Protein AF-0000000071330919 (afdb_homodimer)

Secondary structure (DSSP, 8-state):
-HHHHHHHHHHT-SB---TTEEEEEEEEEEEEEE---TTS-EEEEEEEEEEEEEESSSSEEEEEEEEEEEEEEEE-TTTS--EE-HHHHHHHHHHHTS-EEEEEETTEEEEEEE-TT--HHHHHHHHHHHGGG-----SS-SEEEEEEEETTEEEEEEEEEEEETTTTEEEEEEEEEGGG-SS---EEES-TTS-B-HHHHHH--SEEEEEEEEEEEEE-SSSEEEEEEEEEEEEEE-SS-TTS--EEEEEEEEEEEEEEEE--S-----S-EE--SSS----TT----TT-----SSHHHHHHHHHHHHHHHTSSS--GGGTTHHHHHHHHHHH--HHHHHHHHHHHTTSHHHHHHHHHHHTT--SHHHHHHHHHHHHHT-S-HHHHHHHHHHHHHHS---HHHHHHHHGGGT-GGGGSSHHHHHHHHHHHHHHHHHHHHHSSSPPGGGTHHHHHHHHHHHHHT-HHHHHHHHHHHHHH--GGGHHHHHTTSBTTBGGGGGS-HHHHHHHHHTTTTHHHHSHHHHHHHHHHHHH-TTS-HHHHHHHHHHHHHT---HHHHHHHHHHHHT---HHHHHHHHHHHHHHHT---GGGHHHHHHHHHHHHHHHHHHTT--TTS-EEEEEEEEETTTTEEEEEEEEEE--SSSS-SEEEEEEEEEETTEEEEEEEEEEE-HHHHHHHHTTGGGGGS-TT-HHHHHHHHH-GGGS-TTS-SEEEEEEETTEEEEEEEE-HHHHHHHHHHH-TT--TTSHHHHHHHHHHH-EEEEEEEEEEEEEEEEEEE-TTSPEEEEEEEEEEEEEEEEEEEEEEESPPSS-GGGGGGSEEEEEEEEEEEEEEEEEEEEEEE-SSEEEEEEEEEEEEEEEEEEEEEEEETTTTEEEEEEPPP-S-EEEEEEEEEEEEEEEETT-GGG-EEEESS---GGGG--B-STTSS-----SS-EEEEEEEGGGTEEEEEEEEE--TT-GGGTTGGGGSS-EEEEEEEEEPTTPPPPSEEEEEEEESS---HHHHHHS--SS---EEEEEEEEEE-TTSPPEEEEEEEEEEE-SSEEEEEEEEEE-STT--EEEEEEEEEETTTTEEEEEEEEEETT-SEEEEEEEEEE--TTS--EEEEEEEESS--GGGGGGGHHHHHHHHTT-EEEE--PPTTEEEEEEEE-SSSEEEEEEEETTEEEEEEEEEPSS--TT----------/-HHHHHHHHHHT-SB---TTEEEEEEEEEEEEEE---TTS-EEEEEEEEEEEEEESSSSEEEEEEEEEEEEEEEE-TTTS--EE-HHHHHHHHHHHTS-EEEEEETTEEEEEEE-TT--HHHHHHHHHHHGGG-----SS-SEEEEEEEETTEEEEEEEEEEEETTTTEEEEEEEEEGGG-SEE--EEES-TTS-B-HHHHHH--SEEEEEEEEEEEEE-SSSEEEEEEEEEEEEEE-SS-TTS--EEEEEEEEEEEEEEEE--S-----S-EE--SSS----TT----TT-----SSHHHHHHHHHHHHHHHTSSS--GGGTTHHHHHHHHHHH--HHHHHHHHHHHTTSHHHHHHHHHHHTT--SHHHHHHHHHHHHHT-S-HHHHHHHHHHHHHHS---HHHHHHHHGGGT-GGGGSSHHHHHHHHHHHHHHHHHHHHHSSSPPGGGTHHHHHHHHHHHHHT-HHHHHHHHHHHHHH--GGGHHHHHTTSBTTBGGGGGS-HHHHHHHHHTTTTHHHHSHHHHHHHHHHHHH-TTS-HHHHHHHHHHHHHT---HHHHHHHHHHHHT---HHHHHHHHHHHHHHHT---GGGHHHHHHHHHHHHHHHHHHTT--TTS-EEEEEEEEETTTTEEEEEEEEEE--SSSS-SEEEEEEEEEETTEEEEEEEEEEE-HHHHHHHHTTGGGGGS-TT-HHHHHHHHH-GGGS-TTS-SEEEEEEETTEEEEEEEE-HHHHHHHHHHH-TT--TTSHHHHHHHHHHH-EEEEEEEEEEEEEEEEEEE-TTSPEEEEEEEEEEEEEEEEEEEEEEESPPSS-GGGGGGSEEEEEEEEEEEEEEEEEEEEEEE-SSEEEEEEEEEEEEEEEEEEEEEEEETTTTEEEEEEPPP-S-EEEEEEEEEEEEEEEETT-GGG-EEEESS---GGGG----STTSS-----SS-EEEEEEEGGGTEEEEEEEEE---S-GGGTTGGGGSS-EEEEEEEEEPTTPPPPSEEEEEEEESS---HHHHHHS--SS---EEEEEEEEEE-TTSPPEEEEEEEEEEE-SSEEEEEEEEEE-STT--EEEEEEEEEETTTTEEEEEEEEEETT-SEEEEEEEEEE--TTS--EEEEEEEESS--GGGGGGGHHHHHHHHTT-EEEE--PPTTEEEEEEEE-SSSEEEEEEE-SSEEEEEEEEEPSS--TT----------

Structure (mmCIF, N/CA/C/O backbone):
data_AF-0000000071330919-model_v1
#
loop_
_entity.id
_entity.type
_entity.pdbx_description
1 polymer Vitellogenin-like
#
loop_
_atom_site.group_PDB
_atom_site.id
_atom_site.type_symbol
_atom_site.label_atom_id
_atom_site.label_alt_id
_atom_site.label_comp_id
_atom_site.label_asym_id
_atom_site.label_entity_id
_atom_site.label_seq_id
_atom_site.pdbx_PDB_ins_code
_atom_site.Cartn_x
_atom_site.Cartn_y
_atom_site.Cartn_z
_atom_site.occupancy
_atom_site.B_iso_or_equiv
_atom_site.auth_seq_id
_atom_site.auth_comp_id
_atom_site.auth_asym_id
_atom_site.auth_atom_id
_atom_site.pdbx_PDB_model_num
ATOM 1 N N . MET A 1 1 ? -42.281 -6.316 41.781 1 39.66 1 MET A N 1
ATOM 2 C CA . MET A 1 1 ? -42.375 -7.773 41.75 1 39.66 1 MET A CA 1
ATOM 3 C C . MET A 1 1 ? -42.531 -8.273 40.312 1 39.66 1 MET A C 1
ATOM 5 O O . MET A 1 1 ? -41.906 -9.266 39.938 1 39.66 1 MET A O 1
ATOM 9 N N . TRP A 1 2 ? -43.375 -7.555 39.5 1 40.75 2 TRP A N 1
ATOM 10 C CA . TRP A 1 2 ? -43.531 -7.945 38.094 1 40.75 2 TRP A CA 1
ATOM 11 C C . TRP A 1 2 ? -42.25 -7.742 37.312 1 40.75 2 TRP A C 1
ATOM 13 O O . TRP A 1 2 ? -41.875 -8.594 36.531 1 40.75 2 TRP A O 1
ATOM 23 N N . ARG A 1 3 ? -41.656 -6.574 37.469 1 41.84 3 ARG A N 1
ATOM 24 C CA . ARG A 1 3 ? -40.344 -6.371 36.844 1 41.84 3 ARG A CA 1
ATOM 25 C C . ARG A 1 3 ? -39.344 -7.395 37.312 1 41.84 3 ARG A C 1
ATOM 27 O O . ARG A 1 3 ? -38.531 -7.895 36.531 1 41.84 3 ARG A O 1
ATOM 34 N N . LEU A 1 4 ? -39.438 -7.668 38.625 1 44.59 4 LEU A N 1
ATOM 35 C CA . LEU A 1 4 ? -38.562 -8.734 39.156 1 44.59 4 LEU A CA 1
ATOM 36 C C . LEU A 1 4 ? -38.938 -10.07 38.531 1 44.59 4 LEU A C 1
ATOM 38 O O . LEU A 1 4 ? -38.031 -10.852 38.156 1 44.59 4 LEU A O 1
ATOM 42 N N . HIS A 1 5 ? -40.312 -10.383 38.5 1 45.28 5 HIS A N 1
ATOM 43 C CA . HIS A 1 5 ? -40.719 -11.625 37.844 1 45.28 5 HIS A CA 1
ATOM 44 C C . HIS A 1 5 ? -40.312 -11.664 36.406 1 45.28 5 HIS A C 1
ATOM 46 O O . HIS A 1 5 ? -39.875 -12.703 35.906 1 45.28 5 HIS A O 1
ATOM 52 N N . LEU A 1 6 ? -40.469 -10.539 35.781 1 43.28 6 LEU A N 1
ATOM 53 C CA . LEU A 1 6 ? -40 -10.469 34.406 1 43.28 6 LEU A CA 1
ATOM 54 C C . LEU A 1 6 ? -38.5 -10.648 34.312 1 43.28 6 LEU A C 1
ATOM 56 O O . LEU A 1 6 ? -37.969 -11.312 33.406 1 43.28 6 LEU A O 1
ATOM 60 N N . CYS A 1 7 ? -37.781 -10.117 35.312 1 44.94 7 CYS A N 1
ATOM 61 C CA . CYS A 1 7 ? -36.344 -10.328 35.375 1 44.94 7 CYS A CA 1
ATOM 62 C C . CYS A 1 7 ? -36 -11.789 35.625 1 44.94 7 CYS A C 1
ATOM 64 O O . CYS A 1 7 ? -35.031 -12.32 35.062 1 44.94 7 CYS A O 1
ATOM 66 N N . LEU A 1 8 ? -36.719 -12.445 36.562 1 47.25 8 LEU A N 1
ATOM 67 C CA . LEU A 1 8 ? -36.5 -13.852 36.875 1 47.25 8 LEU A CA 1
ATOM 68 C C . LEU A 1 8 ? -36.781 -14.719 35.656 1 47.25 8 LEU A C 1
ATOM 70 O O . LEU A 1 8 ? -36.062 -15.711 35.406 1 47.25 8 LEU A O 1
ATOM 74 N N . LEU A 1 9 ? -37.875 -14.539 35.031 1 45.59 9 LEU A N 1
ATOM 75 C CA . LEU A 1 9 ? -38.156 -15.305 33.812 1 45.59 9 LEU A CA 1
ATOM 76 C C . LEU A 1 9 ? -37.094 -15.07 32.75 1 45.59 9 LEU A C 1
ATOM 78 O O . LEU A 1 9 ? -36.75 -15.992 32 1 45.59 9 LEU A O 1
ATOM 82 N N . VAL A 1 10 ? -36.594 -13.953 32.688 1 47.66 10 VAL A N 1
ATOM 83 C CA . VAL A 1 10 ? -35.562 -13.617 31.719 1 47.66 10 VAL A CA 1
ATOM 84 C C . VAL A 1 10 ? -34.25 -14.273 32.094 1 47.66 10 VAL A C 1
ATOM 86 O O . VAL A 1 10 ? -33.438 -14.609 31.234 1 47.66 10 VAL A O 1
ATOM 89 N N . ALA A 1 11 ? -33.938 -14.547 33.344 1 47.81 11 ALA A N 1
ATOM 90 C CA . ALA A 1 11 ? -32.719 -15.25 33.75 1 47.81 11 ALA A CA 1
ATOM 91 C C . ALA A 1 11 ? -32.688 -16.656 33.156 1 47.81 11 ALA A C 1
ATOM 93 O O . ALA A 1 11 ? -31.625 -17.25 33.031 1 47.81 11 ALA A O 1
ATOM 94 N N . LEU A 1 12 ? -33.75 -17.312 32.969 1 52.81 12 LEU A N 1
ATOM 95 C CA . LEU A 1 12 ? -33.812 -18.703 32.5 1 52.81 12 LEU A CA 1
ATOM 96 C C . LEU A 1 12 ? -33.75 -18.75 30.969 1 52.81 12 LEU A C 1
ATOM 98 O O . LEU A 1 12 ? -34.281 -19.688 30.359 1 52.81 12 LEU A O 1
ATOM 102 N N . ALA A 1 13 ? -33.125 -17.906 30.391 1 61.34 13 ALA A N 1
ATOM 103 C CA . ALA A 1 13 ? -33.188 -17.859 28.938 1 61.34 13 ALA A CA 1
ATOM 104 C C . ALA A 1 13 ? -32.125 -18.734 28.297 1 61.34 13 ALA A C 1
ATOM 106 O O . ALA A 1 13 ? -32 -18.812 27.078 1 61.34 13 ALA A O 1
ATOM 107 N N . GLU A 1 14 ? -31.344 -19.422 29.094 1 75.38 14 GLU A N 1
ATOM 108 C CA . GLU A 1 14 ? -30.438 -20.375 28.438 1 75.38 14 GLU A CA 1
ATOM 109 C C . GLU A 1 14 ? -31.203 -21.531 27.797 1 75.38 14 GLU A C 1
ATOM 111 O O . GLU A 1 14 ? -32.125 -22.062 28.406 1 75.38 14 GLU A O 1
ATOM 116 N N . PRO A 1 15 ? -30.875 -21.781 26.594 1 82.25 15 PRO A N 1
ATOM 117 C CA . PRO A 1 15 ? -31.609 -22.875 25.969 1 82.25 15 PRO A CA 1
ATOM 118 C C . PRO A 1 15 ? -31.609 -24.156 26.797 1 82.25 15 PRO A C 1
ATOM 120 O O . PRO A 1 15 ? -30.562 -24.531 27.344 1 82.25 15 PRO A O 1
ATOM 123 N N . PHE A 1 16 ? -32.75 -24.703 27 1 85.12 16 PHE A N 1
ATOM 124 C CA . PHE A 1 16 ? -32.938 -25.875 27.828 1 85.12 16 PHE A CA 1
ATOM 125 C C . PHE A 1 16 ? -33.906 -26.859 27.172 1 85.12 16 PHE A C 1
ATOM 127 O O . PHE A 1 16 ? -34.875 -26.469 26.531 1 85.12 16 PHE A O 1
ATOM 134 N N . LEU A 1 17 ? -33.5 -28.172 27.172 1 90.12 17 LEU A N 1
ATOM 135 C CA . LEU A 1 17 ? -34.344 -29.266 26.719 1 90.12 17 LEU A CA 1
ATOM 136 C C . LEU A 1 17 ? -34.75 -30.156 27.891 1 90.12 17 LEU A C 1
ATOM 138 O O . LEU A 1 17 ? -33.906 -30.578 28.672 1 90.12 17 LEU A O 1
ATOM 142 N N . ASN A 1 18 ? -36.031 -30.375 27.984 1 89 18 ASN A N 1
ATOM 143 C CA . ASN A 1 18 ? -36.562 -31.266 29.031 1 89 18 ASN A CA 1
ATOM 144 C C . ASN A 1 18 ? -36.5 -32.719 28.609 1 89 18 ASN A C 1
ATOM 146 O O . ASN A 1 18 ? -36.969 -33.094 27.516 1 89 18 ASN A O 1
ATOM 150 N N . SER A 1 19 ? -35.906 -33.625 29.375 1 88.88 19 SER A N 1
ATOM 151 C CA . SER A 1 19 ? -35.688 -35 29.047 1 88.88 19 SER A CA 1
ATOM 152 C C . SER A 1 19 ? -37 -35.781 28.984 1 88.88 19 SER A C 1
ATOM 154 O O . SER A 1 19 ? -37.031 -36.875 28.422 1 88.88 19 SER A O 1
ATOM 156 N N . LYS A 1 20 ? -38.094 -35.25 29.406 1 88.81 20 LYS A N 1
ATOM 157 C CA . LYS A 1 20 ? -39.375 -35.938 29.422 1 88.81 20 LYS A CA 1
ATOM 158 C C . LYS A 1 20 ? -40.25 -35.5 28.266 1 88.81 20 LYS A C 1
ATOM 160 O O . LYS A 1 20 ? -41.375 -35.938 28.125 1 88.81 20 LYS A O 1
ATOM 165 N N . LYS A 1 21 ? -39.719 -34.656 27.531 1 91.5 21 LYS A N 1
ATOM 166 C CA . LYS A 1 21 ? -40.5 -34.125 26.422 1 91.5 21 LYS A CA 1
ATOM 167 C C . LYS A 1 21 ? -39.875 -34.469 25.078 1 91.5 21 LYS A C 1
ATOM 169 O O . LYS A 1 21 ? -38.688 -34.75 25 1 91.5 21 LYS A O 1
ATOM 174 N N . THR A 1 22 ? -40.656 -34.5 24 1 94.12 22 THR A N 1
ATOM 175 C CA . THR A 1 22 ? -40.25 -34.656 22.609 1 94.12 22 THR A CA 1
ATOM 176 C C . THR A 1 22 ? -40.531 -33.406 21.812 1 94.12 22 THR A C 1
ATOM 178 O O . THR A 1 22 ? -41.688 -32.906 21.812 1 94.12 22 THR A O 1
ATOM 181 N N . TYR A 1 23 ? -39.562 -32.844 21.266 1 95.25 23 TYR A N 1
ATOM 182 C CA . TYR A 1 23 ? -39.688 -31.625 20.469 1 95.25 23 TYR A CA 1
ATOM 183 C C . TYR A 1 23 ? -39.625 -31.938 18.984 1 95.25 23 TYR A C 1
ATOM 185 O O . TYR A 1 23 ? -38.688 -32.594 18.516 1 95.25 23 TYR A O 1
ATOM 193 N N . GLU A 1 24 ? -40.594 -31.547 18.156 1 96.56 24 GLU A N 1
ATOM 194 C CA . GLU A 1 24 ? -40.625 -31.75 16.719 1 96.56 24 GLU A CA 1
ATOM 195 C C . GLU A 1 24 ? -40.406 -30.438 15.969 1 96.56 24 GLU A C 1
ATOM 197 O O . GLU A 1 24 ? -41.094 -29.469 16.203 1 96.56 24 GLU A O 1
ATOM 202 N N . TYR A 1 25 ? -39.406 -30.406 15.141 1 97.62 25 TYR A N 1
ATOM 203 C CA . TYR A 1 25 ? -39.062 -29.219 14.391 1 97.62 25 TYR A CA 1
ATOM 204 C C . TYR A 1 25 ? -39.156 -29.469 12.891 1 97.62 25 TYR A C 1
ATOM 206 O O . TYR A 1 25 ? -39 -30.594 12.43 1 97.62 25 TYR A O 1
ATOM 214 N N . LYS A 1 26 ? -39.469 -28.391 12.117 1 97.56 26 LYS A N 1
ATOM 215 C CA . LYS A 1 26 ? -39.312 -28.359 10.672 1 97.56 26 LYS A CA 1
ATOM 216 C C . LYS A 1 26 ? -38 -27.688 10.273 1 97.56 26 LYS A C 1
ATOM 218 O O . LYS A 1 26 ? -37.594 -26.703 10.875 1 97.56 26 LYS A O 1
ATOM 223 N N . TYR A 1 27 ? -37.281 -28.297 9.352 1 97.75 27 TYR A N 1
ATOM 224 C CA . TYR A 1 27 ? -35.969 -27.797 8.938 1 97.75 27 TYR A CA 1
ATOM 225 C C . TYR A 1 27 ? -35.938 -27.562 7.434 1 97.75 27 TYR A C 1
ATOM 227 O O . TYR A 1 27 ? -36.469 -28.359 6.66 1 97.75 27 TYR A O 1
ATOM 235 N N . GLU A 1 28 ? -35.344 -26.438 6.969 1 97.25 28 GLU A N 1
ATOM 236 C CA . GLU A 1 28 ? -35.062 -26.141 5.57 1 97.25 28 GLU A CA 1
ATOM 237 C C . GLU A 1 28 ? -33.656 -25.562 5.402 1 97.25 28 GLU A C 1
ATOM 239 O O . GLU A 1 28 ? -33.281 -24.609 6.086 1 97.25 28 GLU A O 1
ATOM 244 N N . GLY A 1 29 ? -32.875 -26.203 4.664 1 97.5 29 GLY A N 1
ATOM 245 C CA . GLY A 1 29 ? -31.531 -25.734 4.309 1 97.5 29 GLY A CA 1
ATOM 246 C C . GLY A 1 29 ? -31.375 -25.469 2.824 1 97.5 29 GLY A C 1
ATOM 247 O O . GLY A 1 29 ? -31.828 -26.25 1.996 1 97.5 29 GLY A O 1
ATOM 248 N N . LEU A 1 30 ? -30.781 -24.297 2.494 1 97.19 30 LEU A N 1
ATOM 249 C CA . LEU A 1 30 ? -30.578 -23.906 1.104 1 97.19 30 LEU A CA 1
ATOM 250 C C . LEU A 1 30 ? -29.156 -23.406 0.882 1 97.19 30 LEU A C 1
ATOM 252 O O . LEU A 1 30 ? -28.625 -22.656 1.707 1 97.19 30 LEU A O 1
ATOM 256 N N . VAL A 1 31 ? -28.531 -23.891 -0.14 1 97.44 31 VAL A N 1
ATOM 257 C CA . VAL A 1 31 ? -27.234 -23.359 -0.549 1 97.44 31 VAL A CA 1
ATOM 258 C C . VAL A 1 31 ? -27.297 -22.922 -2.008 1 97.44 31 VAL A C 1
ATOM 260 O O . VAL A 1 31 ? -27.812 -23.641 -2.865 1 97.44 31 VAL A O 1
ATOM 263 N N . ARG A 1 32 ? -26.875 -21.734 -2.258 1 96.12 32 ARG A N 1
ATOM 264 C CA . ARG A 1 32 ? -26.844 -21.141 -3.592 1 96.12 32 ARG A CA 1
ATOM 265 C C . ARG A 1 32 ? -25.438 -20.641 -3.922 1 96.12 32 ARG A C 1
ATOM 267 O O . ARG A 1 32 ? -24.781 -20.016 -3.086 1 96.12 32 ARG A O 1
ATOM 274 N N . VAL A 1 33 ? -24.984 -20.984 -5.098 1 96.81 33 VAL A N 1
ATOM 275 C CA . VAL A 1 33 ? -23.672 -20.516 -5.535 1 96.81 33 VAL A CA 1
ATOM 276 C C . VAL A 1 33 ? -23.797 -19.797 -6.879 1 96.81 33 VAL A C 1
ATOM 278 O O . VAL A 1 33 ? -24.375 -20.328 -7.82 1 96.81 33 VAL A O 1
ATOM 281 N N . GLY A 1 34 ? -23.344 -18.609 -6.961 1 93.88 34 GLY A N 1
ATOM 282 C CA . GLY A 1 34 ? -23.391 -17.781 -8.156 1 93.88 34 GLY A CA 1
ATOM 283 C C . GLY A 1 34 ? -22.875 -16.375 -7.934 1 93.88 34 GLY A C 1
ATOM 284 O O . GLY A 1 34 ? -21.844 -16.172 -7.285 1 93.88 34 GLY A O 1
ATOM 285 N N . ARG A 1 35 ? -23.562 -15.445 -8.5 1 89.38 35 ARG A N 1
ATOM 286 C CA . ARG A 1 35 ? -23.156 -14.047 -8.383 1 89.38 35 ARG A CA 1
ATOM 287 C C . ARG A 1 35 ? -24.281 -13.195 -7.832 1 89.38 35 ARG A C 1
ATOM 289 O O . ARG A 1 35 ? -24.109 -12 -7.602 1 89.38 35 ARG A O 1
ATOM 296 N N . GLU A 1 36 ? -25.328 -13.75 -7.578 1 83.69 36 GLU A N 1
ATOM 297 C CA . GLU A 1 36 ? -26.531 -13.07 -7.066 1 83.69 36 GLU A CA 1
ATOM 298 C C . GLU A 1 36 ? -26.984 -11.969 -8.008 1 83.69 36 GLU A C 1
ATOM 300 O O . GLU A 1 36 ? -27.297 -10.859 -7.57 1 83.69 36 GLU A O 1
ATOM 305 N N . LEU A 1 37 ? -26.797 -12.211 -9.289 1 81.62 37 LEU A N 1
ATOM 306 C CA . LEU A 1 37 ? -27.297 -11.312 -10.328 1 81.62 37 LEU A CA 1
ATOM 307 C C . LEU A 1 37 ? -28.422 -11.969 -11.117 1 81.62 37 LEU A C 1
ATOM 309 O O . LEU A 1 37 ? -28.391 -13.172 -11.391 1 81.62 37 LEU A O 1
ATOM 313 N N . PRO A 1 38 ? -29.406 -11.242 -11.438 1 77.12 38 PRO A N 1
ATOM 314 C CA . PRO A 1 38 ? -30.625 -11.828 -12.008 1 77.12 38 PRO A CA 1
ATOM 315 C C . PRO A 1 38 ? -30.406 -12.383 -13.414 1 77.12 38 PRO A C 1
ATOM 317 O O . PRO A 1 38 ? -31.141 -13.266 -13.859 1 77.12 38 PRO A O 1
ATOM 320 N N . ASP A 1 39 ? -29.422 -11.969 -14.125 1 78.94 39 ASP A N 1
ATOM 321 C CA . ASP A 1 39 ? -29.25 -12.398 -15.508 1 78.94 39 ASP A CA 1
ATOM 322 C C . ASP A 1 39 ? -28.141 -13.453 -15.625 1 78.94 39 ASP A C 1
ATOM 324 O O . ASP A 1 39 ? -27.75 -13.828 -16.734 1 78.94 39 ASP A O 1
ATOM 328 N N . LEU A 1 40 ? -27.703 -14 -14.547 1 88 40 LEU A N 1
ATOM 329 C CA . LEU A 1 40 ? -26.656 -15.023 -14.57 1 88 40 LEU A CA 1
ATOM 330 C C . LEU A 1 40 ? -27.141 -16.312 -13.898 1 88 40 LEU A C 1
ATOM 332 O O . LEU A 1 40 ? -27.859 -16.266 -12.898 1 88 40 LEU A O 1
ATOM 336 N N . VAL A 1 41 ? -26.75 -17.359 -14.484 1 91.75 41 VAL A N 1
ATOM 337 C CA . VAL A 1 41 ? -27.172 -18.672 -14.016 1 91.75 41 VAL A CA 1
ATOM 338 C C . VAL A 1 41 ? -26.5 -19 -12.695 1 91.75 41 VAL A C 1
ATOM 340 O O . VAL A 1 41 ? -25.328 -18.672 -12.5 1 91.75 41 VAL A O 1
ATOM 343 N N . GLU A 1 42 ? -27.266 -19.641 -11.812 1 94.31 42 GLU A N 1
ATOM 344 C CA . GLU A 1 42 ? -26.734 -20.094 -10.531 1 94.31 42 GLU A CA 1
ATOM 345 C C . GLU A 1 42 ? -27.156 -21.531 -10.25 1 94.31 42 GLU A C 1
ATOM 347 O O . GLU A 1 42 ? -28.016 -22.094 -10.945 1 94.31 42 GLU A O 1
ATOM 352 N N . SER A 1 43 ? -26.469 -22.156 -9.375 1 95.88 43 SER A N 1
ATOM 353 C CA . SER A 1 43 ? -26.828 -23.484 -8.898 1 95.88 43 SER A CA 1
ATOM 354 C C . SER A 1 43 ? -27.219 -23.453 -7.426 1 95.88 43 SER A C 1
ATOM 356 O O . SER A 1 43 ? -26.672 -22.672 -6.645 1 95.88 43 SER A O 1
ATOM 358 N N . ALA A 1 44 ? -28.188 -24.281 -7.109 1 96.5 44 ALA A N 1
ATOM 359 C CA . ALA A 1 44 ? -28.656 -24.297 -5.727 1 96.5 44 ALA A CA 1
ATOM 360 C C . ALA A 1 44 ? -29.125 -25.688 -5.324 1 96.5 44 ALA A C 1
ATOM 362 O O . ALA A 1 44 ? -29.469 -26.516 -6.184 1 96.5 44 ALA A O 1
ATOM 363 N N . LEU A 1 45 ? -29 -25.969 -4.129 1 96.56 45 LEU A N 1
ATOM 364 C CA . LEU A 1 45 ? -29.5 -27.188 -3.508 1 96.56 45 LEU A CA 1
ATOM 365 C C . LEU A 1 45 ? -30.312 -26.875 -2.256 1 96.56 45 LEU A C 1
ATOM 367 O O . LEU A 1 45 ? -29.906 -26.031 -1.451 1 96.56 45 LEU A O 1
ATOM 371 N N . LYS A 1 46 ? -31.469 -27.469 -2.205 1 96.31 46 LYS A N 1
ATOM 372 C CA . LYS A 1 46 ? -32.375 -27.266 -1.075 1 96.31 46 LYS A CA 1
ATOM 373 C C . LYS A 1 46 ? -32.75 -28.594 -0.411 1 96.31 46 LYS A C 1
ATOM 375 O O . LYS A 1 46 ? -33 -29.578 -1.095 1 96.31 46 LYS A O 1
ATOM 380 N N . MET A 1 47 ? -32.594 -28.672 0.848 1 96.94 47 MET A N 1
ATOM 381 C CA . MET A 1 47 ? -32.969 -29.859 1.624 1 96.94 47 MET A CA 1
ATOM 382 C C . MET A 1 47 ? -34 -29.516 2.688 1 96.94 47 MET A C 1
ATOM 384 O O . MET A 1 47 ? -33.812 -28.547 3.43 1 96.94 47 MET A O 1
ATOM 388 N N . ARG A 1 48 ? -35.125 -30.219 2.717 1 97.12 48 ARG A N 1
ATOM 389 C CA . ARG A 1 48 ? -36.156 -30.062 3.732 1 97.12 48 ARG A CA 1
ATOM 390 C C . ARG A 1 48 ? -36.375 -31.375 4.492 1 97.12 48 ARG A C 1
ATOM 392 O O . ARG A 1 48 ? -36.281 -32.469 3.906 1 97.12 48 ARG A O 1
ATOM 399 N N . CYS A 1 49 ? -36.531 -31.234 5.809 1 97 49 CYS A N 1
ATOM 400 C CA . CYS A 1 49 ? -36.844 -32.406 6.617 1 97 49 CYS A CA 1
ATOM 401 C C . CYS A 1 49 ? -37.531 -32 7.922 1 97 49 CYS A C 1
ATOM 403 O O . CYS A 1 49 ? -37.688 -30.812 8.203 1 97 49 CYS A O 1
ATOM 405 N N . THR A 1 50 ? -38.062 -32.969 8.547 1 96.94 50 THR A N 1
ATOM 406 C CA . THR A 1 50 ? -38.562 -32.812 9.914 1 96.94 50 THR A CA 1
ATOM 407 C C . THR A 1 50 ? -37.75 -33.688 10.883 1 96.94 50 THR A C 1
ATOM 409 O O . THR A 1 50 ? -37.312 -34.781 10.539 1 96.94 50 THR A O 1
ATOM 412 N N . PHE A 1 51 ? -37.469 -33.156 12.055 1 95.94 51 PHE A N 1
ATOM 413 C CA . PHE A 1 51 ? -36.719 -33.969 13.008 1 95.94 51 PHE A CA 1
ATOM 414 C C . PHE A 1 51 ? -37.312 -33.844 14.398 1 95.94 51 PHE A C 1
ATOM 416 O O . PHE A 1 51 ? -38 -32.875 14.727 1 95.94 51 PHE A O 1
ATOM 423 N N . LYS A 1 52 ? -37.094 -34.906 15.156 1 94.25 52 LYS A N 1
ATOM 424 C CA . LYS A 1 52 ? -37.562 -34.969 16.547 1 94.25 52 LYS A CA 1
ATOM 425 C C . LYS A 1 52 ? -36.375 -35.125 17.5 1 94.25 52 LYS A C 1
ATOM 427 O O . LYS A 1 52 ? -35.406 -35.812 17.203 1 94.25 52 LYS A O 1
ATOM 432 N N . ILE A 1 53 ? -36.438 -34.375 18.531 1 95 53 ILE A N 1
ATOM 433 C CA . ILE A 1 53 ? -35.5 -34.5 19.625 1 95 53 ILE A CA 1
ATOM 434 C C . ILE A 1 53 ? -36.156 -35.188 20.828 1 95 53 ILE A C 1
ATOM 436 O O . ILE A 1 53 ? -37.094 -34.625 21.438 1 95 53 ILE A O 1
ATOM 440 N N . ILE A 1 54 ? -35.719 -36.375 21.172 1 93.44 54 ILE A N 1
ATOM 441 C CA . ILE A 1 54 ? -36.312 -37.188 22.219 1 93.44 54 ILE A CA 1
ATOM 442 C C . ILE A 1 54 ? -35.375 -37.312 23.406 1 93.44 54 ILE A C 1
ATOM 444 O O . ILE A 1 54 ? -34.188 -37.625 23.219 1 93.44 54 ILE A O 1
ATOM 448 N N . GLY A 1 55 ? -35.844 -37.125 24.594 1 90.5 55 GLY A N 1
ATOM 449 C CA . GLY A 1 55 ? -35 -37.219 25.797 1 90.5 55 GLY A CA 1
ATOM 450 C C . GLY A 1 55 ? -34.781 -38.656 26.219 1 90.5 55 GLY A C 1
ATOM 451 O O . GLY A 1 55 ? -35.688 -39.469 26.234 1 90.5 55 GLY A O 1
ATOM 452 N N . GLU A 1 56 ? -33.531 -39 26.406 1 86.62 56 GLU A N 1
ATOM 453 C CA . GLU A 1 56 ? -33.125 -40.312 26.938 1 86.62 56 GLU A CA 1
ATOM 454 C C . GLU A 1 56 ? -32.656 -40.188 28.375 1 86.62 56 GLU A C 1
ATOM 456 O O . GLU A 1 56 ? -32.969 -41.031 29.219 1 86.62 56 GLU A O 1
ATOM 461 N N . SER A 1 57 ? -31.75 -39.25 28.656 1 86.81 57 SER A N 1
ATOM 462 C CA . SER A 1 57 ? -31.234 -38.875 29.969 1 86.81 57 SER A CA 1
ATOM 463 C C . SER A 1 57 ? -31.203 -37.344 30.141 1 86.81 57 SER A C 1
ATOM 465 O O . SER A 1 57 ? -31.469 -36.625 29.188 1 86.81 57 SER A O 1
ATOM 467 N N . PRO A 1 58 ? -30.938 -37 31.328 1 86.62 58 PRO A N 1
ATOM 468 C CA . PRO A 1 58 ? -30.953 -35.562 31.531 1 86.62 58 PRO A CA 1
ATOM 469 C C . PRO A 1 58 ? -29.953 -34.812 30.625 1 86.62 58 PRO A C 1
ATOM 471 O O . PRO A 1 58 ? -30.156 -33.656 30.312 1 86.62 58 PRO A O 1
ATOM 474 N N . GLN A 1 59 ? -28.969 -35.469 30.203 1 91.81 59 GLN A N 1
ATOM 475 C CA . GLN A 1 59 ? -27.984 -34.781 29.359 1 91.81 59 GLN A CA 1
ATOM 476 C C . GLN A 1 59 ? -27.859 -35.469 28 1 91.81 59 GLN A C 1
ATOM 478 O O . GLN A 1 59 ? -27.062 -35.031 27.156 1 91.81 59 GLN A O 1
ATOM 483 N N . THR A 1 60 ? -28.547 -36.531 27.734 1 92.62 60 THR A N 1
ATOM 484 C CA . THR A 1 60 ? -28.438 -37.281 26.484 1 92.62 60 THR A CA 1
ATOM 485 C C . THR A 1 60 ? -29.781 -37.281 25.75 1 92.62 60 THR A C 1
ATOM 487 O O . THR A 1 60 ? -30.812 -37.594 26.328 1 92.62 60 THR A O 1
ATOM 490 N N . PHE A 1 61 ? -29.766 -36.969 24.516 1 94.31 61 PHE A N 1
ATOM 491 C CA . PHE A 1 61 ? -30.953 -36.875 23.688 1 94.31 61 PHE A CA 1
ATOM 492 C C . PHE A 1 61 ? -30.781 -37.625 22.391 1 94.31 61 PHE A C 1
ATOM 494 O O . PHE A 1 61 ? -29.656 -37.844 21.938 1 94.31 61 PHE A O 1
ATOM 501 N N . VAL A 1 62 ? -31.875 -38.031 21.766 1 94.38 62 VAL A N 1
ATOM 502 C CA . VAL A 1 62 ? -31.859 -38.75 20.5 1 94.38 62 VAL A CA 1
ATOM 503 C C . VAL A 1 62 ? -32.5 -37.906 19.406 1 94.38 62 VAL A C 1
ATOM 505 O O . VAL A 1 62 ? -33.562 -37.312 19.609 1 94.38 62 VAL A O 1
ATOM 508 N N . LEU A 1 63 ? -31.781 -37.719 18.297 1 95.19 63 LEU A N 1
ATOM 509 C CA . LEU A 1 63 ? -32.281 -37 17.141 1 95.19 63 LEU A CA 1
ATOM 510 C C . LEU A 1 63 ? -32.781 -37.969 16.078 1 95.19 63 LEU A C 1
ATOM 512 O O . LEU A 1 63 ? -32.031 -38.844 15.609 1 95.19 63 LEU A O 1
ATOM 516 N N . GLN A 1 64 ? -34 -37.812 15.703 1 93 64 GLN A N 1
ATOM 517 C CA . GLN A 1 64 ? -34.625 -38.625 14.648 1 93 64 GLN A CA 1
ATOM 518 C C . GLN A 1 64 ? -35.062 -37.75 13.484 1 93 64 GLN A C 1
ATOM 520 O O . GLN A 1 64 ? -35.906 -36.875 13.656 1 93 64 GLN A O 1
ATOM 525 N N . ILE A 1 65 ? -34.5 -37.938 12.359 1 95.88 65 ILE A N 1
ATOM 526 C CA . ILE A 1 65 ? -34.812 -37.156 11.172 1 95.88 65 ILE A CA 1
ATOM 527 C C . ILE A 1 65 ? -35.75 -37.969 10.258 1 95.88 65 ILE A C 1
ATOM 529 O O . ILE A 1 65 ? -35.562 -39.156 10.031 1 95.88 65 ILE A O 1
ATOM 533 N N . SER A 1 66 ? -36.812 -37.281 9.812 1 94.38 66 SER A N 1
ATOM 534 C CA . SER A 1 66 ? -37.781 -37.906 8.945 1 94.38 66 SER A CA 1
ATOM 535 C C . SER A 1 66 ? -38.25 -36.969 7.832 1 94.38 66 SER A C 1
ATOM 537 O O . SER A 1 66 ? -37.969 -35.781 7.883 1 94.38 66 SER A O 1
ATOM 539 N N . ASN A 1 67 ? -38.844 -37.469 6.703 1 94.56 67 ASN A N 1
ATOM 540 C CA . ASN A 1 67 ? -39.406 -36.719 5.586 1 94.56 67 ASN A CA 1
ATOM 541 C C . ASN A 1 67 ? -38.344 -35.875 4.875 1 94.56 67 ASN A C 1
ATOM 543 O O . ASN A 1 67 ? -38.531 -34.656 4.699 1 94.56 67 ASN A O 1
ATOM 547 N N . VAL A 1 68 ? -37.312 -36.562 4.535 1 96.81 68 VAL A N 1
ATOM 548 C CA . VAL A 1 68 ? -36.219 -35.844 3.863 1 96.81 68 VAL A CA 1
ATOM 549 C C . VAL A 1 68 ? -36.594 -35.625 2.396 1 96.81 68 VAL A C 1
ATOM 551 O O . VAL A 1 68 ? -37.094 -36.531 1.726 1 96.81 68 VAL A O 1
ATOM 554 N N . ASP A 1 69 ? -36.438 -34.406 1.919 1 96 69 ASP A N 1
ATOM 555 C CA . ASP A 1 69 ? -36.625 -34.031 0.529 1 96 69 ASP A CA 1
ATOM 556 C C . ASP A 1 69 ? -35.5 -33.125 0.036 1 96 69 ASP A C 1
ATOM 558 O O . ASP A 1 69 ? -35.156 -32.125 0.689 1 96 69 ASP A O 1
ATOM 562 N N . VAL A 1 70 ? -34.938 -33.562 -1.058 1 96.44 70 VAL A N 1
ATOM 563 C CA . VAL A 1 70 ? -33.844 -32.781 -1.631 1 96.44 70 VAL A CA 1
ATOM 564 C C . VAL A 1 70 ? -34.25 -32.312 -3.029 1 96.44 70 VAL A C 1
ATOM 566 O O . VAL A 1 70 ? -34.688 -33.094 -3.859 1 96.44 70 VAL A O 1
ATOM 569 N N . GLU A 1 71 ? -34.094 -31.031 -3.289 1 95.62 71 GLU A N 1
ATOM 570 C CA . GLU A 1 71 ? -34.344 -30.406 -4.582 1 95.62 71 GLU A CA 1
ATOM 571 C C . GLU A 1 71 ? -33.094 -29.672 -5.094 1 95.62 71 GLU A C 1
ATOM 573 O O . GLU A 1 71 ? -32.25 -29.234 -4.305 1 95.62 71 GLU A O 1
ATOM 578 N N . ASP A 1 72 ? -32.938 -29.688 -6.324 1 94.38 72 ASP A N 1
ATOM 579 C CA . ASP A 1 72 ? -31.812 -29 -6.902 1 94.38 72 ASP A CA 1
ATOM 580 C C . ASP A 1 72 ? -32.25 -27.984 -7.957 1 94.38 72 ASP A C 1
ATOM 582 O O . ASP A 1 72 ? -33.375 -28.062 -8.469 1 94.38 72 ASP A O 1
ATOM 586 N N . PHE A 1 73 ? -31.453 -27.031 -8.227 1 94.25 73 PHE A N 1
ATOM 587 C CA . PHE A 1 73 ? -31.75 -25.953 -9.156 1 94.25 73 PHE A CA 1
ATOM 588 C C . PHE A 1 73 ? -30.516 -25.547 -9.938 1 94.25 73 PHE A C 1
ATOM 590 O O . PHE A 1 73 ? -29.422 -25.469 -9.375 1 94.25 73 PHE A O 1
ATOM 597 N N . ASN A 1 74 ? -30.578 -25.422 -11.195 1 94.25 74 ASN A N 1
ATOM 598 C CA . ASN A 1 74 ? -29.562 -24.891 -12.094 1 94.25 74 ASN A CA 1
ATOM 599 C C . ASN A 1 74 ? -30.188 -24.016 -13.18 1 94.25 74 ASN A C 1
ATOM 601 O O . ASN A 1 74 ? -30.719 -24.516 -14.164 1 94.25 74 ASN A O 1
ATOM 605 N N . GLY A 1 75 ? -30.188 -22.781 -12.977 1 92.06 75 GLY A N 1
ATOM 606 C CA . GLY A 1 75 ? -30.812 -21.844 -13.906 1 92.06 75 GLY A CA 1
ATOM 607 C C . GLY A 1 75 ? -30.781 -20.406 -13.438 1 92.06 75 GLY A C 1
ATOM 608 O O . GLY A 1 75 ? -29.984 -20.062 -12.57 1 92.06 75 GLY A O 1
ATOM 609 N N . LEU A 1 76 ? -31.594 -19.578 -14.102 1 90.5 76 LEU A N 1
ATOM 610 C CA . LEU A 1 76 ? -31.656 -18.172 -13.758 1 90.5 76 LEU A CA 1
ATOM 611 C C . LEU A 1 76 ? -32.5 -17.953 -12.508 1 90.5 76 LEU A C 1
ATOM 613 O O . LEU A 1 76 ? -33.625 -18.469 -12.398 1 90.5 76 LEU A O 1
ATOM 617 N N . PRO A 1 77 ? -31.891 -17.25 -11.648 1 88.44 77 PRO A N 1
ATOM 618 C CA . PRO A 1 77 ? -32.656 -17.016 -10.422 1 88.44 77 PRO A CA 1
ATOM 619 C C . PRO A 1 77 ? -34 -16.344 -10.703 1 88.44 77 PRO A C 1
ATOM 621 O O . PRO A 1 77 ? -34.094 -15.406 -11.508 1 88.44 77 PRO A O 1
ATOM 624 N N . GLY A 1 78 ? -35.188 -16.781 -10.117 1 82.62 78 GLY A N 1
ATOM 625 C CA . GLY A 1 78 ? -36.5 -16.234 -10.281 1 82.62 78 GLY A CA 1
ATOM 626 C C . GLY A 1 78 ? -37.281 -16.859 -11.438 1 82.62 78 GLY A C 1
ATOM 627 O O . GLY A 1 78 ? -38.5 -16.828 -11.453 1 82.62 78 GLY A O 1
ATOM 628 N N . LYS A 1 79 ? -36.625 -17.266 -12.414 1 82.31 79 LYS A N 1
ATOM 629 C CA . LYS A 1 79 ? -37.312 -17.844 -13.578 1 82.31 79 LYS A CA 1
ATOM 630 C C . LYS A 1 79 ? -37.375 -19.375 -13.477 1 82.31 79 LYS A C 1
ATOM 632 O O . LYS A 1 79 ? -38.344 -19.984 -13.898 1 82.31 79 LYS A O 1
ATOM 637 N N . GLY A 1 80 ? -36.344 -19.953 -12.953 1 79.69 80 GLY A N 1
ATOM 638 C CA . GLY A 1 80 ? -36.344 -21.406 -12.859 1 79.69 80 GLY A CA 1
ATOM 639 C C . GLY A 1 80 ? -36.938 -21.938 -11.578 1 79.69 80 GLY A C 1
ATOM 640 O O . GLY A 1 80 ? -37.219 -21.172 -10.648 1 79.69 80 GLY A O 1
ATOM 641 N N . VAL A 1 81 ? -37.375 -23.234 -11.672 1 86.44 81 VAL A N 1
ATOM 642 C CA . VAL A 1 81 ? -38 -23.859 -10.508 1 86.44 81 VAL A CA 1
ATOM 643 C C . VAL A 1 81 ? -37.094 -25 -10 1 86.44 81 VAL A C 1
ATOM 645 O O . VAL A 1 81 ? -36.312 -25.562 -10.758 1 86.44 81 VAL A O 1
ATOM 648 N N . PHE A 1 82 ? -37.156 -25.219 -8.742 1 93.56 82 PHE A N 1
ATOM 649 C CA . PHE A 1 82 ? -36.438 -26.328 -8.133 1 93.56 82 PHE A CA 1
ATOM 650 C C . PHE A 1 82 ? -37 -27.672 -8.617 1 93.56 82 PHE A C 1
ATOM 652 O O . PHE A 1 82 ? -38.219 -27.797 -8.781 1 93.56 82 PHE A O 1
ATOM 659 N N . SER A 1 83 ? -36.094 -28.531 -8.953 1 91.75 83 SER A N 1
ATOM 660 C CA . SER A 1 83 ? -36.469 -29.875 -9.375 1 91.75 83 SER A CA 1
ATOM 661 C C . SER A 1 83 ? -36.125 -30.906 -8.32 1 91.75 83 SER A C 1
ATOM 663 O O . SER A 1 83 ? -35.062 -30.844 -7.707 1 91.75 83 SER A O 1
ATOM 665 N N . PRO A 1 84 ? -37.031 -31.812 -8.109 1 93 84 PRO A N 1
ATOM 666 C CA . PRO A 1 84 ? -36.75 -32.812 -7.09 1 93 84 PRO A CA 1
ATOM 667 C C . PRO A 1 84 ? -35.656 -33.812 -7.516 1 93 84 PRO A C 1
ATOM 669 O O . PRO A 1 84 ? -35.625 -34.219 -8.672 1 93 84 PRO A O 1
ATOM 672 N N . SER A 1 85 ? -34.75 -34.125 -6.703 1 93.12 85 SER A N 1
ATOM 673 C CA . SER A 1 85 ? -33.75 -35.188 -6.871 1 93.12 85 SER A CA 1
ATOM 674 C C . SER A 1 85 ? -34.125 -36.438 -6.121 1 93.12 85 SER A C 1
ATOM 676 O O . SER A 1 85 ? -33.562 -36.719 -5.051 1 93.12 85 SER A O 1
ATOM 678 N N . GLN A 1 86 ? -34.812 -37.312 -6.699 1 92.5 86 GLN A N 1
ATOM 679 C CA . GLN A 1 86 ? -35.469 -38.406 -6.031 1 92.5 86 GLN A CA 1
ATOM 680 C C . GLN A 1 86 ? -34.469 -39.469 -5.578 1 92.5 86 GLN A C 1
ATOM 682 O O . GLN A 1 86 ? -34.531 -39.969 -4.449 1 92.5 86 GLN A O 1
ATOM 687 N N . LYS A 1 87 ? -33.531 -39.812 -6.395 1 93.25 87 LYS A N 1
ATOM 688 C CA . LYS A 1 87 ? -32.562 -40.844 -6.043 1 93.25 87 LYS A CA 1
ATOM 689 C C . LYS A 1 87 ? -31.656 -40.375 -4.91 1 93.25 87 LYS A C 1
ATOM 691 O O . LYS A 1 87 ? -31.281 -41.188 -4.051 1 93.25 87 LYS A O 1
ATOM 696 N N . LEU A 1 88 ? -31.281 -39.156 -5.012 1 94 88 LEU A N 1
ATOM 697 C CA . LEU A 1 88 ? -30.453 -38.625 -3.939 1 94 88 LEU A CA 1
ATOM 698 C C . LEU A 1 88 ? -31.234 -38.562 -2.629 1 94 88 LEU A C 1
ATOM 700 O O . LEU A 1 88 ? -30.672 -38.844 -1.562 1 94 88 LEU A O 1
ATOM 704 N N . THR A 1 89 ? -32.5 -38.188 -2.691 1 95.69 89 THR A N 1
ATOM 705 C CA . THR A 1 89 ? -33.375 -38.156 -1.518 1 95.69 89 THR A CA 1
ATOM 706 C C . THR A 1 89 ? -33.469 -39.531 -0.871 1 95.69 89 THR A C 1
ATOM 708 O O . THR A 1 89 ? -33.375 -39.656 0.354 1 95.69 89 THR A O 1
ATOM 711 N N . LYS A 1 90 ? -33.594 -40.531 -1.688 1 94.56 90 LYS A N 1
ATOM 712 C CA . LYS A 1 90 ? -33.719 -41.875 -1.183 1 94.56 90 LYS A CA 1
ATOM 713 C C . LYS A 1 90 ? -32.438 -42.312 -0.477 1 94.56 90 LYS A C 1
ATOM 715 O O . LYS A 1 90 ? -32.469 -42.938 0.593 1 94.56 90 LYS A O 1
ATOM 720 N N . ARG A 1 91 ? -31.359 -42.031 -1.05 1 93.19 91 ARG A N 1
ATOM 721 C CA . ARG A 1 91 ? -30.062 -42.406 -0.471 1 93.19 91 ARG A CA 1
ATOM 722 C C . ARG A 1 91 ? -29.844 -41.688 0.86 1 93.19 91 ARG A C 1
ATOM 724 O O . ARG A 1 91 ? -29.438 -42.312 1.843 1 93.19 91 ARG A O 1
ATOM 731 N N . LEU A 1 92 ? -30.094 -40.438 0.923 1 94.56 92 LEU A N 1
ATOM 732 C CA . LEU A 1 92 ? -29.906 -39.656 2.143 1 94.56 92 LEU A CA 1
ATOM 733 C C . LEU A 1 92 ? -30.906 -40.094 3.217 1 94.56 92 LEU A C 1
ATOM 735 O O . LEU A 1 92 ? -30.562 -40.156 4.398 1 94.56 92 LEU A O 1
ATOM 739 N N . SER A 1 93 ? -32.125 -40.375 2.781 1 94.5 93 SER A N 1
ATOM 740 C CA . SER A 1 93 ? -33.156 -40.781 3.727 1 94.5 93 SER A CA 1
ATOM 741 C C . SER A 1 93 ? -32.781 -42.094 4.41 1 94.5 93 SER A C 1
ATOM 743 O O . SER A 1 93 ? -33.062 -42.281 5.586 1 94.5 93 SER A O 1
ATOM 745 N N . ALA A 1 94 ? -32.125 -42.906 3.707 1 93.12 94 ALA A N 1
ATOM 746 C CA . ALA A 1 94 ? -31.703 -44.188 4.266 1 93.12 94 ALA A CA 1
ATOM 747 C C . ALA A 1 94 ? -30.656 -44 5.359 1 93.12 94 ALA A C 1
ATOM 749 O O . ALA A 1 94 ? -30.641 -44.719 6.363 1 93.12 94 ALA A O 1
ATOM 750 N N . GLU A 1 95 ? -29.812 -43.094 5.246 1 92.62 95 GLU A N 1
ATOM 751 C CA . GLU A 1 95 ? -28.781 -42.812 6.242 1 92.62 95 GLU A CA 1
ATOM 752 C C . GLU A 1 95 ? -29.344 -42.031 7.414 1 92.62 95 GLU A C 1
ATOM 754 O O . GLU A 1 95 ? -28.984 -42.25 8.57 1 92.62 95 GLU A O 1
ATOM 759 N N . PHE A 1 96 ? -30.297 -41.125 7.133 1 94.12 96 PHE A N 1
ATOM 760 C CA . PHE A 1 96 ? -30.875 -40.281 8.156 1 94.12 96 PHE A CA 1
ATOM 761 C C . PHE A 1 96 ? -31.828 -41.062 9.047 1 94.12 96 PHE A C 1
ATOM 763 O O . PHE A 1 96 ? -32.125 -40.656 10.172 1 94.12 96 PHE A O 1
ATOM 770 N N . SER A 1 97 ? -32.25 -42.156 8.578 1 89.5 97 SER A N 1
ATOM 771 C CA . SER A 1 97 ? -33.219 -42.938 9.336 1 89.5 97 SER A CA 1
ATOM 772 C C . SER A 1 97 ? -32.562 -43.594 10.555 1 89.5 97 SER A C 1
ATOM 774 O O . SER A 1 97 ? -33.281 -44 11.492 1 89.5 97 SER A O 1
ATOM 776 N N . GLN A 1 98 ? -31.281 -43.625 10.562 1 89.69 98 GLN A N 1
ATOM 777 C CA . GLN A 1 98 ? -30.578 -44.125 11.742 1 89.69 98 GLN A CA 1
ATOM 778 C C . GLN A 1 98 ? -30.578 -43.125 12.875 1 89.69 98 GLN A C 1
ATOM 780 O O . GLN A 1 98 ? -30.391 -41.938 12.648 1 89.69 98 GLN A O 1
ATOM 785 N N . PRO A 1 99 ? -30.891 -43.562 14.07 1 87.62 99 PRO A N 1
ATOM 786 C CA . PRO A 1 99 ? -30.938 -42.625 15.18 1 87.62 99 PRO A CA 1
ATOM 787 C C . PRO A 1 99 ? -29.562 -42.031 15.516 1 87.62 99 PRO A C 1
ATOM 789 O O . PRO A 1 99 ? -28.547 -42.75 15.453 1 87.62 99 PRO A O 1
ATOM 792 N N . ILE A 1 100 ? -29.531 -40.781 15.883 1 94.88 100 ILE A N 1
ATOM 793 C CA . ILE A 1 100 ? -28.328 -40.062 16.281 1 94.88 100 ILE A CA 1
ATOM 794 C C . ILE A 1 100 ? -28.469 -39.594 17.734 1 94.88 100 ILE A C 1
ATOM 796 O O . ILE A 1 100 ? -29.484 -39.031 18.125 1 94.88 100 ILE A O 1
ATOM 800 N N . VAL A 1 101 ? -27.438 -39.875 18.531 1 95.06 101 VAL A N 1
ATOM 801 C CA . VAL A 1 101 ? -27.453 -39.5 19.938 1 95.06 101 VAL A CA 1
ATOM 802 C C . VAL A 1 101 ? -26.469 -38.375 20.188 1 95.06 101 VAL A C 1
ATOM 804 O O . VAL A 1 101 ? -25.375 -38.344 19.594 1 95.06 101 VAL A O 1
ATOM 807 N N . PHE A 1 102 ? -26.859 -37.344 20.984 1 95.44 102 PHE A N 1
ATOM 808 C CA . PHE A 1 102 ? -25.938 -36.25 21.297 1 95.44 102 PHE A CA 1
ATOM 809 C C . PHE A 1 102 ? -26.078 -35.812 22.75 1 95.44 102 PHE A C 1
ATOM 811 O O . PHE A 1 102 ? -27.125 -36.062 23.359 1 95.44 102 PHE A O 1
ATOM 818 N N . GLU A 1 103 ? -25.078 -35.344 23.266 1 94.94 103 GLU A N 1
ATOM 819 C CA . GLU A 1 103 ? -25.062 -34.812 24.625 1 94.94 103 GLU A CA 1
ATOM 820 C C . GLU A 1 103 ? -25.203 -33.281 24.609 1 94.94 103 GLU A C 1
ATOM 822 O O . GLU A 1 103 ? -24.516 -32.594 23.875 1 94.94 103 GLU A O 1
ATOM 827 N N . PHE A 1 104 ? -26.188 -32.812 25.344 1 93.06 104 PHE A N 1
ATOM 828 C CA . PHE A 1 104 ? -26.516 -31.391 25.359 1 93.06 104 PHE A CA 1
ATOM 829 C C . PHE A 1 104 ? -26.719 -30.906 26.797 1 93.06 104 PHE A C 1
ATOM 831 O O . PHE A 1 104 ? -27.469 -31.5 27.562 1 93.06 104 PHE A O 1
ATOM 838 N N . SER A 1 105 ? -25.828 -29.875 27.141 1 87.62 105 SER A N 1
ATOM 839 C CA . SER A 1 105 ? -25.984 -29.234 28.438 1 87.62 105 SER A CA 1
ATOM 840 C C . SER A 1 105 ? -25.75 -27.734 28.375 1 87.62 105 SER A C 1
ATOM 842 O O . SER A 1 105 ? -24.719 -27.297 27.828 1 87.62 105 SER A O 1
ATOM 844 N N . LYS A 1 106 ? -26.609 -26.906 28.906 1 81.62 106 LYS A N 1
ATOM 845 C CA . LYS A 1 106 ? -26.469 -25.469 29.047 1 81.62 106 LYS A CA 1
ATOM 846 C C . LYS A 1 106 ? -26.125 -24.812 27.703 1 81.62 106 LYS A C 1
ATOM 848 O O . LYS A 1 106 ? -25.172 -24.047 27.609 1 81.62 106 LYS A O 1
ATOM 853 N N . GLY A 1 107 ? -26.766 -25.297 26.625 1 84.88 107 GLY A N 1
ATOM 854 C CA . GLY A 1 107 ? -26.594 -24.688 25.328 1 84.88 107 GLY A CA 1
ATOM 855 C C . GLY A 1 107 ? -25.344 -25.156 24.609 1 84.88 107 GLY A C 1
ATOM 856 O O . GLY A 1 107 ? -24.875 -24.516 23.656 1 84.88 107 GLY A O 1
ATOM 857 N N . GLN A 1 108 ? -24.703 -26.188 25.062 1 89.69 108 GLN A N 1
ATOM 858 C CA . GLN A 1 108 ? -23.484 -26.703 24.438 1 89.69 108 GLN A CA 1
ATOM 859 C C . GLN A 1 108 ? -23.625 -28.172 24.078 1 89.69 108 GLN A C 1
ATOM 861 O O . GLN A 1 108 ? -24.219 -28.953 24.844 1 89.69 108 GLN A O 1
ATOM 866 N N . ILE A 1 109 ? -23.156 -28.453 22.906 1 93.31 109 ILE A N 1
ATOM 867 C CA . ILE A 1 109 ? -23.125 -29.844 22.453 1 93.31 109 ILE A CA 1
ATOM 868 C C . ILE A 1 109 ? -21.703 -30.391 22.625 1 93.31 109 ILE A C 1
ATOM 870 O O . ILE A 1 109 ? -20.766 -29.891 22 1 93.31 109 ILE A O 1
ATOM 874 N N . THR A 1 110 ? -21.484 -31.422 23.391 1 91.31 110 THR A N 1
ATOM 875 C CA . THR A 1 110 ? -20.156 -31.922 23.734 1 91.31 110 THR A CA 1
ATOM 876 C C . THR A 1 110 ? -19.781 -33.125 22.875 1 91.31 110 THR A C 1
ATOM 878 O O . THR A 1 110 ? -18.594 -33.344 22.594 1 91.31 110 THR A O 1
ATOM 881 N N . ASP A 1 111 ? -20.812 -33.938 22.531 1 95.06 111 ASP A N 1
ATOM 882 C CA . ASP A 1 111 ? -20.5 -35.156 21.797 1 95.06 111 ASP A CA 1
ATOM 883 C C . ASP A 1 111 ? -21.688 -35.625 20.953 1 95.06 111 ASP A C 1
ATOM 885 O O . ASP A 1 111 ? -22.844 -35.5 21.375 1 95.06 111 ASP A O 1
ATOM 889 N N . ILE A 1 112 ? -21.391 -36.094 19.797 1 96.69 112 ILE A N 1
ATOM 890 C CA . ILE A 1 112 ? -22.359 -36.688 18.891 1 96.69 112 ILE A CA 1
ATOM 891 C C . ILE A 1 112 ? -22 -38.156 18.609 1 96.69 112 ILE A C 1
ATOM 893 O O . ILE A 1 112 ? -20.859 -38.438 18.281 1 96.69 112 ILE A O 1
ATOM 897 N N . ARG A 1 113 ? -22.969 -39.062 18.703 1 95.69 113 ARG A N 1
ATOM 898 C CA . ARG A 1 113 ? -22.75 -40.469 18.516 1 95.69 113 ARG A CA 1
ATOM 899 C C . ARG A 1 113 ? -23.703 -41.062 17.469 1 95.69 113 ARG A C 1
ATOM 901 O O . ARG A 1 113 ? -24.859 -40.656 17.406 1 95.69 113 ARG A O 1
ATOM 908 N N . THR A 1 114 ? -23.203 -41.875 16.594 1 94.94 114 THR A N 1
ATOM 909 C CA . THR A 1 114 ? -24.016 -42.5 15.555 1 94.94 114 THR A CA 1
ATOM 910 C C . THR A 1 114 ? -23.719 -44 15.477 1 94.94 114 THR A C 1
ATOM 912 O O . THR A 1 114 ? -22.75 -44.469 16.062 1 94.94 114 THR A O 1
ATOM 915 N N . ALA A 1 115 ? -24.703 -44.75 14.766 1 90.75 115 ALA A N 1
ATOM 916 C CA . ALA A 1 115 ? -24.453 -46.156 14.438 1 90.75 115 ALA A CA 1
ATOM 917 C C . ALA A 1 115 ? -23.281 -46.281 13.469 1 90.75 115 ALA A C 1
ATOM 919 O O . ALA A 1 115 ? -22.969 -45.344 12.734 1 90.75 115 ALA A O 1
ATOM 920 N N . PRO A 1 116 ? -22.703 -47.469 13.516 1 88.38 116 PRO A N 1
ATOM 921 C CA . PRO A 1 116 ? -21.609 -47.656 12.555 1 88.38 116 PRO A CA 1
ATOM 922 C C . PRO A 1 116 ? -22.094 -47.656 11.109 1 88.38 116 PRO A C 1
ATOM 924 O O . PRO A 1 116 ? -23.188 -48.156 10.812 1 88.38 116 PRO A O 1
ATOM 927 N N . GLY A 1 117 ? -21.625 -46.969 10.211 1 84.5 117 GLY A N 1
ATOM 928 C CA . GLY A 1 117 ? -21.969 -46.969 8.805 1 84.5 117 GLY A CA 1
ATOM 929 C C . GLY A 1 117 ? -22.484 -45.625 8.312 1 84.5 117 GLY A C 1
ATOM 930 O O . GLY A 1 117 ? -22.594 -45.406 7.102 1 84.5 117 GLY A O 1
ATOM 931 N N . VAL A 1 118 ? -22.938 -44.844 9.273 1 91.81 118 VAL A N 1
ATOM 932 C CA . VAL A 1 118 ? -23.359 -43.531 8.859 1 91.81 118 VAL A CA 1
ATOM 933 C C . VAL A 1 118 ? -22.172 -42.75 8.336 1 91.81 118 VAL A C 1
ATOM 935 O O . VAL A 1 118 ? -21.109 -42.688 8.984 1 91.81 118 VAL A O 1
ATOM 938 N N . SER A 1 119 ? -22.344 -42.219 7.172 1 90.5 119 SER A N 1
ATOM 939 C CA . SER A 1 119 ? -21.234 -41.531 6.516 1 90.5 119 SER A CA 1
ATOM 940 C C . SER A 1 119 ? -20.891 -40.219 7.238 1 90.5 119 SER A C 1
ATOM 942 O O . SER A 1 119 ? -21.719 -39.656 7.957 1 90.5 119 SER A O 1
ATOM 944 N N . ASN A 1 120 ? -19.688 -39.75 7.07 1 91.69 120 ASN A N 1
ATOM 945 C CA . ASN A 1 120 ? -19.234 -38.5 7.648 1 91.69 120 ASN A CA 1
ATOM 946 C C . ASN A 1 120 ? -20.016 -37.312 7.086 1 91.69 120 ASN A C 1
ATOM 948 O O . ASN A 1 120 ? -20.25 -36.312 7.785 1 91.69 120 ASN A O 1
ATOM 952 N N . THR A 1 121 ? -20.391 -37.344 5.828 1 92.88 121 THR A N 1
ATOM 953 C CA . THR A 1 121 ? -21.156 -36.281 5.199 1 92.88 121 THR A CA 1
ATOM 954 C C . THR A 1 121 ? -22.484 -36.062 5.926 1 92.88 121 THR A C 1
ATOM 956 O O . THR A 1 121 ? -22.859 -34.906 6.219 1 92.88 121 THR A O 1
ATOM 959 N N . VAL A 1 122 ? -23.109 -37.125 6.242 1 94.44 122 VAL A N 1
ATOM 960 C CA . VAL A 1 122 ? -24.406 -37.062 6.922 1 94.44 122 VAL A CA 1
ATOM 961 C C . VAL A 1 122 ? -24.203 -36.531 8.344 1 94.44 122 VAL A C 1
ATOM 963 O O . VAL A 1 122 ? -24.984 -35.719 8.828 1 94.44 122 VAL A O 1
ATOM 966 N N . VAL A 1 123 ? -23.172 -37 9.039 1 95.75 123 VAL A N 1
ATOM 967 C CA . VAL A 1 123 ? -22.891 -36.531 10.391 1 95.75 123 VAL A CA 1
ATOM 968 C C . VAL A 1 123 ? -22.625 -35.031 10.367 1 95.75 123 VAL A C 1
ATOM 970 O O . VAL A 1 123 ? -23.047 -34.281 11.266 1 95.75 123 VAL A O 1
ATOM 973 N N . ASN A 1 124 ? -21.891 -34.562 9.422 1 96.44 124 ASN A N 1
ATOM 974 C CA . ASN A 1 124 ? -21.609 -33.125 9.297 1 96.44 124 ASN A CA 1
ATOM 975 C C . ASN A 1 124 ? -22.875 -32.312 9.055 1 96.44 124 ASN A C 1
ATOM 977 O O . ASN A 1 124 ? -23.016 -31.188 9.547 1 96.44 124 ASN A O 1
ATOM 981 N N . ILE A 1 125 ? -23.781 -32.812 8.227 1 96.69 125 ILE A N 1
ATOM 982 C CA . ILE A 1 125 ? -25.062 -32.125 8.031 1 96.69 125 ILE A CA 1
ATOM 983 C C . ILE A 1 125 ? -25.812 -32.062 9.352 1 96.69 125 ILE A C 1
ATOM 985 O O . ILE A 1 125 ? -26.438 -31.047 9.664 1 96.69 125 ILE A O 1
ATOM 989 N N . VAL A 1 126 ? -25.734 -33.156 10.109 1 96.44 126 VAL A N 1
ATOM 990 C CA . VAL A 1 126 ? -26.375 -33.188 11.43 1 96.44 126 VAL A CA 1
ATOM 991 C C . VAL A 1 126 ? -25.734 -32.156 12.336 1 96.44 126 VAL A C 1
ATOM 993 O O . VAL A 1 126 ? -26.422 -31.5 13.125 1 96.44 126 VAL A O 1
ATOM 996 N N . ARG A 1 127 ? -24.422 -32.031 12.297 1 96.94 127 ARG A N 1
ATOM 997 C CA . ARG A 1 127 ? -23.75 -30.984 13.047 1 96.94 127 ARG A CA 1
ATOM 998 C C . ARG A 1 127 ? -24.344 -29.609 12.711 1 96.94 127 ARG A C 1
ATOM 1000 O O . ARG A 1 127 ? -24.484 -28.766 13.586 1 96.94 127 ARG A O 1
ATOM 1007 N N . GLY A 1 128 ? -24.609 -29.406 11.406 1 96 128 GLY A N 1
ATOM 1008 C CA . GLY A 1 128 ? -25.25 -28.172 10.992 1 96 128 GLY A CA 1
ATOM 1009 C C . GLY A 1 128 ? -26.625 -27.969 11.625 1 96 128 GLY A C 1
ATOM 1010 O O . GLY A 1 128 ? -26.953 -26.875 12.07 1 96 128 GLY A O 1
ATOM 1011 N N . ILE A 1 129 ? -27.375 -28.984 11.711 1 95.69 129 ILE A N 1
ATOM 1012 C CA . ILE A 1 129 ? -28.719 -28.922 12.281 1 95.69 129 ILE A CA 1
ATOM 1013 C C . ILE A 1 129 ? -28.625 -28.672 13.789 1 95.69 129 ILE A C 1
ATOM 1015 O O . ILE A 1 129 ? -29.297 -27.781 14.312 1 95.69 129 ILE A O 1
ATOM 1019 N N . LEU A 1 130 ? -27.766 -29.438 14.406 1 95.38 130 LEU A N 1
ATOM 1020 C CA . LEU A 1 130 ? -27.609 -29.328 15.859 1 95.38 130 LEU A CA 1
ATOM 1021 C C . LEU A 1 130 ? -26.969 -28 16.234 1 95.38 130 LEU A C 1
ATOM 1023 O O . LEU A 1 130 ? -27.078 -27.562 17.391 1 95.38 130 LEU A O 1
ATOM 1027 N N . GLY A 1 131 ? -26.328 -27.391 15.289 1 94 131 GLY A N 1
ATOM 1028 C CA . GLY A 1 131 ? -25.688 -26.109 15.539 1 94 131 GLY A CA 1
ATOM 1029 C C . GLY A 1 131 ? -26.641 -25.047 16.031 1 94 131 GLY A C 1
ATOM 1030 O O . GLY A 1 131 ? -26.234 -24.094 16.703 1 94 131 GLY A O 1
ATOM 1031 N N . PHE A 1 132 ? -27.922 -25.188 15.82 1 94.31 132 PHE A N 1
ATOM 1032 C CA . PHE A 1 132 ? -28.922 -24.219 16.266 1 94.31 132 PHE A CA 1
ATOM 1033 C C . PHE A 1 132 ? -29.078 -24.281 17.781 1 94.31 132 PHE A C 1
ATOM 1035 O O . PHE A 1 132 ? -29.562 -23.328 18.406 1 94.31 132 PHE A O 1
ATOM 1042 N N . LEU A 1 133 ? -28.641 -25.375 18.328 1 92.25 133 LEU A N 1
ATOM 1043 C CA . LEU A 1 133 ? -28.812 -25.531 19.766 1 92.25 133 LEU A CA 1
ATOM 1044 C C . LEU A 1 133 ? -27.594 -24.969 20.516 1 92.25 133 LEU A C 1
ATOM 1046 O O . LEU A 1 133 ? -27.641 -24.812 21.734 1 92.25 133 LEU A O 1
ATOM 1050 N N . GLN A 1 134 ? -26.594 -24.672 19.766 1 90.81 134 GLN A N 1
ATOM 1051 C CA . GLN A 1 134 ? -25.375 -24.141 20.359 1 90.81 134 GLN A CA 1
ATOM 1052 C C . GLN A 1 134 ? -25.453 -22.625 20.516 1 90.81 134 GLN A C 1
ATOM 1054 O O . GLN A 1 134 ? -24.906 -21.875 19.703 1 90.81 134 GLN A O 1
ATOM 1059 N N . VAL A 1 135 ? -26.031 -22.078 21.5 1 89.38 135 VAL A N 1
ATOM 1060 C CA . VAL A 1 135 ? -26.219 -20.656 21.719 1 89.38 135 VAL A CA 1
ATOM 1061 C C . VAL A 1 135 ? -26.141 -20.328 23.203 1 89.38 135 VAL A C 1
ATOM 1063 O O . VAL A 1 135 ? -26.641 -21.094 24.031 1 89.38 135 VAL A O 1
ATOM 1066 N N . THR A 1 136 ? -25.406 -19.281 23.531 1 87.88 136 THR A N 1
ATOM 1067 C CA . THR A 1 136 ? -25.312 -18.766 24.891 1 87.88 136 THR A CA 1
ATOM 1068 C C . THR A 1 136 ? -26.094 -17.453 25.031 1 87.88 136 THR A C 1
ATOM 1070 O O . THR A 1 136 ? -25.688 -16.438 24.469 1 87.88 136 THR A O 1
ATOM 1073 N N . VAL A 1 137 ? -27.156 -17.469 25.734 1 87.5 137 VAL A N 1
ATOM 1074 C CA . VAL A 1 137 ? -27.984 -16.281 25.844 1 87.5 137 VAL A CA 1
ATOM 1075 C C . VAL A 1 137 ? -27.844 -15.672 27.234 1 87.5 137 VAL A C 1
ATOM 1077 O O . VAL A 1 137 ? -28.062 -16.344 28.25 1 87.5 137 VAL A O 1
ATOM 1080 N N . LYS A 1 138 ? -27.391 -14.43 27.219 1 81.25 138 LYS A N 1
ATOM 1081 C CA . LYS A 1 138 ? -27.375 -13.625 28.438 1 81.25 138 LYS A CA 1
ATOM 1082 C C . LYS A 1 138 ? -28.516 -12.617 28.438 1 81.25 138 LYS A C 1
ATOM 1084 O O . LYS A 1 138 ? -28.719 -11.891 27.469 1 81.25 138 LYS A O 1
ATOM 1089 N N . THR A 1 139 ? -29.25 -12.539 29.406 1 77.12 139 THR A N 1
ATOM 1090 C CA . THR A 1 139 ? -30.438 -11.695 29.422 1 77.12 139 THR A CA 1
ATOM 1091 C C . THR A 1 139 ? -30.125 -10.328 30.016 1 77.12 139 THR A C 1
ATOM 1093 O O . THR A 1 139 ? -30.891 -9.375 29.859 1 77.12 139 THR A O 1
ATOM 1096 N N . THR A 1 140 ? -28.938 -10.18 30.562 1 74.19 140 THR A N 1
ATOM 1097 C CA . THR A 1 140 ? -28.641 -8.945 31.266 1 74.19 140 THR A CA 1
ATOM 1098 C C . THR A 1 140 ? -28.016 -7.918 30.328 1 74.19 140 THR A C 1
ATOM 1100 O O . THR A 1 140 ? -28 -6.723 30.625 1 74.19 140 THR A O 1
ATOM 1103 N N . GLN A 1 141 ? -27.594 -8.375 29.297 1 77.62 141 GLN A N 1
ATOM 1104 C CA . GLN A 1 141 ? -26.891 -7.477 28.375 1 77.62 141 GLN A CA 1
ATOM 1105 C C . GLN A 1 141 ? -27.531 -7.5 27 1 77.62 141 GLN A C 1
ATOM 1107 O O . GLN A 1 141 ? -27.953 -8.555 26.516 1 77.62 141 GLN A O 1
ATOM 1112 N N . SER A 1 142 ? -27.688 -6.301 26.375 1 80.06 142 SER A N 1
ATOM 1113 C CA . SER A 1 142 ? -28.234 -6.234 25.031 1 80.06 142 SER A CA 1
ATOM 1114 C C . SER A 1 142 ? -27.172 -6.578 23.984 1 80.06 142 SER A C 1
ATOM 1116 O O . SER A 1 142 ? -27.484 -6.977 22.875 1 80.06 142 SER A O 1
ATOM 1118 N N . PHE A 1 143 ? -25.984 -6.324 24.328 1 83.81 143 PHE A N 1
ATOM 1119 C CA . PHE A 1 143 ? -24.875 -6.676 23.438 1 83.81 143 PHE A CA 1
ATOM 1120 C C . PHE A 1 143 ? -23.719 -7.277 24.219 1 83.81 143 PHE A C 1
ATOM 1122 O O . PHE A 1 143 ? -23.375 -6.789 25.297 1 83.81 143 PHE A O 1
ATOM 1129 N N . TYR A 1 144 ? -23.109 -8.367 23.828 1 86.06 144 TYR A N 1
ATOM 1130 C CA . TYR A 1 144 ? -21.938 -8.961 24.438 1 86.06 144 TYR A CA 1
ATOM 1131 C C . TYR A 1 144 ? -21.188 -9.844 23.438 1 86.06 144 TYR A C 1
ATOM 1133 O O . TYR A 1 144 ? -21.75 -10.211 22.391 1 86.06 144 TYR A O 1
ATOM 1141 N N . GLU A 1 145 ? -19.891 -10.07 23.656 1 86.06 145 GLU A N 1
ATOM 1142 C CA . GLU A 1 145 ? -19.062 -10.922 22.812 1 86.06 145 GLU A CA 1
ATOM 1143 C C . GLU A 1 145 ? -18.516 -12.109 23.594 1 86.06 145 GLU A C 1
ATOM 1145 O O . GLU A 1 145 ? -18.188 -11.984 24.781 1 86.06 145 GLU A O 1
ATOM 1150 N N . LEU A 1 146 ? -18.469 -13.297 22.906 1 89.81 146 LEU A N 1
ATOM 1151 C CA . LEU A 1 146 ? -17.969 -14.523 23.516 1 89.81 146 LEU A CA 1
ATOM 1152 C C . LEU A 1 146 ? -17.156 -15.344 22.5 1 89.81 146 LEU A C 1
ATOM 1154 O O . LEU A 1 146 ? -17.375 -15.242 21.297 1 89.81 146 LEU A O 1
ATOM 1158 N N . VAL A 1 147 ? -16.172 -16.141 23.031 1 91.75 147 VAL A N 1
ATOM 1159 C CA . VAL A 1 147 ? -15.469 -17.141 22.234 1 91.75 147 VAL A CA 1
ATOM 1160 C C . VAL A 1 147 ? -16.078 -18.516 22.5 1 91.75 147 VAL A C 1
ATOM 1162 O O . VAL A 1 147 ? -16.078 -19 23.625 1 91.75 147 VAL A O 1
ATOM 1165 N N . GLU A 1 148 ? -16.688 -19.094 21.531 1 90.56 148 GLU A N 1
ATOM 1166 C CA . GLU A 1 148 ? -17.391 -20.359 21.75 1 90.56 148 GLU A CA 1
ATOM 1167 C C . GLU A 1 148 ? -17.156 -21.328 20.578 1 90.56 148 GLU A C 1
ATOM 1169 O O . GLU A 1 148 ? -16.688 -20.922 19.531 1 90.56 148 GLU A O 1
ATOM 1174 N N . LEU A 1 149 ? -17.547 -22.562 20.844 1 93 149 LEU A N 1
ATOM 1175 C CA . LEU A 1 149 ? -17.375 -23.656 19.891 1 93 149 LEU A CA 1
ATOM 1176 C C . LEU A 1 149 ? -18.547 -23.688 18.906 1 93 149 LEU A C 1
ATOM 1178 O O . LEU A 1 149 ? -19.688 -23.469 19.297 1 93 149 LEU A O 1
ATOM 1182 N N . GLY A 1 150 ? -18.281 -23.922 17.562 1 93.62 150 GLY A N 1
ATOM 1183 C CA . GLY A 1 150 ? -19.266 -24.094 16.516 1 93.62 150 GLY A CA 1
ATOM 1184 C C . GLY A 1 150 ? -18.781 -24.953 15.375 1 93.62 150 GLY A C 1
ATOM 1185 O O . GLY A 1 150 ? -17.719 -25.562 15.461 1 93.62 150 GLY A O 1
ATOM 1186 N N . ILE A 1 151 ? -19.562 -25 14.375 1 95.56 151 ILE A N 1
ATOM 1187 C CA . ILE A 1 151 ? -19.266 -25.875 13.242 1 95.56 151 ILE A CA 1
ATOM 1188 C C . ILE A 1 151 ? -18 -25.375 12.539 1 95.56 151 ILE A C 1
ATOM 1190 O O . ILE A 1 151 ? -17.25 -26.172 11.977 1 95.56 151 ILE A O 1
ATOM 1194 N N . HIS A 1 152 ? -17.734 -24.047 12.609 1 95.38 152 HIS A N 1
ATOM 1195 C CA . HIS A 1 152 ? -16.562 -23.453 11.953 1 95.38 152 HIS A CA 1
ATOM 1196 C C . HIS A 1 152 ? -15.328 -23.562 12.836 1 95.38 152 HIS A C 1
ATOM 1198 O O . HIS A 1 152 ? -14.211 -23.266 12.383 1 95.38 152 HIS A O 1
ATOM 1204 N N . GLY A 1 153 ? -15.422 -23.938 14.094 1 95.25 153 GLY A N 1
ATOM 1205 C CA . GLY A 1 153 ? -14.352 -23.984 15.07 1 95.25 153 GLY A CA 1
ATOM 1206 C C . GLY A 1 153 ? -14.641 -23.172 16.312 1 95.25 153 GLY A C 1
ATOM 1207 O O . GLY A 1 153 ? -15.805 -22.984 16.688 1 95.25 153 GLY A O 1
ATOM 1208 N N . VAL A 1 154 ? -13.625 -22.812 17.047 1 95.5 154 VAL A N 1
ATOM 1209 C CA . VAL A 1 154 ? -13.773 -21.938 18.203 1 95.5 154 VAL A CA 1
ATOM 1210 C C . VAL A 1 154 ? -13.547 -20.484 17.797 1 95.5 154 VAL A C 1
ATOM 1212 O O . VAL A 1 154 ? -12.406 -20.047 17.656 1 95.5 154 VAL A O 1
ATOM 1215 N N . CYS A 1 155 ? -14.672 -19.812 17.609 1 93.44 155 CYS A N 1
ATOM 1216 C CA . CYS A 1 155 ? -14.617 -18.484 17.016 1 93.44 155 CYS A CA 1
ATOM 1217 C C . CYS A 1 155 ? -15.258 -17.453 17.938 1 93.44 155 CYS A C 1
ATOM 1219 O O . CYS A 1 155 ? -15.977 -17.797 18.875 1 93.44 155 CYS A O 1
ATOM 1221 N N . GLN A 1 156 ? -14.969 -16.172 17.703 1 90.69 156 GLN A N 1
ATOM 1222 C CA . GLN A 1 156 ? -15.594 -15.062 18.438 1 90.69 156 GLN A CA 1
ATOM 1223 C C . GLN A 1 156 ? -17 -14.797 17.922 1 90.69 156 GLN A C 1
ATOM 1225 O O . GLN A 1 156 ? -17.234 -14.789 16.703 1 90.69 156 GLN A O 1
ATOM 1230 N N . SER A 1 157 ? -17.938 -14.672 18.828 1 91.5 157 SER A N 1
ATOM 1231 C CA . SER A 1 157 ? -19.328 -14.406 18.484 1 91.5 157 SER A CA 1
ATOM 1232 C C . SER A 1 157 ? -19.828 -13.133 19.156 1 91.5 157 SER A C 1
ATOM 1234 O O . SER A 1 157 ? -19.469 -12.844 20.297 1 91.5 157 SER A O 1
ATOM 1236 N N . SER A 1 158 ? -20.547 -12.344 18.406 1 88.69 158 SER A N 1
ATOM 1237 C CA . SER A 1 158 ? -21.203 -11.148 18.938 1 88.69 158 SER A CA 1
ATOM 1238 C C . SER A 1 158 ? -22.703 -11.328 19.031 1 88.69 158 SER A C 1
ATOM 1240 O O . SER A 1 158 ? -23.344 -11.766 18.078 1 88.69 158 SER A O 1
ATOM 1242 N N . TYR A 1 159 ? -23.297 -11.055 20.219 1 90 159 TYR A N 1
ATOM 1243 C CA . TYR A 1 159 ? -24.719 -11.273 20.438 1 90 159 TYR A CA 1
ATOM 1244 C C . TYR A 1 159 ? -25.438 -9.945 20.609 1 90 159 TYR A C 1
ATOM 1246 O O . TYR A 1 159 ? -24.922 -9.016 21.234 1 90 159 TYR A O 1
ATOM 1254 N N . THR A 1 160 ? -26.531 -9.875 19.984 1 86.5 160 THR A N 1
ATOM 1255 C CA . THR A 1 160 ? -27.484 -8.805 20.234 1 86.5 160 THR A CA 1
ATOM 1256 C C . THR A 1 160 ? -28.828 -9.375 20.672 1 86.5 160 THR A C 1
ATOM 1258 O O . THR A 1 160 ? -29.328 -10.328 20.078 1 86.5 160 THR A O 1
ATOM 1261 N N . VAL A 1 161 ? -29.359 -8.883 21.766 1 87.69 161 VAL A N 1
ATOM 1262 C CA . VAL A 1 161 ? -30.609 -9.414 22.328 1 87.69 161 VAL A CA 1
ATOM 1263 C C . VAL A 1 161 ? -31.672 -8.32 22.328 1 87.69 161 VAL A C 1
ATOM 1265 O O . VAL A 1 161 ? -31.406 -7.195 22.766 1 87.69 161 VAL A O 1
ATOM 1268 N N . GLU A 1 162 ? -32.781 -8.602 21.734 1 83.62 162 GLU A N 1
ATOM 1269 C CA . GLU A 1 162 ? -33.938 -7.715 21.75 1 83.62 162 GLU A CA 1
ATOM 1270 C C . GLU A 1 162 ? -35.125 -8.383 22.422 1 83.62 162 GLU A C 1
ATOM 1272 O O . GLU A 1 162 ? -35.438 -9.547 22.125 1 83.62 162 GLU A O 1
ATOM 1277 N N . GLU A 1 163 ? -35.688 -7.676 23.328 1 82.31 163 GLU A N 1
ATOM 1278 C CA . GLU A 1 163 ? -36.844 -8.242 24.047 1 82.31 163 GLU A CA 1
ATOM 1279 C C . GLU A 1 163 ? -38.156 -7.742 23.453 1 82.31 163 GLU A C 1
ATOM 1281 O O . GLU A 1 163 ? -38.344 -6.543 23.25 1 82.31 163 GLU A O 1
ATOM 1286 N N . ASP A 1 164 ? -38.875 -8.648 22.969 1 79.56 164 ASP A N 1
ATOM 1287 C CA . ASP A 1 164 ? -40.25 -8.352 22.625 1 79.56 164 ASP A CA 1
ATOM 1288 C C . ASP A 1 164 ? -41.188 -8.625 23.797 1 79.56 164 ASP A C 1
ATOM 1290 O O . ASP A 1 164 ? -41.656 -9.758 23.969 1 79.56 164 ASP A O 1
ATOM 1294 N N . SER A 1 165 ? -41.5 -7.656 24.547 1 74.5 165 SER A N 1
ATOM 1295 C CA . SER A 1 165 ? -42.281 -7.793 25.766 1 74.5 165 SER A CA 1
ATOM 1296 C C . SER A 1 165 ? -43.688 -8.258 25.484 1 74.5 165 SER A C 1
ATOM 1298 O O . SER A 1 165 ? -44.312 -8.945 26.312 1 74.5 165 SER A O 1
ATOM 1300 N N . ASN A 1 166 ? -44.188 -7.906 24.297 1 75.62 166 ASN A N 1
ATOM 1301 C CA . ASN A 1 166 ? -45.562 -8.289 23.969 1 75.62 166 ASN A CA 1
ATOM 1302 C C . ASN A 1 166 ? -45.688 -9.789 23.734 1 75.62 166 ASN A C 1
ATOM 1304 O O . ASN A 1 166 ? -46.625 -10.422 24.219 1 75.62 166 ASN A O 1
ATOM 1308 N N . ALA A 1 167 ? -44.75 -10.328 23.094 1 77.81 167 ALA A N 1
ATOM 1309 C CA . ALA A 1 167 ? -44.812 -11.742 22.75 1 77.81 167 ALA A CA 1
ATOM 1310 C C . ALA A 1 167 ? -44.062 -12.594 23.766 1 77.81 167 ALA A C 1
ATOM 1312 O O . ALA A 1 167 ? -44.094 -13.828 23.703 1 77.81 167 ALA A O 1
ATOM 1313 N N . LYS A 1 168 ? -43.531 -12.07 24.797 1 79.94 168 LYS A N 1
ATOM 1314 C CA . LYS A 1 168 ? -42.719 -12.766 25.766 1 79.94 168 LYS A CA 1
ATOM 1315 C C . LYS A 1 168 ? -41.625 -13.602 25.078 1 79.94 168 LYS A C 1
ATOM 1317 O O . LYS A 1 168 ? -41.438 -14.781 25.406 1 79.94 168 LYS A O 1
ATOM 1322 N N . GLU A 1 169 ? -41.188 -13.086 24 1 88.12 169 GLU A N 1
ATOM 1323 C CA . GLU A 1 169 ? -40.125 -13.727 23.219 1 88.12 169 GLU A CA 1
ATOM 1324 C C . GLU A 1 169 ? -38.875 -12.867 23.172 1 88.12 169 GLU A C 1
ATOM 1326 O O . GLU A 1 169 ? -38.938 -11.641 23.297 1 88.12 169 GLU A O 1
ATOM 1331 N N . LEU A 1 170 ? -37.781 -13.57 23.234 1 88.81 170 LEU A N 1
ATOM 1332 C CA . LEU A 1 170 ? -36.469 -12.922 23.062 1 88.81 170 LEU A CA 1
ATOM 1333 C C . LEU A 1 170 ? -35.938 -13.188 21.672 1 88.81 170 LEU A C 1
ATOM 1335 O O . LEU A 1 170 ? -35.938 -14.328 21.203 1 88.81 170 LEU A O 1
ATOM 1339 N N . ILE A 1 171 ? -35.625 -12.148 20.938 1 89.75 171 ILE A N 1
ATOM 1340 C CA . ILE A 1 171 ? -34.969 -12.289 19.656 1 89.75 171 ILE A CA 1
ATOM 1341 C C . ILE A 1 171 ? -33.438 -12.109 19.844 1 89.75 171 ILE A C 1
ATOM 1343 O O . ILE A 1 171 ? -33 -11.055 20.297 1 89.75 171 ILE A O 1
ATOM 1347 N N . VAL A 1 172 ? -32.719 -13.141 19.594 1 91.5 172 VAL A N 1
ATOM 1348 C CA . VAL A 1 172 ? -31.25 -13.133 19.781 1 91.5 172 VAL A CA 1
ATOM 1349 C C . VAL A 1 172 ? -30.562 -13.234 18.422 1 91.5 172 VAL A C 1
ATOM 1351 O O . VAL A 1 172 ? -30.891 -14.109 17.609 1 91.5 172 VAL A O 1
ATOM 1354 N N . SER A 1 173 ? -29.719 -12.305 18.109 1 90.31 173 SER A N 1
ATOM 1355 C CA . SER A 1 173 ? -28.906 -12.352 16.891 1 90.31 173 SER A CA 1
ATOM 1356 C C . SER A 1 173 ? -27.438 -12.625 17.203 1 90.31 173 SER A C 1
ATOM 1358 O O . SER A 1 173 ? -26.859 -11.984 18.094 1 90.31 173 SER A O 1
ATOM 1360 N N . GLN A 1 174 ? -26.875 -13.57 16.609 1 92.38 174 GLN A N 1
ATOM 1361 C CA . GLN A 1 174 ? -25.484 -13.969 16.797 1 92.38 174 GLN A CA 1
ATOM 1362 C C . GLN A 1 174 ? -24.688 -13.805 15.516 1 92.38 174 GLN A C 1
ATOM 1364 O O . GLN A 1 174 ? -25.062 -14.336 14.469 1 92.38 174 GLN A O 1
ATOM 1369 N N . MET A 1 175 ? -23.609 -13.008 15.531 1 90.88 175 MET A N 1
ATOM 1370 C CA . MET A 1 175 ? -22.672 -12.891 14.422 1 90.88 175 MET A CA 1
ATOM 1371 C C . MET A 1 175 ? -21.359 -13.609 14.734 1 90.88 175 MET A C 1
ATOM 1373 O O . MET A 1 175 ? -20.719 -13.32 15.75 1 90.88 175 MET A O 1
ATOM 1377 N N . VAL A 1 176 ? -20.938 -14.484 13.93 1 92.06 176 VAL A N 1
ATOM 1378 C CA . VAL A 1 176 ? -19.734 -15.273 14.172 1 92.06 176 VAL A CA 1
ATOM 1379 C C . VAL A 1 176 ? -18.609 -14.789 13.258 1 92.06 176 VAL A C 1
ATOM 1381 O O . VAL A 1 176 ? -18.781 -14.695 12.039 1 92.06 176 VAL A O 1
ATOM 1384 N N . ASP A 1 177 ? -17.484 -14.516 13.82 1 88.12 177 ASP A N 1
ATOM 1385 C CA . ASP A 1 177 ? -16.297 -14.141 13.055 1 88.12 177 ASP A CA 1
ATOM 1386 C C . ASP A 1 177 ? -15.461 -15.375 12.719 1 88.12 177 ASP A C 1
ATOM 1388 O O . ASP A 1 177 ? -14.656 -15.828 13.539 1 88.12 177 ASP A O 1
ATOM 1392 N N . ILE A 1 178 ? -15.523 -15.805 11.609 1 89.38 178 ILE A N 1
ATOM 1393 C CA . ILE A 1 178 ? -14.859 -17.047 11.25 1 89.38 178 ILE A CA 1
ATOM 1394 C C . ILE A 1 178 ? -13.469 -16.75 10.688 1 89.38 178 ILE A C 1
ATOM 1396 O O . ILE A 1 178 ? -12.711 -17.672 10.359 1 89.38 178 ILE A O 1
ATOM 1400 N N . THR A 1 179 ? -13.094 -15.469 10.508 1 77.25 179 THR A N 1
ATOM 1401 C CA . THR A 1 179 ? -11.789 -15.109 9.977 1 77.25 179 THR A CA 1
ATOM 1402 C C . THR A 1 179 ? -10.703 -15.266 11.039 1 77.25 179 THR A C 1
ATOM 1404 O O . THR A 1 179 ? -9.539 -15.492 10.711 1 77.25 179 THR A O 1
ATOM 1407 N N . ASN A 1 180 ? -11.078 -15.133 12.312 1 78.31 180 ASN A N 1
ATOM 1408 C CA . ASN A 1 180 ? -10.078 -15.203 13.375 1 78.31 180 ASN A CA 1
ATOM 1409 C C . ASN A 1 180 ? -10.453 -16.25 14.422 1 78.31 180 ASN A C 1
ATOM 1411 O O . ASN A 1 180 ? -10.422 -15.961 15.625 1 78.31 180 ASN A O 1
ATOM 1415 N N . CYS A 1 181 ? -10.578 -17.484 13.938 1 89.25 181 CYS A N 1
ATOM 1416 C CA . CYS A 1 181 ? -10.898 -18.562 14.875 1 89.25 181 CYS A CA 1
ATOM 1417 C C . CYS A 1 181 ? -9.633 -19.125 15.508 1 89.25 181 CYS A C 1
ATOM 1419 O O . CYS A 1 181 ? -8.578 -19.188 14.867 1 89.25 181 CYS A O 1
ATOM 1421 N N . GLN A 1 182 ? -9.578 -19.5 16.734 1 89.38 182 GLN A N 1
ATOM 1422 C CA . GLN A 1 182 ? -8.461 -20.125 17.422 1 89.38 182 GLN A CA 1
ATOM 1423 C C . GLN A 1 182 ? -8.219 -21.547 16.906 1 89.38 182 GLN A C 1
ATOM 1425 O O . GLN A 1 182 ? -7.078 -21.938 16.672 1 89.38 182 GLN A O 1
ATOM 1430 N N . GLN A 1 183 ? -9.336 -22.312 16.641 1 91.38 183 GLN A N 1
ATOM 1431 C CA . GLN A 1 183 ? -9.289 -23.656 16.062 1 91.38 183 GLN A CA 1
ATOM 1432 C C . GLN A 1 183 ? -10.211 -23.766 14.852 1 91.38 183 GLN A C 1
ATOM 1434 O O . GLN A 1 183 ? -11.273 -24.375 14.93 1 91.38 183 GLN A O 1
ATOM 1439 N N . PRO A 1 184 ? -9.594 -23.25 13.789 1 91.88 184 PRO A N 1
ATOM 1440 C CA . PRO A 1 184 ? -10.461 -23.25 12.609 1 91.88 184 PRO A CA 1
ATOM 1441 C C . PRO A 1 184 ? -10.688 -24.641 12.047 1 91.88 184 PRO A C 1
ATOM 1443 O O . PRO A 1 184 ? -9.789 -25.484 12.086 1 91.88 184 PRO A O 1
ATOM 1446 N N . ALA A 1 185 ? -11.812 -24.875 11.492 1 94.38 185 ALA A N 1
ATOM 1447 C CA . ALA A 1 185 ? -12.141 -26.125 10.812 1 94.38 185 ALA A CA 1
ATOM 1448 C C . ALA A 1 185 ? -11.719 -26.094 9.344 1 94.38 185 ALA A C 1
ATOM 1450 O O . ALA A 1 185 ? -11.695 -27.125 8.672 1 94.38 185 ALA A O 1
ATOM 1451 N N . ALA A 1 186 ? -11.352 -24.938 8.891 1 92.38 186 ALA A N 1
ATOM 1452 C CA . ALA A 1 186 ? -10.938 -24.781 7.5 1 92.38 186 ALA A CA 1
ATOM 1453 C C . ALA A 1 186 ? -9.648 -25.547 7.223 1 92.38 186 ALA A C 1
ATOM 1455 O O . ALA A 1 186 ? -8.82 -25.734 8.125 1 92.38 186 ALA A O 1
ATOM 1456 N N . LEU A 1 187 ? -9.5 -26.094 5.984 1 90.25 187 LEU A N 1
ATOM 1457 C CA . LEU A 1 187 ? -8.344 -26.906 5.605 1 90.25 187 LEU A CA 1
ATOM 1458 C C . LEU A 1 187 ? -7.727 -26.391 4.305 1 90.25 187 LEU A C 1
ATOM 1460 O O . LEU A 1 187 ? -8.445 -26.062 3.355 1 90.25 187 LEU A O 1
ATOM 1464 N N . TYR A 1 188 ? -6.406 -26.234 4.309 1 86.56 188 TYR A N 1
ATOM 1465 C CA . TYR A 1 188 ? -5.637 -25.891 3.113 1 86.56 188 TYR A CA 1
ATOM 1466 C C . TYR A 1 188 ? -4.781 -27.078 2.668 1 86.56 188 TYR A C 1
ATOM 1468 O O . TYR A 1 188 ? -4.121 -27.719 3.49 1 86.56 188 TYR A O 1
ATOM 1476 N N . ARG A 1 189 ? -4.805 -27.406 1.343 1 87.44 189 ARG A N 1
ATOM 1477 C CA . ARG A 1 189 ? -3.969 -28.453 0.782 1 87.44 189 ARG A CA 1
ATOM 1478 C C . ARG A 1 189 ? -3.365 -28.031 -0.552 1 87.44 189 ARG A C 1
ATOM 1480 O O . ARG A 1 189 ? -4.02 -27.359 -1.346 1 87.44 189 ARG A O 1
ATOM 1487 N N . GLY A 1 190 ? -2.129 -28.359 -0.728 1 87.44 190 GLY A N 1
ATOM 1488 C CA . GLY A 1 190 ? -1.472 -28.125 -2.002 1 87.44 190 GLY A CA 1
ATOM 1489 C C . GLY A 1 190 ? -0.763 -26.781 -2.066 1 87.44 190 GLY A C 1
ATOM 1490 O O . GLY A 1 190 ? -0.379 -26.328 -3.146 1 87.44 190 GLY A O 1
ATOM 1491 N N . MET A 1 191 ? -0.594 -26.125 -0.963 1 88.25 191 MET A N 1
ATOM 1492 C CA . MET A 1 191 ? 0.003 -24.797 -0.997 1 88.25 191 MET A CA 1
ATOM 1493 C C . MET A 1 191 ? 1.252 -24.734 -0.123 1 88.25 191 MET A C 1
ATOM 1495 O O . MET A 1 191 ? 1.68 -23.656 0.284 1 88.25 191 MET A O 1
ATOM 1499 N N . ALA A 1 192 ? 1.855 -25.781 0.13 1 88.12 192 ALA A N 1
ATOM 1500 C CA . ALA A 1 192 ? 3.004 -25.844 1.03 1 88.12 192 ALA A CA 1
ATOM 1501 C C . ALA A 1 192 ? 4.191 -25.078 0.449 1 88.12 192 ALA A C 1
ATOM 1503 O O . ALA A 1 192 ? 4.992 -24.5 1.191 1 88.12 192 ALA A O 1
ATOM 1504 N N . LEU A 1 193 ? 4.266 -25.078 -0.836 1 91 193 LEU A N 1
ATOM 1505 C CA . LEU A 1 193 ? 5.426 -24.469 -1.478 1 91 193 LEU A CA 1
ATOM 1506 C C . LEU A 1 193 ? 5.172 -22.984 -1.767 1 91 193 LEU A C 1
ATOM 1508 O O . LEU A 1 193 ? 6.035 -22.312 -2.324 1 91 193 LEU A O 1
ATOM 1512 N N . ALA A 1 194 ? 4.047 -22.484 -1.414 1 90.94 194 ALA A N 1
ATOM 1513 C CA . ALA A 1 194 ? 3.723 -21.062 -1.545 1 90.94 194 ALA A CA 1
ATOM 1514 C C . ALA A 1 194 ? 3.594 -20.406 -0.176 1 90.94 194 ALA A C 1
ATOM 1516 O O . ALA A 1 194 ? 2.488 -20.25 0.349 1 90.94 194 ALA A O 1
ATOM 1517 N N . PRO A 1 195 ? 4.688 -19.906 0.283 1 88.31 195 PRO A N 1
ATOM 1518 C CA . PRO A 1 195 ? 4.633 -19.281 1.611 1 88.31 195 PRO A CA 1
ATOM 1519 C C . PRO A 1 195 ? 3.732 -18.062 1.654 1 88.31 195 PRO A C 1
ATOM 1521 O O . PRO A 1 195 ? 3.598 -17.344 0.651 1 88.31 195 PRO A O 1
ATOM 1524 N N . GLU A 1 196 ? 3.195 -17.766 2.822 1 88.12 196 GLU A N 1
ATOM 1525 C CA . GLU A 1 196 ? 2.291 -16.625 3.014 1 88.12 196 GLU A CA 1
ATOM 1526 C C . GLU A 1 196 ? 3.059 -15.312 3.062 1 88.12 196 GLU A C 1
ATOM 1528 O O . GLU A 1 196 ? 4.145 -15.242 3.639 1 88.12 196 GLU A O 1
ATOM 1533 N N . ASP A 1 197 ? 2.484 -14.297 2.381 1 88.19 197 ASP A N 1
ATOM 1534 C CA . ASP A 1 197 ? 2.99 -12.93 2.426 1 88.19 197 ASP A CA 1
ATOM 1535 C C . ASP A 1 197 ? 2.064 -12.023 3.242 1 88.19 197 ASP A C 1
ATOM 1537 O O . ASP A 1 197 ? 1.063 -11.523 2.725 1 88.19 197 ASP A O 1
ATOM 1541 N N . LYS A 1 198 ? 2.5 -11.633 4.402 1 82 198 LYS A N 1
ATOM 1542 C CA . LYS A 1 198 ? 1.663 -10.875 5.332 1 82 198 LYS A CA 1
ATOM 1543 C C . LYS A 1 198 ? 1.419 -9.461 4.82 1 82 198 LYS A C 1
ATOM 1545 O O . LYS A 1 198 ? 0.336 -8.898 5.016 1 82 198 LYS A O 1
ATOM 1550 N N . LEU A 1 199 ? 2.318 -8.914 4.168 1 82.06 199 LEU A N 1
ATOM 1551 C CA . LEU A 1 199 ? 2.195 -7.535 3.705 1 82.06 199 LEU A CA 1
ATOM 1552 C C . LEU A 1 199 ? 1.229 -7.441 2.527 1 82.06 199 LEU A C 1
ATOM 1554 O O . LEU A 1 199 ? 0.468 -6.477 2.42 1 82.06 199 LEU A O 1
ATOM 1558 N N . SER A 1 200 ? 1.258 -8.43 1.7 1 82.75 200 SER A N 1
ATOM 1559 C CA . SER A 1 200 ? 0.305 -8.461 0.596 1 82.75 200 SER A CA 1
ATOM 1560 C C . SER A 1 200 ? -1.116 -8.695 1.099 1 82.75 200 SER A C 1
ATOM 1562 O O . SER A 1 200 ? -2.074 -8.164 0.533 1 82.75 200 SER A O 1
ATOM 1564 N N . LYS A 1 201 ? -1.244 -9.422 2.162 1 81.75 201 LYS A N 1
ATOM 1565 C CA . LYS A 1 201 ? -2.561 -9.703 2.729 1 81.75 201 LYS A CA 1
ATOM 1566 C C . LYS A 1 201 ? -3.168 -8.445 3.35 1 81.75 201 LYS A C 1
ATOM 1568 O O . LYS A 1 201 ? -4.391 -8.297 3.383 1 81.75 201 LYS A O 1
ATOM 1573 N N . GLN A 1 202 ? -2.334 -7.633 3.742 1 77.62 202 GLN A N 1
ATOM 1574 C CA . GLN A 1 202 ? -2.816 -6.391 4.34 1 77.62 202 GLN A CA 1
ATOM 1575 C C . GLN A 1 202 ? -3.371 -5.449 3.273 1 77.62 202 GLN A C 1
ATOM 1577 O O . GLN A 1 202 ? -4.195 -4.582 3.574 1 77.62 202 GLN A O 1
ATOM 1582 N N . ARG A 1 203 ? -2.992 -5.707 2.072 1 80.75 203 ARG A N 1
ATOM 1583 C CA . ARG A 1 203 ? -3.453 -4.855 0.981 1 80.75 203 ARG A CA 1
ATOM 1584 C C . ARG A 1 203 ? -4.836 -5.277 0.501 1 80.75 203 ARG A C 1
ATOM 1586 O O . ARG A 1 203 ? -5.559 -4.484 -0.11 1 80.75 203 ARG A O 1
ATOM 1593 N N . GLY A 1 204 ? -5.172 -6.547 0.791 1 83.19 204 GLY A N 1
ATOM 1594 C CA . GLY A 1 204 ? -6.488 -7.031 0.405 1 83.19 204 GLY A CA 1
ATOM 1595 C C . GLY A 1 204 ? -6.691 -8.508 0.703 1 83.19 204 GLY A C 1
ATOM 1596 O O . GLY A 1 204 ? -5.742 -9.211 1.053 1 83.19 204 GLY A O 1
ATOM 1597 N N . GLU A 1 205 ? -8.016 -8.883 0.562 1 86.69 205 GLU A N 1
ATOM 1598 C CA . GLU A 1 205 ? -8.383 -10.281 0.773 1 86.69 205 GLU A CA 1
ATOM 1599 C C . GLU A 1 205 ? -9.07 -10.859 -0.456 1 86.69 205 GLU A C 1
ATOM 1601 O O . GLU A 1 205 ? -9.664 -10.125 -1.249 1 86.69 205 GLU A O 1
ATOM 1606 N N . SER A 1 206 ? -8.914 -12.195 -0.535 1 89.5 206 SER A N 1
ATOM 1607 C CA . SER A 1 206 ? -9.562 -12.859 -1.66 1 89.5 206 SER A CA 1
ATOM 1608 C C . SER A 1 206 ? -10.812 -13.609 -1.212 1 89.5 206 SER A C 1
ATOM 1610 O O . SER A 1 206 ? -11.656 -13.969 -2.035 1 89.5 206 SER A O 1
ATOM 1612 N N . VAL A 1 207 ? -10.922 -13.938 0.052 1 90.88 207 VAL A N 1
ATOM 1613 C CA . VAL A 1 207 ? -12.055 -14.672 0.586 1 90.88 207 VAL A CA 1
ATOM 1614 C C . VAL A 1 207 ? -12.531 -14.031 1.888 1 90.88 207 VAL A C 1
ATOM 1616 O O . VAL A 1 207 ? -11.719 -13.734 2.768 1 90.88 207 VAL A O 1
ATOM 1619 N N . VAL A 1 208 ? -13.805 -13.773 1.977 1 90.19 208 VAL A N 1
ATOM 1620 C CA . VAL A 1 208 ? -14.406 -13.234 3.188 1 90.19 208 VAL A CA 1
ATOM 1621 C C . VAL A 1 208 ? -15.75 -13.922 3.443 1 90.19 208 VAL A C 1
ATOM 1623 O O . VAL A 1 208 ? -16.516 -14.172 2.51 1 90.19 208 VAL A O 1
ATOM 1626 N N . SER A 1 209 ? -15.977 -14.305 4.652 1 91.06 209 SER A N 1
ATOM 1627 C CA . SER A 1 209 ? -17.234 -14.953 5.012 1 91.06 209 SER A CA 1
ATOM 1628 C C . SER A 1 209 ? -17.875 -14.281 6.219 1 91.06 209 SER A C 1
ATOM 1630 O O . SER A 1 209 ? -17.188 -13.766 7.094 1 91.06 209 SER A O 1
ATOM 1632 N N . THR A 1 210 ? -19.219 -14.211 6.18 1 89 210 THR A N 1
ATOM 1633 C CA . THR A 1 210 ? -20 -13.711 7.297 1 89 210 THR A CA 1
ATOM 1634 C C . THR A 1 210 ? -21.062 -14.719 7.711 1 89 210 THR A C 1
ATOM 1636 O O . THR A 1 210 ? -21.688 -15.359 6.859 1 89 210 THR A O 1
ATOM 1639 N N . VAL A 1 211 ? -21.266 -14.922 8.969 1 93.25 211 VAL A N 1
ATOM 1640 C CA . VAL A 1 211 ? -22.25 -15.875 9.477 1 93.25 211 VAL A CA 1
ATOM 1641 C C . VAL A 1 211 ? -23.141 -15.188 10.516 1 93.25 211 VAL A C 1
ATOM 1643 O O . VAL A 1 211 ? -22.641 -14.617 11.484 1 93.25 211 VAL A O 1
ATOM 1646 N N . LYS A 1 212 ? -24.438 -15.328 10.25 1 92.44 212 LYS A N 1
ATOM 1647 C CA . LYS A 1 212 ? -25.422 -14.734 11.141 1 92.44 212 LYS A CA 1
ATOM 1648 C C . LYS A 1 212 ? -26.453 -15.766 11.586 1 92.44 212 LYS A C 1
ATOM 1650 O O . LYS A 1 212 ? -26.906 -16.578 10.781 1 92.44 212 LYS A O 1
ATOM 1655 N N . HIS A 1 213 ? -26.719 -15.766 12.844 1 94.25 213 HIS A N 1
ATOM 1656 C CA . HIS A 1 213 ? -27.812 -16.562 13.398 1 94.25 213 HIS A CA 1
ATOM 1657 C C . HIS A 1 213 ? -28.828 -15.68 14.109 1 94.25 213 HIS A C 1
ATOM 1659 O O . HIS A 1 213 ? -28.453 -14.695 14.766 1 94.25 213 HIS A O 1
ATOM 1665 N N . THR A 1 214 ? -30.047 -15.977 13.875 1 93.31 214 THR A N 1
ATOM 1666 C CA . THR A 1 214 ? -31.125 -15.305 14.594 1 93.31 214 THR A CA 1
ATOM 1667 C C . THR A 1 214 ? -32.031 -16.312 15.297 1 93.31 214 THR A C 1
ATOM 1669 O O . THR A 1 214 ? -32.469 -17.297 14.688 1 93.31 214 THR A O 1
ATOM 1672 N N . TYR A 1 215 ? -32.312 -16.109 16.547 1 93.88 215 TYR A N 1
ATOM 1673 C CA . TYR A 1 215 ? -33.125 -17.031 17.359 1 93.88 215 TYR A CA 1
ATOM 1674 C C . TYR A 1 215 ? -34.344 -16.328 17.953 1 93.88 215 TYR A C 1
ATOM 1676 O O . TYR A 1 215 ? -34.25 -15.148 18.328 1 93.88 215 TYR A O 1
ATOM 1684 N N . THR A 1 216 ? -35.406 -16.984 17.891 1 93.31 216 THR A N 1
ATOM 1685 C CA . THR A 1 216 ? -36.562 -16.625 18.719 1 93.31 216 THR A CA 1
ATOM 1686 C C . THR A 1 216 ? -36.719 -17.578 19.891 1 93.31 216 THR A C 1
ATOM 1688 O O . THR A 1 216 ? -37 -18.766 19.688 1 93.31 216 THR A O 1
ATOM 1691 N N . VAL A 1 217 ? -36.5 -17.094 21.047 1 91.88 217 VAL A N 1
ATOM 1692 C CA . VAL A 1 217 ? -36.5 -17.938 22.25 1 91.88 217 VAL A CA 1
ATOM 1693 C C . VAL A 1 217 ? -37.688 -17.578 23.125 1 91.88 217 VAL A C 1
ATOM 1695 O O . VAL A 1 217 ? -37.875 -16.422 23.516 1 91.88 217 VAL A O 1
ATOM 1698 N N . LYS A 1 218 ? -38.438 -18.531 23.375 1 89.31 218 LYS A N 1
ATOM 1699 C CA . LYS A 1 218 ? -39.562 -18.375 24.281 1 89.31 218 LYS A CA 1
ATOM 1700 C C . LYS A 1 218 ? -39.219 -18.797 25.703 1 89.31 218 LYS A C 1
ATOM 1702 O O . LYS A 1 218 ? -38.531 -19.812 25.891 1 89.31 218 LYS A O 1
ATOM 1707 N N . SER A 1 219 ? -39.562 -18.016 26.719 1 84 219 SER A N 1
ATOM 1708 C CA . SER A 1 219 ? -39.281 -18.328 28.109 1 84 219 SER A CA 1
ATOM 1709 C C . SER A 1 219 ? -40.281 -19.328 28.672 1 84 219 SER A C 1
ATOM 1711 O O . SER A 1 219 ? -41.5 -19.109 28.578 1 84 219 SER A O 1
ATOM 1713 N N . THR A 1 220 ? -39.844 -20.469 29.062 1 83.31 220 THR A N 1
ATOM 1714 C CA . THR A 1 220 ? -40.688 -21.469 29.719 1 83.31 220 THR A CA 1
ATOM 1715 C C . THR A 1 220 ? -40.219 -21.672 31.172 1 83.31 220 THR A C 1
ATOM 1717 O O . THR A 1 220 ? -39.219 -21.094 31.609 1 83.31 220 THR A O 1
ATOM 1720 N N . ALA A 1 221 ? -40.938 -22.484 31.969 1 77.94 221 ALA A N 1
ATOM 1721 C CA . ALA A 1 221 ? -40.656 -22.734 33.375 1 77.94 221 ALA A CA 1
ATOM 1722 C C . ALA A 1 221 ? -39.312 -23.438 33.531 1 77.94 221 ALA A C 1
ATOM 1724 O O . ALA A 1 221 ? -38.594 -23.234 34.531 1 77.94 221 ALA A O 1
ATOM 1725 N N . ASP A 1 222 ? -38.969 -24.234 32.562 1 76.75 222 ASP A N 1
ATOM 1726 C CA . ASP A 1 222 ? -37.719 -25.031 32.656 1 76.75 222 ASP A CA 1
ATOM 1727 C C . ASP A 1 222 ? -36.531 -24.266 32.062 1 76.75 222 ASP A C 1
ATOM 1729 O O . ASP A 1 222 ? -35.406 -24.562 32.375 1 76.75 222 ASP A O 1
ATOM 1733 N N . GLY A 1 223 ? -36.812 -23.344 31.234 1 82.19 223 GLY A N 1
ATOM 1734 C CA . GLY A 1 223 ? -35.75 -22.609 30.562 1 82.19 223 GLY A CA 1
ATOM 1735 C C . GLY A 1 223 ? -36.188 -22.016 29.234 1 82.19 223 GLY A C 1
ATOM 1736 O O . GLY A 1 223 ? -37.406 -21.891 28.969 1 82.19 223 GLY A O 1
ATOM 1737 N N . GLY A 1 224 ? -35.188 -21.625 28.5 1 88.12 224 GLY A N 1
ATOM 1738 C CA . GLY A 1 224 ? -35.5 -21.031 27.203 1 88.12 224 GLY A CA 1
ATOM 1739 C C . GLY A 1 224 ? -35.719 -22.062 26.109 1 88.12 224 GLY A C 1
ATOM 1740 O O . GLY A 1 224 ? -34.969 -23.031 26 1 88.12 224 GLY A O 1
ATOM 1741 N N . LEU A 1 225 ? -36.812 -21.969 25.344 1 91 225 LEU A N 1
ATOM 1742 C CA . LEU A 1 225 ? -37.156 -22.859 24.234 1 91 225 LEU A CA 1
ATOM 1743 C C . LEU A 1 225 ? -37.031 -22.141 22.906 1 91 225 LEU A C 1
ATOM 1745 O O . LEU A 1 225 ? -37.656 -21.094 22.703 1 91 225 LEU A O 1
ATOM 1749 N N . ILE A 1 226 ? -36.188 -22.656 22.016 1 93.19 226 ILE A N 1
ATOM 1750 C CA . ILE A 1 226 ? -36 -22.078 20.688 1 93.19 226 ILE A CA 1
ATOM 1751 C C . ILE A 1 226 ? -37.219 -22.438 19.812 1 93.19 226 ILE A C 1
ATOM 1753 O O . ILE A 1 226 ? -37.406 -23.609 19.484 1 93.19 226 ILE A O 1
ATOM 1757 N N . THR A 1 227 ? -37.969 -21.484 19.422 1 94.25 227 THR A N 1
ATOM 1758 C CA . THR A 1 227 ? -39.156 -21.75 18.609 1 94.25 227 THR A CA 1
ATOM 1759 C C . THR A 1 227 ? -38.812 -21.578 17.125 1 94.25 227 THR A C 1
ATOM 1761 O O . THR A 1 227 ? -39.375 -22.281 16.281 1 94.25 227 THR A O 1
ATOM 1764 N N . LYS A 1 228 ? -38.031 -20.625 16.828 1 95.12 228 LYS A N 1
ATOM 1765 C CA . LYS A 1 228 ? -37.562 -20.375 15.477 1 95.12 228 LYS A CA 1
ATOM 1766 C C . LYS A 1 228 ? -36.094 -19.984 15.461 1 95.12 228 LYS A C 1
ATOM 1768 O O . LYS A 1 228 ? -35.625 -19.344 16.406 1 95.12 228 LYS A O 1
ATOM 1773 N N . ALA A 1 229 ? -35.438 -20.438 14.555 1 96.19 229 ALA A N 1
ATOM 1774 C CA . ALA A 1 229 ? -34.062 -20.031 14.352 1 96.19 229 ALA A CA 1
ATOM 1775 C C . ALA A 1 229 ? -33.719 -19.922 12.867 1 96.19 229 ALA A C 1
ATOM 1777 O O . ALA A 1 229 ? -34.25 -20.688 12.055 1 96.19 229 ALA A O 1
ATOM 1778 N N . PHE A 1 230 ? -32.969 -18.938 12.516 1 95.94 230 PHE A N 1
ATOM 1779 C CA . PHE A 1 230 ? -32.562 -18.672 11.141 1 95.94 230 PHE A CA 1
ATOM 1780 C C . PHE A 1 230 ? -31.078 -18.375 11.062 1 95.94 230 PHE A C 1
ATOM 1782 O O . PHE A 1 230 ? -30.531 -17.688 11.93 1 95.94 230 PHE A O 1
ATOM 1789 N N . ALA A 1 231 ? -30.422 -19.062 10.172 1 96.25 231 ALA A N 1
ATOM 1790 C CA . ALA A 1 231 ? -29 -18.781 9.961 1 96.25 231 ALA A CA 1
ATOM 1791 C C . ALA A 1 231 ? -28.719 -18.422 8.5 1 96.25 231 ALA A C 1
ATOM 1793 O O . ALA A 1 231 ? -29.344 -18.984 7.59 1 96.25 231 ALA A O 1
ATOM 1794 N N . GLN A 1 232 ? -27.859 -17.484 8.305 1 94.56 232 GLN A N 1
ATOM 1795 C CA . GLN A 1 232 ? -27.453 -17.016 6.977 1 94.56 232 GLN A CA 1
ATOM 1796 C C . GLN A 1 232 ? -25.938 -16.875 6.883 1 94.56 232 GLN A C 1
ATOM 1798 O O . GLN A 1 232 ? -25.328 -16.203 7.707 1 94.56 232 GLN A O 1
ATOM 1803 N N . GLU A 1 233 ? -25.359 -17.547 5.992 1 95.5 233 GLU A N 1
ATOM 1804 C CA . GLU A 1 233 ? -23.922 -17.453 5.738 1 95.5 233 GLU A CA 1
ATOM 1805 C C . GLU A 1 233 ? -23.641 -16.984 4.316 1 95.5 233 GLU A C 1
ATOM 1807 O O . GLU A 1 233 ? -24.297 -17.438 3.367 1 95.5 233 GLU A O 1
ATOM 1812 N N . ARG A 1 234 ? -22.766 -15.977 4.191 1 93.5 234 ARG A N 1
ATOM 1813 C CA . ARG A 1 234 ? -22.328 -15.461 2.896 1 93.5 234 ARG A CA 1
ATOM 1814 C C . ARG A 1 234 ? -20.828 -15.609 2.73 1 93.5 234 ARG A C 1
ATOM 1816 O O . ARG A 1 234 ? -20.062 -15.328 3.66 1 93.5 234 ARG A O 1
ATOM 1823 N N . GLN A 1 235 ? -20.453 -16.109 1.658 1 93.88 235 GLN A N 1
ATOM 1824 C CA . GLN A 1 235 ? -19.031 -16.188 1.319 1 93.88 235 GLN A CA 1
ATOM 1825 C C . GLN A 1 235 ? -18.75 -15.516 -0.021 1 93.88 235 GLN A C 1
ATOM 1827 O O . GLN A 1 235 ? -19.453 -15.758 -1.002 1 93.88 235 GLN A O 1
ATOM 1832 N N . TYR A 1 236 ? -17.797 -14.633 -0.034 1 92.75 236 TYR A N 1
ATOM 1833 C CA . TYR A 1 236 ? -17.359 -13.953 -1.245 1 92.75 236 TYR A CA 1
ATOM 1834 C C . TYR A 1 236 ? -15.961 -14.422 -1.65 1 92.75 236 TYR A C 1
ATOM 1836 O O . TYR A 1 236 ? -15.039 -14.438 -0.832 1 92.75 236 TYR A O 1
ATOM 1844 N N . PHE A 1 237 ? -15.867 -14.852 -2.9 1 93.38 237 PHE A N 1
ATOM 1845 C CA . PHE A 1 237 ? -14.562 -15.289 -3.4 1 93.38 237 PHE A CA 1
ATOM 1846 C C . PHE A 1 237 ? -14.242 -14.609 -4.727 1 93.38 237 PHE A C 1
ATOM 1848 O O . PHE A 1 237 ? -15.117 -14.461 -5.582 1 93.38 237 PHE A O 1
ATOM 1855 N N . THR A 1 238 ? -12.992 -14.188 -4.781 1 91.5 238 THR A N 1
ATOM 1856 C CA . THR A 1 238 ? -12.414 -13.742 -6.043 1 91.5 238 THR A CA 1
ATOM 1857 C C . THR A 1 238 ? -10.914 -14.039 -6.09 1 91.5 238 THR A C 1
ATOM 1859 O O . THR A 1 238 ? -10.242 -14.008 -5.059 1 91.5 238 THR A O 1
ATOM 1862 N N . PRO A 1 239 ? -10.438 -14.508 -7.176 1 88.69 239 PRO A N 1
ATOM 1863 C CA . PRO A 1 239 ? -8.984 -14.672 -7.262 1 88.69 239 PRO A CA 1
ATOM 1864 C C . PRO A 1 239 ? -8.227 -13.352 -7.188 1 88.69 239 PRO A C 1
ATOM 1866 O O . PRO A 1 239 ? -6.996 -13.336 -7.219 1 88.69 239 PRO A O 1
ATOM 1869 N N . PHE A 1 240 ? -8.961 -12.234 -7.016 1 90.38 240 PHE A N 1
ATOM 1870 C CA . PHE A 1 240 ? -8.414 -10.891 -6.926 1 90.38 240 PHE A CA 1
ATOM 1871 C C . PHE A 1 240 ? -8.758 -10.25 -5.586 1 90.38 240 PHE A C 1
ATOM 1873 O O . PHE A 1 240 ? -8.82 -10.938 -4.562 1 90.38 240 PHE A O 1
ATOM 1880 N N . ASN A 1 241 ? -8.867 -8.984 -5.555 1 87.81 241 ASN A N 1
ATOM 1881 C CA . ASN A 1 241 ? -9.312 -8.273 -4.359 1 87.81 241 ASN A CA 1
ATOM 1882 C C . ASN A 1 241 ? -10.82 -8.359 -4.176 1 87.81 241 ASN A C 1
ATOM 1884 O O . ASN A 1 241 ? -11.578 -8.008 -5.082 1 87.81 241 ASN A O 1
ATOM 1888 N N . VAL A 1 242 ? -11.25 -8.75 -3.109 1 89.88 242 VAL A N 1
ATOM 1889 C CA . VAL A 1 242 ? -12.656 -9.016 -2.834 1 89.88 242 VAL A CA 1
ATOM 1890 C C . VAL A 1 242 ? -13.461 -7.727 -2.951 1 89.88 242 VAL A C 1
ATOM 1892 O O . VAL A 1 242 ? -14.688 -7.762 -3.092 1 89.88 242 VAL A O 1
ATOM 1895 N N . LYS A 1 243 ? -12.797 -6.621 -2.977 1 86 243 LYS A N 1
ATOM 1896 C CA . LYS A 1 243 ? -13.492 -5.348 -3.154 1 86 243 LYS A CA 1
ATOM 1897 C C . LYS A 1 243 ? -14.172 -5.277 -4.52 1 86 243 LYS A C 1
ATOM 1899 O O . LYS A 1 243 ? -15.18 -4.594 -4.68 1 86 243 LYS A O 1
ATOM 1904 N N . GLY A 1 244 ? -13.641 -5.992 -5.508 1 85.88 244 GLY A N 1
ATOM 1905 C CA . GLY A 1 244 ? -14.25 -6.055 -6.824 1 85.88 244 GLY A CA 1
ATOM 1906 C C . GLY A 1 244 ? -15.32 -7.125 -6.938 1 85.88 244 GLY A C 1
ATOM 1907 O O . GLY A 1 244 ? -15.984 -7.449 -5.949 1 85.88 244 GLY A O 1
ATOM 1908 N N . GLY A 1 245 ? -15.562 -7.539 -8.117 1 86.94 245 GLY A N 1
ATOM 1909 C CA . GLY A 1 245 ? -16.531 -8.602 -8.32 1 86.94 245 GLY A CA 1
ATOM 1910 C C . GLY A 1 245 ? -16.109 -9.922 -7.699 1 86.94 245 GLY A C 1
ATOM 1911 O O . GLY A 1 245 ? -14.914 -10.211 -7.594 1 86.94 245 GLY A O 1
ATOM 1912 N N . SER A 1 246 ? -17.125 -10.695 -7.164 1 90.25 246 SER A N 1
ATOM 1913 C CA . SER A 1 246 ? -16.812 -11.953 -6.484 1 90.25 246 SER A CA 1
ATOM 1914 C C . SER A 1 246 ? -17.875 -13.008 -6.766 1 90.25 246 SER A C 1
ATOM 1916 O O . SER A 1 246 ? -19.016 -12.672 -7.121 1 90.25 246 SER A O 1
ATOM 1918 N N . SER A 1 247 ? -17.406 -14.227 -6.781 1 93 247 SER A N 1
ATOM 1919 C CA . SER A 1 247 ? -18.344 -15.344 -6.672 1 93 247 SER A CA 1
ATOM 1920 C C . SER A 1 247 ? -18.922 -15.438 -5.262 1 93 247 SER A C 1
ATOM 1922 O O . SER A 1 247 ? -18.203 -15.25 -4.277 1 93 247 SER A O 1
ATOM 1924 N N . ARG A 1 248 ? -20.219 -15.734 -5.289 1 93.88 248 ARG A N 1
ATOM 1925 C CA . ARG A 1 248 ? -20.891 -15.656 -3.996 1 93.88 248 ARG A CA 1
ATOM 1926 C C . ARG A 1 248 ? -21.562 -16.984 -3.648 1 93.88 248 ARG A C 1
ATOM 1928 O O . ARG A 1 248 ? -22.125 -17.641 -4.523 1 93.88 248 ARG A O 1
ATOM 1935 N N . LEU A 1 249 ? -21.453 -17.391 -2.441 1 96.5 249 LEU A N 1
ATOM 1936 C CA . LEU A 1 249 ? -22.172 -18.516 -1.874 1 96.5 249 LEU A CA 1
ATOM 1937 C C . LEU A 1 249 ? -23.094 -18.062 -0.749 1 96.5 249 LEU A C 1
ATOM 1939 O O . LEU A 1 249 ? -22.672 -17.328 0.142 1 96.5 249 LEU A O 1
ATOM 1943 N N . LEU A 1 250 ? -24.328 -18.391 -0.843 1 95.88 250 LEU A N 1
ATOM 1944 C CA . LEU A 1 250 ? -25.328 -18.094 0.176 1 95.88 250 LEU A CA 1
ATOM 1945 C C . LEU A 1 250 ? -25.891 -19.375 0.788 1 95.88 250 LEU A C 1
ATOM 1947 O O . LEU A 1 250 ? -26.406 -20.234 0.071 1 95.88 250 LEU A O 1
ATOM 1951 N N . ALA A 1 251 ? -25.672 -19.562 2.01 1 97.44 251 ALA A N 1
ATOM 1952 C CA . ALA A 1 251 ? -26.25 -20.688 2.746 1 97.44 251 ALA A CA 1
ATOM 1953 C C . ALA A 1 251 ? -27.297 -20.219 3.748 1 97.44 251 ALA A C 1
ATOM 1955 O O . ALA A 1 251 ? -27.031 -19.344 4.578 1 97.44 251 ALA A O 1
ATOM 1956 N N . LEU A 1 252 ? -28.484 -20.766 3.615 1 97.12 252 LEU A N 1
ATOM 1957 C CA . LEU A 1 252 ? -29.594 -20.438 4.508 1 97.12 252 LEU A CA 1
ATOM 1958 C C . LEU A 1 252 ? -30.109 -21.688 5.211 1 97.12 252 LEU A C 1
ATOM 1960 O O . LEU A 1 252 ? -30.172 -22.766 4.609 1 97.12 252 LEU A O 1
ATOM 1964 N N . ARG A 1 253 ? -30.406 -21.562 6.422 1 96.69 253 ARG A N 1
ATOM 1965 C CA . ARG A 1 253 ? -31.094 -22.641 7.121 1 96.69 253 ARG A CA 1
ATOM 1966 C C . ARG A 1 253 ? -32.062 -22.078 8.156 1 96.69 253 ARG A C 1
ATOM 1968 O O . ARG A 1 253 ? -31.828 -21.031 8.734 1 96.69 253 ARG A O 1
ATOM 1975 N N . ASP A 1 254 ? -33.125 -22.719 8.336 1 96.69 254 ASP A N 1
ATOM 1976 C CA . ASP A 1 254 ? -34.125 -22.281 9.32 1 96.69 254 ASP A CA 1
ATOM 1977 C C . ASP A 1 254 ? -34.812 -23.469 9.961 1 96.69 254 ASP A C 1
ATOM 1979 O O . ASP A 1 254 ? -34.906 -24.531 9.359 1 96.69 254 ASP A O 1
ATOM 1983 N N . ILE A 1 255 ? -35.25 -23.328 11.172 1 96.88 255 ILE A N 1
ATOM 1984 C CA . ILE A 1 255 ? -36 -24.328 11.898 1 96.88 255 ILE A CA 1
ATOM 1985 C C . ILE A 1 255 ? -37.219 -23.672 12.547 1 96.88 255 ILE A C 1
ATOM 1987 O O . ILE A 1 255 ? -37.188 -22.484 12.875 1 96.88 255 ILE A O 1
ATOM 1991 N N . GLU A 1 256 ? -38.281 -24.328 12.609 1 97.31 256 GLU A N 1
ATOM 1992 C CA . GLU A 1 256 ? -39.5 -23.891 13.266 1 97.31 256 GLU A CA 1
ATOM 1993 C C . GLU A 1 256 ? -40.094 -25.016 14.125 1 97.31 256 GLU A C 1
ATOM 1995 O O . GLU A 1 256 ? -40.25 -26.141 13.664 1 97.31 256 GLU A O 1
ATOM 2000 N N . LEU A 1 257 ? -40.406 -24.719 15.352 1 96.5 257 LEU A N 1
ATOM 2001 C CA . LEU A 1 257 ? -41 -25.688 16.266 1 96.5 257 LEU A CA 1
ATOM 2002 C C . LEU A 1 257 ? -42.438 -25.984 15.891 1 96.5 257 LEU A C 1
ATOM 2004 O O . LEU A 1 257 ? -43.25 -25.062 15.781 1 96.5 257 LEU A O 1
ATOM 2008 N N . LEU A 1 258 ? -42.719 -27.234 15.688 1 96 258 LEU A N 1
ATOM 2009 C CA . LEU A 1 258 ? -44.062 -27.641 15.273 1 96 258 LEU A CA 1
ATOM 2010 C C . LEU A 1 258 ? -44.906 -28.062 16.484 1 96 258 LEU A C 1
ATOM 2012 O O . LEU A 1 258 ? -46.062 -27.609 16.625 1 96 258 LEU A O 1
ATOM 2016 N N . LYS A 1 259 ? -44.25 -28.984 17.297 1 92.5 259 LYS A N 1
ATOM 2017 C CA . LYS A 1 259 ? -45.031 -29.562 18.391 1 92.5 259 LYS A CA 1
ATOM 2018 C C . LYS A 1 259 ? -44.094 -30 19.531 1 92.5 259 LYS A C 1
ATOM 2020 O O . LYS A 1 259 ? -42.938 -30.344 19.297 1 92.5 259 LYS A O 1
ATOM 2025 N N . VAL A 1 260 ? -44.625 -29.891 20.781 1 93.25 260 VAL A N 1
ATOM 2026 C CA . VAL A 1 260 ? -43.969 -30.453 21.969 1 93.25 260 VAL A CA 1
ATOM 2027 C C . VAL A 1 260 ? -44.875 -31.516 22.594 1 93.25 260 VAL A C 1
ATOM 2029 O O . VAL A 1 260 ? -46.031 -31.234 22.906 1 93.25 260 VAL A O 1
ATOM 2032 N N . SER A 1 261 ? -44.406 -32.719 22.656 1 92.5 261 SER A N 1
ATOM 2033 C CA . SER A 1 261 ? -45.188 -33.812 23.219 1 92.5 261 SER A CA 1
ATOM 2034 C C . SER A 1 261 ? -44.438 -34.531 24.328 1 92.5 261 SER A C 1
ATOM 2036 O O . SER A 1 261 ? -43.219 -34.344 24.469 1 92.5 261 SER A O 1
ATOM 2038 N N . ASP A 1 262 ? -45.125 -35.25 25.219 1 89.44 262 ASP A N 1
ATOM 2039 C CA . ASP A 1 262 ? -44.469 -36.031 26.266 1 89.44 262 ASP A CA 1
ATOM 2040 C C . ASP A 1 262 ? -43.812 -37.312 25.672 1 89.44 262 ASP A C 1
ATOM 2042 O O . ASP A 1 262 ? -44.375 -37.906 24.766 1 89.44 262 ASP A O 1
ATOM 2046 N N . THR A 1 263 ? -42.688 -37.531 26.219 1 87.12 263 THR A N 1
ATOM 2047 C CA . THR A 1 263 ? -41.969 -38.688 25.719 1 87.12 263 THR A CA 1
ATOM 2048 C C . THR A 1 263 ? -42.625 -40 26.219 1 87.12 263 THR A C 1
ATOM 2050 O O . THR A 1 263 ? -42.75 -40.188 27.422 1 87.12 263 THR A O 1
ATOM 2053 N N . THR A 1 264 ? -43.25 -40.875 25.438 1 77.12 264 THR A N 1
ATOM 2054 C CA . THR A 1 264 ? -43.906 -42.094 25.875 1 77.12 264 THR A CA 1
ATOM 2055 C C . THR A 1 264 ? -43 -43.281 25.688 1 77.12 264 THR A C 1
ATOM 2057 O O . THR A 1 264 ? -43 -44.219 26.5 1 77.12 264 THR A O 1
ATOM 2060 N N . ASP A 1 265 ? -42.219 -43.375 24.578 1 72.31 265 ASP A N 1
ATOM 2061 C CA . ASP A 1 265 ? -41.5 -44.594 24.234 1 72.31 265 ASP A CA 1
ATOM 2062 C C . ASP A 1 265 ? -40 -44.406 24.297 1 72.31 265 ASP A C 1
ATOM 2064 O O . ASP A 1 265 ? -39.5 -43.375 23.859 1 72.31 265 ASP A O 1
ATOM 2068 N N . LYS A 1 266 ? -39.375 -45.219 25.172 1 74.19 266 LYS A N 1
ATOM 2069 C CA . LYS A 1 266 ? -37.906 -45.219 25.172 1 74.19 266 LYS A CA 1
ATOM 2070 C C . LYS A 1 266 ? -37.344 -45.781 23.859 1 74.19 266 LYS A C 1
ATOM 2072 O O . LYS A 1 266 ? -37.812 -46.812 23.375 1 74.19 266 LYS A O 1
ATOM 2077 N N . ILE A 1 267 ? -36.625 -44.969 23.062 1 77.25 267 ILE A N 1
ATOM 2078 C CA . ILE A 1 267 ? -36.031 -45.375 21.781 1 77.25 267 ILE A CA 1
ATOM 2079 C C . ILE A 1 267 ? -34.781 -46.219 22.047 1 77.25 267 ILE A C 1
ATOM 2081 O O . ILE A 1 267 ? -33.906 -45.844 22.828 1 77.25 267 ILE A O 1
ATOM 2085 N N . VAL A 1 268 ? -34.75 -47.5 21.625 1 77.75 268 VAL A N 1
ATOM 2086 C CA . VAL A 1 268 ? -33.594 -48.406 21.75 1 77.75 268 VAL A CA 1
ATOM 2087 C C . VAL A 1 268 ? -32.5 -47.969 20.75 1 77.75 268 VAL A C 1
ATOM 2089 O O . VAL A 1 268 ? -32.75 -47.938 19.547 1 77.75 268 VAL A O 1
ATOM 2092 N N . THR A 1 269 ? -31.438 -47.406 21.344 1 80.19 269 THR A N 1
ATOM 2093 C CA . THR A 1 269 ? -30.312 -47.031 20.5 1 80.19 269 THR A CA 1
ATOM 2094 C C . THR A 1 269 ? -29.297 -48.156 20.422 1 80.19 269 THR A C 1
ATOM 2096 O O . THR A 1 269 ? -29.094 -48.875 21.391 1 80.19 269 THR A O 1
ATOM 2099 N N . GLY A 1 270 ? -29.031 -48.875 19.375 1 78.12 270 GLY A N 1
ATOM 2100 C CA . GLY A 1 270 ? -28.016 -49.906 19.188 1 78.12 270 GLY A CA 1
ATOM 2101 C C . GLY A 1 270 ? -26.625 -49.438 19.547 1 78.12 270 GLY A C 1
ATOM 2102 O O . GLY A 1 270 ? -26.438 -48.625 20.438 1 78.12 270 GLY A O 1
ATOM 2103 N N . GLN A 1 271 ? -25.609 -50.125 19.031 1 85.5 271 GLN A N 1
ATOM 2104 C CA . GLN A 1 271 ? -24.203 -49.781 19.234 1 85.5 271 GLN A CA 1
ATOM 2105 C C . GLN A 1 271 ? -23.875 -48.406 18.641 1 85.5 271 GLN A C 1
ATOM 2107 O O . GLN A 1 271 ? -24.156 -48.188 17.453 1 85.5 271 GLN A O 1
ATOM 2112 N N . MET A 1 272 ? -23.406 -47.531 19.547 1 90.31 272 MET A N 1
ATOM 2113 C CA . MET A 1 272 ? -23.141 -46.156 19.094 1 90.31 272 MET A CA 1
ATOM 2114 C C . MET A 1 272 ? -21.656 -45.844 19.188 1 90.31 272 MET A C 1
ATOM 2116 O O . MET A 1 272 ? -20.969 -46.312 20.094 1 90.31 272 MET A O 1
ATOM 2120 N N . GLN A 1 273 ? -21.078 -45.156 18.188 1 93.06 273 GLN A N 1
ATOM 2121 C CA . GLN A 1 273 ? -19.703 -44.688 18.156 1 93.06 273 GLN A CA 1
ATOM 2122 C C . GLN A 1 273 ? -19.641 -43.156 18.219 1 93.06 273 GLN A C 1
ATOM 2124 O O . GLN A 1 273 ? -20.438 -42.469 17.594 1 93.06 273 GLN A O 1
ATOM 2129 N N . SER A 1 274 ? -18.688 -42.656 18.984 1 94.44 274 SER A N 1
ATOM 2130 C CA . SER A 1 274 ? -18.516 -41.219 19.109 1 94.44 274 SER A CA 1
ATOM 2131 C C . SER A 1 274 ? -17.922 -40.625 17.828 1 94.44 274 SER A C 1
ATOM 2133 O O . SER A 1 274 ? -16.969 -41.156 17.266 1 94.44 274 SER A O 1
ATOM 2135 N N . ARG A 1 275 ? -18.5 -39.562 17.375 1 94.81 275 ARG A N 1
ATOM 2136 C CA . ARG A 1 275 ? -18.047 -38.875 16.172 1 94.81 275 ARG A CA 1
ATOM 2137 C C . ARG A 1 275 ? -17.469 -37.5 16.516 1 94.81 275 ARG A C 1
ATOM 2139 O O . ARG A 1 275 ? -17.156 -36.719 15.609 1 94.81 275 ARG A O 1
ATOM 2146 N N . GLY A 1 276 ? -17.328 -37.219 17.828 1 93.94 276 GLY A N 1
ATOM 2147 C CA . GLY A 1 276 ? -16.719 -35.969 18.266 1 93.94 276 GLY A CA 1
ATOM 2148 C C . GLY A 1 276 ? -17.75 -34.875 18.547 1 93.94 276 GLY A C 1
ATOM 2149 O O . GLY A 1 276 ? -18.938 -35.156 18.672 1 93.94 276 GLY A O 1
ATOM 2150 N N . ASN A 1 277 ? -17.297 -33.656 18.547 1 94.62 277 ASN A N 1
ATOM 2151 C CA . ASN A 1 277 ? -18.125 -32.5 18.922 1 94.62 277 ASN A CA 1
ATOM 2152 C C . ASN A 1 277 ? -18.75 -31.859 17.688 1 94.62 277 ASN A C 1
ATOM 2154 O O . ASN A 1 277 ? -18.922 -32.5 16.656 1 94.62 277 ASN A O 1
ATOM 2158 N N . LEU A 1 278 ? -19.078 -30.531 17.781 1 95.31 278 LEU A N 1
ATOM 2159 C CA . LEU A 1 278 ? -19.844 -29.844 16.734 1 95.31 278 LEU A CA 1
ATOM 2160 C C . LEU A 1 278 ? -18.906 -29.344 15.633 1 95.31 278 LEU A C 1
ATOM 2162 O O . LEU A 1 278 ? -19.375 -28.938 14.562 1 95.31 278 LEU A O 1
ATOM 2166 N N . ILE A 1 279 ? -17.625 -29.422 15.867 1 95.5 279 ILE A N 1
ATOM 2167 C CA . ILE A 1 279 ? -16.688 -28.922 14.859 1 95.5 279 ILE A CA 1
ATOM 2168 C C . ILE A 1 279 ? -16.734 -29.828 13.625 1 95.5 279 ILE A C 1
ATOM 2170 O O . ILE A 1 279 ? -16.766 -31.047 13.742 1 95.5 279 ILE A O 1
ATOM 2174 N N . TYR A 1 280 ? -16.812 -29.188 12.523 1 96 280 TYR A N 1
ATOM 2175 C CA . TYR A 1 280 ? -16.828 -29.906 11.25 1 96 280 TYR A CA 1
ATOM 2176 C C . TYR A 1 280 ? -15.602 -30.797 11.125 1 96 280 TYR A C 1
ATOM 2178 O O . TYR A 1 280 ? -14.492 -30.422 11.5 1 96 280 TYR A O 1
ATOM 2186 N N . LYS A 1 281 ? -15.781 -31.969 10.562 1 92.88 281 LYS A N 1
ATOM 2187 C CA . LYS A 1 281 ? -14.688 -32.906 10.352 1 92.88 281 LYS A CA 1
ATOM 2188 C C . LYS A 1 281 ? -14.5 -33.219 8.867 1 92.88 281 LYS A C 1
ATOM 2190 O O . LYS A 1 281 ? -15.398 -33.75 8.219 1 92.88 281 LYS A O 1
ATOM 2195 N N . THR A 1 282 ? -13.383 -32.812 8.422 1 88.31 282 THR A N 1
ATOM 2196 C CA . THR A 1 282 ? -13.047 -33.094 7.027 1 88.31 282 THR A CA 1
ATOM 2197 C C . THR A 1 282 ? -12.414 -34.469 6.887 1 88.31 282 THR A C 1
ATOM 2199 O O . THR A 1 282 ? -11.641 -34.875 7.75 1 88.31 282 THR A O 1
ATOM 2202 N N . GLU A 1 283 ? -12.805 -35.062 5.828 1 79.62 283 GLU A N 1
ATOM 2203 C CA . GLU A 1 283 ? -12.188 -36.375 5.578 1 79.62 283 GLU A CA 1
ATOM 2204 C C . GLU A 1 283 ? -10.719 -36.219 5.195 1 79.62 283 GLU A C 1
ATOM 2206 O O . GLU A 1 283 ? -10.359 -35.281 4.469 1 79.62 283 GLU A O 1
ATOM 2211 N N . LYS A 1 284 ? -9.945 -37 5.742 1 66.19 284 LYS A N 1
ATOM 2212 C CA . LYS A 1 284 ? -8.508 -36.906 5.535 1 66.19 284 LYS A CA 1
ATOM 2213 C C . LYS A 1 284 ? -8.141 -37.125 4.066 1 66.19 284 LYS A C 1
ATOM 2215 O O . LYS A 1 284 ? -7.23 -36.469 3.547 1 66.19 284 LYS A O 1
ATOM 2220 N N . ASP A 1 285 ? -8.898 -38.031 3.398 1 65.12 285 ASP A N 1
ATOM 2221 C CA . ASP A 1 285 ? -8.469 -38.406 2.059 1 65.12 285 ASP A CA 1
ATOM 2222 C C . ASP A 1 285 ? -9.102 -37.531 0.996 1 65.12 285 ASP A C 1
ATOM 2224 O O . ASP A 1 285 ? -8.75 -37.594 -0.182 1 65.12 285 ASP A O 1
ATOM 2228 N N . LEU A 1 286 ? -9.602 -36.438 1.249 1 62.59 286 LEU A N 1
ATOM 2229 C CA . LEU A 1 286 ? -10.227 -35.469 0.345 1 62.59 286 LEU A CA 1
ATOM 2230 C C . LEU A 1 286 ? -10.453 -36.094 -1.03 1 62.59 286 LEU A C 1
ATOM 2232 O O . LEU A 1 286 ? -10.031 -35.531 -2.045 1 62.59 286 LEU A O 1
ATOM 2236 N N . ARG A 1 287 ? -11.156 -37.188 -1.194 1 67.56 287 ARG A N 1
ATOM 2237 C CA . ARG A 1 287 ? -11.18 -38.094 -2.328 1 67.56 287 ARG A CA 1
ATOM 2238 C C . ARG A 1 287 ? -11.867 -37.469 -3.533 1 67.56 287 ARG A C 1
ATOM 2240 O O . ARG A 1 287 ? -11.328 -37.469 -4.641 1 67.56 287 ARG A O 1
ATOM 2247 N N . PRO A 1 288 ? -12.867 -36.719 -3.303 1 79.44 288 PRO A N 1
ATOM 2248 C CA . PRO A 1 288 ? -13.516 -36.312 -4.551 1 79.44 288 PRO A CA 1
ATOM 2249 C C . PRO A 1 288 ? -12.906 -35.031 -5.141 1 79.44 288 PRO A C 1
ATOM 2251 O O . PRO A 1 288 ? -12.766 -34.031 -4.438 1 79.44 288 PRO A O 1
ATOM 2254 N N . ILE A 1 289 ? -12.523 -35.156 -6.438 1 89.5 289 ILE A N 1
ATOM 2255 C CA . ILE A 1 289 ? -12.148 -33.969 -7.203 1 89.5 289 ILE A CA 1
ATOM 2256 C C . ILE A 1 289 ? -13.406 -33.156 -7.574 1 89.5 289 ILE A C 1
ATOM 2258 O O . ILE A 1 289 ? -14.352 -33.719 -8.133 1 89.5 289 ILE A O 1
ATOM 2262 N N . PRO A 1 290 ? -13.484 -31.953 -7.266 1 91.06 290 PRO A N 1
ATOM 2263 C CA . PRO A 1 290 ? -14.719 -31.188 -7.426 1 91.06 290 PRO A CA 1
ATOM 2264 C C . PRO A 1 290 ? -15.164 -31.078 -8.883 1 91.06 290 PRO A C 1
ATOM 2266 O O . PRO A 1 290 ? -16.344 -30.844 -9.164 1 91.06 290 PRO A O 1
ATOM 2269 N N . VAL A 1 291 ? -14.375 -31.344 -9.891 1 91 291 VAL A N 1
ATOM 2270 C CA . VAL A 1 291 ? -14.758 -31.156 -11.289 1 91 291 VAL A CA 1
ATOM 2271 C C . VAL A 1 291 ? -15.156 -32.5 -11.891 1 91 291 VAL A C 1
ATOM 2273 O O . VAL A 1 291 ? -15.625 -32.562 -13.031 1 91 291 VAL A O 1
ATOM 2276 N N . VAL A 1 292 ? -15.008 -33.531 -11.125 1 91.38 292 VAL A N 1
ATOM 2277 C CA . VAL A 1 292 ? -15.281 -34.875 -11.633 1 91.38 292 VAL A CA 1
ATOM 2278 C C . VAL A 1 292 ? -16.25 -35.594 -10.703 1 91.38 292 VAL A C 1
ATOM 2280 O O . VAL A 1 292 ? -16.078 -35.562 -9.477 1 91.38 292 VAL A O 1
ATOM 2283 N N . MET A 1 293 ? -17.281 -36.125 -11.219 1 91.62 293 MET A N 1
ATOM 2284 C CA . MET A 1 293 ? -18.156 -37 -10.484 1 91.62 293 MET A CA 1
ATOM 2285 C C . MET A 1 293 ? -18.484 -38.25 -11.305 1 91.62 293 MET A C 1
ATOM 2287 O O . MET A 1 293 ? -19.297 -38.188 -12.234 1 91.62 293 MET A O 1
ATOM 2291 N N . ILE A 1 294 ? -17.812 -39.312 -10.984 1 89.38 294 ILE A N 1
ATOM 2292 C CA . ILE A 1 294 ? -18 -40.562 -11.711 1 89.38 294 ILE A CA 1
ATOM 2293 C C . ILE A 1 294 ? -18.172 -41.719 -10.719 1 89.38 294 ILE A C 1
ATOM 2295 O O . ILE A 1 294 ? -17.812 -41.594 -9.547 1 89.38 294 ILE A O 1
ATOM 2299 N N . ASN A 1 295 ? -18.719 -42.688 -11.25 1 88 295 ASN A N 1
ATOM 2300 C CA . ASN A 1 295 ? -18.859 -43.875 -10.43 1 88 295 ASN A CA 1
ATOM 2301 C C . ASN A 1 295 ? -17.516 -44.531 -10.133 1 88 295 ASN A C 1
ATOM 2303 O O . ASN A 1 295 ? -16.797 -44.938 -11.047 1 88 295 ASN A O 1
ATOM 2307 N N . LEU A 1 296 ? -17.188 -44.719 -8.938 1 89.25 296 LEU A N 1
ATOM 2308 C CA . LEU A 1 296 ? -15.859 -45.156 -8.539 1 89.25 296 LEU A CA 1
ATOM 2309 C C . LEU A 1 296 ? -15.859 -46.656 -8.203 1 89.25 296 LEU A C 1
ATOM 2311 O O . LEU A 1 296 ? -14.828 -47.188 -7.797 1 89.25 296 LEU A O 1
ATOM 2315 N N . ASN A 1 297 ? -16.984 -47.281 -8.469 1 87.88 297 ASN A N 1
ATOM 2316 C CA . ASN A 1 297 ? -17.031 -48.719 -8.195 1 87.88 297 ASN A CA 1
ATOM 2317 C C . ASN A 1 297 ? -16.25 -49.5 -9.227 1 87.88 297 ASN A C 1
ATOM 2319 O O . ASN A 1 297 ? -16.266 -49.188 -10.422 1 87.88 297 ASN A O 1
ATOM 2323 N N . GLU A 1 298 ? -15.547 -50.469 -8.875 1 91.94 298 GLU A N 1
ATOM 2324 C CA . GLU A 1 298 ? -14.727 -51.312 -9.727 1 91.94 298 GLU A CA 1
ATOM 2325 C C . GLU A 1 298 ? -13.836 -50.5 -10.648 1 91.94 298 GLU A C 1
ATOM 2327 O O . GLU A 1 298 ? -13.969 -50.562 -11.875 1 91.94 298 GLU A O 1
ATOM 2332 N N . PRO A 1 299 ? -12.969 -49.844 -10.102 1 94.75 299 PRO A N 1
ATOM 2333 C CA . PRO A 1 299 ? -12.164 -48.875 -10.859 1 94.75 299 PRO A CA 1
ATOM 2334 C C . PRO A 1 299 ? -11.211 -49.562 -11.852 1 94.75 299 PRO A C 1
ATOM 2336 O O . PRO A 1 299 ? -10.844 -48.938 -12.859 1 94.75 299 PRO A O 1
ATOM 2339 N N . MET A 1 300 ? -10.789 -50.812 -11.734 1 95.12 300 MET A N 1
ATOM 2340 C CA . MET A 1 300 ? -9.711 -51.438 -12.492 1 95.12 300 MET A CA 1
ATOM 2341 C C . MET A 1 300 ? -10.07 -51.531 -13.969 1 95.12 300 MET A C 1
ATOM 2343 O O . MET A 1 300 ? -9.328 -51.031 -14.82 1 95.12 300 MET A O 1
ATOM 2347 N N . PRO A 1 301 ? -11.195 -52.094 -14.328 1 95.31 301 PRO A N 1
ATOM 2348 C CA . PRO A 1 301 ? -11.523 -52.156 -15.758 1 95.31 301 PRO A CA 1
ATOM 2349 C C . PRO A 1 301 ? -11.719 -50.781 -16.375 1 95.31 301 PRO A C 1
ATOM 2351 O O . PRO A 1 301 ? -11.375 -50.562 -17.531 1 95.31 301 PRO A O 1
ATOM 2354 N N . LYS A 1 302 ? -12.297 -49.938 -15.641 1 95.88 302 LYS A N 1
ATOM 2355 C CA . LYS A 1 302 ? -12.523 -48.562 -16.125 1 95.88 302 LYS A CA 1
ATOM 2356 C C . LYS A 1 302 ? -11.203 -47.875 -16.406 1 95.88 302 LYS A C 1
ATOM 2358 O O . LYS A 1 302 ? -11.086 -47.125 -17.391 1 95.88 302 LYS A O 1
ATOM 2363 N N . ILE A 1 303 ? -10.25 -48.031 -15.516 1 97.69 303 ILE A N 1
ATOM 2364 C CA . ILE A 1 303 ? -8.93 -47.438 -15.68 1 97.69 303 ILE A CA 1
ATOM 2365 C C . ILE A 1 303 ? -8.289 -47.938 -16.953 1 97.69 303 ILE A C 1
ATOM 2367 O O . ILE A 1 303 ? -7.754 -47.156 -17.75 1 97.69 303 ILE A O 1
ATOM 2371 N N . LEU A 1 304 ? -8.312 -49.281 -17.156 1 96.88 304 LEU A N 1
ATOM 2372 C CA . LEU A 1 304 ? -7.707 -49.906 -18.328 1 96.88 304 LEU A CA 1
ATOM 2373 C C . LEU A 1 304 ? -8.352 -49.375 -19.609 1 96.88 304 LEU A C 1
ATOM 2375 O O . LEU A 1 304 ? -7.656 -49.062 -20.578 1 96.88 304 LEU A O 1
ATOM 2379 N N . ASP A 1 305 ? -9.656 -49.312 -19.594 1 95.75 305 ASP A N 1
ATOM 2380 C CA . ASP A 1 305 ? -10.375 -48.812 -20.766 1 95.75 305 ASP A CA 1
ATOM 2381 C C . ASP A 1 305 ? -10.008 -47.375 -21.062 1 95.75 305 ASP A C 1
ATOM 2383 O O . ASP A 1 305 ? -9.836 -47 -22.234 1 95.75 305 ASP A O 1
ATOM 2387 N N . LEU A 1 306 ? -9.977 -46.594 -20.078 1 96.31 306 LEU A N 1
ATOM 2388 C CA . LEU A 1 306 ? -9.68 -45.188 -20.266 1 96.31 306 LEU A CA 1
ATOM 2389 C C . LEU A 1 306 ? -8.25 -44.969 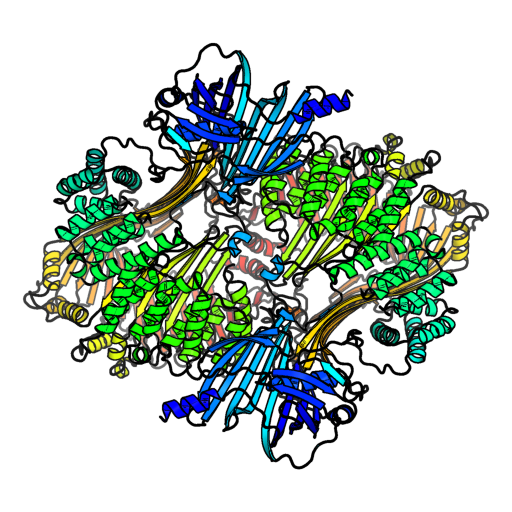-20.75 1 96.31 306 LEU A C 1
ATOM 2391 O O . LEU A 1 306 ? -7.98 -44.094 -21.562 1 96.31 306 LEU A O 1
ATOM 2395 N N . ILE A 1 307 ? -7.27 -45.688 -20.188 1 97.12 307 ILE A N 1
ATOM 2396 C CA . ILE A 1 307 ? -5.883 -45.594 -20.625 1 97.12 307 ILE A CA 1
ATOM 2397 C C . ILE A 1 307 ? -5.793 -45.938 -22.109 1 97.12 307 ILE A C 1
ATOM 2399 O O . ILE A 1 307 ? -5.137 -45.25 -22.875 1 97.12 307 ILE A O 1
ATOM 2403 N N . LYS A 1 308 ? -6.457 -47.031 -22.531 1 95.56 308 LYS A N 1
ATOM 2404 C CA . LYS A 1 308 ? -6.441 -47.438 -23.922 1 95.56 308 LYS A CA 1
ATOM 2405 C C . LYS A 1 308 ? -7.086 -46.406 -24.812 1 95.56 308 LYS A C 1
ATOM 2407 O O . LYS A 1 308 ? -6.566 -46.062 -25.891 1 95.56 308 LYS A O 1
ATOM 2412 N N . HIS A 1 309 ? -8.141 -45.875 -24.312 1 95.06 309 HIS A N 1
ATOM 2413 C CA . HIS A 1 309 ? -8.852 -44.844 -25.078 1 95.06 309 HIS A CA 1
ATOM 2414 C C . HIS A 1 309 ? -7.996 -43.594 -25.234 1 95.06 309 HIS A C 1
ATOM 2416 O O . HIS A 1 309 ? -7.871 -43.062 -26.344 1 95.06 309 HIS A O 1
ATOM 2422 N N . LEU A 1 310 ? -7.5 -43.062 -24.156 1 95.75 310 LEU A N 1
ATOM 2423 C CA . LEU A 1 310 ? -6.707 -41.844 -24.172 1 95.75 310 LEU A CA 1
ATOM 2424 C C . LEU A 1 310 ? -5.441 -42.031 -25 1 95.75 310 LEU A C 1
ATOM 2426 O O . LEU A 1 310 ? -5.023 -41.125 -25.719 1 95.75 310 LEU A O 1
ATOM 2430 N N . ALA A 1 311 ? -4.805 -43.188 -24.875 1 94.81 311 ALA A N 1
ATOM 2431 C CA . ALA A 1 311 ? -3.607 -43.469 -25.656 1 94.81 311 ALA A CA 1
ATOM 2432 C C . ALA A 1 311 ? -3.922 -43.438 -27.156 1 94.81 311 ALA A C 1
ATOM 2434 O O . ALA A 1 311 ? -3.166 -42.906 -27.953 1 94.81 311 ALA A O 1
ATOM 2435 N N . GLN A 1 312 ? -5.023 -44.031 -27.5 1 92.81 312 GLN A N 1
ATOM 2436 C CA . GLN A 1 312 ? -5.406 -44.094 -28.906 1 92.81 312 GLN A CA 1
ATOM 2437 C C . GLN A 1 312 ? -5.797 -42.719 -29.438 1 92.81 312 GLN A C 1
ATOM 2439 O O . GLN A 1 312 ? -5.473 -42.375 -30.578 1 92.81 312 GLN A O 1
ATOM 2444 N N . ALA A 1 313 ? -6.449 -42.031 -28.656 1 92.94 313 ALA A N 1
ATOM 2445 C CA . ALA A 1 313 ? -6.93 -40.719 -29.094 1 92.94 313 ALA A CA 1
ATOM 2446 C C . ALA A 1 313 ? -5.766 -39.75 -29.297 1 92.94 313 ALA A C 1
ATOM 2448 O O . ALA A 1 313 ? -5.859 -38.844 -30.109 1 92.94 313 ALA A O 1
ATOM 2449 N N . ASN A 1 314 ? -4.66 -39.906 -28.656 1 91.38 314 ASN A N 1
ATOM 2450 C CA . ASN A 1 314 ? -3.57 -38.938 -28.688 1 91.38 314 ASN A CA 1
ATOM 2451 C C . ASN A 1 314 ? -2.312 -39.531 -29.312 1 91.38 314 ASN A C 1
ATOM 2453 O O . ASN A 1 314 ? -1.201 -39.062 -29.031 1 91.38 314 ASN A O 1
ATOM 2457 N N . ILE A 1 315 ? -2.348 -40.5 -30.078 1 84.12 315 ILE A N 1
ATOM 2458 C CA . ILE A 1 315 ? -1.184 -41.188 -30.625 1 84.12 315 ILE A CA 1
ATOM 2459 C C . ILE A 1 315 ? -0.515 -40.312 -31.688 1 84.12 315 ILE A C 1
ATOM 2461 O O . ILE A 1 315 ? 0.71 -40.156 -31.688 1 84.12 315 ILE A O 1
ATOM 2465 N N . TYR A 1 316 ? -1.263 -39.688 -32.562 1 81.69 316 TYR A N 1
ATOM 2466 C CA . TYR A 1 316 ? -0.631 -38.938 -33.656 1 81.69 316 TYR A CA 1
ATOM 2467 C C . TYR A 1 316 ? -0.783 -37.438 -33.406 1 81.69 316 TYR A C 1
ATOM 2469 O O . TYR A 1 316 ? 0.043 -36.656 -33.875 1 81.69 316 TYR A O 1
ATOM 2477 N N . HIS A 1 317 ? -1.797 -37.031 -32.875 1 86.38 317 HIS A N 1
ATOM 2478 C CA . HIS A 1 317 ? -2.059 -35.656 -32.531 1 86.38 317 HIS A CA 1
ATOM 2479 C C . HIS A 1 317 ? -2.695 -35.562 -31.141 1 86.38 317 HIS A C 1
ATOM 2481 O O . HIS A 1 317 ? -3.125 -36.562 -30.578 1 86.38 317 HIS A O 1
ATOM 2487 N N . VAL A 1 318 ? -2.553 -34.375 -30.562 1 90.25 318 VAL A N 1
ATOM 2488 C CA . VAL A 1 318 ? -3.211 -34.188 -29.281 1 90.25 318 VAL A CA 1
ATOM 2489 C C . VAL A 1 318 ? -4.695 -33.906 -29.484 1 90.25 318 VAL A C 1
ATOM 2491 O O . VAL A 1 318 ? -5.062 -33 -30.234 1 90.25 318 VAL A O 1
ATOM 2494 N N . ASP A 1 319 ? -5.465 -34.75 -28.922 1 90.56 319 ASP A N 1
ATOM 2495 C CA . ASP A 1 319 ? -6.91 -34.531 -28.953 1 90.56 319 ASP A CA 1
ATOM 2496 C C . ASP A 1 319 ? -7.367 -33.656 -27.781 1 90.56 319 ASP A C 1
ATOM 2498 O O . ASP A 1 319 ? -7.473 -34.156 -26.656 1 90.56 319 ASP A O 1
ATOM 2502 N N . SER A 1 320 ? -7.734 -32.5 -28.156 1 89.31 320 SER A N 1
ATOM 2503 C CA . SER A 1 320 ? -8.109 -31.547 -27.109 1 89.31 320 SER A CA 1
ATOM 2504 C C . SER A 1 320 ? -9.43 -31.938 -26.453 1 89.31 320 SER A C 1
ATOM 2506 O O . SER A 1 320 ? -9.68 -31.594 -25.297 1 89.31 320 SER A O 1
ATOM 2508 N N . ALA A 1 321 ? -10.242 -32.625 -27.062 1 88.31 321 ALA A N 1
ATOM 2509 C CA . ALA A 1 321 ? -11.547 -33 -26.516 1 88.31 321 ALA A CA 1
ATOM 2510 C C . ALA A 1 321 ? -11.406 -34.062 -25.422 1 88.31 321 ALA A C 1
ATOM 2512 O O . ALA A 1 321 ? -12.188 -34.062 -24.469 1 88.31 321 ALA A O 1
ATOM 2513 N N . SER A 1 322 ? -10.422 -34.844 -25.516 1 92.06 322 SER A N 1
ATOM 2514 C CA . SER A 1 322 ? -10.258 -35.938 -24.547 1 92.06 322 SER A CA 1
ATOM 2515 C C . SER A 1 322 ? -9.328 -35.531 -23.422 1 92.06 322 SER A C 1
ATOM 2517 O O . SER A 1 322 ? -9.109 -36.281 -22.484 1 92.06 322 SER A O 1
ATOM 2519 N N . SER A 1 323 ? -8.797 -34.406 -23.484 1 92.5 323 SER A N 1
ATOM 2520 C CA . SER A 1 323 ? -7.805 -34 -22.5 1 92.5 323 SER A CA 1
ATOM 2521 C C . SER A 1 323 ? -8.414 -33.875 -21.109 1 92.5 323 SER A C 1
ATOM 2523 O O . SER A 1 323 ? -7.742 -34.156 -20.109 1 92.5 323 SER A O 1
ATOM 2525 N N . THR A 1 324 ? -9.672 -33.625 -21 1 92 324 THR A N 1
ATOM 2526 C CA . THR A 1 324 ? -10.32 -33.469 -19.703 1 92 324 THR A CA 1
ATOM 2527 C C . THR A 1 324 ? -10.5 -34.812 -19.016 1 92 324 THR A C 1
ATOM 2529 O O . THR A 1 324 ? -10.672 -34.875 -17.797 1 92 324 THR A O 1
ATOM 2532 N N . ASP A 1 325 ? -10.414 -35.875 -19.766 1 93.62 325 ASP A N 1
ATOM 2533 C CA . ASP A 1 325 ? -10.617 -37.219 -19.234 1 93.62 325 ASP A CA 1
ATOM 2534 C C . ASP A 1 325 ? -9.43 -37.656 -18.375 1 93.62 325 ASP A C 1
ATOM 2536 O O . ASP A 1 325 ? -9.508 -38.625 -17.656 1 93.62 325 ASP A O 1
ATOM 2540 N N . ILE A 1 326 ? -8.422 -36.906 -18.422 1 94.81 326 ILE A N 1
ATOM 2541 C CA . ILE A 1 326 ? -7.27 -37.188 -17.578 1 94.81 326 ILE A CA 1
ATOM 2542 C C . ILE A 1 326 ? -7.672 -37.125 -16.109 1 94.81 326 ILE A C 1
ATOM 2544 O O . ILE A 1 326 ? -7.223 -37.906 -15.289 1 94.81 326 ILE A O 1
ATOM 2548 N N . LEU A 1 327 ? -8.516 -36.188 -15.797 1 94.81 327 LEU A N 1
ATOM 2549 C CA . LEU A 1 327 ? -8.945 -36.031 -14.406 1 94.81 327 LEU A CA 1
ATOM 2550 C C . LEU A 1 327 ? -9.836 -37.188 -13.984 1 94.81 327 LEU A C 1
ATOM 2552 O O . LEU A 1 327 ? -9.812 -37.594 -12.82 1 94.81 327 LEU A O 1
ATOM 2556 N N . ASN A 1 328 ? -10.594 -37.688 -14.945 1 93.94 328 ASN A N 1
ATOM 2557 C CA . ASN A 1 328 ? -11.367 -38.906 -14.664 1 93.94 328 ASN A CA 1
ATOM 2558 C C . ASN A 1 328 ? -10.469 -40.094 -14.328 1 93.94 328 ASN A C 1
ATOM 2560 O O . ASN A 1 328 ? -10.75 -40.844 -13.391 1 93.94 328 ASN A O 1
ATOM 2564 N N . LEU A 1 329 ? -9.469 -40.156 -15.125 1 96.06 329 LEU A N 1
ATOM 2565 C CA . LEU A 1 329 ? -8.516 -41.219 -14.898 1 96.06 329 LEU A CA 1
ATOM 2566 C C . LEU A 1 329 ? -7.828 -41.062 -13.547 1 96.06 329 LEU A C 1
ATOM 2568 O O . LEU A 1 329 ? -7.668 -42.031 -12.805 1 96.06 329 LEU A O 1
ATOM 2572 N N . ILE A 1 330 ? -7.43 -39.938 -13.172 1 95.38 330 ILE A N 1
ATOM 2573 C CA . ILE A 1 330 ? -6.766 -39.656 -11.906 1 95.38 330 ILE A CA 1
ATOM 2574 C C . ILE A 1 330 ? -7.707 -40 -10.75 1 95.38 330 ILE A C 1
ATOM 2576 O O . ILE A 1 330 ? -7.293 -40.594 -9.758 1 95.38 330 ILE A O 1
ATOM 2580 N N . GLN A 1 331 ? -8.93 -39.594 -10.867 1 94 331 GLN A N 1
ATOM 2581 C CA . GLN A 1 331 ? -9.906 -39.875 -9.82 1 94 331 GLN A CA 1
ATOM 2582 C C . GLN A 1 331 ? -10.062 -41.375 -9.609 1 94 331 GLN A C 1
ATOM 2584 O O . GLN A 1 331 ? -10.148 -41.844 -8.469 1 94 331 GLN A O 1
ATOM 2589 N N . LEU A 1 332 ? -10.078 -42.125 -10.656 1 95.44 332 LEU A N 1
ATOM 2590 C CA . LEU A 1 332 ? -10.195 -43.562 -10.57 1 95.44 332 LEU A CA 1
ATOM 2591 C C . LEU A 1 332 ? -8.938 -44.188 -9.961 1 95.44 332 LEU A C 1
ATOM 2593 O O . LEU A 1 332 ? -9.023 -45.125 -9.164 1 95.44 332 LEU A O 1
ATOM 2597 N N . LEU A 1 333 ? -7.836 -43.688 -10.297 1 95.56 333 LEU A N 1
ATOM 2598 C CA . LEU A 1 333 ? -6.574 -44.188 -9.758 1 95.56 333 LEU A CA 1
ATOM 2599 C C . LEU A 1 333 ? -6.484 -43.906 -8.258 1 95.56 333 LEU A C 1
ATOM 2601 O O . LEU A 1 333 ? -5.949 -44.719 -7.508 1 95.56 333 LEU A O 1
ATOM 2605 N N . ARG A 1 334 ? -6.961 -42.812 -7.805 1 92.75 334 ARG A N 1
ATOM 2606 C CA . ARG A 1 334 ? -6.891 -42.406 -6.402 1 92.75 334 ARG A CA 1
ATOM 2607 C C . ARG A 1 334 ? -7.707 -43.344 -5.523 1 92.75 334 ARG A C 1
ATOM 2609 O O . ARG A 1 334 ? -7.449 -43.469 -4.324 1 92.75 334 ARG A O 1
ATOM 2616 N N . VAL A 1 335 ? -8.68 -44.062 -6.121 1 92.19 335 VAL A N 1
ATOM 2617 C CA . VAL A 1 335 ? -9.508 -44.969 -5.328 1 92.19 335 VAL A CA 1
ATOM 2618 C C . VAL A 1 335 ? -9.047 -46.406 -5.527 1 92.19 335 VAL A C 1
ATOM 2620 O O . VAL A 1 335 ? -9.484 -47.312 -4.812 1 92.19 335 VAL A O 1
ATOM 2623 N N . ALA A 1 336 ? -8.141 -46.656 -6.418 1 95.19 336 ALA A N 1
ATOM 2624 C CA . ALA A 1 336 ? -7.633 -48 -6.691 1 95.19 336 ALA A CA 1
ATOM 2625 C C . ALA A 1 336 ? -6.781 -48.5 -5.531 1 95.19 336 ALA A C 1
ATOM 2627 O O . ALA A 1 336 ? -6.062 -47.75 -4.891 1 95.19 336 ALA A O 1
ATOM 2628 N N . THR A 1 337 ? -6.875 -49.812 -5.242 1 95 337 THR A N 1
ATOM 2629 C CA . THR A 1 337 ? -6.07 -50.438 -4.195 1 95 337 THR A CA 1
ATOM 2630 C C . THR A 1 337 ? -4.695 -50.812 -4.734 1 95 337 THR A C 1
ATOM 2632 O O . THR A 1 337 ? -4.461 -50.781 -5.941 1 95 337 THR A O 1
ATOM 2635 N N . LEU A 1 338 ? -3.781 -51.188 -3.852 1 96.25 338 LEU A N 1
ATOM 2636 C CA . LEU A 1 338 ? -2.438 -51.594 -4.254 1 96.25 338 LEU A CA 1
ATOM 2637 C C . LEU A 1 338 ? -2.488 -52.844 -5.148 1 96.25 338 LEU A C 1
ATOM 2639 O O . LEU A 1 338 ? -1.723 -52.938 -6.109 1 96.25 338 LEU A O 1
ATOM 2643 N N . GLU A 1 339 ? -3.391 -53.75 -4.875 1 95.75 339 GLU A N 1
ATOM 2644 C CA . GLU A 1 339 ? -3.561 -54.938 -5.688 1 95.75 339 GLU A CA 1
ATOM 2645 C C . GLU A 1 339 ? -4.047 -54.594 -7.09 1 95.75 339 GLU A C 1
ATOM 2647 O O . GLU A 1 339 ? -3.604 -55.188 -8.07 1 95.75 339 GLU A O 1
ATOM 2652 N N . ASN A 1 340 ? -4.945 -53.625 -7.141 1 96.56 340 ASN A N 1
ATOM 2653 C CA . ASN A 1 340 ? -5.422 -53.156 -8.438 1 96.56 340 ASN A CA 1
ATOM 2654 C C . ASN A 1 340 ? -4.281 -52.562 -9.281 1 96.56 340 ASN A C 1
ATOM 2656 O O . ASN A 1 340 ? -4.191 -52.844 -10.477 1 96.56 340 ASN A O 1
ATOM 2660 N N . LEU A 1 341 ? -3.42 -51.844 -8.648 1 97.38 341 LEU A N 1
ATOM 2661 C CA . LEU A 1 341 ? -2.324 -51.188 -9.352 1 97.38 341 LEU A CA 1
ATOM 2662 C C . LEU A 1 341 ? -1.354 -52.219 -9.922 1 97.38 341 LEU A C 1
ATOM 2664 O O . LEU A 1 341 ? -0.885 -52.062 -11.055 1 97.38 341 LEU A O 1
ATOM 2668 N N . GLU A 1 342 ? -1.066 -53.281 -9.164 1 96.06 342 GLU A N 1
ATOM 2669 C CA . GLU A 1 342 ? -0.17 -54.344 -9.625 1 96.06 342 GLU A CA 1
ATOM 2670 C C . GLU A 1 342 ? -0.78 -55.125 -10.789 1 96.06 342 GLU A C 1
ATOM 2672 O O . GLU A 1 342 ? -0.077 -55.5 -11.734 1 96.06 342 GLU A O 1
ATOM 2677 N N . GLN A 1 343 ? -2.066 -55.312 -10.68 1 95.88 343 GLN A N 1
ATOM 2678 C CA . GLN A 1 343 ? -2.756 -56 -11.758 1 95.88 343 GLN A CA 1
ATOM 2679 C C . GLN A 1 343 ? -2.797 -55.156 -13.023 1 95.88 343 GLN A C 1
ATOM 2681 O O . GLN A 1 343 ? -2.648 -55.688 -14.133 1 95.88 343 GLN A O 1
ATOM 2686 N N . LEU A 1 344 ? -3.074 -53.938 -12.844 1 97.19 344 LEU A N 1
ATOM 2687 C CA . LEU A 1 344 ? -3.084 -53.031 -13.977 1 97.19 344 LEU A CA 1
ATOM 2688 C C . LEU A 1 344 ? -1.719 -53 -14.648 1 97.19 344 LEU A C 1
ATOM 2690 O O . LEU A 1 344 ? -1.631 -52.969 -15.883 1 97.19 344 LEU A O 1
ATOM 2694 N N . TRP A 1 345 ? -0.616 -52.938 -13.844 1 96.5 345 TRP A N 1
ATOM 2695 C CA . TRP A 1 345 ? 0.737 -52.906 -14.391 1 96.5 345 TRP A CA 1
ATOM 2696 C C . TRP A 1 345 ? 1.016 -54.156 -15.227 1 96.5 345 TRP A C 1
ATOM 2698 O O . TRP A 1 345 ? 1.608 -54.062 -16.312 1 96.5 345 TRP A O 1
ATOM 2708 N N . LYS A 1 346 ? 0.526 -55.281 -14.82 1 94.75 346 LYS A N 1
ATOM 2709 C CA . LYS A 1 346 ? 0.73 -56.531 -15.555 1 94.75 346 LYS A CA 1
ATOM 2710 C C . LYS A 1 346 ? 0.044 -56.5 -16.922 1 94.75 346 LYS A C 1
ATOM 2712 O O . LYS A 1 346 ? 0.563 -57.031 -17.891 1 94.75 346 LYS A O 1
ATOM 2717 N N . GLN A 1 347 ? -0.982 -55.781 -17 1 95.25 347 GLN A N 1
ATOM 2718 C CA . GLN A 1 347 ? -1.761 -55.719 -18.234 1 95.25 347 GLN A CA 1
ATOM 2719 C C . GLN A 1 347 ? -1.19 -54.688 -19.203 1 95.25 347 GLN A C 1
ATOM 2721 O O . GLN A 1 347 ? -1.309 -54.844 -20.422 1 95.25 347 GLN A O 1
ATOM 2726 N N . VAL A 1 348 ? -0.707 -53.625 -18.656 1 95.81 348 VAL A N 1
ATOM 2727 C CA . VAL A 1 348 ? -0.354 -52.5 -19.516 1 95.81 348 VAL A CA 1
ATOM 2728 C C . VAL A 1 348 ? 1.15 -52.5 -19.781 1 95.81 348 VAL A C 1
ATOM 2730 O O . VAL A 1 348 ? 1.622 -51.875 -20.734 1 95.81 348 VAL A O 1
ATOM 2733 N N . SER A 1 349 ? 1.974 -53.219 -19.047 1 93.81 349 SER A N 1
ATOM 2734 C CA . SER A 1 349 ? 3.432 -53.188 -19.109 1 93.81 349 SER A CA 1
ATOM 2735 C C . SER A 1 349 ? 3.951 -53.625 -20.469 1 93.81 349 SER A C 1
ATOM 2737 O O . SER A 1 349 ? 5.039 -53.219 -20.891 1 93.81 349 SER A O 1
ATOM 2739 N N . GLY A 1 350 ? 3.213 -54.375 -21.219 1 90.56 350 GLY A N 1
ATOM 2740 C CA . GLY A 1 350 ? 3.676 -54.938 -22.484 1 90.56 350 GLY A CA 1
ATOM 2741 C C . GLY A 1 350 ? 3.535 -53.969 -23.641 1 90.56 350 GLY A C 1
ATOM 2742 O O . GLY A 1 350 ? 4.207 -54.094 -24.672 1 90.56 350 GLY A O 1
ATOM 2743 N N . ASN A 1 351 ? 2.693 -53 -23.516 1 92.44 351 ASN A N 1
ATOM 2744 C CA . ASN A 1 351 ? 2.477 -52 -24.547 1 92.44 351 ASN A CA 1
ATOM 2745 C C . ASN A 1 351 ? 3.129 -50.688 -24.188 1 92.44 351 ASN A C 1
ATOM 2747 O O . ASN A 1 351 ? 2.777 -50.062 -23.172 1 92.44 351 ASN A O 1
ATOM 2751 N N . ASP A 1 352 ? 3.932 -50.125 -25.062 1 90.12 352 ASP A N 1
ATOM 2752 C CA . ASP A 1 352 ? 4.734 -48.938 -24.766 1 90.12 352 ASP A CA 1
ATOM 2753 C C . ASP A 1 352 ? 3.846 -47.719 -24.5 1 90.12 352 ASP A C 1
ATOM 2755 O O . ASP A 1 352 ? 4.125 -46.906 -23.609 1 90.12 352 ASP A O 1
ATOM 2759 N N . GLU A 1 353 ? 2.824 -47.562 -25.312 1 92.06 353 GLU A N 1
ATOM 2760 C CA . GLU A 1 353 ? 1.942 -46.438 -25.125 1 92.06 353 GLU A CA 1
ATOM 2761 C C . GLU A 1 353 ? 1.148 -46.531 -23.828 1 92.06 353 GLU A C 1
ATOM 2763 O O . GLU A 1 353 ? 1.039 -45.562 -23.078 1 92.06 353 GLU A O 1
ATOM 2768 N N . HIS A 1 354 ? 0.603 -47.719 -23.625 1 94.88 354 HIS A N 1
ATOM 2769 C CA . HIS A 1 354 ? -0.221 -47.906 -22.438 1 94.88 354 HIS A CA 1
ATOM 2770 C C . HIS A 1 354 ? 0.612 -47.844 -21.156 1 94.88 354 HIS A C 1
ATOM 2772 O O . HIS A 1 354 ? 0.16 -47.281 -20.156 1 94.88 354 HIS A O 1
ATOM 2778 N N . ARG A 1 355 ? 1.727 -48.344 -21.219 1 94.25 355 ARG A N 1
ATOM 2779 C CA . ARG A 1 355 ? 2.586 -48.344 -20.031 1 94.25 355 ARG A CA 1
ATOM 2780 C C . ARG A 1 355 ? 3.004 -46.938 -19.672 1 94.25 355 ARG A C 1
ATOM 2782 O O . ARG A 1 355 ? 3.023 -46.562 -18.5 1 94.25 355 ARG A O 1
ATOM 2789 N N . ARG A 1 356 ? 3.33 -46.094 -20.656 1 93.88 356 ARG A N 1
ATOM 2790 C CA . ARG A 1 356 ? 3.699 -44.719 -20.422 1 93.88 356 ARG A CA 1
ATOM 2791 C C . ARG A 1 356 ? 2.547 -43.938 -19.781 1 93.88 356 ARG A C 1
ATOM 2793 O O . ARG A 1 356 ? 2.744 -43.219 -18.797 1 93.88 356 ARG A O 1
ATOM 2800 N N . TRP A 1 357 ? 1.352 -44.062 -20.297 1 95.19 357 TRP A N 1
ATOM 2801 C CA . TRP A 1 357 ? 0.177 -43.375 -19.766 1 95.19 357 TRP A CA 1
ATOM 2802 C C . TRP A 1 357 ? -0.085 -43.781 -18.312 1 95.19 357 TRP A C 1
ATOM 2804 O O . TRP A 1 357 ? -0.44 -42.969 -17.469 1 95.19 357 TRP A O 1
ATOM 2814 N N . PHE A 1 358 ? 0.134 -45.094 -18.062 1 96.56 358 PHE A N 1
ATOM 2815 C CA . PHE A 1 358 ? -0.086 -45.594 -16.719 1 96.56 358 PHE A CA 1
ATOM 2816 C C . PHE A 1 358 ? 0.949 -45.031 -15.742 1 96.56 358 PHE A C 1
ATOM 2818 O O . PHE A 1 358 ? 0.598 -44.531 -14.68 1 96.56 358 PHE A O 1
ATOM 2825 N N . LEU A 1 359 ? 2.203 -45.031 -16.094 1 96.19 359 LEU A N 1
ATOM 2826 C CA . LEU A 1 359 ? 3.277 -44.594 -15.203 1 96.19 359 LEU A CA 1
ATOM 2827 C C . LEU A 1 359 ? 3.201 -43.094 -14.953 1 96.19 359 LEU A C 1
ATOM 2829 O O . LEU A 1 359 ? 3.543 -42.625 -13.875 1 96.19 359 LEU A O 1
ATOM 2833 N N . ASP A 1 360 ? 2.762 -42.375 -15.938 1 95.38 360 ASP A N 1
ATOM 2834 C CA . ASP A 1 360 ? 2.711 -40.906 -15.82 1 95.38 360 ASP A CA 1
ATOM 2835 C C . ASP A 1 360 ? 1.562 -40.469 -14.922 1 95.38 360 ASP A C 1
ATOM 2837 O O . ASP A 1 360 ? 1.631 -39.406 -14.289 1 95.38 360 ASP A O 1
ATOM 2841 N N . LEU A 1 361 ? 0.515 -41.25 -14.789 1 96.56 361 LEU A N 1
ATOM 2842 C CA . LEU A 1 361 ? -0.661 -40.781 -14.07 1 96.56 361 LEU A CA 1
ATOM 2843 C C . LEU A 1 361 ? -0.841 -41.531 -12.758 1 96.56 361 LEU A C 1
ATOM 2845 O O . LEU A 1 361 ? -1.549 -41.094 -11.859 1 96.56 361 LEU A O 1
ATOM 2849 N N . VAL A 1 362 ? -0.237 -42.719 -12.602 1 96.44 362 VAL A N 1
ATOM 2850 C CA . VAL A 1 362 ? -0.366 -43.5 -11.375 1 96.44 362 VAL A CA 1
ATOM 2851 C C . VAL A 1 362 ? 0.256 -42.75 -10.211 1 96.44 362 VAL A C 1
ATOM 2853 O O . VAL A 1 362 ? -0.105 -42.969 -9.055 1 96.44 362 VAL A O 1
ATOM 2856 N N . VAL A 1 363 ? 1.137 -41.812 -10.477 1 95.56 363 VAL A N 1
ATOM 2857 C CA . VAL A 1 363 ? 1.832 -41.031 -9.469 1 95.56 363 VAL A CA 1
ATOM 2858 C C . VAL A 1 363 ? 0.832 -40.156 -8.719 1 95.56 363 VAL A C 1
ATOM 2860 O O . VAL A 1 363 ? 1.124 -39.656 -7.629 1 95.56 363 VAL A O 1
ATOM 2863 N N . GLU A 1 364 ? -0.375 -40 -9.203 1 94.62 364 GLU A N 1
ATOM 2864 C CA . GLU A 1 364 ? -1.384 -39.125 -8.586 1 94.62 364 GLU A CA 1
ATOM 2865 C C . GLU A 1 364 ? -2.141 -39.875 -7.492 1 94.62 364 GLU A C 1
ATOM 2867 O O . GLU A 1 364 ? -3.053 -39.344 -6.875 1 94.62 364 GLU A O 1
ATOM 2872 N N . VAL A 1 365 ? -1.687 -41.156 -7.344 1 93.69 365 VAL A N 1
ATOM 2873 C CA . VAL A 1 365 ? -2.062 -41.844 -6.105 1 93.69 365 VAL A CA 1
ATOM 2874 C C . VAL A 1 365 ? -1.191 -41.344 -4.957 1 93.69 365 VAL A C 1
ATOM 2876 O O . VAL A 1 365 ? -0.006 -41.656 -4.875 1 93.69 365 VAL A O 1
ATOM 2879 N N . THR A 1 366 ? -1.521 -40.312 -4.262 1 89.5 366 THR A N 1
ATOM 2880 C CA . THR A 1 366 ? -0.673 -39.469 -3.441 1 89.5 366 THR A CA 1
ATOM 2881 C C . THR A 1 366 ? -0.593 -39.969 -2.012 1 89.5 366 THR A C 1
ATOM 2883 O O . THR A 1 366 ? -0.638 -39.219 -1.056 1 89.5 366 THR A O 1
ATOM 2886 N N . ASP A 1 367 ? -0.495 -41.312 -1.843 1 91.06 367 ASP A N 1
ATOM 2887 C CA . ASP A 1 367 ? -0.36 -41.875 -0.496 1 91.06 367 ASP A CA 1
ATOM 2888 C C . ASP A 1 367 ? 0.613 -43.062 -0.475 1 91.06 367 ASP A C 1
ATOM 2890 O O . ASP A 1 367 ? 1.453 -43.188 -1.367 1 91.06 367 ASP A O 1
ATOM 2894 N N . GLU A 1 368 ? 0.534 -43.906 0.524 1 92.81 368 GLU A N 1
ATOM 2895 C CA . GLU A 1 368 ? 1.506 -44.969 0.735 1 92.81 368 GLU A CA 1
ATOM 2896 C C . GLU A 1 368 ? 1.447 -46 -0.39 1 92.81 368 GLU A C 1
ATOM 2898 O O . GLU A 1 368 ? 2.449 -46.656 -0.696 1 92.81 368 GLU A O 1
ATOM 2903 N N . ARG A 1 369 ? 0.357 -46.062 -1.103 1 92.88 369 ARG A N 1
ATOM 2904 C CA . ARG A 1 369 ? 0.169 -47.062 -2.152 1 92.88 369 ARG A CA 1
ATOM 2905 C C . ARG A 1 369 ? 1.133 -46.844 -3.311 1 92.88 369 ARG A C 1
ATOM 2907 O O . ARG A 1 369 ? 1.71 -47.781 -3.846 1 92.88 369 ARG A O 1
ATOM 2914 N N . ILE A 1 370 ? 1.286 -45.594 -3.678 1 95.88 370 ILE A N 1
ATOM 2915 C CA . ILE A 1 370 ? 2.174 -45.281 -4.797 1 95.88 370 ILE A CA 1
ATOM 2916 C C . ILE A 1 370 ? 3.619 -45.594 -4.402 1 95.88 370 ILE A C 1
ATOM 2918 O O . ILE A 1 370 ? 4.422 -46.031 -5.23 1 95.88 370 ILE A O 1
ATOM 2922 N N . LEU A 1 371 ? 4 -45.344 -3.164 1 96.25 371 LEU A N 1
ATOM 2923 C CA . LEU A 1 371 ? 5.355 -45.625 -2.697 1 96.25 371 LEU A CA 1
ATOM 2924 C C . LEU A 1 371 ? 5.648 -47.125 -2.703 1 96.25 371 LEU A C 1
ATOM 2926 O O . LEU A 1 371 ? 6.727 -47.531 -3.127 1 96.25 371 LEU A O 1
ATOM 2930 N N . LYS A 1 372 ? 4.656 -47.875 -2.318 1 96.12 372 LYS A N 1
ATOM 2931 C CA . LYS A 1 372 ? 4.816 -49.312 -2.328 1 96.12 372 LYS A CA 1
ATOM 2932 C C . LYS A 1 372 ? 4.883 -49.844 -3.754 1 96.12 372 LYS A C 1
ATOM 2934 O O . LYS A 1 372 ? 5.668 -50.75 -4.047 1 96.12 372 LYS A O 1
ATOM 2939 N N . PHE A 1 373 ? 4.027 -49.406 -4.602 1 97 373 PHE A N 1
ATOM 2940 C CA . PHE A 1 373 ? 4.031 -49.812 -6.004 1 97 373 PHE A CA 1
ATOM 2941 C C . PHE A 1 373 ? 5.387 -49.531 -6.641 1 97 373 PHE A C 1
ATOM 2943 O O . PHE A 1 373 ? 5.969 -50.406 -7.289 1 97 373 PHE A O 1
ATOM 2950 N N . LEU A 1 374 ? 5.902 -48.25 -6.48 1 96.88 374 LEU A N 1
ATOM 2951 C CA . LEU A 1 374 ? 7.184 -47.875 -7.059 1 96.88 374 LEU A CA 1
ATOM 2952 C C . LEU A 1 374 ? 8.328 -48.656 -6.414 1 96.88 374 LEU A C 1
ATOM 2954 O O . LEU A 1 374 ? 9.312 -48.969 -7.074 1 96.88 374 LEU A O 1
ATOM 2958 N N . GLU A 1 375 ? 8.227 -48.906 -5.051 1 95.88 375 GLU A N 1
ATOM 2959 C CA . GLU A 1 375 ? 9.242 -49.688 -4.367 1 95.88 375 GLU A CA 1
ATOM 2960 C C . GLU A 1 375 ? 9.391 -51.062 -5.004 1 95.88 375 GLU A C 1
ATOM 2962 O O . GLU A 1 375 ? 10.508 -51.531 -5.234 1 95.88 375 GLU A O 1
ATOM 2967 N N . THR A 1 376 ? 8.281 -51.656 -5.355 1 95.81 376 THR A N 1
ATOM 2968 C CA . THR A 1 376 ? 8.281 -52.969 -5.996 1 95.81 376 THR A CA 1
ATOM 2969 C C . THR A 1 376 ? 8.93 -52.875 -7.379 1 95.81 376 THR A C 1
ATOM 2971 O O . THR A 1 376 ? 9.695 -53.781 -7.762 1 95.81 376 THR A O 1
ATOM 2974 N N . ARG A 1 377 ? 8.609 -51.875 -8.133 1 95.94 377 ARG A N 1
ATOM 2975 C CA . ARG A 1 377 ? 9.18 -51.688 -9.469 1 95.94 377 ARG A CA 1
ATOM 2976 C C . ARG A 1 377 ? 10.68 -51.438 -9.391 1 95.94 377 ARG A C 1
ATOM 2978 O O . ARG A 1 377 ? 11.438 -51.969 -10.219 1 95.94 377 ARG A O 1
ATOM 2985 N N . PHE A 1 378 ? 11.141 -50.688 -8.438 1 95.94 378 PHE A N 1
ATOM 2986 C CA . PHE A 1 378 ? 12.555 -50.375 -8.266 1 95.94 378 PHE A CA 1
ATOM 2987 C C . PHE A 1 378 ? 13.344 -51.625 -7.867 1 95.94 378 PHE A C 1
ATOM 2989 O O . PHE A 1 378 ? 14.477 -51.812 -8.312 1 95.94 378 PHE A O 1
ATOM 2996 N N . LYS A 1 379 ? 12.734 -52.438 -7 1 94.94 379 LYS A N 1
ATOM 2997 C CA . LYS A 1 379 ? 13.398 -53.688 -6.562 1 94.94 379 LYS A CA 1
ATOM 2998 C C . LYS A 1 379 ? 13.438 -54.719 -7.688 1 94.94 379 LYS A C 1
ATOM 3000 O O . LYS A 1 379 ? 14.438 -55.406 -7.859 1 94.94 379 LYS A O 1
ATOM 3005 N N . ALA A 1 380 ? 12.367 -54.688 -8.492 1 93.75 380 ALA A N 1
ATOM 3006 C CA . ALA A 1 380 ? 12.289 -55.656 -9.602 1 93.75 380 ALA A CA 1
ATOM 3007 C C . ALA A 1 380 ? 13.125 -55.156 -10.789 1 93.75 380 ALA A C 1
ATOM 3009 O O . ALA A 1 380 ? 13.578 -55.969 -11.602 1 93.75 380 ALA A O 1
ATOM 3010 N N . GLY A 1 381 ? 13.258 -53.844 -10.906 1 91.25 381 GLY A N 1
ATOM 3011 C CA . GLY A 1 381 ? 13.992 -53.281 -12.016 1 91.25 381 GLY A CA 1
ATOM 3012 C C . GLY A 1 381 ? 13.281 -53.438 -13.352 1 91.25 381 GLY A C 1
ATOM 3013 O O . GLY A 1 381 ? 13.93 -53.625 -14.383 1 91.25 381 GLY A O 1
ATOM 3014 N N . ASP A 1 382 ? 12.016 -53.531 -13.367 1 91.25 382 ASP A N 1
ATOM 3015 C CA . ASP A 1 382 ? 11.273 -53.75 -14.602 1 91.25 382 ASP A CA 1
ATOM 3016 C C . ASP A 1 382 ? 10.883 -52.438 -15.266 1 91.25 382 ASP A C 1
ATOM 3018 O O . ASP A 1 382 ? 10.055 -52.438 -16.172 1 91.25 382 ASP A O 1
ATOM 3022 N N . ILE A 1 383 ? 11.312 -51.312 -14.82 1 94.38 383 ILE A N 1
ATOM 3023 C CA . ILE A 1 383 ? 11.148 -50 -15.453 1 94.38 383 ILE A CA 1
ATOM 3024 C C . ILE A 1 383 ? 12.516 -49.406 -15.758 1 94.38 383 ILE A C 1
ATOM 3026 O O . ILE A 1 383 ? 13.5 -49.719 -15.094 1 94.38 383 ILE A O 1
ATOM 3030 N N . THR A 1 384 ? 12.547 -48.625 -16.812 1 93 384 THR A N 1
ATOM 3031 C CA . THR A 1 384 ? 13.805 -48 -17.188 1 93 384 THR A CA 1
ATOM 3032 C C . THR A 1 384 ? 14.156 -46.875 -16.203 1 93 384 THR A C 1
ATOM 3034 O O . THR A 1 384 ? 13.281 -46.375 -15.484 1 93 384 THR A O 1
ATOM 3037 N N . ALA A 1 385 ? 15.359 -46.5 -16.125 1 92.75 385 ALA A N 1
ATOM 3038 C CA . ALA A 1 385 ? 15.812 -45.438 -15.234 1 92.75 385 ALA A CA 1
ATOM 3039 C C . ALA A 1 385 ? 15.109 -44.125 -15.555 1 92.75 385 ALA A C 1
ATOM 3041 O O . ALA A 1 385 ? 14.789 -43.344 -14.656 1 92.75 385 ALA A O 1
ATOM 3042 N N . ASN A 1 386 ? 14.953 -43.844 -16.797 1 91.25 386 ASN A N 1
ATOM 3043 C CA . ASN A 1 386 ? 14.266 -42.625 -17.203 1 91.25 386 ASN A CA 1
ATOM 3044 C C . ASN A 1 386 ? 12.812 -42.625 -16.766 1 91.25 386 ASN A C 1
ATOM 3046 O O . ASN A 1 386 ? 12.305 -41.625 -16.281 1 91.25 386 ASN A O 1
ATOM 3050 N N . GLU A 1 387 ? 12.133 -43.719 -16.938 1 94.44 387 GLU A N 1
ATOM 3051 C CA . GLU A 1 387 ? 10.742 -43.844 -16.484 1 94.44 387 GLU A CA 1
ATOM 3052 C C . GLU A 1 387 ? 10.641 -43.719 -14.969 1 94.44 387 GLU A C 1
ATOM 3054 O O . GLU A 1 387 ? 9.75 -43.031 -14.453 1 94.44 387 GLU A O 1
ATOM 3059 N N . ALA A 1 388 ? 11.602 -44.375 -14.344 1 95.31 388 ALA A N 1
ATOM 3060 C CA . ALA A 1 388 ? 11.609 -44.344 -12.883 1 95.31 388 ALA A CA 1
ATOM 3061 C C . ALA A 1 388 ? 11.828 -42.938 -12.359 1 95.31 388 ALA A C 1
ATOM 3063 O O . ALA A 1 388 ? 11.148 -42.5 -11.422 1 95.31 388 ALA A O 1
ATOM 3064 N N . GLY A 1 389 ? 12.758 -42.219 -12.969 1 93.38 389 GLY A N 1
ATOM 3065 C CA . GLY A 1 389 ? 13.031 -40.875 -12.547 1 93.38 389 GLY A CA 1
ATOM 3066 C C . GLY A 1 389 ? 11.852 -39.938 -12.758 1 93.38 389 GLY A C 1
ATOM 3067 O O . GLY A 1 389 ? 11.531 -39.125 -11.883 1 93.38 389 GLY A O 1
ATOM 3068 N N . GLN A 1 390 ? 11.195 -40 -13.82 1 92.56 390 GLN A N 1
ATOM 3069 C CA . GLN A 1 390 ? 10.047 -39.156 -14.133 1 92.56 390 GLN A CA 1
ATOM 3070 C C . GLN A 1 390 ? 8.883 -39.438 -13.188 1 92.56 390 GLN A C 1
ATOM 3072 O O . GLN A 1 390 ? 8.211 -38.5 -12.727 1 92.56 390 GLN A O 1
ATOM 3077 N N . ALA A 1 391 ? 8.672 -40.656 -12.898 1 94.88 391 ALA A N 1
ATOM 3078 C CA . ALA A 1 391 ? 7.566 -41.031 -12.023 1 94.88 391 ALA A CA 1
ATOM 3079 C C . ALA A 1 391 ? 7.848 -40.625 -10.578 1 94.88 391 ALA A C 1
ATOM 3081 O O . ALA A 1 391 ? 6.965 -40.125 -9.891 1 94.88 391 ALA A O 1
ATOM 3082 N N . LEU A 1 392 ? 9.031 -40.844 -10.195 1 95.44 392 LEU A N 1
ATOM 3083 C CA . LEU A 1 392 ? 9.375 -40.625 -8.797 1 95.44 392 LEU A CA 1
ATOM 3084 C C . LEU A 1 392 ? 9.336 -39.125 -8.461 1 95.44 392 LEU A C 1
ATOM 3086 O O . LEU A 1 392 ? 8.867 -38.75 -7.383 1 95.44 392 LEU A O 1
ATOM 3090 N N . VAL A 1 393 ? 9.844 -38.281 -9.336 1 92.88 393 VAL A N 1
ATOM 3091 C CA . VAL A 1 393 ? 9.891 -36.844 -9.062 1 92.88 393 VAL A CA 1
ATOM 3092 C C . VAL A 1 393 ? 8.469 -36.344 -8.844 1 92.88 393 VAL A C 1
ATOM 3094 O O . VAL A 1 393 ? 8.227 -35.562 -7.906 1 92.88 393 VAL A O 1
ATOM 3097 N N . VAL A 1 394 ? 7.539 -36.75 -9.57 1 93 394 VAL A N 1
ATOM 3098 C CA . VAL A 1 394 ? 6.16 -36.281 -9.438 1 93 394 VAL A CA 1
ATOM 3099 C C . VAL A 1 394 ? 5.512 -36.938 -8.219 1 93 394 VAL A C 1
ATOM 3101 O O . VAL A 1 394 ? 4.793 -36.281 -7.461 1 93 394 VAL A O 1
ATOM 3104 N N . ALA A 1 395 ? 5.793 -38.188 -8.008 1 94.69 395 ALA A N 1
ATOM 3105 C CA . ALA A 1 395 ? 5.195 -38.938 -6.895 1 94.69 395 ALA A CA 1
ATOM 3106 C C . ALA A 1 395 ? 5.574 -38.281 -5.562 1 94.69 395 ALA A C 1
ATOM 3108 O O . ALA A 1 395 ? 4.711 -38.062 -4.711 1 94.69 395 ALA A O 1
ATOM 3109 N N . PHE A 1 396 ? 6.801 -38 -5.371 1 93.94 396 PHE A N 1
ATOM 3110 C CA . PHE A 1 396 ? 7.27 -37.438 -4.109 1 93.94 396 PHE A CA 1
ATOM 3111 C C . PHE A 1 396 ? 6.73 -36 -3.908 1 93.94 396 PHE A C 1
ATOM 3113 O O . PHE A 1 396 ? 6.449 -35.594 -2.781 1 93.94 396 PHE A O 1
ATOM 3120 N N . ASN A 1 397 ? 6.574 -35.312 -4.984 1 89.31 397 ASN A N 1
ATOM 3121 C CA . ASN A 1 397 ? 6.16 -33.906 -4.863 1 89.31 397 ASN A CA 1
ATOM 3122 C C . ASN A 1 397 ? 4.648 -33.781 -4.707 1 89.31 397 ASN A C 1
ATOM 3124 O O . ASN A 1 397 ? 4.148 -32.75 -4.258 1 89.31 397 ASN A O 1
ATOM 3128 N N . HIS A 1 398 ? 3.928 -34.781 -5.016 1 89.94 398 HIS A N 1
ATOM 3129 C CA . HIS A 1 398 ? 2.475 -34.719 -4.906 1 89.94 398 HIS A CA 1
ATOM 3130 C C . HIS A 1 398 ? 1.981 -35.562 -3.725 1 89.94 398 HIS A C 1
ATOM 3132 O O . HIS A 1 398 ? 0.791 -35.531 -3.404 1 89.94 398 HIS A O 1
ATOM 3138 N N . LEU A 1 399 ? 2.896 -36.188 -3.062 1 89.12 399 LEU A N 1
ATOM 3139 C CA . LEU A 1 399 ? 2.559 -37.031 -1.924 1 89.12 399 LEU A CA 1
ATOM 3140 C C . LEU A 1 399 ? 1.974 -36.188 -0.784 1 89.12 399 LEU A C 1
ATOM 3142 O O . LEU A 1 399 ? 2.381 -35.062 -0.571 1 89.12 399 LEU A O 1
ATOM 3146 N N . SER A 1 400 ? 1.045 -36.844 -0.071 1 85.56 400 SER A N 1
ATOM 3147 C CA . SER A 1 400 ? 0.59 -36.219 1.171 1 85.56 400 SER A CA 1
ATOM 3148 C C . SER A 1 400 ? 1.68 -36.25 2.236 1 85.56 400 SER A C 1
ATOM 3150 O O . SER A 1 400 ? 2.299 -37.281 2.465 1 85.56 400 SER A O 1
ATOM 3152 N N . ALA A 1 401 ? 2.006 -35.156 2.789 1 84.75 401 ALA A N 1
ATOM 3153 C CA . ALA A 1 401 ? 3.117 -35.031 3.727 1 84.75 401 ALA A CA 1
ATOM 3154 C C . ALA A 1 401 ? 2.734 -35.562 5.105 1 84.75 401 ALA A C 1
ATOM 3156 O O . ALA A 1 401 ? 2.559 -34.812 6.051 1 84.75 401 ALA A O 1
ATOM 3157 N N . GLU A 1 402 ? 2.637 -36.938 5.191 1 87.94 402 GLU A N 1
ATOM 3158 C CA . GLU A 1 402 ? 2.348 -37.625 6.441 1 87.94 402 GLU A CA 1
ATOM 3159 C C . GLU A 1 402 ? 3.568 -38.375 6.945 1 87.94 402 GLU A C 1
ATOM 3161 O O . GLU A 1 402 ? 4.492 -38.656 6.176 1 87.94 402 GLU A O 1
ATOM 3166 N N . PRO A 1 403 ? 3.633 -38.656 8.195 1 90 403 PRO A N 1
ATOM 3167 C CA . PRO A 1 403 ? 4.801 -39.344 8.742 1 90 403 PRO A CA 1
ATOM 3168 C C . PRO A 1 403 ? 5.035 -40.719 8.078 1 90 403 PRO A C 1
ATOM 3170 O O . PRO A 1 403 ? 6.184 -41.062 7.812 1 90 403 PRO A O 1
ATOM 3173 N N . VAL A 1 404 ? 3.988 -41.406 7.699 1 91.06 404 VAL A N 1
ATOM 3174 C CA . VAL A 1 404 ? 4.109 -42.75 7.086 1 91.06 404 VAL A CA 1
ATOM 3175 C C . VAL A 1 404 ? 4.727 -42.594 5.695 1 91.06 404 VAL A C 1
ATOM 3177 O O . VAL A 1 404 ? 5.578 -43.406 5.309 1 91.06 404 VAL A O 1
ATOM 3180 N N . SER A 1 405 ? 4.293 -41.656 4.992 1 91.94 405 SER A N 1
ATOM 3181 C CA . SER A 1 405 ? 4.812 -41.438 3.648 1 91.94 405 SER A CA 1
ATOM 3182 C C . SER A 1 405 ? 6.297 -41.094 3.678 1 91.94 405 SER A C 1
ATOM 3184 O O . SER A 1 405 ? 7.059 -41.531 2.818 1 91.94 405 SER A O 1
ATOM 3186 N N . VAL A 1 406 ? 6.715 -40.344 4.691 1 94.31 406 VAL A N 1
ATOM 3187 C CA . VAL A 1 406 ? 8.117 -39.938 4.797 1 94.31 406 VAL A CA 1
ATOM 3188 C C . VAL A 1 406 ? 8.9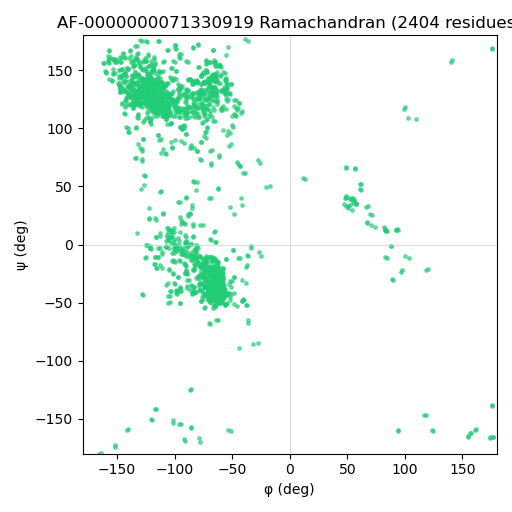77 -41.156 5.129 1 94.31 406 VAL A C 1
ATOM 3190 O O . VAL A 1 406 ? 10.055 -41.344 4.562 1 94.31 406 VAL A O 1
ATOM 3193 N N . ALA A 1 407 ? 8.508 -42.031 5.977 1 94.19 407 ALA A N 1
ATOM 3194 C CA . ALA A 1 407 ? 9.242 -43.25 6.363 1 94.19 407 ALA A CA 1
ATOM 3195 C C . ALA A 1 407 ? 9.422 -44.188 5.18 1 94.19 407 ALA A C 1
ATOM 3197 O O . ALA A 1 407 ? 10.5 -44.75 4.977 1 94.19 407 ALA A O 1
ATOM 3198 N N . LEU A 1 408 ? 8.375 -44.344 4.406 1 95.38 408 LEU A N 1
ATOM 3199 C CA . LEU A 1 408 ? 8.438 -45.219 3.242 1 95.38 408 LEU A CA 1
ATOM 3200 C C . LEU A 1 408 ? 9.336 -44.625 2.16 1 95.38 408 LEU A C 1
ATOM 3202 O O . LEU A 1 408 ? 10.031 -45.344 1.455 1 95.38 408 LEU A O 1
ATOM 3206 N N . ALA A 1 409 ? 9.242 -43.344 2.002 1 96.31 409 ALA A N 1
ATOM 3207 C CA . ALA A 1 409 ? 10.07 -42.656 1.006 1 96.31 409 ALA A CA 1
ATOM 3208 C C . ALA A 1 409 ? 11.555 -42.812 1.332 1 96.31 409 ALA A C 1
ATOM 3210 O O . ALA A 1 409 ? 12.391 -42.875 0.429 1 96.31 409 ALA A O 1
ATOM 3211 N N . GLN A 1 410 ? 11.914 -42.906 2.604 1 95.31 410 GLN A N 1
ATOM 3212 C CA . GLN A 1 410 ? 13.297 -43.031 3.055 1 95.31 410 GLN A CA 1
ATOM 3213 C C . GLN A 1 410 ? 13.914 -44.344 2.539 1 95.31 410 GLN A C 1
ATOM 3215 O O . GLN A 1 410 ? 15.117 -44.406 2.297 1 95.31 410 GLN A O 1
ATOM 3220 N N . GLU A 1 411 ? 13.133 -45.312 2.219 1 95.06 411 GLU A N 1
ATOM 3221 C CA . GLU A 1 411 ? 13.602 -46.594 1.742 1 95.06 411 GLU A CA 1
ATOM 3222 C C . GLU A 1 411 ? 14.211 -46.5 0.345 1 95.06 411 GLU A C 1
ATOM 3224 O O . GLU A 1 411 ? 15.086 -47.25 -0.02 1 95.06 411 GLU A O 1
ATOM 3229 N N . PHE A 1 412 ? 13.734 -45.625 -0.407 1 96.81 412 PHE A N 1
ATOM 3230 C CA . PHE A 1 412 ? 14.203 -45.469 -1.775 1 96.81 412 PHE A CA 1
ATOM 3231 C C . PHE A 1 412 ? 15.664 -45.031 -1.795 1 96.81 412 PHE A C 1
ATOM 3233 O O . PHE A 1 412 ? 16.359 -45.188 -2.805 1 96.81 412 PHE A O 1
ATOM 3240 N N . LEU A 1 413 ? 16.172 -44.438 -0.674 1 96.44 413 LEU A N 1
ATOM 3241 C CA . LEU A 1 413 ? 17.562 -44 -0.575 1 96.44 413 LEU A CA 1
ATOM 3242 C C . LEU A 1 413 ? 18.516 -45.156 -0.453 1 96.44 413 LEU A C 1
ATOM 3244 O O . LEU A 1 413 ? 19.703 -45.031 -0.703 1 96.44 413 LEU A O 1
ATOM 3248 N N . THR A 1 414 ? 17.953 -46.344 -0.195 1 94.12 414 THR A N 1
ATOM 3249 C CA . THR A 1 414 ? 18.812 -47.5 0.059 1 94.12 414 THR A CA 1
ATOM 3250 C C . THR A 1 414 ? 18.656 -48.531 -1.046 1 94.12 414 THR A C 1
ATOM 3252 O O . THR A 1 414 ? 19.469 -49.469 -1.146 1 94.12 414 THR A O 1
ATOM 3255 N N . ILE A 1 415 ? 17.672 -48.406 -1.932 1 95.69 415 ILE A N 1
ATOM 3256 C CA . ILE A 1 415 ? 17.453 -49.375 -3.004 1 95.69 415 ILE A CA 1
ATOM 3257 C C . ILE A 1 415 ? 18.578 -49.25 -4.035 1 95.69 415 ILE A C 1
ATOM 3259 O O . ILE A 1 415 ? 18.859 -48.156 -4.535 1 95.69 415 ILE A O 1
ATOM 3263 N N . PRO A 1 416 ? 19.234 -50.25 -4.469 1 94.5 416 PRO A N 1
ATOM 3264 C CA . PRO A 1 416 ? 20.359 -50.219 -5.402 1 94.5 416 PRO A CA 1
ATOM 3265 C C . PRO A 1 416 ? 19.984 -49.656 -6.766 1 94.5 416 PRO A C 1
ATOM 3267 O O . PRO A 1 416 ? 20.766 -48.969 -7.395 1 94.5 416 PRO A O 1
ATOM 3270 N N . PHE A 1 417 ? 18.797 -49.938 -7.152 1 95.56 417 PHE A N 1
ATOM 3271 C CA . PHE A 1 417 ? 18.344 -49.438 -8.438 1 95.56 417 PHE A CA 1
ATOM 3272 C C . PHE A 1 417 ? 18.375 -47.906 -8.461 1 95.56 417 PHE A C 1
ATOM 3274 O O . PHE A 1 417 ? 18.641 -47.312 -9.5 1 95.56 417 PHE A O 1
ATOM 3281 N N . SER A 1 418 ? 18.156 -47.281 -7.395 1 95.38 418 SER A N 1
ATOM 3282 C CA . SER A 1 418 ? 18.188 -45.844 -7.285 1 95.38 418 SER A CA 1
ATOM 3283 C C . SER A 1 418 ? 19.562 -45.281 -7.609 1 95.38 418 SER A C 1
ATOM 3285 O O . SER A 1 418 ? 19.688 -44.156 -8.125 1 95.38 418 SER A O 1
ATOM 3287 N N . LYS A 1 419 ? 20.562 -46.062 -7.379 1 93.25 419 LYS A N 1
ATOM 3288 C CA . LYS A 1 419 ? 21.938 -45.594 -7.539 1 93.25 419 LYS A CA 1
ATOM 3289 C C . LYS A 1 419 ? 22.516 -46.062 -8.859 1 93.25 419 LYS A C 1
ATOM 3291 O O . LYS A 1 419 ? 23.688 -45.781 -9.172 1 93.25 419 LYS A O 1
ATOM 3296 N N . SER A 1 420 ? 21.734 -46.719 -9.633 1 91.75 420 SER A N 1
ATOM 3297 C CA . SER A 1 420 ? 22.219 -47.312 -10.875 1 91.75 420 SER A CA 1
ATOM 3298 C C . SER A 1 420 ? 22.578 -46.25 -11.898 1 91.75 420 SER A C 1
ATOM 3300 O O . SER A 1 420 ? 23.531 -46.406 -12.664 1 91.75 420 SER A O 1
ATOM 3302 N N . HIS A 1 421 ? 21.828 -45.219 -11.945 1 90.38 421 HIS A N 1
ATOM 3303 C CA . HIS A 1 421 ? 22.078 -44.094 -12.836 1 90.38 421 HIS A CA 1
ATOM 3304 C C . HIS A 1 421 ? 22.25 -42.781 -12.055 1 90.38 421 HIS A C 1
ATOM 3306 O O . HIS A 1 421 ? 21.469 -42.5 -11.141 1 90.38 421 HIS A O 1
ATOM 3312 N N . PRO A 1 422 ? 23.172 -42.062 -12.453 1 89 422 PRO A N 1
ATOM 3313 C CA . PRO A 1 422 ? 23.453 -40.844 -11.672 1 89 422 PRO A CA 1
ATOM 3314 C C . PRO A 1 422 ? 22.266 -39.875 -11.648 1 89 422 PRO A C 1
ATOM 3316 O O . PRO A 1 422 ? 21.984 -39.281 -10.609 1 89 422 PRO A O 1
ATOM 3319 N N . LEU A 1 423 ? 21.641 -39.656 -12.766 1 91.31 423 LEU A N 1
ATOM 3320 C CA . LEU A 1 423 ? 20.516 -38.75 -12.812 1 91.31 423 LEU A CA 1
ATOM 3321 C C . LEU A 1 423 ? 19.375 -39.219 -11.938 1 91.31 423 LEU A C 1
ATOM 3323 O O . LEU A 1 423 ? 18.672 -38.406 -11.32 1 91.31 423 LEU A O 1
ATOM 3327 N N . MET A 1 424 ? 19.156 -40.5 -11.883 1 93.62 424 MET A N 1
ATOM 3328 C CA . MET A 1 424 ? 18.094 -41.062 -11.047 1 93.62 424 MET A CA 1
ATOM 3329 C C . MET A 1 424 ? 18.422 -40.906 -9.57 1 93.62 424 MET A C 1
ATOM 3331 O O . MET A 1 424 ? 17.562 -40.562 -8.773 1 93.62 424 MET A O 1
ATOM 3335 N N . TRP A 1 425 ? 19.641 -41.156 -9.289 1 95.06 425 TRP A N 1
ATOM 3336 C CA . TRP A 1 425 ? 20.062 -41 -7.898 1 95.06 425 TRP A CA 1
ATOM 3337 C C . TRP A 1 425 ? 19.875 -39.562 -7.422 1 95.06 425 TRP A C 1
ATOM 3339 O O . TRP A 1 425 ? 19.328 -39.312 -6.34 1 95.06 425 TRP A O 1
ATOM 3349 N N . ASN A 1 426 ? 20.297 -38.625 -8.242 1 96 426 ASN A N 1
ATOM 3350 C CA . ASN A 1 426 ? 20.109 -37.188 -7.914 1 96 426 ASN A CA 1
ATOM 3351 C C . ASN A 1 426 ? 18.625 -36.875 -7.688 1 96 426 ASN A C 1
ATOM 3353 O O . ASN A 1 426 ? 18.281 -36.156 -6.758 1 96 426 ASN A O 1
ATOM 3357 N N . THR A 1 427 ? 17.797 -37.438 -8.492 1 95.75 427 THR A N 1
ATOM 3358 C CA . THR A 1 427 ? 16.359 -37.188 -8.43 1 95.75 427 THR A CA 1
ATOM 3359 C C . THR A 1 427 ? 15.766 -37.75 -7.137 1 95.75 427 THR A C 1
ATOM 3361 O O . THR A 1 427 ? 14.969 -37.062 -6.477 1 95.75 427 THR A O 1
ATOM 3364 N N . VAL A 1 428 ? 16.203 -38.938 -6.77 1 96.62 428 VAL A N 1
ATOM 3365 C CA . VAL A 1 428 ? 15.68 -39.594 -5.578 1 96.62 428 VAL A CA 1
ATOM 3366 C C . VAL A 1 428 ? 16.047 -38.781 -4.336 1 96.62 428 VAL A C 1
ATOM 3368 O O . VAL A 1 428 ? 15.188 -38.5 -3.496 1 96.62 428 VAL A O 1
ATOM 3371 N N . VAL A 1 429 ? 17.25 -38.375 -4.25 1 97.31 429 VAL A N 1
ATOM 3372 C CA . VAL A 1 429 ? 17.75 -37.656 -3.074 1 97.31 429 VAL A CA 1
ATOM 3373 C C . VAL A 1 429 ? 17.109 -36.281 -2.994 1 97.31 429 VAL A C 1
ATOM 3375 O O . VAL A 1 429 ? 16.641 -35.875 -1.929 1 97.31 429 VAL A O 1
ATOM 3378 N N . LEU A 1 430 ? 17.062 -35.531 -4.07 1 97.56 430 LEU A N 1
ATOM 3379 C CA . LEU A 1 430 ? 16.469 -34.188 -4.102 1 97.56 430 LEU A CA 1
ATOM 3380 C C . LEU A 1 430 ? 14.984 -34.25 -3.795 1 97.56 430 LEU A C 1
ATOM 3382 O O . LEU A 1 430 ? 14.461 -33.406 -3.059 1 97.56 430 LEU A O 1
ATOM 3386 N N . ALA A 1 431 ? 14.266 -35.25 -4.355 1 96.81 431 ALA A N 1
ATOM 3387 C CA . ALA A 1 431 ? 12.828 -35.375 -4.137 1 96.81 431 ALA A CA 1
ATOM 3388 C C . ALA A 1 431 ? 12.531 -35.688 -2.67 1 96.81 431 ALA A C 1
ATOM 3390 O O . ALA A 1 431 ? 11.508 -35.219 -2.135 1 96.81 431 ALA A O 1
ATOM 3391 N N . TYR A 1 432 ? 13.414 -36.5 -2.098 1 96.94 432 TYR A N 1
ATOM 3392 C CA . TYR A 1 432 ? 13.242 -36.781 -0.676 1 96.94 432 TYR A CA 1
ATOM 3393 C C . TYR A 1 432 ? 13.367 -35.5 0.146 1 96.94 432 TYR A C 1
ATOM 3395 O O . TYR A 1 432 ? 12.586 -35.281 1.073 1 96.94 432 TYR A O 1
ATOM 3403 N N . GLY A 1 433 ? 14.328 -34.688 -0.141 1 96.94 433 GLY A N 1
ATOM 3404 C CA . GLY A 1 433 ? 14.453 -33.406 0.522 1 96.94 433 GLY A CA 1
ATOM 3405 C C . GLY A 1 433 ? 13.211 -32.531 0.395 1 96.94 433 GLY A C 1
ATOM 3406 O O . GLY A 1 433 ? 12.781 -31.906 1.363 1 96.94 433 GLY A O 1
ATOM 3407 N N . SER A 1 434 ? 12.633 -32.5 -0.783 1 95.75 434 SER A N 1
ATOM 3408 C CA . SER A 1 434 ? 11.422 -31.719 -1.028 1 95.75 434 SER A CA 1
ATOM 3409 C C . SER A 1 434 ? 10.258 -32.25 -0.19 1 95.75 434 SER A C 1
ATOM 3411 O O . SER A 1 434 ? 9.438 -31.453 0.289 1 95.75 434 SER A O 1
ATOM 3413 N N . LEU A 1 435 ? 10.148 -33.562 -0.098 1 95.94 435 LEU A N 1
ATOM 3414 C CA . LEU A 1 435 ? 9.102 -34.156 0.709 1 95.94 435 LEU A CA 1
ATOM 3415 C C . LEU A 1 435 ? 9.242 -33.781 2.176 1 95.94 435 LEU A C 1
ATOM 3417 O O . LEU A 1 435 ? 8.25 -33.469 2.84 1 95.94 435 LEU A O 1
ATOM 3421 N N . VAL A 1 436 ? 10.461 -33.781 2.621 1 96 436 VAL A N 1
ATOM 3422 C CA . VAL A 1 436 ? 10.727 -33.375 4.004 1 96 436 VAL A CA 1
ATOM 3423 C C . VAL A 1 436 ? 10.297 -31.938 4.227 1 96 436 VAL A C 1
ATOM 3425 O O . VAL A 1 436 ? 9.734 -31.594 5.27 1 96 436 VAL A O 1
ATOM 3428 N N . TYR A 1 437 ? 10.586 -31.094 3.301 1 95.44 437 TYR A N 1
ATOM 3429 C CA . TYR A 1 437 ? 10.188 -29.688 3.396 1 95.44 437 TYR A CA 1
ATOM 3430 C C . TYR A 1 437 ? 8.68 -29.562 3.58 1 95.44 437 TYR A C 1
ATOM 3432 O O . TYR A 1 437 ? 8.211 -28.859 4.48 1 95.44 437 TYR A O 1
ATOM 3440 N N . ARG A 1 438 ? 7.902 -30.172 2.779 1 93.5 438 ARG A N 1
ATOM 3441 C CA . ARG A 1 438 ? 6.445 -30.078 2.83 1 93.5 438 ARG A CA 1
ATOM 3442 C C . ARG A 1 438 ? 5.91 -30.641 4.145 1 93.5 438 ARG A C 1
ATOM 3444 O O . ARG A 1 438 ? 4.949 -30.109 4.703 1 93.5 438 ARG A O 1
ATOM 3451 N N . TYR A 1 439 ? 6.59 -31.734 4.512 1 93.5 439 TYR A N 1
ATOM 3452 C CA . TYR A 1 439 ? 6.203 -32.312 5.797 1 93.5 439 TYR A CA 1
ATOM 3453 C C . TYR A 1 439 ? 6.406 -31.297 6.922 1 93.5 439 TYR A C 1
ATOM 3455 O O . TYR A 1 439 ? 5.547 -31.141 7.793 1 93.5 439 TYR A O 1
ATOM 3463 N N . CYS A 1 440 ? 7.457 -30.594 6.93 1 93.5 440 CYS A N 1
ATOM 3464 C CA . CYS A 1 440 ? 7.824 -29.672 8 1 93.5 440 CYS A CA 1
ATOM 3465 C C . CYS A 1 440 ? 6.996 -28.406 7.938 1 93.5 440 CYS A C 1
ATOM 3467 O O . CYS A 1 440 ? 6.875 -27.688 8.938 1 93.5 440 CYS A O 1
ATOM 3469 N N . VAL A 1 441 ? 6.395 -28.062 6.852 1 90.31 441 VAL A N 1
ATOM 3470 C CA . VAL A 1 441 ? 5.512 -26.906 6.727 1 90.31 441 VAL A CA 1
ATOM 3471 C C . VAL A 1 441 ? 4.219 -27.156 7.504 1 90.31 441 VAL A C 1
ATOM 3473 O O . VAL A 1 441 ? 3.68 -26.25 8.133 1 90.31 441 VAL A O 1
ATOM 3476 N N . TYR A 1 442 ? 3.791 -28.406 7.551 1 87.19 442 TYR A N 1
ATOM 3477 C CA . TYR A 1 442 ? 2.514 -28.719 8.188 1 87.19 442 TYR A CA 1
ATOM 3478 C C . TYR A 1 442 ? 2.715 -29.172 9.625 1 87.19 442 TYR A C 1
ATOM 3480 O O . TYR A 1 442 ? 1.758 -29.234 10.406 1 87.19 442 TYR A O 1
ATOM 3488 N N . THR A 1 443 ? 4.039 -29.453 9.875 1 88.06 443 THR A N 1
ATOM 3489 C CA . THR A 1 443 ? 4.328 -29.922 11.227 1 88.06 443 THR A CA 1
ATOM 3490 C C . THR A 1 443 ? 5.324 -29 11.922 1 88.06 443 THR A C 1
ATOM 3492 O O . THR A 1 443 ? 6.492 -28.922 11.523 1 88.06 443 THR A O 1
ATOM 3495 N N . ASP A 1 444 ? 4.988 -28.219 12.883 1 82.06 444 ASP A N 1
ATOM 3496 C CA . ASP A 1 444 ? 5.879 -27.328 13.625 1 82.06 444 ASP A CA 1
ATOM 3497 C C . ASP A 1 444 ? 5.805 -27.594 15.125 1 82.06 444 ASP A C 1
ATOM 3499 O O . ASP A 1 444 ? 4.75 -27.438 15.742 1 82.06 444 ASP A O 1
ATOM 3503 N N . PRO A 1 445 ? 6.867 -28.203 15.859 1 89.38 445 PRO A N 1
ATOM 3504 C CA . PRO A 1 445 ? 8.242 -28.344 15.375 1 89.38 445 PRO A CA 1
ATOM 3505 C C . PRO A 1 445 ? 8.461 -29.625 14.586 1 89.38 445 PRO A C 1
ATOM 3507 O O . PRO A 1 445 ? 7.883 -30.672 14.914 1 89.38 445 PRO A O 1
ATOM 3510 N N . CYS A 1 446 ? 9.25 -29.578 13.523 1 93 446 CYS A N 1
ATOM 3511 C CA . CYS A 1 446 ? 9.539 -30.719 12.656 1 93 446 CYS A CA 1
ATOM 3512 C C . CYS A 1 446 ? 10.617 -31.609 13.273 1 93 446 CYS A C 1
ATOM 3514 O O . CYS A 1 446 ? 11.695 -31.125 13.625 1 93 446 CYS A O 1
ATOM 3516 N N . PRO A 1 447 ? 10.359 -32.844 13.438 1 94 447 PRO A N 1
ATOM 3517 C CA . PRO A 1 447 ? 11.328 -33.75 14.062 1 94 447 PRO A CA 1
ATOM 3518 C C . PRO A 1 447 ? 12.617 -33.906 13.258 1 94 447 PRO A C 1
ATOM 3520 O O . PRO A 1 447 ? 12.578 -33.906 12.023 1 94 447 PRO A O 1
ATOM 3523 N N . ILE A 1 448 ? 13.711 -34.062 13.906 1 94.75 448 ILE A N 1
ATOM 3524 C CA . ILE A 1 448 ? 15.031 -34.156 13.289 1 94.75 448 ILE A CA 1
ATOM 3525 C C . ILE A 1 448 ? 15.203 -35.5 12.609 1 94.75 448 ILE A C 1
ATOM 3527 O O . ILE A 1 448 ? 16 -35.656 11.68 1 94.75 448 ILE A O 1
ATOM 3531 N N . THR A 1 449 ? 14.414 -36.5 12.93 1 93.94 449 THR A N 1
ATOM 3532 C CA . THR A 1 449 ? 14.531 -37.875 12.414 1 93.94 449 THR A CA 1
ATOM 3533 C C . THR A 1 449 ? 14.25 -37.906 10.914 1 93.94 449 THR A C 1
ATOM 3535 O O . THR A 1 449 ? 14.773 -38.75 10.203 1 93.94 449 THR A O 1
ATOM 3538 N N . VAL A 1 450 ? 13.492 -37 10.469 1 95.38 450 VAL A N 1
ATOM 3539 C CA . VAL A 1 450 ? 13.078 -37.031 9.07 1 95.38 450 VAL A CA 1
ATOM 3540 C C . VAL A 1 450 ? 14.203 -36.5 8.18 1 95.38 450 VAL A C 1
ATOM 3542 O O . VAL A 1 450 ? 14.281 -36.844 7 1 95.38 450 VAL A O 1
ATOM 3545 N N . VAL A 1 451 ? 15.047 -35.625 8.719 1 96.69 451 VAL A N 1
ATOM 3546 C CA . VAL A 1 451 ? 16.109 -35.031 7.91 1 96.69 451 VAL A CA 1
ATOM 3547 C C . VAL A 1 451 ? 17.422 -35.781 8.18 1 96.69 451 VAL A C 1
ATOM 3549 O O . VAL A 1 451 ? 18.391 -35.594 7.438 1 96.69 451 VAL A O 1
ATOM 3552 N N . GLN A 1 452 ? 17.531 -36.75 9.031 1 96.38 452 GLN A N 1
ATOM 3553 C CA . GLN A 1 452 ? 18.734 -37.438 9.484 1 96.38 452 GLN A CA 1
ATOM 3554 C C . GLN A 1 452 ? 19.438 -38.156 8.328 1 96.38 452 GLN A C 1
ATOM 3556 O O . GLN A 1 452 ? 20.656 -38.125 8.211 1 96.38 452 GLN A O 1
ATOM 3561 N N . PRO A 1 453 ? 18.656 -38.844 7.465 1 96.69 453 PRO A N 1
ATOM 3562 C CA . PRO A 1 453 ? 19.328 -39.5 6.348 1 96.69 453 PRO A CA 1
ATOM 3563 C C . PRO A 1 453 ? 20.141 -38.562 5.484 1 96.69 453 PRO A C 1
ATOM 3565 O O . PRO A 1 453 ? 21.219 -38.906 5 1 96.69 453 PRO A O 1
ATOM 3568 N N . LEU A 1 454 ? 19.656 -37.406 5.273 1 97.94 454 LEU A N 1
ATOM 3569 C CA . LEU A 1 454 ? 20.359 -36.406 4.461 1 97.94 454 LEU A CA 1
ATOM 3570 C C . LEU A 1 454 ? 21.578 -35.875 5.211 1 97.94 454 LEU A C 1
ATOM 3572 O O . LEU A 1 454 ? 22.609 -35.594 4.602 1 97.94 454 LEU A O 1
ATOM 3576 N N . LEU A 1 455 ? 21.438 -35.719 6.57 1 97.75 455 LEU A N 1
ATOM 3577 C CA . LEU A 1 455 ? 22.578 -35.281 7.387 1 97.75 455 LEU A CA 1
ATOM 3578 C C . LEU A 1 455 ? 23.703 -36.312 7.352 1 97.75 455 LEU A C 1
ATOM 3580 O O . LEU A 1 455 ? 24.875 -35.969 7.227 1 97.75 455 LEU A O 1
ATOM 3584 N N . ASP A 1 456 ? 23.297 -37.531 7.348 1 96.44 456 ASP A N 1
ATOM 3585 C CA . ASP A 1 456 ? 24.266 -38.625 7.285 1 96.44 456 ASP A CA 1
ATOM 3586 C C . ASP A 1 456 ? 24.969 -38.656 5.926 1 96.44 456 ASP A C 1
ATOM 3588 O O . ASP A 1 456 ? 26.156 -38.938 5.848 1 96.44 456 ASP A O 1
ATOM 3592 N N . MET A 1 457 ? 24.203 -38.406 4.914 1 97.19 457 MET A N 1
ATOM 3593 C CA . MET A 1 457 ? 24.781 -38.375 3.57 1 97.19 457 MET A CA 1
ATOM 3594 C C . MET A 1 457 ? 25.797 -37.25 3.438 1 97.19 457 MET A C 1
ATOM 3596 O O . MET A 1 457 ? 26.844 -37.438 2.811 1 97.19 457 MET A O 1
ATOM 3600 N N . ALA A 1 458 ? 25.516 -36.125 3.984 1 97.25 458 ALA A N 1
ATOM 3601 C CA . ALA A 1 458 ? 26.438 -35 3.943 1 97.25 458 ALA A CA 1
ATOM 3602 C C . ALA A 1 458 ? 27.719 -35.312 4.719 1 97.25 458 ALA A C 1
ATOM 3604 O O . ALA A 1 458 ? 28.828 -35.031 4.238 1 97.25 458 ALA A O 1
ATOM 3605 N N . THR A 1 459 ? 27.547 -35.875 5.906 1 95.31 459 THR A N 1
ATOM 3606 C CA . THR A 1 459 ? 28.703 -36.219 6.734 1 95.31 459 THR A CA 1
ATOM 3607 C C . THR A 1 459 ? 29.531 -37.312 6.078 1 95.31 459 THR A C 1
ATOM 3609 O O . THR A 1 459 ? 30.766 -37.281 6.129 1 95.31 459 THR A O 1
ATOM 3612 N N . SER A 1 460 ? 28.875 -38.25 5.461 1 95 460 SER A N 1
ATOM 3613 C CA . SER A 1 460 ? 29.578 -39.312 4.738 1 95 460 SER A CA 1
ATOM 3614 C C . SER A 1 460 ? 30.328 -38.75 3.537 1 95 460 SER A C 1
ATOM 3616 O O . SER A 1 460 ? 31.453 -39.188 3.248 1 95 460 SER A O 1
ATOM 3618 N N . GLY A 1 461 ? 29.672 -37.875 2.822 1 94.81 461 GLY A N 1
ATOM 3619 C CA . GLY A 1 461 ? 30.344 -37.25 1.708 1 94.81 461 GLY A CA 1
ATOM 3620 C C . GLY A 1 461 ? 31.594 -36.5 2.123 1 94.81 461 GLY A C 1
ATOM 3621 O O . GLY A 1 461 ? 32.594 -36.5 1.413 1 94.81 461 GLY A O 1
ATOM 3622 N N . LEU A 1 462 ? 31.516 -35.844 3.238 1 93.94 462 LEU A N 1
ATOM 3623 C CA . LEU A 1 462 ? 32.656 -35.094 3.771 1 93.94 462 LEU A CA 1
ATOM 3624 C C . LEU A 1 462 ? 33.781 -36.031 4.191 1 93.94 462 LEU A C 1
ATOM 3626 O O . LEU A 1 462 ? 34.938 -35.781 3.92 1 93.94 462 LEU A O 1
ATOM 3630 N N . SER A 1 463 ? 33.406 -37.156 4.809 1 92.19 463 SER A N 1
ATOM 3631 C CA . SER A 1 463 ? 34.375 -38.125 5.266 1 92.19 463 SER A CA 1
ATOM 3632 C C . SER A 1 463 ? 35.062 -38.812 4.09 1 92.19 463 SER A C 1
ATOM 3634 O O . SER A 1 463 ? 36.281 -39.031 4.125 1 92.19 463 SER A O 1
ATOM 3636 N N . LYS A 1 464 ? 34.312 -39.094 3.008 1 92.56 464 LYS A N 1
ATOM 3637 C CA . LYS A 1 464 ? 34.844 -39.75 1.822 1 92.56 464 LYS A CA 1
ATOM 3638 C C . LYS A 1 464 ? 35.5 -38.75 0.883 1 92.56 464 LYS A C 1
ATOM 3640 O O . LYS A 1 464 ? 36.219 -39.125 -0.052 1 92.56 464 LYS A O 1
ATOM 3645 N N . ASN A 1 465 ? 35.344 -37.531 1.116 1 90.69 465 ASN A N 1
ATOM 3646 C CA . ASN A 1 465 ? 35.875 -36.406 0.307 1 90.69 465 ASN A CA 1
ATOM 3647 C C . ASN A 1 465 ? 35.406 -36.531 -1.145 1 90.69 465 ASN A C 1
ATOM 3649 O O . ASN A 1 465 ? 36.219 -36.375 -2.066 1 90.69 465 ASN A O 1
ATOM 3653 N N . SER A 1 466 ? 34.125 -36.969 -1.314 1 92 466 SER A N 1
ATOM 3654 C CA . SER A 1 466 ? 33.5 -37 -2.639 1 92 466 SER A CA 1
ATOM 3655 C C . SER A 1 466 ? 32.781 -35.688 -2.951 1 92 466 SER A C 1
ATOM 3657 O O . SER A 1 466 ? 31.781 -35.375 -2.318 1 92 466 SER A O 1
ATOM 3659 N N . GLU A 1 467 ? 33.25 -35 -3.908 1 90.94 467 GLU A N 1
ATOM 3660 C CA . GLU A 1 467 ? 32.656 -33.719 -4.258 1 90.94 467 GLU A CA 1
ATOM 3661 C C . GLU A 1 467 ? 31.219 -33.875 -4.723 1 90.94 467 GLU A C 1
ATOM 3663 O O . GLU A 1 467 ? 30.359 -33.062 -4.359 1 90.94 467 GLU A O 1
ATOM 3668 N N . GLU A 1 468 ? 30.906 -34.844 -5.523 1 90.38 468 GLU A N 1
ATOM 3669 C CA . GLU A 1 468 ? 29.562 -35.031 -6.074 1 90.38 468 GLU A CA 1
ATOM 3670 C C . GLU A 1 468 ? 28.562 -35.375 -4.973 1 90.38 468 GLU A C 1
ATOM 3672 O O . GLU A 1 468 ? 27.438 -34.875 -4.969 1 90.38 468 GLU A O 1
ATOM 3677 N N . ASP A 1 469 ? 29 -36.25 -4.023 1 93.75 469 ASP A N 1
ATOM 3678 C CA . ASP A 1 469 ? 28.125 -36.656 -2.926 1 93.75 469 ASP A CA 1
ATOM 3679 C C . ASP A 1 469 ? 27.859 -35.469 -1.993 1 93.75 469 ASP A C 1
ATOM 3681 O O . ASP A 1 469 ? 26.75 -35.312 -1.486 1 93.75 469 ASP A O 1
ATOM 3685 N N . MET A 1 470 ? 28.875 -34.719 -1.784 1 96.25 470 MET A N 1
ATOM 3686 C CA . MET A 1 470 ? 28.703 -33.531 -0.925 1 96.25 470 MET A CA 1
ATOM 3687 C C . MET A 1 470 ? 27.719 -32.562 -1.539 1 96.25 470 MET A C 1
ATOM 3689 O O . MET A 1 470 ? 26.797 -32.094 -0.867 1 96.25 470 MET A O 1
ATOM 3693 N N . VAL A 1 471 ? 27.922 -32.219 -2.836 1 95.25 471 VAL A N 1
ATOM 3694 C CA . VAL A 1 471 ? 27.078 -31.25 -3.52 1 95.25 471 VAL A CA 1
ATOM 3695 C C . VAL A 1 471 ? 25.625 -31.75 -3.543 1 95.25 471 VAL A C 1
ATOM 3697 O O . VAL A 1 471 ? 24.703 -30.969 -3.279 1 95.25 471 VAL A O 1
ATOM 3700 N N . LEU A 1 472 ? 25.375 -33 -3.836 1 96.75 472 LEU A N 1
ATOM 3701 C CA . LEU A 1 472 ? 24.047 -33.562 -3.891 1 96.75 472 LEU A CA 1
ATOM 3702 C C . LEU A 1 472 ? 23.359 -33.5 -2.523 1 96.75 472 LEU A C 1
ATOM 3704 O O . LEU A 1 472 ? 22.203 -33.094 -2.416 1 96.75 472 LEU A O 1
ATOM 3708 N N . ALA A 1 473 ? 24.125 -33.906 -1.499 1 97.69 473 ALA A N 1
ATOM 3709 C CA . ALA A 1 473 ? 23.578 -33.875 -0.145 1 97.69 473 ALA A CA 1
ATOM 3710 C C . ALA A 1 473 ? 23.234 -32.438 0.266 1 97.69 473 ALA A C 1
ATOM 3712 O O . ALA A 1 473 ? 22.188 -32.219 0.888 1 97.69 473 ALA A O 1
ATOM 3713 N N . LEU A 1 474 ? 24.078 -31.516 -0.028 1 97.94 474 LEU A N 1
ATOM 3714 C CA . LEU A 1 474 ? 23.844 -30.125 0.331 1 97.94 474 LEU A CA 1
ATOM 3715 C C . LEU A 1 474 ? 22.625 -29.562 -0.399 1 97.94 474 LEU A C 1
ATOM 3717 O O . LEU A 1 474 ? 21.828 -28.844 0.19 1 97.94 474 LEU A O 1
ATOM 3721 N N . LYS A 1 475 ? 22.5 -29.859 -1.646 1 97.19 475 LYS A N 1
ATOM 3722 C CA . LYS A 1 475 ? 21.344 -29.391 -2.41 1 97.19 475 LYS A CA 1
ATOM 3723 C C . LYS A 1 475 ? 20.062 -30 -1.87 1 97.19 475 LYS A C 1
ATOM 3725 O O . LYS A 1 475 ? 19.016 -29.344 -1.861 1 97.19 475 LYS A O 1
ATOM 3730 N N . ALA A 1 476 ? 20.094 -31.25 -1.465 1 98.19 476 ALA A N 1
ATOM 3731 C CA . ALA A 1 476 ? 18.938 -31.891 -0.865 1 98.19 476 ALA A CA 1
ATOM 3732 C C . ALA A 1 476 ? 18.594 -31.25 0.481 1 98.19 476 ALA A C 1
ATOM 3734 O O . ALA A 1 476 ? 17.422 -31.109 0.823 1 98.19 476 ALA A O 1
ATOM 3735 N N . LEU A 1 477 ? 19.625 -30.969 1.192 1 98.06 477 LEU A N 1
ATOM 3736 C CA . LEU A 1 477 ? 19.406 -30.266 2.453 1 98.06 477 LEU A CA 1
ATOM 3737 C C . LEU A 1 477 ? 18.812 -28.875 2.211 1 98.06 477 LEU A C 1
ATOM 3739 O O . LEU A 1 477 ? 18.031 -28.391 3.02 1 98.06 477 LEU A O 1
ATOM 3743 N N . GLY A 1 478 ? 19.234 -28.266 1.162 1 97.12 478 GLY A N 1
ATOM 3744 C CA . GLY A 1 478 ? 18.641 -27 0.773 1 97.12 478 GLY A CA 1
ATOM 3745 C C . GLY A 1 478 ? 17.156 -27.125 0.481 1 97.12 478 GLY A C 1
ATOM 3746 O O . GLY A 1 478 ? 16.375 -26.219 0.794 1 97.12 478 GLY A O 1
ATOM 3747 N N . ASN A 1 479 ? 16.766 -28.219 -0.102 1 97.31 479 ASN A N 1
ATOM 3748 C CA . ASN A 1 479 ? 15.344 -28.484 -0.331 1 97.31 479 ASN A CA 1
ATOM 3749 C C . ASN A 1 479 ? 14.594 -28.688 0.982 1 97.31 479 ASN A C 1
ATOM 3751 O O . ASN A 1 479 ? 13.492 -28.156 1.155 1 97.31 479 ASN A O 1
ATOM 3755 N N . ALA A 1 480 ? 15.234 -29.406 1.852 1 97.19 480 ALA A N 1
ATOM 3756 C CA . ALA A 1 480 ? 14.578 -29.75 3.111 1 97.19 480 ALA A CA 1
ATOM 3757 C C . ALA A 1 480 ? 14.43 -28.516 4 1 97.19 480 ALA A C 1
ATOM 3759 O O . ALA A 1 480 ? 13.43 -28.375 4.707 1 97.19 480 ALA A O 1
ATOM 3760 N N . ALA A 1 481 ? 15.422 -27.641 3.98 1 96.44 481 ALA A N 1
ATOM 3761 C CA . ALA A 1 481 ? 15.453 -26.391 4.742 1 96.44 481 ALA A CA 1
ATOM 3762 C C . ALA A 1 481 ? 15.086 -26.625 6.203 1 96.44 481 ALA A C 1
ATOM 3764 O O . ALA A 1 481 ? 14.258 -25.906 6.77 1 96.44 481 ALA A O 1
ATOM 3765 N N . HIS A 1 482 ? 15.594 -27.719 6.809 1 96.25 482 HIS A N 1
ATOM 3766 C CA . HIS A 1 482 ? 15.367 -28.031 8.219 1 96.25 482 HIS A CA 1
ATOM 3767 C C . HIS A 1 482 ? 16.297 -27.219 9.109 1 96.25 482 HIS A C 1
ATOM 3769 O O . HIS A 1 482 ? 17.516 -27.188 8.883 1 96.25 482 HIS A O 1
ATOM 3775 N N . PRO A 1 483 ? 15.82 -26.578 10.125 1 93.88 483 PRO A N 1
ATOM 3776 C CA . PRO A 1 483 ? 16.656 -25.719 10.977 1 93.88 483 PRO A CA 1
ATOM 3777 C C . PRO A 1 483 ? 17.781 -26.5 11.672 1 93.88 483 PRO A C 1
ATOM 3779 O O . PRO A 1 483 ? 18.844 -25.938 11.93 1 93.88 483 PRO A O 1
ATOM 3782 N N . SER A 1 484 ? 17.609 -27.766 11.844 1 94.12 484 SER A N 1
ATOM 3783 C CA . SER A 1 484 ? 18.625 -28.562 12.508 1 94.12 484 SER A CA 1
ATOM 3784 C C . SER A 1 484 ? 19.797 -28.875 11.57 1 94.12 484 SER A C 1
ATOM 3786 O O . SER A 1 484 ? 20.828 -29.391 12 1 94.12 484 SER A O 1
ATOM 3788 N N . SER A 1 485 ? 19.609 -28.578 10.328 1 96 485 SER A N 1
ATOM 3789 C CA . SER A 1 485 ? 20.656 -28.844 9.352 1 96 485 SER A CA 1
ATOM 3790 C C . SER A 1 485 ? 21.734 -27.766 9.406 1 96 485 SER A C 1
ATOM 3792 O O . SER A 1 485 ? 22.812 -27.938 8.828 1 96 485 SER A O 1
ATOM 3794 N N . ILE A 1 486 ? 21.562 -26.672 10.109 1 95.81 486 ILE A N 1
ATOM 3795 C CA . ILE A 1 486 ? 22.469 -25.547 10.133 1 95.81 486 ILE A CA 1
ATOM 3796 C C . ILE A 1 486 ? 23.828 -25.969 10.688 1 95.81 486 ILE A C 1
ATOM 3798 O O . ILE A 1 486 ? 24.875 -25.641 10.117 1 95.81 486 ILE A O 1
ATOM 3802 N N . LYS A 1 487 ? 23.844 -26.781 11.719 1 93.38 487 LYS A N 1
ATOM 3803 C CA . LYS A 1 487 ? 25.094 -27.234 12.336 1 93.38 487 LYS A CA 1
ATOM 3804 C C . LYS A 1 487 ? 25.938 -28.031 11.352 1 93.38 487 LYS A C 1
ATOM 3806 O O . LYS A 1 487 ? 27.156 -27.875 11.297 1 93.38 487 LYS A O 1
ATOM 3811 N N . THR A 1 488 ? 25.266 -28.875 10.609 1 95.62 488 THR A N 1
ATOM 3812 C CA . THR A 1 488 ? 25.953 -29.688 9.609 1 95.62 488 THR A CA 1
ATOM 3813 C C . THR A 1 488 ? 26.422 -28.828 8.445 1 95.62 488 THR A C 1
ATOM 3815 O O . THR A 1 488 ? 27.531 -29.016 7.926 1 95.62 488 THR A O 1
ATOM 3818 N N . LEU A 1 489 ? 25.641 -27.906 8.016 1 96.62 489 LEU A N 1
ATOM 3819 C CA . LEU A 1 489 ? 25.984 -27.031 6.891 1 96.62 489 LEU A CA 1
ATOM 3820 C C . LEU A 1 489 ? 27.219 -26.188 7.207 1 96.62 489 LEU A C 1
ATOM 3822 O O . LEU A 1 489 ? 28.016 -25.891 6.316 1 96.62 489 LEU A O 1
ATOM 3826 N N . LEU A 1 490 ? 27.406 -25.812 8.5 1 95 490 LEU A N 1
ATOM 3827 C CA . LEU A 1 490 ? 28.516 -24.969 8.922 1 95 490 LEU A CA 1
ATOM 3828 C C . LEU A 1 490 ? 29.844 -25.688 8.711 1 95 490 LEU A C 1
ATOM 3830 O O . LEU A 1 490 ? 30.891 -25.047 8.516 1 95 490 LEU A O 1
ATOM 3834 N N . LYS A 1 491 ? 29.859 -27 8.609 1 94.25 491 LYS A N 1
ATOM 3835 C CA . LYS A 1 491 ? 31.078 -27.781 8.406 1 94.25 491 LYS A CA 1
ATOM 3836 C C . LYS A 1 491 ? 31.625 -27.609 6.996 1 94.25 491 LYS A C 1
ATOM 3838 O O . LYS A 1 491 ? 32.781 -27.922 6.73 1 94.25 491 LYS A O 1
ATOM 3843 N N . PHE A 1 492 ? 30.766 -27.172 6.113 1 96.38 492 PHE A N 1
ATOM 3844 C CA . PHE A 1 492 ? 31.172 -27.031 4.715 1 96.38 492 PHE A CA 1
ATOM 3845 C C . PHE A 1 492 ? 31.531 -25.594 4.387 1 96.38 492 PHE A C 1
ATOM 3847 O O . PHE A 1 492 ? 31.891 -25.281 3.254 1 96.38 492 PHE A O 1
ATOM 3854 N N . LEU A 1 493 ? 31.438 -24.688 5.324 1 95 493 LEU A N 1
ATOM 3855 C CA . LEU A 1 493 ? 31.688 -23.266 5.09 1 95 493 LEU A CA 1
ATOM 3856 C C . LEU A 1 493 ? 33.031 -22.844 5.676 1 95 493 LEU A C 1
ATOM 3858 O O . LEU A 1 493 ? 33.375 -23.266 6.773 1 95 493 LEU A O 1
ATOM 3862 N N . PRO A 1 494 ? 33.719 -22.031 4.945 1 90.5 494 PRO A N 1
ATOM 3863 C CA . PRO A 1 494 ? 35 -21.562 5.457 1 90.5 494 PRO A CA 1
ATOM 3864 C C . PRO A 1 494 ? 34.844 -20.672 6.684 1 90.5 494 PRO A C 1
ATOM 3866 O O . PRO A 1 494 ? 33.906 -19.875 6.762 1 90.5 494 PRO A O 1
ATOM 3869 N N . GLY A 1 495 ? 35.781 -20.719 7.617 1 79.69 495 GLY A N 1
ATOM 3870 C CA . GLY A 1 495 ? 35.75 -19.859 8.789 1 79.69 495 GLY A CA 1
ATOM 3871 C C . GLY A 1 495 ? 35.156 -20.516 10.008 1 79.69 495 GLY A C 1
ATOM 3872 O O . GLY A 1 495 ? 35.375 -20.078 11.141 1 79.69 495 GLY A O 1
ATOM 3873 N N . TYR A 1 496 ? 34.312 -21.547 9.82 1 84 496 TYR A N 1
ATOM 3874 C CA . TYR A 1 496 ? 33.625 -22.172 10.938 1 84 496 TYR A CA 1
ATOM 3875 C C . TYR A 1 496 ? 34.344 -23.438 11.383 1 84 496 TYR A C 1
ATOM 3877 O O . TYR A 1 496 ? 34.406 -23.75 12.578 1 84 496 TYR A O 1
ATOM 3885 N N . THR A 1 497 ? 34.781 -24.125 10.344 1 81.88 497 THR A N 1
ATOM 3886 C CA . THR A 1 497 ? 35.594 -25.312 10.633 1 81.88 497 THR A CA 1
ATOM 3887 C C . THR A 1 497 ? 36.875 -25.281 9.836 1 81.88 497 THR A C 1
ATOM 3889 O O . THR A 1 497 ? 36.938 -24.75 8.719 1 81.88 497 THR A O 1
ATOM 3892 N N . ALA A 1 498 ? 38.031 -25.719 10.352 1 78.69 498 ALA A N 1
ATOM 3893 C CA . ALA A 1 498 ? 39.344 -25.703 9.727 1 78.69 498 ALA A CA 1
ATOM 3894 C C . ALA A 1 498 ? 39.344 -26.516 8.43 1 78.69 498 ALA A C 1
ATOM 3896 O O . ALA A 1 498 ? 40 -26.125 7.461 1 78.69 498 ALA A O 1
ATOM 3897 N N . GLY A 1 499 ? 38.625 -27.516 8.359 1 81.12 499 GLY A N 1
ATOM 3898 C CA . GLY A 1 499 ? 38.594 -28.359 7.176 1 81.12 499 GLY A CA 1
ATOM 3899 C C . GLY A 1 499 ? 37.812 -27.766 6.023 1 81.12 499 GLY A C 1
ATOM 3900 O O . GLY A 1 499 ? 38.031 -28.125 4.863 1 81.12 499 GLY A O 1
ATOM 3901 N N . ALA A 1 500 ? 37.031 -26.844 6.195 1 87.62 500 ALA A N 1
ATOM 3902 C CA . ALA A 1 500 ? 36.125 -26.297 5.18 1 87.62 500 ALA A CA 1
ATOM 3903 C C . ALA A 1 500 ? 36.875 -25.406 4.199 1 87.62 500 ALA A C 1
ATOM 3905 O O . ALA A 1 500 ? 36.469 -25.219 3.057 1 87.62 500 ALA A O 1
ATOM 3906 N N . GLU A 1 501 ? 38 -24.875 4.555 1 86.88 501 GLU A N 1
ATOM 3907 C CA . GLU A 1 501 ? 38.781 -23.984 3.693 1 86.88 501 GLU A CA 1
ATOM 3908 C C . GLU A 1 501 ? 39.438 -24.75 2.539 1 86.88 501 GLU A C 1
ATOM 3910 O O . GLU A 1 501 ? 39.656 -24.188 1.471 1 86.88 501 GLU A O 1
ATOM 3915 N N . LYS A 1 502 ? 39.562 -25.984 2.795 1 87.88 502 LYS A N 1
ATOM 3916 C CA . LYS A 1 502 ? 40.25 -26.812 1.79 1 87.88 502 LYS A CA 1
ATOM 3917 C C . LYS A 1 502 ? 39.25 -27.391 0.805 1 87.88 502 LYS A C 1
ATOM 3919 O O . LYS A 1 502 ? 39.625 -27.969 -0.221 1 87.88 502 LYS A O 1
ATOM 3924 N N . LEU A 1 503 ? 38.031 -27.234 1.005 1 93.25 503 LEU A N 1
ATOM 3925 C CA . LEU A 1 503 ? 37 -27.781 0.126 1 93.25 503 LEU A CA 1
ATOM 3926 C C . LEU A 1 503 ? 36.906 -27 -1.176 1 93.25 503 LEU A C 1
ATOM 3928 O O . LEU A 1 503 ? 37.188 -25.797 -1.198 1 93.25 503 LEU A O 1
ATOM 3932 N N . PRO A 1 504 ? 36.594 -27.672 -2.221 1 90.75 504 PRO A N 1
ATOM 3933 C CA . PRO A 1 504 ? 36.469 -26.969 -3.494 1 90.75 504 PRO A CA 1
ATOM 3934 C C . PRO A 1 504 ? 35.375 -25.891 -3.457 1 90.75 504 PRO A C 1
ATOM 3936 O O . PRO A 1 504 ? 34.406 -26 -2.705 1 90.75 504 PRO A O 1
ATOM 3939 N N . ILE A 1 505 ? 35.469 -24.875 -4.273 1 90.44 505 ILE A N 1
ATOM 3940 C CA . ILE A 1 505 ? 34.531 -23.734 -4.32 1 90.44 505 ILE A CA 1
ATOM 3941 C C . ILE A 1 505 ? 33.125 -24.203 -4.695 1 90.44 505 ILE A C 1
ATOM 3943 O O . ILE A 1 505 ? 32.156 -23.672 -4.207 1 90.44 505 ILE A O 1
ATOM 3947 N N . ARG A 1 506 ? 33.094 -25.234 -5.496 1 90.19 506 ARG A N 1
ATOM 3948 C CA . ARG A 1 506 ? 31.812 -25.781 -5.922 1 90.19 506 ARG A CA 1
ATOM 3949 C C . ARG A 1 506 ? 31 -26.281 -4.723 1 90.19 506 ARG A C 1
ATOM 3951 O O . ARG A 1 506 ? 29.797 -26.094 -4.66 1 90.19 506 ARG A O 1
ATOM 3958 N N . VAL A 1 507 ? 31.672 -26.969 -3.799 1 94.75 507 VAL A N 1
ATOM 3959 C CA . VAL A 1 507 ? 31.031 -27.5 -2.605 1 94.75 507 VAL A CA 1
ATOM 3960 C C . VAL A 1 507 ? 30.625 -26.359 -1.683 1 94.75 507 VAL A C 1
ATOM 3962 O O . VAL A 1 507 ? 29.516 -26.344 -1.146 1 94.75 507 VAL A O 1
ATOM 3965 N N . GLN A 1 508 ? 31.5 -25.406 -1.558 1 95.06 508 GLN A N 1
ATOM 3966 C CA . GLN A 1 508 ? 31.188 -24.25 -0.717 1 95.06 508 GLN A CA 1
ATOM 3967 C C . GLN A 1 508 ? 30.016 -23.453 -1.284 1 95.06 508 GLN A C 1
ATOM 3969 O O . GLN A 1 508 ? 29.172 -22.953 -0.533 1 95.06 508 GLN A O 1
ATOM 3974 N N . SER A 1 509 ? 30 -23.297 -2.576 1 94.12 509 SER A N 1
ATOM 3975 C CA . SER A 1 509 ? 28.906 -22.609 -3.248 1 94.12 509 SER A CA 1
ATOM 3976 C C . SER A 1 509 ? 27.562 -23.297 -2.977 1 94.12 509 SER A C 1
ATOM 3978 O O . SER A 1 509 ? 26.562 -22.641 -2.697 1 94.12 509 SER A O 1
ATOM 3980 N N . ALA A 1 510 ? 27.578 -24.609 -3.051 1 95.69 510 ALA A N 1
ATOM 3981 C CA . ALA A 1 510 ? 26.359 -25.375 -2.775 1 95.69 510 ALA A CA 1
ATOM 3982 C C . ALA A 1 510 ? 25.938 -25.234 -1.317 1 95.69 510 ALA A C 1
ATOM 3984 O O . ALA A 1 510 ? 24.75 -25.203 -1.01 1 95.69 510 ALA A O 1
ATOM 3985 N N . ALA A 1 511 ? 26.891 -25.172 -0.481 1 97.31 511 ALA A N 1
ATOM 3986 C CA . ALA A 1 511 ? 26.609 -25.031 0.943 1 97.31 511 ALA A CA 1
ATOM 3987 C C . ALA A 1 511 ? 25.922 -23.688 1.227 1 97.31 511 ALA A C 1
ATOM 3989 O O . ALA A 1 511 ? 24.953 -23.625 1.986 1 97.31 511 ALA A O 1
ATOM 3990 N N . VAL A 1 512 ? 26.406 -22.625 0.649 1 96.69 512 VAL A N 1
ATOM 3991 C CA . VAL A 1 512 ? 25.797 -21.312 0.853 1 96.69 512 VAL A CA 1
ATOM 3992 C C . VAL A 1 512 ? 24.391 -21.297 0.287 1 96.69 512 VAL A C 1
ATOM 3994 O O . VAL A 1 512 ? 23.453 -20.781 0.918 1 96.69 512 VAL A O 1
ATOM 3997 N N . GLN A 1 513 ? 24.156 -21.906 -0.809 1 95.81 513 GLN A N 1
ATOM 3998 C CA . GLN A 1 513 ? 22.859 -21.922 -1.466 1 95.81 513 GLN A CA 1
ATOM 3999 C C . GLN A 1 513 ? 21.875 -22.797 -0.706 1 95.81 513 GLN A C 1
ATOM 4001 O O . GLN A 1 513 ? 20.656 -22.703 -0.909 1 95.81 513 GLN A O 1
ATOM 4006 N N . SER A 1 514 ? 22.391 -23.672 0.119 1 97.06 514 SER A N 1
ATOM 4007 C CA . SER A 1 514 ? 21.516 -24.547 0.897 1 97.06 514 SER A CA 1
ATOM 4008 C C . SER A 1 514 ? 20.703 -23.75 1.92 1 97.06 514 SER A C 1
ATOM 4010 O O . SER A 1 514 ? 19.703 -24.234 2.439 1 97.06 514 SER A O 1
ATOM 4012 N N . PHE A 1 515 ? 21.094 -22.484 2.1 1 97.31 515 PHE A N 1
ATOM 4013 C CA . PHE A 1 515 ? 20.391 -21.641 3.062 1 97.31 515 PHE A CA 1
ATOM 4014 C C . PHE A 1 515 ? 19.234 -20.906 2.395 1 97.31 515 PHE A C 1
ATOM 4016 O O . PHE A 1 515 ? 18.531 -20.141 3.049 1 97.31 515 PHE A O 1
ATOM 4023 N N . ARG A 1 516 ? 18.969 -21.047 1.17 1 94.31 516 ARG A N 1
ATOM 4024 C CA . ARG A 1 516 ? 18.031 -20.234 0.399 1 94.31 516 ARG A CA 1
ATOM 4025 C C . ARG A 1 516 ? 16.625 -20.281 1.012 1 94.31 516 ARG A C 1
ATOM 4027 O O . ARG A 1 516 ? 15.969 -19.25 1.145 1 94.31 516 ARG A O 1
ATOM 4034 N N . LEU A 1 517 ? 16.188 -21.516 1.403 1 94.5 517 LEU A N 1
ATOM 4035 C CA . LEU A 1 517 ? 14.859 -21.625 1.975 1 94.5 517 LEU A CA 1
ATOM 4036 C C . LEU A 1 517 ? 14.891 -21.422 3.484 1 94.5 517 LEU A C 1
ATOM 4038 O O . LEU A 1 517 ? 13.906 -20.969 4.074 1 94.5 517 LEU A O 1
ATOM 4042 N N . LEU A 1 518 ? 16.016 -21.688 4.086 1 95.06 518 LEU A N 1
ATOM 4043 C CA . LEU A 1 518 ? 16.203 -21.422 5.512 1 95.06 518 LEU A CA 1
ATOM 4044 C C . LEU A 1 518 ? 16.188 -19.938 5.805 1 95.06 518 LEU A C 1
ATOM 4046 O O . LEU A 1 518 ? 15.898 -19.516 6.926 1 95.06 518 LEU A O 1
ATOM 4050 N N . ALA A 1 519 ? 16.547 -19.172 4.793 1 94.38 519 ALA A N 1
ATOM 4051 C CA . ALA A 1 519 ? 16.578 -17.719 4.93 1 94.38 519 ALA A CA 1
ATOM 4052 C C . ALA A 1 519 ? 15.195 -17.172 5.301 1 94.38 519 ALA A C 1
ATOM 4054 O O . ALA A 1 519 ? 15.086 -16.188 6.031 1 94.38 519 ALA A O 1
ATOM 4055 N N . SER A 1 520 ? 14.148 -17.766 4.859 1 89.81 520 SER A N 1
ATOM 4056 C CA . SER A 1 520 ? 12.797 -17.312 5.168 1 89.81 520 SER A CA 1
ATOM 4057 C C . SER A 1 520 ? 12.281 -17.953 6.453 1 89.81 520 SER A C 1
ATOM 4059 O O . SER A 1 520 ? 11.469 -17.359 7.168 1 89.81 520 SER A O 1
ATOM 4061 N N . ARG A 1 521 ? 12.734 -19.172 6.75 1 90.06 521 ARG A N 1
ATOM 4062 C CA . ARG A 1 521 ? 12.242 -19.906 7.902 1 90.06 521 ARG A CA 1
ATOM 4063 C C . ARG A 1 521 ? 12.938 -19.469 9.18 1 90.06 521 ARG A C 1
ATOM 4065 O O . ARG A 1 521 ? 12.312 -19.375 10.242 1 90.06 521 ARG A O 1
ATOM 4072 N N . ASP A 1 522 ? 14.25 -19.266 9.039 1 93.25 522 ASP A N 1
ATOM 4073 C CA . ASP A 1 522 ? 15.07 -18.812 10.156 1 93.25 522 ASP A CA 1
ATOM 4074 C C . ASP A 1 522 ? 16 -17.688 9.727 1 93.25 522 ASP A C 1
ATOM 4076 O O . ASP A 1 522 ? 17.219 -17.859 9.695 1 93.25 522 ASP A O 1
ATOM 4080 N N . PRO A 1 523 ? 15.469 -16.516 9.547 1 93.94 523 PRO A N 1
ATOM 4081 C CA . PRO A 1 523 ? 16.25 -15.43 8.961 1 93.94 523 PRO A CA 1
ATOM 4082 C C . PRO A 1 523 ? 17.391 -14.961 9.875 1 93.94 523 PRO A C 1
ATOM 4084 O O . PRO A 1 523 ? 18.484 -14.641 9.391 1 93.94 523 PRO A O 1
ATOM 4087 N N . HIS A 1 524 ? 17.359 -14.984 11.164 1 90.5 524 HIS A N 1
ATOM 4088 C CA . HIS A 1 524 ? 18.344 -14.414 12.07 1 90.5 524 HIS A CA 1
ATOM 4089 C C . HIS A 1 524 ? 19.625 -15.242 12.086 1 90.5 524 HIS A C 1
ATOM 4091 O O . HIS A 1 524 ? 20.719 -14.695 11.961 1 90.5 524 HIS A O 1
ATOM 4097 N N . SER A 1 525 ? 19.438 -16.609 12.133 1 92.56 525 SER A N 1
ATOM 4098 C CA . SER A 1 525 ? 20.609 -17.484 12.117 1 92.56 525 SER A CA 1
ATOM 4099 C C . SER A 1 525 ? 21.344 -17.406 10.781 1 92.56 525 SER A C 1
ATOM 4101 O O . SER A 1 525 ? 22.578 -17.391 10.742 1 92.56 525 SER A O 1
ATOM 4103 N N . VAL A 1 526 ? 20.562 -17.328 9.797 1 95.81 526 VAL A N 1
ATOM 4104 C CA . VAL A 1 526 ? 21.156 -17.312 8.469 1 95.81 526 VAL A CA 1
ATOM 4105 C C . VAL A 1 526 ? 21.859 -15.977 8.242 1 95.81 526 VAL A C 1
ATOM 4107 O O . VAL A 1 526 ? 22.938 -15.93 7.625 1 95.81 526 VAL A O 1
ATOM 4110 N N . GLN A 1 527 ? 21.297 -14.852 8.75 1 93.56 527 GLN A N 1
ATOM 4111 C CA . GLN A 1 527 ? 21.922 -13.539 8.617 1 93.56 527 GLN A CA 1
ATOM 4112 C C . GLN A 1 527 ? 23.312 -13.516 9.234 1 93.56 527 GLN A C 1
ATOM 4114 O O . GLN A 1 527 ? 24.266 -13.039 8.617 1 93.56 527 GLN A O 1
ATOM 4119 N N . ASP A 1 528 ? 23.453 -14.125 10.352 1 89.94 528 ASP A N 1
ATOM 4120 C CA . ASP A 1 528 ? 24.719 -14.141 11.055 1 89.94 528 ASP A CA 1
ATOM 4121 C C . ASP A 1 528 ? 25.781 -14.914 10.258 1 89.94 528 ASP A C 1
ATOM 4123 O O . ASP A 1 528 ? 26.922 -14.461 10.133 1 89.94 528 ASP A O 1
ATOM 4127 N N . ILE A 1 529 ? 25.375 -16.016 9.742 1 93.81 529 ILE A N 1
ATOM 4128 C CA . ILE A 1 529 ? 26.297 -16.906 9.039 1 93.81 529 ILE A CA 1
ATOM 4129 C C . ILE A 1 529 ? 26.75 -16.266 7.734 1 93.81 529 ILE A C 1
ATOM 4131 O O . ILE A 1 529 ? 27.953 -16.172 7.465 1 93.81 529 ILE A O 1
ATOM 4135 N N . VAL A 1 530 ? 25.828 -15.789 6.98 1 95.19 530 VAL A N 1
ATOM 4136 C CA . VAL A 1 530 ? 26.156 -15.328 5.633 1 95.19 530 VAL A CA 1
ATOM 4137 C C . VAL A 1 530 ? 26.812 -13.953 5.703 1 95.19 530 VAL A C 1
ATOM 4139 O O . VAL A 1 530 ? 27.641 -13.617 4.852 1 95.19 530 VAL A O 1
ATOM 4142 N N . LEU A 1 531 ? 26.438 -13.125 6.633 1 92.69 531 LEU A N 1
ATOM 4143 C CA . LEU A 1 531 ? 27.125 -11.844 6.789 1 92.69 531 LEU A CA 1
ATOM 4144 C C . LEU A 1 531 ? 28.594 -12.062 7.148 1 92.69 531 LEU A C 1
ATOM 4146 O O . LEU A 1 531 ? 29.469 -11.328 6.68 1 92.69 531 LEU A O 1
ATOM 4150 N N . ASN A 1 532 ? 28.828 -13.055 7.984 1 90.62 532 ASN A N 1
ATOM 4151 C CA . ASN A 1 532 ? 30.203 -13.406 8.328 1 90.62 532 ASN A CA 1
ATOM 4152 C C . ASN A 1 532 ? 31 -13.812 7.09 1 90.62 532 ASN A C 1
ATOM 4154 O O . ASN A 1 532 ? 32.188 -13.484 6.973 1 90.62 532 ASN A O 1
ATOM 4158 N N . LEU A 1 533 ? 30.422 -14.539 6.219 1 93.62 533 LEU A N 1
ATOM 4159 C CA . LEU A 1 533 ? 31.078 -14.945 4.98 1 93.62 533 LEU A CA 1
ATOM 4160 C C . LEU A 1 533 ? 31.328 -13.75 4.074 1 93.62 533 LEU A C 1
ATOM 4162 O O . LEU A 1 533 ? 32.375 -13.641 3.461 1 93.62 533 LEU A O 1
ATOM 4166 N N . PHE A 1 534 ? 30.484 -12.828 4.012 1 94.25 534 PHE A N 1
ATOM 4167 C CA . PHE A 1 534 ? 30.562 -11.688 3.109 1 94.25 534 PHE A CA 1
ATOM 4168 C C . PHE A 1 534 ? 31.672 -10.742 3.527 1 94.25 534 PHE A C 1
ATOM 4170 O O . PHE A 1 534 ? 32.344 -10.156 2.678 1 94.25 534 PHE A O 1
ATOM 4177 N N . VAL A 1 535 ? 31.781 -10.555 4.797 1 90.19 535 VAL A N 1
ATOM 4178 C CA . VAL A 1 535 ? 32.688 -9.547 5.309 1 90.19 535 VAL A CA 1
ATOM 4179 C C . VAL A 1 535 ? 34.125 -10.055 5.199 1 90.19 535 VAL A C 1
ATOM 4181 O O . VAL A 1 535 ? 35.094 -9.266 5.164 1 90.19 535 VAL A O 1
ATOM 4184 N N . GLN A 1 536 ? 34.281 -11.398 5.039 1 88.12 536 GLN A N 1
ATOM 4185 C CA . GLN A 1 536 ? 35.625 -11.969 4.93 1 88.12 536 GLN A CA 1
ATOM 4186 C C . GLN A 1 536 ? 36.188 -11.781 3.523 1 88.12 536 GLN A C 1
ATOM 4188 O O . GLN A 1 536 ? 35.938 -12.594 2.633 1 88.12 536 GLN A O 1
ATOM 4193 N N . ARG A 1 537 ? 37.156 -10.961 3.34 1 88.12 537 ARG A N 1
ATOM 4194 C CA . ARG A 1 537 ? 37.656 -10.547 2.035 1 88.12 537 ARG A CA 1
ATOM 4195 C C . ARG A 1 537 ? 38.594 -11.586 1.46 1 88.12 537 ARG A C 1
ATOM 4197 O O . ARG A 1 537 ? 38.875 -11.586 0.26 1 88.12 537 ARG A O 1
ATOM 4204 N N . THR A 1 538 ? 39 -12.461 2.338 1 86.38 538 THR A N 1
ATOM 4205 C CA . THR A 1 538 ? 39.938 -13.469 1.889 1 86.38 538 THR A CA 1
ATOM 4206 C C . THR A 1 538 ? 39.219 -14.609 1.173 1 86.38 538 THR A C 1
ATOM 4208 O O . THR A 1 538 ? 39.844 -15.406 0.473 1 86.38 538 THR A O 1
ATOM 4211 N N . LEU A 1 539 ? 37.969 -14.633 1.271 1 91.69 539 LEU A N 1
ATOM 4212 C CA . LEU A 1 539 ? 37.188 -15.703 0.641 1 91.69 539 LEU A CA 1
ATOM 4213 C C . LEU A 1 539 ? 37 -15.43 -0.849 1 91.69 539 LEU A C 1
ATOM 4215 O O . LEU A 1 539 ? 37.062 -14.281 -1.288 1 91.69 539 LEU A O 1
ATOM 4219 N N . PRO A 1 540 ? 36.844 -16.516 -1.57 1 91.38 540 PRO A N 1
ATOM 4220 C CA . PRO A 1 540 ? 36.625 -16.312 -3.004 1 91.38 540 PRO A CA 1
ATOM 4221 C C . PRO A 1 540 ? 35.406 -15.438 -3.297 1 91.38 540 PRO A C 1
ATOM 4223 O O . PRO A 1 540 ? 34.406 -15.477 -2.559 1 91.38 540 PRO A O 1
ATOM 4226 N N . ALA A 1 541 ? 35.438 -14.68 -4.375 1 93.31 541 ALA A N 1
ATOM 4227 C CA . ALA A 1 541 ? 34.406 -13.734 -4.75 1 93.31 541 ALA A CA 1
ATOM 4228 C C . ALA A 1 541 ? 33.062 -14.43 -4.902 1 93.31 541 ALA A C 1
ATOM 4230 O O . ALA A 1 541 ? 32 -13.883 -4.531 1 93.31 541 ALA A O 1
ATOM 4231 N N . GLU A 1 542 ? 33.031 -15.633 -5.457 1 93.56 542 GLU A N 1
ATOM 4232 C CA . GLU A 1 542 ? 31.797 -16.359 -5.688 1 93.56 542 GLU A CA 1
ATOM 4233 C C . GLU A 1 542 ? 31.062 -16.625 -4.375 1 93.56 542 GLU A C 1
ATOM 4235 O O . GLU A 1 542 ? 29.828 -16.469 -4.305 1 93.56 542 GLU A O 1
ATOM 4240 N N . ILE A 1 543 ? 31.781 -17.016 -3.396 1 95.31 543 ILE A N 1
ATOM 4241 C CA . ILE A 1 543 ? 31.188 -17.328 -2.102 1 95.31 543 ILE A CA 1
ATOM 4242 C C . ILE A 1 543 ? 30.609 -16.062 -1.474 1 95.31 543 ILE A C 1
ATOM 4244 O O . ILE A 1 543 ? 29.5 -16.094 -0.926 1 95.31 543 ILE A O 1
ATOM 4248 N N . ARG A 1 544 ? 31.266 -15 -1.569 1 95.81 544 ARG A N 1
ATOM 4249 C CA . ARG A 1 544 ? 30.812 -13.734 -0.994 1 95.81 544 ARG A CA 1
ATOM 4250 C C . ARG A 1 544 ? 29.594 -13.203 -1.737 1 95.81 544 ARG A C 1
ATOM 4252 O O . ARG A 1 544 ? 28.656 -12.68 -1.121 1 95.81 544 ARG A O 1
ATOM 4259 N N . MET A 1 545 ? 29.625 -13.297 -3.051 1 96.81 545 MET A N 1
ATOM 4260 C CA . MET A 1 545 ? 28.469 -12.852 -3.84 1 96.81 545 MET A CA 1
ATOM 4261 C C . MET A 1 545 ? 27.234 -13.68 -3.506 1 96.81 545 MET A C 1
ATOM 4263 O O . MET A 1 545 ? 26.141 -13.125 -3.324 1 96.81 545 MET A O 1
ATOM 4267 N N . LEU A 1 546 ? 27.422 -15 -3.369 1 96.88 546 LEU A N 1
ATOM 4268 C CA . LEU A 1 546 ? 26.297 -15.867 -3.023 1 96.88 546 LEU A CA 1
ATOM 4269 C C . LEU A 1 546 ? 25.812 -15.586 -1.607 1 96.88 546 LEU A C 1
ATOM 4271 O O . LEU A 1 546 ? 24.609 -15.641 -1.34 1 96.88 546 LEU A O 1
ATOM 4275 N N . ALA A 1 547 ? 26.719 -15.352 -0.755 1 96.81 547 ALA A N 1
ATOM 4276 C CA . ALA A 1 547 ? 26.344 -14.992 0.612 1 96.81 547 ALA A CA 1
ATOM 4277 C C . ALA A 1 547 ? 25.5 -13.727 0.64 1 96.81 547 ALA A C 1
ATOM 4279 O O . ALA A 1 547 ? 24.531 -13.633 1.394 1 96.81 547 ALA A O 1
ATOM 4280 N N . CYS A 1 548 ? 25.844 -12.766 -0.14 1 96.94 548 CYS A N 1
ATOM 4281 C CA . CYS A 1 548 ? 25.078 -11.523 -0.227 1 96.94 548 CYS A CA 1
ATOM 4282 C C . CYS A 1 548 ? 23.688 -11.789 -0.768 1 96.94 548 CYS A C 1
ATOM 4284 O O . CYS A 1 548 ? 22.703 -11.219 -0.282 1 96.94 548 CYS A O 1
ATOM 4286 N N . MET A 1 549 ? 23.641 -12.617 -1.73 1 96.38 549 MET A N 1
ATOM 4287 C CA . MET A 1 549 ? 22.359 -12.984 -2.314 1 96.38 549 MET A CA 1
ATOM 4288 C C . MET A 1 549 ? 21.438 -13.602 -1.265 1 96.38 549 MET A C 1
ATOM 4290 O O . MET A 1 549 ? 20.281 -13.203 -1.136 1 96.38 549 MET A O 1
ATOM 4294 N N . VAL A 1 550 ? 21.922 -14.57 -0.496 1 96.88 550 VAL A N 1
ATOM 4295 C CA . VAL A 1 550 ? 21.125 -15.258 0.52 1 96.88 550 VAL A CA 1
ATOM 4296 C C . VAL A 1 550 ? 20.797 -14.305 1.66 1 96.88 550 VAL A C 1
ATOM 4298 O O . VAL A 1 550 ? 19.719 -14.383 2.254 1 96.88 550 VAL A O 1
ATOM 4301 N N . LEU A 1 551 ? 21.656 -13.406 1.952 1 96.56 551 LEU A N 1
ATOM 4302 C CA . LEU A 1 551 ? 21.438 -12.422 3.002 1 96.56 551 LEU A CA 1
ATOM 4303 C C . LEU A 1 551 ? 20.219 -11.555 2.678 1 96.56 551 LEU A C 1
ATOM 4305 O O . LEU A 1 551 ? 19.375 -11.312 3.543 1 96.56 551 LEU A O 1
ATOM 4309 N N . LEU A 1 552 ? 20.141 -11.078 1.479 1 95.81 552 LEU A N 1
ATOM 4310 C CA . LEU A 1 552 ? 19.047 -10.195 1.093 1 95.81 552 LEU A CA 1
ATOM 4311 C C . LEU A 1 552 ? 17.719 -10.953 1.078 1 95.81 552 LEU A C 1
ATOM 4313 O O . LEU A 1 552 ? 16.656 -10.344 1.231 1 95.81 552 LEU A O 1
ATOM 4317 N N . GLU A 1 553 ? 17.781 -12.281 0.94 1 93.5 553 GLU A N 1
ATOM 4318 C CA . GLU A 1 553 ? 16.562 -13.094 1.01 1 93.5 553 GLU A CA 1
ATOM 4319 C C . GLU A 1 553 ? 16.016 -13.141 2.432 1 93.5 553 GLU A C 1
ATOM 4321 O O . GLU A 1 553 ? 14.828 -13.422 2.633 1 93.5 553 GLU A O 1
ATOM 4326 N N . THR A 1 554 ? 16.828 -12.852 3.402 1 95.19 554 THR A N 1
ATOM 4327 C CA . THR A 1 554 ? 16.391 -12.836 4.793 1 95.19 554 THR A CA 1
ATOM 4328 C C . THR A 1 554 ? 15.688 -11.523 5.125 1 95.19 554 THR A C 1
ATOM 4330 O O . THR A 1 554 ? 15.148 -11.359 6.223 1 95.19 554 THR A O 1
ATOM 4333 N N . LYS A 1 555 ? 15.719 -10.539 4.168 1 92.69 555 LYS A N 1
ATOM 4334 C CA . LYS A 1 555 ? 15.133 -9.219 4.359 1 92.69 555 LYS A CA 1
ATOM 4335 C C . LYS A 1 555 ? 15.719 -8.523 5.59 1 92.69 555 LYS A C 1
ATOM 4337 O O . LYS A 1 555 ? 14.992 -8.195 6.527 1 92.69 555 LYS A O 1
ATOM 4342 N N . PRO A 1 556 ? 16.969 -8.234 5.516 1 93.31 556 PRO A N 1
ATOM 4343 C CA . PRO A 1 556 ? 17.688 -7.645 6.652 1 93.31 556 PRO A CA 1
ATOM 4344 C C . PRO A 1 556 ? 17.203 -6.234 6.984 1 93.31 556 PRO A C 1
ATOM 4346 O O . PRO A 1 556 ? 16.547 -5.59 6.16 1 93.31 556 PRO A O 1
ATOM 4349 N N . SER A 1 557 ? 17.609 -5.754 8.141 1 88.75 557 SER A N 1
ATOM 4350 C CA . SER A 1 557 ? 17.25 -4.418 8.617 1 88.75 557 SER A CA 1
ATOM 4351 C C . SER A 1 557 ? 18.125 -3.352 7.957 1 88.75 557 SER A C 1
ATOM 4353 O O . SER A 1 557 ? 19.094 -3.672 7.273 1 88.75 557 SER A O 1
ATOM 4355 N N . ILE A 1 558 ? 17.828 -2.1 8.156 1 86.81 558 ILE A N 1
ATOM 4356 C CA . ILE A 1 558 ? 18.562 -0.977 7.602 1 86.81 558 ILE A CA 1
ATOM 4357 C C . ILE A 1 558 ? 20 -0.988 8.141 1 86.81 558 ILE A C 1
ATOM 4359 O O . ILE A 1 558 ? 20.938 -0.649 7.422 1 86.81 558 ILE A O 1
ATOM 4363 N N . ALA A 1 559 ? 20.156 -1.42 9.344 1 84.81 559 ALA A N 1
ATOM 4364 C CA . ALA A 1 559 ? 21.484 -1.466 9.961 1 84.81 559 ALA A CA 1
ATOM 4365 C C . ALA A 1 559 ? 22.375 -2.482 9.258 1 84.81 559 ALA A C 1
ATOM 4367 O O . ALA A 1 559 ? 23.547 -2.209 9 1 84.81 559 ALA A O 1
ATOM 4368 N N . LEU A 1 560 ? 21.828 -3.611 8.977 1 90.62 560 LEU A N 1
ATOM 4369 C CA . LEU A 1 560 ? 22.609 -4.652 8.32 1 90.62 560 LEU A CA 1
ATOM 4370 C C . LEU A 1 560 ? 22.938 -4.266 6.887 1 90.62 560 LEU A C 1
ATOM 4372 O O . LEU A 1 560 ? 24.031 -4.566 6.387 1 90.62 560 LEU A O 1
ATOM 4376 N N . ILE A 1 561 ? 21.984 -3.643 6.25 1 93.25 561 ILE A N 1
ATOM 4377 C CA . ILE A 1 561 ? 22.25 -3.17 4.895 1 93.25 561 ILE A CA 1
ATOM 4378 C C . ILE A 1 561 ? 23.344 -2.107 4.918 1 93.25 561 ILE A C 1
ATOM 4380 O O . ILE A 1 561 ? 24.156 -2.023 3.998 1 93.25 561 ILE A O 1
ATOM 4384 N N . SER A 1 562 ? 23.406 -1.328 5.941 1 89.12 562 SER A N 1
ATOM 4385 C CA . SER A 1 562 ? 24.469 -0.324 6.086 1 89.12 562 SER A CA 1
ATOM 4386 C C . SER A 1 562 ? 25.828 -0.974 6.25 1 89.12 562 SER A C 1
ATOM 4388 O O . SER A 1 562 ? 26.844 -0.429 5.801 1 89.12 562 SER A O 1
ATOM 4390 N N . VAL A 1 563 ? 25.844 -2.119 6.91 1 89.12 563 VAL A N 1
ATOM 4391 C CA . VAL A 1 563 ? 27.094 -2.863 7.027 1 89.12 563 VAL A CA 1
ATOM 4392 C C . VAL A 1 563 ? 27.578 -3.26 5.637 1 89.12 563 VAL A C 1
ATOM 4394 O O . VAL A 1 563 ? 28.766 -3.086 5.32 1 89.12 563 VAL A O 1
ATOM 4397 N N . ILE A 1 564 ? 26.688 -3.771 4.895 1 93.69 564 ILE A N 1
ATOM 4398 C CA . ILE A 1 564 ? 27.031 -4.18 3.535 1 93.69 564 ILE A CA 1
ATOM 4399 C C . ILE A 1 564 ? 27.547 -2.979 2.75 1 93.69 564 ILE A C 1
ATOM 4401 O O . ILE A 1 564 ? 28.547 -3.082 2.021 1 93.69 564 ILE A O 1
ATOM 4405 N N . SER A 1 565 ? 26.891 -1.896 2.891 1 92.19 565 SER A N 1
ATOM 4406 C CA . SER A 1 565 ? 27.281 -0.683 2.184 1 92.19 565 SER A CA 1
ATOM 4407 C C . SER A 1 565 ? 28.703 -0.251 2.57 1 92.19 565 SER A C 1
ATOM 4409 O O . SER A 1 565 ? 29.5 0.135 1.71 1 92.19 565 SER A O 1
ATOM 4411 N N . GLU A 1 566 ? 29 -0.339 3.771 1 86.25 566 GLU A N 1
ATOM 4412 C CA . GLU A 1 566 ? 30.312 0.081 4.25 1 86.25 566 GLU A CA 1
ATOM 4413 C C . GLU A 1 566 ? 31.406 -0.867 3.764 1 86.25 566 GLU A C 1
ATOM 4415 O O . GLU A 1 566 ? 32.531 -0.43 3.434 1 86.25 566 GLU A O 1
ATOM 4420 N N . VAL A 1 567 ? 31.078 -2.102 3.795 1 90.5 567 VAL A N 1
ATOM 4421 C CA . VAL A 1 567 ? 32.031 -3.092 3.299 1 90.5 567 VAL A CA 1
ATOM 4422 C C . VAL A 1 567 ? 32.281 -2.861 1.813 1 90.5 567 VAL A C 1
ATOM 4424 O O . VAL A 1 567 ? 33.438 -2.973 1.353 1 90.5 567 VAL A O 1
ATOM 4427 N N . LEU A 1 568 ? 31.328 -2.473 1.11 1 94.19 568 LEU A N 1
ATOM 4428 C CA . LEU A 1 568 ? 31.438 -2.287 -0.332 1 94.19 568 LEU A CA 1
ATOM 4429 C C . LEU A 1 568 ? 32.219 -1.024 -0.657 1 94.19 568 LEU A C 1
ATOM 4431 O O . LEU A 1 568 ? 32.906 -0.955 -1.691 1 94.19 568 LEU A O 1
ATOM 4435 N N . LEU A 1 569 ? 32.188 -0.048 0.194 1 90.56 569 LEU A N 1
ATOM 4436 C CA . LEU A 1 569 ? 32.938 1.183 -0.027 1 90.56 569 LEU A CA 1
ATOM 4437 C C . LEU A 1 569 ? 34.438 0.919 0.021 1 90.56 569 LEU A C 1
ATOM 4439 O O . LEU A 1 569 ? 35.219 1.598 -0.656 1 90.56 569 LEU A O 1
ATOM 4443 N N . GLU A 1 570 ? 34.75 -0.115 0.779 1 87.19 570 GLU A N 1
ATOM 4444 C CA . GLU A 1 570 ? 36.188 -0.433 0.927 1 87.19 570 GLU A CA 1
ATOM 4445 C C . GLU A 1 570 ? 36.562 -1.682 0.132 1 87.19 570 GLU A C 1
ATOM 4447 O O . GLU A 1 570 ? 37.688 -2.166 0.22 1 87.19 570 GLU A O 1
ATOM 4452 N N . GLU A 1 571 ? 35.656 -2.182 -0.656 1 92.5 571 GLU A N 1
ATOM 4453 C CA . GLU A 1 571 ? 35.875 -3.426 -1.391 1 92.5 571 GLU A CA 1
ATOM 4454 C C . GLU A 1 571 ? 36.812 -3.219 -2.566 1 92.5 571 GLU A C 1
ATOM 4456 O O . GLU A 1 571 ? 36.688 -2.256 -3.322 1 92.5 571 GLU A O 1
ATOM 4461 N N . THR A 1 572 ? 37.781 -4.066 -2.623 1 90.5 572 THR A N 1
ATOM 4462 C CA . THR A 1 572 ? 38.781 -3.967 -3.697 1 90.5 572 THR A CA 1
ATOM 4463 C C . THR A 1 572 ? 38.438 -4.93 -4.832 1 90.5 572 THR A C 1
ATOM 4465 O O . THR A 1 572 ? 38.844 -4.719 -5.977 1 90.5 572 THR A O 1
ATOM 4468 N N . ASP A 1 573 ? 37.75 -6.031 -4.457 1 92.94 573 ASP A N 1
ATOM 4469 C CA . ASP A 1 573 ? 37.312 -6.961 -5.488 1 92.94 573 ASP A CA 1
ATOM 4470 C C . ASP A 1 573 ? 36.125 -6.387 -6.273 1 92.94 573 ASP A C 1
ATOM 4472 O O . ASP A 1 573 ? 35 -6.332 -5.762 1 92.94 573 ASP A O 1
ATOM 4476 N N . LEU A 1 574 ? 36.312 -6.098 -7.477 1 91.88 574 LEU A N 1
ATOM 4477 C CA . LEU A 1 574 ? 35.312 -5.406 -8.273 1 91.88 574 LEU A CA 1
ATOM 4478 C C . LEU A 1 574 ? 34.188 -6.348 -8.656 1 91.88 574 LEU A C 1
ATOM 4480 O O . LEU A 1 574 ? 33.062 -5.902 -8.984 1 91.88 574 LEU A O 1
ATOM 4484 N N . GLN A 1 575 ? 34.469 -7.676 -8.695 1 92.12 575 GLN A N 1
ATOM 4485 C CA . GLN A 1 575 ? 33.375 -8.625 -8.961 1 92.12 575 GLN A CA 1
ATOM 4486 C C . GLN A 1 575 ? 32.344 -8.609 -7.848 1 92.12 575 GLN A C 1
ATOM 4488 O O . GLN A 1 575 ? 31.141 -8.547 -8.109 1 92.12 575 GLN A O 1
ATOM 4493 N N . VAL A 1 576 ? 32.812 -8.625 -6.676 1 95.5 576 VAL A N 1
ATOM 4494 C CA . VAL A 1 576 ? 31.953 -8.625 -5.508 1 95.5 576 VAL A CA 1
ATOM 4495 C C . VAL A 1 576 ? 31.219 -7.285 -5.406 1 95.5 576 VAL A C 1
ATOM 4497 O O . VAL A 1 576 ? 30.016 -7.246 -5.133 1 95.5 576 VAL A O 1
ATOM 4500 N N . ALA A 1 577 ? 31.938 -6.23 -5.648 1 95.06 577 ALA A N 1
ATOM 4501 C CA . ALA A 1 577 ? 31.375 -4.887 -5.531 1 95.06 577 ALA A CA 1
ATOM 4502 C C . ALA A 1 577 ? 30.281 -4.664 -6.566 1 95.06 577 ALA A C 1
ATOM 4504 O O . ALA A 1 577 ? 29.188 -4.184 -6.234 1 95.06 577 ALA A O 1
ATOM 4505 N N . SER A 1 578 ? 30.578 -5.023 -7.762 1 94 578 SER A N 1
ATOM 4506 C CA . SER A 1 578 ? 29.625 -4.82 -8.836 1 94 578 SER A CA 1
ATOM 4507 C C . SER A 1 578 ? 28.359 -5.664 -8.625 1 94 578 SER A C 1
ATOM 4509 O O . SER A 1 578 ? 27.25 -5.191 -8.844 1 94 578 SER A O 1
ATOM 4511 N N . PHE A 1 579 ? 28.562 -6.926 -8.25 1 95.25 579 PHE A N 1
ATOM 4512 C CA . PHE A 1 579 ? 27.453 -7.84 -8.047 1 95.25 579 PHE A CA 1
ATOM 4513 C C . PHE A 1 579 ? 26.547 -7.348 -6.922 1 95.25 579 PHE A C 1
ATOM 4515 O O . PHE A 1 579 ? 25.328 -7.262 -7.09 1 95.25 579 PHE A O 1
ATOM 4522 N N . SER A 1 580 ? 27.125 -7.012 -5.812 1 96.88 580 SER A N 1
ATOM 4523 C CA . SER A 1 580 ? 26.375 -6.582 -4.645 1 96.88 580 SER A CA 1
ATOM 4524 C C . SER A 1 580 ? 25.672 -5.246 -4.895 1 96.88 580 SER A C 1
ATOM 4526 O O . SER A 1 580 ? 24.531 -5.043 -4.473 1 96.88 580 SER A O 1
ATOM 4528 N N . TYR A 1 581 ? 26.406 -4.367 -5.562 1 95 581 TYR A N 1
ATOM 4529 C CA . TYR A 1 581 ? 25.828 -3.076 -5.902 1 95 581 TYR A CA 1
ATOM 4530 C C . TYR A 1 581 ? 24.594 -3.25 -6.781 1 95 581 TYR A C 1
ATOM 4532 O O . TYR A 1 581 ? 23.562 -2.633 -6.539 1 95 581 TYR A O 1
ATOM 4540 N N . SER A 1 582 ? 24.719 -4.047 -7.805 1 94.25 582 SER A N 1
ATOM 4541 C CA . SER A 1 582 ? 23.594 -4.273 -8.719 1 94.25 582 SER A CA 1
ATOM 4542 C C . SER A 1 582 ? 22.438 -4.953 -8.008 1 94.25 582 SER A C 1
ATOM 4544 O O . SER A 1 582 ? 21.266 -4.691 -8.32 1 94.25 582 SER A O 1
ATOM 4546 N N . LEU A 1 583 ? 22.734 -5.816 -7.117 1 96 583 LEU A N 1
ATOM 4547 C CA . LEU A 1 583 ? 21.703 -6.48 -6.324 1 96 583 LEU A CA 1
ATOM 4548 C C . LEU A 1 583 ? 20.922 -5.469 -5.492 1 96 583 LEU A C 1
ATOM 4550 O O . LEU A 1 583 ? 19.688 -5.484 -5.48 1 96 583 LEU A O 1
ATOM 4554 N N . LEU A 1 584 ? 21.609 -4.625 -4.812 1 96.31 584 LEU A N 1
ATOM 4555 C CA . LEU A 1 584 ? 21 -3.594 -3.986 1 96.31 584 LEU A CA 1
ATOM 4556 C C . LEU A 1 584 ? 20.203 -2.613 -4.844 1 96.31 584 LEU A C 1
ATOM 4558 O O . LEU A 1 584 ? 19.109 -2.197 -4.461 1 96.31 584 LEU A O 1
ATOM 4562 N N . LYS A 1 585 ? 20.719 -2.275 -5.961 1 92.38 585 LYS A N 1
ATOM 4563 C CA . LYS A 1 585 ? 20.047 -1.347 -6.867 1 92.38 585 LYS A CA 1
ATOM 4564 C C . LYS A 1 585 ? 18.75 -1.938 -7.387 1 92.38 585 LYS A C 1
ATOM 4566 O O . LYS A 1 585 ? 17.734 -1.241 -7.465 1 92.38 585 LYS A O 1
ATOM 4571 N N . GLY A 1 586 ? 18.797 -3.188 -7.754 1 92.31 586 GLY A N 1
ATOM 4572 C CA . GLY A 1 586 ? 17.578 -3.852 -8.203 1 92.31 586 GLY A CA 1
ATOM 4573 C C . GLY A 1 586 ? 16.484 -3.854 -7.164 1 92.31 586 GLY A C 1
ATOM 4574 O O . GLY A 1 586 ? 15.336 -3.52 -7.469 1 92.31 586 GLY A O 1
ATOM 4575 N N . ILE A 1 587 ? 16.766 -4.133 -5.93 1 95.25 587 ILE A N 1
ATOM 4576 C CA . ILE A 1 587 ? 15.797 -4.234 -4.848 1 95.25 587 ILE A CA 1
ATOM 4577 C C . ILE A 1 587 ? 15.32 -2.838 -4.449 1 95.25 587 ILE A C 1
ATOM 4579 O O . ILE A 1 587 ? 14.172 -2.664 -4.027 1 95.25 587 ILE A O 1
ATOM 4583 N N . SER A 1 588 ? 16.156 -1.81 -4.598 1 92.31 588 SER A N 1
ATOM 4584 C CA . SER A 1 588 ? 15.789 -0.442 -4.242 1 92.31 588 SER A CA 1
ATOM 4585 C C . SER A 1 588 ? 14.625 0.056 -5.094 1 92.31 588 SER A C 1
ATOM 4587 O O . SER A 1 588 ? 13.867 0.929 -4.664 1 92.31 588 SER A O 1
ATOM 4589 N N . LYS A 1 589 ? 14.422 -0.545 -6.262 1 87.5 589 LYS A N 1
ATOM 4590 C CA . LYS A 1 589 ? 13.375 -0.134 -7.188 1 87.5 589 LYS A CA 1
ATOM 4591 C C . LYS A 1 589 ? 12.195 -1.107 -7.148 1 87.5 589 LYS A C 1
ATOM 4593 O O . LYS A 1 589 ? 11.25 -0.979 -7.93 1 87.5 589 LYS A O 1
ATOM 4598 N N . SER A 1 590 ? 12.25 -1.984 -6.277 1 90.31 590 SER A N 1
ATOM 4599 C CA . SER A 1 590 ? 11.219 -3.014 -6.23 1 90.31 590 SER A CA 1
ATOM 4600 C C . SER A 1 590 ? 9.867 -2.426 -5.84 1 90.31 590 SER A C 1
ATOM 4602 O O . SER A 1 590 ? 9.797 -1.517 -5.008 1 90.31 590 SER A O 1
ATOM 4604 N N . ARG A 1 591 ? 8.727 -2.979 -6.426 1 87.81 591 ARG A N 1
ATOM 4605 C CA . ARG A 1 591 ? 7.371 -2.514 -6.156 1 87.81 591 ARG A CA 1
ATOM 4606 C C . ARG A 1 591 ? 6.543 -3.602 -5.48 1 87.81 591 ARG A C 1
ATOM 4608 O O . ARG A 1 591 ? 5.352 -3.416 -5.23 1 87.81 591 ARG A O 1
ATOM 4615 N N . THR A 1 592 ? 7.137 -4.641 -5.141 1 91.31 592 THR A N 1
ATOM 4616 C CA . THR A 1 592 ? 6.41 -5.719 -4.48 1 91.31 592 THR A CA 1
ATOM 4617 C C . THR A 1 592 ? 6.234 -5.426 -2.994 1 91.31 592 THR A C 1
ATOM 4619 O O . THR A 1 592 ? 7.141 -4.895 -2.352 1 91.31 592 THR A O 1
ATOM 4622 N N . PRO A 1 593 ? 5.121 -5.695 -2.385 1 87.88 593 PRO A N 1
ATOM 4623 C CA . PRO A 1 593 ? 4.859 -5.387 -0.977 1 87.88 593 PRO A CA 1
ATOM 4624 C C . PRO A 1 593 ? 5.82 -6.102 -0.029 1 87.88 593 PRO A C 1
ATOM 4626 O O . PRO A 1 593 ? 6.184 -5.551 1.015 1 87.88 593 PRO A O 1
ATOM 4629 N N . ASP A 1 594 ? 6.301 -7.293 -0.392 1 89.31 594 ASP A N 1
ATOM 4630 C CA . ASP A 1 594 ? 7.16 -8.062 0.499 1 89.31 594 ASP A CA 1
ATOM 4631 C C . ASP A 1 594 ? 8.531 -7.406 0.642 1 89.31 594 ASP A C 1
ATOM 4633 O O . ASP A 1 594 ? 9.234 -7.629 1.632 1 89.31 594 ASP A O 1
ATOM 4637 N N . ASN A 1 595 ? 8.93 -6.574 -0.313 1 91.06 595 ASN A N 1
ATOM 4638 C CA . ASN A 1 595 ? 10.242 -5.93 -0.297 1 91.06 595 ASN A CA 1
ATOM 4639 C C . ASN A 1 595 ? 10.133 -4.449 0.058 1 91.06 595 ASN A C 1
ATOM 4641 O O . ASN A 1 595 ? 11.086 -3.691 -0.12 1 91.06 595 ASN A O 1
ATOM 4645 N N . GLN A 1 596 ? 9.102 -3.994 0.538 1 86.31 596 GLN A N 1
ATOM 4646 C CA . GLN A 1 596 ? 8.891 -2.566 0.757 1 86.31 596 GLN A CA 1
ATOM 4647 C C . GLN A 1 596 ? 9.93 -2.002 1.727 1 86.31 596 GLN A C 1
ATOM 4649 O O . GLN A 1 596 ? 10.578 -0.996 1.434 1 86.31 596 GLN A O 1
ATOM 4654 N N . HIS A 1 597 ? 10.172 -2.568 2.873 1 87 597 HIS A N 1
ATOM 4655 C CA . HIS A 1 597 ? 11.141 -2.1 3.854 1 87 597 HIS A CA 1
ATOM 4656 C C . HIS A 1 597 ? 12.57 -2.26 3.34 1 87 597 HIS A C 1
ATOM 4658 O O . HIS A 1 597 ? 13.406 -1.373 3.529 1 87 597 HIS A O 1
ATOM 4664 N N . LEU A 1 598 ? 12.773 -3.436 2.775 1 93 598 LEU A N 1
ATOM 4665 C CA . LEU A 1 598 ? 14.094 -3.697 2.217 1 93 598 LEU A CA 1
ATOM 4666 C C . LEU A 1 598 ? 14.406 -2.727 1.084 1 93 598 LEU A C 1
ATOM 4668 O O . LEU A 1 598 ? 15.555 -2.299 0.926 1 93 598 LEU A O 1
ATOM 4672 N N . SER A 1 599 ? 13.422 -2.381 0.259 1 92.44 599 SER A N 1
ATOM 4673 C CA . SER A 1 599 ? 13.609 -1.428 -0.831 1 92.44 599 SER A CA 1
ATOM 4674 C C . SER A 1 599 ? 14.039 -0.063 -0.306 1 92.44 599 SER A C 1
ATOM 4676 O O . SER A 1 599 ? 14.914 0.583 -0.89 1 92.44 599 SER A O 1
ATOM 4678 N N . THR A 1 600 ? 13.508 0.387 0.775 1 88.75 600 THR A N 1
ATOM 4679 C CA . THR A 1 600 ? 13.883 1.657 1.39 1 88.75 600 THR A CA 1
ATOM 4680 C C . THR A 1 600 ? 15.312 1.61 1.906 1 88.75 600 THR A C 1
ATOM 4682 O O . THR A 1 600 ? 16.094 2.541 1.68 1 88.75 600 THR A O 1
ATOM 4685 N N . ALA A 1 601 ? 15.672 0.522 2.576 1 92.31 601 ALA A N 1
ATOM 4686 C CA . ALA A 1 601 ? 17.031 0.356 3.088 1 92.31 601 ALA A CA 1
ATOM 4687 C C . ALA A 1 601 ? 18.047 0.338 1.951 1 92.31 601 ALA A C 1
ATOM 4689 O O . ALA A 1 601 ? 19.094 0.989 2.033 1 92.31 601 ALA A O 1
ATOM 4690 N N . CYS A 1 602 ? 17.688 -0.4 0.938 1 95.38 602 CYS A N 1
ATOM 4691 C CA . CYS A 1 602 ? 18.594 -0.504 -0.202 1 95.38 602 CYS A CA 1
ATOM 4692 C C . CYS A 1 602 ? 18.703 0.827 -0.936 1 95.38 602 CYS A C 1
ATOM 4694 O O . CYS A 1 602 ? 19.75 1.155 -1.48 1 95.38 602 CYS A O 1
ATOM 4696 N N . ASN A 1 603 ? 17.641 1.602 -0.999 1 91.69 603 ASN A N 1
ATOM 4697 C CA . ASN A 1 603 ? 17.703 2.916 -1.629 1 91.69 603 ASN A CA 1
ATOM 4698 C C . ASN A 1 603 ? 18.703 3.832 -0.94 1 91.69 603 ASN A C 1
ATOM 4700 O O . ASN A 1 603 ? 19.438 4.57 -1.604 1 91.69 603 ASN A O 1
ATOM 4704 N N . ILE A 1 604 ? 18.75 3.777 0.32 1 89.81 604 ILE A N 1
ATOM 4705 C CA . ILE A 1 604 ? 19.719 4.566 1.079 1 89.81 604 ILE A CA 1
ATOM 4706 C C . ILE A 1 604 ? 21.125 4.078 0.78 1 89.81 604 ILE A C 1
ATOM 4708 O O . ILE A 1 604 ? 22.047 4.883 0.61 1 89.81 604 ILE A O 1
ATOM 4712 N N . ALA A 1 605 ? 21.25 2.768 0.745 1 94.25 605 ALA A N 1
ATOM 4713 C CA . ALA A 1 605 ? 22.547 2.193 0.427 1 94.25 605 ALA A CA 1
ATOM 4714 C C . ALA A 1 605 ? 23.031 2.646 -0.949 1 94.25 605 ALA A C 1
ATOM 4716 O O . ALA A 1 605 ? 24.203 2.969 -1.128 1 94.25 605 ALA A O 1
ATOM 4717 N N . ILE A 1 606 ? 22.156 2.705 -1.871 1 92.12 606 ILE A N 1
ATOM 4718 C CA . ILE A 1 606 ? 22.516 3.07 -3.234 1 92.12 606 ILE A CA 1
ATOM 4719 C C . ILE A 1 606 ? 22.922 4.543 -3.285 1 92.12 606 ILE A C 1
ATOM 4721 O O . ILE A 1 606 ? 23.812 4.926 -4.043 1 92.12 606 ILE A O 1
ATOM 4725 N N . LYS A 1 607 ? 22.312 5.359 -2.518 1 87.25 607 LYS A N 1
ATOM 4726 C CA . LYS A 1 607 ? 22.688 6.77 -2.445 1 87.25 607 LYS A CA 1
ATOM 4727 C C . LYS A 1 607 ? 24.125 6.934 -1.979 1 87.25 607 LYS A C 1
ATOM 4729 O O . LYS A 1 607 ? 24.828 7.832 -2.436 1 87.25 607 LYS A O 1
ATOM 4734 N N . ILE A 1 608 ? 24.516 6.031 -1.158 1 89.5 608 ILE A N 1
ATOM 4735 C CA . ILE A 1 608 ? 25.859 6.086 -0.587 1 89.5 608 ILE A CA 1
ATOM 4736 C C . ILE A 1 608 ? 26.859 5.473 -1.563 1 89.5 608 ILE A C 1
ATOM 4738 O O . ILE A 1 608 ? 27.969 5.984 -1.726 1 89.5 608 ILE A O 1
ATOM 4742 N N . LEU A 1 609 ? 26.469 4.434 -2.256 1 94 609 LEU A N 1
ATOM 4743 C CA . LEU A 1 609 ? 27.391 3.613 -3.029 1 94 609 LEU A CA 1
ATOM 4744 C C . LEU A 1 609 ? 27.5 4.125 -4.461 1 94 609 LEU A C 1
ATOM 4746 O O . LEU A 1 609 ? 28.516 3.889 -5.129 1 94 609 LEU A O 1
ATOM 4750 N N . THR A 1 610 ? 26.562 4.797 -4.992 1 88.44 610 THR A N 1
ATOM 4751 C CA . THR A 1 610 ? 26.469 5.125 -6.41 1 88.44 610 THR A CA 1
ATOM 4752 C C . THR A 1 610 ? 27.641 5.992 -6.848 1 88.44 610 THR A C 1
ATOM 4754 O O . THR A 1 610 ? 28.219 5.777 -7.918 1 88.44 610 THR A O 1
ATOM 4757 N N . PRO A 1 611 ? 28.078 6.984 -6.07 1 84.12 611 PRO A N 1
ATOM 4758 C CA . PRO A 1 611 ? 29.219 7.797 -6.516 1 84.12 611 PRO A CA 1
ATOM 4759 C C . PRO A 1 611 ? 30.484 6.977 -6.727 1 84.12 611 PRO A C 1
ATOM 4761 O O . PRO A 1 611 ? 31.281 7.281 -7.617 1 84.12 611 PRO A O 1
ATOM 4764 N N . LYS A 1 612 ? 30.641 5.844 -6.059 1 88 612 LYS A N 1
ATOM 4765 C CA . LYS A 1 612 ? 31.859 5.035 -6.145 1 88 612 LYS A CA 1
ATOM 4766 C C . LYS A 1 612 ? 31.672 3.875 -7.117 1 88 612 LYS A C 1
ATOM 4768 O O . LYS A 1 612 ? 32.594 3.549 -7.883 1 88 612 LYS A O 1
ATOM 4773 N N . LEU A 1 613 ? 30.531 3.264 -7.047 1 91.31 613 LEU A N 1
ATOM 4774 C CA . LEU A 1 613 ? 30.375 1.992 -7.742 1 91.31 613 LEU A CA 1
ATOM 4775 C C . LEU A 1 613 ? 29.422 2.135 -8.93 1 91.31 613 LEU A C 1
ATOM 4777 O O . LEU A 1 613 ? 29.297 1.215 -9.734 1 91.31 613 LEU A O 1
ATOM 4781 N N . GLY A 1 614 ? 28.766 3.201 -9.125 1 83.5 614 GLY A N 1
ATOM 4782 C CA . GLY A 1 614 ? 27.75 3.381 -10.148 1 83.5 614 GLY A CA 1
ATOM 4783 C C . GLY A 1 614 ? 28.297 3.293 -11.562 1 83.5 614 GLY A C 1
ATOM 4784 O O . GLY A 1 614 ? 27.547 3.031 -12.508 1 83.5 614 GLY A O 1
ATOM 4785 N N . HIS A 1 615 ? 29.594 3.322 -11.711 1 78 615 HIS A N 1
ATOM 4786 C CA . HIS A 1 615 ? 30.188 3.359 -13.047 1 78 615 HIS A CA 1
ATOM 4787 C C . HIS A 1 615 ? 30.516 1.955 -13.539 1 78 615 HIS A C 1
ATOM 4789 O O . HIS A 1 615 ? 30.859 1.771 -14.711 1 78 615 HIS A O 1
ATOM 4795 N N . LEU A 1 616 ? 30.375 0.95 -12.719 1 81.31 616 LEU A N 1
ATOM 4796 C CA . LEU A 1 616 ? 30.781 -0.407 -13.062 1 81.31 616 LEU A CA 1
ATOM 4797 C C . LEU A 1 616 ? 29.875 -0.984 -14.141 1 81.31 616 LEU A C 1
ATOM 4799 O O . LEU A 1 616 ? 28.641 -0.885 -14.047 1 81.31 616 LEU A O 1
ATOM 4803 N N . SER A 1 617 ? 30.422 -1.488 -15.234 1 75.06 617 SER A N 1
ATOM 4804 C CA . SER A 1 617 ? 29.734 -1.954 -16.438 1 75.06 617 SER A CA 1
ATOM 4805 C C . SER A 1 617 ? 29.406 -3.441 -16.344 1 75.06 617 SER A C 1
ATOM 4807 O O . SER A 1 617 ? 29.625 -4.066 -15.297 1 75.06 617 SER A O 1
ATOM 4809 N N . TYR A 1 618 ? 28.984 -4.137 -17.391 1 74.62 618 TYR A N 1
ATOM 4810 C CA . TYR A 1 618 ? 28.578 -5.531 -17.484 1 74.62 618 TYR A CA 1
ATOM 4811 C C . TYR A 1 618 ? 29.797 -6.441 -17.672 1 74.62 618 TYR A C 1
ATOM 4813 O O . TYR A 1 618 ? 29.656 -7.664 -17.766 1 74.62 618 TYR A O 1
ATOM 4821 N N . ARG A 1 619 ? 30.984 -5.828 -17.562 1 76.19 619 ARG A N 1
ATOM 4822 C CA . ARG A 1 619 ? 32.219 -6.633 -17.562 1 76.19 619 ARG A CA 1
ATOM 4823 C C . ARG A 1 619 ? 32.375 -7.383 -16.25 1 76.19 619 ARG A C 1
ATOM 4825 O O . ARG A 1 619 ? 33.031 -8.43 -16.203 1 76.19 619 ARG A O 1
ATOM 4832 N N . TYR A 1 620 ? 31.719 -6.879 -15.281 1 88.88 620 TYR A N 1
ATOM 4833 C CA . TYR A 1 620 ? 31.797 -7.477 -13.953 1 88.88 620 TYR A CA 1
ATOM 4834 C C . TYR A 1 620 ? 30.5 -8.227 -13.617 1 88.88 620 TYR A C 1
ATOM 4836 O O . TYR A 1 620 ? 29.531 -8.172 -14.375 1 88.88 620 TYR A O 1
ATOM 4844 N N . SER A 1 621 ? 30.578 -9.055 -12.516 1 92.69 621 SER A N 1
ATOM 4845 C CA . SER A 1 621 ? 29.391 -9.781 -12.07 1 92.69 621 SER A CA 1
ATOM 4846 C C . SER A 1 621 ? 28.234 -8.828 -11.82 1 92.69 621 SER A C 1
ATOM 4848 O O . SER A 1 621 ? 28.422 -7.711 -11.328 1 92.69 621 SER A O 1
ATOM 4850 N N . LYS A 1 622 ? 27.016 -9.25 -12.242 1 91.88 622 LYS A N 1
ATOM 4851 C CA . LYS A 1 622 ? 25.875 -8.344 -12.141 1 91.88 622 LYS A CA 1
ATOM 4852 C C . LYS A 1 622 ? 24.578 -9.102 -11.859 1 91.88 622 LYS A C 1
ATOM 4854 O O . LYS A 1 622 ? 24.484 -10.297 -12.156 1 91.88 622 LYS A O 1
ATOM 4859 N N . ASN A 1 623 ? 23.641 -8.383 -11.297 1 93.75 623 ASN A N 1
ATOM 4860 C CA . ASN A 1 623 ? 22.281 -8.844 -11.117 1 93.75 623 ASN A CA 1
ATOM 4861 C C . ASN A 1 623 ? 21.281 -7.91 -11.789 1 93.75 623 ASN A C 1
ATOM 4863 O O . ASN A 1 623 ? 21.453 -6.688 -11.766 1 93.75 623 ASN A O 1
ATOM 4867 N N . VAL A 1 624 ? 20.297 -8.383 -12.484 1 90.94 624 VAL A N 1
ATOM 4868 C CA . VAL A 1 624 ? 19.188 -7.625 -13.055 1 90.94 624 VAL A CA 1
ATOM 4869 C C . VAL A 1 624 ? 17.875 -8.055 -12.391 1 90.94 624 VAL A C 1
ATOM 4871 O O . VAL A 1 624 ? 17.5 -9.227 -12.453 1 90.94 624 VAL A O 1
ATOM 4874 N N . HIS A 1 625 ? 17.281 -7.078 -11.742 1 92.5 625 HIS A N 1
ATOM 4875 C CA . HIS A 1 625 ? 16.016 -7.336 -11.062 1 92.5 625 HIS A CA 1
ATOM 4876 C C . HIS A 1 625 ? 14.859 -6.645 -11.766 1 92.5 625 HIS A C 1
ATOM 4878 O O . HIS A 1 625 ? 14.906 -5.441 -12.016 1 92.5 625 HIS A O 1
ATOM 4884 N N . LEU A 1 626 ? 13.766 -7.355 -12.078 1 90.19 626 LEU A N 1
ATOM 4885 C CA . LEU A 1 626 ? 12.547 -6.836 -12.695 1 90.19 626 LEU A CA 1
ATOM 4886 C C . LEU A 1 626 ? 11.312 -7.246 -11.898 1 90.19 626 LEU A C 1
ATOM 4888 O O . LEU A 1 626 ? 11.133 -8.422 -11.594 1 90.19 626 LEU A O 1
ATOM 4892 N N . ASP A 1 627 ? 10.508 -6.273 -11.438 1 90.69 627 ASP A N 1
ATOM 4893 C CA . ASP A 1 627 ? 9.289 -6.695 -10.742 1 90.69 627 ASP A CA 1
ATOM 4894 C C . ASP A 1 627 ? 8.156 -5.707 -10.984 1 90.69 627 ASP A C 1
ATOM 4896 O O . ASP A 1 627 ? 8.367 -4.621 -11.523 1 90.69 627 ASP A O 1
ATOM 4900 N N . TRP A 1 628 ? 6.961 -6.016 -10.789 1 87.38 628 TRP A N 1
ATOM 4901 C CA . TRP A 1 628 ? 5.75 -5.207 -10.836 1 87.38 628 TRP A CA 1
ATOM 4902 C C . TRP A 1 628 ? 4.668 -5.793 -9.938 1 87.38 628 TRP A C 1
ATOM 4904 O O . TRP A 1 628 ? 4.672 -6.992 -9.648 1 87.38 628 TRP A O 1
ATOM 4914 N N . PHE A 1 629 ? 3.77 -4.977 -9.391 1 90.5 629 PHE A N 1
ATOM 4915 C CA . PHE A 1 629 ? 2.66 -5.41 -8.547 1 90.5 629 PHE A CA 1
ATOM 4916 C C . PHE A 1 629 ? 1.466 -4.477 -8.703 1 90.5 629 PHE A C 1
ATOM 4918 O O . PHE A 1 629 ? 1.632 -3.258 -8.797 1 90.5 629 PHE A O 1
ATOM 4925 N N . HIS A 1 630 ? 0.204 -5.047 -8.758 1 87.31 630 HIS A N 1
ATOM 4926 C CA . HIS A 1 630 ? -1.023 -4.27 -8.883 1 87.31 630 HIS A CA 1
ATOM 4927 C C . HIS A 1 630 ? -1.992 -4.582 -7.746 1 87.31 630 HIS A C 1
ATOM 4929 O O . HIS A 1 630 ? -2.393 -5.73 -7.562 1 87.31 630 HIS A O 1
ATOM 4935 N N . ASP A 1 631 ? -2.574 -3.604 -7.059 1 79.69 631 ASP A N 1
ATOM 4936 C CA . ASP A 1 631 ? -3.365 -3.773 -5.844 1 79.69 631 ASP A CA 1
ATOM 4937 C C . ASP A 1 631 ? -4.754 -4.32 -6.168 1 79.69 631 ASP A C 1
ATOM 4939 O O . ASP A 1 631 ? -5.32 -5.086 -5.383 1 79.69 631 ASP A O 1
ATOM 4943 N N . ASP A 1 632 ? -5.359 -3.992 -7.293 1 81.06 632 ASP A N 1
ATOM 4944 C CA . ASP A 1 632 ? -6.695 -4.477 -7.621 1 81.06 632 ASP A CA 1
ATOM 4945 C C . ASP A 1 632 ? -6.672 -5.961 -7.973 1 81.06 632 ASP A C 1
ATOM 4947 O O . ASP A 1 632 ? -7.617 -6.691 -7.672 1 81.06 632 ASP A O 1
ATOM 4951 N N . PHE A 1 633 ? -5.637 -6.34 -8.523 1 86.06 633 PHE A N 1
ATOM 4952 C CA . PHE A 1 633 ? -5.48 -7.742 -8.898 1 86.06 633 PHE A CA 1
ATOM 4953 C C . PHE A 1 633 ? -4.844 -8.539 -7.762 1 86.06 633 PHE A C 1
ATOM 4955 O O . PHE A 1 633 ? -4.949 -9.766 -7.723 1 86.06 633 PHE A O 1
ATOM 4962 N N . LEU A 1 634 ? -4.219 -7.816 -6.84 1 88.12 634 LEU A N 1
ATOM 4963 C CA . LEU A 1 634 ? -3.393 -8.453 -5.816 1 88.12 634 LEU A CA 1
ATOM 4964 C C . LEU A 1 634 ? -2.432 -9.453 -6.441 1 88.12 634 LEU A C 1
ATOM 4966 O O . LEU A 1 634 ? -2.332 -10.594 -5.984 1 88.12 634 LEU A O 1
ATOM 4970 N N . PHE A 1 635 ? -1.844 -9.109 -7.621 1 89.88 635 PHE A N 1
ATOM 4971 C CA . PHE A 1 635 ? -0.959 -9.961 -8.406 1 89.88 635 PHE A CA 1
ATOM 4972 C C . PHE A 1 635 ? 0.307 -9.211 -8.805 1 89.88 635 PHE A C 1
ATOM 4974 O O . PHE A 1 635 ? 0.264 -8.008 -9.062 1 89.88 635 PHE A O 1
ATOM 4981 N N . GLY A 1 636 ? 1.429 -9.922 -8.781 1 91.69 636 GLY A N 1
ATOM 4982 C CA . GLY A 1 636 ? 2.707 -9.383 -9.219 1 91.69 636 GLY A CA 1
ATOM 4983 C C . GLY A 1 636 ? 3.701 -10.461 -9.617 1 91.69 636 GLY A C 1
ATOM 4984 O O . GLY A 1 636 ? 3.447 -11.648 -9.422 1 91.69 636 GLY A O 1
ATOM 4985 N N . THR A 1 637 ? 4.73 -10.117 -10.352 1 93.38 637 THR A N 1
ATOM 4986 C CA . THR A 1 637 ? 5.816 -11.008 -10.758 1 93.38 637 THR A CA 1
ATOM 4987 C C . THR A 1 637 ? 7.172 -10.352 -10.5 1 93.38 637 THR A C 1
ATOM 4989 O O . THR A 1 637 ? 7.277 -9.125 -10.453 1 93.38 637 THR A O 1
ATOM 4992 N N . SER A 1 638 ? 8.094 -11.078 -10.18 1 93.75 638 SER A N 1
ATOM 4993 C CA . SER A 1 638 ? 9.477 -10.641 -10.039 1 93.75 638 SER A CA 1
ATOM 4994 C C . SER A 1 638 ? 10.438 -11.625 -10.688 1 93.75 638 SER A C 1
ATOM 4996 O O . SER A 1 638 ? 10.188 -12.828 -10.695 1 93.75 638 SER A O 1
ATOM 4998 N N . ALA A 1 639 ? 11.445 -11.188 -11.359 1 94.44 639 ALA A N 1
ATOM 4999 C CA . ALA A 1 639 ? 12.469 -11.992 -12.031 1 94.44 639 ALA A CA 1
ATOM 5000 C C . ALA A 1 639 ? 13.867 -11.461 -11.734 1 94.44 639 ALA A C 1
ATOM 5002 O O . ALA A 1 639 ? 14.07 -10.242 -11.672 1 94.44 639 ALA A O 1
ATOM 5003 N N . ASP A 1 640 ? 14.82 -12.367 -11.508 1 94.94 640 ASP A N 1
ATOM 5004 C CA . ASP A 1 640 ? 16.219 -12.031 -11.266 1 94.94 640 ASP A CA 1
ATOM 5005 C C . ASP A 1 640 ? 17.141 -12.797 -12.219 1 94.94 640 ASP A C 1
ATOM 5007 O O . ASP A 1 640 ? 16.922 -13.977 -12.477 1 94.94 640 ASP A O 1
ATOM 5011 N N . ILE A 1 641 ? 18.078 -12.156 -12.805 1 94.12 641 ILE A N 1
ATOM 5012 C CA . ILE A 1 641 ? 19.156 -12.75 -13.578 1 94.12 641 ILE A CA 1
ATOM 5013 C C . ILE A 1 641 ? 20.484 -12.5 -12.883 1 94.12 641 ILE A C 1
ATOM 5015 O O . ILE A 1 641 ? 20.906 -11.352 -12.711 1 94.12 641 ILE A O 1
ATOM 5019 N N . TYR A 1 642 ? 21.109 -13.547 -12.383 1 95 642 TYR A N 1
ATOM 5020 C CA . TYR A 1 642 ? 22.406 -13.453 -11.719 1 95 642 TYR A CA 1
ATOM 5021 C C . TYR A 1 642 ? 23.531 -13.906 -12.641 1 95 642 TYR A C 1
ATOM 5023 O O . TYR A 1 642 ? 23.5 -15.031 -13.164 1 95 642 TYR A O 1
ATOM 5031 N N . MET A 1 643 ? 24.453 -13.109 -12.844 1 93.38 643 MET A N 1
ATOM 5032 C CA . MET A 1 643 ? 25.625 -13.422 -13.641 1 93.38 643 MET A CA 1
ATOM 5033 C C . MET A 1 643 ? 26.906 -13.266 -12.812 1 93.38 643 MET A C 1
ATOM 5035 O O . MET A 1 643 ? 27.266 -12.156 -12.43 1 93.38 643 MET A O 1
ATOM 5039 N N . LEU A 1 644 ? 27.516 -14.328 -12.445 1 92.75 644 LEU A N 1
ATOM 5040 C CA . LEU A 1 644 ? 28.781 -14.312 -11.719 1 92.75 644 LEU A CA 1
ATOM 5041 C C . LEU A 1 644 ? 29.953 -14.555 -12.664 1 92.75 644 LEU A C 1
ATOM 5043 O O . LEU A 1 644 ? 29.969 -15.547 -13.398 1 92.75 644 LEU A O 1
ATOM 5047 N N . GLN A 1 645 ? 30.766 -13.531 -12.719 1 84.62 645 GLN A N 1
ATOM 5048 C CA . GLN A 1 645 ? 31.906 -13.602 -13.641 1 84.62 645 GLN A CA 1
ATOM 5049 C C . GLN A 1 645 ? 33.219 -13.523 -12.891 1 84.62 645 GLN A C 1
ATOM 5051 O O . GLN A 1 645 ? 33.25 -13.219 -11.695 1 84.62 645 GLN A O 1
ATOM 5056 N N . ASN A 1 646 ? 34.125 -14.023 -13.406 1 73.31 646 ASN A N 1
ATOM 5057 C CA . ASN A 1 646 ? 35.531 -13.797 -12.984 1 73.31 646 ASN A CA 1
ATOM 5058 C C . ASN A 1 646 ? 36.344 -13.125 -14.086 1 73.31 646 ASN A C 1
ATOM 5060 O O . ASN A 1 646 ? 35.812 -12.305 -14.844 1 73.31 646 ASN A O 1
ATOM 5064 N N . GLU A 1 647 ? 37.469 -13.383 -14.344 1 61.41 647 GLU A N 1
ATOM 5065 C CA . GLU A 1 647 ? 38.344 -12.719 -15.305 1 61.41 647 GLU A CA 1
ATOM 5066 C C . GLU A 1 647 ? 38.094 -13.227 -16.719 1 61.41 647 GLU A C 1
ATOM 5068 O O . GLU A 1 647 ? 38.531 -12.625 -17.703 1 61.41 647 GLU A O 1
ATOM 5073 N N . SER A 1 648 ? 37.188 -14.219 -16.766 1 62.12 648 SER A N 1
ATOM 5074 C CA . SER A 1 648 ? 36.969 -14.805 -18.078 1 62.12 648 SER A CA 1
ATOM 5075 C C . SER A 1 648 ? 35.719 -14.258 -18.75 1 62.12 648 SER A C 1
ATOM 5077 O O . SER A 1 648 ? 34.906 -13.625 -18.094 1 62.12 648 SER A O 1
ATOM 5079 N N . LEU A 1 649 ? 35.656 -14.328 -20.094 1 62.19 649 LEU A N 1
ATOM 5080 C CA . LEU A 1 649 ? 34.531 -13.867 -20.906 1 62.19 649 LEU A CA 1
ATOM 5081 C C . LEU A 1 649 ? 33.281 -14.688 -20.625 1 62.19 649 LEU A C 1
ATOM 5083 O O . LEU A 1 649 ? 32.188 -14.188 -20.766 1 62.19 649 LEU A O 1
ATOM 5087 N N . ILE A 1 650 ? 33.438 -15.953 -20.156 1 71.88 650 ILE A N 1
ATOM 5088 C CA . ILE A 1 650 ? 32.281 -16.781 -19.844 1 71.88 650 ILE A CA 1
ATOM 5089 C C . ILE A 1 650 ? 31.984 -16.703 -18.359 1 71.88 650 ILE A C 1
ATOM 5091 O O . ILE A 1 650 ? 32.875 -16.953 -17.516 1 71.88 650 ILE A O 1
ATOM 5095 N N . PRO A 1 651 ? 30.812 -16.391 -18.094 1 84 651 PRO A N 1
ATOM 5096 C CA . PRO A 1 651 ? 30.484 -16.297 -16.672 1 84 651 PRO A CA 1
ATOM 5097 C C . PRO A 1 651 ? 30.609 -17.641 -15.953 1 84 651 PRO A C 1
ATOM 5099 O O . PRO A 1 651 ? 30.344 -18.703 -16.547 1 84 651 PRO A O 1
ATOM 5102 N N . THR A 1 652 ? 31.047 -17.656 -14.805 1 85.19 652 THR A N 1
ATOM 5103 C CA . THR A 1 652 ? 31.203 -18.859 -13.992 1 85.19 652 THR A CA 1
ATOM 5104 C C . THR A 1 652 ? 29.844 -19.453 -13.625 1 85.19 652 THR A C 1
ATOM 5106 O O . THR A 1 652 ? 29.672 -20.672 -13.617 1 85.19 652 THR A O 1
ATOM 5109 N N . LYS A 1 653 ? 28.922 -18.578 -13.336 1 91.25 653 LYS A N 1
ATOM 5110 C CA . LYS A 1 653 ? 27.594 -19.031 -12.953 1 91.25 653 LYS A CA 1
ATOM 5111 C C . LYS A 1 653 ? 26.516 -18.109 -13.508 1 91.25 653 LYS A C 1
ATOM 5113 O O . LYS A 1 653 ? 26.688 -16.891 -13.531 1 91.25 653 LYS A O 1
ATOM 5118 N N . LEU A 1 654 ? 25.469 -18.594 -14.094 1 92.25 654 LEU A N 1
ATOM 5119 C CA . LEU A 1 654 ? 24.297 -17.891 -14.562 1 92.25 654 LEU A CA 1
ATOM 5120 C C . LEU A 1 654 ? 23.031 -18.469 -13.953 1 92.25 654 LEU A C 1
ATOM 5122 O O . LEU A 1 654 ? 22.797 -19.672 -14.031 1 92.25 654 LEU A O 1
ATOM 5126 N N . MET A 1 655 ? 22.297 -17.656 -13.312 1 95.25 655 MET A N 1
ATOM 5127 C CA . MET A 1 655 ? 21.078 -18.125 -12.672 1 95.25 655 MET A CA 1
ATOM 5128 C C . MET A 1 655 ? 19.891 -17.25 -13.07 1 95.25 655 MET A C 1
ATOM 5130 O O . MET A 1 655 ? 20 -16.016 -13.078 1 95.25 655 MET A O 1
ATOM 5134 N N . LEU A 1 656 ? 18.781 -17.812 -13.414 1 95.25 656 LEU A N 1
ATOM 5135 C CA . LEU A 1 656 ? 17.516 -17.156 -13.703 1 95.25 656 LEU A CA 1
ATOM 5136 C C . LEU A 1 656 ? 16.438 -17.578 -12.711 1 95.25 656 LEU A C 1
ATOM 5138 O O . LEU A 1 656 ? 16.125 -18.766 -12.594 1 95.25 656 LEU A O 1
ATOM 5142 N N . LYS A 1 657 ? 15.953 -16.609 -11.992 1 94.5 657 LYS A N 1
ATOM 5143 C CA . LYS A 1 657 ? 14.953 -16.891 -10.961 1 94.5 657 LYS A CA 1
ATOM 5144 C C . LYS A 1 657 ? 13.672 -16.109 -11.211 1 94.5 657 LYS A C 1
ATOM 5146 O O . LYS A 1 657 ? 13.711 -14.914 -11.5 1 94.5 657 LYS A O 1
ATOM 5151 N N . GLY A 1 658 ? 12.453 -16.781 -11.102 1 93.88 658 GLY A N 1
ATOM 5152 C CA . GLY A 1 658 ? 11.156 -16.156 -11.258 1 93.88 658 GLY A CA 1
ATOM 5153 C C . GLY A 1 658 ? 10.211 -16.422 -10.102 1 93.88 658 GLY A C 1
ATOM 5154 O O . GLY A 1 658 ? 10.164 -17.531 -9.586 1 93.88 658 GLY A O 1
ATOM 5155 N N . LYS A 1 659 ? 9.523 -15.336 -9.625 1 93.62 659 LYS A N 1
ATOM 5156 C CA . LYS A 1 659 ? 8.531 -15.461 -8.555 1 93.62 659 LYS A CA 1
ATOM 5157 C C . LYS A 1 659 ? 7.176 -14.914 -8.992 1 93.62 659 LYS A C 1
ATOM 5159 O O . LYS A 1 659 ? 7.109 -13.984 -9.797 1 93.62 659 LYS A O 1
ATOM 5164 N N . MET A 1 660 ? 6.156 -15.523 -8.484 1 92.62 660 MET A N 1
ATOM 5165 C CA . MET A 1 660 ? 4.789 -15.039 -8.664 1 92.62 660 MET A CA 1
ATOM 5166 C C . MET A 1 660 ? 4.156 -14.695 -7.324 1 92.62 660 MET A C 1
ATOM 5168 O O . MET A 1 660 ? 4.262 -15.461 -6.367 1 92.62 660 MET A O 1
ATOM 5172 N N . HIS A 1 661 ? 3.559 -13.5 -7.305 1 91.69 661 HIS A N 1
ATOM 5173 C CA . HIS A 1 661 ? 2.836 -13.039 -6.125 1 91.69 661 HIS A CA 1
ATOM 5174 C C . HIS A 1 661 ? 1.328 -13.07 -6.355 1 91.69 661 HIS A C 1
ATOM 5176 O O . HIS A 1 661 ? 0.817 -12.375 -7.234 1 91.69 661 HIS A O 1
ATOM 5182 N N . PHE A 1 662 ? 0.585 -13.812 -5.586 1 87.25 662 PHE A N 1
ATOM 5183 C CA . PHE A 1 662 ? -0.856 -13.867 -5.801 1 87.25 662 PHE A CA 1
ATOM 5184 C C . PHE A 1 662 ? -1.571 -14.359 -4.547 1 87.25 662 PHE A C 1
ATOM 5186 O O . PHE A 1 662 ? -1.028 -15.172 -3.793 1 87.25 662 PHE A O 1
ATOM 5193 N N . ILE A 1 663 ? -2.775 -13.914 -4.266 1 77.81 663 ILE A N 1
ATOM 5194 C CA . ILE A 1 663 ? -3.705 -14.297 -3.207 1 77.81 663 ILE A CA 1
ATOM 5195 C C . ILE A 1 663 ? -2.988 -14.281 -1.859 1 77.81 663 ILE A C 1
ATOM 5197 O O . ILE A 1 663 ? -3.145 -15.203 -1.057 1 77.81 663 ILE A O 1
ATOM 5201 N N . GLY A 1 664 ? -2.035 -13.391 -1.664 1 84.44 664 GLY A N 1
ATOM 5202 C CA . GLY A 1 664 ? -1.343 -13.25 -0.394 1 84.44 664 GLY A CA 1
ATOM 5203 C C . GLY A 1 664 ? -0.211 -14.242 -0.217 1 84.44 664 GLY A C 1
ATOM 5204 O O . GLY A 1 664 ? 0.243 -14.484 0.904 1 84.44 664 GLY A O 1
ATOM 5205 N N . ARG A 1 665 ? 0.169 -14.922 -1.3 1 90.88 665 ARG A N 1
ATOM 5206 C CA . ARG A 1 665 ? 1.239 -15.914 -1.254 1 90.88 665 ARG A CA 1
ATOM 5207 C C . ARG A 1 665 ? 2.289 -15.641 -2.326 1 90.88 665 ARG A C 1
ATOM 5209 O O . ARG A 1 665 ? 2.02 -14.93 -3.295 1 90.88 665 ARG A O 1
ATOM 5216 N N . ILE A 1 666 ? 3.432 -16.156 -2.064 1 92.62 666 ILE A N 1
ATOM 5217 C CA . ILE A 1 666 ? 4.527 -16.016 -3.016 1 92.62 666 ILE A CA 1
ATOM 5218 C C . ILE A 1 666 ? 4.953 -17.391 -3.521 1 92.62 666 ILE A C 1
ATOM 5220 O O . ILE A 1 666 ? 5.258 -18.281 -2.727 1 92.62 666 ILE A O 1
ATOM 5224 N N . LEU A 1 667 ? 4.945 -17.594 -4.82 1 91.56 667 LEU A N 1
ATOM 5225 C CA . LEU A 1 667 ? 5.367 -18.844 -5.465 1 91.56 667 LEU A CA 1
ATOM 5226 C C . LEU A 1 667 ? 6.656 -18.625 -6.246 1 91.56 667 LEU A C 1
ATOM 5228 O O . LEU A 1 667 ? 6.703 -17.812 -7.176 1 91.56 667 LEU A O 1
ATOM 5232 N N . GLN A 1 668 ? 7.684 -19.297 -5.816 1 91.75 668 GLN A N 1
ATOM 5233 C CA . GLN A 1 668 ? 8.898 -19.312 -6.629 1 91.75 668 GLN A CA 1
ATOM 5234 C C . GLN A 1 668 ? 8.727 -20.219 -7.844 1 91.75 668 GLN A C 1
ATOM 5236 O O . GLN A 1 668 ? 9.156 -21.375 -7.824 1 91.75 668 GLN A O 1
ATOM 5241 N N . PHE A 1 669 ? 8.367 -19.781 -8.898 1 88 669 PHE A N 1
ATOM 5242 C CA . PHE A 1 669 ? 7.852 -20.547 -10.039 1 88 669 PHE A CA 1
ATOM 5243 C C . PHE A 1 669 ? 8.961 -21.359 -10.68 1 88 669 PHE A C 1
ATOM 5245 O O . PHE A 1 669 ? 8.914 -22.594 -10.672 1 88 669 PHE A O 1
ATOM 5252 N N . LEU A 1 670 ? 9.969 -20.719 -11.32 1 92.25 670 LEU A N 1
ATOM 5253 C CA . LEU A 1 670 ? 11.031 -21.422 -12.023 1 92.25 670 LEU A CA 1
ATOM 5254 C C . LEU A 1 670 ? 12.375 -20.734 -11.805 1 92.25 670 LEU A C 1
ATOM 5256 O O . LEU A 1 670 ? 12.453 -19.5 -11.812 1 92.25 670 LEU A O 1
ATOM 5260 N N . GLU A 1 671 ? 13.391 -21.609 -11.539 1 94.38 671 GLU A N 1
ATOM 5261 C CA . GLU A 1 671 ? 14.773 -21.156 -11.469 1 94.38 671 GLU A CA 1
ATOM 5262 C C . GLU A 1 671 ? 15.695 -22.062 -12.266 1 94.38 671 GLU A C 1
ATOM 5264 O O . GLU A 1 671 ? 15.562 -23.297 -12.219 1 94.38 671 GLU A O 1
ATOM 5269 N N . PHE A 1 672 ? 16.531 -21.547 -13.195 1 95.06 672 PHE A N 1
ATOM 5270 C CA . PHE A 1 672 ? 17.531 -22.266 -13.961 1 95.06 672 PHE A CA 1
ATOM 5271 C C . PHE A 1 672 ? 18.938 -21.75 -13.648 1 95.06 672 PHE A C 1
ATOM 5273 O O . PHE A 1 672 ? 19.125 -20.547 -13.477 1 95.06 672 PHE A O 1
ATOM 5280 N N . GLY A 1 673 ? 19.844 -22.703 -13.547 1 93.69 673 GLY A N 1
ATOM 5281 C CA . GLY A 1 673 ? 21.219 -22.281 -13.289 1 93.69 673 GLY A CA 1
ATOM 5282 C C . GLY A 1 673 ? 22.25 -23.125 -14.031 1 93.69 673 GLY A C 1
ATOM 5283 O O . GLY A 1 673 ? 22.016 -24.312 -14.289 1 93.69 673 GLY A O 1
ATOM 5284 N N . PHE A 1 674 ? 23.328 -22.5 -14.469 1 91.5 674 PHE A N 1
ATOM 5285 C CA . PHE A 1 674 ? 24.453 -23.141 -15.148 1 91.5 674 PHE A CA 1
ATOM 5286 C C . PHE A 1 674 ? 25.781 -22.766 -14.484 1 91.5 674 PHE A C 1
ATOM 5288 O O . PHE A 1 674 ? 25.953 -21.609 -14.062 1 91.5 674 PHE A O 1
ATOM 5295 N N . ARG A 1 675 ? 26.547 -23.688 -14.25 1 89.5 675 ARG A N 1
ATOM 5296 C CA . ARG A 1 675 ? 27.922 -23.469 -13.797 1 89.5 675 ARG A CA 1
ATOM 5297 C C . ARG A 1 675 ? 28.922 -23.969 -14.82 1 89.5 675 ARG A C 1
ATOM 5299 O O . ARG A 1 675 ? 28.875 -25.141 -15.219 1 89.5 675 ARG A O 1
ATOM 5306 N N . ALA A 1 676 ? 29.766 -23.156 -15.391 1 81.12 676 ALA A N 1
ATOM 5307 C CA . ALA A 1 676 ? 30.672 -23.5 -16.469 1 81.12 676 ALA A CA 1
ATOM 5308 C C . ALA A 1 676 ? 32.125 -23.469 -16 1 81.12 676 ALA A C 1
ATOM 5310 O O . ALA A 1 676 ? 33 -22.969 -16.688 1 81.12 676 ALA A O 1
ATOM 5311 N N . ASP A 1 677 ? 32.562 -24.016 -14.852 1 73.25 677 ASP A N 1
ATOM 5312 C CA . ASP A 1 677 ? 33.938 -23.984 -14.352 1 73.25 677 ASP A CA 1
ATOM 5313 C C . ASP A 1 677 ? 34.844 -24.781 -15.273 1 73.25 677 ASP A C 1
ATOM 5315 O O . ASP A 1 677 ? 35.938 -24.312 -15.594 1 73.25 677 ASP A O 1
ATOM 5319 N N . GLY A 1 678 ? 34.375 -25.922 -15.688 1 70.5 678 GLY A N 1
ATOM 5320 C CA . GLY A 1 678 ? 35.188 -26.781 -16.531 1 70.5 678 GLY A CA 1
ATOM 5321 C C . GLY A 1 678 ? 35.406 -26.219 -17.922 1 70.5 678 GLY A C 1
ATOM 5322 O O . GLY A 1 678 ? 36.5 -26.312 -18.469 1 70.5 678 GLY A O 1
ATOM 5323 N N . LEU A 1 679 ? 34.375 -25.594 -18.391 1 68.88 679 LEU A N 1
ATOM 5324 C CA . LEU A 1 679 ? 34.469 -25.031 -19.734 1 68.88 679 LEU A CA 1
ATOM 5325 C C . LEU A 1 679 ? 35.438 -23.828 -19.75 1 68.88 679 LEU A C 1
ATOM 5327 O O . LEU A 1 679 ? 36.188 -23.641 -20.703 1 68.88 679 LEU A O 1
ATOM 5331 N N . LYS A 1 680 ? 35.438 -23.156 -18.719 1 67.06 680 LYS A N 1
ATOM 5332 C CA . LYS A 1 680 ? 36.281 -21.984 -18.578 1 67.06 680 LYS A CA 1
ATOM 5333 C C . LYS A 1 680 ? 37.75 -22.391 -18.594 1 67.06 680 LYS A C 1
ATOM 5335 O O . LYS A 1 680 ? 38.562 -21.766 -19.266 1 67.06 680 LYS A O 1
ATOM 5340 N N . GLU A 1 681 ? 38 -23.312 -17.75 1 65.31 681 GLU A N 1
ATOM 5341 C CA . GLU A 1 681 ? 39.375 -23.781 -17.672 1 65.31 681 GLU A CA 1
ATOM 5342 C C . GLU A 1 681 ? 39.875 -24.312 -19.016 1 65.31 681 GLU A C 1
ATOM 5344 O O . GLU A 1 681 ? 41.031 -24.156 -19.359 1 65.31 681 GLU A O 1
ATOM 5349 N N . LEU A 1 682 ? 38.875 -24.766 -19.688 1 62.53 682 LEU A N 1
ATOM 5350 C CA . LEU A 1 682 ? 39.219 -25.297 -21 1 62.53 682 LEU A CA 1
ATOM 5351 C C . LEU A 1 682 ? 39.531 -24.172 -21.969 1 62.53 682 LEU A C 1
ATOM 5353 O O . LEU A 1 682 ? 40.469 -24.281 -22.766 1 62.53 682 LEU A O 1
ATOM 5357 N N . LEU A 1 683 ? 38.812 -23.047 -21.828 1 60.25 683 LEU A N 1
ATOM 5358 C CA . LEU A 1 683 ? 38.906 -21.984 -22.812 1 60.25 683 LEU A CA 1
ATOM 5359 C C . LEU A 1 683 ? 40.031 -21 -22.453 1 60.25 683 LEU A C 1
ATOM 5361 O O . LEU A 1 683 ? 40.562 -20.328 -23.328 1 60.25 683 LEU A O 1
ATOM 5365 N N . VAL A 1 684 ? 40.344 -20.625 -21.219 1 56.88 684 VAL A N 1
ATOM 5366 C CA . VAL A 1 684 ? 41.312 -19.625 -20.781 1 56.88 684 VAL A CA 1
ATOM 5367 C C . VAL A 1 684 ? 42.625 -19.812 -21.547 1 56.88 684 VAL A C 1
ATOM 5369 O O . VAL A 1 684 ? 43.25 -18.828 -21.984 1 56.88 684 VAL A O 1
ATOM 5372 N N . GLY A 1 685 ? 43.25 -20.906 -21.625 1 50.94 685 GLY A N 1
ATOM 5373 C CA . GLY A 1 685 ? 44.531 -21.031 -22.297 1 50.94 685 GLY A CA 1
ATOM 5374 C C . GLY A 1 685 ? 44.438 -20.953 -23.797 1 50.94 685 GLY A C 1
ATOM 5375 O O . GLY A 1 685 ? 45.438 -20.781 -24.484 1 50.94 685 GLY A O 1
ATOM 5376 N N . LYS A 1 686 ? 43.375 -21.094 -24.234 1 50.19 686 LYS A N 1
ATOM 5377 C CA . LYS A 1 686 ? 43.25 -21.234 -25.688 1 50.19 686 LYS A CA 1
ATOM 5378 C C . LYS A 1 686 ? 42.531 -20.047 -26.312 1 50.19 686 LYS A C 1
ATOM 5380 O O . LYS A 1 686 ? 42.344 -20 -27.516 1 50.19 686 LYS A O 1
ATOM 5385 N N . ILE A 1 687 ? 42.062 -19.109 -25.625 1 49.34 687 ILE A N 1
ATOM 5386 C CA . ILE A 1 687 ? 41.219 -17.984 -26 1 49.34 687 ILE A CA 1
ATOM 5387 C C . ILE A 1 687 ? 42.031 -16.969 -26.797 1 49.34 687 ILE A C 1
ATOM 5389 O O . ILE A 1 687 ? 41.469 -16.047 -27.391 1 49.34 687 ILE A O 1
ATOM 5393 N N . PRO A 1 688 ? 43.312 -16.781 -26.594 1 47.16 688 PRO A N 1
ATOM 5394 C CA . PRO A 1 688 ? 43.844 -15.734 -27.469 1 47.16 688 PRO A CA 1
ATOM 5395 C C . PRO A 1 688 ? 43.438 -15.922 -28.922 1 47.16 688 PRO A C 1
ATOM 5397 O O . PRO A 1 688 ? 43.375 -14.945 -29.672 1 47.16 688 PRO A O 1
ATOM 5400 N N . GLN A 1 689 ? 43.219 -17.031 -29.344 1 44.72 689 GLN A N 1
ATOM 5401 C CA . GLN A 1 689 ? 42.844 -17.25 -30.75 1 44.72 689 GLN A CA 1
ATOM 5402 C C . GLN A 1 689 ? 41.406 -16.906 -31 1 44.72 689 GLN A C 1
ATOM 5404 O O . GLN A 1 689 ? 40.969 -16.812 -32.156 1 44.72 689 GLN A O 1
ATOM 5409 N N . LEU A 1 690 ? 40.625 -16.828 -30.047 1 43.78 690 LEU A N 1
ATOM 5410 C CA . LEU A 1 690 ? 39.188 -16.5 -30.141 1 43.78 690 LEU A CA 1
ATOM 5411 C C . LEU A 1 690 ? 39 -14.992 -30.188 1 43.78 690 LEU A C 1
ATOM 5413 O O . LEU A 1 690 ? 37.844 -14.516 -30.234 1 43.78 690 LEU A O 1
ATOM 5417 N N . LYS A 1 691 ? 39.906 -14.172 -29.969 1 41.44 691 LYS A N 1
ATOM 5418 C CA . LYS A 1 691 ? 39.719 -12.719 -29.984 1 41.44 691 LYS A CA 1
ATOM 5419 C C . LYS A 1 691 ? 39.156 -12.258 -31.328 1 41.44 691 LYS A C 1
ATOM 5421 O O . LYS A 1 691 ? 38.688 -11.125 -31.453 1 41.44 691 LYS A O 1
ATOM 5426 N N . LYS A 1 692 ? 39.688 -12.945 -32.438 1 38.88 692 LYS A N 1
ATOM 5427 C CA . LYS A 1 692 ? 39.375 -12.375 -33.75 1 38.88 692 LYS A CA 1
ATOM 5428 C C . LYS A 1 692 ? 37.969 -12.766 -34.219 1 38.88 692 LYS A C 1
ATOM 5430 O O . LYS A 1 692 ? 37.812 -13.742 -34.938 1 38.88 692 LYS A O 1
ATOM 5435 N N . GLY A 1 693 ? 36.75 -12.539 -33.406 1 39.88 693 GLY A N 1
ATOM 5436 C CA . GLY A 1 693 ? 35.312 -12.516 -33.562 1 39.88 693 GLY A CA 1
ATOM 5437 C C . GLY A 1 693 ? 34.625 -13.766 -33.031 1 39.88 693 GLY A C 1
ATOM 5438 O O . GLY A 1 693 ? 35.125 -14.875 -33.219 1 39.88 693 GLY A O 1
ATOM 5439 N N . ILE A 1 694 ? 33.844 -13.875 -31.906 1 40.88 694 ILE A N 1
ATOM 5440 C CA . ILE A 1 694 ? 33 -14.844 -31.219 1 40.88 694 ILE A CA 1
ATOM 5441 C C . ILE A 1 694 ? 32.219 -15.656 -32.25 1 40.88 694 ILE A C 1
ATOM 5443 O O . ILE A 1 694 ? 31.625 -16.688 -31.922 1 40.88 694 ILE A O 1
ATOM 5447 N N . THR A 1 695 ? 32.094 -15.188 -33.438 1 38.44 695 THR A N 1
ATOM 5448 C CA . THR A 1 695 ? 31.234 -15.812 -34.438 1 38.44 695 THR A CA 1
ATOM 5449 C C . THR A 1 695 ? 31.891 -17.078 -35 1 38.44 695 THR A C 1
ATOM 5451 O O . THR A 1 695 ? 31.297 -17.734 -35.844 1 38.44 695 THR A O 1
ATOM 5454 N N . ASP A 1 696 ? 33.125 -17.234 -34.844 1 40.69 696 ASP A N 1
ATOM 5455 C CA . ASP A 1 696 ? 33.688 -18.344 -35.625 1 40.69 696 ASP A CA 1
ATOM 5456 C C . ASP A 1 696 ? 33.438 -19.688 -34.938 1 40.69 696 ASP A C 1
ATOM 5458 O O . ASP A 1 696 ? 34.156 -20.062 -34.031 1 40.69 696 ASP A O 1
ATOM 5462 N N . PHE A 1 697 ? 32.312 -20.281 -35.031 1 44.09 697 PHE A N 1
ATOM 5463 C CA . PHE A 1 697 ? 31.906 -21.609 -34.594 1 44.09 697 PHE A CA 1
ATOM 5464 C C . PHE A 1 697 ? 33.031 -22.609 -34.812 1 44.09 697 PHE A C 1
ATOM 5466 O O . PHE A 1 697 ? 33.219 -23.516 -34 1 44.09 697 PHE A O 1
ATOM 5473 N N . ALA A 1 698 ? 33.812 -22.406 -35.844 1 49.19 698 ALA A N 1
ATOM 5474 C CA . ALA A 1 698 ? 34.906 -23.344 -36.156 1 49.19 698 ALA A CA 1
ATOM 5475 C C . ALA A 1 698 ? 35.969 -23.312 -35.094 1 49.19 698 ALA A C 1
ATOM 5477 O O . ALA A 1 698 ? 36.5 -24.359 -34.688 1 49.19 698 ALA A O 1
ATOM 5478 N N . THR A 1 699 ? 36.281 -22.219 -34.656 1 52.59 699 THR A N 1
ATOM 5479 C CA . THR A 1 699 ? 37.281 -22.109 -33.594 1 52.59 699 THR A CA 1
ATOM 5480 C C . THR A 1 699 ? 36.781 -22.688 -32.281 1 52.59 699 THR A C 1
ATOM 5482 O O . THR A 1 699 ? 37.531 -23.328 -31.547 1 52.59 699 THR A O 1
ATOM 5485 N N . ILE A 1 700 ? 35.562 -22.484 -32 1 52.06 700 ILE A N 1
ATOM 5486 C CA . ILE A 1 700 ? 34.969 -23.078 -30.812 1 52.06 700 ILE A CA 1
ATOM 5487 C C . ILE A 1 700 ? 35.031 -24.609 -30.922 1 52.06 700 ILE A C 1
ATOM 5489 O O . ILE A 1 700 ? 35.406 -25.281 -29.953 1 52.06 700 ILE A O 1
ATOM 5493 N N . MET A 1 701 ? 34.75 -25.078 -32.156 1 51.5 701 MET A N 1
ATOM 5494 C CA . MET A 1 701 ? 34.781 -26.516 -32.406 1 51.5 701 MET A CA 1
ATOM 5495 C C . MET A 1 701 ? 36.219 -27.047 -32.312 1 51.5 701 MET A C 1
ATOM 5497 O O . MET A 1 701 ? 36.469 -28.141 -31.781 1 51.5 701 MET A O 1
ATOM 5501 N N . ASN A 1 702 ? 37.188 -26.312 -32.812 1 54.5 702 ASN A N 1
ATOM 5502 C CA . ASN A 1 702 ? 38.562 -26.719 -32.75 1 54.5 702 ASN A CA 1
ATOM 5503 C C . ASN A 1 702 ? 39.094 -26.703 -31.312 1 54.5 702 ASN A C 1
ATOM 5505 O O . ASN A 1 702 ? 39.844 -27.578 -30.906 1 54.5 702 ASN A O 1
ATOM 5509 N N . ILE A 1 703 ? 38.688 -25.75 -30.625 1 56.09 703 ILE A N 1
ATOM 5510 C CA . ILE A 1 703 ? 39.094 -25.688 -29.219 1 56.09 703 ILE A CA 1
ATOM 5511 C C . ILE A 1 703 ? 38.5 -26.891 -28.469 1 56.09 703 ILE A C 1
ATOM 5513 O O . ILE A 1 703 ? 39.156 -27.484 -27.625 1 56.09 703 ILE A O 1
ATOM 5517 N N . LEU A 1 704 ? 37.344 -27.156 -28.812 1 52.88 704 LEU A N 1
ATOM 5518 C CA . LEU A 1 704 ? 36.688 -28.297 -28.188 1 52.88 704 LEU A CA 1
ATOM 5519 C C . LEU A 1 704 ? 37.375 -29.609 -28.609 1 52.88 704 LEU A C 1
ATOM 5521 O O . LEU A 1 704 ? 37.312 -30.594 -27.875 1 52.88 704 LEU A O 1
ATOM 5525 N N . SER A 1 705 ? 37.969 -29.578 -29.812 1 50.5 705 SER A N 1
ATOM 5526 C CA . SER A 1 705 ? 38.656 -30.781 -30.297 1 50.5 705 SER A CA 1
ATOM 5527 C C . SER A 1 705 ? 39.969 -31.016 -29.547 1 50.5 705 SER A C 1
ATOM 5529 O O . SER A 1 705 ? 40.5 -32.125 -29.562 1 50.5 705 SER A O 1
ATOM 5531 N N . ASP A 1 706 ? 40.688 -29.969 -29.188 1 50.28 706 ASP A N 1
ATOM 5532 C CA . ASP A 1 706 ? 41.875 -30.266 -28.406 1 50.28 706 ASP A CA 1
ATOM 5533 C C . ASP A 1 706 ? 41.5 -30.75 -27.016 1 50.28 706 ASP A C 1
ATOM 5535 O O . ASP A 1 706 ? 42.125 -30.328 -26.016 1 50.28 706 ASP A O 1
ATOM 5539 N N . TRP A 1 707 ? 40.594 -31.469 -26.906 1 48.41 707 TRP A N 1
ATOM 5540 C CA . TRP A 1 707 ? 39.875 -32.031 -25.766 1 48.41 707 TRP A CA 1
ATOM 5541 C C . TRP A 1 707 ? 40.812 -32.938 -24.953 1 48.41 707 TRP A C 1
ATOM 5543 O O . TRP A 1 707 ? 40.438 -33.406 -23.875 1 48.41 707 TRP A O 1
ATOM 5553 N N . GLN A 1 708 ? 41.875 -33.375 -25.453 1 48.12 708 GLN A N 1
ATOM 5554 C CA . GLN A 1 708 ? 42.656 -34.375 -24.766 1 48.12 708 GLN A CA 1
ATOM 5555 C C . GLN A 1 708 ? 43.125 -33.875 -23.406 1 48.12 708 GLN A C 1
ATOM 5557 O O . GLN A 1 708 ? 43.469 -34.656 -22.516 1 48.12 708 GLN A O 1
ATOM 5562 N N . ASN A 1 709 ? 43.344 -32.625 -23.25 1 50.66 709 ASN A N 1
ATOM 5563 C CA . ASN A 1 709 ? 43.938 -32.219 -21.984 1 50.66 709 ASN A CA 1
ATOM 5564 C C . ASN A 1 709 ? 42.875 -31.781 -20.984 1 50.66 709 ASN A C 1
ATOM 5566 O O . ASN A 1 709 ? 43.188 -31 -20.062 1 50.66 709 ASN A O 1
ATOM 5570 N N . LEU A 1 710 ? 41.75 -32.188 -21.109 1 52.88 710 LEU A N 1
ATOM 5571 C CA . LEU A 1 710 ? 40.719 -31.797 -20.172 1 52.88 710 LEU A CA 1
ATOM 5572 C C . LEU A 1 710 ? 40.844 -32.594 -18.875 1 52.88 710 LEU A C 1
ATOM 5574 O O . LEU A 1 710 ? 41.156 -33.781 -18.891 1 52.88 710 LEU A O 1
ATOM 5578 N N . PRO A 1 711 ? 40.875 -31.906 -17.734 1 55.75 711 PRO A N 1
ATOM 5579 C CA . PRO A 1 711 ? 40.969 -32.719 -16.516 1 55.75 711 PRO A CA 1
ATOM 5580 C C . PRO A 1 711 ? 39.812 -33.688 -16.391 1 55.75 711 PRO A C 1
ATOM 5582 O O . PRO A 1 711 ? 38.656 -33.344 -16.625 1 55.75 711 PRO A O 1
ATOM 5585 N N . LYS A 1 712 ? 39.938 -34.969 -16.375 1 56.56 712 LYS A N 1
ATOM 5586 C CA . LYS A 1 712 ? 39.031 -36.094 -16.344 1 56.56 712 LYS A CA 1
ATOM 5587 C C . LYS A 1 712 ? 38.125 -36.062 -15.102 1 56.56 712 LYS A C 1
ATOM 5589 O O . LYS A 1 712 ? 37 -36.531 -15.125 1 56.56 712 LYS A O 1
ATOM 5594 N N . ASP A 1 713 ? 38.562 -35.406 -13.992 1 61.5 713 ASP A N 1
ATOM 5595 C CA . ASP A 1 713 ? 37.875 -35.688 -12.75 1 61.5 713 ASP A CA 1
ATOM 5596 C C . ASP A 1 713 ? 36.812 -34.625 -12.43 1 61.5 713 ASP A C 1
ATOM 5598 O O . ASP A 1 713 ? 36.094 -34.719 -11.43 1 61.5 713 ASP A O 1
ATOM 5602 N N . ARG A 1 714 ? 36.719 -33.469 -13.297 1 71.12 714 ARG A N 1
ATOM 5603 C CA . ARG A 1 714 ? 35.75 -32.469 -12.945 1 71.12 714 ARG A CA 1
ATOM 5604 C C . ARG A 1 714 ? 34.719 -32.25 -14.062 1 71.12 714 ARG A C 1
ATOM 5606 O O . ARG A 1 714 ? 35.062 -32.375 -15.242 1 71.12 714 ARG A O 1
ATOM 5613 N N . PRO A 1 715 ? 33.375 -32 -13.594 1 81.06 715 PRO A N 1
ATOM 5614 C CA . PRO A 1 715 ? 32.375 -31.734 -14.617 1 81.06 715 PRO A CA 1
ATOM 5615 C C . PRO A 1 715 ? 32.625 -30.453 -15.398 1 81.06 715 PRO A C 1
ATOM 5617 O O . PRO A 1 715 ? 33.094 -29.469 -14.828 1 81.06 715 PRO A O 1
ATOM 5620 N N . LEU A 1 716 ? 32.406 -30.453 -16.641 1 78.5 716 LEU A N 1
ATOM 5621 C CA . LEU A 1 716 ? 32.594 -29.281 -17.5 1 78.5 716 LEU A CA 1
ATOM 5622 C C . LEU A 1 716 ? 31.469 -28.281 -17.297 1 78.5 716 LEU A C 1
ATOM 5624 O O . LEU A 1 716 ? 31.703 -27.062 -17.328 1 78.5 716 LEU A O 1
ATOM 5628 N N . LEU A 1 717 ? 30.281 -28.812 -17.219 1 85.62 717 LEU A N 1
ATOM 5629 C CA . LEU A 1 717 ? 29.094 -28 -17.047 1 85.62 717 LEU A CA 1
ATOM 5630 C C . LEU A 1 717 ? 28.109 -28.641 -16.078 1 85.62 717 LEU A C 1
ATOM 5632 O O . LEU A 1 717 ? 27.906 -29.859 -16.094 1 85.62 717 LEU A O 1
ATOM 5636 N N . THR A 1 718 ? 27.719 -27.844 -15.117 1 89.94 718 THR A N 1
ATOM 5637 C CA . THR A 1 718 ? 26.688 -28.297 -14.203 1 89.94 718 THR A CA 1
ATOM 5638 C C . THR A 1 718 ? 25.406 -27.484 -14.406 1 89.94 718 THR A C 1
ATOM 5640 O O . THR A 1 718 ? 25.438 -26.266 -14.508 1 89.94 718 THR A O 1
ATOM 5643 N N . ALA A 1 719 ? 24.297 -28.109 -14.633 1 92.44 719 ALA A N 1
ATOM 5644 C CA . ALA A 1 719 ? 23 -27.453 -14.812 1 92.44 719 ALA A CA 1
ATOM 5645 C C . ALA A 1 719 ? 22 -27.938 -13.773 1 92.44 719 ALA A C 1
ATOM 5647 O O . ALA A 1 719 ? 22 -29.109 -13.391 1 92.44 719 ALA A O 1
ATOM 5648 N N . TYR A 1 720 ? 21.266 -27.047 -13.219 1 94.12 720 TYR A N 1
ATOM 5649 C CA . TYR A 1 720 ? 20.203 -27.438 -12.305 1 94.12 720 TYR A CA 1
ATOM 5650 C C . TYR A 1 720 ? 18.906 -26.672 -12.586 1 94.12 720 TYR A C 1
ATOM 5652 O O . TYR A 1 720 ? 18.938 -25.641 -13.281 1 94.12 720 TYR A O 1
ATOM 5660 N N . ALA A 1 721 ? 17.781 -27.188 -12.164 1 95.38 721 ALA A N 1
ATOM 5661 C CA . ALA A 1 721 ? 16.469 -26.547 -12.281 1 95.38 721 ALA A CA 1
ATOM 5662 C C . ALA A 1 721 ? 15.68 -26.672 -10.977 1 95.38 721 ALA A C 1
ATOM 5664 O O . ALA A 1 721 ? 15.711 -27.719 -10.32 1 95.38 721 ALA A O 1
ATOM 5665 N N . ARG A 1 722 ? 15.148 -25.578 -10.586 1 95 722 ARG A N 1
ATOM 5666 C CA . ARG A 1 722 ? 14.273 -25.562 -9.422 1 95 722 ARG A CA 1
ATOM 5667 C C . ARG A 1 722 ? 12.844 -25.203 -9.812 1 95 722 ARG A C 1
ATOM 5669 O O . ARG A 1 722 ? 12.625 -24.312 -10.641 1 95 722 ARG A O 1
ATOM 5676 N N . VAL A 1 723 ? 11.914 -25.984 -9.195 1 92.19 723 VAL A N 1
ATOM 5677 C CA . VAL A 1 723 ? 10.484 -25.719 -9.391 1 92.19 723 VAL A CA 1
ATOM 5678 C C . VAL A 1 723 ? 9.828 -25.406 -8.047 1 92.19 723 VAL A C 1
ATOM 5680 O O . VAL A 1 723 ? 9.93 -26.188 -7.102 1 92.19 723 VAL A O 1
ATOM 5683 N N . PHE A 1 724 ? 9.219 -24.328 -7.875 1 91.69 724 PHE A N 1
ATOM 5684 C CA . PHE A 1 724 ? 8.562 -23.859 -6.66 1 91.69 724 PHE A CA 1
ATOM 5685 C C . PHE A 1 724 ? 9.555 -23.812 -5.5 1 91.69 724 PHE A C 1
ATOM 5687 O O . PHE A 1 724 ? 9.25 -24.281 -4.402 1 91.69 724 PHE A O 1
ATOM 5694 N N . GLY A 1 725 ? 10.742 -23.469 -5.863 1 91.19 725 GLY A N 1
ATOM 5695 C CA . GLY A 1 725 ? 11.773 -23.297 -4.852 1 91.19 725 GLY A CA 1
ATOM 5696 C C . GLY A 1 725 ? 12.523 -24.562 -4.527 1 91.19 725 GLY A C 1
ATOM 5697 O O . GLY A 1 725 ? 13.5 -24.547 -3.777 1 91.19 725 GLY A O 1
ATOM 5698 N N . GLN A 1 726 ? 12.133 -25.703 -5.188 1 94.38 726 GLN A N 1
ATOM 5699 C CA . GLN A 1 726 ? 12.742 -27 -4.941 1 94.38 726 GLN A CA 1
ATOM 5700 C C . GLN A 1 726 ? 13.602 -27.438 -6.125 1 94.38 726 GLN A C 1
ATOM 5702 O O . GLN A 1 726 ? 13.141 -27.422 -7.27 1 94.38 726 GLN A O 1
ATOM 5707 N N . GLU A 1 727 ? 14.758 -27.766 -5.801 1 96.06 727 GLU A N 1
ATOM 5708 C CA . GLU A 1 727 ? 15.617 -28.297 -6.859 1 96.06 727 GLU A CA 1
ATOM 5709 C C . GLU A 1 727 ? 15.164 -29.688 -7.309 1 96.06 727 GLU A C 1
ATOM 5711 O O . GLU A 1 727 ? 15.078 -30.609 -6.496 1 96.06 727 GLU A O 1
ATOM 5716 N N . ALA A 1 728 ? 14.844 -29.859 -8.578 1 93.81 728 ALA A N 1
ATOM 5717 C CA . ALA A 1 728 ? 14.273 -31.109 -9.086 1 93.81 728 ALA A CA 1
ATOM 5718 C C . ALA A 1 728 ? 15.219 -31.766 -10.078 1 93.81 728 ALA A C 1
ATOM 5720 O O . ALA A 1 728 ? 15.109 -32.969 -10.344 1 93.81 728 ALA A O 1
ATOM 5721 N N . PHE A 1 729 ? 16.094 -30.984 -10.602 1 93.75 729 PHE A N 1
ATOM 5722 C CA . PHE A 1 729 ? 16.984 -31.484 -11.641 1 93.75 729 PHE A CA 1
ATOM 5723 C C . PHE A 1 729 ? 18.422 -31.016 -11.406 1 93.75 729 PHE A C 1
ATOM 5725 O O . PHE A 1 729 ? 18.641 -29.875 -11.031 1 93.75 729 PHE A O 1
ATOM 5732 N N . LEU A 1 730 ? 19.344 -31.875 -11.406 1 93.94 730 LEU A N 1
ATOM 5733 C CA . LEU A 1 730 ? 20.781 -31.625 -11.312 1 93.94 730 LEU A CA 1
ATOM 5734 C C . LEU A 1 730 ? 21.547 -32.531 -12.258 1 93.94 730 LEU A C 1
ATOM 5736 O O . LEU A 1 730 ? 21.375 -33.75 -12.234 1 93.94 730 LEU A O 1
ATOM 5740 N N . MET A 1 731 ? 22.281 -31.969 -13.18 1 90.62 731 MET A N 1
ATOM 5741 C CA . MET A 1 731 ? 23.031 -32.75 -14.156 1 90.62 731 MET A CA 1
ATOM 5742 C C . MET A 1 731 ? 24.453 -32.219 -14.312 1 90.62 731 MET A C 1
ATOM 5744 O O . MET A 1 731 ? 24.656 -31 -14.398 1 90.62 731 MET A O 1
ATOM 5748 N N . ASP A 1 732 ? 25.375 -33.062 -14.242 1 87.94 732 ASP A N 1
ATOM 5749 C CA . ASP A 1 732 ? 26.766 -32.75 -14.516 1 87.94 732 ASP A CA 1
ATOM 5750 C C . ASP A 1 732 ? 27.188 -33.281 -15.883 1 87.94 732 ASP A C 1
ATOM 5752 O O . ASP A 1 732 ? 26.953 -34.469 -16.188 1 87.94 732 ASP A O 1
ATOM 5756 N N . VAL A 1 733 ? 27.625 -32.469 -16.766 1 82.31 733 VAL A N 1
ATOM 5757 C CA . VAL A 1 733 ? 28.125 -32.875 -18.078 1 82.31 733 VAL A CA 1
ATOM 5758 C C . VAL A 1 733 ? 29.641 -33.062 -18.016 1 82.31 733 VAL A C 1
ATOM 5760 O O . VAL A 1 733 ? 30.359 -32.125 -17.703 1 82.31 733 VAL A O 1
ATOM 5763 N N . ARG A 1 734 ? 30.094 -34.25 -18.234 1 78.44 734 ARG A N 1
ATOM 5764 C CA . ARG A 1 734 ? 31.516 -34.562 -18.172 1 78.44 734 ARG A CA 1
ATOM 5765 C C . ARG A 1 734 ? 32.125 -34.594 -19.578 1 78.44 734 ARG A C 1
ATOM 5767 O O . ARG A 1 734 ? 31.406 -34.531 -20.578 1 78.44 734 ARG A O 1
ATOM 5774 N N . GLU A 1 735 ? 33.344 -34.625 -19.578 1 73.88 735 GLU A N 1
ATOM 5775 C CA . GLU A 1 735 ? 34.125 -34.625 -20.812 1 73.88 735 GLU A CA 1
ATOM 5776 C C . GLU A 1 735 ? 33.812 -35.844 -21.656 1 73.88 735 GLU A C 1
ATOM 5778 O O . GLU A 1 735 ? 33.688 -35.75 -22.891 1 73.88 735 GLU A O 1
ATOM 5783 N N . ASP A 1 736 ? 33.594 -36.938 -20.891 1 71.81 736 ASP A N 1
ATOM 5784 C CA . ASP A 1 736 ? 33.375 -38.188 -21.625 1 71.81 736 ASP A CA 1
ATOM 5785 C C . ASP A 1 736 ? 32.094 -38.094 -22.438 1 71.81 736 ASP A C 1
ATOM 5787 O O . ASP A 1 736 ? 32.031 -38.594 -23.578 1 71.81 736 ASP A O 1
ATOM 5791 N N . SER A 1 737 ? 31.172 -37.469 -21.828 1 74.75 737 SER A N 1
ATOM 5792 C CA . SER A 1 737 ? 29.906 -37.344 -22.531 1 74.75 737 SER A CA 1
ATOM 5793 C C . SER A 1 737 ? 30.031 -36.438 -23.75 1 74.75 737 SER A C 1
ATOM 5795 O O . SER A 1 737 ? 29.469 -36.719 -24.812 1 74.75 737 SER A O 1
ATOM 5797 N N . ILE A 1 738 ? 30.688 -35.406 -23.656 1 71.44 738 ILE A N 1
ATOM 5798 C CA . ILE A 1 738 ? 30.859 -34.469 -24.75 1 71.44 738 ILE A CA 1
ATOM 5799 C C . ILE A 1 738 ? 31.719 -35.094 -25.844 1 71.44 738 ILE A C 1
ATOM 5801 O O . ILE A 1 738 ? 31.422 -34.969 -27.031 1 71.44 738 ILE A O 1
ATOM 5805 N N . GLN A 1 739 ? 32.812 -35.844 -25.406 1 70.62 739 GLN A N 1
ATOM 5806 C CA . GLN A 1 739 ? 33.688 -36.5 -26.375 1 70.62 739 GLN A CA 1
ATOM 5807 C C . GLN A 1 739 ? 32.906 -37.562 -27.172 1 70.62 739 GLN A C 1
ATOM 5809 O O . GLN A 1 739 ? 33.094 -37.719 -28.375 1 70.62 739 GLN A O 1
ATOM 5814 N N . SER A 1 740 ? 32.125 -38.156 -26.312 1 74.88 740 SER A N 1
ATOM 5815 C CA . SER A 1 740 ? 31.312 -39.156 -27 1 74.88 740 SER A CA 1
ATOM 5816 C C . SER A 1 740 ? 30.375 -38.5 -28 1 74.88 740 SER A C 1
ATOM 5818 O O . SER A 1 740 ? 30.156 -39.031 -29.094 1 74.88 740 SER A O 1
ATOM 5820 N N . ILE A 1 741 ? 29.844 -37.438 -27.672 1 74.25 741 ILE A N 1
ATOM 5821 C CA . ILE A 1 741 ? 28.938 -36.75 -28.562 1 74.25 741 ILE A CA 1
ATOM 5822 C C . ILE A 1 741 ? 29.703 -36.219 -29.781 1 74.25 741 ILE A C 1
ATOM 5824 O O . ILE A 1 741 ? 29.25 -36.375 -30.906 1 74.25 741 ILE A O 1
ATOM 5828 N N . ILE A 1 742 ? 30.875 -35.719 -29.609 1 69.81 742 ILE A N 1
ATOM 5829 C CA . ILE A 1 742 ? 31.672 -35.156 -30.688 1 69.81 742 ILE A CA 1
ATOM 5830 C C . ILE A 1 742 ? 32.156 -36.281 -31.609 1 69.81 742 ILE A C 1
ATOM 5832 O O . ILE A 1 742 ? 32.094 -36.156 -32.844 1 69.81 742 ILE A O 1
ATOM 5836 N N . LYS A 1 743 ? 32.594 -37.344 -30.938 1 73 743 LYS A N 1
ATOM 5837 C CA . LYS A 1 743 ? 33.062 -38.5 -31.703 1 73 743 LYS A CA 1
ATOM 5838 C C . LYS A 1 743 ? 31.938 -39.062 -32.562 1 73 743 LYS A C 1
ATOM 5840 O O . LYS A 1 743 ? 32.156 -39.5 -33.688 1 73 743 LYS A O 1
ATOM 5845 N N . SER A 1 744 ? 30.844 -38.969 -31.906 1 76.25 744 SER A N 1
ATOM 5846 C CA . SER A 1 744 ? 29.703 -39.531 -32.625 1 76.25 744 SER A CA 1
ATOM 5847 C C . SER A 1 744 ? 29.344 -38.656 -33.844 1 76.25 744 SER A C 1
ATOM 5849 O O . SER A 1 744 ? 28.812 -39.156 -34.844 1 76.25 744 SER A O 1
ATOM 5851 N N . PHE A 1 745 ? 29.703 -37.406 -33.844 1 75 745 PHE A N 1
ATOM 5852 C CA . PHE A 1 745 ? 29.328 -36.5 -34.906 1 75 745 PHE A CA 1
ATOM 5853 C C . PHE A 1 745 ? 30.547 -36.188 -35.781 1 75 745 PHE A C 1
ATOM 5855 O O . PHE A 1 745 ? 30.453 -35.375 -36.719 1 75 745 PHE A O 1
ATOM 5862 N N . SER A 1 746 ? 31.625 -36.812 -35.469 1 76.31 746 SER A N 1
ATOM 5863 C CA . SER A 1 746 ? 32.844 -36.562 -36.25 1 76.31 746 SER A CA 1
ATOM 5864 C C . SER A 1 746 ? 32.719 -37.094 -37.656 1 76.31 746 SER A C 1
ATOM 5866 O O . SER A 1 746 ? 32.062 -38.125 -37.875 1 76.31 746 SER A O 1
ATOM 5868 N N . PRO A 1 747 ? 33.219 -36.375 -38.656 1 78.56 747 PRO A N 1
ATOM 5869 C CA . PRO A 1 747 ? 33.188 -36.844 -40.031 1 78.56 747 PRO A CA 1
ATOM 5870 C C . PRO A 1 747 ? 33.906 -38.188 -40.25 1 78.56 747 PRO A C 1
ATOM 5872 O O . PRO A 1 747 ? 33.625 -38.906 -41.219 1 78.56 747 PRO A O 1
ATOM 5875 N N . SER A 1 748 ? 34.781 -38.469 -39.406 1 77.44 748 SER A N 1
ATOM 5876 C CA . SER A 1 748 ? 35.531 -39.719 -39.562 1 77.44 748 SER A CA 1
ATOM 5877 C C . SER A 1 748 ? 34.844 -40.875 -38.875 1 77.44 748 SER A C 1
ATOM 5879 O O . SER A 1 748 ? 35.312 -42 -38.938 1 77.44 748 SER A O 1
ATOM 5881 N N . ALA A 1 749 ? 33.656 -40.5 -38.219 1 81.31 749 ALA A N 1
ATOM 5882 C CA . ALA A 1 749 ? 32.938 -41.594 -37.5 1 81.31 749 ALA A CA 1
ATOM 5883 C C . ALA A 1 749 ? 32.406 -42.625 -38.5 1 81.31 749 ALA A C 1
ATOM 5885 O O . ALA A 1 749 ? 31.891 -42.25 -39.562 1 81.31 749 ALA A O 1
ATOM 5886 N N . GLY A 1 750 ? 32.562 -43.906 -38.25 1 77.12 750 GLY A N 1
ATOM 5887 C CA . GLY A 1 750 ? 32.188 -44.969 -39.156 1 77.12 750 GLY A CA 1
ATOM 5888 C C . GLY A 1 750 ? 30.875 -45.625 -38.75 1 77.12 750 GLY A C 1
ATOM 5889 O O . GLY A 1 750 ? 30.031 -45.031 -38.094 1 77.12 750 GLY A O 1
ATOM 5890 N N . LYS A 1 751 ? 30.656 -46.875 -39.094 1 79 751 LYS A N 1
ATOM 5891 C CA . LYS A 1 751 ? 29.422 -47.656 -38.969 1 79 751 LYS A CA 1
ATOM 5892 C C . LYS A 1 751 ? 29.125 -47.969 -37.5 1 79 751 LYS A C 1
ATOM 5894 O O . LYS A 1 751 ? 28 -48.312 -37.156 1 79 751 LYS A O 1
ATOM 5899 N N . GLU A 1 752 ? 30.109 -47.844 -36.719 1 77.5 752 GLU A N 1
ATOM 5900 C CA . GLU A 1 752 ? 29.906 -48.188 -35.312 1 77.5 752 GLU A CA 1
ATOM 5901 C C . GLU A 1 752 ? 29.297 -47.031 -34.531 1 77.5 752 GLU A C 1
ATOM 5903 O O . GLU A 1 752 ? 28.828 -47.219 -33.406 1 77.5 752 GLU A O 1
ATOM 5908 N N . SER A 1 753 ? 29.188 -45.969 -35.188 1 81.06 753 SER A N 1
ATOM 5909 C CA . SER A 1 753 ? 28.672 -44.812 -34.469 1 81.06 753 SER A CA 1
ATOM 5910 C C . SER A 1 753 ? 27.141 -44.844 -34.375 1 81.06 753 SER A C 1
ATOM 5912 O O . SER A 1 753 ? 26.484 -45.312 -35.281 1 81.06 753 SER A O 1
ATOM 5914 N N . LYS A 1 754 ? 26.656 -44.438 -33.25 1 81.06 754 LYS A N 1
ATOM 5915 C CA . LYS A 1 754 ? 25.219 -44.375 -33.062 1 81.06 754 LYS A CA 1
ATOM 5916 C C . LYS A 1 754 ? 24.562 -43.438 -34.062 1 81.06 754 LYS A C 1
ATOM 5918 O O . LYS A 1 754 ? 23.422 -43.625 -34.469 1 81.06 754 LYS A O 1
ATOM 5923 N N . VAL A 1 755 ? 25.281 -42.469 -34.438 1 84.19 755 VAL A N 1
ATOM 5924 C CA . VAL A 1 755 ? 24.766 -41.5 -35.406 1 84.19 755 VAL A CA 1
ATOM 5925 C C . VAL A 1 755 ? 24.578 -42.219 -36.75 1 84.19 755 VAL A C 1
ATOM 5927 O O . VAL A 1 755 ? 23.594 -41.938 -37.469 1 84.19 755 VAL A O 1
ATOM 5930 N N . TRP A 1 756 ? 25.562 -43.125 -37.094 1 84.31 756 TRP A N 1
ATOM 5931 C CA . TRP A 1 756 ? 25.453 -43.875 -38.344 1 84.31 756 TRP A CA 1
ATOM 5932 C C . TRP A 1 756 ? 24.172 -44.719 -38.344 1 84.31 756 TRP A C 1
ATOM 5934 O O . TRP A 1 756 ? 23.469 -44.781 -39.344 1 84.31 756 TRP A O 1
ATOM 5944 N N . GLU A 1 757 ? 23.984 -45.25 -37.188 1 83.75 757 GLU A N 1
ATOM 5945 C CA . GLU A 1 757 ? 22.781 -46.062 -37.094 1 83.75 757 GLU A CA 1
ATOM 5946 C C . GLU A 1 757 ? 21.516 -45.219 -37.25 1 83.75 757 GLU A C 1
ATOM 5948 O O . GLU A 1 757 ? 20.547 -45.656 -37.875 1 83.75 757 GLU A O 1
ATOM 5953 N N . LYS A 1 758 ? 21.547 -44.125 -36.688 1 86.94 758 LYS A N 1
ATOM 5954 C CA . LYS A 1 758 ? 20.391 -43.25 -36.812 1 86.94 758 LYS A CA 1
ATOM 5955 C C . LYS A 1 758 ? 20.203 -42.781 -38.25 1 86.94 758 LYS A C 1
ATOM 5957 O O . LYS A 1 758 ? 19.078 -42.594 -38.719 1 86.94 758 LYS A O 1
ATOM 5962 N N . ILE A 1 759 ? 21.203 -42.5 -38.844 1 86.5 759 ILE A N 1
ATOM 5963 C CA . ILE A 1 759 ? 21.141 -42.062 -40.25 1 86.5 759 ILE A CA 1
ATOM 5964 C C . ILE A 1 759 ? 20.562 -43.188 -41.094 1 86.5 759 ILE A C 1
ATOM 5966 O O . ILE A 1 759 ? 19.75 -42.938 -42 1 86.5 759 ILE A O 1
ATOM 5970 N N . GLN A 1 760 ? 20.984 -44.406 -40.781 1 85.94 760 GLN A N 1
ATOM 5971 C CA . GLN A 1 760 ? 20.438 -45.562 -41.5 1 85.94 760 GLN A CA 1
ATOM 5972 C C . GLN A 1 760 ? 18.938 -45.719 -41.25 1 85.94 760 GLN A C 1
ATOM 5974 O O . GLN A 1 760 ? 18.172 -46.031 -42.156 1 85.94 760 GLN A O 1
ATOM 5979 N N . ASP A 1 761 ? 18.672 -45.438 -40.062 1 87.88 761 ASP A N 1
ATOM 5980 C CA . ASP A 1 761 ? 17.25 -45.5 -39.719 1 87.88 761 ASP A CA 1
ATOM 5981 C C . ASP A 1 761 ? 16.438 -44.469 -40.5 1 87.88 761 ASP A C 1
ATOM 5983 O O . ASP A 1 761 ? 15.32 -44.781 -40.938 1 87.88 761 ASP A O 1
ATOM 5987 N N . VAL A 1 762 ? 16.938 -43.344 -40.562 1 88.69 762 VAL A N 1
ATOM 5988 C CA . VAL A 1 762 ? 16.219 -42.281 -41.25 1 88.69 762 VAL A CA 1
ATOM 5989 C C . VAL A 1 762 ? 16.141 -42.625 -42.75 1 88.69 762 VAL A C 1
ATOM 5991 O O . VAL A 1 762 ? 15.156 -42.312 -43.406 1 88.69 762 VAL A O 1
ATOM 5994 N N . GLN A 1 763 ? 17.141 -43.25 -43.281 1 89 763 GLN A N 1
ATOM 5995 C CA . GLN A 1 763 ? 17.125 -43.656 -44.688 1 89 763 GLN A CA 1
ATOM 5996 C C . GLN A 1 763 ? 16.031 -44.688 -44.969 1 89 763 GLN A C 1
ATOM 5998 O O . GLN A 1 763 ? 15.398 -44.688 -46 1 89 763 GLN A O 1
ATOM 6003 N N . LYS A 1 764 ? 15.891 -45.562 -43.969 1 88.12 764 LYS A N 1
ATOM 6004 C CA . LYS A 1 764 ? 14.836 -46.562 -44.094 1 88.12 764 LYS A CA 1
ATOM 6005 C C . LYS A 1 764 ? 13.469 -45.969 -43.781 1 88.12 764 LYS A C 1
ATOM 6007 O O . LYS A 1 764 ? 12.438 -46.5 -44.156 1 88.12 764 LYS A O 1
ATOM 6012 N N . GLY A 1 765 ? 13.438 -44.906 -43.156 1 87.44 765 GLY A N 1
ATOM 6013 C CA . GLY A 1 765 ? 12.219 -44.25 -42.688 1 87.44 765 GLY A CA 1
ATOM 6014 C C . GLY A 1 765 ? 11.961 -44.5 -41.219 1 87.44 765 GLY A C 1
ATOM 6015 O O . GLY A 1 765 ? 11.875 -45.656 -40.781 1 87.44 765 GLY A O 1
ATOM 6016 N N . THR A 1 766 ? 11.93 -43.594 -40.406 1 87.94 766 THR A N 1
ATOM 6017 C CA . THR A 1 766 ? 11.727 -43.719 -38.969 1 87.94 766 THR A CA 1
ATOM 6018 C C . THR A 1 766 ? 10.508 -42.906 -38.5 1 87.94 766 THR A C 1
ATOM 6020 O O . THR A 1 766 ? 10.164 -41.906 -39.125 1 87.94 766 THR A O 1
ATOM 6023 N N . SER A 1 767 ? 9.711 -43.562 -37.656 1 87.06 767 SER A N 1
ATOM 6024 C CA . SER A 1 767 ? 8.578 -42.906 -37.031 1 87.06 767 SER A CA 1
ATOM 6025 C C . SER A 1 767 ? 8.719 -42.906 -35.5 1 87.06 767 SER A C 1
ATOM 6027 O O . SER A 1 767 ? 9.023 -43.938 -34.906 1 87.06 767 SER A O 1
ATOM 6029 N N . TRP A 1 768 ? 8.727 -41.75 -34.906 1 87.69 768 TRP A N 1
ATOM 6030 C CA . TRP A 1 768 ? 8.828 -41.625 -33.469 1 87.69 768 TRP A CA 1
ATOM 6031 C C . TRP A 1 768 ? 7.652 -40.844 -32.906 1 87.69 768 TRP A C 1
ATOM 6033 O O . TRP A 1 768 ? 7.223 -39.844 -33.5 1 87.69 768 TRP A O 1
ATOM 6043 N N . HIS A 1 769 ? 7.031 -41.406 -31.859 1 89.19 769 HIS A N 1
ATOM 6044 C CA . HIS A 1 769 ? 5.922 -40.719 -31.188 1 89.19 769 HIS A CA 1
ATOM 6045 C C . HIS A 1 769 ? 6.098 -40.719 -29.688 1 89.19 769 HIS A C 1
ATOM 6047 O O . HIS A 1 769 ? 6.566 -41.719 -29.109 1 89.19 769 HIS A O 1
ATOM 6053 N N . TRP A 1 770 ? 5.82 -39.562 -29 1 91.75 770 TRP A N 1
ATOM 6054 C CA . TRP A 1 770 ? 5.93 -39.438 -27.562 1 91.75 770 TRP A CA 1
ATOM 6055 C C . TRP A 1 770 ? 4.793 -38.562 -27 1 91.75 770 TRP A C 1
ATOM 6057 O O . TRP A 1 770 ? 4.477 -37.531 -27.562 1 91.75 770 TRP A O 1
ATOM 6067 N N . THR A 1 771 ? 4.082 -39.156 -26.016 1 92.75 771 THR A N 1
ATOM 6068 C CA . THR A 1 771 ? 3.031 -38.406 -25.328 1 92.75 771 THR A CA 1
ATOM 6069 C C . THR A 1 771 ? 3.297 -38.375 -23.828 1 92.75 771 THR A C 1
ATOM 6071 O O . THR A 1 771 ? 3.797 -39.344 -23.25 1 92.75 771 THR A O 1
ATOM 6074 N N . LYS A 1 772 ? 2.994 -37.281 -23.141 1 94.31 772 LYS A N 1
ATOM 6075 C CA . LYS A 1 772 ? 3.188 -37.156 -21.703 1 94.31 772 LYS A CA 1
ATOM 6076 C C . LYS A 1 772 ? 2.035 -36.406 -21.047 1 94.31 772 LYS A C 1
ATOM 6078 O O . LYS A 1 772 ? 2.023 -35.156 -21.062 1 94.31 772 LYS A O 1
ATOM 6083 N N . PRO A 1 773 ? 1.112 -37.125 -20.438 1 94.5 773 PRO A N 1
ATOM 6084 C CA . PRO A 1 773 ? 0.097 -36.469 -19.609 1 94.5 773 PRO A CA 1
ATOM 6085 C C . PRO A 1 773 ? 0.573 -36.188 -18.188 1 94.5 773 PRO A C 1
ATOM 6087 O O . PRO A 1 773 ? 1.299 -37.031 -17.609 1 94.5 773 PRO A O 1
ATOM 6090 N N . HIS A 1 774 ? 0.314 -35.156 -17.609 1 93.25 774 HIS A N 1
ATOM 6091 C CA . HIS A 1 774 ? 0.689 -34.969 -16.219 1 93.25 774 HIS A CA 1
ATOM 6092 C C . HIS A 1 774 ? -0.151 -33.844 -15.586 1 93.25 774 HIS A C 1
ATOM 6094 O O . HIS A 1 774 ? -0.662 -32.969 -16.281 1 93.25 774 HIS A O 1
ATOM 6100 N N . LEU A 1 775 ? -0.408 -33.938 -14.312 1 94.31 775 LEU A N 1
ATOM 6101 C CA . LEU A 1 775 ? -1.027 -32.906 -13.477 1 94.31 775 LEU A CA 1
ATOM 6102 C C . LEU A 1 775 ? 0.027 -31.969 -12.891 1 94.31 775 LEU A C 1
ATOM 6104 O O . LEU A 1 775 ? 0.875 -32.406 -12.102 1 94.31 775 LEU A O 1
ATOM 6108 N N . VAL A 1 776 ? -0.038 -30.719 -13.219 1 90.38 776 VAL A N 1
ATOM 6109 C CA . VAL A 1 776 ? 0.989 -29.781 -12.797 1 90.38 776 VAL A CA 1
ATOM 6110 C C . VAL A 1 776 ? 0.779 -29.406 -11.328 1 90.38 776 VAL A C 1
ATOM 6112 O O . VAL A 1 776 ? 1.724 -29.422 -10.539 1 90.38 776 VAL A O 1
ATOM 6115 N N . TYR A 1 777 ? -0.413 -29.047 -10.914 1 89.06 777 TYR A N 1
ATOM 6116 C CA . TYR A 1 777 ? -0.661 -28.75 -9.508 1 89.06 777 TYR A CA 1
ATOM 6117 C C . TYR A 1 777 ? -2.139 -28.906 -9.164 1 89.06 777 TYR A C 1
ATOM 6119 O O . TYR A 1 777 ? -2.988 -28.922 -10.062 1 89.06 777 TYR A O 1
ATOM 6127 N N . GLU A 1 778 ? -2.355 -29.062 -7.965 1 91.94 778 GLU A N 1
ATOM 6128 C CA . GLU A 1 778 ? -3.662 -29.125 -7.316 1 91.94 778 GLU A CA 1
ATOM 6129 C C . GLU A 1 778 ? -3.67 -28.328 -6.016 1 91.94 778 GLU A C 1
ATOM 6131 O O . GLU A 1 778 ? -2.816 -28.547 -5.148 1 91.94 778 GLU A O 1
ATOM 6136 N N . ALA A 1 779 ? -4.527 -27.359 -5.895 1 91.62 779 ALA A N 1
ATOM 6137 C CA . ALA A 1 779 ? -4.68 -26.562 -4.676 1 91.62 779 ALA A CA 1
ATOM 6138 C C . ALA A 1 779 ? -6.133 -26.547 -4.211 1 91.62 779 ALA A C 1
ATOM 6140 O O . ALA A 1 779 ? -7.043 -26.312 -5.012 1 91.62 779 ALA A O 1
ATOM 6141 N N . ARG A 1 780 ? -6.324 -26.766 -2.949 1 92.75 780 ARG A N 1
ATOM 6142 C CA . ARG A 1 780 ? -7.68 -26.859 -2.42 1 92.75 780 ARG A CA 1
ATOM 6143 C C . ARG A 1 780 ? -7.816 -26.094 -1.11 1 92.75 780 ARG A C 1
ATOM 6145 O O . ARG A 1 780 ? -6.93 -26.156 -0.258 1 92.75 780 ARG A O 1
ATOM 6152 N N . PHE A 1 781 ? -8.828 -25.375 -0.982 1 92.56 781 PHE A N 1
ATOM 6153 C CA . PHE A 1 781 ? -9.266 -24.734 0.252 1 92.56 781 PHE A CA 1
ATOM 6154 C C . PHE A 1 781 ? -10.688 -25.172 0.61 1 92.56 781 PHE A C 1
ATOM 6156 O O . PHE A 1 781 ? -11.609 -24.984 -0.184 1 92.56 781 PHE A O 1
ATOM 6163 N N . ILE A 1 782 ? -10.867 -25.703 1.771 1 94.69 782 ILE A N 1
ATOM 6164 C CA . ILE A 1 782 ? -12.164 -26.219 2.195 1 94.69 782 ILE A CA 1
ATOM 6165 C C . ILE A 1 782 ? -12.578 -25.547 3.504 1 94.69 782 ILE A C 1
ATOM 6167 O O . ILE A 1 782 ? -11.797 -25.484 4.457 1 94.69 782 ILE A O 1
ATOM 6171 N N . GLN A 1 783 ? -13.75 -25.109 3.518 1 94 783 GLN A N 1
ATOM 6172 C CA . GLN A 1 783 ? -14.344 -24.484 4.695 1 94 783 GLN A CA 1
ATOM 6173 C C . GLN A 1 783 ? -15.781 -24.938 4.898 1 94 783 GLN A C 1
ATOM 6175 O O . GLN A 1 783 ? -16.547 -25.078 3.932 1 94 783 GLN A O 1
ATOM 6180 N N . PRO A 1 784 ? -16.078 -25.266 6.117 1 95.81 784 PRO A N 1
ATOM 6181 C CA . PRO A 1 784 ? -17.469 -25.688 6.34 1 95.81 784 PRO A CA 1
ATOM 6182 C C . PRO A 1 784 ? -18.453 -24.531 6.285 1 95.81 784 PRO A C 1
ATOM 6184 O O . PRO A 1 784 ? -18.078 -23.375 6.547 1 95.81 784 PRO A O 1
ATOM 6187 N N . THR A 1 785 ? -19.656 -24.812 5.879 1 96.44 785 THR A N 1
ATOM 6188 C CA . THR A 1 785 ? -20.766 -23.859 5.957 1 96.44 785 THR A CA 1
ATOM 6189 C C . THR A 1 785 ? -21.641 -24.141 7.172 1 96.44 785 THR A C 1
ATOM 6191 O O . THR A 1 785 ? -21.484 -25.188 7.828 1 96.44 785 THR A O 1
ATOM 6194 N N . CYS A 1 786 ? -22.531 -23.297 7.445 1 96 786 CYS A N 1
ATOM 6195 C CA . CYS A 1 786 ? -23.422 -23.484 8.586 1 96 786 CYS A CA 1
ATOM 6196 C C . CYS A 1 786 ? -24.359 -24.672 8.367 1 96 786 CYS A C 1
ATOM 6198 O O . CYS A 1 786 ? -24.938 -25.203 9.312 1 96 786 CYS A O 1
ATOM 6200 N N . LEU A 1 787 ? -24.438 -25.203 7.086 1 97.06 787 LEU A N 1
ATOM 6201 C CA . LEU A 1 787 ? -25.281 -26.328 6.746 1 97.06 787 LEU A CA 1
ATOM 6202 C C . LEU A 1 787 ? -24.578 -27.656 7.02 1 97.06 787 LEU A C 1
ATOM 6204 O O . LEU A 1 787 ? -25.188 -28.719 6.941 1 97.06 787 LEU A O 1
ATOM 6208 N N . GLY A 1 788 ? -23.297 -27.562 7.336 1 96.62 788 GLY A N 1
ATOM 6209 C CA . GLY A 1 788 ? -22.5 -28.766 7.457 1 96.62 788 GLY A CA 1
ATOM 6210 C C . GLY A 1 788 ? -21.984 -29.266 6.121 1 96.62 788 GLY A C 1
ATOM 6211 O O . GLY A 1 788 ? -21.672 -30.453 5.984 1 96.62 788 GLY A O 1
ATOM 6212 N N . LEU A 1 789 ? -22.078 -28.469 5.176 1 96.38 789 LEU A N 1
ATOM 6213 C CA . LEU A 1 789 ? -21.531 -28.797 3.859 1 96.38 789 LEU A CA 1
ATOM 6214 C C . LEU A 1 789 ? -20.203 -28.094 3.621 1 96.38 789 LEU A C 1
ATOM 6216 O O . LEU A 1 789 ? -20.016 -26.953 4.047 1 96.38 789 LEU A O 1
ATOM 6220 N N . PRO A 1 790 ? -19.312 -28.734 3.006 1 95.44 790 PRO A N 1
ATOM 6221 C CA . PRO A 1 790 ? -18.016 -28.109 2.746 1 95.44 790 PRO A CA 1
ATOM 6222 C C . PRO A 1 790 ? -18.016 -27.234 1.494 1 95.44 790 PRO A C 1
ATOM 6224 O O . PRO A 1 790 ? -18.375 -27.703 0.411 1 95.44 790 PRO A O 1
ATOM 6227 N N . VAL A 1 791 ? -17.703 -25.969 1.599 1 95.88 791 VAL A N 1
ATOM 6228 C CA . VAL A 1 791 ? -17.438 -25.125 0.445 1 95.88 791 VAL A CA 1
ATOM 6229 C C . VAL A 1 791 ? -15.969 -25.203 0.062 1 95.88 791 VAL A C 1
ATOM 6231 O O . VAL A 1 791 ? -15.086 -25.141 0.927 1 95.88 791 VAL A O 1
ATOM 6234 N N . GLU A 1 792 ? -15.727 -25.391 -1.173 1 95.75 792 GLU A N 1
ATOM 6235 C CA . GLU A 1 792 ? -14.367 -25.641 -1.633 1 95.75 792 GLU A CA 1
ATOM 6236 C C . GLU A 1 792 ? -13.969 -24.672 -2.74 1 95.75 792 GLU A C 1
ATOM 6238 O O . GLU A 1 792 ? -14.797 -24.328 -3.588 1 95.75 792 GLU A O 1
ATOM 6243 N N . ILE A 1 793 ? -12.828 -24.094 -2.633 1 95.12 793 ILE A N 1
ATOM 6244 C CA . ILE A 1 793 ? -12.141 -23.391 -3.711 1 95.12 793 ILE A CA 1
ATOM 6245 C C . ILE A 1 793 ? -10.93 -24.188 -4.172 1 95.12 793 ILE A C 1
ATOM 6247 O O . ILE A 1 793 ? -10 -24.422 -3.396 1 95.12 793 ILE A O 1
ATOM 6251 N N . SER A 1 794 ? -10.969 -24.656 -5.359 1 94.75 794 SER A N 1
ATOM 6252 C CA . SER A 1 794 ? -9.883 -25.516 -5.824 1 94.75 794 SER A CA 1
ATOM 6253 C C . SER A 1 794 ? -9.422 -25.125 -7.219 1 94.75 794 SER A C 1
ATOM 6255 O O . SER A 1 794 ? -10.164 -24.484 -7.969 1 94.75 794 SER A O 1
ATOM 6257 N N . LYS A 1 795 ? -8.273 -25.422 -7.5 1 93.25 795 LYS A N 1
ATOM 6258 C CA . LYS A 1 795 ? -7.648 -25.188 -8.797 1 93.25 795 LYS A CA 1
ATOM 6259 C C . LYS A 1 795 ? -6.926 -26.438 -9.297 1 93.25 795 LYS A C 1
ATOM 6261 O O . LYS A 1 795 ? -6.223 -27.109 -8.531 1 93.25 795 LYS A O 1
ATOM 6266 N N . TYR A 1 796 ? -7.121 -26.812 -10.508 1 95.19 796 TYR A N 1
ATOM 6267 C CA . TYR A 1 796 ? -6.465 -27.953 -11.156 1 95.19 796 TYR A CA 1
ATOM 6268 C C . TYR A 1 796 ? -5.867 -27.531 -12.492 1 95.19 796 TYR A C 1
ATOM 6270 O O . TYR A 1 796 ? -6.496 -26.812 -13.266 1 95.19 796 TYR A O 1
ATOM 6278 N N . TYR A 1 797 ? -4.703 -27.906 -12.719 1 94.19 797 TYR A N 1
ATOM 6279 C CA . TYR A 1 797 ? -3.99 -27.594 -13.953 1 94.19 797 TYR A CA 1
ATOM 6280 C C . TYR A 1 797 ? -3.332 -28.844 -14.523 1 94.19 797 TYR A C 1
ATOM 6282 O O . TYR A 1 797 ? -2.379 -29.375 -13.945 1 94.19 797 TYR A O 1
ATOM 6290 N N . SER A 1 798 ? -3.801 -29.406 -15.656 1 95.31 798 SER A N 1
ATOM 6291 C CA . SER A 1 798 ? -3.256 -30.594 -16.312 1 95.31 798 SER A CA 1
ATOM 6292 C C . SER A 1 798 ? -2.787 -30.266 -17.734 1 95.31 798 SER A C 1
ATOM 6294 O O . SER A 1 798 ? -3.35 -29.391 -18.391 1 95.31 798 SER A O 1
ATOM 6296 N N . ILE A 1 799 ? -1.811 -30.984 -18.172 1 95.25 799 ILE A N 1
ATOM 6297 C CA . ILE A 1 799 ? -1.231 -30.75 -19.484 1 95.25 799 ILE A CA 1
ATOM 6298 C C . ILE A 1 799 ? -1.033 -32.094 -20.203 1 95.25 799 ILE A C 1
ATOM 6300 O O . ILE A 1 799 ? -0.772 -33.094 -19.562 1 95.25 799 ILE A O 1
ATOM 6304 N N . ILE A 1 800 ? -1.207 -32.125 -21.531 1 96.19 800 ILE A N 1
ATOM 6305 C CA . ILE A 1 800 ? -0.851 -33.25 -22.406 1 96.19 800 ILE A CA 1
ATOM 6306 C C . ILE A 1 800 ? 0.101 -32.75 -23.484 1 96.19 800 ILE A C 1
ATOM 6308 O O . ILE A 1 800 ? -0.25 -31.875 -24.297 1 96.19 800 ILE A O 1
ATOM 6312 N N . ASN A 1 801 ? 1.234 -33.25 -23.406 1 94 801 ASN A N 1
ATOM 6313 C CA . ASN A 1 801 ? 2.217 -32.969 -24.453 1 94 801 ASN A CA 1
ATOM 6314 C C . ASN A 1 801 ? 2.324 -34.125 -25.438 1 94 801 ASN A C 1
ATOM 6316 O O . ASN A 1 801 ? 2.252 -35.281 -25.047 1 94 801 ASN A O 1
ATOM 6320 N N . ALA A 1 802 ? 2.518 -33.812 -26.75 1 94.06 802 ALA A N 1
ATOM 6321 C CA . ALA A 1 802 ? 2.695 -34.844 -27.766 1 94.06 802 ALA A CA 1
ATOM 6322 C C . ALA A 1 802 ? 3.639 -34.375 -28.875 1 94.06 802 ALA A C 1
ATOM 6324 O O . ALA A 1 802 ? 3.611 -33.188 -29.25 1 94.06 802 ALA A O 1
ATOM 6325 N N . ILE A 1 803 ? 4.477 -35.219 -29.219 1 93.75 803 ILE A N 1
ATOM 6326 C CA . ILE A 1 803 ? 5.371 -34.969 -30.359 1 93.75 803 ILE A CA 1
ATOM 6327 C C . ILE A 1 803 ? 5.402 -36.188 -31.266 1 93.75 803 ILE A C 1
ATOM 6329 O O . ILE A 1 803 ? 5.461 -37.312 -30.781 1 93.75 803 ILE A O 1
ATOM 6333 N N . THR A 1 804 ? 5.211 -36.062 -32.531 1 93.44 804 THR A N 1
ATOM 6334 C CA . THR A 1 804 ? 5.32 -37.094 -33.562 1 93.44 804 THR A CA 1
ATOM 6335 C C . THR A 1 804 ? 6.227 -36.656 -34.688 1 93.44 804 THR A C 1
ATOM 6337 O O . THR A 1 804 ? 6.078 -35.562 -35.219 1 93.44 804 THR A O 1
ATOM 6340 N N . VAL A 1 805 ? 7.176 -37.469 -35 1 91.62 805 VAL A N 1
ATOM 6341 C CA . VAL A 1 805 ? 8.117 -37.156 -36.094 1 91.62 805 VAL A CA 1
ATOM 6342 C C . VAL A 1 805 ? 8.25 -38.344 -37.031 1 91.62 805 VAL A C 1
ATOM 6344 O O . VAL A 1 805 ? 8.477 -39.469 -36.594 1 91.62 805 VAL A O 1
ATOM 6347 N N . LYS A 1 806 ? 8 -38.125 -38.312 1 90.75 806 LYS A N 1
ATOM 6348 C CA . LYS A 1 806 ? 8.312 -39.062 -39.375 1 90.75 806 LYS A CA 1
ATOM 6349 C C . LYS A 1 806 ? 9.367 -38.5 -40.312 1 90.75 806 LYS A C 1
ATOM 6351 O O . LYS A 1 806 ? 9.273 -37.344 -40.719 1 90.75 806 LYS A O 1
ATOM 6356 N N . ALA A 1 807 ? 10.352 -39.219 -40.469 1 92.44 807 ALA A N 1
ATOM 6357 C CA . ALA A 1 807 ? 11.422 -38.719 -41.344 1 92.44 807 ALA A CA 1
ATOM 6358 C C . ALA A 1 807 ? 11.984 -39.844 -42.219 1 92.44 807 ALA A C 1
ATOM 6360 O O . ALA A 1 807 ? 12.109 -41 -41.781 1 92.44 807 ALA A O 1
ATOM 6361 N N . LYS A 1 808 ? 12.211 -39.531 -43.5 1 92.56 808 LYS A N 1
ATOM 6362 C CA . LYS A 1 808 ? 12.875 -40.406 -44.469 1 92.56 808 LYS A CA 1
ATOM 6363 C C . LYS A 1 808 ? 13.891 -39.656 -45.312 1 92.56 808 LYS A C 1
ATOM 6365 O O . LYS A 1 808 ? 13.57 -38.594 -45.875 1 92.56 808 LYS A O 1
ATOM 6370 N N . ALA A 1 809 ? 15.031 -40.094 -45.25 1 92.44 809 ALA A N 1
ATOM 6371 C CA . ALA A 1 809 ? 16.094 -39.406 -46 1 92.44 809 ALA A CA 1
ATOM 6372 C C . ALA A 1 809 ? 16.609 -40.281 -47.125 1 92.44 809 ALA A C 1
ATOM 6374 O O . ALA A 1 809 ? 16.703 -41.5 -47 1 92.44 809 ALA A O 1
ATOM 6375 N N . GLU A 1 810 ? 16.859 -39.688 -48.312 1 91.56 810 GLU A N 1
ATOM 6376 C CA . GLU A 1 810 ? 17.547 -40.312 -49.438 1 91.56 810 GLU A CA 1
ATOM 6377 C C . GLU A 1 810 ? 18.922 -39.656 -49.656 1 91.56 810 GLU A C 1
ATOM 6379 O O . GLU A 1 810 ? 19.031 -38.469 -49.906 1 91.56 810 GLU A O 1
ATOM 6384 N N . ILE A 1 811 ? 19.906 -40.406 -49.438 1 91.5 811 ILE A N 1
ATOM 6385 C CA . ILE A 1 811 ? 21.281 -39.906 -49.594 1 91.5 811 ILE A CA 1
ATOM 6386 C C . ILE A 1 811 ? 21.906 -40.562 -50.844 1 91.5 811 ILE A C 1
ATOM 6388 O O . ILE A 1 811 ? 21.984 -41.781 -50.938 1 91.5 811 ILE A O 1
ATOM 6392 N N . ASN A 1 812 ? 22.266 -39.75 -51.781 1 87.06 812 ASN A N 1
ATOM 6393 C CA . ASN A 1 812 ? 22.891 -40.25 -53 1 87.06 812 ASN A CA 1
ATOM 6394 C C . ASN A 1 812 ? 24.234 -39.562 -53.25 1 87.06 812 ASN A C 1
ATOM 6396 O O . ASN A 1 812 ? 24.281 -38.344 -53.5 1 87.06 812 ASN A O 1
ATOM 6400 N N . PRO A 1 813 ? 25.359 -40.344 -53.344 1 85.12 813 PRO A N 1
ATOM 6401 C CA . PRO A 1 813 ? 25.547 -41.75 -53.031 1 85.12 813 PRO A CA 1
ATOM 6402 C C . PRO A 1 813 ? 25.5 -42.062 -51.531 1 85.12 813 PRO A C 1
ATOM 6404 O O . PRO A 1 813 ? 25.844 -41.188 -50.719 1 85.12 813 PRO A O 1
ATOM 6407 N N . PRO A 1 814 ? 24.922 -43.031 -51.188 1 85.38 814 PRO A N 1
ATOM 6408 C CA . PRO A 1 814 ? 24.906 -43.375 -49.75 1 85.38 814 PRO A CA 1
ATOM 6409 C C . PRO A 1 814 ? 26.312 -43.5 -49.156 1 85.38 814 PRO A C 1
ATOM 6411 O O . PRO A 1 814 ? 27.219 -43.938 -49.844 1 85.38 814 PRO A O 1
ATOM 6414 N N . PRO A 1 815 ? 26.469 -43.094 -47.969 1 83.25 815 PRO A N 1
ATOM 6415 C CA . PRO A 1 815 ? 27.781 -43.188 -47.344 1 83.25 815 PRO A CA 1
ATOM 6416 C C . PRO A 1 815 ? 28.25 -44.656 -47.219 1 83.25 815 PRO A C 1
ATOM 6418 O O . PRO A 1 815 ? 27.469 -45.5 -46.812 1 83.25 815 PRO A O 1
ATOM 6421 N N . LYS A 1 816 ? 29.453 -44.844 -47.469 1 81.44 816 LYS A N 1
ATOM 6422 C CA . LYS A 1 816 ? 29.969 -46.219 -47.469 1 81.44 816 LYS A CA 1
ATOM 6423 C C . LYS A 1 816 ? 30.797 -46.469 -46.219 1 81.44 816 LYS A C 1
ATOM 6425 O O . LYS A 1 816 ? 30.641 -47.531 -45.562 1 81.44 816 LYS A O 1
ATOM 6430 N N . GLU A 1 817 ? 31.672 -45.469 -45.875 1 81 817 GLU A N 1
ATOM 6431 C CA . GLU A 1 817 ? 32.594 -45.812 -44.781 1 81 817 GLU A CA 1
ATOM 6432 C C . GLU A 1 817 ? 32.531 -44.719 -43.688 1 81 817 GLU A C 1
ATOM 6434 O O . GLU A 1 817 ? 32.594 -45.031 -42.5 1 81 817 GLU A O 1
ATOM 6439 N N . HIS A 1 818 ? 32.5 -43.5 -44.094 1 83.25 818 HIS A N 1
ATOM 6440 C CA . HIS A 1 818 ? 32.625 -42.438 -43.094 1 83.25 818 HIS A CA 1
ATOM 6441 C C . HIS A 1 818 ? 31.484 -41.438 -43.25 1 83.25 818 HIS A C 1
ATOM 6443 O O . HIS A 1 818 ? 30.938 -41.25 -44.312 1 83.25 818 HIS A O 1
ATOM 6449 N N . LEU A 1 819 ? 31.125 -40.812 -42.062 1 84.88 819 LEU A N 1
ATOM 6450 C CA . LEU A 1 819 ? 30.062 -39.812 -42.031 1 84.88 819 LEU A CA 1
ATOM 6451 C C . LEU A 1 819 ? 30.438 -38.562 -42.844 1 84.88 819 LEU A C 1
ATOM 6453 O O . LEU A 1 819 ? 29.562 -37.844 -43.312 1 84.88 819 LEU A O 1
ATOM 6457 N N . GLY A 1 820 ? 31.641 -38.281 -43 1 79.69 820 GLY A N 1
ATOM 6458 C CA . GLY A 1 820 ? 32.094 -37.156 -43.781 1 79.69 820 GLY A CA 1
ATOM 6459 C C . GLY A 1 820 ? 31.609 -37.188 -45.219 1 79.69 820 GLY A C 1
ATOM 6460 O O . GLY A 1 820 ? 31.531 -36.156 -45.906 1 79.69 820 GLY A O 1
ATOM 6461 N N . GLU A 1 821 ? 31.375 -38.344 -45.688 1 82.44 821 GLU A N 1
ATOM 6462 C CA . GLU A 1 821 ? 30.906 -38.531 -47.062 1 82.44 821 GLU A CA 1
ATOM 6463 C C . GLU A 1 821 ? 29.547 -37.875 -47.281 1 82.44 821 GLU A C 1
ATOM 6465 O O . GLU A 1 821 ? 29.156 -37.562 -48.406 1 82.44 821 GLU A O 1
ATOM 6470 N N . LEU A 1 822 ? 28.938 -37.625 -46.188 1 83.44 822 LEU A N 1
ATOM 6471 C CA . LEU A 1 822 ? 27.641 -36.969 -46.25 1 83.44 822 LEU A CA 1
ATOM 6472 C C . LEU A 1 822 ? 27.781 -35.531 -46.75 1 83.44 822 LEU A C 1
ATOM 6474 O O . LEU A 1 822 ? 26.844 -34.938 -47.312 1 83.44 822 LEU A O 1
ATOM 6478 N N . LEU A 1 823 ? 28.891 -34.969 -46.5 1 79.69 823 LEU A N 1
ATOM 6479 C CA . LEU A 1 823 ? 29.141 -33.594 -46.906 1 79.69 823 LEU A CA 1
ATOM 6480 C C . LEU A 1 823 ? 29.234 -33.469 -48.406 1 79.69 823 LEU A C 1
ATOM 6482 O O . LEU A 1 823 ? 29.062 -32.375 -48.969 1 79.69 823 LEU A O 1
ATOM 6486 N N . SER A 1 824 ? 29.531 -34.594 -49.031 1 78.88 824 SER A N 1
ATOM 6487 C CA . SER A 1 824 ? 29.656 -34.562 -50.5 1 78.88 824 SER A CA 1
ATOM 6488 C C . SER A 1 824 ? 28.453 -35.219 -51.156 1 78.88 824 SER A C 1
ATOM 6490 O O . SER A 1 824 ? 28.391 -35.281 -52.375 1 78.88 824 SER A O 1
ATOM 6492 N N . SER A 1 825 ? 27.531 -35.594 -50.375 1 85.56 825 SER A N 1
ATOM 6493 C CA . SER A 1 825 ? 26.359 -36.25 -50.938 1 85.56 825 SER A CA 1
ATOM 6494 C C . SER A 1 825 ? 25.156 -35.312 -51 1 85.56 825 SER A C 1
ATOM 6496 O O . SER A 1 825 ? 25.125 -34.281 -50.344 1 85.56 825 SER A O 1
ATOM 6498 N N . ASP A 1 826 ? 24.266 -35.625 -52.031 1 89.25 826 ASP A N 1
ATOM 6499 C CA . ASP A 1 826 ? 22.969 -34.969 -52.094 1 89.25 826 ASP A CA 1
ATOM 6500 C C . ASP A 1 826 ? 21.953 -35.594 -51.156 1 89.25 826 ASP A C 1
ATOM 6502 O O . ASP A 1 826 ? 21.719 -36.812 -51.25 1 89.25 826 ASP A O 1
ATOM 6506 N N . ILE A 1 827 ? 21.5 -34.875 -50.25 1 91.25 827 ILE A N 1
ATOM 6507 C CA . ILE A 1 827 ? 20.594 -35.406 -49.25 1 91.25 827 ILE A CA 1
ATOM 6508 C C . ILE A 1 827 ? 19.188 -34.844 -49.5 1 91.25 827 ILE A C 1
ATOM 6510 O O . ILE A 1 827 ? 19 -33.625 -49.656 1 91.25 827 ILE A O 1
ATOM 6514 N N . SER A 1 828 ? 18.219 -35.688 -49.688 1 91.62 828 SER A N 1
ATOM 6515 C CA . SER A 1 828 ? 16.812 -35.312 -49.75 1 91.62 828 SER A CA 1
ATOM 6516 C C . SER A 1 828 ? 16.062 -35.844 -48.531 1 91.62 828 SER A C 1
ATOM 6518 O O . SER A 1 828 ? 15.984 -37.062 -48.344 1 91.62 828 SER A O 1
ATOM 6520 N N . LEU A 1 829 ? 15.648 -35.031 -47.688 1 92.38 829 LEU A N 1
ATOM 6521 C CA . LEU A 1 829 ? 14.961 -35.375 -46.438 1 92.38 829 LEU A CA 1
ATOM 6522 C C . LEU A 1 829 ? 13.477 -35.031 -46.531 1 92.38 829 LEU A C 1
ATOM 6524 O O . LEU A 1 829 ? 13.109 -33.938 -46.906 1 92.38 829 LEU A O 1
ATOM 6528 N N . HIS A 1 830 ? 12.656 -36.031 -46.344 1 92.19 830 HIS A N 1
ATOM 6529 C CA . HIS A 1 830 ? 11.211 -35.844 -46.219 1 92.19 830 HIS A CA 1
ATOM 6530 C C . HIS A 1 830 ? 10.758 -36.031 -44.781 1 92.19 830 HIS A C 1
ATOM 6532 O O . HIS A 1 830 ? 11.016 -37.062 -44.156 1 92.19 830 HIS A O 1
ATOM 6538 N N . THR A 1 831 ? 10.195 -35.031 -44.156 1 91.44 831 THR A N 1
ATOM 6539 C CA . THR A 1 831 ? 9.75 -35.125 -42.781 1 91.44 831 THR A CA 1
ATOM 6540 C C . THR A 1 831 ? 8.328 -34.594 -42.625 1 91.44 831 THR A C 1
ATOM 6542 O O . THR A 1 831 ? 7.941 -33.656 -43.312 1 91.44 831 THR A O 1
ATOM 6545 N N . ASP A 1 832 ? 7.52 -35.312 -41.969 1 90 832 ASP A N 1
ATOM 6546 C CA . ASP A 1 832 ? 6.219 -34.844 -41.531 1 90 832 ASP A CA 1
ATOM 6547 C C . ASP A 1 832 ? 6.039 -35.094 -40.031 1 90 832 ASP A C 1
ATOM 6549 O O . ASP A 1 832 ? 6.551 -36.094 -39.5 1 90 832 ASP A O 1
ATOM 6553 N N . GLY A 1 833 ? 5.547 -34.281 -39.344 1 89.81 833 GLY A N 1
ATOM 6554 C CA . GLY A 1 833 ? 5.402 -34.469 -37.906 1 89.81 833 GLY A CA 1
ATOM 6555 C C . GLY A 1 833 ? 4.434 -33.469 -37.281 1 89.81 833 GLY A C 1
ATOM 6556 O O . GLY A 1 833 ? 3.703 -32.781 -37.969 1 89.81 833 GLY A O 1
ATOM 6557 N N . PHE A 1 834 ? 4.336 -33.688 -35.938 1 91.81 834 PHE A N 1
ATOM 6558 C CA . PHE A 1 834 ? 3.406 -32.875 -35.156 1 91.81 834 PHE A CA 1
ATOM 6559 C C . PHE A 1 834 ? 3.955 -32.656 -33.75 1 91.81 834 PHE A C 1
ATOM 6561 O O . PHE A 1 834 ? 4.555 -33.562 -33.156 1 91.81 834 PHE A O 1
ATOM 6568 N N . VAL A 1 835 ? 3.953 -31.375 -33.281 1 94.19 835 VAL A N 1
ATOM 6569 C CA . VAL A 1 835 ? 4.207 -31.062 -31.859 1 94.19 835 VAL A CA 1
ATOM 6570 C C . VAL A 1 835 ? 3.045 -30.266 -31.297 1 94.19 835 VAL A C 1
ATOM 6572 O O . VAL A 1 835 ? 2.545 -29.344 -31.938 1 94.19 835 VAL A O 1
ATOM 6575 N N . GLY A 1 836 ? 2.527 -30.719 -30.234 1 93.94 836 GLY A N 1
ATOM 6576 C CA . GLY A 1 836 ? 1.376 -30.016 -29.688 1 93.94 836 GLY A CA 1
ATOM 6577 C C . GLY A 1 836 ? 1.271 -30.141 -28.172 1 93.94 836 GLY A C 1
ATOM 6578 O O . GLY A 1 836 ? 1.852 -31.047 -27.578 1 93.94 836 GLY A O 1
ATOM 6579 N N . VAL A 1 837 ? 0.574 -29.203 -27.531 1 95.44 837 VAL A N 1
ATOM 6580 C CA . VAL A 1 837 ? 0.312 -29.188 -26.094 1 95.44 837 VAL A CA 1
ATOM 6581 C C . VAL A 1 837 ? -1.12 -28.734 -25.828 1 95.44 837 VAL A C 1
ATOM 6583 O O . VAL A 1 837 ? -1.607 -27.797 -26.484 1 95.44 837 VAL A O 1
ATOM 6586 N N . THR A 1 838 ? -1.827 -29.453 -25.062 1 96.38 838 THR A N 1
ATOM 6587 C CA . THR A 1 838 ? -3.131 -29.016 -24.578 1 96.38 838 THR A CA 1
ATOM 6588 C C . THR A 1 838 ? -3.105 -28.828 -23.062 1 96.38 838 THR A C 1
ATOM 6590 O O . THR A 1 838 ? -2.695 -29.734 -22.328 1 96.38 838 THR A O 1
ATOM 6593 N N . LYS A 1 839 ? -3.527 -27.688 -22.609 1 96.19 839 LYS A N 1
ATOM 6594 C CA . LYS A 1 839 ? -3.564 -27.359 -21.203 1 96.19 839 LYS A CA 1
ATOM 6595 C C . LYS A 1 839 ? -4.996 -27.141 -20.719 1 96.19 839 LYS A C 1
ATOM 6597 O O . LYS A 1 839 ? -5.77 -26.422 -21.359 1 96.19 839 LYS A O 1
ATOM 6602 N N . ASP A 1 840 ? -5.332 -27.781 -19.656 1 95.88 840 ASP A N 1
ATOM 6603 C CA . ASP A 1 840 ? -6.637 -27.594 -19.016 1 95.88 840 ASP A CA 1
ATOM 6604 C C . ASP A 1 840 ? -6.496 -26.953 -17.641 1 95.88 840 ASP A C 1
ATOM 6606 O O . ASP A 1 840 ? -5.809 -27.5 -16.766 1 95.88 840 ASP A O 1
ATOM 6610 N N . HIS A 1 841 ? -7.141 -25.906 -17.469 1 94.56 841 HIS A N 1
ATOM 6611 C CA . HIS A 1 841 ? -7.16 -25.219 -16.172 1 94.56 841 HIS A CA 1
ATOM 6612 C C . HIS A 1 841 ? -8.578 -25.141 -15.609 1 94.56 841 HIS A C 1
ATOM 6614 O O . HIS A 1 841 ? -9.484 -24.625 -16.266 1 94.56 841 HIS A O 1
ATOM 6620 N N . PHE A 1 842 ? -8.75 -25.641 -14.398 1 95.31 842 PHE A N 1
ATOM 6621 C CA . PHE A 1 842 ? -10.055 -25.641 -13.758 1 95.31 842 PHE A CA 1
ATOM 6622 C C . PHE A 1 842 ? -10.008 -24.875 -12.438 1 95.31 842 PHE A C 1
ATOM 6624 O O . PHE A 1 842 ? -9.039 -24.984 -11.688 1 95.31 842 PHE A O 1
ATOM 6631 N N . VAL A 1 843 ? -10.961 -24.078 -12.172 1 94.31 843 VAL A N 1
ATOM 6632 C CA . VAL A 1 843 ? -11.195 -23.453 -10.875 1 94.31 843 VAL A CA 1
ATOM 6633 C C . VAL A 1 843 ? -12.625 -23.719 -10.422 1 94.31 843 VAL A C 1
ATOM 6635 O O . VAL A 1 843 ? -13.57 -23.562 -11.195 1 94.31 843 VAL A O 1
ATOM 6638 N N . PHE A 1 844 ? -12.758 -24.219 -9.297 1 96.19 844 PHE A N 1
ATOM 6639 C CA . PHE A 1 844 ? -14.07 -24.562 -8.766 1 96.19 844 PHE A CA 1
ATOM 6640 C C . PHE A 1 844 ? -14.359 -23.781 -7.48 1 96.19 844 PHE A C 1
ATOM 6642 O O . PHE A 1 844 ? -13.469 -23.594 -6.652 1 96.19 844 PHE A O 1
ATOM 6649 N N . HIS A 1 845 ? -15.539 -23.234 -7.352 1 96.25 845 HIS A N 1
ATOM 6650 C CA . HIS A 1 845 ? -16.047 -22.625 -6.129 1 96.25 845 HIS A CA 1
ATOM 6651 C C . HIS A 1 845 ? -17.453 -23.125 -5.809 1 96.25 845 HIS A C 1
ATOM 6653 O O . HIS A 1 845 ? -18.391 -22.891 -6.574 1 96.25 845 HIS A O 1
ATOM 6659 N N . GLY A 1 846 ? -17.609 -23.859 -4.773 1 97.19 846 GLY A N 1
ATOM 6660 C CA . GLY A 1 846 ? -18.922 -24.359 -4.387 1 97.19 846 GLY A CA 1
ATOM 6661 C C . GLY A 1 846 ? -18.844 -25.547 -3.447 1 97.19 846 GLY A C 1
ATOM 6662 O O . GLY A 1 846 ? -17.844 -25.734 -2.752 1 97.19 846 GLY A O 1
ATOM 6663 N N . ILE A 1 847 ? -19.922 -26.297 -3.389 1 96.94 847 ILE A N 1
ATOM 6664 C CA . ILE A 1 847 ? -20.031 -27.438 -2.49 1 96.94 847 ILE A CA 1
ATOM 6665 C C . ILE A 1 847 ? -19.531 -28.703 -3.197 1 96.94 847 ILE A C 1
ATOM 6667 O O . ILE A 1 847 ? -19.938 -28.984 -4.324 1 96.94 847 ILE A O 1
ATOM 6671 N N . ASN A 1 848 ? -18.641 -29.391 -2.596 1 95 848 ASN A N 1
ATOM 6672 C CA . ASN A 1 848 ? -18.078 -30.625 -3.125 1 95 848 ASN A CA 1
ATOM 6673 C C . ASN A 1 848 ? -18.172 -31.766 -2.1 1 95 848 ASN A C 1
ATOM 6675 O O . ASN A 1 848 ? -17.484 -31.719 -1.076 1 95 848 ASN A O 1
ATOM 6679 N N . THR A 1 849 ? -19.047 -32.688 -2.27 1 93.19 849 THR A N 1
ATOM 6680 C CA . THR A 1 849 ? -19.188 -33.875 -1.427 1 93.19 849 THR A CA 1
ATOM 6681 C C . THR A 1 849 ? -19.094 -35.156 -2.264 1 93.19 849 THR A C 1
ATOM 6683 O O . THR A 1 849 ? -19.016 -35.094 -3.492 1 93.19 849 THR A O 1
ATOM 6686 N N . GLU A 1 850 ? -19.094 -36.312 -1.664 1 89.69 850 GLU A N 1
ATOM 6687 C CA . GLU A 1 850 ? -19.047 -37.594 -2.361 1 89.69 850 GLU A CA 1
ATOM 6688 C C . GLU A 1 850 ? -20.391 -37.906 -3.01 1 89.69 850 GLU A C 1
ATOM 6690 O O . GLU A 1 850 ? -20.469 -38.688 -3.961 1 89.69 850 GLU A O 1
ATOM 6695 N N . LEU A 1 851 ? -21.422 -37.156 -2.578 1 91.56 851 LEU A N 1
ATOM 6696 C CA . LEU A 1 851 ? -22.766 -37.469 -3.031 1 91.56 851 LEU A CA 1
ATOM 6697 C C . LEU A 1 851 ? -23.234 -36.5 -4.098 1 91.56 851 LEU A C 1
ATOM 6699 O O . LEU A 1 851 ? -23.922 -36.875 -5.043 1 91.56 851 LEU A O 1
ATOM 6703 N N . PHE A 1 852 ? -22.938 -35.312 -3.938 1 93.38 852 PHE A N 1
ATOM 6704 C CA . PHE A 1 852 ? -23.391 -34.312 -4.895 1 93.38 852 PHE A CA 1
ATOM 6705 C C . PHE A 1 852 ? -22.406 -33.125 -4.93 1 93.38 852 PHE A C 1
ATOM 6707 O O . PHE A 1 852 ? -21.609 -32.969 -4.012 1 93.38 852 PHE A O 1
ATOM 6714 N N . GLN A 1 853 ? -22.453 -32.375 -6.004 1 95.12 853 GLN A N 1
ATOM 6715 C CA . GLN A 1 853 ? -21.672 -31.156 -6.215 1 95.12 853 GLN A CA 1
ATOM 6716 C C . GLN A 1 853 ? -22.562 -30.016 -6.727 1 95.12 853 GLN A C 1
ATOM 6718 O O . GLN A 1 853 ? -23.484 -30.25 -7.512 1 95.12 853 GLN A O 1
ATOM 6723 N N . CYS A 1 854 ? -22.328 -28.859 -6.172 1 95.56 854 CYS A N 1
ATOM 6724 C CA . CYS A 1 854 ? -23.047 -27.641 -6.566 1 95.56 854 CYS A CA 1
ATOM 6725 C C . CYS A 1 854 ? -22.141 -26.422 -6.539 1 95.56 854 CYS A C 1
ATOM 6727 O O . CYS A 1 854 ? -21.531 -26.125 -5.508 1 95.56 854 CYS A O 1
ATOM 6729 N N . GLY A 1 855 ? -22 -25.828 -7.711 1 96.69 855 GLY A N 1
ATOM 6730 C CA . GLY A 1 855 ? -21.125 -24.656 -7.68 1 96.69 855 GLY A CA 1
ATOM 6731 C C . GLY A 1 855 ? -20.859 -24.062 -9.055 1 96.69 855 GLY A C 1
ATOM 6732 O O . GLY A 1 855 ? -21.672 -24.234 -9.969 1 96.69 855 GLY A O 1
ATOM 6733 N N . THR A 1 856 ? -19.844 -23.203 -9.078 1 95.31 856 THR A N 1
ATOM 6734 C CA . THR A 1 856 ? -19.375 -22.578 -10.312 1 95.31 856 THR A CA 1
ATOM 6735 C C . THR A 1 856 ? -18 -23.094 -10.688 1 95.31 856 THR A C 1
ATOM 6737 O O . THR A 1 856 ? -17.156 -23.312 -9.82 1 95.31 856 THR A O 1
ATOM 6740 N N . GLU A 1 857 ? -17.812 -23.344 -12 1 95.56 857 GLU A N 1
ATOM 6741 C CA . GLU A 1 857 ? -16.562 -23.906 -12.5 1 95.56 857 GLU A CA 1
ATOM 6742 C C . GLU A 1 857 ? -16.031 -23.109 -13.688 1 95.56 857 GLU A C 1
ATOM 6744 O O . GLU A 1 857 ? -16.781 -22.812 -14.625 1 95.56 857 GLU A O 1
ATOM 6749 N N . LEU A 1 858 ? -14.844 -22.703 -13.586 1 94.81 858 LEU A N 1
ATOM 6750 C CA . LEU A 1 858 ? -14.156 -22.109 -14.727 1 94.81 858 LEU A CA 1
ATOM 6751 C C . LEU A 1 858 ? -13.367 -23.172 -15.484 1 94.81 858 LEU A C 1
ATOM 6753 O O . LEU A 1 858 ? -12.625 -23.953 -14.883 1 94.81 858 LEU A O 1
ATOM 6757 N N . LYS A 1 859 ? -13.539 -23.25 -16.734 1 94.19 859 LYS A N 1
ATOM 6758 C CA . LYS A 1 859 ? -12.797 -24.141 -17.625 1 94.19 859 LYS A CA 1
ATOM 6759 C C . LYS A 1 859 ? -12.039 -23.359 -18.688 1 94.19 859 LYS A C 1
ATOM 6761 O O . LYS A 1 859 ? -12.641 -22.625 -19.469 1 94.19 859 LYS A O 1
ATOM 6766 N N . SER A 1 860 ? -10.828 -23.484 -18.609 1 93.94 860 SER A N 1
ATOM 6767 C CA . SER A 1 860 ? -9.984 -22.859 -19.609 1 93.94 860 SER A CA 1
ATOM 6768 C C . SER A 1 860 ? -9.109 -23.875 -20.312 1 93.94 860 SER A C 1
ATOM 6770 O O . SER A 1 860 ? -8.445 -24.688 -19.672 1 93.94 860 SER A O 1
ATOM 6772 N N . LYS A 1 861 ? -9.102 -23.875 -21.625 1 94.62 861 LYS A N 1
ATOM 6773 C CA . LYS A 1 861 ? -8.32 -24.781 -22.453 1 94.62 861 LYS A CA 1
ATOM 6774 C C . LYS A 1 861 ? -7.398 -24.016 -23.406 1 94.62 861 LYS A C 1
ATOM 6776 O O . LYS A 1 861 ? -7.852 -23.125 -24.125 1 94.62 861 LYS A O 1
ATOM 6781 N N . ILE A 1 862 ? -6.238 -24.297 -23.328 1 96 862 ILE A N 1
ATOM 6782 C CA . ILE A 1 862 ? -5.25 -23.719 -24.234 1 96 862 ILE A CA 1
ATOM 6783 C C . ILE A 1 862 ? -4.66 -24.797 -25.125 1 96 862 ILE A C 1
ATOM 6785 O O . ILE A 1 862 ? -4.203 -25.844 -24.641 1 96 862 ILE A O 1
ATOM 6789 N N . VAL A 1 863 ? -4.652 -24.578 -26.375 1 95.25 863 VAL A N 1
ATOM 6790 C CA . VAL A 1 863 ? -4.16 -25.562 -27.344 1 95.25 863 VAL A CA 1
ATOM 6791 C C . VAL A 1 863 ? -3.08 -24.922 -28.219 1 95.25 863 VAL A C 1
ATOM 6793 O O . VAL A 1 863 ? -3.258 -23.812 -28.734 1 95.25 863 VAL A O 1
ATOM 6796 N N . SER A 1 864 ? -2.037 -25.484 -28.25 1 94.88 864 SER A N 1
ATOM 6797 C CA . SER A 1 864 ? -0.963 -25.141 -29.172 1 94.88 864 SER A CA 1
ATOM 6798 C C . SER A 1 864 ? -0.589 -26.328 -30.047 1 94.88 864 SER A C 1
ATOM 6800 O O . SER A 1 864 ? -0.313 -27.422 -29.547 1 94.88 864 SER A O 1
ATOM 6802 N N . ALA A 1 865 ? -0.629 -26.219 -31.312 1 92.5 865 ALA A N 1
ATOM 6803 C CA . ALA A 1 865 ? -0.354 -27.281 -32.25 1 92.5 865 ALA A CA 1
ATOM 6804 C C . ALA A 1 865 ? 0.449 -26.781 -33.438 1 92.5 865 ALA A C 1
ATOM 6806 O O . ALA A 1 865 ? 0.147 -25.719 -34 1 92.5 865 ALA A O 1
ATOM 6807 N N . LEU A 1 866 ? 1.492 -27.391 -33.719 1 91.56 866 LEU A N 1
ATOM 6808 C CA . LEU A 1 866 ? 2.334 -27.047 -34.844 1 91.56 866 LEU A CA 1
ATOM 6809 C C . LEU A 1 866 ? 2.594 -28.266 -35.719 1 91.56 866 LEU A C 1
ATOM 6811 O O . LEU A 1 866 ? 3.574 -28.984 -35.531 1 91.56 866 LEU A O 1
ATOM 6815 N N . PRO A 1 867 ? 1.778 -28.516 -36.719 1 89.75 867 PRO A N 1
ATOM 6816 C CA . PRO A 1 867 ? 2.076 -29.547 -37.719 1 89.75 867 PRO A CA 1
ATOM 6817 C C . PRO A 1 867 ? 3.057 -29.062 -38.781 1 89.75 867 PRO A C 1
ATOM 6819 O O . PRO A 1 867 ? 3.029 -27.891 -39.188 1 89.75 867 PRO A O 1
ATOM 6822 N N . TRP A 1 868 ? 3.965 -29.938 -39.188 1 88.75 868 TRP A N 1
ATOM 6823 C CA . TRP A 1 868 ? 4.863 -29.547 -40.281 1 88.75 868 TRP A CA 1
ATOM 6824 C C . TRP A 1 868 ? 5.023 -30.688 -41.281 1 88.75 868 TRP A C 1
ATOM 6826 O O . TRP A 1 868 ? 4.766 -31.844 -40.969 1 88.75 868 TRP A O 1
ATOM 6836 N N . ALA A 1 869 ? 5.16 -30.375 -42.5 1 88.31 869 ALA A N 1
ATOM 6837 C CA . ALA A 1 869 ? 5.531 -31.281 -43.594 1 88.31 869 ALA A CA 1
ATOM 6838 C C . ALA A 1 869 ? 6.418 -30.578 -44.625 1 88.31 869 ALA A C 1
ATOM 6840 O O . ALA A 1 869 ? 6 -29.594 -45.25 1 88.31 869 ALA A O 1
ATOM 6841 N N . PHE A 1 870 ? 7.621 -30.984 -44.719 1 90.19 870 PHE A N 1
ATOM 6842 C CA . PHE A 1 870 ? 8.477 -30.344 -45.719 1 90.19 870 PHE A CA 1
ATOM 6843 C C . PHE A 1 870 ? 9.539 -31.312 -46.219 1 90.19 870 PHE A C 1
ATOM 6845 O O . PHE A 1 870 ? 9.805 -32.344 -45.562 1 90.19 870 PHE A O 1
ATOM 6852 N N . ASP A 1 871 ? 10 -31 -47.344 1 92.06 871 ASP A N 1
ATOM 6853 C CA . ASP A 1 871 ? 11.133 -31.688 -47.969 1 92.06 871 ASP A CA 1
ATOM 6854 C C . ASP A 1 871 ? 12.367 -30.797 -48 1 92.06 871 ASP A C 1
ATOM 6856 O O . ASP A 1 871 ? 12.273 -29.594 -48.281 1 92.06 871 ASP A O 1
ATOM 6860 N N . LEU A 1 872 ? 13.367 -31.359 -47.531 1 92.56 872 LEU A N 1
ATOM 6861 C CA . LEU A 1 872 ? 14.625 -30.609 -47.531 1 92.56 872 LEU A CA 1
ATOM 6862 C C . LEU A 1 872 ? 15.641 -31.266 -48.469 1 92.56 872 LEU A C 1
ATOM 6864 O O . LEU A 1 872 ? 15.891 -32.469 -48.375 1 92.56 872 LEU A O 1
ATOM 6868 N N . LYS A 1 873 ? 16.109 -30.516 -49.469 1 91.56 873 LYS A N 1
ATOM 6869 C CA . LYS A 1 873 ? 17.188 -30.953 -50.344 1 91.56 873 LYS A CA 1
ATOM 6870 C C . LYS A 1 873 ? 18.469 -30.172 -50.094 1 91.56 873 LYS A C 1
ATOM 6872 O O . LYS A 1 873 ? 18.484 -28.938 -50.188 1 91.56 873 LYS A O 1
ATOM 6877 N N . ILE A 1 874 ? 19.344 -30.891 -49.719 1 90.25 874 ILE A N 1
ATOM 6878 C CA . ILE A 1 874 ? 20.609 -30.25 -49.375 1 90.25 874 ILE A CA 1
ATOM 6879 C C . ILE A 1 874 ? 21.672 -30.688 -50.375 1 90.25 874 ILE A C 1
ATOM 6881 O O . ILE A 1 874 ? 21.938 -31.875 -50.531 1 90.25 874 ILE A O 1
ATOM 6885 N N . ASN A 1 875 ? 22.203 -29.75 -51.125 1 86.25 875 ASN A N 1
ATOM 6886 C CA . ASN A 1 875 ? 23.359 -29.953 -52 1 86.25 875 ASN A CA 1
ATOM 6887 C C . ASN A 1 875 ? 24.562 -29.141 -51.531 1 86.25 875 ASN A C 1
ATOM 6889 O O . ASN A 1 875 ? 24.688 -27.969 -51.875 1 86.25 875 ASN A O 1
ATOM 6893 N N . ARG A 1 876 ? 25.359 -29.688 -50.812 1 78.88 876 ARG A N 1
ATOM 6894 C CA . ARG A 1 876 ? 26.469 -28.953 -50.188 1 78.88 876 ARG A CA 1
ATOM 6895 C C . ARG A 1 876 ? 27.516 -28.562 -51.25 1 78.88 876 ARG A C 1
ATOM 6897 O O . ARG A 1 876 ? 28.141 -27.5 -51.125 1 78.88 876 ARG A O 1
ATOM 6904 N N . LYS A 1 877 ? 27.703 -29.391 -52.219 1 76.19 877 LYS A N 1
ATOM 6905 C CA . LYS A 1 877 ? 28.703 -29.062 -53.219 1 76.19 877 LYS A CA 1
ATOM 6906 C C . LYS A 1 877 ? 28.375 -27.766 -53.938 1 76.19 877 LYS A C 1
ATOM 6908 O O . LYS A 1 877 ? 29.25 -26.906 -54.125 1 76.19 877 LYS A O 1
ATOM 6913 N N . GLU A 1 878 ? 27.141 -27.562 -54.25 1 78.5 878 GLU A N 1
ATOM 6914 C CA . GLU A 1 878 ? 26.703 -26.344 -54.938 1 78.5 878 GLU A CA 1
ATOM 6915 C C . GLU A 1 878 ? 26.188 -25.312 -53.938 1 78.5 878 GLU A C 1
ATOM 6917 O O . GLU A 1 878 ? 25.859 -24.188 -54.344 1 78.5 878 GLU A O 1
ATOM 6922 N N . GLN A 1 879 ? 26.234 -25.719 -52.656 1 81.62 879 GLN A N 1
ATOM 6923 C CA . GLN A 1 879 ? 25.75 -24.859 -51.594 1 81.62 879 GLN A CA 1
ATOM 6924 C C . GLN A 1 879 ? 24.312 -24.406 -51.875 1 81.62 879 GLN A C 1
ATOM 6926 O O . GLN A 1 879 ? 24.016 -23.203 -51.781 1 81.62 879 GLN A O 1
ATOM 6931 N N . LYS A 1 880 ? 23.578 -25.25 -52.375 1 85.38 880 LYS A N 1
ATOM 6932 C CA . LYS A 1 880 ? 22.172 -25 -52.625 1 85.38 880 LYS A CA 1
ATOM 6933 C C . LYS A 1 880 ? 21.281 -25.75 -51.656 1 85.38 880 LYS A C 1
ATOM 6935 O O . LYS A 1 880 ? 21.391 -26.969 -51.5 1 85.38 880 LYS A O 1
ATOM 6940 N N . TYR A 1 881 ? 20.562 -25.047 -50.906 1 90.38 881 TYR A N 1
ATOM 6941 C CA . TYR A 1 881 ? 19.594 -25.609 -49.969 1 90.38 881 TYR A CA 1
ATOM 6942 C C . TYR A 1 881 ? 18.172 -25.297 -50.406 1 90.38 881 TYR A C 1
ATOM 6944 O O . TYR A 1 881 ? 17.828 -24.156 -50.688 1 90.38 881 TYR A O 1
ATOM 6952 N N . GLU A 1 882 ? 17.422 -26.312 -50.594 1 91.25 882 GLU A N 1
ATOM 6953 C CA . GLU A 1 882 ? 16.031 -26.141 -51.031 1 91.25 882 GLU A CA 1
ATOM 6954 C C . GLU A 1 882 ? 15.055 -26.766 -50.031 1 91.25 882 GLU A C 1
ATOM 6956 O O . GLU A 1 882 ? 15.203 -27.938 -49.656 1 91.25 882 GLU A O 1
ATOM 6961 N N . MET A 1 883 ? 14.25 -26.016 -49.5 1 92.12 883 MET A N 1
ATOM 6962 C CA . MET A 1 883 ? 13.18 -26.5 -48.625 1 92.12 883 MET A CA 1
ATOM 6963 C C . MET A 1 883 ? 11.82 -26.359 -49.312 1 92.12 883 MET A C 1
ATOM 6965 O O . MET A 1 883 ? 11.477 -25.281 -49.781 1 92.12 883 MET A O 1
ATOM 6969 N N . ASN A 1 884 ? 11.117 -27.359 -49.469 1 91.62 884 ASN A N 1
ATOM 6970 C CA . ASN A 1 884 ? 9.781 -27.344 -50.062 1 91.62 884 ASN A CA 1
ATOM 6971 C C . ASN A 1 884 ? 8.711 -27.609 -49 1 91.62 884 ASN A C 1
ATOM 6973 O O . ASN A 1 884 ? 8.633 -28.703 -48.438 1 91.62 884 ASN A O 1
ATOM 6977 N N . LEU A 1 885 ? 7.988 -26.656 -48.719 1 90.69 885 LEU A N 1
ATOM 6978 C CA . LEU A 1 885 ? 6.914 -26.766 -47.719 1 90.69 885 LEU A CA 1
ATOM 6979 C C . LEU A 1 885 ? 5.582 -27.047 -48.406 1 90.69 885 LEU A C 1
ATOM 6981 O O . LEU A 1 885 ? 5.301 -26.516 -49.5 1 90.69 885 LEU A O 1
ATOM 6985 N N . THR A 1 886 ? 4.883 -27.922 -47.844 1 85.44 886 THR A N 1
ATOM 6986 C CA . THR A 1 886 ? 3.529 -28.172 -48.344 1 85.44 886 THR A CA 1
ATOM 6987 C C . THR A 1 886 ? 2.547 -27.156 -47.75 1 85.44 886 THR A C 1
ATOM 6989 O O . THR A 1 886 ? 2.451 -27.031 -46.531 1 85.44 886 THR A O 1
ATOM 6992 N N . PRO A 1 887 ? 1.928 -26.406 -48.656 1 83.75 887 PRO A N 1
ATOM 6993 C CA . PRO A 1 887 ? 0.964 -25.453 -48.125 1 83.75 887 PRO A CA 1
ATOM 6994 C C . PRO A 1 887 ? -0.17 -26.125 -47.344 1 83.75 887 PRO A C 1
ATOM 6996 O O . PRO A 1 887 ? -0.51 -27.281 -47.625 1 83.75 887 PRO A O 1
ATOM 6999 N N . ILE A 1 888 ? -0.701 -25.438 -46.469 1 80.88 888 ILE A N 1
ATOM 7000 C CA . ILE A 1 888 ? -1.764 -25.969 -45.625 1 80.88 888 ILE A CA 1
ATOM 7001 C C . ILE A 1 888 ? -3.072 -26.031 -46.406 1 80.88 888 ILE A C 1
ATOM 7003 O O . ILE A 1 888 ? -3.43 -25.062 -47.094 1 80.88 888 ILE A O 1
ATOM 7007 N N . LYS A 1 889 ? -3.779 -27.094 -46.406 1 79.31 889 LYS A N 1
ATOM 7008 C CA . LYS A 1 889 ? -5.016 -27.266 -47.156 1 79.31 889 LYS A CA 1
ATOM 7009 C C . LYS A 1 889 ? -6.238 -27.109 -46.281 1 79.31 889 LYS A C 1
ATOM 7011 O O . LYS A 1 889 ? -7.348 -26.875 -46.75 1 79.31 889 LYS A O 1
ATOM 7016 N N . THR A 1 890 ? -6.012 -27.359 -45.062 1 84.5 890 THR A N 1
ATOM 7017 C CA . THR A 1 890 ? -7.137 -27.25 -44.125 1 84.5 890 THR A CA 1
ATOM 7018 C C . THR A 1 890 ? -6.852 -26.219 -43.031 1 84.5 890 THR A C 1
ATOM 7020 O O . THR A 1 890 ? -5.699 -25.844 -42.844 1 84.5 890 THR A O 1
ATOM 7023 N N . VAL A 1 891 ? -7.941 -25.719 -42.5 1 88.75 891 VAL A N 1
ATOM 7024 C CA . VAL A 1 891 ? -7.797 -24.766 -41.375 1 88.75 891 VAL A CA 1
ATOM 7025 C C . VAL A 1 891 ? -7.027 -25.422 -40.25 1 88.75 891 VAL A C 1
ATOM 7027 O O . VAL A 1 891 ? -7.379 -26.516 -39.781 1 88.75 891 VAL A O 1
ATOM 7030 N N . THR A 1 892 ? -5.848 -24.859 -39.875 1 88.75 892 THR A N 1
ATOM 7031 C CA . THR A 1 892 ? -5.008 -25.359 -38.781 1 88.75 892 THR A CA 1
ATOM 7032 C C . THR A 1 892 ? -4.902 -24.328 -37.656 1 88.75 892 THR A C 1
ATOM 7034 O O . THR A 1 892 ? -4.371 -23.234 -37.875 1 88.75 892 THR A O 1
ATOM 7037 N N . GLU A 1 893 ? -5.379 -24.797 -36.594 1 89.94 893 GLU A N 1
ATOM 7038 C CA . GLU A 1 893 ? -5.266 -23.938 -35.406 1 89.94 893 GLU A CA 1
ATOM 7039 C C . GLU A 1 893 ? -3.895 -24.062 -34.75 1 89.94 893 GLU A C 1
ATOM 7041 O O . GLU A 1 893 ? -3.527 -25.156 -34.312 1 89.94 893 GLU A O 1
ATOM 7046 N N . LEU A 1 894 ? -3.1 -23 -34.75 1 92.88 894 LEU A N 1
ATOM 7047 C CA . LEU A 1 894 ? -1.771 -23.031 -34.156 1 92.88 894 LEU A CA 1
ATOM 7048 C C . LEU A 1 894 ? -1.85 -22.766 -32.656 1 92.88 894 LEU A C 1
ATOM 7050 O O . LEU A 1 894 ? -1.069 -23.328 -31.875 1 92.88 894 LEU A O 1
ATOM 7054 N N . PHE A 1 895 ? -2.66 -21.906 -32.25 1 94.44 895 PHE A N 1
ATOM 7055 C CA . PHE A 1 895 ? -2.836 -21.531 -30.844 1 94.44 895 PHE A CA 1
ATOM 7056 C C . PHE A 1 895 ? -4.281 -21.141 -30.578 1 94.44 895 PHE A C 1
ATOM 7058 O O . PHE A 1 895 ? -4.898 -20.438 -31.375 1 94.44 895 PHE A O 1
ATOM 7065 N N . SER A 1 896 ? -4.785 -21.594 -29.625 1 93.94 896 SER A N 1
ATOM 7066 C CA . SER A 1 896 ? -6.148 -21.203 -29.281 1 93.94 896 SER A CA 1
ATOM 7067 C C . SER A 1 896 ? -6.359 -21.219 -27.781 1 93.94 896 SER A C 1
ATOM 7069 O O . SER A 1 896 ? -5.738 -22 -27.062 1 93.94 896 SER A O 1
ATOM 7071 N N . VAL A 1 897 ? -7.117 -20.359 -27.266 1 93.75 897 VAL A N 1
ATOM 7072 C CA . VAL A 1 897 ? -7.543 -20.281 -25.859 1 93.75 897 VAL A CA 1
ATOM 7073 C C . VAL A 1 897 ? -9.07 -20.25 -25.797 1 93.75 897 VAL A C 1
ATOM 7075 O O . VAL A 1 897 ? -9.711 -19.438 -26.469 1 93.75 897 VAL A O 1
ATOM 7078 N N . ASN A 1 898 ? -9.609 -21.125 -25.141 1 92.56 898 ASN A N 1
ATOM 7079 C CA . ASN A 1 898 ? -11.039 -21.188 -24.891 1 92.56 898 ASN A CA 1
ATOM 7080 C C . ASN A 1 898 ? -11.352 -21.219 -23.406 1 92.56 898 ASN A C 1
ATOM 7082 O O . ASN A 1 898 ? -10.875 -22.094 -22.688 1 92.56 898 ASN A O 1
ATOM 7086 N N . SER A 1 899 ? -12.047 -20.281 -22.969 1 92.31 899 SER A N 1
ATOM 7087 C CA . SER A 1 899 ? -12.359 -20.219 -21.547 1 92.31 899 SER A CA 1
ATOM 7088 C C . SER A 1 899 ? -13.82 -19.844 -21.328 1 92.31 899 SER A C 1
ATOM 7090 O O . SER A 1 899 ? -14.391 -19.047 -22.078 1 92.31 899 SER A O 1
ATOM 7092 N N . ASN A 1 900 ? -14.453 -20.469 -20.359 1 91.44 900 ASN A N 1
ATOM 7093 C CA . ASN A 1 900 ? -15.828 -20.156 -19.969 1 91.44 900 ASN A CA 1
ATOM 7094 C C . ASN A 1 900 ? -16.094 -20.516 -18.516 1 91.44 900 ASN A C 1
ATOM 7096 O O . ASN A 1 900 ? -15.344 -21.297 -17.922 1 91.44 900 ASN A O 1
ATOM 7100 N N . VAL A 1 901 ? -17.125 -19.906 -17.984 1 92.56 901 VAL A N 1
ATOM 7101 C CA . VAL A 1 901 ? -17.547 -20.203 -16.625 1 92.56 901 VAL A CA 1
ATOM 7102 C C . VAL A 1 901 ? -18.906 -20.906 -16.641 1 92.56 901 VAL A C 1
ATOM 7104 O O . VAL A 1 901 ? -19.828 -20.469 -17.344 1 92.56 901 VAL A O 1
ATOM 7107 N N . PHE A 1 902 ? -19.047 -21.984 -15.859 1 93.75 902 PHE A N 1
ATOM 7108 C CA . PHE A 1 902 ? -20.266 -22.797 -15.867 1 93.75 902 PHE A CA 1
ATOM 7109 C C . PHE A 1 902 ? -20.844 -22.906 -14.461 1 93.75 902 PHE A C 1
ATOM 7111 O O . PHE A 1 902 ? -20.109 -22.922 -13.477 1 93.75 902 PHE A O 1
ATOM 7118 N N . SER A 1 903 ? -22.156 -22.891 -14.398 1 94.94 903 SER A N 1
ATOM 7119 C CA . SER A 1 903 ? -22.844 -23.359 -13.211 1 94.94 903 SER A CA 1
ATOM 7120 C C . SER A 1 903 ? -23.062 -24.875 -13.258 1 94.94 903 SER A C 1
ATOM 7122 O O . SER A 1 903 ? -23.516 -25.406 -14.266 1 94.94 903 SER A O 1
ATOM 7124 N N . VAL A 1 904 ? -22.703 -25.562 -12.227 1 95.94 904 VAL A N 1
ATOM 7125 C CA . VAL A 1 904 ? -22.656 -27.016 -12.305 1 95.94 904 VAL A CA 1
ATOM 7126 C C . VAL A 1 904 ? -23.469 -27.625 -11.148 1 95.94 904 VAL A C 1
ATOM 7128 O O . VAL A 1 904 ? -23.453 -27.094 -10.039 1 95.94 904 VAL A O 1
ATOM 7131 N N . LEU A 1 905 ? -24.203 -28.641 -11.438 1 95.69 905 LEU A N 1
ATOM 7132 C CA . LEU A 1 905 ? -24.906 -29.5 -10.484 1 95.69 905 LEU A CA 1
ATOM 7133 C C . LEU A 1 905 ? -24.734 -30.969 -10.867 1 95.69 905 LEU A C 1
ATOM 7135 O O . LEU A 1 905 ? -25.109 -31.375 -11.969 1 95.69 905 LEU A O 1
ATOM 7139 N N . ARG A 1 906 ? -24.109 -31.703 -9.984 1 94.75 906 ARG A N 1
ATOM 7140 C CA . ARG A 1 906 ? -23.875 -33.125 -10.227 1 94.75 906 ARG A CA 1
ATOM 7141 C C . ARG A 1 906 ? -24.359 -33.969 -9.047 1 94.75 906 ARG A C 1
ATOM 7143 O O . ARG A 1 906 ? -24.281 -33.531 -7.895 1 94.75 906 ARG A O 1
ATOM 7150 N N . ASN A 1 907 ? -24.906 -35.062 -9.328 1 91.06 907 ASN A N 1
ATOM 7151 C CA . ASN A 1 907 ? -25.391 -36.031 -8.359 1 91.06 907 ASN A CA 1
ATOM 7152 C C . ASN A 1 907 ? -24.938 -37.438 -8.711 1 91.06 907 ASN A C 1
ATOM 7154 O O . ASN A 1 907 ? -25.141 -37.906 -9.836 1 91.06 907 ASN A O 1
ATOM 7158 N N . ILE A 1 908 ? -24.297 -38.156 -7.828 1 88.88 908 ILE A N 1
ATOM 7159 C CA . ILE A 1 908 ? -23.641 -39.438 -8.086 1 88.88 908 ILE A CA 1
ATOM 7160 C C . ILE A 1 908 ? -24.703 -40.5 -8.422 1 88.88 908 ILE A C 1
ATOM 7162 O O . ILE A 1 908 ? -24.422 -41.469 -9.141 1 88.88 908 ILE A O 1
ATOM 7166 N N . GLU A 1 909 ? -25.938 -40.344 -7.875 1 88.88 909 GLU A N 1
ATOM 7167 C CA . GLU A 1 909 ? -27.016 -41.312 -8.07 1 88.88 909 GLU A CA 1
ATOM 7168 C C . GLU A 1 909 ? -27.641 -41.188 -9.461 1 88.88 909 GLU A C 1
ATOM 7170 O O . GLU A 1 909 ? -28.203 -42.156 -9.984 1 88.88 909 GLU A O 1
ATOM 7175 N N . ASP A 1 910 ? -27.531 -40 -10.008 1 87.5 910 ASP A N 1
ATOM 7176 C CA . ASP A 1 910 ? -28.031 -39.75 -11.352 1 87.5 910 ASP A CA 1
ATOM 7177 C C . ASP A 1 910 ? -26.969 -39.094 -12.227 1 87.5 910 ASP A C 1
ATOM 7179 O O . ASP A 1 910 ? -27.109 -37.906 -12.609 1 87.5 910 ASP A O 1
ATOM 7183 N N . PRO A 1 911 ? -26.016 -39.844 -12.625 1 84.25 911 PRO A N 1
ATOM 7184 C CA . PRO A 1 911 ? -24.922 -39.25 -13.383 1 84.25 911 PRO A CA 1
ATOM 7185 C C . PRO A 1 911 ? -25.344 -38.75 -14.758 1 84.25 911 PRO A C 1
ATOM 7187 O O . PRO A 1 911 ? -24.688 -37.844 -15.32 1 84.25 911 PRO A O 1
ATOM 7190 N N . SER A 1 912 ? -26.375 -39.312 -15.32 1 79.19 912 SER A N 1
ATOM 7191 C CA . SER A 1 912 ? -26.828 -38.938 -16.656 1 79.19 912 SER A CA 1
ATOM 7192 C C . SER A 1 912 ? -27.531 -37.562 -16.641 1 79.19 912 SER A C 1
ATOM 7194 O O . SER A 1 912 ? -27.672 -36.938 -17.672 1 79.19 912 SER A O 1
ATOM 7196 N N . LEU A 1 913 ? -27.875 -37.062 -15.453 1 80.69 913 LEU A N 1
ATOM 7197 C CA . LEU A 1 913 ? -28.656 -35.812 -15.367 1 80.69 913 LEU A CA 1
ATOM 7198 C C . LEU A 1 913 ? -27.797 -34.688 -14.828 1 80.69 913 LEU A C 1
ATOM 7200 O O . LEU A 1 913 ? -28.312 -33.75 -14.219 1 80.69 913 LEU A O 1
ATOM 7204 N N . PHE A 1 914 ? -26.5 -34.812 -15.039 1 89.62 914 PHE A N 1
ATOM 7205 C CA . PHE A 1 914 ? -25.656 -33.688 -14.656 1 89.62 914 PHE A CA 1
ATOM 7206 C C . PHE A 1 914 ? -26.062 -32.406 -15.391 1 89.62 914 PHE A C 1
ATOM 7208 O O . PHE A 1 914 ? -26.406 -32.438 -16.578 1 89.62 914 PHE A O 1
ATOM 7215 N N . LYS A 1 915 ? -26.188 -31.312 -14.719 1 91.75 915 LYS A N 1
ATOM 7216 C CA . LYS A 1 915 ? -26.531 -30.031 -15.32 1 91.75 915 LYS A CA 1
ATOM 7217 C C . LYS A 1 915 ? -25.328 -29.094 -15.352 1 91.75 915 LYS A C 1
ATOM 7219 O O . LYS A 1 915 ? -24.828 -28.688 -14.305 1 91.75 915 LYS A O 1
ATOM 7224 N N . ILE A 1 916 ? -24.828 -28.812 -16.422 1 93.75 916 ILE A N 1
ATOM 7225 C CA . ILE A 1 916 ? -23.719 -27.875 -16.641 1 93.75 916 ILE A CA 1
ATOM 7226 C C . ILE A 1 916 ? -24.172 -26.766 -17.594 1 93.75 916 ILE A C 1
ATOM 7228 O O . ILE A 1 916 ? -24.312 -27 -18.797 1 93.75 916 ILE A O 1
ATOM 7232 N N . THR A 1 917 ? -24.406 -25.641 -17.062 1 92.81 917 THR A N 1
ATOM 7233 C CA . THR A 1 917 ? -24.938 -24.516 -17.844 1 92.81 917 THR A CA 1
ATOM 7234 C C . THR A 1 917 ? -23.969 -23.344 -17.812 1 92.81 917 THR A C 1
ATOM 7236 O O . THR A 1 917 ? -23.469 -22.969 -16.75 1 92.81 917 THR A O 1
ATOM 7239 N N . PRO A 1 918 ? -23.656 -22.812 -19.062 1 91.5 918 PRO A N 1
ATOM 7240 C CA . PRO A 1 918 ? -22.844 -21.594 -19.031 1 91.5 918 PRO A CA 1
ATOM 7241 C C . PRO A 1 918 ? -23.469 -20.484 -18.188 1 91.5 918 PRO A C 1
ATOM 7243 O O . PRO A 1 918 ? -24.688 -20.297 -18.234 1 91.5 918 PRO A O 1
ATOM 7246 N N . MET A 1 919 ? -22.75 -19.875 -17.375 1 89.88 919 MET A N 1
ATOM 7247 C CA . MET A 1 919 ? -23.234 -18.844 -16.469 1 89.88 919 MET A CA 1
ATOM 7248 C C . MET A 1 919 ? -23.953 -17.734 -17.234 1 89.88 919 MET A C 1
ATOM 7250 O O . MET A 1 919 ? -24.969 -17.219 -16.781 1 89.88 919 MET A O 1
ATOM 7254 N N . MET A 1 920 ? -23.344 -17.297 -18.406 1 85.12 920 MET A N 1
ATOM 7255 C CA . MET A 1 920 ? -23.984 -16.328 -19.281 1 85.12 920 MET A CA 1
ATOM 7256 C C . MET A 1 920 ? -24.75 -17.016 -20.406 1 85.12 920 MET A C 1
ATOM 7258 O O . MET A 1 920 ? -24.141 -17.516 -21.359 1 85.12 920 MET A O 1
ATOM 7262 N N . PRO A 1 921 ? -26.078 -17.062 -20.156 1 74.38 921 PRO A N 1
ATOM 7263 C CA . PRO A 1 921 ? -26.844 -17.781 -21.188 1 74.38 921 PRO A CA 1
ATOM 7264 C C . PRO A 1 921 ? -26.766 -17.109 -22.547 1 74.38 921 PRO A C 1
ATOM 7266 O O . PRO A 1 921 ? -26.547 -15.898 -22.641 1 74.38 921 PRO A O 1
ATOM 7269 N N . GLU A 1 922 ? -26.672 -17.812 -23.672 1 62.66 922 GLU A 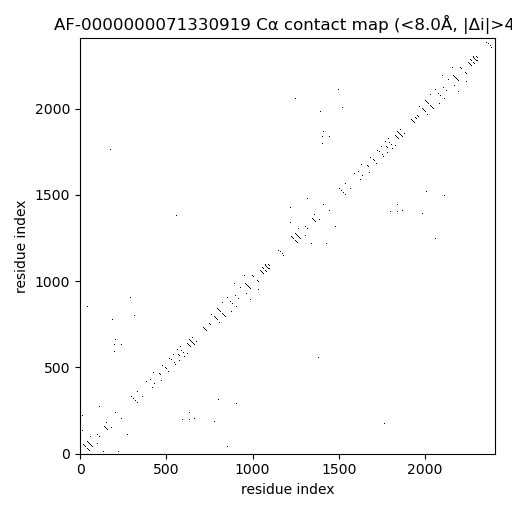N 1
ATOM 7270 C CA . GLU A 1 922 ? -26.656 -17.328 -25.047 1 62.66 922 GLU A CA 1
ATOM 7271 C C . GLU A 1 922 ? -27.953 -16.609 -25.391 1 62.66 922 GLU A C 1
ATOM 7273 O O . GLU A 1 922 ? -28.969 -17.25 -25.641 1 62.66 922 GLU A O 1
ATOM 7278 N N . THR A 1 923 ? -28.484 -15.734 -24.672 1 53.47 923 THR A N 1
ATOM 7279 C CA . THR A 1 923 ? -29.719 -15.125 -25.141 1 53.47 923 THR A CA 1
ATOM 7280 C C . THR A 1 923 ? -29.516 -14.422 -26.469 1 53.47 923 THR A C 1
ATOM 7282 O O . THR A 1 923 ? -28.391 -14 -26.797 1 53.47 923 THR A O 1
ATOM 7285 N N . GLU A 1 924 ? -30.562 -14.453 -27.375 1 46.91 924 GLU A N 1
ATOM 7286 C CA . GLU A 1 924 ? -30.641 -13.805 -28.672 1 46.91 924 GLU A CA 1
ATOM 7287 C C . GLU A 1 924 ? -29.969 -12.43 -28.656 1 46.91 924 GLU A C 1
ATOM 7289 O O . GLU A 1 924 ? -29.312 -12.039 -29.625 1 46.91 924 GLU A O 1
ATOM 7294 N N . ASP A 1 925 ? -30.297 -11.633 -27.781 1 41.19 925 ASP A N 1
ATOM 7295 C CA . ASP A 1 925 ? -29.812 -10.258 -27.734 1 41.19 925 ASP A CA 1
ATOM 7296 C C . ASP A 1 925 ? -28.375 -10.195 -27.234 1 41.19 925 ASP A C 1
ATOM 7298 O O . ASP A 1 925 ? -27.812 -9.109 -27.094 1 41.19 925 ASP A O 1
ATOM 7302 N N . SER A 1 926 ? -27.906 -11.125 -26.656 1 43.44 926 SER A N 1
ATOM 7303 C CA . SER A 1 926 ? -26.578 -11.195 -26.062 1 43.44 926 SER A CA 1
ATOM 7304 C C . SER A 1 926 ? -25.5 -11.172 -27.156 1 43.44 926 SER A C 1
ATOM 7306 O O . SER A 1 926 ? -24.312 -11.375 -26.859 1 43.44 926 SER A O 1
ATOM 7308 N N . GLN A 1 927 ? -25.859 -11.359 -28.297 1 39.56 927 GLN A N 1
ATOM 7309 C CA . GLN A 1 927 ? -24.875 -11.336 -29.375 1 39.56 927 GLN A CA 1
ATOM 7310 C C . GLN A 1 927 ? -24 -10.094 -29.297 1 39.56 927 GLN A C 1
ATOM 7312 O O . GLN A 1 927 ? -23.188 -9.836 -30.188 1 39.56 927 GLN A O 1
ATOM 7317 N N . LYS A 1 928 ? -24.219 -9.195 -28.453 1 42.56 928 LYS A N 1
ATOM 7318 C CA . LYS A 1 928 ? -23.297 -8.07 -28.547 1 42.56 928 LYS A CA 1
ATOM 7319 C C . LYS A 1 928 ? -22 -8.359 -27.781 1 42.56 928 LYS A C 1
ATOM 7321 O O . LYS A 1 928 ? -21.891 -8.086 -26.594 1 42.56 928 LYS A O 1
ATOM 7326 N N . GLY A 1 929 ? -21.297 -9.594 -28.141 1 39.66 929 GLY A N 1
ATOM 7327 C CA . GLY A 1 929 ? -19.969 -9.852 -27.641 1 39.66 929 GLY A CA 1
ATOM 7328 C C . GLY A 1 929 ? -19.031 -8.656 -27.781 1 39.66 929 GLY A C 1
ATOM 7329 O O . GLY A 1 929 ? -19.094 -7.941 -28.781 1 39.66 929 GLY A O 1
ATOM 7330 N N . LEU A 1 930 ? -18.547 -8.133 -26.75 1 41.88 930 LEU A N 1
ATOM 7331 C CA . LEU A 1 930 ? -17.547 -7.09 -26.891 1 41.88 930 LEU A CA 1
ATOM 7332 C C . LEU A 1 930 ? -16.25 -7.645 -27.484 1 41.88 930 LEU A C 1
ATOM 7334 O O . LEU A 1 930 ? -15.742 -8.664 -27.016 1 41.88 930 LEU A O 1
ATOM 7338 N N . PRO A 1 931 ? -15.891 -7.391 -28.766 1 39.44 931 PRO A N 1
ATOM 7339 C CA . PRO A 1 931 ? -14.609 -7.816 -29.328 1 39.44 931 PRO A CA 1
ATOM 7340 C C . PRO A 1 931 ? -13.438 -7.59 -28.375 1 39.44 931 PRO A C 1
ATOM 7342 O O . PRO A 1 931 ? -13.445 -6.629 -27.594 1 39.44 931 PRO A O 1
ATOM 7345 N N . LEU A 1 932 ? -12.836 -8.664 -27.906 1 42.06 932 LEU A N 1
ATOM 7346 C CA . LEU A 1 932 ? -11.555 -8.57 -27.219 1 42.06 932 LEU A CA 1
ATOM 7347 C C . LEU A 1 932 ? -10.68 -7.492 -27.859 1 42.06 932 LEU A C 1
ATOM 7349 O O . LEU A 1 932 ? -9.5 -7.367 -27.531 1 42.06 932 LEU A O 1
ATOM 7353 N N . ALA A 1 933 ? -11.023 -6.922 -29 1 36.41 933 ALA A N 1
ATOM 7354 C CA . ALA A 1 933 ? -10.227 -5.996 -29.797 1 36.41 933 ALA A CA 1
ATOM 7355 C C . ALA A 1 933 ? -9.539 -4.961 -28.922 1 36.41 933 ALA A C 1
ATOM 7357 O O . ALA A 1 933 ? -8.977 -3.984 -29.406 1 36.41 933 ALA A O 1
ATOM 7358 N N . ARG A 1 934 ? -9.914 -4.902 -27.703 1 38.78 934 ARG A N 1
ATOM 7359 C CA . ARG A 1 934 ? -9.25 -3.746 -27.125 1 38.78 934 ARG A CA 1
ATOM 7360 C C . ARG A 1 934 ? -7.73 -3.887 -27.203 1 38.78 934 ARG A C 1
ATOM 7362 O O . ARG A 1 934 ? -6.992 -3.01 -26.75 1 38.78 934 ARG A O 1
ATOM 7369 N N . ILE A 1 935 ? -7.105 -5.039 -27.219 1 35.72 935 ILE A N 1
ATOM 7370 C CA . ILE A 1 935 ? -5.66 -4.945 -27.391 1 35.72 935 ILE A CA 1
ATOM 7371 C C . ILE A 1 935 ? -5.348 -4.316 -28.75 1 35.72 935 ILE A C 1
ATOM 7373 O O . ILE A 1 935 ? -4.438 -3.494 -28.875 1 35.72 935 ILE A O 1
ATOM 7377 N N . LEU A 1 936 ? -5.668 -4.93 -30.062 1 34.12 936 LEU A N 1
ATOM 7378 C CA . LEU A 1 936 ? -5.285 -4.297 -31.312 1 34.12 936 LEU A CA 1
ATOM 7379 C C . LEU A 1 936 ? -6.328 -3.27 -31.75 1 34.12 936 LEU A C 1
ATOM 7381 O O . LEU A 1 936 ? -7.531 -3.527 -31.672 1 34.12 936 LEU A O 1
ATOM 7385 N N . PRO A 1 937 ? -5.953 -1.996 -31.766 1 34.16 937 PRO A N 1
ATOM 7386 C CA . PRO A 1 937 ? -6.723 -0.819 -32.188 1 34.16 937 PRO A CA 1
ATOM 7387 C C . PRO A 1 937 ? -7.688 -1.118 -33.344 1 34.16 937 PRO A C 1
ATOM 7389 O O . PRO A 1 937 ? -8.102 -0.204 -34.031 1 34.16 937 PRO A O 1
ATOM 7392 N N . THR A 1 938 ? -7.848 -2.311 -33.969 1 32.47 938 THR A N 1
ATOM 7393 C CA . THR A 1 938 ? -8.5 -2.125 -35.25 1 32.47 938 THR A CA 1
ATOM 7394 C C . THR A 1 938 ? -9.93 -1.639 -35.094 1 32.47 938 THR A C 1
ATOM 7396 O O . THR A 1 938 ? -10.555 -1.9 -34.062 1 32.47 938 THR A O 1
ATOM 7399 N N . SER A 1 939 ? -10.469 -0.719 -35.969 1 32.66 939 SER A N 1
ATOM 7400 C CA . SER A 1 939 ? -11.656 0.054 -36.312 1 32.66 939 SER A CA 1
ATOM 7401 C C . SER A 1 939 ? -12.93 -0.746 -36.062 1 32.66 939 SER A C 1
ATOM 7403 O O . SER A 1 939 ? -14.023 -0.178 -36 1 32.66 939 SER A O 1
ATOM 7405 N N . ARG A 1 940 ? -13.188 -2.029 -37 1 30.05 940 ARG A N 1
ATOM 7406 C CA . ARG A 1 940 ? -14.445 -2.266 -37.719 1 30.05 940 ARG A CA 1
ATOM 7407 C C . ARG A 1 940 ? -15.492 -2.83 -36.75 1 30.05 940 ARG A C 1
ATOM 7409 O O . ARG A 1 940 ? -15.156 -3.371 -35.688 1 30.05 940 ARG A O 1
ATOM 7416 N N . HIS A 1 941 ? -16.672 -3.408 -37.281 1 30.75 941 HIS A N 1
ATOM 7417 C CA . HIS A 1 941 ? -18.016 -3.9 -37 1 30.75 941 HIS A CA 1
ATOM 7418 C C . HIS A 1 941 ? -18 -4.965 -35.906 1 30.75 941 HIS A C 1
ATOM 7420 O O . HIS A 1 941 ? -16.969 -5.59 -35.656 1 30.75 941 HIS A O 1
ATOM 7426 N N . ASP A 1 942 ? -19.094 -5.352 -35.219 1 38.38 942 ASP A N 1
ATOM 7427 C CA . ASP A 1 942 ? -19.656 -6.184 -34.156 1 38.38 942 ASP A CA 1
ATOM 7428 C C . ASP A 1 942 ? -19.172 -7.629 -34.281 1 38.38 942 ASP A C 1
ATOM 7430 O O . ASP A 1 942 ? -19.594 -8.492 -33.531 1 38.38 942 ASP A O 1
ATOM 7434 N N . GLN A 1 943 ? -19.094 -8.266 -35.562 1 39.06 943 GLN A N 1
ATOM 7435 C CA . GLN A 1 943 ? -19.078 -9.703 -35.844 1 39.06 943 GLN A CA 1
ATOM 7436 C C . GLN A 1 943 ? -17.812 -10.352 -35.281 1 39.06 943 GLN A C 1
ATOM 7438 O O . GLN A 1 943 ? -16.812 -9.672 -35.062 1 39.06 943 GLN A O 1
ATOM 7443 N N . VAL A 1 944 ? -17.859 -11.664 -35.031 1 47.78 944 VAL A N 1
ATOM 7444 C CA . VAL A 1 944 ? -16.734 -12.586 -34.938 1 47.78 944 VAL A CA 1
ATOM 7445 C C . VAL A 1 944 ? -15.555 -12.078 -35.75 1 47.78 944 VAL A C 1
ATOM 7447 O O . VAL A 1 944 ? -15.617 -12.047 -37 1 47.78 944 VAL A O 1
ATOM 7450 N N . GLN A 1 945 ? -14.938 -11.094 -35.375 1 54.94 945 GLN A N 1
ATOM 7451 C CA . GLN A 1 945 ? -14.008 -10.398 -36.25 1 54.94 945 GLN A CA 1
ATOM 7452 C C . GLN A 1 945 ? -12.781 -11.266 -36.531 1 54.94 945 GLN A C 1
ATOM 7454 O O . GLN A 1 945 ? -11.961 -11.516 -35.656 1 54.94 945 GLN A O 1
ATOM 7459 N N . GLN A 1 946 ? -12.938 -12.328 -37.25 1 67.88 946 GLN A N 1
ATOM 7460 C CA . GLN A 1 946 ? -11.781 -12.969 -37.875 1 67.88 946 GLN A CA 1
ATOM 7461 C C . GLN A 1 946 ? -10.977 -11.984 -38.719 1 67.88 946 GLN A C 1
ATOM 7463 O O . GLN A 1 946 ? -11.523 -11.344 -39.594 1 67.88 946 GLN A O 1
ATOM 7468 N N . GLN A 1 947 ? -9.945 -11.461 -38.188 1 75.5 947 GLN A N 1
ATOM 7469 C CA . GLN A 1 947 ? -9.008 -10.68 -39 1 75.5 947 GLN A CA 1
ATOM 7470 C C . GLN A 1 947 ? -7.973 -11.578 -39.656 1 75.5 947 GLN A C 1
ATOM 7472 O O . GLN A 1 947 ? -7.289 -12.352 -38.969 1 75.5 947 GLN A O 1
ATOM 7477 N N . CYS A 1 948 ? -7.961 -11.594 -40.906 1 83.75 948 CYS A N 1
ATOM 7478 C CA . CYS A 1 948 ? -7.031 -12.461 -41.625 1 83.75 948 CYS A CA 1
ATOM 7479 C C . CYS A 1 948 ? -6.027 -11.641 -42.406 1 83.75 948 CYS A C 1
ATOM 7481 O O . CYS A 1 948 ? -6.367 -10.586 -42.938 1 83.75 948 CYS A O 1
ATOM 7483 N N . ALA A 1 949 ? -4.801 -11.867 -42.281 1 81.81 949 ALA A N 1
ATOM 7484 C CA . ALA A 1 949 ? -3.74 -11.352 -43.156 1 81.81 949 ALA A CA 1
ATOM 7485 C C . ALA A 1 949 ? -3.385 -12.359 -44.25 1 81.81 949 ALA A C 1
ATOM 7487 O O . ALA A 1 949 ? -2.889 -13.445 -43.969 1 81.81 949 ALA A O 1
ATOM 7488 N N . ASP A 1 950 ? -3.658 -12.008 -45.531 1 83.19 950 ASP A N 1
ATOM 7489 C CA . ASP A 1 950 ? -3.508 -12.938 -46.625 1 83.19 950 ASP A CA 1
ATOM 7490 C C . ASP A 1 950 ? -2.105 -12.859 -47.219 1 83.19 950 ASP A C 1
ATOM 7492 O O . ASP A 1 950 ? -1.583 -11.766 -47.469 1 83.19 950 ASP A O 1
ATOM 7496 N N . ALA A 1 951 ? -1.518 -13.938 -47.219 1 82.12 951 ALA A N 1
ATOM 7497 C CA . ALA A 1 951 ? -0.344 -14.133 -48.062 1 82.12 951 ALA A CA 1
ATOM 7498 C C . ALA A 1 951 ? -0.698 -14.93 -49.312 1 82.12 951 ALA A C 1
ATOM 7500 O O . ALA A 1 951 ? -0.398 -16.125 -49.406 1 82.12 951 ALA A O 1
ATOM 7501 N N . LYS A 1 952 ? -1.229 -14.211 -50.344 1 80.06 952 LYS A N 1
ATOM 7502 C CA . LYS A 1 952 ? -1.816 -14.844 -51.5 1 80.06 952 LYS A CA 1
ATOM 7503 C C . LYS A 1 952 ? -0.754 -15.57 -52.344 1 80.06 952 LYS A C 1
ATOM 7505 O O . LYS A 1 952 ? -1.04 -16.578 -52.969 1 80.06 952 LYS A O 1
ATOM 7510 N N . ILE A 1 953 ? 0.429 -14.969 -52.25 1 82.75 953 ILE A N 1
ATOM 7511 C CA . ILE A 1 953 ? 1.51 -15.57 -53.031 1 82.75 953 ILE A CA 1
ATOM 7512 C C . ILE A 1 953 ? 1.774 -16.984 -52.531 1 82.75 953 ILE A C 1
ATOM 7514 O O . ILE A 1 953 ? 2.086 -17.891 -53.312 1 82.75 953 ILE A O 1
ATOM 7518 N N . TYR A 1 954 ? 1.558 -17.203 -51.375 1 87.19 954 TYR A N 1
ATOM 7519 C CA . TYR A 1 954 ? 1.861 -18.5 -50.781 1 87.19 954 TYR A CA 1
ATOM 7520 C C . TYR A 1 954 ? 0.584 -19.266 -50.5 1 87.19 954 TYR A C 1
ATOM 7522 O O . TYR A 1 954 ? 0.636 -20.375 -49.938 1 87.19 954 TYR A O 1
ATOM 7530 N N . GLY A 1 955 ? -0.459 -18.719 -50.75 1 82.81 955 GLY A N 1
ATOM 7531 C CA . GLY A 1 955 ? -1.747 -19.391 -50.656 1 82.81 955 GLY A CA 1
ATOM 7532 C C . GLY A 1 955 ? -2.188 -19.594 -49.219 1 82.81 955 GLY A C 1
ATOM 7533 O O . GLY A 1 955 ? -2.967 -20.5 -48.906 1 82.81 955 GLY A O 1
ATOM 7534 N N . THR A 1 956 ? -1.587 -18.922 -48.312 1 86.5 956 THR A N 1
ATOM 7535 C CA . THR A 1 956 ? -1.9 -19.094 -46.906 1 86.5 956 THR A CA 1
ATOM 7536 C C . THR A 1 956 ? -2.346 -17.766 -46.281 1 86.5 956 THR A C 1
ATOM 7538 O O . THR A 1 956 ? -1.889 -16.703 -46.688 1 86.5 956 THR A O 1
ATOM 7541 N N . SER A 1 957 ? -3.281 -17.891 -45.469 1 88.62 957 SER A N 1
ATOM 7542 C CA . SER A 1 957 ? -3.756 -16.734 -44.719 1 88.62 957 SER A CA 1
ATOM 7543 C C . SER A 1 957 ? -3.611 -16.969 -43.219 1 88.62 957 SER A C 1
ATOM 7545 O O . SER A 1 957 ? -3.82 -18.078 -42.719 1 88.62 957 SER A O 1
ATOM 7547 N N . VAL A 1 958 ? -3.012 -15.992 -42.5 1 88.75 958 VAL A N 1
ATOM 7548 C CA . VAL A 1 958 ? -2.971 -16.016 -41.062 1 88.75 958 VAL A CA 1
ATOM 7549 C C . VAL A 1 958 ? -4.191 -15.297 -40.469 1 88.75 958 VAL A C 1
ATOM 7551 O O . VAL A 1 958 ? -4.398 -14.109 -40.75 1 88.75 958 VAL A O 1
ATOM 7554 N N . CYS A 1 959 ? -5 -16.016 -39.875 1 89 959 CYS A N 1
ATOM 7555 C CA . CYS A 1 959 ? -6.254 -15.453 -39.375 1 89 959 CYS A CA 1
ATOM 7556 C C . CYS A 1 959 ? -6.293 -15.461 -37.844 1 89 959 CYS A C 1
ATOM 7558 O O . CYS A 1 959 ? -5.805 -16.391 -37.219 1 89 959 CYS A O 1
ATOM 7560 N N . ILE A 1 960 ? -6.719 -14.445 -37.219 1 88.19 960 ILE A N 1
ATOM 7561 C CA . ILE A 1 960 ? -6.922 -14.344 -35.781 1 88.19 960 ILE A CA 1
ATOM 7562 C C . ILE A 1 960 ? -8.414 -14.227 -35.5 1 88.19 960 ILE A C 1
ATOM 7564 O O . ILE A 1 960 ? -9.125 -13.438 -36.125 1 88.19 960 ILE A O 1
ATOM 7568 N N . GLU A 1 961 ? -8.859 -15.07 -34.719 1 86.06 961 GLU A N 1
ATOM 7569 C CA . GLU A 1 961 ? -10.234 -15.039 -34.219 1 86.06 961 GLU A CA 1
ATOM 7570 C C . GLU A 1 961 ? -10.281 -14.695 -32.75 1 86.06 961 GLU A C 1
ATOM 7572 O O . GLU A 1 961 ? -9.617 -15.336 -31.922 1 86.06 961 GLU A O 1
ATOM 7577 N N . ALA A 1 962 ? -10.898 -13.633 -32.312 1 82.75 962 ALA A N 1
ATOM 7578 C CA . ALA A 1 962 ? -11.047 -13.258 -30.922 1 82.75 962 ALA A CA 1
ATOM 7579 C C . ALA A 1 962 ? -12.5 -12.93 -30.594 1 82.75 962 ALA A C 1
ATOM 7581 O O . ALA A 1 962 ? -13.133 -12.117 -31.266 1 82.75 962 ALA A O 1
ATOM 7582 N N . GLU A 1 963 ? -13.094 -13.617 -29.719 1 76.56 963 GLU A N 1
ATOM 7583 C CA . GLU A 1 963 ? -14.469 -13.422 -29.266 1 76.56 963 GLU A CA 1
ATOM 7584 C C . GLU A 1 963 ? -14.555 -13.383 -27.75 1 76.56 963 GLU A C 1
ATOM 7586 O O . GLU A 1 963 ? -13.922 -14.195 -27.062 1 76.56 963 GLU A O 1
ATOM 7591 N N . ALA A 1 964 ? -15.094 -12.281 -27.094 1 74.19 964 ALA A N 1
ATOM 7592 C CA . ALA A 1 964 ? -15.344 -12.227 -25.656 1 74.19 964 ALA A CA 1
ATOM 7593 C C . ALA A 1 964 ? -16.766 -11.742 -25.375 1 74.19 964 ALA A C 1
ATOM 7595 O O . ALA A 1 964 ? -17.188 -10.711 -25.875 1 74.19 964 ALA A O 1
ATOM 7596 N N . LYS A 1 965 ? -17.578 -12.422 -24.75 1 64.38 965 LYS A N 1
ATOM 7597 C CA . LYS A 1 965 ? -18.906 -12.023 -24.312 1 64.38 965 LYS A CA 1
ATOM 7598 C C . LYS A 1 965 ? -18.891 -11.492 -22.875 1 64.38 965 LYS A C 1
ATOM 7600 O O . LYS A 1 965 ? -18.609 -12.242 -21.938 1 64.38 965 LYS A O 1
ATOM 7605 N N . ARG A 1 966 ? -18.672 -10.148 -22.469 1 60.91 966 ARG A N 1
ATOM 7606 C CA . ARG A 1 966 ? -18.641 -9.672 -21.094 1 60.91 966 ARG A CA 1
ATOM 7607 C C . ARG A 1 966 ? -19.484 -8.422 -20.938 1 60.91 966 ARG A C 1
ATOM 7609 O O . ARG A 1 966 ? -19.297 -7.656 -19.984 1 60.91 966 ARG A O 1
ATOM 7616 N N . ALA A 1 967 ? -20.344 -7.859 -21.797 1 49.56 967 ALA A N 1
ATOM 7617 C CA . ALA A 1 967 ? -20.75 -6.469 -21.938 1 49.56 967 ALA A CA 1
ATOM 7618 C C . ALA A 1 967 ? -21.266 -5.914 -20.609 1 49.56 967 ALA A C 1
ATOM 7620 O O . ALA A 1 967 ? -20.969 -4.77 -20.25 1 49.56 967 ALA A O 1
ATOM 7621 N N . HIS A 1 968 ? -22.203 -6.5 -19.812 1 53.28 968 HIS A N 1
ATOM 7622 C CA . HIS A 1 968 ? -23.047 -5.75 -18.891 1 53.28 968 HIS A CA 1
ATOM 7623 C C . HIS A 1 968 ? -22.453 -5.75 -17.484 1 53.28 968 HIS A C 1
ATOM 7625 O O . HIS A 1 968 ? -23.016 -5.133 -16.578 1 53.28 968 HIS A O 1
ATOM 7631 N N . TYR A 1 969 ? -21.125 -6.219 -17.25 1 61.66 969 TYR A N 1
ATOM 7632 C CA . TYR A 1 969 ? -20.797 -6.352 -15.836 1 61.66 969 TYR A CA 1
ATOM 76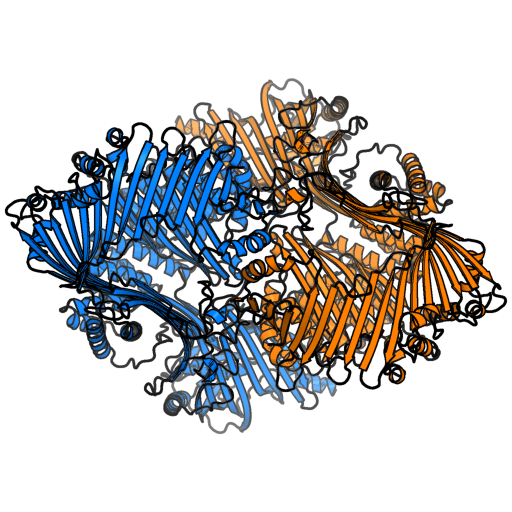33 C C . TYR A 1 969 ? -19.484 -5.656 -15.508 1 61.66 969 TYR A C 1
ATOM 7635 O O . TYR A 1 969 ? -18.672 -6.176 -14.734 1 61.66 969 TYR A O 1
ATOM 7643 N N . LEU A 1 970 ? -19.266 -4.414 -15.945 1 60 970 LEU A N 1
ATOM 7644 C CA . LEU A 1 970 ? -18 -3.697 -15.742 1 60 970 LEU A CA 1
ATOM 7645 C C . LEU A 1 970 ? -17.766 -3.402 -14.266 1 60 970 LEU A C 1
ATOM 7647 O O . LEU A 1 970 ? -16.625 -3.293 -13.828 1 60 970 LEU A O 1
ATOM 7651 N N . HIS A 1 971 ? -18.812 -3.324 -13.461 1 63.47 971 HIS A N 1
ATOM 7652 C CA . HIS A 1 971 ? -18.656 -3.02 -12.047 1 63.47 971 HIS A CA 1
ATOM 7653 C C . HIS A 1 971 ? -18.016 -4.18 -11.297 1 63.47 971 HIS A C 1
ATOM 7655 O O . HIS A 1 971 ? -17.531 -4.012 -10.172 1 63.47 971 HIS A O 1
ATOM 7661 N N . GLU A 1 972 ? -17.938 -5.266 -11.977 1 75.62 972 GLU A N 1
ATOM 7662 C CA . GLU A 1 972 ? -17.344 -6.441 -11.344 1 75.62 972 GLU A CA 1
ATOM 7663 C C . GLU A 1 972 ? -15.852 -6.539 -11.648 1 75.62 972 GLU A C 1
ATOM 7665 O O . GLU A 1 972 ? -15.258 -7.617 -11.555 1 75.62 972 GLU A O 1
ATOM 7670 N N . TYR A 1 973 ? -15.398 -5.359 -12.039 1 76.75 973 TYR A N 1
ATOM 7671 C CA . TYR A 1 973 ? -13.953 -5.336 -12.25 1 76.75 973 TYR A CA 1
ATOM 7672 C C . TYR A 1 973 ? -13.211 -5.801 -11 1 76.75 973 TYR A C 1
ATOM 7674 O O . TYR A 1 973 ? -13.602 -5.473 -9.883 1 76.75 973 TYR A O 1
ATOM 7682 N N . PRO A 1 974 ? -12.203 -6.715 -11.258 1 79.06 974 PRO A N 1
ATOM 7683 C CA . PRO A 1 974 ? -11.617 -7.227 -12.5 1 79.06 974 PRO A CA 1
ATOM 7684 C C . PRO A 1 974 ? -12.172 -8.602 -12.891 1 79.06 974 PRO A C 1
ATOM 7686 O O . PRO A 1 974 ? -11.828 -9.125 -13.945 1 79.06 974 PRO A O 1
ATOM 7689 N N . LEU A 1 975 ? -13.031 -9.188 -12.109 1 82.62 975 LEU A N 1
ATOM 7690 C CA . LEU A 1 975 ? -13.516 -10.547 -12.32 1 82.62 975 LEU A CA 1
ATOM 7691 C C . LEU A 1 975 ? -14.242 -10.664 -13.648 1 82.62 975 LEU A C 1
ATOM 7693 O O . LEU A 1 975 ? -14.305 -11.75 -14.234 1 82.62 975 LEU A O 1
ATOM 7697 N N . TYR A 1 976 ? -14.742 -9.562 -14.18 1 75.5 976 TYR A N 1
ATOM 7698 C CA . TYR A 1 976 ? -15.562 -9.586 -15.383 1 75.5 976 TYR A CA 1
ATOM 7699 C C . TYR A 1 976 ? -14.773 -10.109 -16.578 1 75.5 976 TYR A C 1
ATOM 7701 O O . TYR A 1 976 ? -15.344 -10.648 -17.531 1 75.5 976 TYR A O 1
ATOM 7709 N N . TYR A 1 977 ? -13.438 -10.039 -16.484 1 72 977 TYR A N 1
ATOM 7710 C CA . TYR A 1 977 ? -12.609 -10.523 -17.578 1 72 977 TYR A CA 1
ATOM 7711 C C . TYR A 1 977 ? -12.75 -12.031 -17.75 1 72 977 TYR A C 1
ATOM 7713 O O . TYR A 1 977 ? -12.492 -12.57 -18.828 1 72 977 TYR A O 1
ATOM 7721 N N . PHE A 1 978 ? -13.359 -12.734 -16.719 1 76.81 978 PHE A N 1
ATOM 7722 C CA . PHE A 1 978 ? -13.367 -14.188 -16.734 1 76.81 978 PHE A CA 1
ATOM 7723 C C . PHE A 1 978 ? -14.789 -14.727 -16.719 1 76.81 978 PHE A C 1
ATOM 7725 O O . PHE A 1 978 ? -15.008 -15.938 -16.812 1 76.81 978 PHE A O 1
ATOM 7732 N N . LEU A 1 979 ? -15.812 -13.977 -16.641 1 77.19 979 LEU A N 1
ATOM 7733 C CA . LEU A 1 979 ? -17.172 -14.43 -16.406 1 77.19 979 LEU A CA 1
ATOM 7734 C C . LEU A 1 979 ? -17.812 -14.953 -17.688 1 77.19 979 LEU A C 1
ATOM 7736 O O . LEU A 1 979 ? -18.734 -15.766 -17.641 1 77.19 979 LEU A O 1
ATOM 7740 N N . GLY A 1 980 ? -17.297 -14.711 -18.75 1 77.19 980 GLY A N 1
ATOM 7741 C CA . GLY A 1 980 ? -17.938 -15.125 -19.984 1 77.19 980 GLY A CA 1
ATOM 7742 C C . GLY A 1 980 ? -17.016 -15.906 -20.906 1 77.19 980 GLY A C 1
ATOM 7743 O O . GLY A 1 980 ? -15.906 -16.266 -20.531 1 77.19 980 GLY A O 1
ATOM 7744 N N . HIS A 1 981 ? -17.719 -16.312 -21.938 1 84.25 981 HIS A N 1
ATOM 7745 C CA . HIS A 1 981 ? -17.016 -17.094 -22.953 1 84.25 981 HIS A CA 1
ATOM 7746 C C . HIS A 1 981 ? -15.922 -16.25 -23.609 1 84.25 981 HIS A C 1
ATOM 7748 O O . HIS A 1 981 ? -16.156 -15.094 -23.984 1 84.25 981 HIS A O 1
ATOM 7754 N N . THR A 1 982 ? -14.773 -16.719 -23.562 1 86.56 982 THR A N 1
ATOM 7755 C CA . THR A 1 982 ? -13.656 -16.094 -24.25 1 86.56 982 THR A CA 1
ATOM 7756 C C . THR A 1 982 ? -13 -17.078 -25.219 1 86.56 982 THR A C 1
ATOM 7758 O O . THR A 1 982 ? -12.695 -18.219 -24.844 1 86.56 982 THR A O 1
ATOM 7761 N N . ARG A 1 983 ? -12.828 -16.719 -26.422 1 89.12 983 ARG A N 1
ATOM 7762 C CA . ARG A 1 983 ? -12.141 -17.547 -27.406 1 89.12 983 ARG A CA 1
ATOM 7763 C C . ARG A 1 983 ? -11.117 -16.719 -28.188 1 89.12 983 ARG A C 1
ATOM 7765 O O . ARG A 1 983 ? -11.43 -15.641 -28.688 1 89.12 983 ARG A O 1
ATOM 7772 N N . PHE A 1 984 ? -9.992 -17.109 -28.156 1 88.62 984 PHE A N 1
ATOM 7773 C CA . PHE A 1 984 ? -8.906 -16.562 -28.953 1 88.62 984 PHE A CA 1
ATOM 7774 C C . PHE A 1 984 ? -8.227 -17.656 -29.781 1 88.62 984 PHE A C 1
ATOM 7776 O O . PHE A 1 984 ? -7.906 -18.719 -29.25 1 88.62 984 PHE A O 1
ATOM 7783 N N . SER A 1 985 ? -8.125 -17.453 -31.094 1 91.5 985 SER A N 1
ATOM 7784 C CA . SER A 1 985 ? -7.5 -18.469 -31.938 1 91.5 985 SER A CA 1
ATOM 7785 C C . SER A 1 985 ? -6.633 -17.828 -33 1 91.5 985 SER A C 1
ATOM 7787 O O . SER A 1 985 ? -7 -16.797 -33.594 1 91.5 985 SER A O 1
ATOM 7789 N N . TYR A 1 986 ? -5.52 -18.281 -33.094 1 91.56 986 TYR A N 1
ATOM 7790 C CA . TYR A 1 986 ? -4.578 -18 -34.156 1 91.56 986 TYR A CA 1
ATOM 7791 C C . TYR A 1 986 ? -4.473 -19.188 -35.125 1 91.56 986 TYR A C 1
ATOM 7793 O O . TYR A 1 986 ? -4.047 -20.281 -34.719 1 91.56 986 TYR A O 1
ATOM 7801 N N . GLN A 1 987 ? -4.992 -18.953 -36.375 1 91.69 987 GLN A N 1
ATOM 7802 C CA . GLN A 1 987 ? -5.105 -20.078 -37.312 1 91.69 987 GLN A CA 1
ATOM 7803 C C . GLN A 1 987 ? -4.508 -19.734 -38.656 1 91.69 987 GLN A C 1
ATOM 7805 O O . GLN A 1 987 ? -4.434 -18.562 -39.031 1 91.69 987 GLN A O 1
ATOM 7810 N N . LEU A 1 988 ? -4.062 -20.781 -39.312 1 89.75 988 LEU A N 1
ATOM 7811 C CA . LEU A 1 988 ? -3.654 -20.703 -40.719 1 89.75 988 LEU A CA 1
ATOM 7812 C C . LEU A 1 988 ? -4.742 -21.266 -41.625 1 89.75 988 LEU A C 1
ATOM 7814 O O . LEU A 1 988 ? -5.281 -22.344 -41.375 1 89.75 988 LEU A O 1
ATOM 7818 N N . GLU A 1 989 ? -5.141 -20.438 -42.5 1 89.19 989 GLU A N 1
ATOM 7819 C CA . GLU A 1 989 ? -6.152 -20.844 -43.5 1 89.19 989 GLU A CA 1
ATOM 7820 C C . GLU A 1 989 ? -5.664 -20.625 -44.906 1 89.19 989 GLU A C 1
ATOM 7822 O O . GLU A 1 989 ? -4.816 -19.766 -45.156 1 89.19 989 GLU A O 1
ATOM 7827 N N . PRO A 1 990 ? -6.207 -21.562 -45.812 1 88.5 990 PRO A N 1
ATOM 7828 C CA . PRO A 1 990 ? -5.887 -21.281 -47.219 1 88.5 990 PRO A CA 1
ATOM 7829 C C . PRO A 1 990 ? -6.473 -19.953 -47.688 1 88.5 990 PRO A C 1
ATOM 7831 O O . PRO A 1 990 ? -7.605 -19.609 -47.344 1 88.5 990 PRO A O 1
ATOM 7834 N N . ALA A 1 991 ? -5.617 -19.219 -48.344 1 86.38 991 ALA A N 1
ATOM 7835 C CA . ALA A 1 991 ? -6.051 -17.906 -48.781 1 86.38 991 ALA A CA 1
ATOM 7836 C C . ALA A 1 991 ? -7.176 -18.016 -49.812 1 86.38 991 ALA A C 1
ATOM 7838 O O . ALA A 1 991 ? -7.082 -18.812 -50.781 1 86.38 991 ALA A O 1
ATOM 7839 N N . GLU A 1 992 ? -8.242 -17.297 -49.5 1 78.69 992 GLU A N 1
ATOM 7840 C CA . GLU A 1 992 ? -9.391 -17.328 -50.406 1 78.69 992 GLU A CA 1
ATOM 7841 C C . GLU A 1 992 ? -9.07 -16.672 -51.75 1 78.69 992 GLU A C 1
ATOM 7843 O O . GLU A 1 992 ? -8.539 -15.555 -51.781 1 78.69 992 GLU A O 1
ATOM 7848 N N . GLY A 1 993 ? -9.391 -17.219 -52.75 1 73.12 993 GLY A N 1
ATOM 7849 C CA . GLY A 1 993 ? -9.25 -16.625 -54.062 1 73.12 993 GLY A CA 1
ATOM 7850 C C . GLY A 1 993 ? -7.859 -16.812 -54.656 1 73.12 993 GLY A C 1
ATOM 7851 O O . GLY A 1 993 ? -7.605 -16.422 -55.812 1 73.12 993 GLY A O 1
ATOM 7852 N N . ALA A 1 994 ? -6.953 -17.25 -53.812 1 72.12 994 ALA A N 1
ATOM 7853 C CA . ALA A 1 994 ? -5.605 -17.406 -54.344 1 72.12 994 ALA A CA 1
ATOM 7854 C C . ALA A 1 994 ? -5.496 -18.688 -55.188 1 72.12 994 ALA A C 1
ATOM 7856 O O . ALA A 1 994 ? -6.281 -19.609 -55 1 72.12 994 ALA A O 1
ATOM 7857 N N . LYS A 1 995 ? -4.734 -18.594 -56.188 1 75.38 995 LYS A N 1
ATOM 7858 C CA . LYS A 1 995 ? -4.453 -19.781 -57 1 75.38 995 LYS A CA 1
ATOM 7859 C C . LYS A 1 995 ? -3.852 -20.891 -56.125 1 75.38 995 LYS A C 1
ATOM 7861 O O . LYS A 1 995 ? -3.059 -20.625 -55.219 1 75.38 995 LYS A O 1
ATOM 7866 N N . PRO A 1 996 ? -4.41 -21.984 -56.312 1 77.88 996 PRO A N 1
ATOM 7867 C CA . PRO A 1 996 ? -3.893 -23.094 -55.531 1 77.88 996 PRO A CA 1
ATOM 7868 C C . PRO A 1 996 ? -2.389 -23.297 -55.688 1 77.88 996 PRO A C 1
ATOM 7870 O O . PRO A 1 996 ? -1.89 -23.297 -56.812 1 77.88 996 PRO A O 1
ATOM 7873 N N . ILE A 1 997 ? -1.701 -23.266 -54.625 1 84.56 997 ILE A N 1
ATOM 7874 C CA . ILE A 1 997 ? -0.254 -23.453 -54.594 1 84.56 997 ILE A CA 1
ATOM 7875 C C . ILE A 1 997 ? 0.076 -24.891 -54.188 1 84.56 997 ILE A C 1
ATOM 7877 O O . ILE A 1 997 ? -0.508 -25.438 -53.25 1 84.56 997 ILE A O 1
ATOM 7881 N N . GLU A 1 998 ? 0.816 -25.562 -55.062 1 83.69 998 GLU A N 1
ATOM 7882 C CA . GLU A 1 998 ? 1.199 -26.938 -54.781 1 83.69 998 GLU A CA 1
ATOM 7883 C C . GLU A 1 998 ? 2.312 -27 -53.75 1 83.69 998 GLU A C 1
ATOM 7885 O O . GLU A 1 998 ? 2.301 -27.859 -52.844 1 83.69 998 GLU A O 1
ATOM 7890 N N . LYS A 1 999 ? 3.258 -26.156 -53.969 1 88.75 999 LYS A N 1
ATOM 7891 C CA . LYS A 1 999 ? 4.395 -26.172 -53.062 1 88.75 999 LYS A CA 1
ATOM 7892 C C . LYS A 1 999 ? 4.984 -24.766 -52.906 1 88.75 999 LYS A C 1
ATOM 7894 O O . LYS A 1 999 ? 4.957 -23.969 -53.812 1 88.75 999 LYS A O 1
ATOM 7899 N N . ILE A 1 1000 ? 5.418 -24.516 -51.656 1 89.62 1000 ILE A N 1
ATOM 7900 C CA . ILE A 1 1000 ? 6.207 -23.312 -51.375 1 89.62 1000 ILE A CA 1
ATOM 7901 C C . ILE A 1 1000 ? 7.691 -23.672 -51.344 1 89.62 1000 ILE A C 1
ATOM 7903 O O . ILE A 1 1000 ? 8.109 -24.469 -50.5 1 89.62 1000 ILE A O 1
ATOM 7907 N N . GLN A 1 1001 ? 8.422 -23.188 -52.125 1 91.19 1001 GLN A N 1
ATOM 7908 C CA . GLN A 1 1001 ? 9.836 -23.531 -52.219 1 91.19 1001 GLN A CA 1
ATOM 7909 C C . GLN A 1 1001 ? 10.719 -22.375 -51.719 1 91.19 1001 GLN A C 1
ATOM 7911 O O . GLN A 1 1001 ? 10.57 -21.25 -52.188 1 91.19 1001 GLN A O 1
ATOM 7916 N N . ILE A 1 1002 ? 11.477 -22.656 -50.781 1 91.88 1002 ILE A N 1
ATOM 7917 C CA . ILE A 1 1002 ? 12.492 -21.719 -50.344 1 91.88 1002 ILE A CA 1
ATOM 7918 C C . ILE A 1 1002 ? 13.875 -22.203 -50.75 1 91.88 1002 ILE A C 1
ATOM 7920 O O . ILE A 1 1002 ? 14.281 -23.312 -50.375 1 91.88 1002 ILE A O 1
ATOM 7924 N N . GLN A 1 1003 ? 14.477 -21.5 -51.562 1 91.31 1003 GLN A N 1
ATOM 7925 C CA . GLN A 1 1003 ? 15.805 -21.859 -52.031 1 91.31 1003 GLN A CA 1
ATOM 7926 C C . GLN A 1 1003 ? 16.859 -20.859 -51.562 1 91.31 1003 GLN A C 1
ATOM 7928 O O . GLN A 1 1003 ? 16.672 -19.656 -51.688 1 91.31 1003 GLN A O 1
ATOM 7933 N N . VAL A 1 1004 ? 17.734 -21.359 -50.938 1 90 1004 VAL A N 1
ATOM 7934 C CA . VAL A 1 1004 ? 18.859 -20.531 -50.5 1 90 1004 VAL A CA 1
ATOM 7935 C C . VAL A 1 1004 ? 20.141 -20.969 -51.25 1 90 1004 VAL A C 1
ATOM 7937 O O . VAL A 1 1004 ? 20.484 -22.141 -51.25 1 90 1004 VAL A O 1
ATOM 7940 N N . THR A 1 1005 ? 20.719 -20.188 -51.938 1 84.31 1005 THR A N 1
ATOM 7941 C CA . THR A 1 1005 ? 21.984 -20.453 -52.625 1 84.31 1005 THR A CA 1
ATOM 7942 C C . THR A 1 1005 ? 23.078 -19.547 -52.062 1 84.31 1005 THR A C 1
ATOM 7944 O O . THR A 1 1005 ? 22.953 -18.328 -52.062 1 84.31 1005 THR A O 1
ATOM 7947 N N . ALA A 1 1006 ? 23.953 -20.328 -51.375 1 74.88 1006 ALA A N 1
ATOM 7948 C CA . ALA A 1 1006 ? 25.094 -19.609 -50.812 1 74.88 1006 ALA A CA 1
ATOM 7949 C C . ALA A 1 1006 ? 26.312 -19.719 -51.75 1 74.88 1006 ALA A C 1
ATOM 7951 O O . ALA A 1 1006 ? 26.469 -20.734 -52.438 1 74.88 1006 ALA A O 1
ATOM 7952 N N . GLY A 1 1007 ? 27.094 -18.766 -52.219 1 64.75 1007 GLY A N 1
ATOM 7953 C CA . GLY A 1 1007 ? 28.328 -18.844 -52.969 1 64.75 1007 GLY A CA 1
ATOM 7954 C C . GLY A 1 1007 ? 28.422 -17.781 -54.062 1 64.75 1007 GLY A C 1
ATOM 7955 O O . GLY A 1 1007 ? 27.438 -17.125 -54.375 1 64.75 1007 GLY A O 1
ATOM 7956 N N . ARG A 1 1008 ? 29.656 -17.391 -54.594 1 53.59 1008 ARG A N 1
ATOM 7957 C CA . ARG A 1 1008 ? 30.094 -16.328 -55.5 1 53.59 1008 ARG A CA 1
ATOM 7958 C C . ARG A 1 1008 ? 29.516 -16.516 -56.875 1 53.59 1008 ARG A C 1
ATOM 7960 O O . ARG A 1 1008 ? 30.141 -16.125 -57.875 1 53.59 1008 ARG A O 1
ATOM 7967 N N . LYS A 1 1009 ? 28.516 -17.438 -57.062 1 51.56 1009 LYS A N 1
ATOM 7968 C CA . LYS A 1 1009 ? 28.219 -17.531 -58.469 1 51.56 1009 LYS A CA 1
ATOM 7969 C C . LYS A 1 1009 ? 27.141 -16.531 -58.875 1 51.56 1009 LYS A C 1
ATOM 7971 O O . LYS A 1 1009 ? 26.188 -16.297 -58.125 1 51.56 1009 LYS A O 1
ATOM 7976 N N . ASN A 1 1010 ? 27.406 -15.602 -59.781 1 45.19 1010 ASN A N 1
ATOM 7977 C CA . ASN A 1 1010 ? 26.625 -14.523 -60.344 1 45.19 1010 ASN A CA 1
ATOM 7978 C C . ASN A 1 1010 ? 25.297 -15.039 -60.938 1 45.19 1010 ASN A C 1
ATOM 7980 O O . ASN A 1 1010 ? 25.297 -15.852 -61.844 1 45.19 1010 ASN A O 1
ATOM 7984 N N . PRO A 1 1011 ? 24.297 -15.062 -60.375 1 46.38 1011 PRO A N 1
ATOM 7985 C CA . PRO A 1 1011 ? 23.125 -15.422 -61.156 1 46.38 1011 PRO A CA 1
ATOM 7986 C C . PRO A 1 1011 ? 22.953 -14.555 -62.406 1 46.38 1011 PRO A C 1
ATOM 7988 O O . PRO A 1 1011 ? 23.25 -13.359 -62.375 1 46.38 1011 PRO A O 1
ATOM 7991 N N . PRO A 1 1012 ? 22.844 -15.039 -63.625 1 42 1012 PRO A N 1
ATOM 7992 C CA . PRO A 1 1012 ? 22.844 -14.242 -64.875 1 42 1012 PRO A CA 1
ATOM 7993 C C . PRO A 1 1012 ? 21.828 -13.094 -64.812 1 42 1012 PRO A C 1
ATOM 7995 O O . PRO A 1 1012 ? 22.031 -12.07 -65.438 1 42 1012 PRO A O 1
ATOM 7998 N N . ARG A 1 1013 ? 20.609 -13.281 -64.312 1 43.41 1013 ARG A N 1
ATOM 7999 C CA . ARG A 1 1013 ? 19.562 -12.297 -64.562 1 43.41 1013 ARG A CA 1
ATOM 8000 C C . ARG A 1 1013 ? 19.812 -11.023 -63.781 1 43.41 1013 ARG A C 1
ATOM 8002 O O . ARG A 1 1013 ? 19.328 -9.953 -64.125 1 43.41 1013 ARG A O 1
ATOM 8009 N N . VAL A 1 1014 ? 20.203 -11.062 -62.625 1 40.75 1014 VAL A N 1
ATOM 8010 C CA . VAL A 1 1014 ? 20.375 -9.852 -61.844 1 40.75 1014 VAL A CA 1
ATOM 8011 C C . VAL A 1 1014 ? 21.422 -8.953 -62.5 1 40.75 1014 VAL A C 1
ATOM 8013 O O . VAL A 1 1014 ? 21.438 -7.742 -62.281 1 40.75 1014 VAL A O 1
ATOM 8016 N N . SER A 1 1015 ? 22.359 -9.461 -63.312 1 38.91 1015 SER A N 1
ATOM 8017 C CA . SER A 1 1015 ? 23.312 -8.633 -64.062 1 38.91 1015 SER A CA 1
ATOM 8018 C C . SER A 1 1015 ? 22.609 -7.715 -65.062 1 38.91 1015 SER A C 1
ATOM 8020 O O . SER A 1 1015 ? 23.062 -6.602 -65.312 1 38.91 1015 SER A O 1
ATOM 8022 N N . GLU A 1 1016 ? 21.656 -8.242 -65.75 1 41.81 1016 GLU A N 1
ATOM 8023 C CA . GLU A 1 1016 ? 21.031 -7.391 -66.75 1 41.81 1016 GLU A CA 1
ATOM 8024 C C . GLU A 1 1016 ? 20.328 -6.199 -66.125 1 41.81 1016 GLU A C 1
ATOM 8026 O O . GLU A 1 1016 ? 20.188 -5.141 -66.75 1 41.81 1016 GLU A O 1
ATOM 8031 N N . MET A 1 1017 ? 19.688 -6.422 -65 1 37.5 1017 MET A N 1
ATOM 8032 C CA . MET A 1 1017 ? 18.906 -5.32 -64.5 1 37.5 1017 MET A CA 1
ATOM 8033 C C . MET A 1 1017 ? 19.797 -4.227 -63.938 1 37.5 1017 MET A C 1
ATOM 8035 O O . MET A 1 1017 ? 19.406 -3.059 -63.875 1 37.5 1017 MET A O 1
ATOM 8039 N N . MET A 1 1018 ? 20.891 -4.586 -63.156 1 37.78 1018 MET A N 1
ATOM 8040 C CA . MET A 1 1018 ? 21.734 -3.492 -62.656 1 37.78 1018 MET A CA 1
ATOM 8041 C C . MET A 1 1018 ? 22.75 -3.08 -63.719 1 37.78 1018 MET A C 1
ATOM 8043 O O . MET A 1 1018 ? 23.391 -3.936 -64.375 1 37.78 1018 MET A O 1
ATOM 8047 N N . ASN A 1 1019 ? 22.5 -2.219 -64.75 1 35.69 1019 ASN A N 1
ATOM 8048 C CA . ASN A 1 1019 ? 23.484 -1.608 -65.625 1 35.69 1019 ASN A CA 1
ATOM 8049 C C . ASN A 1 1019 ? 24.859 -1.53 -64.938 1 35.69 1019 ASN A C 1
ATOM 8051 O O . ASN A 1 1019 ? 25.672 -0.673 -65.312 1 35.69 1019 ASN A O 1
ATOM 8055 N N . LEU A 1 1020 ? 25 -1.829 -63.562 1 35.62 1020 LEU A N 1
ATOM 8056 C CA . LEU A 1 1020 ? 26.359 -1.566 -63.062 1 35.62 1020 LEU A CA 1
ATOM 8057 C C . LEU A 1 1020 ? 27.344 -2.59 -63.625 1 35.62 1020 LEU A C 1
ATOM 8059 O O . LEU A 1 1020 ? 27 -3.76 -63.812 1 35.62 1020 LEU A O 1
ATOM 8063 N N . ASN A 1 1021 ? 28.453 -2.232 -64.5 1 36.66 1021 ASN A N 1
ATOM 8064 C CA . ASN A 1 1021 ? 29.578 -2.992 -65 1 36.66 1021 ASN A CA 1
ATOM 8065 C C . ASN A 1 1021 ? 29.984 -4.117 -64.062 1 36.66 1021 ASN A C 1
ATOM 8067 O O . ASN A 1 1021 ? 30.281 -5.23 -64.5 1 36.66 1021 ASN A O 1
ATOM 8071 N N . ALA A 1 1022 ? 30.891 -3.754 -62.969 1 39.41 1022 ALA A N 1
ATOM 8072 C CA . ALA A 1 1022 ? 31.531 -4.762 -62.125 1 39.41 1022 ALA A CA 1
ATOM 8073 C C . ALA A 1 1022 ? 30.5 -5.449 -61.219 1 39.41 1022 ALA A C 1
ATOM 8075 O O . ALA A 1 1022 ? 29.891 -4.812 -60.375 1 39.41 1022 ALA A O 1
ATOM 8076 N N . THR A 1 1023 ? 29.812 -6.312 -61.625 1 43.5 1023 THR A N 1
ATOM 8077 C CA . THR A 1 1023 ? 28.719 -7.051 -61 1 43.5 1023 THR A CA 1
ATOM 8078 C C . THR A 1 1023 ? 29.141 -7.598 -59.656 1 43.5 1023 THR A C 1
ATOM 8080 O O . THR A 1 1023 ? 30 -8.461 -59.562 1 43.5 1023 THR A O 1
ATOM 8083 N N . PRO A 1 1024 ? 29.031 -6.832 -58.562 1 51.66 1024 PRO A N 1
ATOM 8084 C CA . PRO A 1 1024 ? 29.391 -7.395 -57.281 1 51.66 1024 PRO A CA 1
ATOM 8085 C C . PRO A 1 1024 ? 28.766 -8.766 -57.031 1 51.66 1024 PRO A C 1
ATOM 8087 O O . PRO A 1 1024 ? 27.688 -9.062 -57.562 1 51.66 1024 PRO A O 1
ATOM 8090 N N . GLU A 1 1025 ? 29.562 -9.805 -56.844 1 55.22 1025 GLU A N 1
ATOM 8091 C CA . GLU A 1 1025 ? 29.203 -11.188 -56.562 1 55.22 1025 GLU A CA 1
ATOM 8092 C C . GLU A 1 1025 ? 28.219 -11.273 -55.406 1 55.22 1025 GLU A C 1
ATOM 8094 O O . GLU A 1 1025 ? 28.422 -10.648 -54.344 1 55.22 1025 GLU A O 1
ATOM 8099 N N . SER A 1 1026 ? 27.016 -11.641 -55.719 1 60.66 1026 SER A N 1
ATOM 8100 C CA . SER A 1 1026 ? 25.969 -11.859 -54.719 1 60.66 1026 SER A CA 1
ATOM 8101 C C . SER A 1 1026 ? 26.438 -12.836 -53.625 1 60.66 1026 SER A C 1
ATOM 8103 O O . SER A 1 1026 ? 27.062 -13.844 -53.938 1 60.66 1026 SER A O 1
ATOM 8105 N N . VAL A 1 1027 ? 26.312 -12.578 -52.375 1 70.56 1027 VAL A N 1
ATOM 8106 C CA . VAL A 1 1027 ? 26.734 -13.438 -51.281 1 70.56 1027 VAL A CA 1
ATOM 8107 C C . VAL A 1 1027 ? 25.641 -14.453 -50.969 1 70.56 1027 VAL A C 1
ATOM 8109 O O . VAL A 1 1027 ? 25.922 -15.641 -50.781 1 70.56 1027 VAL A O 1
ATOM 8112 N N . ILE A 1 1028 ? 24.359 -14.07 -50.938 1 82.38 1028 ILE A N 1
ATOM 8113 C CA . ILE A 1 1028 ? 23.281 -15 -50.594 1 82.38 1028 ILE A CA 1
ATOM 8114 C C . ILE A 1 1028 ? 22.031 -14.656 -51.406 1 82.38 1028 ILE A C 1
ATOM 8116 O O . ILE A 1 1028 ? 21.703 -13.484 -51.562 1 82.38 1028 ILE A O 1
ATOM 8120 N N . THR A 1 1029 ? 21.484 -15.562 -52.219 1 85.94 1029 THR A N 1
ATOM 8121 C CA . THR A 1 1029 ? 20.203 -15.422 -52.906 1 85.94 1029 THR A CA 1
ATOM 8122 C C . THR A 1 1029 ? 19.141 -16.297 -52.25 1 85.94 1029 THR A C 1
ATOM 8124 O O . THR A 1 1029 ? 19.375 -17.5 -52.031 1 85.94 1029 THR A O 1
ATOM 8127 N N . VAL A 1 1030 ? 18.188 -15.758 -51.781 1 90.38 1030 VAL A N 1
ATOM 8128 C CA . VAL A 1 1030 ? 17.062 -16.5 -51.219 1 90.38 1030 VAL A CA 1
ATOM 8129 C C . VAL A 1 1030 ? 15.828 -16.328 -52.094 1 90.38 1030 VAL A C 1
ATOM 8131 O O . VAL A 1 1030 ? 15.453 -15.203 -52.438 1 90.38 1030 VAL A O 1
ATOM 8134 N N . LYS A 1 1031 ? 15.289 -17.359 -52.531 1 89.31 1031 LYS A N 1
ATOM 8135 C CA . LYS A 1 1031 ? 14.047 -17.344 -53.312 1 89.31 1031 LYS A CA 1
ATOM 8136 C C . LYS A 1 1031 ? 12.914 -18.016 -52.531 1 89.31 1031 LYS A C 1
ATOM 8138 O O . LYS A 1 1031 ? 13.086 -19.109 -52 1 89.31 1031 LYS A O 1
ATOM 8143 N N . ALA A 1 1032 ? 11.977 -17.406 -52.25 1 90.81 1032 ALA A N 1
ATOM 8144 C CA . ALA A 1 1032 ? 10.75 -17.969 -51.719 1 90.81 1032 ALA A CA 1
ATOM 8145 C C . ALA A 1 1032 ? 9.633 -17.969 -52.75 1 90.81 1032 ALA A C 1
ATOM 8147 O O . ALA A 1 1032 ? 9.008 -16.938 -53 1 90.81 1032 ALA A O 1
ATOM 8148 N N . LEU A 1 1033 ? 9.312 -19.109 -53.344 1 89.25 1033 LEU A N 1
ATOM 8149 C CA . LEU A 1 1033 ? 8.438 -19.172 -54.5 1 89.25 1033 LEU A CA 1
ATOM 8150 C C . LEU A 1 1033 ? 7.195 -20 -54.188 1 89.25 1033 LEU A C 1
ATOM 8152 O O . LEU A 1 1033 ? 7.27 -21 -53.469 1 89.25 1033 LEU A O 1
ATOM 8156 N N . GLY A 1 1034 ? 6.129 -19.531 -54.562 1 88.5 1034 GLY A N 1
ATOM 8157 C CA . GLY A 1 1034 ? 4.93 -20.344 -54.625 1 88.5 1034 GLY A CA 1
ATOM 8158 C C . GLY A 1 1034 ? 4.762 -21.016 -55.969 1 88.5 1034 GLY A C 1
ATOM 8159 O O . GLY A 1 1034 ? 4.574 -20.344 -57 1 88.5 1034 GLY A O 1
ATOM 8160 N N . LEU A 1 1035 ? 4.848 -22.359 -55.969 1 87.69 1035 LEU A N 1
ATOM 8161 C CA . LEU A 1 1035 ? 4.832 -23.078 -57.219 1 87.69 1035 LEU A CA 1
ATOM 8162 C C . LEU A 1 1035 ? 3.459 -23.688 -57.469 1 87.69 1035 LEU A C 1
ATOM 8164 O O . LEU A 1 1035 ? 2.867 -24.297 -56.594 1 87.69 1035 LEU A O 1
ATOM 8168 N N . SER A 1 1036 ? 2.836 -23.438 -58.562 1 80.25 1036 SER A N 1
ATOM 8169 C CA . SER A 1 1036 ? 1.618 -24.062 -59.031 1 80.25 1036 SER A CA 1
ATOM 8170 C C . SER A 1 1036 ? 1.769 -24.5 -60.5 1 80.25 1036 SER A C 1
ATOM 8172 O O . SER A 1 1036 ? 1.481 -23.719 -61.406 1 80.25 1036 SER A O 1
ATOM 8174 N N . PRO A 1 1037 ? 2.277 -25.672 -60.938 1 68.69 1037 PRO A N 1
ATOM 8175 C CA . PRO A 1 1037 ? 2.436 -26.016 -62.344 1 68.69 1037 PRO A CA 1
ATOM 8176 C C . PRO A 1 1037 ? 1.1 -26.156 -63.094 1 68.69 1037 PRO A C 1
ATOM 8178 O O . PRO A 1 1037 ? 0.132 -26.656 -62.531 1 68.69 1037 PRO A O 1
ATOM 8181 N N . PRO A 1 1038 ? 1.052 -25.5 -64.25 1 67.25 1038 PRO A N 1
ATOM 8182 C CA . PRO A 1 1038 ? 2.146 -25.031 -65.125 1 67.25 1038 PRO A CA 1
ATOM 8183 C C . PRO A 1 1038 ? 2.383 -23.531 -65 1 67.25 1038 PRO A C 1
ATOM 8185 O O . PRO A 1 1038 ? 3.143 -22.953 -65.812 1 67.25 1038 PRO A O 1
ATOM 8188 N N . ALA A 1 1039 ? 1.805 -22.969 -64.062 1 69.44 1039 ALA A N 1
ATOM 8189 C CA . ALA A 1 1039 ? 1.928 -21.516 -64 1 69.44 1039 ALA A CA 1
ATOM 8190 C C . ALA A 1 1039 ? 3.328 -21.094 -63.562 1 69.44 1039 ALA A C 1
ATOM 8192 O O . ALA A 1 1039 ? 4.082 -21.906 -63 1 69.44 1039 ALA A O 1
ATOM 8193 N N . LYS A 1 1040 ? 3.689 -19.906 -63.938 1 78.25 1040 LYS A N 1
ATOM 8194 C CA . LYS A 1 1040 ? 4.984 -19.344 -63.562 1 78.25 1040 LYS A CA 1
ATOM 8195 C C . LYS A 1 1040 ? 5.086 -19.141 -62.062 1 78.25 1040 LYS A C 1
ATOM 8197 O O . LYS A 1 1040 ? 4.102 -18.797 -61.406 1 78.25 1040 LYS A O 1
ATOM 8202 N N . PRO A 1 1041 ? 6.152 -19.5 -61.531 1 83.12 1041 PRO A N 1
ATOM 8203 C CA . PRO A 1 1041 ? 6.352 -19.344 -60.062 1 83.12 1041 PRO A CA 1
ATOM 8204 C C . PRO A 1 1041 ? 6.156 -17.906 -59.594 1 83.12 1041 PRO A C 1
ATOM 8206 O O . PRO A 1 1041 ? 6.523 -16.969 -60.312 1 83.12 1041 PRO A O 1
ATOM 8209 N N . LEU A 1 1042 ? 5.363 -17.766 -58.594 1 85.62 1042 LEU A N 1
ATOM 8210 C CA . LEU A 1 1042 ? 5.184 -16.469 -57.938 1 85.62 1042 LEU A CA 1
ATOM 8211 C C . LEU A 1 1042 ? 5.945 -16.422 -56.625 1 85.62 1042 LEU A C 1
ATOM 8213 O O . LEU A 1 1042 ? 6.156 -17.453 -56 1 85.62 1042 LEU A O 1
ATOM 8217 N N . GLY A 1 1043 ? 6.477 -15.375 -56.281 1 88.62 1043 GLY A N 1
ATOM 8218 C CA . GLY A 1 1043 ? 7.18 -15.203 -55.031 1 88.62 1043 GLY A CA 1
ATOM 8219 C C . GLY A 1 1043 ? 8.188 -14.07 -55.031 1 88.62 1043 GLY A C 1
ATOM 8220 O O . GLY A 1 1043 ? 8.023 -13.102 -55.781 1 88.62 1043 GLY A O 1
ATOM 8221 N N . TYR A 1 1044 ? 9.008 -14.188 -54.094 1 88.88 1044 TYR A N 1
ATOM 8222 C CA . TYR A 1 1044 ? 9.992 -13.117 -53.938 1 88.88 1044 TYR A CA 1
ATOM 8223 C C . TYR A 1 1044 ? 11.414 -13.672 -54.031 1 88.88 1044 TYR A C 1
ATOM 8225 O O . TYR A 1 1044 ? 11.656 -14.828 -53.656 1 88.88 1044 TYR A O 1
ATOM 8233 N N . GLU A 1 1045 ? 12.18 -12.93 -54.562 1 87.94 1045 GLU A N 1
ATOM 8234 C CA . GLU A 1 1045 ? 13.609 -13.234 -54.625 1 87.94 1045 GLU A CA 1
ATOM 8235 C C . GLU A 1 1045 ? 14.422 -12.133 -53.938 1 87.94 1045 GLU A C 1
ATOM 8237 O O . GLU A 1 1045 ? 14.211 -10.953 -54.188 1 87.94 1045 GLU A O 1
ATOM 8242 N N . GLY A 1 1046 ? 15.094 -12.523 -52.969 1 87.81 1046 GLY A N 1
ATOM 8243 C CA . GLY A 1 1046 ? 15.992 -11.602 -52.281 1 87.81 1046 GLY A CA 1
ATOM 8244 C C . GLY A 1 1046 ? 17.453 -11.859 -52.594 1 87.81 1046 GLY A C 1
ATOM 8245 O O . GLY A 1 1046 ? 17.906 -13.008 -52.594 1 87.81 1046 GLY A O 1
ATOM 8246 N N . VAL A 1 1047 ? 18.141 -10.82 -52.938 1 86.5 1047 VAL A N 1
ATOM 8247 C CA . VAL A 1 1047 ? 19.578 -10.922 -53.188 1 86.5 1047 VAL A CA 1
ATOM 8248 C C . VAL A 1 1047 ? 20.328 -9.922 -52.312 1 86.5 1047 VAL A C 1
ATOM 8250 O O . VAL A 1 1047 ? 19.938 -8.766 -52.188 1 86.5 1047 VAL A O 1
ATOM 8253 N N . ALA A 1 1048 ? 21.219 -10.422 -51.688 1 85.38 1048 ALA A N 1
ATOM 8254 C CA . ALA A 1 1048 ? 22.031 -9.562 -50.844 1 85.38 1048 ALA A CA 1
ATOM 8255 C C . ALA A 1 1048 ? 23.453 -9.438 -51.375 1 85.38 1048 ALA A C 1
ATOM 8257 O O . ALA A 1 1048 ? 24.031 -10.422 -51.844 1 85.38 1048 ALA A O 1
ATOM 8258 N N . PHE A 1 1049 ? 23.875 -8.148 -51.469 1 80.88 1049 PHE A N 1
ATOM 8259 C CA . PHE A 1 1049 ? 25.234 -7.859 -51.938 1 80.88 1049 PHE A CA 1
ATOM 8260 C C . PHE A 1 1049 ? 26.062 -7.285 -50.781 1 80.88 1049 PHE A C 1
ATOM 8262 O O . PHE A 1 1049 ? 25.578 -6.484 -50 1 80.88 1049 PHE A O 1
ATOM 8269 N N . TYR A 1 1050 ? 27.125 -7.859 -50.5 1 74.56 1050 TYR A N 1
ATOM 8270 C CA . TYR A 1 1050 ? 28.062 -7.293 -49.531 1 74.56 1050 TYR A CA 1
ATOM 8271 C C . TYR A 1 1050 ? 29.25 -6.652 -50.25 1 74.56 1050 TYR A C 1
ATOM 8273 O O . TYR A 1 1050 ? 30.031 -7.336 -50.906 1 74.56 1050 TYR A O 1
ATOM 8281 N N . LEU A 1 1051 ? 29.234 -5.328 -50.281 1 73.44 1051 LEU A N 1
ATOM 8282 C CA . LEU A 1 1051 ? 30.297 -4.578 -50.938 1 73.44 1051 LEU A CA 1
ATOM 8283 C C . LEU A 1 1051 ? 31.188 -3.885 -49.906 1 73.44 1051 LEU A C 1
ATOM 8285 O O . LEU A 1 1051 ? 30.953 -2.723 -49.562 1 73.44 1051 LEU A O 1
ATOM 8289 N N . PRO A 1 1052 ? 32.062 -4.617 -49.312 1 67.88 1052 PRO A N 1
ATOM 8290 C CA . PRO A 1 1052 ? 32.906 -3.984 -48.312 1 67.88 1052 PRO A CA 1
ATOM 8291 C C . PRO A 1 1052 ? 33.906 -3.01 -48.938 1 67.88 1052 PRO A C 1
ATOM 8293 O O . PRO A 1 1052 ? 34.5 -3.307 -49.969 1 67.88 1052 PRO A O 1
ATOM 8296 N N . THR A 1 1053 ? 33.688 -1.765 -48.688 1 66.25 1053 THR A N 1
ATOM 8297 C CA . THR A 1 1053 ? 34.75 -0.838 -49.031 1 66.25 1053 THR A CA 1
ATOM 8298 C C . THR A 1 1053 ? 35.625 -0.558 -47.812 1 66.25 1053 THR A C 1
ATOM 8300 O O . THR A 1 1053 ? 35.281 -0.971 -46.688 1 66.25 1053 THR A O 1
ATOM 8303 N N . ALA A 1 1054 ? 36.844 -0.061 -48 1 62.16 1054 ALA A N 1
ATOM 8304 C CA . ALA A 1 1054 ? 37.812 0.197 -46.938 1 62.16 1054 ALA A CA 1
ATOM 8305 C C . ALA A 1 1054 ? 37.188 1.007 -45.812 1 62.16 1054 ALA A C 1
ATOM 8307 O O . ALA A 1 1054 ? 37.469 0.775 -44.625 1 62.16 1054 ALA A O 1
ATOM 8308 N N . GLN A 1 1055 ? 36.219 1.88 -46.125 1 64.69 1055 GLN A N 1
ATOM 8309 C CA . GLN A 1 1055 ? 35.719 2.779 -45.094 1 64.69 1055 GLN A CA 1
ATOM 8310 C C . GLN A 1 1055 ? 34.25 2.529 -44.844 1 64.69 1055 GLN A C 1
ATOM 8312 O O . GLN A 1 1055 ? 33.719 2.908 -43.781 1 64.69 1055 GLN A O 1
ATOM 8317 N N . ARG A 1 1056 ? 33.688 1.905 -45.688 1 70.31 1056 ARG A N 1
ATOM 8318 C CA . ARG A 1 1056 ? 32.219 1.747 -45.594 1 70.31 1056 ARG A CA 1
ATOM 8319 C C . ARG A 1 1056 ? 31.797 0.321 -45.906 1 70.31 1056 ARG A C 1
ATOM 8321 O O . ARG A 1 1056 ? 32.375 -0.303 -46.812 1 70.31 1056 ARG A O 1
ATOM 8328 N N . ASP A 1 1057 ? 31.062 -0.281 -45.031 1 75.81 1057 ASP A N 1
ATOM 8329 C CA . ASP A 1 1057 ? 30.406 -1.533 -45.406 1 75.81 1057 ASP A CA 1
ATOM 8330 C C . ASP A 1 1057 ? 29.016 -1.274 -45.969 1 75.81 1057 ASP A C 1
ATOM 8332 O O . ASP A 1 1057 ? 28.188 -0.596 -45.344 1 75.81 1057 ASP A O 1
ATOM 8336 N N . ASN A 1 1058 ? 28.953 -1.566 -47.156 1 78 1058 ASN A N 1
ATOM 8337 C CA . ASN A 1 1058 ? 27.672 -1.361 -47.812 1 78 1058 ASN A CA 1
ATOM 8338 C C . ASN A 1 1058 ? 26.953 -2.682 -48.062 1 78 1058 ASN A C 1
ATOM 8340 O O . ASN A 1 1058 ? 27.531 -3.635 -48.562 1 78 1058 ASN A O 1
ATOM 8344 N N . ILE A 1 1059 ? 25.891 -2.789 -47.469 1 80.75 1059 ILE A N 1
ATOM 8345 C CA . ILE A 1 1059 ? 25.031 -3.941 -47.719 1 80.75 1059 ILE A CA 1
ATOM 8346 C C . ILE A 1 1059 ? 23.812 -3.506 -48.531 1 80.75 1059 ILE A C 1
ATOM 8348 O O . ILE A 1 1059 ? 23.141 -2.531 -48.156 1 80.75 1059 ILE A O 1
ATOM 8352 N N . GLU A 1 1060 ? 23.672 -4.121 -49.625 1 84.81 1060 GLU A N 1
ATOM 8353 C CA . GLU A 1 1060 ? 22.484 -3.846 -50.438 1 84.81 1060 GLU A CA 1
ATOM 8354 C C . GLU A 1 1060 ? 21.609 -5.09 -50.562 1 84.81 1060 GLU A C 1
ATOM 8356 O O . GLU A 1 1060 ? 22.125 -6.191 -50.781 1 84.81 1060 GLU A O 1
ATOM 8361 N N . MET A 1 1061 ? 20.484 -4.941 -50.25 1 87.69 1061 MET A N 1
ATOM 8362 C CA . MET A 1 1061 ? 19.516 -6.031 -50.406 1 87.69 1061 MET A CA 1
ATOM 8363 C C . MET A 1 1061 ? 18.375 -5.621 -51.312 1 87.69 1061 MET A C 1
ATOM 8365 O O . MET A 1 1061 ? 17.859 -4.508 -51.219 1 87.69 1061 MET A O 1
ATOM 8369 N N . ILE A 1 1062 ? 18.141 -6.434 -52.25 1 87.38 1062 ILE A N 1
ATOM 8370 C CA . ILE A 1 1062 ? 17.031 -6.176 -53.156 1 87.38 1062 ILE A CA 1
ATOM 8371 C C . ILE A 1 1062 ? 16.031 -7.332 -53.125 1 87.38 1062 ILE A C 1
ATOM 8373 O O . ILE A 1 1062 ? 16.422 -8.492 -53.25 1 87.38 1062 ILE A O 1
ATOM 8377 N N . VAL A 1 1063 ? 14.945 -7.082 -52.75 1 89.38 1063 VAL A N 1
ATOM 8378 C CA . VAL A 1 1063 ? 13.867 -8.07 -52.812 1 89.38 1063 VAL A CA 1
ATOM 8379 C C . VAL A 1 1063 ? 12.93 -7.742 -53.969 1 89.38 1063 VAL A C 1
ATOM 8381 O O . VAL A 1 1063 ? 12.453 -6.613 -54.094 1 89.38 1063 VAL A O 1
ATOM 8384 N N . SER A 1 1064 ? 12.812 -8.648 -54.844 1 86.88 1064 SER A N 1
ATOM 8385 C CA . SER A 1 1064 ? 11.977 -8.406 -56.031 1 86.88 1064 SER A CA 1
ATOM 8386 C C . SER A 1 1064 ? 10.844 -9.422 -56.125 1 86.88 1064 SER A C 1
ATOM 8388 O O . SER A 1 1064 ? 10.984 -10.562 -55.688 1 86.88 1064 SER A O 1
ATOM 8390 N N . ASP A 1 1065 ? 9.758 -8.953 -56.562 1 85.38 1065 ASP A N 1
ATOM 8391 C CA . ASP A 1 1065 ? 8.641 -9.828 -56.875 1 85.38 1065 ASP A CA 1
ATOM 8392 C C . ASP A 1 1065 ? 8.883 -10.555 -58.219 1 85.38 1065 ASP A C 1
ATOM 8394 O O . ASP A 1 1065 ? 9.234 -9.93 -59.219 1 85.38 1065 ASP A O 1
ATOM 8398 N N . ILE A 1 1066 ? 8.922 -11.852 -58.25 1 78.5 1066 ILE A N 1
ATOM 8399 C CA . ILE A 1 1066 ? 9.227 -12.641 -59.438 1 78.5 1066 ILE A CA 1
ATOM 8400 C C . ILE A 1 1066 ? 7.984 -12.75 -60.312 1 78.5 1066 ILE A C 1
ATOM 8402 O O . ILE A 1 1066 ? 8.078 -13.125 -61.469 1 78.5 1066 ILE A O 1
ATOM 8406 N N . GLY A 1 1067 ? 6.914 -12.297 -60.094 1 67.56 1067 GLY A N 1
ATOM 8407 C CA . GLY A 1 1067 ? 5.762 -12.438 -60.969 1 67.56 1067 GLY A CA 1
ATOM 8408 C C . GLY A 1 1067 ? 5.832 -11.547 -62.188 1 67.56 1067 GLY A C 1
ATOM 8409 O O . GLY A 1 1067 ? 6.535 -10.539 -62.188 1 67.56 1067 GLY A O 1
ATOM 8410 N N . GLU A 1 1068 ? 5.418 -11.984 -63.5 1 57.69 1068 GLU A N 1
ATOM 8411 C CA . GLU A 1 1068 ? 5.492 -11.328 -64.812 1 57.69 1068 GLU A CA 1
ATOM 8412 C C . GLU A 1 1068 ? 5.117 -9.852 -64.688 1 57.69 1068 GLU A C 1
ATOM 8414 O O . GLU A 1 1068 ? 5.734 -9 -65.312 1 57.69 1068 GLU A O 1
ATOM 8419 N N . GLU A 1 1069 ? 3.969 -9.539 -64 1 58.59 1069 GLU A N 1
ATOM 8420 C CA . GLU A 1 1069 ? 3.443 -8.18 -64.125 1 58.59 1069 GLU A CA 1
ATOM 8421 C C . GLU A 1 1069 ? 3.809 -7.387 -62.844 1 58.59 1069 GLU A C 1
ATOM 8423 O O . GLU A 1 1069 ? 3.42 -6.223 -62.719 1 58.59 1069 GLU A O 1
ATOM 8428 N N . ALA A 1 1070 ? 4.641 -7.926 -62.031 1 62.88 1070 ALA A N 1
ATOM 8429 C CA . ALA A 1 1070 ? 4.777 -7.211 -60.781 1 62.88 1070 ALA A CA 1
ATOM 8430 C C . ALA A 1 1070 ? 6.027 -6.332 -60.781 1 62.88 1070 ALA A C 1
ATOM 8432 O O . ALA A 1 1070 ? 7.113 -6.793 -61.125 1 62.88 1070 ALA A O 1
ATOM 8433 N N . ASN A 1 1071 ? 5.852 -5.133 -60.812 1 76.31 1071 ASN A N 1
ATOM 8434 C CA . ASN A 1 1071 ? 6.926 -4.145 -60.781 1 76.31 1071 ASN A CA 1
ATOM 8435 C C . ASN A 1 1071 ? 7.293 -3.77 -59.344 1 76.31 1071 ASN A C 1
ATOM 8437 O O . ASN A 1 1071 ? 7.887 -2.717 -59.094 1 76.31 1071 ASN A O 1
ATOM 8441 N N . TRP A 1 1072 ? 6.996 -4.688 -58.438 1 85.06 1072 TRP A N 1
ATOM 8442 C CA . TRP A 1 1072 ? 7.293 -4.309 -57.062 1 85.06 1072 TRP A CA 1
ATOM 8443 C C . TRP A 1 1072 ? 8.711 -4.715 -56.656 1 85.06 1072 TRP A C 1
ATOM 8445 O O . TRP A 1 1072 ? 9.141 -5.832 -56.969 1 85.06 1072 TRP A O 1
ATOM 8455 N N . LYS A 1 1073 ? 9.406 -3.889 -56.094 1 88.06 1073 LYS A N 1
ATOM 8456 C CA . LYS A 1 1073 ? 10.75 -4.129 -55.594 1 88.06 1073 LYS A CA 1
ATOM 8457 C C . LYS A 1 1073 ? 10.977 -3.367 -54.281 1 88.06 1073 LYS A C 1
ATOM 8459 O O . LYS A 1 1073 ? 10.312 -2.357 -54.031 1 88.06 1073 LYS A O 1
ATOM 8464 N N . MET A 1 1074 ? 11.625 -4.016 -53.469 1 89.25 1074 MET A N 1
ATOM 8465 C CA . MET A 1 1074 ? 12.094 -3.344 -52.281 1 89.25 1074 MET A CA 1
ATOM 8466 C C . MET A 1 1074 ? 13.617 -3.283 -52.25 1 89.25 1074 MET A C 1
ATOM 8468 O O . MET A 1 1074 ? 14.289 -4.301 -52.438 1 89.25 1074 MET A O 1
ATOM 8472 N N . CYS A 1 1075 ? 14.117 -2.137 -52.156 1 89 1075 CYS A N 1
ATOM 8473 C CA . CYS A 1 1075 ? 15.562 -1.927 -52.125 1 89 1075 CYS A CA 1
ATOM 8474 C C . CYS A 1 1075 ? 16 -1.345 -50.812 1 89 1075 CYS A C 1
ATOM 8476 O O . CYS A 1 1075 ? 15.516 -0.296 -50.375 1 89 1075 CYS A O 1
ATOM 8478 N N . ALA A 1 1076 ? 16.688 -2.107 -50.188 1 88.75 1076 ALA A N 1
ATOM 8479 C CA . ALA A 1 1076 ? 17.234 -1.638 -48.906 1 88.75 1076 ALA A CA 1
ATOM 8480 C C . ALA A 1 1076 ? 18.75 -1.479 -49 1 88.75 1076 ALA A C 1
ATOM 8482 O O . ALA A 1 1076 ? 19.453 -2.326 -49.562 1 88.75 1076 ALA A O 1
ATOM 8483 N N . ASN A 1 1077 ? 19.156 -0.341 -48.656 1 85.56 1077 ASN A N 1
ATOM 8484 C CA . ASN A 1 1077 ? 20.578 -0.068 -48.594 1 85.56 1077 ASN A CA 1
ATOM 8485 C C . ASN A 1 1077 ? 21 0.352 -47.188 1 85.56 1077 ASN A C 1
ATOM 8487 O O . ASN A 1 1077 ? 20.328 1.163 -46.531 1 85.56 1077 ASN A O 1
ATOM 8491 N N . ALA A 1 1078 ? 21.859 -0.333 -46.625 1 84.75 1078 ALA A N 1
ATOM 8492 C CA . ALA A 1 1078 ? 22.422 0.035 -45.312 1 84.75 1078 ALA A CA 1
ATOM 8493 C C . ALA A 1 1078 ? 23.922 0.308 -45.438 1 84.75 1078 ALA A C 1
ATOM 8495 O O . ALA A 1 1078 ? 24.656 -0.487 -46 1 84.75 1078 ALA A O 1
ATOM 8496 N N . ASN A 1 1079 ? 24.25 1.513 -45.094 1 81.31 1079 ASN A N 1
ATOM 8497 C CA . ASN A 1 1079 ? 25.656 1.929 -45.094 1 81.31 1079 ASN A CA 1
ATOM 8498 C C . ASN A 1 1079 ? 26.172 2.229 -43.719 1 81.31 1079 ASN A C 1
ATOM 8500 O O . ASN A 1 1079 ? 25.516 2.943 -42.938 1 81.31 1079 ASN A O 1
ATOM 8504 N N . THR A 1 1080 ? 27.094 1.515 -43.344 1 77 1080 THR A N 1
ATOM 8505 C CA . THR A 1 1080 ? 27.734 1.812 -42.062 1 77 1080 THR A CA 1
ATOM 8506 C C . THR A 1 1080 ? 29.094 2.475 -42.312 1 77 1080 THR A C 1
ATOM 8508 O O . THR A 1 1080 ? 29.922 1.974 -43.062 1 77 1080 THR A O 1
ATOM 8511 N N . ASP A 1 1081 ? 29.125 3.693 -41.875 1 70.06 1081 ASP A N 1
ATOM 8512 C CA . ASP A 1 1081 ? 30.406 4.383 -41.938 1 70.06 1081 ASP A CA 1
ATOM 8513 C C . ASP A 1 1081 ? 31.297 4.02 -40.75 1 70.06 1081 ASP A C 1
ATOM 8515 O O . ASP A 1 1081 ? 30.969 4.367 -39.594 1 70.06 1081 ASP A O 1
ATOM 8519 N N . LYS A 1 1082 ? 32.312 3.295 -41.062 1 61.5 1082 LYS A N 1
ATOM 8520 C CA . LYS A 1 1082 ? 33.219 2.861 -40 1 61.5 1082 LYS A CA 1
ATOM 8521 C C . LYS A 1 1082 ? 33.969 4.047 -39.406 1 61.5 1082 LYS A C 1
ATOM 8523 O O . LYS A 1 1082 ? 34.375 4 -38.25 1 61.5 1082 LYS A O 1
ATOM 8528 N N . SER A 1 1083 ? 34.125 5.137 -40.219 1 59.59 1083 SER A N 1
ATOM 8529 C CA . SER A 1 1083 ? 34.906 6.27 -39.719 1 59.59 1083 SER A CA 1
ATOM 8530 C C . SER A 1 1083 ? 34.031 7.184 -38.844 1 59.59 1083 SER A C 1
ATOM 8532 O O . SER A 1 1083 ? 34.5 7.719 -37.844 1 59.59 1083 SER A O 1
ATOM 8534 N N . GLN A 1 1084 ? 32.781 7.43 -39.281 1 62.91 1084 GLN A N 1
ATOM 8535 C CA . GLN A 1 1084 ? 31.875 8.289 -38.531 1 62.91 1084 GLN A CA 1
ATOM 8536 C C . GLN A 1 1084 ? 30.734 7.48 -37.906 1 62.91 1084 GLN A C 1
ATOM 8538 O O . GLN A 1 1084 ? 30.078 6.699 -38.594 1 62.91 1084 GLN A O 1
ATOM 8543 N N . THR A 1 1085 ? 31.047 6.887 -36.75 1 65.06 1085 THR A N 1
ATOM 8544 C CA . THR A 1 1085 ? 30.078 6.074 -36.031 1 65.06 1085 THR A CA 1
ATOM 8545 C C . THR A 1 1085 ? 28.656 6.43 -36.469 1 65.06 1085 THR A C 1
ATOM 8547 O O . THR A 1 1085 ? 27.844 6.895 -35.656 1 65.06 1085 THR A O 1
ATOM 8550 N N . SER A 1 1086 ? 28.375 6.48 -37.781 1 75.94 1086 SER A N 1
ATOM 8551 C CA . SER A 1 1086 ? 27.031 6.742 -38.281 1 75.94 1086 SER A CA 1
ATOM 8552 C C . SER A 1 1086 ? 26.562 5.621 -39.188 1 75.94 1086 SER A C 1
ATOM 8554 O O . SER A 1 1086 ? 27.375 4.922 -39.812 1 75.94 1086 SER A O 1
ATOM 8556 N N . ALA A 1 1087 ? 25.344 5.27 -39.062 1 83.5 1087 ALA A N 1
ATOM 8557 C CA . ALA A 1 1087 ? 24.703 4.281 -39.938 1 83.5 1087 ALA A CA 1
ATOM 8558 C C . ALA A 1 1087 ? 23.516 4.887 -40.656 1 83.5 1087 ALA A C 1
ATOM 8560 O O . ALA A 1 1087 ? 22.781 5.707 -40.094 1 83.5 1087 ALA A O 1
ATOM 8561 N N . LYS A 1 1088 ? 23.625 4.715 -41.938 1 84.38 1088 LYS A N 1
ATOM 8562 C CA . LYS A 1 1088 ? 22.5 5.191 -42.75 1 84.38 1088 LYS A CA 1
ATOM 8563 C C . LYS A 1 1088 ? 21.766 4.027 -43.406 1 84.38 1088 LYS A C 1
ATOM 8565 O O . LYS A 1 1088 ? 22.391 3.064 -43.875 1 84.38 1088 LYS A O 1
ATOM 8570 N N . ALA A 1 1089 ? 20.5 3.986 -43.25 1 88.12 1089 ALA A N 1
ATOM 8571 C CA . ALA A 1 1089 ? 19.672 2.994 -43.938 1 88.12 1089 ALA A CA 1
ATOM 8572 C C . ALA A 1 1089 ? 18.641 3.668 -44.812 1 88.12 1089 ALA A C 1
ATOM 8574 O O . ALA A 1 1089 ? 18.094 4.715 -44.469 1 88.12 1089 ALA A O 1
ATOM 8575 N N . HIS A 1 1090 ? 18.641 3.256 -46.031 1 88.19 1090 HIS A N 1
ATOM 8576 C CA . HIS A 1 1090 ? 17.672 3.758 -47 1 88.19 1090 HIS A CA 1
ATOM 8577 C C . HIS A 1 1090 ? 16.75 2.641 -47.5 1 88.19 1090 HIS A C 1
ATOM 8579 O O . HIS A 1 1090 ? 17.234 1.61 -47.969 1 88.19 1090 HIS A O 1
ATOM 8585 N N . LEU A 1 1091 ? 15.516 2.777 -47.25 1 89.75 1091 LEU A N 1
ATOM 8586 C CA . LEU A 1 1091 ? 14.539 1.781 -47.656 1 89.75 1091 LEU A CA 1
ATOM 8587 C C . LEU A 1 1091 ? 13.57 2.365 -48.688 1 89.75 1091 LEU A C 1
ATOM 8589 O O . LEU A 1 1091 ? 12.922 3.383 -48.438 1 89.75 1091 LEU A O 1
ATOM 8593 N N . ARG A 1 1092 ? 13.641 1.85 -49.844 1 88.12 1092 ARG A N 1
ATOM 8594 C CA . ARG A 1 1092 ? 12.703 2.197 -50.906 1 88.12 1092 ARG A CA 1
ATOM 8595 C C . ARG A 1 1092 ? 11.867 0.989 -51.312 1 88.12 1092 ARG A C 1
ATOM 8597 O O . ARG A 1 1092 ? 12.375 -0.132 -51.375 1 88.12 1092 ARG A O 1
ATOM 8604 N N . TRP A 1 1093 ? 10.602 1.189 -51.406 1 87.81 1093 TRP A N 1
ATOM 8605 C CA . TRP A 1 1093 ? 9.812 0.043 -51.844 1 87.81 1093 TRP A CA 1
ATOM 8606 C C . TRP A 1 1093 ? 8.633 0.493 -52.719 1 87.81 1093 TRP A C 1
ATOM 8608 O O . TRP A 1 1093 ? 8.289 1.678 -52.719 1 87.81 1093 TRP A O 1
ATOM 8618 N N . GLY A 1 1094 ? 8.055 -0.275 -53.375 1 85.62 1094 GLY A N 1
ATOM 8619 C CA . GLY A 1 1094 ? 6.988 -0.036 -54.344 1 85.62 1094 GLY A CA 1
ATOM 8620 C C . GLY A 1 1094 ? 7.371 -0.413 -55.75 1 85.62 1094 GLY A C 1
ATOM 8621 O O . GLY A 1 1094 ? 8.141 -1.352 -55.969 1 85.62 1094 GLY A O 1
ATOM 8622 N N . ALA A 1 1095 ? 6.777 0.43 -56.75 1 86.19 1095 ALA A N 1
ATOM 8623 C CA . ALA A 1 1095 ? 7.078 0.15 -58.156 1 86.19 1095 ALA A CA 1
ATOM 8624 C C . ALA A 1 1095 ? 8.531 0.481 -58.469 1 86.19 1095 ALA A C 1
ATOM 8626 O O . ALA A 1 1095 ? 8.93 1.65 -58.469 1 86.19 1095 ALA A O 1
ATOM 8627 N N . GLU A 1 1096 ? 9.344 -0.499 -58.812 1 83.62 1096 GLU A N 1
ATOM 8628 C CA . GLU A 1 1096 ? 10.758 -0.37 -59.125 1 83.62 1096 GLU A CA 1
ATOM 8629 C C . GLU A 1 1096 ? 11.508 0.409 -58.031 1 83.62 1096 GLU A C 1
ATOM 8631 O O . GLU A 1 1096 ? 12.359 1.243 -58.344 1 83.62 1096 GLU A O 1
ATOM 8636 N N . CYS A 1 1097 ? 11.008 0.246 -56.781 1 87.38 1097 CYS A N 1
ATOM 8637 C CA . CYS A 1 1097 ? 11.625 0.876 -55.625 1 87.38 1097 CYS A CA 1
ATOM 8638 C C . CYS A 1 1097 ? 11.5 2.393 -55.688 1 87.38 1097 CYS A C 1
ATOM 8640 O O . CYS A 1 1097 ? 12.383 3.115 -55.25 1 87.38 1097 CYS A O 1
ATOM 8642 N N . GLN A 1 1098 ? 10.391 2.971 -56.281 1 84.19 1098 GLN A N 1
ATOM 8643 C CA . GLN A 1 1098 ? 10.328 4.418 -56.438 1 84.19 1098 GLN A CA 1
ATOM 8644 C C . GLN A 1 1098 ? 9.07 4.996 -55.812 1 84.19 1098 GLN A C 1
ATOM 8646 O O . GLN A 1 1098 ? 8.977 6.203 -55.594 1 84.19 1098 GLN A O 1
ATOM 8651 N N . THR A 1 1099 ? 8.172 4.219 -55.438 1 84.75 1099 THR A N 1
ATOM 8652 C CA . THR A 1 1099 ? 6.898 4.734 -54.969 1 84.75 1099 THR A CA 1
ATOM 8653 C C . THR A 1 1099 ? 7.062 5.328 -53.562 1 84.75 1099 THR A C 1
ATOM 8655 O O . THR A 1 1099 ? 6.582 6.43 -53.281 1 84.75 1099 THR A O 1
ATOM 8658 N N . TYR A 1 1100 ? 7.594 4.527 -52.656 1 88.12 1100 TYR A N 1
ATOM 8659 C CA . TYR A 1 1100 ? 7.762 4.984 -51.281 1 88.12 1100 TYR A CA 1
ATOM 8660 C C . TYR A 1 1100 ? 9.242 5.07 -50.938 1 88.12 1100 TYR A C 1
ATOM 8662 O O . TYR A 1 1100 ? 10.062 4.32 -51.438 1 88.12 1100 TYR A O 1
ATOM 8670 N N . ASP A 1 1101 ? 9.461 6.023 -50.125 1 88.19 1101 ASP A N 1
ATOM 8671 C CA . ASP A 1 1101 ? 10.859 6.277 -49.781 1 88.19 1101 ASP A CA 1
ATOM 8672 C C . ASP A 1 1101 ? 11.008 6.68 -48.312 1 88.19 1101 ASP A C 1
ATOM 8674 O O . ASP A 1 1101 ? 10.266 7.531 -47.812 1 88.19 1101 ASP A O 1
ATOM 8678 N N . LEU A 1 1102 ? 11.828 5.941 -47.656 1 87.69 1102 LEU A N 1
ATOM 8679 C CA . LEU A 1 1102 ? 12.141 6.23 -46.281 1 87.69 1102 LEU A CA 1
ATOM 8680 C C . LEU A 1 1102 ? 13.641 6.148 -46.031 1 87.69 1102 LEU A C 1
ATOM 8682 O O . LEU A 1 1102 ? 14.297 5.203 -46.469 1 87.69 1102 LEU A O 1
ATOM 8686 N N . SER A 1 1103 ? 14.195 7.156 -45.531 1 87.88 1103 SER A N 1
ATOM 8687 C CA . SER A 1 1103 ? 15.609 7.156 -45.188 1 87.88 1103 SER A CA 1
ATOM 8688 C C . SER A 1 1103 ? 15.828 7.461 -43.719 1 87.88 1103 SER A C 1
ATOM 8690 O O . SER A 1 1103 ? 15.133 8.305 -43.125 1 87.88 1103 SER A O 1
ATOM 8692 N N . MET A 1 1104 ? 16.562 6.695 -43.156 1 89.06 1104 MET A N 1
ATOM 8693 C CA . MET A 1 1104 ? 16.891 6.867 -41.75 1 89.06 1104 MET A CA 1
ATOM 8694 C C . MET A 1 1104 ? 18.391 7 -41.531 1 89.06 1104 MET A C 1
ATOM 8696 O O . MET A 1 1104 ? 19.172 6.258 -42.156 1 89.06 1104 MET A O 1
ATOM 8700 N N . ARG A 1 1105 ? 18.766 8.008 -40.844 1 86.38 1105 ARG A N 1
ATOM 8701 C CA . ARG A 1 1105 ? 20.172 8.211 -40.5 1 86.38 1105 ARG A CA 1
ATOM 8702 C C . ARG A 1 1105 ? 20.344 8.219 -38.969 1 86.38 1105 ARG A C 1
ATOM 8704 O O . ARG A 1 1105 ? 19.609 8.914 -38.281 1 86.38 1105 ARG A O 1
ATOM 8711 N N . VAL A 1 1106 ? 21.047 7.371 -38.531 1 86.44 1106 VAL A N 1
ATOM 8712 C CA . VAL A 1 1106 ? 21.359 7.324 -37.094 1 86.44 1106 VAL A CA 1
ATOM 8713 C C . VAL A 1 1106 ? 22.812 7.707 -36.875 1 86.44 1106 VAL A C 1
ATOM 8715 O O . VAL A 1 1106 ? 23.703 7.223 -37.562 1 86.44 1106 VAL A O 1
ATOM 8718 N N . SER A 1 1107 ? 23.016 8.703 -36.094 1 79.75 1107 SER A N 1
ATOM 8719 C CA . SER A 1 1107 ? 24.375 9.125 -35.781 1 79.75 1107 SER A CA 1
ATOM 8720 C C . SER A 1 1107 ? 24.594 9.156 -34.25 1 79.75 1107 SER A C 1
ATOM 8722 O O . SER A 1 1107 ? 23.688 9.5 -33.5 1 79.75 1107 SER A O 1
ATOM 8724 N N . ALA A 1 1108 ? 25.531 8.508 -33.875 1 73.94 1108 ALA A N 1
ATOM 8725 C CA . ALA A 1 1108 ? 25.906 8.594 -32.438 1 73.94 1108 ALA A CA 1
ATOM 8726 C C . ALA A 1 1108 ? 27.016 9.609 -32.25 1 73.94 1108 ALA A C 1
ATOM 8728 O O . ALA A 1 1108 ? 27.938 9.703 -33.062 1 73.94 1108 ALA A O 1
ATOM 8729 N N . ALA A 1 1109 ? 26.766 10.75 -31.641 1 62.88 1109 ALA A N 1
ATOM 8730 C CA . ALA A 1 1109 ? 27.844 11.672 -31.297 1 62.88 1109 ALA A CA 1
ATOM 8731 C C . ALA A 1 1109 ? 28.375 11.422 -29.891 1 62.88 1109 ALA A C 1
ATOM 8733 O O . ALA A 1 1109 ? 27.594 11.391 -28.938 1 62.88 1109 ALA A O 1
ATOM 8734 N N . CYS A 1 1110 ? 29.484 10.742 -29.844 1 52.69 1110 CYS A N 1
ATOM 8735 C CA . CYS A 1 1110 ? 30.156 10.609 -28.547 1 52.69 1110 CYS A CA 1
ATOM 8736 C C . CYS A 1 1110 ? 31.234 11.68 -28.391 1 52.69 1110 CYS A C 1
ATOM 8738 O O . CYS A 1 1110 ? 32.406 11.43 -28.641 1 52.69 1110 CYS A O 1
ATOM 8740 N N . GLN A 1 1111 ? 31.172 12.867 -28.797 1 47.09 1111 GLN A N 1
ATOM 8741 C CA . GLN A 1 1111 ? 32.312 13.727 -28.5 1 47.09 1111 GLN A CA 1
ATOM 8742 C C . GLN A 1 1111 ? 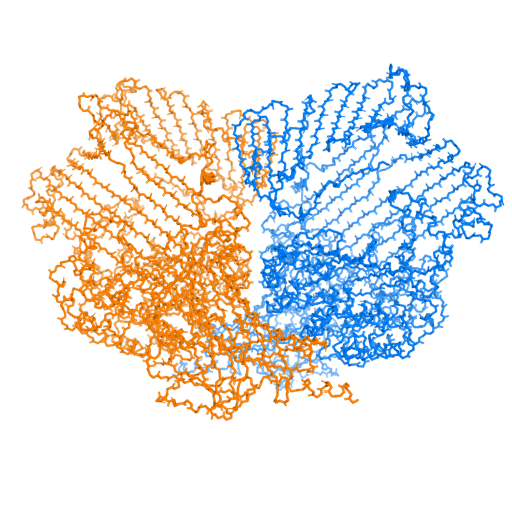32.625 13.758 -27.016 1 47.09 1111 GLN A C 1
ATOM 8744 O O . GLN A 1 1111 ? 31.703 13.68 -26.188 1 47.09 1111 GLN A O 1
ATOM 8749 N N . PRO A 1 1112 ? 33.969 13.648 -26.672 1 45.31 1112 PRO A N 1
ATOM 8750 C CA . PRO A 1 1112 ? 34.406 13.641 -25.281 1 45.31 1112 PRO A CA 1
ATOM 8751 C C . PRO A 1 1112 ? 33.656 14.617 -24.406 1 45.31 1112 PRO A C 1
ATOM 8753 O O . PRO A 1 1112 ? 33.406 14.336 -23.219 1 45.31 1112 PRO A O 1
ATOM 8756 N N . GLU A 1 1113 ? 33.5 15.836 -24.844 1 47.59 1113 GLU A N 1
ATOM 8757 C CA . GLU A 1 1113 ? 32.969 16.859 -23.953 1 47.59 1113 GLU A CA 1
ATOM 8758 C C . GLU A 1 1113 ? 31.438 16.797 -23.906 1 47.59 1113 GLU A C 1
ATOM 8760 O O . GLU A 1 1113 ? 30.812 17.438 -23.062 1 47.59 1113 GLU A O 1
ATOM 8765 N N . SER A 1 1114 ? 30.844 16.141 -24.891 1 53.97 1114 SER A N 1
ATOM 8766 C CA . SER A 1 1114 ? 29.391 16.234 -24.953 1 53.97 1114 SER A CA 1
ATOM 8767 C C . SER A 1 1114 ? 28.734 14.922 -24.547 1 53.97 1114 SER A C 1
ATOM 8769 O O . SER A 1 1114 ? 29.344 13.852 -24.656 1 53.97 1114 SER A O 1
ATOM 8771 N N . LYS A 1 1115 ? 27.656 14.938 -23.766 1 67.69 1115 LYS A N 1
ATOM 8772 C CA . LYS A 1 1115 ? 26.875 13.781 -23.359 1 67.69 1115 LYS A CA 1
ATOM 8773 C C . LYS A 1 1115 ? 26.531 12.898 -24.562 1 67.69 1115 LYS A C 1
ATOM 8775 O O . LYS A 1 1115 ? 26.219 13.406 -25.641 1 67.69 1115 LYS A O 1
ATOM 8780 N N . PRO A 1 1116 ? 26.922 11.586 -24.469 1 76.31 1116 PRO A N 1
ATOM 8781 C CA . PRO A 1 1116 ? 26.562 10.688 -25.578 1 76.31 1116 PRO A CA 1
ATOM 8782 C C . PRO A 1 1116 ? 25.125 10.891 -26.047 1 76.31 1116 PRO A C 1
ATOM 8784 O O . PRO A 1 1116 ? 24.219 11.094 -25.234 1 76.31 1116 PRO A O 1
ATOM 8787 N N . SER A 1 1117 ? 25.109 11.188 -27.266 1 81.94 1117 SER A N 1
ATOM 8788 C CA . SER A 1 1117 ? 23.781 11.398 -27.844 1 81.94 1117 SER A CA 1
ATOM 8789 C C . SER A 1 1117 ? 23.594 10.562 -29.094 1 81.94 1117 SER A C 1
ATOM 8791 O O . SER A 1 1117 ? 24.562 10.188 -29.766 1 81.94 1117 SER A O 1
ATOM 8793 N N . ILE A 1 1118 ? 22.406 10.023 -29.266 1 82.81 1118 ILE A N 1
ATOM 8794 C CA . ILE A 1 1118 ? 21.984 9.359 -30.484 1 82.81 1118 ILE A CA 1
ATOM 8795 C C . ILE A 1 1118 ? 20.984 10.242 -31.234 1 82.81 1118 ILE A C 1
ATOM 8797 O O . ILE A 1 1118 ? 20.031 10.75 -30.641 1 82.81 1118 ILE A O 1
ATOM 8801 N N . TYR A 1 1119 ? 21.484 10.547 -32.375 1 86 1119 TYR A N 1
ATOM 8802 C CA . TYR A 1 1119 ? 20.609 11.352 -33.25 1 86 1119 TYR A CA 1
ATOM 8803 C C . TYR A 1 1119 ? 20.062 10.523 -34.406 1 86 1119 TYR A C 1
ATOM 8805 O O . TYR A 1 1119 ? 20.828 9.906 -35.125 1 86 1119 TYR A O 1
ATOM 8813 N N . THR A 1 1120 ? 18.766 10.406 -34.438 1 88.81 1120 THR A N 1
ATOM 8814 C CA . THR A 1 1120 ? 18.109 9.695 -35.531 1 88.81 1120 THR A CA 1
ATOM 8815 C C . THR A 1 1120 ? 17.25 10.641 -36.344 1 88.81 1120 THR A C 1
ATOM 8817 O O . THR A 1 1120 ? 16.422 11.367 -35.812 1 88.81 1120 THR A O 1
ATOM 8820 N N . LYS A 1 1121 ? 17.609 10.648 -37.562 1 88.31 1121 LYS A N 1
ATOM 8821 C CA . LYS A 1 1121 ? 16.828 11.438 -38.5 1 88.31 1121 LYS A CA 1
ATOM 8822 C C . LYS A 1 1121 ? 16.094 10.547 -39.5 1 88.31 1121 LYS A C 1
ATOM 8824 O O . LYS A 1 1121 ? 16.688 9.641 -40.094 1 88.31 1121 LYS A O 1
ATOM 8829 N N . ILE A 1 1122 ? 14.812 10.711 -39.531 1 88.56 1122 ILE A N 1
ATOM 8830 C CA . ILE A 1 1122 ? 13.984 9.945 -40.469 1 88.56 1122 ILE A CA 1
ATOM 8831 C C . ILE A 1 1122 ? 13.383 10.875 -41.531 1 88.56 1122 ILE A C 1
ATOM 8833 O O . ILE A 1 1122 ? 12.719 11.859 -41.188 1 88.56 1122 ILE A O 1
ATOM 8837 N N . ASN A 1 1123 ? 13.75 10.656 -42.719 1 88.5 1123 ASN A N 1
ATOM 8838 C CA . ASN A 1 1123 ? 13.156 11.359 -43.844 1 88.5 1123 ASN A CA 1
ATOM 8839 C C . ASN A 1 1123 ? 12.258 10.438 -44.656 1 88.5 1123 ASN A C 1
ATOM 8841 O O . ASN A 1 1123 ? 12.562 9.258 -44.844 1 88.5 1123 ASN A O 1
ATOM 8845 N N . TRP A 1 1124 ? 11.133 10.977 -45.031 1 87.69 1124 TRP A N 1
ATOM 8846 C CA . TRP A 1 1124 ? 10.289 10.117 -45.844 1 87.69 1124 TRP A CA 1
ATOM 8847 C C . TRP A 1 1124 ? 9.688 10.898 -47 1 87.69 1124 TRP A C 1
ATOM 8849 O O . TRP A 1 1124 ? 9.508 12.109 -46.906 1 87.69 1124 TRP A O 1
ATOM 8859 N N . GLY A 1 1125 ? 9.617 10.148 -48.125 1 84.44 1125 GLY A N 1
ATOM 8860 C CA . GLY A 1 1125 ? 8.836 10.664 -49.25 1 84.44 1125 GLY A CA 1
ATOM 8861 C C . GLY A 1 1125 ? 7.359 10.328 -49.156 1 84.44 1125 GLY A C 1
ATOM 8862 O O . GLY A 1 1125 ? 6.723 10.609 -48.125 1 84.44 1125 GLY A O 1
ATOM 8863 N N . ALA A 1 1126 ? 6.891 9.758 -50.062 1 82.81 1126 ALA A N 1
ATOM 8864 C CA . ALA A 1 1126 ? 5.504 9.297 -50.031 1 82.81 1126 ALA A CA 1
ATOM 8865 C C . ALA A 1 1126 ? 5.359 8.055 -49.156 1 82.81 1126 ALA A C 1
ATOM 8867 O O . ALA A 1 1126 ? 6.184 7.141 -49.219 1 82.81 1126 ALA A O 1
ATOM 8868 N N . LEU A 1 1127 ? 4.508 8.188 -48.156 1 82.19 1127 LEU A N 1
ATOM 8869 C CA . LEU A 1 112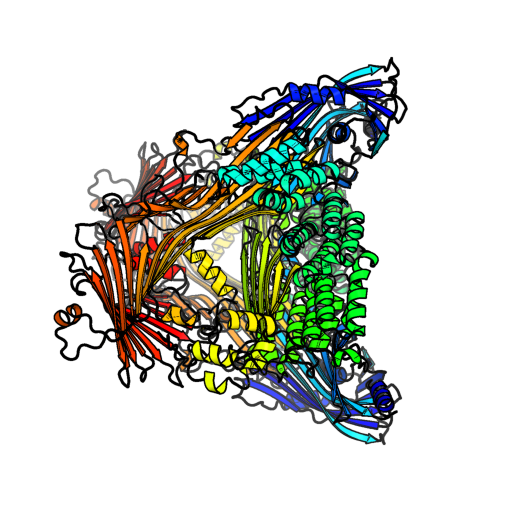7 ? 4.25 7.043 -47.281 1 82.19 1127 LEU A CA 1
ATOM 8870 C C . LEU A 1 1127 ? 2.826 6.527 -47.469 1 82.19 1127 LEU A C 1
ATOM 8872 O O . LEU A 1 1127 ? 1.93 7.289 -47.844 1 82.19 1127 LEU A O 1
ATOM 8876 N N . PRO A 1 1128 ? 2.689 5.254 -47.281 1 76.69 1128 PRO A N 1
ATOM 8877 C CA . PRO A 1 1128 ? 1.319 4.738 -47.312 1 76.69 1128 PRO A CA 1
ATOM 8878 C C . PRO A 1 1128 ? 0.428 5.344 -46.219 1 76.69 1128 PRO A C 1
ATOM 8880 O O . PRO A 1 1128 ? 0.929 5.812 -45.188 1 76.69 1128 PRO A O 1
ATOM 8883 N N . SER A 1 1129 ? -0.894 5.41 -46.375 1 63.94 1129 SER A N 1
ATOM 8884 C CA . SER A 1 1129 ? -1.881 6.043 -45.5 1 63.94 1129 SER A CA 1
ATOM 8885 C C . SER A 1 1129 ? -1.872 5.426 -44.125 1 63.94 1129 SER A C 1
ATOM 8887 O O . SER A 1 1129 ? -2.34 6.039 -43.156 1 63.94 1129 SER A O 1
ATOM 8889 N N . VAL A 1 1130 ? -1.411 4.281 -44.062 1 58.75 1130 VAL A N 1
ATOM 8890 C CA . VAL A 1 1130 ? -1.467 3.576 -42.781 1 58.75 1130 VAL A CA 1
ATOM 8891 C C . VAL A 1 1130 ? -0.563 4.273 -41.781 1 58.75 1130 VAL A C 1
ATOM 8893 O O . VAL A 1 1130 ? -0.775 4.16 -40.562 1 58.75 1130 VAL A O 1
ATOM 8896 N N . PHE A 1 1131 ? 0.304 5.004 -42.219 1 58.69 1131 PHE A N 1
ATOM 8897 C CA . PHE A 1 1131 ? 1.261 5.617 -41.281 1 58.69 1131 PHE A CA 1
ATOM 8898 C C . PHE A 1 1131 ? 0.706 6.918 -40.719 1 58.69 1131 PHE A C 1
ATOM 8900 O O . PHE A 1 1131 ? 1.459 7.742 -40.219 1 58.69 1131 PHE A O 1
ATOM 8907 N N . THR A 1 1132 ? -0.639 7.105 -40.625 1 60.41 1132 THR A N 1
ATOM 8908 C CA . THR A 1 1132 ? -1.245 8.312 -40.094 1 60.41 1132 THR A CA 1
ATOM 8909 C C . THR A 1 1132 ? -1.171 8.305 -38.562 1 60.41 1132 THR A C 1
ATOM 8911 O O . THR A 1 1132 ? -1.868 9.078 -37.906 1 60.41 1132 THR A O 1
ATOM 8914 N N . MET A 1 1133 ? -0.457 7.598 -38 1 64.38 1133 MET A N 1
ATOM 8915 C CA . MET A 1 1133 ? -0.406 7.52 -36.531 1 64.38 1133 MET A CA 1
ATOM 8916 C C . MET A 1 1133 ? 0.177 8.797 -35.938 1 64.38 1133 MET A C 1
ATOM 8918 O O . MET A 1 1133 ? 0.156 8.992 -34.719 1 64.38 1133 MET A O 1
ATOM 8922 N N . ILE A 1 1134 ? 0.445 9.758 -36.75 1 70.81 1134 ILE A N 1
ATOM 8923 C CA . ILE A 1 1134 ? 1.096 10.977 -36.312 1 70.81 1134 ILE A CA 1
ATOM 8924 C C . ILE A 1 1134 ? 0.077 11.867 -35.594 1 70.81 1134 ILE A C 1
ATOM 8926 O O . ILE A 1 1134 ? 0.433 12.648 -34.719 1 70.81 1134 ILE A O 1
ATOM 8930 N N . GLU A 1 1135 ? -1.215 11.531 -35.906 1 73.75 1135 GLU A N 1
ATOM 8931 C CA . GLU A 1 1135 ? -2.24 12.398 -35.312 1 73.75 1135 GLU A CA 1
ATOM 8932 C C . GLU A 1 1135 ? -2.408 12.133 -33.812 1 73.75 1135 GLU A C 1
ATOM 8934 O O . GLU A 1 1135 ? -2.92 12.984 -33.094 1 73.75 1135 GLU A O 1
ATOM 8939 N N . TYR A 1 1136 ? -2.035 11.023 -33.375 1 79.31 1136 TYR A N 1
ATOM 8940 C CA . TYR A 1 1136 ? -2.219 10.672 -31.969 1 79.31 1136 TYR A CA 1
ATOM 8941 C C . TYR A 1 1136 ? -1.077 11.203 -31.109 1 79.31 1136 TYR A C 1
ATOM 8943 O O . TYR A 1 1136 ? -1.188 11.266 -29.875 1 79.31 1136 TYR A O 1
ATOM 8951 N N . VAL A 1 1137 ? -0.033 11.617 -31.828 1 81.56 1137 VAL A N 1
ATOM 8952 C CA . VAL A 1 1137 ? 1.213 11.898 -31.125 1 81.56 1137 VAL A CA 1
ATOM 8953 C C . VAL A 1 1137 ? 1.024 13.102 -30.203 1 81.56 1137 VAL A C 1
ATOM 8955 O O . VAL A 1 1137 ? 1.453 13.078 -29.047 1 81.56 1137 VAL A O 1
ATOM 8958 N N . PRO A 1 1138 ? 0.26 14.078 -30.688 1 78.38 1138 PRO A N 1
ATOM 8959 C CA . PRO A 1 1138 ? 0.168 15.242 -29.797 1 78.38 1138 PRO A CA 1
ATOM 8960 C C . PRO A 1 1138 ? -0.599 14.945 -28.5 1 78.38 1138 PRO A C 1
ATOM 8962 O O . PRO A 1 1138 ? -0.167 15.336 -27.422 1 78.38 1138 PRO A O 1
ATOM 8965 N N . GLY A 1 1139 ? -1.711 14.305 -28.656 1 80.31 1139 GLY A N 1
ATOM 8966 C CA . GLY A 1 1139 ? -2.49 13.977 -27.469 1 80.31 1139 GLY A CA 1
ATOM 8967 C C . GLY A 1 1139 ? -1.766 13.039 -26.516 1 80.31 1139 GLY A C 1
ATOM 8968 O O . GLY A 1 1139 ? -1.766 13.258 -25.297 1 80.31 1139 GLY A O 1
ATOM 8969 N N . ILE A 1 1140 ? -1.084 12.133 -27.016 1 81.31 1140 ILE A N 1
ATOM 8970 C CA . ILE A 1 1140 ? -0.379 11.141 -26.219 1 81.31 1140 ILE A CA 1
ATOM 8971 C C . ILE A 1 1140 ? 0.799 11.797 -25.5 1 81.31 1140 ILE A C 1
ATOM 8973 O O . ILE A 1 1140 ? 1.019 11.57 -24.312 1 81.31 1140 ILE A O 1
ATOM 8977 N N . SER A 1 1141 ? 1.491 12.523 -26.312 1 83.12 1141 SER A N 1
ATOM 8978 C CA . SER A 1 1141 ? 2.645 13.195 -25.719 1 83.12 1141 SER A CA 1
ATOM 8979 C C . SER A 1 1141 ? 2.221 14.117 -24.578 1 83.12 1141 SER A C 1
ATOM 8981 O O . SER A 1 1141 ? 2.918 14.227 -23.562 1 83.12 1141 SER A O 1
ATOM 8983 N N . TYR A 1 1142 ? 1.044 14.609 -24.766 1 78.38 1142 TYR A N 1
ATOM 8984 C CA . TYR A 1 1142 ? 0.558 15.523 -23.734 1 78.38 1142 TYR A CA 1
ATOM 8985 C C . TYR A 1 1142 ? 0.25 14.781 -22.438 1 78.38 1142 TYR A C 1
ATOM 8987 O O . TYR A 1 1142 ? 0.65 15.211 -21.359 1 78.38 1142 TYR A O 1
ATOM 8995 N N . ILE A 1 1143 ? -0.413 13.742 -22.547 1 76.56 1143 ILE A N 1
ATOM 8996 C CA . ILE A 1 1143 ? -0.813 12.977 -21.359 1 76.56 1143 ILE A CA 1
ATOM 8997 C C . ILE A 1 1143 ? 0.417 12.344 -20.719 1 76.56 1143 ILE A C 1
ATOM 8999 O O . ILE A 1 1143 ? 0.462 12.172 -19.5 1 76.56 1143 ILE A O 1
ATOM 9003 N N . MET A 1 1144 ? 1.382 12.094 -21.531 1 76.56 1144 MET A N 1
ATOM 9004 C CA . MET A 1 1144 ? 2.592 11.461 -21.016 1 76.56 1144 MET A CA 1
ATOM 9005 C C . MET A 1 1144 ? 3.508 12.5 -20.359 1 76.56 1144 MET A C 1
ATOM 9007 O O . MET A 1 1144 ? 4.59 12.164 -19.891 1 76.56 1144 MET A O 1
ATOM 9011 N N . GLY A 1 1145 ? 3.102 13.594 -20.469 1 71.81 1145 GLY A N 1
ATOM 9012 C CA . GLY A 1 1145 ? 3.807 14.641 -19.75 1 71.81 1145 GLY A CA 1
ATOM 9013 C C . GLY A 1 1145 ? 4.875 15.328 -20.578 1 71.81 1145 GLY A C 1
ATOM 9014 O O . GLY A 1 1145 ? 5.805 15.922 -20.031 1 71.81 1145 GLY A O 1
ATOM 9015 N N . PHE A 1 1146 ? 4.867 15.102 -22 1 80.5 1146 PHE A N 1
ATOM 9016 C CA . PHE A 1 1146 ? 5.824 15.781 -22.859 1 80.5 1146 PHE A CA 1
ATOM 9017 C C . PHE A 1 1146 ? 5.41 17.234 -23.094 1 80.5 1146 PHE A C 1
ATOM 9019 O O . PHE A 1 1146 ? 4.219 17.547 -23.109 1 80.5 1146 PHE A O 1
ATOM 9026 N N . TYR A 1 1147 ? 6.461 17.969 -23.188 1 77.81 1147 TYR A N 1
ATOM 9027 C CA . TYR A 1 1147 ? 6.219 19.359 -23.578 1 77.81 1147 TYR A CA 1
ATOM 9028 C C . TYR A 1 1147 ? 6.117 19.469 -25.109 1 77.81 1147 TYR A C 1
ATOM 9030 O O . TYR A 1 1147 ? 6.742 18.703 -25.828 1 77.81 1147 TYR A O 1
ATOM 9038 N N . GLN A 1 1148 ? 5.148 20.312 -25.484 1 82.75 1148 GLN A N 1
ATOM 9039 C CA . GLN A 1 1148 ? 4.965 20.484 -26.922 1 82.75 1148 GLN A CA 1
ATOM 9040 C C . GLN A 1 1148 ? 5.129 21.953 -27.328 1 82.75 1148 GLN A C 1
ATOM 9042 O O . GLN A 1 1148 ? 4.641 22.844 -26.641 1 82.75 1148 GLN A O 1
ATOM 9047 N N . LYS A 1 1149 ? 6.059 22.203 -28.234 1 78.25 1149 LYS A N 1
ATOM 9048 C CA . LYS A 1 1149 ? 6.238 23.516 -28.828 1 78.25 1149 LYS A CA 1
ATOM 9049 C C . LYS A 1 1149 ? 5.766 23.531 -30.281 1 78.25 1149 LYS A C 1
ATOM 9051 O O . LYS A 1 1149 ? 6.203 22.703 -31.094 1 78.25 1149 LYS A O 1
ATOM 9056 N N . TYR A 1 1150 ? 4.77 24.438 -30.469 1 77.44 1150 TYR A N 1
ATOM 9057 C CA . TYR A 1 1150 ? 4.309 24.531 -31.844 1 77.44 1150 TYR A CA 1
ATOM 9058 C C . TYR A 1 1150 ? 5.336 25.25 -32.719 1 77.44 1150 TYR A C 1
ATOM 9060 O O . TYR A 1 1150 ? 5.625 26.438 -32.5 1 77.44 1150 TYR A O 1
ATOM 9068 N N . GLU A 1 1151 ? 6.145 24.484 -33.406 1 80.94 1151 GLU A N 1
ATOM 9069 C CA . GLU A 1 1151 ? 7.125 25 -34.344 1 80.94 1151 GLU A CA 1
ATOM 9070 C C . GLU A 1 1151 ? 7.02 24.281 -35.688 1 80.94 1151 GLU A C 1
ATOM 9072 O O . GLU A 1 1151 ? 6.711 23.094 -35.75 1 80.94 1151 GLU A O 1
ATOM 9077 N N . LYS A 1 1152 ? 7.074 25.094 -36.594 1 81.5 1152 LYS A N 1
ATOM 9078 C CA . LYS A 1 1152 ? 7.051 24.484 -37.938 1 81.5 1152 LYS A CA 1
ATOM 9079 C C . LYS A 1 1152 ? 8.398 23.859 -38.281 1 81.5 1152 LYS A C 1
ATOM 9081 O O . LYS A 1 1152 ? 9.398 24.578 -38.438 1 81.5 1152 LYS A O 1
ATOM 9086 N N . ASN A 1 1153 ? 8.484 22.703 -38.25 1 86.25 1153 ASN A N 1
ATOM 9087 C CA . ASN A 1 1153 ? 9.641 21.938 -38.656 1 86.25 1153 ASN A CA 1
ATOM 9088 C C . ASN A 1 1153 ? 9.492 21.438 -40.094 1 86.25 1153 ASN A C 1
ATOM 9090 O O . ASN A 1 1153 ? 8.422 21.578 -40.688 1 86.25 1153 ASN A O 1
ATOM 9094 N N . PRO A 1 1154 ? 10.719 21.016 -40.625 1 84.19 1154 PRO A N 1
ATOM 9095 C CA . PRO A 1 1154 ? 10.602 20.547 -42.031 1 84.19 1154 PRO A CA 1
ATOM 9096 C C . PRO A 1 1154 ? 9.5 19.516 -42.219 1 84.19 1154 PRO A C 1
ATOM 9098 O O . PRO A 1 1154 ? 9.32 18.641 -41.344 1 84.19 1154 PRO A O 1
ATOM 9101 N N . GLU A 1 1155 ? 8.969 19.875 -43.281 1 82.5 1155 GLU A N 1
ATOM 9102 C CA . GLU A 1 1155 ? 7.887 18.938 -43.594 1 82.5 1155 GLU A CA 1
ATOM 9103 C C . GLU A 1 1155 ? 8.43 17.562 -43.938 1 82.5 1155 GLU A C 1
ATOM 9105 O O . GLU A 1 1155 ? 9.57 17.422 -44.375 1 82.5 1155 GLU A O 1
ATOM 9110 N N . ARG A 1 1156 ? 7.918 16.531 -43.688 1 85.56 1156 ARG A N 1
ATOM 9111 C CA . ARG A 1 1156 ? 8.203 15.133 -44 1 85.56 1156 ARG A CA 1
ATOM 9112 C C . ARG A 1 1156 ? 9.484 14.664 -43.312 1 85.56 1156 ARG A C 1
ATOM 9114 O O . ARG A 1 1156 ? 10.297 13.953 -43.906 1 85.56 1156 ARG A O 1
ATOM 9121 N N . GLN A 1 1157 ? 9.883 15.289 -42.406 1 88.31 1157 GLN A N 1
ATOM 9122 C CA . GLN A 1 1157 ? 11.055 14.906 -41.625 1 88.31 1157 GLN A CA 1
ATOM 9123 C C . GLN A 1 1157 ? 10.711 14.812 -40.156 1 88.31 1157 GLN A C 1
ATOM 9125 O O . GLN A 1 1157 ? 9.875 15.57 -39.656 1 88.31 1157 GLN A O 1
ATOM 9130 N N . ALA A 1 1158 ? 11.18 13.797 -39.594 1 87.06 1158 ALA A N 1
ATOM 9131 C CA . ALA A 1 1158 ? 11.133 13.68 -38.156 1 87.06 1158 ALA A CA 1
ATOM 9132 C C . ALA A 1 1158 ? 12.523 13.414 -37.562 1 87.06 1158 ALA A C 1
ATOM 9134 O O . ALA A 1 1158 ? 13.352 12.773 -38.219 1 87.06 1158 ALA A O 1
ATOM 9135 N N . ALA A 1 1159 ? 12.773 14 -36.531 1 89.06 1159 ALA A N 1
ATOM 9136 C CA . ALA A 1 1159 ? 14.07 13.789 -35.875 1 89.06 1159 ALA A CA 1
ATOM 9137 C C . ALA A 1 1159 ? 13.891 13.461 -34.406 1 89.06 1159 ALA A C 1
ATOM 9139 O O . ALA A 1 1159 ? 13.023 14.023 -33.719 1 89.06 1159 ALA A O 1
ATOM 9140 N N . VAL A 1 1160 ? 14.594 12.477 -34.031 1 89.19 1160 VAL A N 1
ATOM 9141 C CA . VAL A 1 1160 ? 14.609 12.094 -32.594 1 89.19 1160 VAL A CA 1
ATOM 9142 C C . VAL A 1 1160 ? 16.031 12.219 -32.062 1 89.19 1160 VAL A C 1
ATOM 9144 O O . VAL A 1 1160 ? 16.969 11.688 -32.625 1 89.19 1160 VAL A O 1
ATOM 9147 N N . THR A 1 1161 ? 16.078 12.977 -31.031 1 87.19 1161 THR A N 1
ATOM 9148 C CA . THR A 1 1161 ? 17.359 13.102 -30.344 1 87.19 1161 THR A CA 1
ATOM 9149 C C . THR A 1 1161 ? 17.281 12.547 -28.922 1 87.19 1161 THR A C 1
ATOM 9151 O O . THR A 1 1161 ? 16.406 12.953 -28.141 1 87.19 1161 THR A O 1
ATOM 9154 N N . VAL A 1 1162 ? 18.078 11.617 -28.656 1 86.12 1162 VAL A N 1
ATOM 9155 C CA . VAL A 1 1162 ? 18.188 11.062 -27.312 1 86.12 1162 VAL A CA 1
ATOM 9156 C C . VAL A 1 1162 ? 19.547 11.406 -26.719 1 86.12 1162 VAL A C 1
ATOM 9158 O O . VAL A 1 1162 ? 20.578 11.062 -27.297 1 86.12 1162 VAL A O 1
ATOM 9161 N N . VAL A 1 1163 ? 19.578 12.164 -25.641 1 82.12 1163 VAL A N 1
ATOM 9162 C CA . VAL A 1 1163 ? 20.812 12.578 -24.984 1 82.12 1163 VAL A CA 1
ATOM 9163 C C . VAL A 1 1163 ? 20.875 11.977 -23.594 1 82.12 1163 VAL A C 1
ATOM 9165 O O . VAL A 1 1163 ? 19.938 12.102 -22.812 1 82.12 1163 VAL A O 1
ATOM 9168 N N . VAL A 1 1164 ? 21.984 11.25 -23.344 1 78.5 1164 VAL A N 1
ATOM 9169 C CA . VAL A 1 1164 ? 22.188 10.703 -22 1 78.5 1164 VAL A CA 1
ATOM 9170 C C . VAL A 1 1164 ? 22.547 11.828 -21.031 1 78.5 1164 VAL A C 1
ATOM 9172 O O . VAL A 1 1164 ? 23.641 12.391 -21.094 1 78.5 1164 VAL A O 1
ATOM 9175 N N . SER A 1 1165 ? 21.594 12.227 -20.328 1 71.62 1165 SER A N 1
ATOM 9176 C CA . SER A 1 1165 ? 21.828 13.312 -19.375 1 71.62 1165 SER A CA 1
ATOM 9177 C C . SER A 1 1165 ? 22.531 12.82 -18.125 1 71.62 1165 SER A C 1
ATOM 9179 O O . SER A 1 1165 ? 23.359 13.523 -17.547 1 71.62 1165 SER A O 1
ATOM 9181 N N . SER A 1 1166 ? 22.125 11.609 -17.672 1 64.44 1166 SER A N 1
ATOM 9182 C CA . SER A 1 1166 ? 22.766 10.93 -16.547 1 64.44 1166 SER A CA 1
ATOM 9183 C C . SER A 1 1166 ? 22.812 9.422 -16.781 1 64.44 1166 SER A C 1
ATOM 9185 O O . SER A 1 1166 ? 22.203 8.906 -17.703 1 64.44 1166 SER A O 1
ATOM 9187 N N . PRO A 1 1167 ? 23.641 8.883 -16.078 1 61.19 1167 PRO A N 1
ATOM 9188 C CA . PRO A 1 1167 ? 23.688 7.426 -16.25 1 61.19 1167 PRO A CA 1
ATOM 9189 C C . PRO A 1 1167 ? 22.328 6.766 -16.031 1 61.19 1167 PRO A C 1
ATOM 9191 O O . PRO A 1 1167 ? 22.125 5.617 -16.438 1 61.19 1167 PRO A O 1
ATOM 9194 N N . GLN A 1 1168 ? 21.438 7.668 -15.453 1 65.19 1168 GLN A N 1
ATOM 9195 C CA . GLN A 1 1168 ? 20.156 7.031 -15.172 1 65.19 1168 GLN A CA 1
ATOM 9196 C C . GLN A 1 1168 ? 19.031 7.68 -15.977 1 65.19 1168 GLN A C 1
ATOM 9198 O O . GLN A 1 1168 ? 17.906 7.184 -15.984 1 65.19 1168 GLN A O 1
ATOM 9203 N N . THR A 1 1169 ? 19.344 8.742 -16.547 1 72.38 1169 THR A N 1
ATOM 9204 C CA . THR A 1 1169 ? 18.281 9.445 -17.266 1 72.38 1169 THR A CA 1
ATOM 9205 C C . THR A 1 1169 ? 18.766 9.883 -18.641 1 72.38 1169 THR A C 1
ATOM 9207 O O . THR A 1 1169 ? 19.953 10.031 -18.875 1 72.38 1169 THR A O 1
ATOM 9210 N N . PHE A 1 1170 ? 17.859 9.93 -19.625 1 78.81 1170 PHE A N 1
ATOM 9211 C CA . PHE A 1 1170 ? 18.125 10.477 -20.953 1 78.81 1170 PHE A CA 1
ATOM 9212 C C . PHE A 1 1170 ? 17.078 11.523 -21.328 1 78.81 1170 PHE A C 1
ATOM 9214 O O . PHE A 1 1170 ? 15.977 11.531 -20.766 1 78.81 1170 PHE A O 1
ATOM 9221 N N . ASP A 1 1171 ? 17.516 12.406 -22.094 1 83.56 1171 ASP A N 1
ATOM 9222 C CA . ASP A 1 1171 ? 16.625 13.391 -22.688 1 83.56 1171 ASP A CA 1
ATOM 9223 C C . ASP A 1 1171 ? 16.172 12.969 -24.078 1 83.56 1171 ASP A C 1
ATOM 9225 O O . ASP A 1 1171 ? 16.953 12.391 -24.844 1 83.56 1171 ASP A O 1
ATOM 9229 N N . MET A 1 1172 ? 14.867 13.203 -24.203 1 87.31 1172 MET A N 1
ATOM 9230 C CA . MET A 1 1172 ? 14.352 12.891 -25.531 1 87.31 1172 MET A CA 1
ATOM 9231 C C . MET A 1 1172 ? 13.711 14.125 -26.172 1 87.31 1172 MET A C 1
ATOM 9233 O O . MET A 1 1172 ? 12.977 14.859 -25.516 1 87.31 1172 MET A O 1
ATOM 9237 N N . ARG A 1 1173 ? 14.164 14.398 -27.391 1 88.69 1173 ARG A N 1
ATOM 9238 C CA . ARG A 1 1173 ? 13.586 15.453 -28.219 1 88.69 1173 ARG A CA 1
ATOM 9239 C C . ARG A 1 1173 ? 13.117 14.914 -29.562 1 88.69 1173 ARG A C 1
ATOM 9241 O O . ARG A 1 1173 ? 13.898 14.289 -30.297 1 88.69 1173 ARG A O 1
ATOM 9248 N N . VAL A 1 1174 ? 11.82 15.086 -29.812 1 88.62 1174 VAL A N 1
ATOM 9249 C CA . VAL A 1 1174 ? 11.234 14.617 -31.062 1 88.62 1174 VAL A CA 1
ATOM 9250 C C . VAL A 1 1174 ? 10.711 15.805 -31.859 1 88.62 1174 VAL A C 1
ATOM 9252 O O . VAL A 1 1174 ? 9.836 16.547 -31.391 1 88.62 1174 VAL A O 1
ATOM 9255 N N . LYS A 1 1175 ? 11.289 15.992 -32.969 1 88.19 1175 LYS A N 1
ATOM 9256 C CA . LYS A 1 1175 ? 10.82 17.031 -33.875 1 88.19 1175 LYS A CA 1
ATOM 9257 C C . LYS A 1 1175 ? 9.906 16.438 -34.938 1 88.19 1175 LYS A C 1
ATOM 9259 O O . LYS A 1 1175 ? 10.312 15.578 -35.719 1 88.19 1175 LYS A O 1
ATOM 9264 N N . ILE A 1 1176 ? 8.672 16.922 -34.906 1 86.38 1176 ILE A N 1
ATOM 9265 C CA . ILE A 1 1176 ? 7.727 16.547 -35.938 1 86.38 1176 ILE A CA 1
ATOM 9266 C C . ILE A 1 1176 ? 7.301 17.797 -36.719 1 86.38 1176 ILE A C 1
ATOM 9268 O O . ILE A 1 1176 ? 7.543 18.922 -36.281 1 86.38 1176 ILE A O 1
ATOM 9272 N N . PRO A 1 1177 ? 6.781 17.688 -37.906 1 82.94 1177 PRO A N 1
ATOM 9273 C CA . PRO A 1 1177 ? 6.52 18.828 -38.812 1 82.94 1177 PRO A CA 1
ATOM 9274 C C . PRO A 1 1177 ? 5.727 19.938 -38.094 1 82.94 1177 PRO A C 1
ATOM 9276 O O . PRO A 1 1177 ? 6.039 21.109 -38.281 1 82.94 1177 PRO A O 1
ATOM 9279 N N . GLU A 1 1178 ? 4.812 19.5 -37.219 1 80.25 1178 GLU A N 1
ATOM 9280 C CA . GLU A 1 1178 ? 3.945 20.547 -36.688 1 80.25 1178 GLU A CA 1
ATOM 9281 C C . GLU A 1 1178 ? 4.367 20.969 -35.281 1 80.25 1178 GLU A C 1
ATOM 9283 O O . GLU A 1 1178 ? 3.906 21.984 -34.75 1 80.25 1178 GLU A O 1
ATOM 9288 N N . ARG A 1 1179 ? 5.18 20.203 -34.719 1 85.44 1179 ARG A N 1
ATOM 9289 C CA . ARG A 1 1179 ? 5.527 20.5 -33.344 1 85.44 1179 ARG A CA 1
ATOM 9290 C C . ARG A 1 1179 ? 6.816 19.781 -32.938 1 85.44 1179 ARG A C 1
ATOM 9292 O O . ARG A 1 1179 ? 7.246 18.844 -33.594 1 85.44 1179 ARG A O 1
ATOM 9299 N N . THR A 1 1180 ? 7.406 20.328 -32 1 88.44 1180 THR A N 1
ATOM 9300 C CA . THR A 1 1180 ? 8.516 19.688 -31.328 1 88.44 1180 THR A CA 1
ATOM 9301 C C . THR A 1 1180 ? 8.102 19.219 -29.922 1 88.44 1180 THR A C 1
ATOM 9303 O O . THR A 1 1180 ? 7.566 20 -29.141 1 88.44 1180 THR A O 1
ATOM 9306 N N . ILE A 1 1181 ? 8.273 17.969 -29.781 1 89 1181 ILE A N 1
ATOM 9307 C CA . ILE A 1 1181 ? 7.926 17.328 -28.516 1 89 1181 ILE A CA 1
ATOM 9308 C C . ILE A 1 1181 ? 9.195 16.984 -27.75 1 89 1181 ILE A C 1
ATOM 9310 O O . ILE A 1 1181 ? 10.148 16.438 -28.312 1 89 1181 ILE A O 1
ATOM 9314 N N . TYR A 1 1182 ? 9.273 17.391 -26.594 1 86.19 1182 TYR A N 1
ATOM 9315 C CA . TYR A 1 1182 ? 10.492 17.047 -25.859 1 86.19 1182 TYR A CA 1
ATOM 9316 C C . TYR A 1 1182 ? 10.188 16.781 -24.391 1 86.19 1182 TYR A C 1
ATOM 9318 O O . TYR A 1 1182 ? 9.164 17.234 -23.875 1 86.19 1182 TYR A O 1
ATOM 9326 N N . LYS A 1 1183 ? 10.891 15.891 -23.766 1 82.44 1183 LYS A N 1
ATOM 9327 C CA . LYS A 1 1183 ? 10.859 15.555 -22.344 1 82.44 1183 LYS A CA 1
ATOM 9328 C C . LYS A 1 1183 ? 12.266 15.344 -21.797 1 82.44 1183 LYS A C 1
ATOM 9330 O O . LYS A 1 1183 ? 13.102 14.703 -22.453 1 82.44 1183 LYS A O 1
ATOM 9335 N N . LYS A 1 1184 ? 12.516 15.953 -20.797 1 73.38 1184 LYS A N 1
ATOM 9336 C CA . LYS A 1 1184 ? 13.844 15.836 -20.188 1 73.38 1184 LYS A CA 1
ATOM 9337 C C . LYS A 1 1184 ? 13.844 14.844 -19.031 1 73.38 1184 LYS A C 1
ATOM 9339 O O . LYS A 1 1184 ? 12.805 14.609 -18.406 1 73.38 1184 LYS A O 1
ATOM 9344 N N . ALA A 1 1185 ? 14.969 14.18 -18.812 1 67.69 1185 ALA A N 1
ATOM 9345 C CA . ALA A 1 1185 ? 15.266 13.328 -17.672 1 67.69 1185 ALA A CA 1
ATOM 9346 C C . ALA A 1 1185 ? 14.297 12.148 -17.594 1 67.69 1185 ALA A C 1
ATOM 9348 O O . ALA A 1 1185 ? 13.711 11.883 -16.547 1 67.69 1185 ALA A O 1
ATOM 9349 N N . ILE A 1 1186 ? 14.094 11.508 -18.625 1 76.69 1186 ILE A N 1
ATOM 9350 C CA . ILE A 1 1186 ? 13.297 10.281 -18.672 1 76.69 1186 ILE A CA 1
ATOM 9351 C C . ILE A 1 1186 ? 14.086 9.133 -18.031 1 76.69 1186 ILE A C 1
ATOM 9353 O O . ILE A 1 1186 ? 15.227 8.867 -18.422 1 76.69 1186 ILE A O 1
ATOM 9357 N N . PRO A 1 1187 ? 13.602 8.57 -16.938 1 68.19 1187 PRO A N 1
ATOM 9358 C CA . PRO A 1 1187 ? 14.344 7.473 -16.312 1 68.19 1187 PRO A CA 1
ATOM 9359 C C . PRO A 1 1187 ? 14.539 6.281 -17.25 1 68.19 1187 PRO A C 1
ATOM 9361 O O . PRO A 1 1187 ? 13.602 5.879 -17.953 1 68.19 1187 PRO A O 1
ATOM 9364 N N . SER A 1 1188 ? 15.75 5.738 -17.359 1 67.38 1188 SER A N 1
ATOM 9365 C CA . SER A 1 1188 ? 16.047 4.57 -18.172 1 67.38 1188 SER A CA 1
ATOM 9366 C C . SER A 1 1188 ? 15.898 3.279 -17.375 1 67.38 1188 SER A C 1
ATOM 9368 O O . SER A 1 1188 ? 16.328 3.193 -16.234 1 67.38 1188 SER A O 1
ATOM 9370 N N . PRO A 1 1189 ? 15.211 2.346 -17.844 1 61.41 1189 PRO A N 1
ATOM 9371 C CA . PRO A 1 1189 ? 15.125 1.051 -17.156 1 61.41 1189 PRO A CA 1
ATOM 9372 C C . PRO A 1 1189 ? 16.469 0.337 -17.078 1 61.41 1189 PRO A C 1
ATOM 9374 O O . PRO A 1 1189 ? 16.656 -0.547 -16.234 1 61.41 1189 PRO A O 1
ATOM 9377 N N . ILE A 1 1190 ? 17.516 0.646 -18.078 1 61.59 1190 ILE A N 1
ATOM 9378 C CA . ILE A 1 1190 ? 18.828 0.027 -18.094 1 61.59 1190 ILE A CA 1
ATOM 9379 C C . ILE A 1 1190 ? 19.906 1.081 -17.812 1 61.59 1190 ILE A C 1
ATOM 9381 O O . ILE A 1 1190 ? 19.703 2.266 -18.094 1 61.59 1190 ILE A O 1
ATOM 9385 N N . ASP A 1 1191 ? 20.891 0.697 -16.938 1 58.41 1191 ASP A N 1
ATOM 9386 C CA . ASP A 1 1191 ? 21.969 1.621 -16.641 1 58.41 1191 ASP A CA 1
ATOM 9387 C C . ASP A 1 1191 ? 22.734 2.021 -17.906 1 58.41 1191 ASP A C 1
ATOM 9389 O O . ASP A 1 1191 ? 23.188 1.162 -18.656 1 58.41 1191 ASP A O 1
ATOM 9393 N N . LEU A 1 1192 ? 22.688 3.283 -18.266 1 59.28 1192 LEU A N 1
ATOM 9394 C CA . LEU A 1 1192 ? 23.281 3.816 -19.484 1 59.28 1192 LEU A CA 1
ATOM 9395 C C . LEU A 1 1192 ? 24.766 4.113 -19.266 1 59.28 1192 LEU A C 1
ATOM 9397 O O . LEU A 1 1192 ? 25.422 4.703 -20.141 1 59.28 1192 LEU A O 1
ATOM 9401 N N . ALA A 1 1193 ? 25.375 3.475 -18.125 1 50.59 1193 ALA A N 1
ATOM 9402 C CA . ALA A 1 1193 ? 26.797 3.648 -17.859 1 50.59 1193 ALA A CA 1
ATOM 9403 C C . ALA A 1 1193 ? 27.641 2.703 -18.703 1 50.59 1193 ALA A C 1
ATOM 9405 O O . ALA A 1 1193 ? 27.297 1.526 -18.859 1 50.59 1193 ALA A O 1
ATOM 9406 N N . GLY A 1 1194 ? 28.578 3.24 -19.797 1 49.41 1194 GLY A N 1
ATOM 9407 C CA . GLY A 1 1194 ? 29.516 2.57 -20.703 1 49.41 1194 GLY A CA 1
ATOM 9408 C C . GLY A 1 1194 ? 28.953 2.379 -22.094 1 49.41 1194 GLY A C 1
ATOM 9409 O O . GLY A 1 1194 ? 29.438 1.532 -22.844 1 49.41 1194 GLY A O 1
ATOM 9410 N N . PHE A 1 1195 ? 27.828 2.607 -22.234 1 43.78 1195 PHE A N 1
ATOM 9411 C CA . PHE A 1 1195 ? 27.547 2.557 -23.672 1 43.78 1195 PHE A CA 1
ATOM 9412 C C . PHE A 1 1195 ? 28.656 3.236 -24.453 1 43.78 1195 PHE A C 1
ATOM 9414 O O . PHE A 1 1195 ? 28.625 4.449 -24.672 1 43.78 1195 PHE A O 1
ATOM 9421 N N . GLU A 1 1196 ? 29.891 3 -24 1 41.09 1196 GLU A N 1
ATOM 9422 C CA . GLU A 1 1196 ? 30.906 3.293 -25 1 41.09 1196 GLU A CA 1
ATOM 9423 C C . GLU A 1 1196 ? 30.453 2.869 -26.391 1 41.09 1196 GLU A C 1
ATOM 9425 O O . GLU A 1 1196 ? 29.531 2.066 -26.531 1 41.09 1196 GLU A O 1
ATOM 9430 N N . ALA A 1 1197 ? 31.375 3.199 -27.422 1 37.03 1197 ALA A N 1
ATOM 9431 C CA . ALA A 1 1197 ? 31.297 2.816 -28.828 1 37.03 1197 ALA A CA 1
ATOM 9432 C C . ALA A 1 1197 ? 31.094 1.311 -28.984 1 37.03 1197 ALA A C 1
ATOM 9434 O O . ALA A 1 1197 ? 32.062 0.547 -28.984 1 37.03 1197 ALA A O 1
ATOM 9435 N N . VAL A 1 1198 ? 30.5 0.656 -28.219 1 32 1198 VAL A N 1
ATOM 9436 C CA . VAL A 1 1198 ? 30.406 -0.72 -28.703 1 32 1198 VAL A CA 1
ATOM 9437 C C . VAL A 1 1198 ? 29.938 -0.733 -30.156 1 32 1198 VAL A C 1
ATOM 9439 O O . VAL A 1 1198 ? 28.906 -0.137 -30.484 1 32 1198 VAL A O 1
ATOM 9442 N N . ASN A 1 1199 ? 30.906 -0.909 -31.016 1 27.61 1199 ASN A N 1
ATOM 9443 C CA . ASN A 1 1199 ? 30.672 -1.316 -32.406 1 27.61 1199 ASN A CA 1
ATOM 9444 C C . ASN A 1 1199 ? 29.625 -2.422 -32.5 1 27.61 1199 ASN A C 1
ATOM 9446 O O . ASN A 1 1199 ? 29.859 -3.537 -32.031 1 27.61 1199 ASN A O 1
ATOM 9450 N N . PHE A 1 1200 ? 28.5 -2.176 -32.219 1 27.77 1200 PHE A N 1
ATOM 9451 C CA . PHE A 1 1200 ? 27.516 -3.158 -32.656 1 27.77 1200 PHE A CA 1
ATOM 9452 C C . PHE A 1 1200 ? 27.859 -3.65 -34.062 1 27.77 1200 PHE A C 1
ATOM 9454 O O . PHE A 1 1200 ? 27.594 -2.957 -35.031 1 27.77 1200 PHE A O 1
ATOM 9461 N N . THR A 1 1201 ? 28.984 -4.242 -34.219 1 23.27 1201 THR A N 1
ATOM 9462 C CA . THR A 1 1201 ? 29.109 -4.98 -35.469 1 23.27 1201 THR A CA 1
ATOM 9463 C C . THR A 1 1201 ? 28.062 -6.094 -35.562 1 23.27 1201 THR A C 1
ATOM 9465 O O . THR A 1 1201 ? 28.078 -7.012 -34.719 1 23.27 1201 THR A O 1
ATOM 9468 N N . ILE A 1 1202 ? 26.891 -5.762 -35.844 1 21.55 1202 ILE A N 1
ATOM 9469 C CA . ILE A 1 1202 ? 26.016 -6.812 -36.344 1 21.55 1202 ILE A CA 1
ATOM 9470 C C . ILE A 1 1202 ? 26.75 -7.633 -37.406 1 21.55 1202 ILE A C 1
ATOM 9472 O O . ILE A 1 1202 ? 27.078 -7.121 -38.469 1 21.55 1202 ILE A O 1
ATOM 9476 N N . SER A 1 1203 ? 27.719 -8.438 -37.031 1 19.34 1203 SER A N 1
ATOM 9477 C CA . SER A 1 1203 ? 28.172 -9.391 -38.062 1 19.34 1203 SER A CA 1
ATOM 9478 C C . SER A 1 1203 ? 26.984 -10.102 -38.719 1 19.34 1203 SER A C 1
ATOM 9480 O O . SER A 1 1203 ? 26.078 -10.555 -38.031 1 19.34 1203 SER A O 1
ATOM 9482 N N . THR A 1 1204 ? 26.781 -9.828 -39.906 1 19.19 1204 THR A N 1
ATOM 9483 C CA . THR A 1 1204 ? 26.188 -10.875 -40.75 1 19.19 1204 THR A CA 1
ATOM 9484 C C . THR A 1 1204 ? 27 -12.164 -40.625 1 19.19 1204 THR A C 1
ATOM 9486 O O . THR A 1 1204 ? 28.234 -12.141 -40.688 1 19.19 1204 THR A O 1
ATOM 9489 N N . MET B 1 1 ? 52.094 -22.828 20.094 1 39.25 1 MET B N 1
ATOM 9490 C CA . MET B 1 1 ? 52.312 -21.859 21.156 1 39.25 1 MET B CA 1
ATOM 9491 C C . MET B 1 1 ? 52.188 -20.438 20.625 1 39.25 1 MET B C 1
ATOM 9493 O O . MET B 1 1 ? 51.594 -19.578 21.281 1 39.25 1 MET B O 1
ATOM 9497 N N . TRP B 1 2 ? 52.75 -20.188 19.375 1 39.97 2 TRP B N 1
ATOM 9498 C CA . TRP B 1 2 ? 52.625 -18.859 18.797 1 39.97 2 TRP B CA 1
ATOM 9499 C C . TRP B 1 2 ? 51.188 -18.531 18.453 1 39.97 2 TRP B C 1
ATOM 9501 O O . TRP B 1 2 ? 50.719 -17.422 18.703 1 39.97 2 TRP B O 1
ATOM 9511 N N . ARG B 1 3 ? 50.5 -19.484 17.797 1 41.62 3 ARG B N 1
ATOM 9512 C CA . ARG B 1 3 ? 49.094 -19.266 17.547 1 41.62 3 ARG B CA 1
ATOM 9513 C C . ARG B 1 3 ? 48.312 -19.078 18.844 1 41.62 3 ARG B C 1
ATOM 9515 O O . ARG B 1 3 ? 47.406 -18.25 18.922 1 41.62 3 ARG B O 1
ATOM 9522 N N . LEU B 1 4 ? 48.75 -19.906 19.844 1 44.5 4 LEU B N 1
ATOM 9523 C CA . LEU B 1 4 ? 48.125 -19.703 21.141 1 44.5 4 LEU B CA 1
ATOM 9524 C C . LEU B 1 4 ? 48.469 -18.312 21.703 1 44.5 4 LEU B C 1
ATOM 9526 O O . LEU B 1 4 ? 47.625 -17.641 22.266 1 44.5 4 LEU B O 1
ATOM 9530 N N . HIS B 1 5 ? 49.812 -17.953 21.625 1 45.28 5 HIS B N 1
ATOM 9531 C CA . HIS B 1 5 ? 50.219 -16.625 22.078 1 45.28 5 HIS B CA 1
ATOM 9532 C C . HIS B 1 5 ? 49.469 -15.531 21.297 1 45.28 5 HIS B C 1
ATOM 9534 O O . HIS B 1 5 ? 49.062 -14.531 21.891 1 45.28 5 HIS B O 1
ATOM 9540 N N . LEU B 1 6 ? 49.375 -15.773 20.047 1 43.34 6 LEU B N 1
ATOM 9541 C CA . LEU B 1 6 ? 48.594 -14.82 19.25 1 43.34 6 LEU B CA 1
ATOM 9542 C C . LEU B 1 6 ? 47.156 -14.812 19.672 1 43.34 6 LEU B C 1
ATOM 9544 O O . LEU B 1 6 ? 46.531 -13.75 19.75 1 43.34 6 LEU B O 1
ATOM 9548 N N . CYS B 1 7 ? 46.625 -15.969 20.031 1 44.97 7 CYS B N 1
ATOM 9549 C CA . CYS B 1 7 ? 45.25 -16.031 20.562 1 44.97 7 CYS B CA 1
ATOM 9550 C C . CYS B 1 7 ? 45.156 -15.32 21.906 1 44.97 7 CYS B C 1
ATOM 9552 O O . CYS B 1 7 ? 44.125 -14.68 22.188 1 44.97 7 CYS B O 1
ATOM 9554 N N . LEU B 1 8 ? 46.156 -15.523 22.812 1 47.12 8 LEU B N 1
ATOM 9555 C CA . LEU B 1 8 ? 46.125 -14.867 24.109 1 47.12 8 LEU B CA 1
ATOM 9556 C C . LEU B 1 8 ? 46.219 -13.352 23.953 1 47.12 8 LEU B C 1
ATOM 9558 O O . LEU B 1 8 ? 45.594 -12.609 24.719 1 47.12 8 LEU B O 1
ATOM 9562 N N . LEU B 1 9 ? 47.125 -12.875 23.203 1 45.91 9 LEU B N 1
ATOM 9563 C CA . LEU B 1 9 ? 47.219 -11.438 22.984 1 45.91 9 LEU B CA 1
ATOM 9564 C C . LEU B 1 9 ? 45.938 -10.891 22.391 1 45.91 9 LEU B C 1
ATOM 9566 O O . LEU B 1 9 ? 45.5 -9.773 22.703 1 45.91 9 LEU B O 1
ATOM 9570 N N . VAL B 1 10 ? 45.281 -11.625 21.609 1 47.97 10 VAL B N 1
ATOM 9571 C CA . VAL B 1 10 ? 44.031 -11.203 20.984 1 47.97 10 VAL B CA 1
ATOM 9572 C C . VAL B 1 10 ? 42.906 -11.234 22.031 1 47.97 10 VAL B C 1
ATOM 9574 O O . VAL B 1 10 ? 41.938 -10.492 21.906 1 47.97 10 VAL B O 1
ATOM 9577 N N . ALA B 1 11 ? 42.938 -12.047 23.062 1 48.19 11 ALA B N 1
ATOM 9578 C CA . ALA B 1 11 ? 41.938 -12.047 24.109 1 48.19 11 ALA B CA 1
ATOM 9579 C C . ALA B 1 11 ? 41.906 -10.703 24.844 1 48.19 11 ALA B C 1
ATOM 9581 O O . ALA B 1 11 ? 40.906 -10.367 25.484 1 48.19 11 ALA B O 1
ATOM 9582 N N . LEU B 1 12 ? 42.969 -10.016 24.984 1 52.97 12 LEU B N 1
ATOM 9583 C CA . LEU B 1 12 ? 43.031 -8.773 25.734 1 52.97 12 LEU B CA 1
ATOM 9584 C C . LEU B 1 12 ? 42.625 -7.586 24.875 1 52.97 12 LEU B C 1
ATOM 9586 O O . LEU B 1 12 ? 43.094 -6.465 25.094 1 52.97 12 LEU B O 1
ATOM 9590 N N . ALA B 1 13 ? 41.781 -7.754 24.047 1 61.28 13 ALA B N 1
ATOM 9591 C CA . ALA B 1 13 ? 41.469 -6.676 23.109 1 61.28 13 ALA B CA 1
ATOM 9592 C C . ALA B 1 13 ? 40.375 -5.77 23.641 1 61.28 13 ALA B C 1
ATOM 9594 O O . ALA B 1 13 ? 39.969 -4.805 22.984 1 61.28 13 ALA B O 1
ATOM 9595 N N . GLU B 1 14 ? 39.906 -6.012 24.844 1 75.19 14 GLU B N 1
ATOM 9596 C CA . GLU B 1 14 ? 38.969 -5.02 25.375 1 75.19 14 GLU B CA 1
ATOM 9597 C C . GLU B 1 14 ? 39.688 -3.701 25.672 1 75.19 14 GLU B C 1
ATOM 9599 O O . GLU B 1 14 ? 40.781 -3.693 26.234 1 75.19 14 GLU B O 1
ATOM 9604 N N . PRO B 1 15 ? 39.094 -2.672 25.203 1 82.12 15 PRO B N 1
ATOM 9605 C CA . PRO B 1 15 ? 39.781 -1.397 25.453 1 82.12 15 PRO B CA 1
ATOM 9606 C C . PRO B 1 15 ? 40.125 -1.184 26.922 1 82.12 15 PRO B C 1
ATOM 9608 O O . PRO B 1 15 ? 39.281 -1.475 27.797 1 82.12 15 PRO B O 1
ATOM 9611 N N . PHE B 1 16 ? 41.344 -0.834 27.188 1 85 16 PHE B N 1
ATOM 9612 C CA . PHE B 1 16 ? 41.844 -0.669 28.547 1 85 16 PHE B CA 1
ATOM 9613 C C . PHE B 1 16 ? 42.719 0.576 28.656 1 85 16 PHE B C 1
ATOM 9615 O O . PHE B 1 16 ? 43.469 0.897 27.719 1 85 16 PHE B O 1
ATOM 9622 N N . LEU B 1 17 ? 42.469 1.37 29.719 1 90.06 17 LEU B N 1
ATOM 9623 C CA . LEU B 1 17 ? 43.281 2.52 30.062 1 90.06 17 LEU B CA 1
ATOM 9624 C C . LEU B 1 17 ? 44.062 2.275 31.359 1 90.06 17 LEU B C 1
ATOM 9626 O O . LEU B 1 17 ? 43.469 1.861 32.375 1 90.06 17 LEU B O 1
ATOM 9630 N N . ASN B 1 18 ? 45.344 2.498 31.281 1 89 18 ASN B N 1
ATOM 9631 C CA . ASN B 1 18 ? 46.188 2.352 32.469 1 89 18 ASN B CA 1
ATOM 9632 C C . ASN B 1 18 ? 46.188 3.615 33.312 1 89 18 ASN B C 1
ATOM 9634 O O . ASN B 1 18 ? 46.406 4.715 32.812 1 89 18 ASN B O 1
ATOM 9638 N N . SER B 1 19 ? 45.875 3.541 34.594 1 88.88 19 SER B N 1
ATOM 9639 C CA . SER B 1 19 ? 45.75 4.676 35.5 1 88.88 19 SER B CA 1
ATOM 9640 C C . SER B 1 19 ? 47.062 5.383 35.719 1 88.88 19 SER B C 1
ATOM 9642 O O . SER B 1 19 ? 47.094 6.523 36.188 1 88.88 19 SER B O 1
ATOM 9644 N N . LYS B 1 20 ? 48.188 4.832 35.312 1 88.81 20 LYS B N 1
ATOM 9645 C CA . LYS B 1 20 ? 49.5 5.418 35.562 1 88.81 20 LYS B CA 1
ATOM 9646 C C . LYS B 1 20 ? 50.031 6.094 34.312 1 88.81 20 LYS B C 1
ATOM 9648 O O . LYS B 1 20 ? 51.156 6.621 34.281 1 88.81 20 LYS B O 1
ATOM 9653 N N . LYS B 1 21 ? 49.25 6.043 33.344 1 91.44 21 LYS B N 1
ATOM 9654 C CA . LYS B 1 21 ? 49.688 6.613 32.062 1 91.44 21 LYS B CA 1
ATOM 9655 C C . LYS B 1 21 ? 48.812 7.773 31.641 1 91.44 21 LYS B C 1
ATOM 9657 O O . LYS B 1 21 ? 47.688 7.895 32.094 1 91.44 21 LYS B O 1
ATOM 9662 N N . THR B 1 22 ? 49.312 8.695 30.812 1 94.06 22 THR B N 1
ATOM 9663 C CA . THR B 1 22 ? 48.594 9.781 30.172 1 94.06 22 THR B CA 1
ATOM 9664 C C . THR B 1 22 ? 48.562 9.594 28.656 1 94.06 22 THR B C 1
ATOM 9666 O O . THR B 1 22 ? 49.594 9.391 28.031 1 94.06 22 THR B O 1
ATOM 9669 N N . TYR B 1 23 ? 47.438 9.539 28.156 1 95.25 23 TYR B N 1
ATOM 9670 C CA . TYR B 1 23 ? 47.219 9.359 26.719 1 95.25 23 TYR B CA 1
ATOM 9671 C C . TYR B 1 23 ? 46.844 10.672 26.047 1 95.25 23 TYR B C 1
ATOM 9673 O O . TYR B 1 23 ? 45.906 11.336 26.469 1 95.25 23 TYR B O 1
ATOM 9681 N N . GLU B 1 24 ? 47.531 11.141 25.031 1 96.56 24 GLU B N 1
ATOM 9682 C CA . GLU B 1 24 ? 47.25 12.359 24.281 1 96.56 24 GLU B CA 1
ATOM 9683 C C . GLU B 1 24 ? 46.719 12.039 22.875 1 96.56 24 GLU B C 1
ATOM 9685 O O . GLU B 1 24 ? 47.344 11.305 22.125 1 96.56 24 GLU B O 1
ATOM 9690 N N . TYR B 1 25 ? 45.562 12.523 22.578 1 97.62 25 TYR B N 1
ATOM 9691 C CA . TYR B 1 25 ? 44.906 12.273 21.297 1 97.62 25 TYR B CA 1
ATOM 9692 C C . TYR B 1 25 ? 44.688 13.57 20.531 1 97.62 25 TYR B C 1
ATOM 9694 O O . TYR B 1 25 ? 44.531 14.633 21.141 1 97.62 25 TYR B O 1
ATOM 9702 N N . LYS B 1 26 ? 44.688 13.484 19.188 1 97.56 26 LYS B N 1
ATOM 9703 C CA . LYS B 1 26 ? 44.188 14.539 18.312 1 97.56 26 LYS B CA 1
ATOM 9704 C C . LYS B 1 26 ? 42.75 14.258 17.875 1 97.56 26 LYS B C 1
ATOM 9706 O O . LYS B 1 26 ? 42.406 13.109 17.594 1 97.56 26 LYS B O 1
ATOM 9711 N N . TYR B 1 27 ? 41.906 15.258 17.938 1 97.81 27 TYR B N 1
ATOM 9712 C CA . TYR B 1 27 ? 40.5 15.094 17.609 1 97.81 27 TYR B CA 1
ATOM 9713 C C . TYR B 1 27 ? 40.094 16.062 16.516 1 97.81 27 TYR B C 1
ATOM 9715 O O . TYR B 1 27 ? 40.5 17.219 16.5 1 97.81 27 TYR B O 1
ATOM 9723 N N . GLU B 1 28 ? 39.281 15.609 15.516 1 97.31 28 GLU B N 1
ATOM 9724 C CA . GLU B 1 28 ? 38.656 16.422 14.492 1 97.31 28 GLU B CA 1
ATOM 9725 C C . GLU B 1 28 ? 37.188 16.031 14.297 1 97.31 28 GLU B C 1
ATOM 9727 O O . GLU B 1 28 ? 36.875 14.852 14.094 1 97.31 28 GLU B O 1
ATOM 9732 N N . GLY B 1 29 ? 36.312 16.922 14.5 1 97.5 29 GLY B N 1
ATOM 9733 C CA . GLY B 1 29 ? 34.906 16.719 14.234 1 97.5 29 GLY B CA 1
ATOM 9734 C C . GLY B 1 29 ? 34.375 17.656 13.156 1 97.5 29 GLY B C 1
ATOM 9735 O O . GLY B 1 29 ? 34.719 18.828 13.125 1 97.5 29 GLY B O 1
ATOM 9736 N N . LEU B 1 30 ? 33.594 17.062 12.219 1 97.25 30 LEU B N 1
ATOM 9737 C CA . LEU B 1 30 ? 33.031 17.828 11.109 1 97.25 30 LEU B CA 1
ATOM 9738 C C . LEU B 1 30 ? 31.562 17.516 10.93 1 97.25 30 LEU B C 1
ATOM 9740 O O . LEU B 1 30 ? 31.156 16.344 11.016 1 97.25 30 LEU B O 1
ATOM 9744 N N . VAL B 1 31 ? 30.766 18.516 10.812 1 97.5 31 VAL B N 1
ATOM 9745 C CA . VAL B 1 31 ? 29.359 18.344 10.477 1 97.5 31 VAL B CA 1
ATOM 9746 C C . VAL B 1 31 ? 29.016 19.141 9.219 1 97.5 31 VAL B C 1
ATOM 9748 O O . VAL B 1 31 ? 29.391 20.312 9.109 1 97.5 31 VAL B O 1
ATOM 9751 N N . ARG B 1 32 ? 28.438 18.516 8.273 1 96.12 32 ARG B N 1
ATOM 9752 C CA . ARG B 1 32 ? 28.016 19.125 7.016 1 96.12 32 ARG B CA 1
ATOM 9753 C C . ARG B 1 32 ? 26.531 18.891 6.77 1 96.12 32 ARG B C 1
ATOM 9755 O O . ARG B 1 32 ? 26.016 17.781 6.977 1 96.12 32 ARG B O 1
ATOM 9762 N N . VAL B 1 33 ? 25.844 19.938 6.406 1 96.81 33 VAL B N 1
ATOM 9763 C CA . VAL B 1 33 ? 24.422 19.828 6.098 1 96.81 33 VAL B CA 1
ATOM 9764 C C . VAL B 1 33 ? 24.141 20.375 4.699 1 96.81 33 VAL B C 1
ATOM 9766 O O . VAL B 1 33 ? 24.547 21.5 4.375 1 96.81 33 VAL B O 1
ATOM 9769 N N . GLY B 1 34 ? 23.578 19.625 3.859 1 93.88 34 GLY B N 1
ATOM 9770 C CA . GLY B 1 34 ? 23.234 19.984 2.492 1 93.88 34 GLY B CA 1
ATOM 9771 C C . GLY B 1 34 ? 22.656 18.828 1.696 1 93.88 34 GLY B C 1
ATOM 9772 O O . GLY B 1 34 ? 21.797 18.094 2.197 1 93.88 34 GLY B O 1
ATOM 9773 N N . ARG B 1 35 ? 23.047 18.719 0.487 1 89.38 35 ARG B N 1
ATOM 9774 C CA . ARG B 1 35 ? 22.531 17.672 -0.385 1 89.38 35 ARG B CA 1
ATOM 9775 C C . ARG B 1 35 ? 23.672 16.828 -0.952 1 89.38 35 ARG B C 1
ATOM 9777 O O . ARG B 1 35 ? 23.438 15.852 -1.66 1 89.38 35 ARG B O 1
ATOM 9784 N N . GLU B 1 36 ? 24.812 17.125 -0.623 1 83.75 36 GLU B N 1
ATOM 9785 C CA . GLU B 1 36 ? 26 16.438 -1.091 1 83.75 36 GLU B CA 1
ATOM 9786 C C . GLU B 1 36 ? 26.094 16.469 -2.613 1 83.75 36 GLU B C 1
ATOM 9788 O O . GLU B 1 36 ? 26.375 15.438 -3.242 1 83.75 36 GLU B O 1
ATOM 9793 N N . LEU B 1 37 ? 25.641 17.562 -3.189 1 81.31 37 LEU B N 1
ATOM 9794 C CA . LEU B 1 37 ? 25.766 17.797 -4.621 1 81.31 37 LEU B CA 1
ATOM 9795 C C . LEU B 1 37 ? 26.75 18.938 -4.895 1 81.31 37 LEU B C 1
ATOM 9797 O O . LEU B 1 37 ? 26.781 19.938 -4.16 1 81.31 37 LEU B O 1
ATOM 9801 N N . PRO B 1 38 ? 27.547 18.812 -5.871 1 76.81 38 PRO B N 1
ATOM 9802 C CA . PRO B 1 38 ? 28.641 19.766 -6.078 1 76.81 38 PRO B CA 1
ATOM 9803 C C . PRO B 1 38 ? 28.141 21.156 -6.477 1 76.81 38 PRO B C 1
ATOM 9805 O O . PRO B 1 38 ? 28.844 22.141 -6.254 1 76.81 38 PRO B O 1
ATOM 9808 N N . ASP B 1 39 ? 26.984 21.297 -6.992 1 78.69 39 ASP B N 1
ATOM 9809 C CA . ASP B 1 39 ? 26.531 22.594 -7.484 1 78.69 39 ASP B CA 1
ATOM 9810 C C . ASP B 1 39 ? 25.562 23.25 -6.504 1 78.69 39 ASP B C 1
ATOM 9812 O O . ASP B 1 39 ? 24.953 24.281 -6.812 1 78.69 39 ASP B O 1
ATOM 9816 N N . LEU B 1 40 ? 25.453 22.75 -5.309 1 87.88 40 LEU B N 1
ATOM 9817 C CA . LEU B 1 40 ? 24.562 23.312 -4.312 1 87.88 40 LEU B CA 1
ATOM 9818 C C . LEU B 1 40 ? 25.312 23.719 -3.053 1 87.88 40 LEU B C 1
ATOM 9820 O O . LEU B 1 40 ? 26.25 23.016 -2.641 1 87.88 40 LEU B O 1
ATOM 9824 N N . VAL B 1 41 ? 24.922 24.797 -2.537 1 91.88 41 VAL B N 1
ATOM 9825 C CA . VAL B 1 41 ? 25.594 25.359 -1.369 1 91.88 41 VAL B CA 1
ATOM 9826 C C . VAL B 1 41 ? 25.297 24.5 -0.139 1 91.88 41 VAL B C 1
ATOM 9828 O O . VAL B 1 41 ? 24.172 24 0.012 1 91.88 41 VAL B O 1
ATOM 9831 N N . GLU B 1 42 ? 26.312 24.344 0.699 1 94.38 42 GLU B N 1
ATOM 9832 C CA . GLU B 1 42 ? 26.156 23.641 1.965 1 94.38 42 GLU B CA 1
ATOM 9833 C C . GLU B 1 42 ? 26.797 24.406 3.115 1 94.38 42 GLU B C 1
ATOM 9835 O O . GLU B 1 42 ? 27.516 25.391 2.889 1 94.38 42 GLU B O 1
ATOM 9840 N N . SER B 1 43 ? 26.391 24.094 4.277 1 95.94 43 SER B N 1
ATOM 9841 C CA . SER B 1 43 ? 27 24.641 5.484 1 95.94 43 SER B CA 1
ATOM 9842 C C . SER B 1 43 ? 27.719 23.578 6.289 1 95.94 43 SER B C 1
ATOM 9844 O O . SER B 1 43 ? 27.297 22.422 6.309 1 95.94 43 SER B O 1
ATOM 9846 N N . ALA B 1 44 ? 28.828 23.969 6.879 1 96.44 44 ALA B N 1
ATOM 9847 C CA . ALA B 1 44 ? 29.609 23 7.633 1 96.44 44 ALA B CA 1
ATOM 9848 C C . ALA B 1 44 ? 30.312 23.656 8.812 1 96.44 44 ALA B C 1
ATOM 9850 O O . ALA B 1 44 ? 30.531 24.875 8.82 1 96.44 44 ALA B O 1
ATOM 9851 N N . LEU B 1 45 ? 30.5 22.938 9.797 1 96.56 45 LEU B N 1
ATOM 9852 C CA . LEU B 1 45 ? 31.266 23.328 10.977 1 96.56 45 LEU B CA 1
ATOM 9853 C C . LEU B 1 45 ? 32.312 22.266 11.32 1 96.56 45 LEU B C 1
ATOM 9855 O O . LEU B 1 45 ? 32 21.078 11.281 1 96.56 45 LEU B O 1
ATOM 9859 N N . LYS B 1 46 ? 33.5 22.75 11.531 1 96.31 46 LYS B N 1
ATOM 9860 C CA . LYS B 1 46 ? 34.625 21.859 11.859 1 96.31 46 LYS B CA 1
ATOM 9861 C C . LYS B 1 46 ? 35.281 22.266 13.18 1 96.31 46 LYS B C 1
ATOM 9863 O O . LYS B 1 46 ? 35.469 23.453 13.43 1 96.31 46 LYS B O 1
ATOM 9868 N N . MET B 1 47 ? 35.438 21.359 14.062 1 97 47 MET B N 1
ATOM 9869 C CA . MET B 1 47 ? 36.094 21.594 15.336 1 97 47 MET B CA 1
ATOM 9870 C C . MET B 1 47 ? 37.312 20.688 15.492 1 97 47 MET B C 1
ATOM 9872 O O . MET B 1 47 ? 37.219 19.469 15.266 1 97 47 MET B O 1
ATOM 9876 N N . ARG B 1 48 ? 38.469 21.25 15.766 1 97.06 48 ARG B N 1
ATOM 9877 C CA . ARG B 1 48 ? 39.688 20.5 16.031 1 97.06 48 ARG B CA 1
ATOM 9878 C C . ARG B 1 48 ? 40.219 20.797 17.438 1 97.06 48 ARG B C 1
ATOM 9880 O O . ARG B 1 48 ? 40.125 21.938 17.906 1 97.06 48 ARG B O 1
ATOM 9887 N N . CYS B 1 49 ? 40.656 19.75 18.109 1 97 49 CYS B N 1
ATOM 9888 C CA . CYS B 1 49 ? 41.281 19.938 19.422 1 97 49 CYS B CA 1
ATOM 9889 C C . CYS B 1 49 ? 42.188 18.766 19.766 1 97 49 CYS B C 1
ATOM 9891 O O . CYS B 1 49 ? 42.281 17.797 19 1 97 49 CYS B O 1
ATOM 9893 N N . THR B 1 50 ? 42.969 18.984 20.75 1 96.94 50 THR B N 1
ATOM 9894 C CA . THR B 1 50 ? 43.75 17.922 21.359 1 96.94 50 THR B CA 1
ATOM 9895 C C . THR B 1 50 ? 43.281 17.656 22.797 1 96.94 50 THR B C 1
ATOM 9897 O O . THR B 1 50 ? 42.906 18.578 23.5 1 96.94 50 THR B O 1
ATOM 9900 N N . PHE B 1 51 ? 43.25 16.391 23.188 1 96 51 PHE B N 1
ATOM 9901 C CA . PHE B 1 51 ? 42.844 16.125 24.562 1 96 51 PHE B CA 1
ATOM 9902 C C . PHE B 1 51 ? 43.75 15.086 25.203 1 96 51 PHE B C 1
ATOM 9904 O O . PHE B 1 51 ? 44.344 14.273 24.5 1 96 51 PHE B O 1
ATOM 9911 N N . LYS B 1 52 ? 43.812 15.172 26.5 1 94.25 52 LYS B N 1
ATOM 9912 C CA . LYS B 1 52 ? 44.594 14.25 27.312 1 94.25 52 LYS B CA 1
ATOM 9913 C C . LYS B 1 52 ? 43.719 13.484 28.297 1 94.25 52 LYS B C 1
ATOM 9915 O O . LYS B 1 52 ? 42.781 14.055 28.859 1 94.25 52 LYS B O 1
ATOM 9920 N N . ILE B 1 53 ? 43.938 12.211 28.344 1 95.06 53 ILE B N 1
ATOM 9921 C CA . ILE B 1 53 ? 43.281 11.375 29.344 1 95.06 53 ILE B CA 1
ATOM 9922 C C . ILE B 1 53 ? 44.281 11 30.438 1 95.06 53 ILE B C 1
ATOM 9924 O O . ILE B 1 53 ? 45.25 10.281 30.172 1 95.06 53 ILE B O 1
ATOM 9928 N N . ILE B 1 54 ? 44.062 11.477 31.656 1 93.44 54 ILE B N 1
ATOM 9929 C CA . ILE B 1 54 ? 45 11.297 32.75 1 93.44 54 ILE B CA 1
ATOM 9930 C C . ILE B 1 54 ? 44.344 10.391 33.812 1 93.44 54 ILE B C 1
ATOM 9932 O O . ILE B 1 54 ? 43.219 10.602 34.219 1 93.44 54 ILE B O 1
ATOM 9936 N N . GLY B 1 55 ? 45.062 9.391 34.281 1 90.5 55 GLY B N 1
ATOM 9937 C CA . GLY B 1 55 ? 44.562 8.477 35.281 1 90.5 55 GLY B CA 1
ATOM 9938 C C . GLY B 1 55 ? 44.594 9.055 36.688 1 90.5 55 GLY B C 1
ATOM 9939 O O . GLY B 1 55 ? 45.562 9.68 37.094 1 90.5 55 GLY B O 1
ATOM 9940 N N . GLU B 1 56 ? 43.469 9.039 37.375 1 86.56 56 GLU B N 1
ATOM 9941 C CA . GLU B 1 56 ? 43.375 9.438 38.75 1 86.56 56 GLU B CA 1
ATOM 9942 C C . GLU B 1 56 ? 43.25 8.227 39.688 1 86.56 56 GLU B C 1
ATOM 9944 O O . GLU B 1 56 ? 43.812 8.195 40.75 1 86.56 56 GLU B O 1
ATOM 9949 N N . SER B 1 57 ? 42.312 7.297 39.375 1 86.69 57 SER B N 1
ATOM 9950 C CA . SER B 1 57 ? 42.094 6.008 40 1 86.69 57 SER B CA 1
ATOM 9951 C C . SER B 1 57 ? 41.938 4.895 38.969 1 86.69 57 SER B C 1
ATOM 9953 O O . SER B 1 57 ? 41.875 5.16 37.781 1 86.69 57 SER B O 1
ATOM 9955 N N . PRO B 1 58 ? 41.938 3.744 39.5 1 86.69 58 PRO B N 1
ATOM 9956 C CA . PRO B 1 58 ? 41.812 2.646 38.531 1 86.69 58 PRO B CA 1
ATOM 9957 C C . PRO B 1 58 ? 40.562 2.742 37.688 1 86.69 58 PRO B C 1
ATOM 9959 O O . PRO B 1 58 ? 40.531 2.225 36.562 1 86.69 58 PRO B O 1
ATOM 9962 N N . GLN B 1 59 ? 39.562 3.377 38.125 1 91.88 59 GLN B N 1
ATOM 9963 C CA . GLN B 1 59 ? 38.344 3.455 37.344 1 91.88 59 GLN B CA 1
ATOM 9964 C C . GLN B 1 59 ? 37.969 4.906 37.031 1 91.88 59 GLN B C 1
ATOM 9966 O O . GLN B 1 59 ? 36.969 5.172 36.375 1 91.88 59 GLN B O 1
ATOM 9971 N N . THR B 1 60 ? 38.719 5.887 37.531 1 92.62 60 THR B N 1
ATOM 9972 C CA . THR B 1 60 ? 38.406 7.301 37.344 1 92.62 60 THR B CA 1
ATOM 9973 C C . THR B 1 60 ? 39.531 7.996 36.562 1 92.62 60 THR B C 1
ATOM 9975 O O . THR B 1 60 ? 40.688 7.867 36.906 1 92.62 60 THR B O 1
ATOM 9978 N N . PHE B 1 61 ? 39.188 8.711 35.562 1 94.31 61 PHE B N 1
ATOM 9979 C CA . PHE B 1 61 ? 40.125 9.391 34.688 1 94.31 61 PHE B CA 1
ATOM 9980 C C . PHE B 1 61 ? 39.719 10.844 34.5 1 94.31 61 PHE B C 1
ATOM 9982 O O . PHE B 1 61 ? 38.562 11.203 34.656 1 94.31 61 PHE B O 1
ATOM 9989 N N . VAL B 1 62 ? 40.688 11.703 34.156 1 94.31 62 VAL B N 1
ATOM 9990 C CA . VAL B 1 62 ? 40.438 13.117 33.938 1 94.31 62 VAL B CA 1
ATOM 9991 C C . VAL B 1 62 ? 40.719 13.445 32.469 1 94.31 62 VAL B C 1
ATOM 9993 O O . VAL B 1 62 ? 41.719 13.023 31.891 1 94.31 62 VAL B O 1
ATOM 9996 N N . LEU B 1 63 ? 39.75 14.086 31.812 1 95.25 63 LEU B N 1
ATOM 9997 C CA . LEU B 1 63 ? 39.844 14.539 30.438 1 95.25 63 LEU B CA 1
ATOM 9998 C C . LEU B 1 63 ? 40.219 16.031 30.391 1 95.25 63 LEU B C 1
ATOM 10000 O O . LEU B 1 63 ? 39.469 16.859 30.922 1 95.25 63 LEU B O 1
ATOM 10004 N N . GLN B 1 64 ? 41.281 16.328 29.75 1 93.06 64 GLN B N 1
ATOM 10005 C CA . GLN B 1 64 ? 41.719 17.719 29.547 1 93.06 64 GLN B CA 1
ATOM 10006 C C . GLN B 1 64 ? 41.781 18.062 28.062 1 93.06 64 GLN B C 1
ATOM 10008 O O . GLN B 1 64 ? 42.531 17.453 27.312 1 93.06 64 GLN B O 1
ATOM 10013 N N . ILE B 1 65 ? 41 18.984 27.656 1 95.88 65 ILE B N 1
ATOM 10014 C CA . ILE B 1 65 ? 40.938 19.406 26.266 1 95.88 65 ILE B CA 1
ATOM 10015 C C . ILE B 1 65 ? 41.688 20.703 26.062 1 95.88 65 ILE B C 1
ATOM 10017 O O . ILE B 1 65 ? 41.594 21.625 26.875 1 95.88 65 ILE B O 1
ATOM 10021 N N . SER B 1 66 ? 42.562 20.703 25.031 1 94.56 66 SER B N 1
ATOM 10022 C CA . SER B 1 66 ? 43.375 21.891 24.75 1 94.56 66 SER B CA 1
ATOM 10023 C C . SER B 1 66 ? 43.438 22.156 23.25 1 94.56 66 SER B C 1
ATOM 10025 O O . SER B 1 66 ? 43.062 21.297 22.438 1 94.56 66 SER B O 1
ATOM 10027 N N . ASN B 1 67 ? 43.812 23.375 22.781 1 94.69 67 ASN B N 1
ATOM 10028 C CA . ASN B 1 67 ? 44 23.781 21.391 1 94.69 67 ASN B CA 1
ATOM 10029 C C . ASN B 1 67 ? 42.719 23.656 20.578 1 94.69 67 ASN B C 1
ATOM 10031 O O . ASN B 1 67 ? 42.719 23.016 19.516 1 94.69 67 ASN B O 1
ATOM 10035 N N . VAL B 1 68 ? 41.719 24.234 21.109 1 96.88 68 VAL B N 1
ATOM 10036 C CA . VAL B 1 68 ? 40.406 24.172 20.438 1 96.88 68 VAL B CA 1
ATOM 10037 C C . VAL B 1 68 ? 40.406 25.156 19.281 1 96.88 68 VAL B C 1
ATOM 10039 O O . VAL B 1 68 ? 40.812 26.312 19.422 1 96.88 68 VAL B O 1
ATOM 10042 N N . ASP B 1 69 ? 40 24.719 18.125 1 96 69 ASP B N 1
ATOM 10043 C CA . ASP B 1 69 ? 39.844 25.531 16.922 1 96 69 ASP B CA 1
ATOM 10044 C C . ASP B 1 69 ? 38.531 25.188 16.203 1 96 69 ASP B C 1
ATOM 10046 O O . ASP B 1 69 ? 38.25 24.016 15.945 1 96 69 ASP B O 1
ATOM 10050 N N . VAL B 1 70 ? 37.781 26.25 15.984 1 96.5 70 VAL B N 1
ATOM 10051 C CA . VAL B 1 70 ? 36.5 26.047 15.297 1 96.5 70 VAL B CA 1
ATOM 10052 C C . VAL B 1 70 ? 36.5 26.828 13.984 1 96.5 70 VAL B C 1
ATOM 10054 O O . VAL B 1 70 ? 36.812 28.016 13.961 1 96.5 70 VAL B O 1
ATOM 10057 N N . GLU B 1 71 ? 36.156 26.156 12.906 1 95.62 71 GLU B N 1
ATOM 10058 C CA . GLU B 1 71 ? 36.031 26.75 11.578 1 95.62 71 GLU B CA 1
ATOM 10059 C C . GLU B 1 71 ? 34.625 26.516 11.008 1 95.62 71 GLU B C 1
ATOM 10061 O O . GLU B 1 71 ? 33.938 25.547 11.367 1 95.62 71 GLU B O 1
ATOM 10066 N N . ASP B 1 72 ? 34.188 27.438 10.281 1 94.38 72 ASP B N 1
ATOM 10067 C CA . ASP B 1 72 ? 32.875 27.297 9.672 1 94.38 72 ASP B CA 1
ATOM 10068 C C . ASP B 1 72 ? 32.938 27.469 8.156 1 94.38 72 ASP B C 1
ATOM 10070 O O . ASP B 1 72 ? 33.906 28.016 7.641 1 94.38 72 ASP B O 1
ATOM 10074 N N . PHE B 1 73 ? 32 26.969 7.484 1 94.19 73 PHE B N 1
ATOM 10075 C CA . PHE B 1 73 ? 31.953 26.984 6.027 1 94.19 73 PHE B CA 1
ATOM 10076 C C . PHE B 1 73 ? 30.531 27.172 5.535 1 94.19 73 PHE B C 1
ATOM 10078 O O . PHE B 1 73 ? 29.594 26.578 6.086 1 94.19 73 PHE B O 1
ATOM 10085 N N . ASN B 1 74 ? 30.281 28.031 4.629 1 94.31 74 ASN B N 1
ATOM 10086 C CA . ASN B 1 74 ? 29.031 28.234 3.908 1 94.31 74 ASN B CA 1
ATOM 10087 C C . ASN B 1 74 ? 29.266 28.547 2.434 1 94.31 74 ASN B C 1
ATOM 10089 O O . ASN B 1 74 ? 29.609 29.688 2.082 1 94.31 74 ASN B O 1
ATOM 10093 N N . GLY B 1 75 ? 29.188 27.594 1.633 1 92.12 75 GLY B N 1
ATOM 10094 C CA . GLY B 1 75 ? 29.469 27.766 0.216 1 92.12 75 GLY B CA 1
ATOM 10095 C C . GLY B 1 75 ? 29.391 26.469 -0.561 1 92.12 75 GLY B C 1
ATOM 10096 O O . GLY B 1 75 ? 28.781 25.5 -0.098 1 92.12 75 GLY B O 1
ATOM 10097 N N . LEU B 1 76 ? 29.922 26.5 -1.781 1 90.44 76 LEU B N 1
ATOM 10098 C CA . LEU B 1 76 ? 29.906 25.328 -2.643 1 90.44 76 LEU B CA 1
ATOM 10099 C C . LEU B 1 76 ? 31 24.344 -2.229 1 90.44 76 LEU B C 1
ATOM 10101 O O . LEU B 1 76 ? 32.156 24.719 -2.029 1 90.44 76 LEU B O 1
ATOM 10105 N N . PRO B 1 77 ? 30.547 23.172 -2.078 1 88.5 77 PRO B N 1
ATOM 10106 C CA . PRO B 1 77 ? 31.562 22.188 -1.69 1 88.5 77 PRO B CA 1
ATOM 10107 C C . PRO B 1 77 ? 32.719 22.109 -2.682 1 88.5 77 PRO B C 1
ATOM 10109 O O . PRO B 1 77 ? 32.5 22.109 -3.896 1 88.5 77 PRO B O 1
ATOM 10112 N N . GLY B 1 78 ? 34.031 22.062 -2.248 1 82.56 78 GLY B N 1
ATOM 10113 C CA . GLY B 1 78 ? 35.219 21.969 -3.08 1 82.56 78 GLY B CA 1
ATOM 10114 C C . GLY B 1 78 ? 35.75 23.328 -3.506 1 82.56 78 GLY B C 1
ATOM 10115 O O . GLY B 1 78 ? 36.938 23.453 -3.828 1 82.56 78 GLY B O 1
ATOM 10116 N N . LYS B 1 79 ? 34.969 24.266 -3.643 1 82.06 79 LYS B N 1
ATOM 10117 C CA . LYS B 1 79 ? 35.375 25.594 -4.09 1 82.06 79 LYS B CA 1
ATOM 10118 C C . LYS B 1 79 ? 35.625 26.516 -2.902 1 82.06 79 LYS B C 1
ATOM 10120 O O . LYS B 1 79 ? 36.562 27.344 -2.934 1 82.06 79 LYS B O 1
ATOM 10125 N N . GLY B 1 80 ? 34.844 26.391 -1.912 1 79.56 80 GLY B N 1
ATOM 10126 C CA . GLY B 1 80 ? 35 27.266 -0.764 1 79.56 80 GLY B CA 1
ATOM 10127 C C . GLY B 1 80 ? 35.969 26.734 0.278 1 79.56 80 GLY B C 1
ATOM 10128 O O . GLY B 1 80 ? 36.344 25.562 0.221 1 79.56 80 GLY B O 1
ATOM 10129 N N . VAL B 1 81 ? 36.5 27.703 1.092 1 86.25 81 VAL B N 1
ATOM 10130 C CA . VAL B 1 81 ? 37.438 27.312 2.137 1 86.25 81 VAL B CA 1
ATOM 10131 C C . VAL B 1 81 ? 36.812 27.578 3.51 1 86.25 81 VAL B C 1
ATOM 10133 O O . VAL B 1 81 ? 35.938 28.422 3.652 1 86.25 81 VAL B O 1
ATOM 10136 N N . PHE B 1 82 ? 37.188 26.781 4.445 1 93.5 82 PHE B N 1
ATOM 10137 C CA . PHE B 1 82 ? 36.75 26.969 5.828 1 93.5 82 PHE B CA 1
ATOM 10138 C C . PHE B 1 82 ? 37.344 28.266 6.391 1 93.5 82 PHE B C 1
ATOM 10140 O O . PHE B 1 82 ? 38.5 28.609 6.102 1 93.5 82 PHE B O 1
ATOM 10147 N N . SER B 1 83 ? 36.469 28.984 7.062 1 91.75 83 SER B N 1
ATOM 10148 C CA . SER B 1 83 ? 36.875 30.234 7.711 1 91.75 83 SER B CA 1
ATOM 10149 C C . SER B 1 83 ? 36.906 30.078 9.227 1 91.75 83 SER B C 1
ATOM 10151 O O . SER B 1 83 ? 36 29.469 9.805 1 91.75 83 SER B O 1
ATOM 10153 N N . PRO B 1 84 ? 37.938 30.609 9.812 1 93.06 84 PRO B N 1
ATOM 10154 C CA . PRO B 1 84 ? 38.031 30.484 11.266 1 93.06 84 PRO B CA 1
ATOM 10155 C C . PRO B 1 84 ? 36.969 31.312 11.992 1 93.06 84 PRO B C 1
ATOM 10157 O O . PRO B 1 84 ? 36.719 32.469 11.602 1 93.06 84 PRO B O 1
ATOM 10160 N N . SER B 1 85 ? 36.344 30.828 12.977 1 93.06 85 SER B N 1
ATOM 10161 C CA . SER B 1 85 ? 35.438 31.516 13.883 1 93.06 85 SER B CA 1
ATOM 10162 C C . SER B 1 85 ? 36.094 31.828 15.211 1 93.06 85 SER B C 1
ATOM 10164 O O . SER B 1 85 ? 35.875 31.141 16.219 1 93.06 85 SER B O 1
ATOM 10166 N N . GLN B 1 86 ? 36.719 32.906 15.328 1 92.56 86 GLN B N 1
ATOM 10167 C CA . GLN B 1 86 ? 37.656 33.188 16.422 1 92.56 86 GLN B CA 1
ATOM 10168 C C . GLN B 1 86 ? 36.906 33.438 17.719 1 92.56 86 GLN B C 1
ATOM 10170 O O . GLN B 1 86 ? 37.312 32.906 18.766 1 92.56 86 GLN B O 1
ATOM 10175 N N . LYS B 1 87 ? 35.844 34.156 17.703 1 93.25 87 LYS B N 1
ATOM 10176 C CA . LYS B 1 87 ? 35.125 34.469 18.922 1 93.25 87 LYS B CA 1
ATOM 10177 C C . LYS B 1 87 ? 34.438 33.219 19.5 1 93.25 87 LYS B C 1
ATOM 10179 O O . LYS B 1 87 ? 34.375 33.062 20.719 1 93.25 87 LYS B O 1
ATOM 10184 N N . LEU B 1 88 ? 33.938 32.469 18.609 1 94.06 88 LEU B N 1
ATOM 10185 C CA . LEU B 1 88 ? 33.312 31.219 19.047 1 94.06 88 LEU B CA 1
ATOM 10186 C C . LEU B 1 88 ? 34.375 30.281 19.641 1 94.06 88 LEU B C 1
ATOM 10188 O O . LEU B 1 88 ? 34.125 29.594 20.641 1 94.06 88 LEU B O 1
ATOM 10192 N N . THR B 1 89 ? 35.531 30.219 19.031 1 95.75 89 THR B N 1
ATOM 10193 C CA . THR B 1 89 ? 36.656 29.406 19.516 1 95.75 89 THR B CA 1
ATOM 10194 C C . THR B 1 89 ? 37.031 29.844 20.922 1 95.75 89 THR B C 1
ATOM 10196 O O . THR B 1 89 ? 37.281 28.984 21.797 1 95.75 89 THR B O 1
ATOM 10199 N N . LYS B 1 90 ? 37.094 31.109 21.125 1 94.62 90 LYS B N 1
ATOM 10200 C CA . LYS B 1 90 ? 37.5 31.641 22.438 1 94.62 90 LYS B CA 1
ATOM 10201 C C . LYS B 1 90 ? 36.469 31.25 23.5 1 94.62 90 LYS B C 1
ATOM 10203 O O . LYS B 1 90 ? 36.844 30.844 24.609 1 94.62 90 LYS B O 1
ATOM 10208 N N . ARG B 1 91 ? 35.25 31.391 23.203 1 93.25 91 ARG B N 1
ATOM 10209 C CA . ARG B 1 91 ? 34.188 31.047 24.141 1 93.25 91 ARG B CA 1
ATOM 10210 C C . ARG B 1 91 ? 34.219 29.562 24.484 1 93.25 91 ARG B C 1
ATOM 10212 O O . ARG B 1 91 ? 34.125 29.188 25.656 1 93.25 91 ARG B O 1
ATOM 10219 N N . LEU B 1 92 ? 34.344 28.719 23.516 1 94.62 92 LEU B N 1
ATOM 10220 C CA . LEU B 1 92 ? 34.344 27.281 23.719 1 94.62 92 LEU B CA 1
ATOM 10221 C C . LEU B 1 92 ? 35.594 26.859 24.469 1 94.62 92 LEU B C 1
ATOM 10223 O O . LEU B 1 92 ? 35.562 25.969 25.328 1 94.62 92 LEU B O 1
ATOM 10227 N N . SER B 1 93 ? 36.719 27.484 24.109 1 94.62 93 SER B N 1
ATOM 10228 C CA . SER B 1 93 ? 37.969 27.156 24.766 1 94.62 93 SER B CA 1
ATOM 10229 C C . SER B 1 93 ? 37.906 27.453 26.266 1 94.62 93 SER B C 1
ATOM 10231 O O . SER B 1 93 ? 38.5 26.719 27.078 1 94.62 93 SER B O 1
ATOM 10233 N N . ALA B 1 94 ? 37.219 28.453 26.594 1 93.19 94 ALA B N 1
ATOM 10234 C CA . ALA B 1 94 ? 37.094 28.812 28 1 93.19 94 ALA B CA 1
ATOM 10235 C C . ALA B 1 94 ? 36.312 27.75 28.781 1 93.19 94 ALA B C 1
ATOM 10237 O O . ALA B 1 94 ? 36.625 27.469 29.938 1 93.19 94 ALA B O 1
ATOM 10238 N N . GLU B 1 95 ? 35.375 27.188 28.234 1 92.75 95 GLU B N 1
ATOM 10239 C CA . GLU B 1 95 ? 34.562 26.141 28.891 1 92.75 95 GLU B CA 1
ATOM 10240 C C . GLU B 1 95 ? 35.312 24.797 28.875 1 92.75 95 GLU B C 1
ATOM 10242 O O . GLU B 1 95 ? 35.25 24.047 29.859 1 92.75 95 GLU B O 1
ATOM 10247 N N . PHE B 1 96 ? 36.062 24.547 27.828 1 94.19 96 PHE B N 1
ATOM 10248 C CA . PHE B 1 96 ? 36.75 23.266 27.672 1 94.19 96 PHE B CA 1
ATOM 10249 C C . PHE B 1 96 ? 37.969 23.219 28.594 1 94.19 96 PHE B C 1
ATOM 10251 O O . PHE B 1 96 ? 38.469 22.141 28.906 1 94.19 96 PHE B O 1
ATOM 10258 N N . SER B 1 97 ? 38.406 24.312 29.016 1 89.69 97 SER B N 1
ATOM 10259 C CA . SER B 1 97 ? 39.594 24.359 29.828 1 89.69 97 SER B CA 1
ATOM 10260 C C . SER B 1 97 ? 39.344 23.812 31.234 1 89.69 97 SER B C 1
ATOM 10262 O O . SER B 1 97 ? 40.281 23.438 31.938 1 89.69 97 SER B O 1
ATOM 10264 N N . GLN B 1 98 ? 38.094 23.672 31.562 1 89.88 98 GLN B N 1
ATOM 10265 C CA . GLN B 1 98 ? 37.75 23.062 32.844 1 89.88 98 GLN B CA 1
ATOM 10266 C C . GLN B 1 98 ? 37.906 21.547 32.781 1 89.88 98 GLN B C 1
ATOM 10268 O O . GLN B 1 98 ? 37.531 20.906 31.781 1 89.88 98 GLN B O 1
ATOM 10273 N N . PRO B 1 99 ? 38.531 20.969 33.781 1 87.69 99 PRO B N 1
ATOM 10274 C CA . PRO B 1 99 ? 38.719 19.531 33.75 1 87.69 99 PRO B CA 1
ATOM 10275 C C . PRO B 1 99 ? 37.406 18.75 33.844 1 87.69 99 PRO B C 1
ATOM 10277 O O . PRO B 1 99 ? 36.5 19.156 34.594 1 87.69 99 PRO B O 1
ATOM 10280 N N . ILE B 1 100 ? 37.344 17.656 33.125 1 94.88 100 ILE B N 1
ATOM 10281 C CA . ILE B 1 100 ? 36.188 16.75 33.125 1 94.88 100 ILE B CA 1
ATOM 10282 C C . ILE B 1 100 ? 36.625 15.375 33.656 1 94.88 100 ILE B C 1
ATOM 10284 O O . ILE B 1 100 ? 37.625 14.82 33.219 1 94.88 100 ILE B O 1
ATOM 10288 N N . VAL B 1 101 ? 35.844 14.844 34.594 1 95 101 VAL B N 1
ATOM 10289 C CA . VAL B 1 101 ? 36.156 13.539 35.188 1 95 101 VAL B CA 1
ATOM 10290 C C . VAL B 1 101 ? 35.125 12.516 34.719 1 95 101 VAL B C 1
ATOM 10292 O O . VAL B 1 101 ? 33.938 12.828 34.594 1 95 101 VAL B O 1
ATOM 10295 N N . PHE B 1 102 ? 35.594 11.289 34.344 1 95.5 102 PHE B N 1
ATOM 10296 C CA . PHE B 1 102 ? 34.656 10.242 33.938 1 95.5 102 PHE B CA 1
ATOM 10297 C C . PHE B 1 102 ? 35.094 8.883 34.469 1 95.5 102 PHE B C 1
ATOM 10299 O O . PHE B 1 102 ? 36.25 8.688 34.781 1 95.5 102 PHE B O 1
ATOM 10306 N N . GLU B 1 103 ? 34.188 8.07 34.688 1 94.94 103 GLU B N 1
ATOM 10307 C CA . GLU B 1 103 ? 34.438 6.699 35.125 1 94.94 103 GLU B CA 1
ATOM 10308 C C . GLU B 1 103 ? 34.406 5.73 33.938 1 94.94 103 GLU B C 1
ATOM 10310 O O . GLU B 1 103 ? 33.5 5.758 33.125 1 94.94 103 GLU B O 1
ATOM 10315 N N . PHE B 1 104 ? 35.469 4.984 33.781 1 93.12 104 PHE B N 1
ATOM 10316 C CA . PHE B 1 104 ? 35.625 4.078 32.656 1 93.12 104 PHE B CA 1
ATOM 10317 C C . PHE B 1 104 ? 36.125 2.711 33.125 1 93.12 104 PHE B C 1
ATOM 10319 O O . PHE B 1 104 ? 37.094 2.615 33.875 1 93.12 104 PHE B O 1
ATOM 10326 N N . SER B 1 105 ? 35.25 1.685 32.781 1 87.69 105 SER B N 1
ATOM 10327 C CA . SER B 1 105 ? 35.625 0.311 33.094 1 87.69 105 SER B CA 1
ATOM 10328 C C . SER B 1 105 ? 35.219 -0.641 31.969 1 87.69 105 SER B C 1
ATOM 10330 O O . SER B 1 105 ? 34.031 -0.627 31.547 1 87.69 105 SER B O 1
ATOM 10332 N N . LYS B 1 106 ? 36.094 -1.501 31.484 1 81.81 106 LYS B N 1
ATOM 10333 C CA . LYS B 1 106 ? 35.812 -2.564 30.516 1 81.81 106 LYS B CA 1
ATOM 10334 C C . LYS B 1 106 ? 35.094 -2.02 29.281 1 81.81 106 LYS B C 1
ATOM 10336 O O . LYS B 1 106 ? 34.062 -2.549 28.875 1 81.81 106 LYS B O 1
ATOM 10341 N N . GLY B 1 107 ? 35.5 -0.818 28.828 1 84.94 107 GLY B N 1
ATOM 10342 C CA . GLY B 1 107 ? 34.969 -0.269 27.594 1 84.94 107 GLY B CA 1
ATOM 10343 C C . GLY B 1 107 ? 33.656 0.45 27.797 1 84.94 107 GLY B C 1
ATOM 10344 O O . GLY B 1 107 ? 32.906 0.694 26.828 1 84.94 107 GLY B O 1
ATOM 10345 N N . GLN B 1 108 ? 33.25 0.716 29 1 89.94 108 GLN B N 1
ATOM 10346 C CA . GLN B 1 108 ? 31.984 1.384 29.297 1 89.94 108 GLN B CA 1
ATOM 10347 C C . GLN B 1 108 ? 32.188 2.629 30.141 1 89.94 108 GLN B C 1
ATOM 10349 O O . GLN B 1 108 ? 33.031 2.627 31.062 1 89.94 108 GLN B O 1
ATOM 10354 N N . ILE B 1 109 ? 31.5 3.641 29.734 1 93.44 109 ILE B N 1
ATOM 10355 C CA . ILE B 1 109 ? 31.5 4.879 30.5 1 93.44 109 ILE B CA 1
ATOM 10356 C C . ILE B 1 109 ? 30.234 4.965 31.344 1 93.44 109 ILE B C 1
ATOM 10358 O O . ILE B 1 109 ? 29.125 4.996 30.812 1 93.44 109 ILE B O 1
ATOM 10362 N N . THR B 1 110 ? 30.328 5.043 32.656 1 91.56 110 THR B N 1
ATOM 10363 C CA . THR B 1 110 ? 29.172 4.953 33.531 1 91.56 110 THR B CA 1
ATOM 10364 C C . THR B 1 110 ? 28.734 6.344 34 1 91.56 110 THR B C 1
ATOM 10366 O O . THR B 1 110 ? 27.562 6.57 34.281 1 91.56 110 THR B O 1
ATOM 10369 N N . ASP B 1 111 ? 29.75 7.246 34.156 1 95.12 111 ASP B N 1
ATOM 10370 C CA . ASP B 1 111 ? 29.406 8.555 34.688 1 95.12 111 ASP B CA 1
ATOM 10371 C C . ASP B 1 111 ? 30.391 9.617 34.25 1 95.12 111 ASP B C 1
ATOM 10373 O O . ASP B 1 111 ? 31.594 9.352 34.156 1 95.12 111 ASP B O 1
ATOM 10377 N N . ILE B 1 112 ? 29.891 10.766 33.969 1 96.75 112 ILE B N 1
ATOM 10378 C CA . ILE B 1 112 ? 30.672 11.945 33.594 1 96.75 112 ILE B CA 1
ATOM 10379 C C . ILE B 1 112 ? 30.422 13.055 34.625 1 96.75 112 ILE B C 1
ATOM 10381 O O . ILE B 1 112 ? 29.266 13.375 34.938 1 96.75 112 ILE B O 1
ATOM 10385 N N . ARG B 1 113 ? 31.469 13.688 35.125 1 95.75 113 ARG B N 1
ATOM 10386 C CA . ARG B 1 113 ? 31.375 14.734 36.156 1 95.75 113 ARG B CA 1
ATOM 10387 C C . ARG B 1 113 ? 32.125 15.992 35.688 1 95.75 113 ARG B C 1
ATOM 10389 O O . ARG B 1 113 ? 33.188 15.906 35.062 1 95.75 113 ARG B O 1
ATOM 10396 N N . THR B 1 114 ? 31.516 17.156 35.875 1 95 114 THR B N 1
ATOM 10397 C CA . THR B 1 114 ? 32.125 18.422 35.531 1 95 114 THR B CA 1
ATOM 10398 C C . THR B 1 114 ? 31.984 19.422 36.688 1 95 114 THR B C 1
ATOM 10400 O O . THR B 1 114 ? 31.234 19.203 37.625 1 95 114 THR B O 1
ATOM 10403 N N . ALA B 1 115 ? 32.844 20.547 36.562 1 91 115 ALA B N 1
ATOM 10404 C CA . ALA B 1 115 ? 32.688 21.672 37.469 1 91 115 ALA B CA 1
ATOM 10405 C C . ALA B 1 115 ? 31.359 22.375 37.25 1 91 115 ALA B C 1
ATOM 10407 O O . ALA B 1 115 ? 30.766 22.281 36.156 1 91 115 ALA B O 1
ATOM 10408 N N . PRO B 1 116 ? 30.922 23.047 38.312 1 88.88 116 PRO B N 1
ATOM 10409 C CA . PRO B 1 116 ? 29.672 23.781 38.125 1 88.88 116 PRO B CA 1
ATOM 10410 C C . PRO B 1 116 ? 29.797 24.906 37.094 1 88.88 116 PRO B C 1
ATOM 10412 O O . PRO B 1 116 ? 30.828 25.578 37.031 1 88.88 116 PRO B O 1
ATOM 10415 N N . GLY B 1 117 ? 29.031 25.078 36.156 1 84.75 117 GLY B N 1
ATOM 10416 C CA . GLY B 1 117 ? 29.047 26.188 35.188 1 84.75 117 GLY B CA 1
ATOM 10417 C C . GLY B 1 117 ? 29.281 25.734 33.781 1 84.75 117 GLY B C 1
ATOM 10418 O O . GLY B 1 117 ? 29.078 26.516 32.844 1 84.75 117 GLY B O 1
ATOM 10419 N N . VAL B 1 118 ? 29.875 24.562 33.688 1 91.94 118 VAL B N 1
ATOM 10420 C CA . VAL B 1 118 ? 30.047 24.047 32.312 1 91.94 118 VAL B CA 1
ATOM 10421 C C . VAL B 1 118 ? 28.672 23.797 31.688 1 91.94 118 VAL B C 1
ATOM 10423 O O . VAL B 1 118 ? 27.797 23.172 32.281 1 91.94 118 VAL B O 1
ATOM 10426 N N . SER B 1 119 ? 28.516 24.344 30.531 1 90.56 119 SER B N 1
ATOM 10427 C CA . SER B 1 119 ? 27.219 24.266 29.875 1 90.56 119 SER B CA 1
ATOM 10428 C C . SER B 1 119 ? 26.906 22.844 29.422 1 90.56 119 SER B C 1
ATOM 10430 O O . SER B 1 119 ? 27.812 22.031 29.266 1 90.56 119 SER B O 1
ATOM 10432 N N . ASN B 1 120 ? 25.656 22.547 29.25 1 91.75 120 ASN B N 1
ATOM 10433 C CA . ASN B 1 120 ? 25.219 21.25 28.766 1 91.75 120 ASN B CA 1
ATOM 10434 C C . ASN B 1 120 ? 25.703 20.969 27.344 1 91.75 120 ASN B C 1
ATOM 10436 O O . ASN B 1 120 ? 25.984 19.828 26.984 1 91.75 120 ASN B O 1
ATOM 10440 N N . THR B 1 121 ? 25.781 21.969 26.5 1 92.88 121 THR B N 1
ATOM 10441 C CA . THR B 1 121 ? 26.25 21.812 25.125 1 92.88 121 THR B CA 1
ATOM 10442 C C . THR B 1 121 ? 27.688 21.266 25.109 1 92.88 121 THR B C 1
ATOM 10444 O O . THR B 1 121 ? 27.984 20.344 24.359 1 92.88 121 THR B O 1
ATOM 10447 N N . VAL B 1 122 ? 28.484 21.812 25.969 1 94.5 122 VAL B N 1
ATOM 10448 C CA . VAL B 1 122 ? 29.875 21.391 26.016 1 94.5 122 VAL B CA 1
ATOM 10449 C C . VAL B 1 122 ? 29.969 19.969 26.562 1 94.5 122 VAL B C 1
ATOM 10451 O O . VAL B 1 122 ? 30.75 19.156 26.062 1 94.5 122 VAL B O 1
ATOM 10454 N N . VAL B 1 123 ? 29.188 19.641 27.578 1 95.81 123 VAL B N 1
ATOM 10455 C CA . VAL B 1 123 ? 29.188 18.281 28.125 1 95.81 123 VAL B CA 1
ATOM 10456 C C . VAL B 1 123 ? 28.75 17.297 27.047 1 95.81 123 VAL B C 1
ATOM 10458 O O . VAL B 1 123 ? 29.297 16.188 26.953 1 95.81 123 VAL B O 1
ATOM 10461 N N . ASN B 1 124 ? 27.766 17.609 26.266 1 96.44 124 ASN B N 1
ATOM 10462 C CA . ASN B 1 124 ? 27.312 16.734 25.188 1 96.44 124 ASN B CA 1
ATOM 10463 C C . ASN B 1 124 ? 28.391 16.531 24.141 1 96.44 124 ASN B C 1
ATOM 10465 O O . ASN B 1 124 ? 28.516 15.438 23.562 1 96.44 124 ASN B O 1
ATOM 10469 N N . ILE B 1 125 ? 29.109 17.562 23.781 1 96.75 125 ILE B N 1
ATOM 10470 C CA . ILE B 1 125 ? 30.219 17.422 22.859 1 96.75 125 ILE B CA 1
ATOM 10471 C C . ILE B 1 125 ? 31.266 16.453 23.438 1 96.75 125 ILE B C 1
ATOM 10473 O O . ILE B 1 125 ? 31.828 15.625 22.719 1 96.75 125 ILE B O 1
ATOM 10477 N N . VAL B 1 126 ? 31.484 16.594 24.75 1 96.5 126 VAL B N 1
ATOM 10478 C CA . VAL B 1 126 ? 32.406 15.695 25.438 1 96.5 126 VAL B CA 1
ATOM 10479 C C . VAL B 1 126 ? 31.891 14.266 25.375 1 96.5 126 VAL B C 1
ATOM 10481 O O . VAL B 1 126 ? 32.688 13.32 25.219 1 96.5 126 VAL B O 1
ATOM 10484 N N . ARG B 1 127 ? 30.609 14.078 25.578 1 97 127 ARG B N 1
ATOM 10485 C CA . ARG B 1 127 ? 30.031 12.75 25.406 1 97 127 ARG B CA 1
ATOM 10486 C C . ARG B 1 127 ? 30.375 12.172 24.031 1 97 127 ARG B C 1
ATOM 10488 O O . ARG B 1 127 ? 30.609 10.977 23.891 1 97 127 ARG B O 1
ATOM 10495 N N . GLY B 1 128 ? 30.297 13.055 23 1 96 128 GLY B N 1
ATOM 10496 C CA . GLY B 1 128 ? 30.688 12.633 21.672 1 96 128 GLY B CA 1
ATOM 10497 C C . GLY B 1 128 ? 32.125 12.18 21.594 1 96 128 GLY B C 1
ATOM 10498 O O . GLY B 1 128 ? 32.438 11.164 20.953 1 96 128 GLY B O 1
ATOM 10499 N N . ILE B 1 129 ? 33 12.844 22.234 1 95.81 129 ILE B N 1
ATOM 10500 C CA . ILE B 1 129 ? 34.406 12.523 22.219 1 95.81 129 ILE B CA 1
ATOM 10501 C C . ILE B 1 129 ? 34.656 11.219 22.984 1 95.81 129 ILE B C 1
ATOM 10503 O O . ILE B 1 129 ? 35.312 10.312 22.5 1 95.81 129 ILE B O 1
ATOM 10507 N N . LEU B 1 130 ? 34.062 11.164 24.141 1 95.5 130 LEU B N 1
ATOM 10508 C CA . LEU B 1 130 ? 34.219 9.992 25 1 95.5 130 LEU B CA 1
ATOM 10509 C C . LEU B 1 130 ? 33.562 8.766 24.391 1 95.5 130 LEU B C 1
ATOM 10511 O O . LEU B 1 130 ? 33.875 7.633 24.75 1 95.5 130 LEU B O 1
ATOM 10515 N N . GLY B 1 131 ? 32.656 9 23.484 1 94.06 131 GLY B N 1
ATOM 10516 C CA . GLY B 1 131 ? 31.938 7.91 22.828 1 94.06 131 GLY B CA 1
ATOM 10517 C C . GLY B 1 131 ? 32.875 6.949 22.125 1 94.06 131 GLY B C 1
ATOM 10518 O O . GLY B 1 131 ? 32.531 5.781 21.922 1 94.06 131 GLY B O 1
ATOM 10519 N N . PHE B 1 132 ? 34.062 7.344 21.797 1 94.38 132 PHE B N 1
ATOM 10520 C CA . PHE B 1 132 ? 35.031 6.492 21.125 1 94.38 132 PHE B CA 1
ATOM 10521 C C . PHE B 1 132 ? 35.562 5.41 22.062 1 94.38 132 PHE B C 1
ATOM 10523 O O . PHE B 1 132 ? 36.062 4.383 21.625 1 94.38 132 PHE B O 1
ATOM 10530 N N . LEU B 1 133 ? 35.375 5.68 23.328 1 92.31 133 LEU B N 1
ATOM 10531 C CA . LEU B 1 133 ? 35.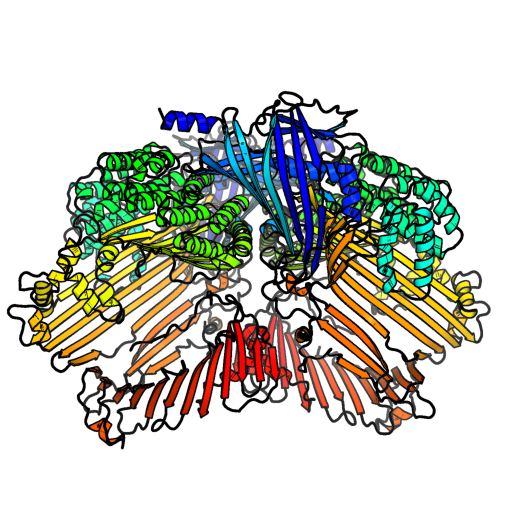906 4.715 24.281 1 92.31 133 LEU B CA 1
ATOM 10532 C C . LEU B 1 133 ? 34.844 3.658 24.609 1 92.31 133 LEU B C 1
ATOM 10534 O O . LEU B 1 133 ? 35.156 2.645 25.25 1 92.31 133 LEU B O 1
ATOM 10538 N N . GLN B 1 134 ? 33.656 3.896 24.156 1 91.06 134 GLN B N 1
ATOM 10539 C CA . GLN B 1 134 ? 32.562 2.971 24.391 1 91.06 134 GLN B CA 1
ATOM 10540 C C . GLN B 1 134 ? 32.531 1.873 23.328 1 91.06 134 GLN B C 1
ATOM 10542 O O . GLN B 1 134 ? 31.75 1.946 22.391 1 91.06 134 GLN B O 1
ATOM 10547 N N . VAL B 1 135 ? 33.25 0.849 23.422 1 89.69 135 VAL B N 1
ATOM 10548 C CA . VAL B 1 135 ? 33.312 -0.221 22.422 1 89.69 135 VAL B CA 1
ATOM 10549 C C . VAL B 1 135 ? 33.562 -1.558 23.125 1 89.69 135 VAL B C 1
ATOM 10551 O O . VAL B 1 135 ? 34.312 -1.632 24.094 1 89.69 135 VAL B O 1
ATOM 10554 N N . THR B 1 136 ? 32.812 -2.562 22.719 1 88.25 136 THR B N 1
ATOM 10555 C CA . THR B 1 136 ? 32.969 -3.932 23.203 1 88.25 136 THR B CA 1
ATOM 10556 C C . THR B 1 136 ? 33.594 -4.805 22.125 1 88.25 136 THR B C 1
ATOM 10558 O O . THR B 1 136 ? 32.969 -5.121 21.109 1 88.25 136 THR B O 1
ATOM 10561 N N . VAL B 1 137 ? 34.781 -5.219 22.328 1 87.69 137 VAL B N 1
ATOM 10562 C CA . VAL B 1 137 ? 35.5 -5.992 21.312 1 87.69 137 VAL B CA 1
ATOM 10563 C C . VAL B 1 137 ? 35.594 -7.449 21.75 1 87.69 137 VAL B C 1
ATOM 10565 O O . VAL B 1 137 ? 36.125 -7.742 22.844 1 87.69 137 VAL B O 1
ATOM 10568 N N . LYS B 1 138 ? 35.031 -8.289 20.906 1 81.44 138 LYS B N 1
ATOM 10569 C CA . LYS B 1 138 ? 35.219 -9.727 21.062 1 81.44 138 LYS B CA 1
ATOM 10570 C C . LYS B 1 138 ? 36.219 -10.266 20.031 1 81.44 138 LYS B C 1
ATOM 10572 O O . LYS B 1 138 ? 36.094 -10.008 18.828 1 81.44 138 LYS B O 1
ATOM 10577 N N . THR B 1 139 ? 37.125 -10.953 20.391 1 77.12 139 THR B N 1
ATOM 10578 C CA . THR B 1 139 ? 38.188 -11.391 19.484 1 77.12 139 THR B CA 1
ATOM 10579 C C . THR B 1 139 ? 37.875 -12.766 18.906 1 77.12 139 THR B C 1
ATOM 10581 O O . THR B 1 139 ? 38.469 -13.172 17.906 1 77.12 139 THR B O 1
ATOM 10584 N N . THR B 1 140 ? 36.844 -13.383 19.406 1 74.31 140 THR B N 1
ATOM 10585 C CA . THR B 1 140 ? 36.594 -14.758 19 1 74.31 140 THR B CA 1
ATOM 10586 C C . THR B 1 140 ? 35.656 -14.789 17.797 1 74.31 140 THR B C 1
ATOM 10588 O O . THR B 1 140 ? 35.562 -15.797 17.094 1 74.31 140 THR B O 1
ATOM 10591 N N . GLN B 1 141 ? 35.062 -13.766 17.594 1 77.56 141 GLN B N 1
ATOM 10592 C CA . GLN B 1 141 ? 34.062 -13.742 16.516 1 77.56 141 GLN B CA 1
ATOM 10593 C C . GLN B 1 141 ? 34.375 -12.617 15.523 1 77.56 141 GLN B C 1
ATOM 10595 O O . GLN B 1 141 ? 34.75 -11.516 15.93 1 77.56 141 GLN B O 1
ATOM 10600 N N . SER B 1 142 ? 34.25 -12.914 14.203 1 80.19 142 SER B N 1
ATOM 10601 C CA . SER B 1 142 ? 34.438 -11.883 13.188 1 80.19 142 SER B CA 1
ATOM 10602 C C . SER B 1 142 ? 33.188 -11 13.062 1 80.19 142 SER B C 1
ATOM 10604 O O . SER B 1 142 ? 33.281 -9.867 12.586 1 80.19 142 SER B O 1
ATOM 10606 N N . PHE B 1 143 ? 32.094 -11.547 13.383 1 83.88 143 PHE B N 1
ATOM 10607 C CA . PHE B 1 143 ? 30.875 -10.766 13.359 1 83.88 143 PHE B CA 1
ATOM 10608 C C . PHE B 1 143 ? 30.016 -11.086 14.57 1 83.88 143 PHE B C 1
ATOM 10610 O O . PHE B 1 143 ? 29.875 -12.25 14.953 1 83.88 143 PHE B O 1
ATOM 10617 N N . TYR B 1 144 ? 29.453 -10.148 15.273 1 86.31 144 TYR B N 1
ATOM 10618 C CA . TYR B 1 144 ? 28.531 -10.344 16.375 1 86.31 144 TYR B CA 1
ATOM 10619 C C . TYR B 1 144 ? 27.672 -9.102 16.594 1 86.31 144 TYR B C 1
ATOM 10621 O O . TYR B 1 144 ? 28 -8.016 16.109 1 86.31 144 TYR B O 1
ATOM 10629 N N . GLU B 1 145 ? 26.484 -9.266 17.219 1 86.38 145 GLU B N 1
ATOM 10630 C CA . GLU B 1 145 ? 25.578 -8.172 17.531 1 86.38 145 GLU B CA 1
ATOM 10631 C C . GLU B 1 145 ? 25.344 -8.055 19.031 1 86.38 145 GLU B C 1
ATOM 10633 O O . GLU B 1 145 ? 25.312 -9.062 19.734 1 86.38 145 GLU B O 1
ATOM 10638 N N . LEU B 1 146 ? 25.266 -6.73 19.484 1 90.12 146 LEU B N 1
ATOM 10639 C CA . LEU B 1 146 ? 25.062 -6.445 20.906 1 90.12 146 LEU B CA 1
ATOM 10640 C C . LEU B 1 146 ? 24.125 -5.246 21.078 1 90.12 146 LEU B C 1
ATOM 10642 O O . LEU B 1 146 ? 24.062 -4.371 20.219 1 90.12 146 LEU B O 1
ATOM 10646 N N . VAL B 1 147 ? 23.391 -5.234 22.234 1 92.06 147 VAL B N 1
ATOM 10647 C CA . VAL B 1 147 ? 22.641 -4.055 22.672 1 92.06 147 VAL B CA 1
ATOM 10648 C C . VAL B 1 147 ? 23.453 -3.285 23.703 1 92.06 147 VAL B C 1
ATOM 10650 O O . VAL B 1 147 ? 23.781 -3.82 24.766 1 92.06 147 VAL B O 1
ATOM 10653 N N . GLU B 1 148 ? 23.875 -2.117 23.391 1 91.25 148 GLU B N 1
ATOM 10654 C CA . GLU B 1 148 ? 24.75 -1.378 24.281 1 91.25 148 GLU B CA 1
ATOM 10655 C C . GLU B 1 148 ? 24.375 0.097 24.344 1 91.25 148 GLU B C 1
ATOM 10657 O O . GLU B 1 148 ? 23.609 0.583 23.5 1 91.25 148 GLU B O 1
ATOM 10662 N N . LEU B 1 149 ? 24.953 0.739 25.344 1 93.44 149 LEU B N 1
ATOM 10663 C CA . LEU B 1 149 ? 24.703 2.15 25.609 1 93.44 149 LEU B CA 1
ATOM 10664 C C . LEU B 1 149 ? 25.594 3.037 24.75 1 93.44 149 LEU B C 1
ATOM 10666 O O . LEU B 1 149 ? 26.766 2.729 24.547 1 93.44 149 LEU B O 1
ATOM 10670 N N . GLY B 1 150 ? 25.031 4.168 24.172 1 93.88 150 GLY B N 1
ATOM 10671 C CA . GLY B 1 150 ? 25.75 5.172 23.391 1 93.88 150 GLY B CA 1
ATOM 10672 C C . GLY B 1 150 ? 25.109 6.547 23.469 1 93.88 150 GLY B C 1
ATOM 10673 O O . GLY B 1 150 ? 24.172 6.762 24.25 1 93.88 150 GLY B O 1
ATOM 10674 N N . ILE B 1 151 ? 25.641 7.406 22.719 1 95.69 151 ILE B N 1
ATOM 10675 C CA . ILE B 1 151 ? 25.172 8.789 22.75 1 95.69 151 ILE B CA 1
ATOM 10676 C C . ILE B 1 151 ? 23.734 8.859 22.25 1 95.69 151 ILE B C 1
ATOM 10678 O O . ILE B 1 151 ? 22.969 9.719 22.688 1 95.69 151 ILE B O 1
ATOM 10682 N N . HIS B 1 152 ? 23.344 7.922 21.344 1 95.56 152 HIS B N 1
ATOM 10683 C CA . HIS B 1 152 ? 22 7.902 20.781 1 95.56 152 HIS B CA 1
ATOM 10684 C C . HIS B 1 152 ? 21.016 7.172 21.688 1 95.56 152 HIS B C 1
ATOM 10686 O O . HIS B 1 152 ? 19.812 7.199 21.469 1 95.56 152 HIS B O 1
ATOM 10692 N N . GLY B 1 153 ? 21.469 6.488 22.719 1 95.38 153 GLY B N 1
ATOM 10693 C CA . GLY B 1 153 ? 20.656 5.668 23.609 1 95.38 153 GLY B CA 1
ATOM 10694 C C . GLY B 1 153 ? 21.141 4.234 23.703 1 95.38 153 GLY B C 1
ATOM 10695 O O . GLY B 1 153 ? 22.328 3.955 23.484 1 95.38 153 GLY B O 1
ATOM 10696 N N . VAL B 1 154 ? 20.297 3.338 24.141 1 95.62 154 VAL B N 1
ATOM 10697 C CA . VAL B 1 154 ? 20.625 1.914 24.172 1 95.62 154 VAL B CA 1
ATOM 10698 C C . VAL B 1 154 ? 20.141 1.247 22.891 1 95.62 154 VAL B C 1
ATOM 10700 O O . VAL B 1 154 ? 18.953 0.941 22.75 1 95.62 154 VAL B O 1
ATOM 10703 N N . CYS B 1 155 ? 21.094 1.063 21.984 1 93.56 155 CYS B N 1
ATOM 10704 C CA . CYS B 1 155 ? 20.75 0.638 20.641 1 93.56 155 CYS B CA 1
ATOM 10705 C C . CYS B 1 155 ? 21.469 -0.658 20.281 1 93.56 155 CYS B C 1
ATOM 10707 O O . CYS B 1 155 ? 22.422 -1.058 20.953 1 93.56 155 CYS B O 1
ATOM 10709 N N . GLN B 1 156 ? 21 -1.336 19.234 1 90.81 156 GLN B N 1
ATOM 10710 C CA . GLN B 1 156 ? 21.656 -2.533 18.719 1 90.81 156 GLN B CA 1
ATOM 10711 C C . GLN B 1 156 ? 22.875 -2.172 17.875 1 90.81 156 GLN B C 1
ATOM 10713 O O . GLN B 1 156 ? 22.828 -1.24 17.062 1 90.81 156 GLN B O 1
ATOM 10718 N N . SER B 1 157 ? 23.953 -2.842 18.125 1 91.62 157 SER B N 1
ATOM 10719 C CA . SER B 1 157 ? 25.203 -2.617 17.391 1 91.62 157 SER B CA 1
ATOM 10720 C C . SER B 1 157 ? 25.703 -3.898 16.734 1 91.62 157 SER B C 1
ATOM 10722 O O . SER B 1 157 ? 25.578 -4.984 17.297 1 91.62 157 SER B O 1
ATOM 10724 N N . SER B 1 158 ? 26.141 -3.773 15.516 1 88.81 158 SER B N 1
ATOM 10725 C CA . SER B 1 158 ? 26.766 -4.879 14.789 1 88.81 158 SER B CA 1
ATOM 10726 C C . SER B 1 158 ? 28.266 -4.668 14.625 1 88.81 158 SER B C 1
ATOM 10728 O O . SER B 1 158 ? 28.703 -3.602 14.195 1 88.81 158 SER B O 1
ATOM 10730 N N . TYR B 1 159 ? 29.078 -5.668 15.023 1 90.19 159 TYR B N 1
ATOM 10731 C CA . TYR B 1 159 ? 30.531 -5.547 14.984 1 90.19 159 TYR B CA 1
ATOM 10732 C C . TYR B 1 159 ? 31.125 -6.465 13.922 1 90.19 159 TYR B C 1
ATOM 10734 O O . TYR B 1 159 ? 30.656 -7.59 13.734 1 90.19 159 TYR B O 1
ATOM 10742 N N . THR B 1 160 ? 32.031 -5.922 13.227 1 86.69 160 THR B N 1
ATOM 10743 C CA . THR B 1 160 ? 32.875 -6.703 12.352 1 86.69 160 THR B CA 1
ATOM 10744 C C . THR B 1 160 ? 34.344 -6.52 12.734 1 86.69 160 THR B C 1
ATOM 10746 O O . THR B 1 160 ? 34.812 -5.398 12.953 1 86.69 160 THR B O 1
ATOM 10749 N N . VAL B 1 161 ? 35.062 -7.602 12.922 1 87.81 161 VAL B N 1
ATOM 10750 C CA . VAL B 1 161 ? 36.438 -7.535 13.367 1 87.81 161 VAL B CA 1
ATOM 10751 C C . VAL B 1 161 ? 37.344 -8.148 12.305 1 87.81 161 VAL B C 1
ATOM 10753 O O . VAL B 1 161 ? 37.094 -9.234 11.797 1 87.81 161 VAL B O 1
ATOM 10756 N N . GLU B 1 162 ? 38.312 -7.406 11.883 1 83.5 162 GLU B N 1
ATOM 10757 C CA . GLU B 1 162 ? 39.344 -7.867 10.945 1 83.5 162 GLU B CA 1
ATOM 10758 C C . GLU B 1 162 ? 40.719 -7.797 11.57 1 83.5 162 GLU B C 1
ATOM 10760 O O . GLU B 1 162 ? 41.094 -6.793 12.18 1 83.5 162 GLU B O 1
ATOM 10765 N N . GLU B 1 163 ? 41.406 -8.883 11.477 1 82.56 163 GLU B N 1
ATOM 10766 C CA . GLU B 1 163 ? 42.75 -8.922 12.062 1 82.56 163 GLU B CA 1
ATOM 10767 C C . GLU B 1 163 ? 43.812 -8.664 11.016 1 82.56 163 GLU B C 1
ATOM 10769 O O . GLU B 1 163 ? 43.781 -9.266 9.938 1 82.56 163 GLU B O 1
ATOM 10774 N N . ASP B 1 164 ? 44.469 -7.641 11.211 1 79.75 164 ASP B N 1
ATOM 10775 C CA . ASP B 1 164 ? 45.688 -7.418 10.445 1 79.75 164 ASP B CA 1
ATOM 10776 C C . ASP B 1 164 ? 46.906 -8.008 11.156 1 79.75 164 ASP B C 1
ATOM 10778 O O . ASP B 1 164 ? 47.531 -7.355 12.008 1 79.75 164 ASP B O 1
ATOM 10782 N N . SER B 1 165 ? 47.281 -9.172 10.828 1 75 165 SER B N 1
ATOM 10783 C CA . SER B 1 165 ? 48.344 -9.914 11.516 1 75 165 SER B CA 1
ATOM 10784 C C . SER B 1 165 ? 49.688 -9.25 11.336 1 75 165 SER B C 1
ATOM 10786 O O . SER B 1 165 ? 50.562 -9.352 12.211 1 75 165 SER B O 1
ATOM 10788 N N . ASN B 1 166 ? 49.844 -8.539 10.219 1 76.25 166 ASN B N 1
ATOM 10789 C CA . ASN B 1 166 ? 51.125 -7.906 9.977 1 76.25 166 ASN B CA 1
ATOM 10790 C C . ASN B 1 166 ? 51.375 -6.73 10.914 1 76.25 166 ASN B C 1
ATOM 10792 O O . ASN B 1 166 ? 52.469 -6.574 11.461 1 76.25 166 ASN B O 1
ATOM 10796 N N . ALA B 1 167 ? 50.375 -5.992 11.141 1 78 167 ALA B N 1
ATOM 10797 C CA . ALA B 1 167 ? 50.531 -4.797 11.969 1 78 167 ALA B CA 1
ATOM 10798 C C . ALA B 1 167 ? 50.125 -5.078 13.414 1 78 167 ALA B C 1
ATOM 10800 O O . ALA B 1 167 ? 50.312 -4.227 14.289 1 78 167 ALA B O 1
ATOM 10801 N N . LYS B 1 168 ? 49.812 -6.254 13.781 1 79.94 168 LYS B N 1
ATOM 10802 C CA . LYS B 1 168 ? 49.312 -6.613 15.109 1 79.94 168 LYS B CA 1
ATOM 10803 C C . LYS B 1 168 ? 48.219 -5.668 15.562 1 79.94 168 LYS B C 1
ATOM 10805 O O . LYS B 1 168 ? 48.25 -5.168 16.688 1 79.94 168 LYS B O 1
ATOM 10810 N N . GLU B 1 169 ? 47.469 -5.25 14.617 1 88.06 169 GLU B N 1
ATOM 10811 C CA . GLU B 1 169 ? 46.344 -4.363 14.867 1 88.06 169 GLU B CA 1
ATOM 10812 C C . GLU B 1 169 ? 45.031 -5.031 14.5 1 88.06 169 GLU B C 1
ATOM 10814 O O . GLU B 1 169 ? 45 -5.91 13.633 1 88.06 169 GLU B O 1
ATOM 10819 N N . LEU B 1 170 ? 44.062 -4.738 15.328 1 88.94 170 LEU B N 1
ATOM 10820 C CA . LEU B 1 170 ? 42.719 -5.168 15.047 1 88.94 170 LEU B CA 1
ATOM 10821 C C . LEU B 1 170 ? 41.875 -4.012 14.516 1 88.94 170 LEU B C 1
ATOM 10823 O O . LEU B 1 170 ? 41.875 -2.914 15.078 1 88.94 170 LEU B O 1
ATOM 10827 N N . ILE B 1 171 ? 41.281 -4.176 13.359 1 89.69 171 ILE B N 1
ATOM 10828 C CA . ILE B 1 171 ? 40.344 -3.193 12.836 1 89.69 171 ILE B CA 1
ATOM 10829 C C . ILE B 1 171 ? 38.938 -3.613 13.172 1 89.69 171 ILE B C 1
ATOM 10831 O O . ILE B 1 171 ? 38.469 -4.688 12.766 1 89.69 171 ILE B O 1
ATOM 10835 N N . VAL B 1 172 ? 38.25 -2.848 13.969 1 91.56 172 VAL B N 1
ATOM 10836 C CA . VAL B 1 172 ? 36.906 -3.137 14.414 1 91.56 172 VAL B CA 1
ATOM 10837 C C . VAL B 1 172 ? 35.938 -2.125 13.805 1 91.56 172 VAL B C 1
ATOM 10839 O O . VAL B 1 172 ? 36.156 -0.915 13.891 1 91.56 172 VAL B O 1
ATOM 10842 N N . SER B 1 173 ? 34.938 -2.586 13.125 1 90.38 173 SER B N 1
ATOM 10843 C CA . SER B 1 173 ? 33.875 -1.727 12.594 1 90.38 173 SER B CA 1
ATOM 10844 C C . SER B 1 173 ? 32.562 -1.942 13.344 1 90.38 173 SER B C 1
ATOM 10846 O O . SER B 1 173 ? 32.125 -3.082 13.547 1 90.38 173 SER B O 1
ATOM 10848 N N . GLN B 1 174 ? 31.984 -0.958 13.828 1 92.56 174 GLN B N 1
ATOM 10849 C CA . GLN B 1 174 ? 30.719 -0.985 14.57 1 92.56 174 GLN B CA 1
ATOM 10850 C C . GLN B 1 174 ? 29.625 -0.214 13.836 1 92.56 174 GLN B C 1
ATOM 10852 O O . GLN B 1 174 ? 29.812 0.957 13.492 1 92.56 174 GLN B O 1
ATOM 10857 N N . MET B 1 175 ? 28.516 -0.858 13.508 1 91.06 175 MET B N 1
ATOM 10858 C CA . MET B 1 175 ? 27.328 -0.204 12.953 1 91.06 175 MET B CA 1
ATOM 10859 C C . MET B 1 175 ? 26.219 -0.117 13.992 1 91.06 175 MET B C 1
ATOM 10861 O O . MET B 1 175 ? 25.797 -1.134 14.555 1 91.06 175 MET B O 1
ATOM 10865 N N . VAL B 1 176 ? 25.703 1.011 14.242 1 92.25 176 VAL B N 1
ATOM 10866 C CA . VAL B 1 176 ? 24.688 1.216 15.266 1 92.25 176 VAL B CA 1
ATOM 10867 C C . VAL B 1 176 ? 23.328 1.468 14.602 1 92.25 176 VAL B C 1
ATOM 10869 O O . VAL B 1 176 ? 23.219 2.334 13.734 1 92.25 176 VAL B O 1
ATOM 10872 N N . ASP B 1 177 ? 22.344 0.745 15.008 1 88.06 177 ASP B N 1
ATOM 10873 C CA . ASP B 1 177 ? 20.984 0.944 14.531 1 88.06 177 ASP B CA 1
ATOM 10874 C C . ASP B 1 177 ? 20.219 1.906 15.445 1 88.06 177 ASP B C 1
ATOM 10876 O O . ASP B 1 177 ? 19.688 1.5 16.469 1 88.06 177 ASP B O 1
ATOM 10880 N N . ILE B 1 178 ? 20.078 3.039 15.062 1 89.25 178 ILE B N 1
ATOM 10881 C CA . ILE B 1 178 ? 19.484 4.043 15.938 1 89.25 178 ILE B CA 1
ATOM 10882 C C . ILE B 1 178 ? 17.984 4.121 15.688 1 89.25 178 ILE B C 1
ATOM 10884 O O . ILE B 1 178 ? 17.266 4.867 16.359 1 89.25 178 ILE B O 1
ATOM 10888 N N . THR B 1 179 ? 17.438 3.387 14.695 1 77.38 179 THR B N 1
ATOM 10889 C CA . THR B 1 179 ? 16 3.404 14.398 1 77.38 179 THR B CA 1
ATOM 10890 C C . THR B 1 179 ? 15.227 2.578 15.422 1 77.38 179 THR B C 1
ATOM 10892 O O . THR B 1 179 ? 14.047 2.822 15.656 1 77.38 179 THR B O 1
ATOM 10895 N N . ASN B 1 180 ? 15.898 1.601 16.016 1 78.31 180 ASN B N 1
ATOM 10896 C CA . ASN B 1 180 ? 15.203 0.729 16.969 1 78.31 180 ASN B CA 1
ATOM 10897 C C . ASN B 1 180 ? 15.922 0.665 18.312 1 78.31 180 ASN B C 1
ATOM 10899 O O . ASN B 1 180 ? 16.203 -0.423 18.812 1 78.31 180 ASN B O 1
ATOM 10903 N N . CYS B 1 181 ? 16.047 1.841 18.938 1 89.38 181 CYS B N 1
ATOM 10904 C CA . CYS B 1 181 ? 16.688 1.879 20.234 1 89.38 181 CYS B CA 1
ATOM 10905 C C . CYS B 1 181 ? 15.672 1.616 21.344 1 89.38 181 CYS B C 1
ATOM 10907 O O . CYS B 1 181 ? 14.508 2.02 21.25 1 89.38 181 CYS B O 1
ATOM 10909 N N . GLN B 1 182 ? 15.969 0.927 22.391 1 89.44 182 GLN B N 1
ATOM 10910 C CA . GLN B 1 182 ? 15.109 0.685 23.547 1 89.44 182 GLN B CA 1
ATOM 10911 C C . GLN B 1 182 ? 14.891 1.966 24.344 1 89.44 182 GLN B C 1
ATOM 10913 O O . GLN B 1 182 ? 13.766 2.256 24.766 1 89.44 182 GLN B O 1
ATOM 10918 N N . GLN B 1 183 ? 16.016 2.785 24.484 1 91.56 183 GLN B N 1
ATOM 10919 C CA . GLN B 1 183 ? 15.961 4.086 25.156 1 91.56 183 GLN B CA 1
ATOM 10920 C C . GLN B 1 183 ? 16.578 5.172 24.266 1 91.56 183 GLN B C 1
ATOM 10922 O O . GLN B 1 183 ? 17.703 5.613 24.516 1 91.56 183 GLN B O 1
ATOM 10927 N N . PRO B 1 184 ? 15.68 5.598 23.375 1 91.88 184 PRO B N 1
ATOM 10928 C CA . PRO B 1 184 ? 16.234 6.582 22.453 1 91.88 184 PRO B CA 1
ATOM 10929 C C . PRO B 1 184 ? 16.484 7.941 23.109 1 91.88 184 PRO B C 1
ATOM 10931 O O . PRO B 1 184 ? 15.719 8.352 23.984 1 91.88 184 PRO B O 1
ATOM 10934 N N . ALA B 1 185 ? 17.453 8.641 22.672 1 94.38 185 ALA B N 1
ATOM 10935 C CA . ALA B 1 185 ? 17.75 9.992 23.125 1 94.38 185 ALA B CA 1
ATOM 10936 C C . ALA B 1 185 ? 17 11.023 22.297 1 94.38 185 ALA B C 1
ATOM 10938 O O . ALA B 1 185 ? 16.922 12.203 22.672 1 94.38 185 ALA B O 1
ATOM 10939 N N . ALA B 1 186 ? 16.391 10.578 21.234 1 92.31 186 ALA B N 1
ATOM 10940 C CA . ALA B 1 186 ? 15.648 11.469 20.359 1 92.31 186 ALA B CA 1
ATOM 10941 C C . ALA B 1 186 ? 14.43 12.047 21.062 1 92.31 186 ALA B C 1
ATOM 10943 O O . ALA B 1 186 ? 13.867 11.414 21.953 1 92.31 186 ALA B O 1
ATOM 10944 N N . LEU B 1 187 ? 14.062 13.312 20.75 1 90.19 187 LEU B N 1
ATOM 10945 C CA . LEU B 1 187 ? 12.953 14.008 21.391 1 90.19 187 LEU B CA 1
ATOM 10946 C C . LEU B 1 187 ? 11.992 14.578 20.359 1 90.19 187 LEU B C 1
ATOM 10948 O O . LEU B 1 187 ? 12.422 15.148 19.344 1 90.19 187 LEU B O 1
ATOM 10952 N N . TYR B 1 188 ? 10.688 14.32 20.531 1 86.69 188 TYR B N 1
ATOM 10953 C CA . TYR B 1 188 ? 9.625 14.914 19.734 1 86.69 188 TYR B CA 1
ATOM 10954 C C . TYR B 1 188 ? 8.828 15.922 20.547 1 86.69 188 TYR B C 1
ATOM 10956 O O . TYR B 1 188 ? 8.445 15.656 21.688 1 86.69 188 TYR B O 1
ATOM 10964 N N . ARG B 1 189 ? 8.578 17.141 19.969 1 87.62 189 ARG B N 1
ATOM 10965 C CA . ARG B 1 189 ? 7.754 18.156 20.609 1 87.62 189 ARG B CA 1
ATOM 10966 C C . ARG B 1 189 ? 6.809 18.812 19.609 1 87.62 189 ARG B C 1
ATOM 10968 O O . ARG B 1 189 ? 7.176 19.031 18.453 1 87.62 189 ARG B O 1
ATOM 10975 N N . GLY B 1 190 ? 5.609 19.031 20.031 1 87.38 190 GLY B N 1
ATOM 10976 C CA . GLY B 1 190 ? 4.641 19.75 19.219 1 87.38 190 GLY B CA 1
ATOM 10977 C C . GLY B 1 190 ? 3.797 18.844 18.359 1 87.38 190 GLY B C 1
ATOM 10978 O O . GLY B 1 190 ? 3.113 19.297 17.438 1 87.38 190 GLY B O 1
ATOM 10979 N N . MET B 1 191 ? 3.82 17.562 18.594 1 88.19 191 MET B N 1
ATOM 10980 C CA . MET B 1 191 ? 3.09 16.641 17.719 1 88.19 191 MET B CA 1
ATOM 10981 C C . MET B 1 191 ? 2.086 15.82 18.5 1 88.19 191 MET B C 1
ATOM 10983 O O . MET B 1 191 ? 1.644 14.766 18.047 1 88.19 191 MET B O 1
ATOM 10987 N N . ALA B 1 192 ? 1.68 16.25 19.594 1 88.25 192 ALA B N 1
ATOM 10988 C CA . ALA B 1 192 ? 0.788 15.484 20.469 1 88.25 192 ALA B CA 1
ATOM 10989 C C . ALA B 1 192 ? -0.579 15.289 19.812 1 88.25 192 ALA B C 1
ATOM 10991 O O . ALA B 1 192 ? -1.242 14.273 20.031 1 88.25 192 ALA B O 1
ATOM 10992 N N . LEU B 1 193 ? -0.957 16.25 19.031 1 90.94 193 LEU B N 1
ATOM 10993 C CA . LEU B 1 193 ? -2.295 16.203 18.453 1 90.94 193 LEU B CA 1
ATOM 10994 C C . LEU B 1 193 ? -2.279 15.492 17.109 1 90.94 193 LEU B C 1
ATOM 10996 O O . LEU B 1 193 ? -3.312 15.391 16.438 1 90.94 193 LEU B O 1
ATOM 11000 N N . ALA B 1 194 ? -1.17 15 16.688 1 90.94 194 ALA B N 1
ATOM 11001 C CA . ALA B 1 194 ? -1.04 14.211 15.461 1 90.94 194 ALA B CA 1
ATOM 11002 C C . ALA B 1 194 ? -0.661 12.766 15.781 1 90.94 194 ALA B C 1
ATOM 11004 O O . ALA B 1 194 ? 0.516 12.406 15.719 1 90.94 194 ALA B O 1
ATOM 11005 N N . PRO B 1 195 ? -1.658 11.984 15.961 1 88.12 195 PRO B N 1
ATOM 11006 C CA . PRO B 1 195 ? -1.355 10.594 16.312 1 88.12 195 PRO B CA 1
ATOM 11007 C C . PRO B 1 195 ? -0.622 9.859 15.188 1 88.12 195 PRO B C 1
ATOM 11009 O O . PRO B 1 195 ? -0.819 10.164 14.008 1 88.12 195 PRO B O 1
ATOM 11012 N N . GLU B 1 196 ? 0.144 8.859 15.555 1 88.06 196 GLU B N 1
ATOM 11013 C CA . GLU B 1 196 ? 0.932 8.078 14.609 1 88.06 196 GLU B CA 1
ATOM 11014 C C . GLU B 1 196 ? 0.054 7.09 13.844 1 88.06 196 GLU B C 1
ATOM 11016 O O . GLU B 1 196 ? -0.857 6.488 14.414 1 88.06 196 GLU B O 1
ATOM 11021 N N . ASP B 1 197 ? 0.327 6.988 12.508 1 88.31 197 ASP B N 1
ATOM 11022 C CA . ASP B 1 197 ? -0.3 6 11.633 1 88.31 197 ASP B CA 1
ATOM 11023 C C . ASP B 1 197 ? 0.686 4.898 11.25 1 88.31 197 ASP B C 1
ATOM 11025 O O . ASP B 1 197 ? 1.478 5.062 10.32 1 88.31 197 ASP B O 1
ATOM 11029 N N . LYS B 1 198 ? 0.492 3.727 11.797 1 81.88 198 LYS B N 1
ATOM 11030 C CA . LYS B 1 198 ? 1.438 2.629 11.609 1 81.88 198 LYS B CA 1
ATOM 11031 C C . LYS B 1 198 ? 1.4 2.104 10.18 1 81.88 198 LYS B C 1
ATOM 11033 O O . LYS B 1 198 ? 2.434 1.726 9.625 1 81.88 198 LYS B O 1
ATOM 11038 N N . LEU B 1 199 ? 0.318 2.133 9.578 1 82.06 199 LEU B N 1
ATOM 11039 C CA . LEU B 1 199 ? 0.18 1.592 8.234 1 82.06 199 LEU B CA 1
ATOM 11040 C C . LEU B 1 199 ? 0.817 2.52 7.207 1 82.06 199 LEU B C 1
ATOM 11042 O O . LEU B 1 199 ? 1.418 2.057 6.234 1 82.06 199 LEU B O 1
ATOM 11046 N N . SER B 1 200 ? 0.698 3.773 7.438 1 82.88 200 SER B N 1
ATOM 11047 C CA . SER B 1 200 ? 1.354 4.73 6.551 1 82.88 200 SER B CA 1
ATOM 11048 C C . SER B 1 200 ? 2.871 4.664 6.691 1 82.88 200 SER B C 1
ATOM 11050 O O . SER B 1 200 ? 3.6 4.848 5.715 1 82.88 200 SER B O 1
ATOM 11052 N N . LYS B 1 201 ? 3.34 4.359 7.867 1 81.75 201 LYS B N 1
ATOM 11053 C CA . LYS B 1 201 ? 4.777 4.27 8.109 1 81.75 201 LYS B CA 1
ATOM 11054 C C . LYS B 1 201 ? 5.375 3.051 7.406 1 81.75 201 LYS B C 1
ATOM 11056 O O . LYS B 1 201 ? 6.551 3.057 7.039 1 81.75 201 LYS B O 1
ATOM 11061 N N . GLN B 1 202 ? 4.566 2.146 7.227 1 77.75 202 GLN B N 1
ATOM 11062 C CA . GLN B 1 202 ? 5.039 0.946 6.543 1 77.75 202 GLN B CA 1
ATOM 11063 C C . GLN B 1 202 ? 5.219 1.198 5.047 1 77.75 202 GLN B C 1
ATOM 11065 O O . GLN B 1 202 ? 5.988 0.501 4.383 1 77.75 202 GLN B O 1
ATOM 11070 N N . ARG B 1 203 ? 4.602 2.229 4.598 1 80.88 203 ARG B N 1
ATOM 11071 C CA . ARG B 1 203 ? 4.691 2.547 3.176 1 80.88 203 ARG B CA 1
ATOM 11072 C C . ARG B 1 203 ? 5.961 3.334 2.871 1 80.88 203 ARG B C 1
ATOM 11074 O O . ARG B 1 203 ? 6.422 3.361 1.728 1 80.88 203 ARG B O 1
ATOM 11081 N N . GLY B 1 204 ? 6.496 3.977 3.938 1 83.38 204 GLY B N 1
ATOM 11082 C CA . GLY B 1 204 ? 7.727 4.723 3.748 1 83.38 204 GLY B CA 1
ATOM 11083 C C . GLY B 1 204 ? 8.164 5.484 4.988 1 83.38 204 GLY B C 1
ATOM 11084 O O . GLY B 1 204 ? 7.406 5.59 5.953 1 83.38 204 GLY B O 1
ATOM 11085 N N . GLU B 1 205 ? 9.453 5.961 4.863 1 86.75 205 GLU B N 1
ATOM 11086 C CA . GLU B 1 205 ? 10.023 6.754 5.949 1 86.75 205 GLU B CA 1
ATOM 11087 C C . GLU B 1 205 ? 10.461 8.133 5.461 1 86.75 205 GLU B C 1
ATOM 11089 O O . GLU B 1 205 ? 10.75 8.312 4.277 1 86.75 205 GLU B O 1
ATOM 11094 N N . SER B 1 206 ? 10.438 9.047 6.449 1 89.62 206 SER B N 1
ATOM 11095 C CA . SER B 1 206 ? 10.867 10.398 6.094 1 89.62 206 SER B CA 1
ATOM 11096 C C . SER B 1 206 ? 12.266 10.688 6.641 1 89.62 206 SER B C 1
ATOM 11098 O O . SER B 1 206 ? 12.922 11.633 6.199 1 89.62 206 SER B O 1
ATOM 11100 N N . VAL B 1 207 ? 12.703 9.969 7.648 1 90.88 207 VAL B N 1
ATOM 11101 C CA . VAL B 1 207 ? 14.016 10.18 8.266 1 90.88 207 VAL B CA 1
ATOM 11102 C C . VAL B 1 207 ? 14.703 8.836 8.477 1 90.88 207 VAL B C 1
ATOM 11104 O O . VAL B 1 207 ? 14.094 7.887 8.984 1 90.88 207 VAL B O 1
ATOM 11107 N N . VAL B 1 208 ? 15.922 8.734 8.039 1 90.19 208 VAL B N 1
ATOM 11108 C CA . VAL B 1 208 ? 16.734 7.535 8.234 1 90.19 208 VAL B CA 1
ATOM 11109 C C . VAL B 1 208 ? 18.172 7.941 8.594 1 90.19 208 VAL B C 1
ATOM 11111 O O . VAL B 1 208 ? 18.703 8.891 8.031 1 90.19 208 VAL B O 1
ATOM 11114 N N . SER B 1 209 ? 18.719 7.312 9.578 1 91.06 209 SER B N 1
ATOM 11115 C CA . SER B 1 209 ? 20.078 7.602 9.992 1 91.06 209 SER B CA 1
ATOM 11116 C C . SER B 1 209 ? 20.906 6.324 10.078 1 91.06 209 SER B C 1
ATOM 11118 O O . SER B 1 209 ? 20.391 5.258 10.398 1 91.06 209 SER B O 1
ATOM 11120 N N . THR B 1 210 ? 22.188 6.449 9.688 1 89 210 THR B N 1
ATOM 11121 C CA . THR B 1 210 ? 23.156 5.367 9.812 1 89 210 THR B CA 1
ATOM 11122 C C . THR B 1 210 ? 24.391 5.836 10.562 1 89 210 THR B C 1
ATOM 11124 O O . THR B 1 210 ? 24.859 6.961 10.367 1 89 210 THR B O 1
ATOM 11127 N N . VAL B 1 211 ? 24.906 5.062 11.445 1 93.31 211 VAL B N 1
ATOM 11128 C CA . VAL B 1 211 ? 26.078 5.406 12.234 1 93.31 211 VAL B CA 1
ATOM 11129 C C . VAL B 1 211 ? 27.109 4.281 12.148 1 93.31 211 VAL B C 1
ATOM 11131 O O . VAL B 1 211 ? 26.797 3.123 12.438 1 93.31 211 VAL B O 1
ATOM 11134 N N . LYS B 1 212 ? 28.312 4.699 11.781 1 92.38 212 LYS B N 1
ATOM 11135 C CA . LYS B 1 212 ? 29.406 3.752 11.648 1 92.38 212 LYS B CA 1
ATOM 11136 C C . LYS B 1 212 ? 30.625 4.207 12.461 1 92.38 212 LYS B C 1
ATOM 11138 O O . LYS B 1 212 ? 30.969 5.391 12.461 1 92.38 212 LYS B O 1
ATOM 11143 N N . HIS B 1 213 ? 31.172 3.295 13.172 1 94.44 213 HIS B N 1
ATOM 11144 C CA . HIS B 1 213 ? 32.438 3.514 13.852 1 94.44 213 HIS B CA 1
ATOM 11145 C C . HIS B 1 213 ? 33.5 2.516 13.391 1 94.44 213 HIS B C 1
ATOM 11147 O O . HIS B 1 213 ? 33.188 1.347 13.148 1 94.44 213 HIS B O 1
ATOM 11153 N N . THR B 1 214 ? 34.656 3.018 13.172 1 93.38 214 THR B N 1
ATOM 11154 C CA . THR B 1 214 ? 35.781 2.154 12.859 1 93.38 214 THR B CA 1
ATOM 11155 C C . THR B 1 214 ? 36.938 2.391 13.836 1 93.38 214 THR B C 1
ATOM 11157 O O . THR B 1 214 ? 37.312 3.533 14.078 1 93.38 214 THR B O 1
ATOM 11160 N N . TYR B 1 215 ? 37.5 1.348 14.398 1 93.94 215 TYR B N 1
ATOM 11161 C CA . TYR B 1 215 ? 38.562 1.437 15.391 1 93.94 215 TYR B CA 1
ATOM 11162 C C . TYR B 1 215 ? 39.781 0.661 14.945 1 93.94 215 TYR B C 1
ATOM 11164 O O . TYR B 1 215 ? 39.688 -0.397 14.32 1 93.94 215 TYR B O 1
ATOM 11172 N N . THR B 1 216 ? 40.906 1.25 15.148 1 93.25 216 THR B N 1
ATOM 11173 C CA . THR B 1 216 ? 42.156 0.525 15.109 1 93.25 216 THR B CA 1
ATOM 11174 C C . THR B 1 216 ? 42.688 0.291 16.516 1 93.25 216 THR B C 1
ATOM 11176 O O . THR B 1 216 ? 43.031 1.243 17.219 1 93.25 216 THR B O 1
ATOM 11179 N N . VAL B 1 217 ? 42.719 -0.93 16.922 1 91.81 217 VAL B N 1
ATOM 11180 C CA . VAL B 1 217 ? 43.094 -1.276 18.297 1 91.81 217 VAL B CA 1
ATOM 11181 C C . VAL B 1 217 ? 44.406 -2.041 18.297 1 91.81 217 VAL B C 1
ATOM 11183 O O . VAL B 1 217 ? 44.531 -3.059 17.609 1 91.81 217 VAL B O 1
ATOM 11186 N N . LYS B 1 218 ? 45.281 -1.511 18.969 1 89.19 218 LYS B N 1
ATOM 11187 C CA . LYS B 1 218 ? 46.562 -2.176 19.141 1 89.19 218 LYS B CA 1
ATOM 11188 C C . LYS B 1 218 ? 46.594 -2.998 20.422 1 89.19 218 LYS B C 1
ATOM 11190 O O . LYS B 1 218 ? 46.125 -2.549 21.469 1 89.19 218 LYS B O 1
ATOM 11195 N N . SER B 1 219 ? 47.094 -4.23 20.375 1 83.94 219 SER B N 1
ATOM 11196 C CA . SER B 1 219 ? 47.188 -5.098 21.547 1 83.94 219 SER B CA 1
ATOM 11197 C C . SER B 1 219 ? 48.406 -4.766 22.391 1 83.94 219 SER B C 1
ATOM 11199 O O . SER B 1 219 ? 49.531 -4.715 21.891 1 83.94 219 SER B O 1
ATOM 11201 N N . THR B 1 220 ? 48.188 -4.355 23.609 1 83.19 220 THR B N 1
ATOM 11202 C CA . THR B 1 220 ? 49.25 -4.117 24.562 1 83.19 220 THR B CA 1
ATOM 11203 C C . THR B 1 220 ? 49.188 -5.121 25.719 1 83.19 220 THR B C 1
ATOM 11205 O O . THR B 1 220 ? 48.25 -5.934 25.781 1 83.19 220 THR B O 1
ATOM 11208 N N . ALA B 1 221 ? 50.156 -5.113 26.656 1 77.94 221 ALA B N 1
ATOM 11209 C CA . ALA B 1 221 ? 50.219 -6.047 27.766 1 77.94 221 ALA B CA 1
ATOM 11210 C C . ALA B 1 221 ? 49.031 -5.855 28.719 1 77.94 221 ALA B C 1
ATOM 11212 O O . ALA B 1 221 ? 48.562 -6.812 29.328 1 77.94 221 ALA B O 1
ATOM 11213 N N . ASP B 1 222 ? 48.562 -4.656 28.812 1 76.75 222 ASP B N 1
ATOM 11214 C CA . ASP B 1 222 ? 47.5 -4.34 29.75 1 76.75 222 ASP B CA 1
ATOM 11215 C C . ASP B 1 222 ? 46.125 -4.523 29.094 1 76.75 222 ASP B C 1
ATOM 11217 O O . ASP B 1 222 ? 45.125 -4.699 29.781 1 76.75 222 ASP B O 1
ATOM 11221 N N . GLY B 1 223 ? 46.094 -4.465 27.812 1 82.19 223 GLY B N 1
ATOM 11222 C CA . GLY B 1 223 ? 44.844 -4.555 27.094 1 82.19 223 GLY B CA 1
ATOM 11223 C C . GLY B 1 223 ? 44.875 -3.9 25.734 1 82.19 223 GLY B C 1
ATOM 11224 O O . GLY B 1 223 ? 45.969 -3.666 25.188 1 82.19 223 GLY B O 1
ATOM 11225 N N . GLY B 1 224 ? 43.688 -3.707 25.219 1 88.12 224 GLY B N 1
ATOM 11226 C CA . GLY B 1 224 ? 43.625 -3.088 23.906 1 88.12 224 GLY B CA 1
ATOM 11227 C C . GLY B 1 224 ? 43.688 -1.573 23.953 1 88.12 224 GLY B C 1
ATOM 11228 O O . GLY B 1 224 ? 43.031 -0.942 24.781 1 88.12 224 GLY B O 1
ATOM 11229 N N . LEU B 1 225 ? 44.562 -0.937 23.156 1 91.06 225 LEU B N 1
ATOM 11230 C CA . LEU B 1 225 ? 44.719 0.512 23.062 1 91.06 225 LEU B CA 1
ATOM 11231 C C . LEU B 1 225 ? 44.188 1.022 21.719 1 91.06 225 LEU B C 1
ATOM 11233 O O . LEU B 1 225 ? 44.656 0.568 20.672 1 91.06 225 LEU B O 1
ATOM 11237 N N . ILE B 1 226 ? 43.219 1.946 21.766 1 93.12 226 ILE B N 1
ATOM 11238 C CA . ILE B 1 226 ? 42.688 2.545 20.547 1 93.12 226 ILE B CA 1
ATOM 11239 C C . ILE B 1 226 ? 43.688 3.566 20 1 93.12 226 ILE B C 1
ATOM 11241 O O . ILE B 1 226 ? 43.938 4.59 20.625 1 93.12 226 ILE B O 1
ATOM 11245 N N . THR B 1 227 ? 44.219 3.324 18.859 1 94.12 227 THR B N 1
ATOM 11246 C CA . THR B 1 227 ? 45.188 4.238 18.266 1 94.12 227 THR B CA 1
ATOM 11247 C C . THR B 1 227 ? 44.5 5.203 17.312 1 94.12 227 THR B C 1
ATOM 11249 O O . THR B 1 227 ? 44.938 6.355 17.172 1 94.12 227 THR B O 1
ATOM 11252 N N . LYS B 1 228 ? 43.594 4.707 16.594 1 95.19 228 LYS B N 1
ATOM 11253 C CA . LYS B 1 228 ? 42.781 5.512 15.68 1 95.19 228 LYS B CA 1
ATOM 11254 C C . LYS B 1 228 ? 41.312 5.102 15.727 1 95.19 228 LYS B C 1
ATOM 11256 O O . LYS B 1 228 ? 41 3.932 15.945 1 95.19 228 LYS B O 1
ATOM 11261 N N . ALA B 1 229 ? 40.5 6.012 15.648 1 96.19 229 ALA B N 1
ATOM 11262 C CA . ALA B 1 229 ? 39.062 5.742 15.555 1 96.19 229 ALA B CA 1
ATOM 11263 C C . ALA B 1 229 ? 38.375 6.754 14.641 1 96.19 229 ALA B C 1
ATOM 11265 O O . ALA B 1 229 ? 38.781 7.918 14.578 1 96.19 229 ALA B O 1
ATOM 11266 N N . PHE B 1 230 ? 37.5 6.297 13.859 1 96.06 230 PHE B N 1
ATOM 11267 C CA . PHE B 1 230 ? 36.75 7.109 12.906 1 96.06 230 PHE B CA 1
ATOM 11268 C C . PHE B 1 230 ? 35.25 6.809 12.992 1 96.06 230 PHE B C 1
ATOM 11270 O O . PHE B 1 230 ? 34.844 5.652 13.133 1 96.06 230 PHE B O 1
ATOM 11277 N N . ALA B 1 231 ? 34.469 7.844 13.109 1 96.31 231 ALA B N 1
ATOM 11278 C CA . ALA B 1 231 ? 33.031 7.672 13.117 1 96.31 231 ALA B CA 1
ATOM 11279 C C . ALA B 1 231 ? 32.375 8.5 12.016 1 96.31 231 ALA B C 1
ATOM 11281 O O . ALA B 1 231 ? 32.812 9.609 11.719 1 96.31 231 ALA B O 1
ATOM 11282 N N . GLN B 1 232 ? 31.391 7.949 11.383 1 94.56 232 GLN B N 1
ATOM 11283 C CA . GLN B 1 232 ? 30.641 8.602 10.32 1 94.56 232 GLN B CA 1
ATOM 11284 C C . GLN B 1 232 ? 29.141 8.406 10.516 1 94.56 232 GLN B C 1
ATOM 11286 O O . GLN B 1 232 ? 28.672 7.277 10.656 1 94.56 232 GLN B O 1
ATOM 11291 N N . GLU B 1 233 ? 28.438 9.438 10.609 1 95.56 233 GLU B N 1
ATOM 11292 C CA . GLU B 1 233 ? 26.984 9.414 10.727 1 95.56 233 GLU B CA 1
ATOM 11293 C C . GLU B 1 233 ? 26.328 10.141 9.555 1 95.56 233 GLU B C 1
ATOM 11295 O O . GLU B 1 233 ? 26.766 11.219 9.164 1 95.56 233 GLU B O 1
ATOM 11300 N N . ARG B 1 234 ? 25.359 9.469 8.93 1 93.44 234 ARG B N 1
ATOM 11301 C CA . ARG B 1 234 ? 24.562 10.062 7.848 1 93.44 234 ARG B CA 1
ATOM 11302 C C . ARG B 1 234 ? 23.094 10.109 8.211 1 93.44 234 ARG B C 1
ATOM 11304 O O . ARG B 1 234 ? 22.547 9.148 8.75 1 93.44 234 ARG B O 1
ATOM 11311 N N . GLN B 1 235 ? 22.531 11.203 8.008 1 93.81 235 GLN B N 1
ATOM 11312 C CA . GLN B 1 235 ? 21.094 11.344 8.188 1 93.81 235 GLN B CA 1
ATOM 11313 C C . GLN B 1 235 ? 20.438 11.875 6.918 1 93.81 235 GLN B C 1
ATOM 11315 O O . GLN B 1 235 ? 20.922 12.836 6.316 1 93.81 235 GLN B O 1
ATOM 11320 N N . TYR B 1 236 ? 19.422 11.219 6.488 1 92.75 236 TYR B N 1
ATOM 11321 C CA . TYR B 1 236 ? 18.625 11.633 5.336 1 92.75 236 TYR B CA 1
ATOM 11322 C C . TYR B 1 236 ? 17.234 12.102 5.77 1 92.75 236 TYR B C 1
ATOM 11324 O O . TYR B 1 236 ? 16.547 11.398 6.504 1 92.75 236 TYR B O 1
ATOM 11332 N N . PHE B 1 237 ? 16.891 13.297 5.34 1 93.44 237 PHE B N 1
ATOM 11333 C CA . PHE B 1 237 ? 15.57 13.82 5.664 1 93.44 237 PHE B CA 1
ATOM 11334 C C . PHE B 1 237 ? 14.875 14.336 4.41 1 93.44 237 PHE B C 1
ATOM 11336 O O . PHE B 1 237 ? 15.5 14.977 3.564 1 93.44 237 PHE B O 1
ATOM 11343 N N . THR B 1 238 ? 13.609 13.969 4.352 1 91.62 238 THR B N 1
ATOM 11344 C CA . THR B 1 238 ? 12.703 14.562 3.369 1 91.62 238 THR B CA 1
ATOM 11345 C C . THR B 1 238 ? 11.281 14.641 3.92 1 91.62 238 THR B C 1
ATOM 11347 O O . THR B 1 238 ? 10.859 13.773 4.688 1 91.62 238 THR B O 1
ATOM 11350 N N . PRO B 1 239 ? 10.617 15.711 3.705 1 88.94 239 PRO B N 1
ATOM 11351 C CA . PRO B 1 239 ? 9.211 15.734 4.121 1 88.94 239 PRO B CA 1
ATOM 11352 C C . PRO B 1 239 ? 8.352 14.734 3.352 1 88.94 239 PRO B C 1
ATOM 11354 O O . PRO B 1 239 ? 7.145 14.641 3.594 1 88.94 239 PRO B O 1
ATOM 11357 N N . PHE B 1 240 ? 8.969 13.945 2.461 1 90.5 240 PHE B N 1
ATOM 11358 C CA . PHE B 1 240 ? 8.305 12.945 1.642 1 90.5 240 PHE B CA 1
ATOM 11359 C C . PHE B 1 240 ? 8.875 11.555 1.914 1 90.5 240 PHE B C 1
ATOM 11361 O O . PHE B 1 240 ? 9.25 11.242 3.047 1 90.5 240 PHE B O 1
ATOM 11368 N N . ASN B 1 241 ? 8.852 10.711 0.942 1 87.94 241 ASN B N 1
ATOM 11369 C CA . ASN B 1 241 ? 9.477 9.391 1.045 1 87.94 241 ASN B CA 1
ATOM 11370 C C . ASN B 1 241 ? 10.984 9.469 0.862 1 87.94 241 ASN B C 1
ATOM 11372 O O . ASN B 1 241 ? 11.469 10 -0.14 1 87.94 241 ASN B O 1
ATOM 11376 N N . VAL B 1 242 ? 11.703 8.984 1.725 1 90 242 VAL B N 1
ATOM 11377 C CA . VAL B 1 242 ? 13.156 9.094 1.76 1 90 242 VAL B CA 1
ATOM 11378 C C . VAL B 1 242 ? 13.758 8.43 0.524 1 90 242 VAL B C 1
ATOM 11380 O O . VAL B 1 242 ? 14.914 8.688 0.172 1 90 242 VAL B O 1
ATOM 11383 N N . LYS B 1 243 ? 12.977 7.648 -0.169 1 86.06 243 LYS B N 1
ATOM 11384 C CA . LYS B 1 243 ? 13.461 7.027 -1.399 1 86.06 243 LYS B CA 1
ATOM 11385 C C . LYS B 1 243 ? 13.789 8.078 -2.455 1 86.06 243 LYS B C 1
ATOM 11387 O O . LYS B 1 243 ? 14.648 7.859 -3.311 1 86.06 243 LYS B O 1
ATOM 11392 N N . GLY B 1 244 ? 13.133 9.234 -2.4 1 85.81 244 GLY B N 1
ATOM 11393 C CA . GLY B 1 244 ? 13.414 10.336 -3.311 1 85.81 244 GLY B CA 1
ATOM 11394 C C . GLY B 1 244 ? 14.547 11.227 -2.828 1 85.81 244 GLY B C 1
ATOM 11395 O O . GLY B 1 244 ? 15.453 10.773 -2.129 1 85.81 244 GLY B O 1
ATOM 11396 N N . GLY B 1 245 ? 14.562 12.406 -3.297 1 87 245 GLY B N 1
ATOM 11397 C CA . GLY B 1 245 ? 15.57 13.352 -2.852 1 87 245 GLY B CA 1
ATOM 11398 C C . GLY B 1 245 ? 15.453 13.695 -1.379 1 87 245 GLY B C 1
ATOM 11399 O O . GLY B 1 245 ? 14.359 13.672 -0.814 1 87 245 GLY B O 1
ATOM 11400 N N . SER B 1 246 ? 16.641 13.914 -0.708 1 90.38 246 SER B N 1
ATOM 11401 C CA . SER B 1 246 ? 16.641 14.195 0.725 1 90.38 246 SER B CA 1
ATOM 11402 C C . SER B 1 246 ? 17.719 15.211 1.088 1 90.38 246 SER B C 1
ATOM 11404 O O . SER B 1 246 ? 18.688 15.383 0.348 1 90.38 246 SER B O 1
ATOM 11406 N N . SER B 1 247 ? 17.391 15.977 2.096 1 93.06 247 SER B N 1
ATOM 11407 C CA . SER B 1 247 ? 18.453 16.719 2.773 1 93.06 247 SER B CA 1
ATOM 11408 C C . SER B 1 247 ? 19.344 15.797 3.586 1 93.06 247 SER B C 1
ATOM 11410 O O . SER B 1 247 ? 18.859 14.852 4.219 1 93.06 247 SER B O 1
ATOM 11412 N N . ARG B 1 248 ? 20.625 16.141 3.488 1 93.88 248 ARG B N 1
ATOM 11413 C CA . ARG B 1 248 ? 21.578 15.195 4.078 1 93.88 248 ARG B CA 1
ATOM 11414 C C . ARG B 1 248 ? 22.453 15.875 5.125 1 93.88 248 ARG B C 1
ATOM 11416 O O . ARG B 1 248 ? 22.859 17.031 4.949 1 93.88 248 ARG B O 1
ATOM 11423 N N . LEU B 1 249 ? 22.656 15.234 6.203 1 96.56 249 LEU B N 1
ATOM 11424 C CA . LEU B 1 249 ? 23.609 15.625 7.23 1 96.56 249 LEU B CA 1
ATOM 11425 C C . LEU B 1 249 ? 24.719 14.586 7.367 1 96.56 249 LEU B C 1
ATOM 11427 O O . LEU B 1 249 ? 24.453 13.391 7.465 1 96.56 249 LEU B O 1
ATOM 11431 N N . LEU B 1 250 ? 25.938 15 7.25 1 95.88 250 LEU B N 1
ATOM 11432 C CA . LEU B 1 250 ? 27.109 14.148 7.418 1 95.88 250 LEU B CA 1
ATOM 11433 C C . LEU B 1 250 ? 27.922 14.586 8.625 1 95.88 250 LEU B C 1
ATOM 11435 O O . LEU B 1 250 ? 28.359 15.742 8.703 1 95.88 250 LEU B O 1
ATOM 11439 N N . ALA B 1 251 ? 28.031 13.773 9.562 1 97.44 251 ALA B N 1
ATOM 11440 C CA . ALA B 1 251 ? 28.875 14.023 10.734 1 97.44 251 ALA B CA 1
ATOM 11441 C C . ALA B 1 251 ? 30.078 13.078 10.758 1 97.44 251 ALA B C 1
ATOM 11443 O O . ALA B 1 251 ? 29.906 11.859 10.68 1 97.44 251 ALA B O 1
ATOM 11444 N N . LEU B 1 252 ? 31.25 13.664 10.797 1 97.12 252 LEU B N 1
ATOM 11445 C CA . LEU B 1 252 ? 32.5 12.906 10.852 1 97.12 252 LEU B CA 1
ATOM 11446 C C . LEU B 1 252 ? 33.281 13.258 12.102 1 97.12 252 LEU B C 1
ATOM 11448 O O . LEU B 1 252 ? 33.344 14.422 12.516 1 97.12 252 LEU B O 1
ATOM 11452 N N . ARG B 1 253 ? 33.844 12.305 12.688 1 96.62 253 ARG B N 1
ATOM 11453 C CA . ARG B 1 253 ? 34.812 12.555 13.758 1 96.62 253 ARG B CA 1
ATOM 11454 C C . ARG B 1 253 ? 35.938 11.523 13.758 1 96.62 253 ARG B C 1
ATOM 11456 O O . ARG B 1 253 ? 35.719 10.367 13.375 1 96.62 253 ARG B O 1
ATOM 11463 N N . ASP B 1 254 ? 37.062 11.914 14.086 1 96.69 254 ASP B N 1
ATOM 11464 C CA . ASP B 1 254 ? 38.188 11 14.125 1 96.69 254 ASP B CA 1
ATOM 11465 C C . ASP B 1 254 ? 39.156 11.367 15.25 1 96.69 254 ASP B C 1
ATOM 11467 O O . ASP B 1 254 ? 39.219 12.531 15.656 1 96.69 254 ASP B O 1
ATOM 11471 N N . ILE B 1 255 ? 39.844 10.422 15.797 1 96.88 255 ILE B N 1
ATOM 11472 C CA . ILE B 1 255 ? 40.875 10.609 16.812 1 96.88 255 ILE B CA 1
ATOM 11473 C C . ILE B 1 255 ? 42.125 9.828 16.422 1 96.88 255 ILE B C 1
ATOM 11475 O O . ILE B 1 255 ? 42.031 8.805 15.75 1 96.88 255 ILE B O 1
ATOM 11479 N N . GLU B 1 256 ? 43.219 10.32 16.719 1 97.31 256 GLU B N 1
ATOM 11480 C CA . GLU B 1 256 ? 44.5 9.68 16.516 1 97.31 256 GLU B CA 1
ATOM 11481 C C . GLU B 1 256 ? 45.406 9.828 17.734 1 97.31 256 GLU B C 1
ATOM 11483 O O . GLU B 1 256 ? 45.562 10.922 18.281 1 97.31 256 GLU B O 1
ATOM 11488 N N . LEU B 1 257 ? 45.969 8.75 18.203 1 96.5 257 LEU B N 1
ATOM 11489 C CA . LEU B 1 257 ? 46.844 8.766 19.359 1 96.5 257 LEU B CA 1
ATOM 11490 C C . LEU B 1 257 ? 48.188 9.398 19.016 1 96.5 257 LEU B C 1
ATOM 11492 O O . LEU B 1 257 ? 48.844 8.969 18.062 1 96.5 257 LEU B O 1
ATOM 11496 N N . LEU B 1 258 ? 48.562 10.398 19.75 1 96 258 LEU B N 1
ATOM 11497 C CA . LEU B 1 258 ? 49.812 11.117 19.484 1 96 258 LEU B CA 1
ATOM 11498 C C . LEU B 1 258 ? 50.938 10.578 20.344 1 96 258 LEU B C 1
ATOM 11500 O O . LEU B 1 258 ? 52.031 10.305 19.844 1 96 258 LEU B O 1
ATOM 11504 N N . LYS B 1 259 ? 50.594 10.508 21.688 1 92.56 259 LYS B N 1
ATOM 11505 C CA . LYS B 1 259 ? 51.656 10.141 22.625 1 92.56 259 LYS B CA 1
ATOM 11506 C C . LYS B 1 259 ? 51.094 9.484 23.875 1 92.56 259 LYS B C 1
ATOM 11508 O O . LYS B 1 259 ? 49.938 9.75 24.25 1 92.56 259 LYS B O 1
ATOM 11513 N N . VAL B 1 260 ? 51.875 8.523 24.438 1 93.25 260 VAL B N 1
ATOM 11514 C CA . VAL B 1 260 ? 51.594 7.938 25.75 1 93.25 260 VAL B CA 1
ATOM 11515 C C . VAL B 1 260 ? 52.719 8.25 26.719 1 93.25 260 VAL B C 1
ATOM 11517 O O . VAL B 1 260 ? 53.906 7.977 26.438 1 93.25 260 VAL B O 1
ATOM 11520 N N . SER B 1 261 ? 52.406 8.961 27.781 1 92.38 261 SER B N 1
ATOM 11521 C CA . SER B 1 261 ? 53.438 9.328 28.766 1 92.38 261 SER B CA 1
ATOM 11522 C C . SER B 1 261 ? 53.031 8.883 30.172 1 92.38 261 SER B C 1
ATOM 11524 O O . SER B 1 261 ? 51.875 8.539 30.406 1 92.38 261 SER B O 1
ATOM 11526 N N . ASP B 1 262 ? 53.969 8.766 31.094 1 89.31 262 ASP B N 1
ATOM 11527 C CA . ASP B 1 262 ? 53.688 8.422 32.469 1 89.31 262 ASP B CA 1
ATOM 11528 C C . ASP B 1 262 ? 53.062 9.609 33.219 1 89.31 262 ASP B C 1
ATOM 11530 O O . ASP B 1 262 ? 53.438 10.758 32.969 1 89.31 262 ASP B O 1
ATOM 11534 N N . THR B 1 263 ? 52.125 9.234 34 1 87.38 263 THR B N 1
ATOM 11535 C CA . THR B 1 263 ? 51.438 10.281 34.719 1 87.38 263 THR B CA 1
ATOM 11536 C C . THR B 1 263 ? 52.312 10.82 35.844 1 87.38 263 THR B C 1
ATOM 11538 O O . THR B 1 263 ? 52.75 10.062 36.719 1 87.38 263 THR B O 1
ATOM 11541 N N . THR B 1 264 ? 52.875 12.055 35.875 1 77.25 264 THR B N 1
ATOM 11542 C CA . THR B 1 264 ? 53.75 12.602 36.906 1 77.25 264 THR B CA 1
ATOM 11543 C C . THR B 1 264 ? 52.938 13.422 37.906 1 77.25 264 THR B C 1
ATOM 11545 O O . THR B 1 264 ? 53.25 13.438 39.094 1 77.25 264 THR B O 1
ATOM 11548 N N . ASP B 1 265 ? 51.938 14.227 37.469 1 72.19 265 ASP B N 1
ATOM 11549 C CA . ASP B 1 265 ? 51.312 15.219 38.312 1 72.19 265 ASP B CA 1
ATOM 11550 C C . ASP B 1 265 ? 49.844 14.859 38.594 1 72.19 265 ASP B C 1
ATOM 11552 O O . ASP B 1 265 ? 49.125 14.438 37.656 1 72.19 265 ASP B O 1
ATOM 11556 N N . LYS B 1 266 ? 49.531 14.695 39.906 1 74.12 266 LYS B N 1
ATOM 11557 C CA . LYS B 1 266 ? 48.125 14.523 40.25 1 74.12 266 LYS B CA 1
ATOM 11558 C C . LYS B 1 266 ? 47.344 15.797 39.969 1 74.12 266 LYS B C 1
ATOM 11560 O O . LYS B 1 266 ? 47.781 16.891 40.312 1 74.12 266 LYS B O 1
ATOM 11565 N N . ILE B 1 267 ? 46.344 15.781 39.062 1 77.5 267 ILE B N 1
ATOM 11566 C CA . ILE B 1 267 ? 45.5 16.938 38.719 1 77.5 267 ILE B CA 1
ATOM 11567 C C . ILE B 1 267 ? 44.469 17.156 39.812 1 77.5 267 ILE B C 1
ATOM 11569 O O . ILE B 1 267 ? 43.781 16.219 40.219 1 77.5 267 ILE B O 1
ATOM 11573 N N . VAL B 1 268 ? 44.469 18.297 40.5 1 77.44 268 VAL B N 1
ATOM 11574 C CA . VAL B 1 268 ? 43.469 18.672 41.5 1 77.44 268 VAL B CA 1
ATOM 11575 C C . VAL B 1 268 ? 42.156 19.031 40.844 1 77.44 268 VAL B C 1
ATOM 11577 O O . VAL B 1 268 ? 42.094 19.938 40 1 77.44 268 VAL B O 1
ATOM 11580 N N . THR B 1 269 ? 41.188 18.078 41.031 1 79.94 269 THR B N 1
ATOM 11581 C CA . THR B 1 269 ? 39.875 18.328 40.5 1 79.94 269 THR B CA 1
ATOM 11582 C C . THR B 1 269 ? 38.969 19.031 41.531 1 79.94 269 THR B C 1
ATOM 11584 O O . THR B 1 269 ? 39.094 18.75 42.719 1 79.94 269 THR B O 1
ATOM 11587 N N . GLY B 1 270 ? 38.562 20.266 41.5 1 78.06 270 GLY B N 1
ATOM 11588 C CA . GLY B 1 270 ? 37.656 20.969 42.375 1 78.06 270 GLY B CA 1
ATOM 11589 C C . GLY B 1 270 ? 36.344 20.25 42.594 1 78.06 270 GLY B C 1
ATOM 11590 O O . GLY B 1 270 ? 36.281 19.016 42.562 1 78.06 270 GLY B O 1
ATOM 11591 N N . GLN B 1 271 ? 35.312 20.969 43.031 1 85.5 271 GLN B N 1
ATOM 11592 C CA . GLN B 1 271 ? 33.969 20.422 43.219 1 85.5 271 GLN B CA 1
ATOM 11593 C C . GLN B 1 271 ? 33.375 19.953 41.906 1 85.5 271 GLN B C 1
ATOM 11595 O O . GLN B 1 271 ? 33.344 20.703 40.906 1 85.5 271 GLN B O 1
ATOM 11600 N N . MET B 1 272 ? 33 18.656 41.906 1 90.31 272 MET B N 1
ATOM 11601 C CA . MET B 1 272 ? 32.5 18.062 40.688 1 90.31 272 MET B CA 1
ATOM 11602 C C . MET B 1 272 ? 31.047 17.625 40.844 1 90.31 272 MET B C 1
ATOM 11604 O O . MET B 1 272 ? 30.641 17.172 41.938 1 90.31 272 MET B O 1
ATOM 11608 N N . GLN B 1 273 ? 30.203 17.859 39.844 1 93.12 273 GLN B N 1
ATOM 11609 C CA . GLN B 1 273 ? 28.812 17.422 39.781 1 93.12 273 GLN B CA 1
ATOM 11610 C C . GLN B 1 273 ? 28.594 16.375 38.719 1 93.12 273 GLN B C 1
ATOM 11612 O O . GLN B 1 273 ? 29.141 16.484 37.594 1 93.12 273 GLN B O 1
ATOM 11617 N N . SER B 1 274 ? 27.797 15.375 39.031 1 94.56 274 SER B N 1
ATOM 11618 C CA . SER B 1 274 ? 27.5 14.32 38.062 1 94.56 274 SER B CA 1
ATOM 11619 C C . SER B 1 274 ? 26.578 14.828 36.969 1 94.56 274 SER B C 1
ATOM 11621 O O . SER B 1 274 ? 25.578 15.508 37.25 1 94.56 274 SER B O 1
ATOM 11623 N N . ARG B 1 275 ? 26.922 14.547 35.75 1 94.81 275 ARG B N 1
ATOM 11624 C CA . ARG B 1 275 ? 26.109 14.953 34.594 1 94.81 275 ARG B CA 1
ATOM 11625 C C . ARG B 1 275 ? 25.5 13.742 33.906 1 94.81 275 ARG B C 1
ATOM 11627 O O . ARG B 1 275 ? 24.891 13.867 32.844 1 94.81 275 ARG B O 1
ATOM 11634 N N . GLY B 1 276 ? 25.625 12.547 34.562 1 94.12 276 GLY B N 1
ATOM 11635 C CA . GLY B 1 276 ? 25 11.344 34.031 1 94.12 276 GLY B CA 1
ATOM 11636 C C . GLY B 1 276 ? 25.938 10.531 33.156 1 94.12 276 GLY B C 1
ATOM 11637 O O . GLY B 1 276 ? 27.156 10.734 33.156 1 94.12 276 GLY B O 1
ATOM 11638 N N . ASN B 1 277 ? 25.359 9.672 32.312 1 94.75 277 ASN B N 1
ATOM 11639 C CA . ASN B 1 277 ? 26.125 8.75 31.5 1 94.75 277 ASN B CA 1
ATOM 11640 C C . ASN B 1 277 ? 26.359 9.305 30.094 1 94.75 277 ASN B C 1
ATOM 11642 O O . ASN B 1 277 ? 26.359 10.523 29.906 1 94.75 277 ASN B O 1
ATOM 11646 N N . LEU B 1 278 ? 26.578 8.422 29.078 1 95.44 278 LEU B N 1
ATOM 11647 C CA . LEU B 1 278 ? 26.984 8.828 27.75 1 95.44 278 LEU B CA 1
ATOM 11648 C C . LEU B 1 278 ? 25.781 9.234 26.906 1 95.44 278 LEU B C 1
ATOM 11650 O O . LEU B 1 278 ? 25.938 9.836 25.844 1 95.44 278 LEU B O 1
ATOM 11654 N N . ILE B 1 279 ? 24.609 8.969 27.406 1 95.62 279 ILE B N 1
ATOM 11655 C CA . ILE B 1 279 ? 23.406 9.297 26.641 1 95.62 279 ILE B CA 1
ATOM 11656 C C . ILE B 1 279 ? 23.25 10.812 26.531 1 95.62 279 ILE B C 1
ATOM 11658 O O . ILE B 1 279 ? 23.438 11.531 27.516 1 95.62 279 ILE B O 1
ATOM 11662 N N . TYR B 1 280 ? 23 11.227 25.359 1 96 280 TYR B N 1
ATOM 11663 C CA . TYR B 1 280 ? 22.797 12.648 25.109 1 96 280 TYR B CA 1
ATOM 11664 C C . TYR B 1 280 ? 21.688 13.203 26 1 96 280 TYR B C 1
ATOM 11666 O O . TYR B 1 280 ? 20.656 12.547 26.203 1 96 280 TYR B O 1
ATOM 11674 N N . LYS B 1 281 ? 21.859 14.406 26.484 1 92.88 281 LYS B N 1
ATOM 11675 C CA . LYS B 1 281 ? 20.844 15.062 27.312 1 92.88 281 LYS B CA 1
ATOM 11676 C C . LYS B 1 281 ? 20.344 16.344 26.672 1 92.88 281 LYS B C 1
ATOM 11678 O O . LYS B 1 281 ? 21.125 17.281 26.469 1 92.88 281 LYS B O 1
ATOM 11683 N N . THR B 1 282 ? 19.125 16.297 26.328 1 88.12 282 THR B N 1
ATOM 11684 C CA . THR B 1 282 ? 18.5 17.484 25.766 1 88.12 282 THR B CA 1
ATOM 11685 C C . THR B 1 282 ? 18.016 18.438 26.859 1 88.12 282 THR B C 1
ATOM 11687 O O . THR B 1 282 ? 17.531 17.984 27.891 1 88.12 282 THR B O 1
ATOM 11690 N N . GLU B 1 283 ? 18.219 19.672 26.562 1 79.44 283 GLU B N 1
ATOM 11691 C CA . GLU B 1 283 ? 17.719 20.641 27.516 1 79.44 283 GLU B CA 1
ATOM 11692 C C . GLU B 1 283 ? 16.188 20.656 27.531 1 79.44 283 GLU B C 1
ATOM 11694 O O . GLU B 1 283 ? 15.555 20.547 26.484 1 79.44 283 GLU B O 1
ATOM 11699 N N . LYS B 1 284 ? 15.672 20.672 28.641 1 65.94 284 LYS B N 1
ATOM 11700 C CA . LYS B 1 284 ? 14.227 20.594 28.797 1 65.94 284 LYS B CA 1
ATOM 11701 C C . LYS B 1 284 ? 13.539 21.797 28.125 1 65.94 284 LYS B C 1
ATOM 11703 O O . LYS B 1 284 ? 12.461 21.656 27.547 1 65.94 284 LYS B O 1
ATOM 11708 N N . ASP B 1 285 ? 14.211 22.984 28.219 1 65 285 ASP B N 1
ATOM 11709 C CA . ASP B 1 285 ? 13.5 24.188 27.781 1 65 285 ASP B CA 1
ATOM 11710 C C . ASP B 1 285 ? 13.75 24.469 26.297 1 65 285 ASP B C 1
ATOM 11712 O O . ASP B 1 285 ? 13.117 25.344 25.719 1 65 285 ASP B O 1
ATOM 11716 N N . LEU B 1 286 ? 14.188 23.625 25.531 1 62.56 286 LEU B N 1
ATOM 11717 C CA . LEU B 1 286 ? 14.453 23.734 24.094 1 62.56 286 LEU B CA 1
ATOM 11718 C C . LEU B 1 286 ? 14.422 25.203 23.656 1 62.56 286 LEU B C 1
ATOM 11720 O O . LEU B 1 286 ? 13.711 25.562 22.719 1 62.56 286 LEU B O 1
ATOM 11724 N N . ARG B 1 287 ? 15.195 26.109 24.203 1 67.94 287 ARG B N 1
ATOM 11725 C CA . ARG B 1 287 ? 15.055 27.562 24.203 1 67.94 287 ARG B CA 1
ATOM 11726 C C . ARG B 1 287 ? 15.352 28.141 22.812 1 67.94 287 ARG B C 1
ATOM 11728 O O . ARG B 1 287 ? 14.562 28.906 22.266 1 67.94 287 ARG B O 1
ATOM 11735 N N . PRO B 1 288 ? 16.297 27.578 22.156 1 80.75 288 PRO B N 1
ATOM 11736 C CA . PRO B 1 288 ? 16.562 28.328 20.922 1 80.75 288 PRO B CA 1
ATOM 11737 C C . PRO B 1 288 ? 15.711 27.875 19.75 1 80.75 288 PRO B C 1
ATOM 11739 O O . PRO B 1 288 ? 15.633 26.672 19.469 1 80.75 288 PRO B O 1
ATOM 11742 N N . ILE B 1 289 ? 15.039 28.859 19.109 1 90.12 289 ILE B N 1
ATOM 11743 C CA . ILE B 1 289 ? 14.375 28.625 17.828 1 90.12 289 ILE B CA 1
ATOM 11744 C C . ILE B 1 289 ? 15.414 28.516 16.719 1 90.12 289 ILE B C 1
ATOM 11746 O O . ILE B 1 289 ? 16.266 29.391 16.578 1 90.12 289 ILE B O 1
ATOM 11750 N N . PRO B 1 290 ? 15.414 27.5 15.992 1 91.5 290 PRO B N 1
ATOM 11751 C CA . PRO B 1 290 ? 16.484 27.234 15.031 1 91.5 290 PRO B CA 1
ATOM 11752 C C . PRO B 1 290 ? 16.562 28.297 13.938 1 91.5 290 PRO B C 1
ATOM 11754 O O . PRO B 1 290 ? 17.609 28.469 13.312 1 91.5 290 PRO B O 1
ATOM 11757 N N . VAL B 1 291 ? 15.594 29.156 13.695 1 91.56 291 VAL B N 1
ATOM 11758 C CA . VAL B 1 291 ? 15.625 30.125 12.602 1 91.56 291 VAL B CA 1
ATOM 11759 C C . VAL B 1 291 ? 16.016 31.5 13.141 1 91.56 291 VAL B C 1
ATOM 11761 O O . VAL B 1 291 ? 16.188 32.438 12.367 1 91.56 291 VAL B O 1
ATOM 11764 N N . VAL B 1 292 ? 16.172 31.578 14.422 1 91.75 292 VAL B N 1
ATOM 11765 C CA . VAL B 1 292 ? 16.453 32.875 15.039 1 91.75 292 VAL B CA 1
ATOM 11766 C C . VAL B 1 292 ? 17.688 32.75 15.93 1 91.75 292 VAL B C 1
ATOM 11768 O O . VAL B 1 292 ? 17.812 31.781 16.703 1 91.75 292 VAL B O 1
ATOM 11771 N N . MET B 1 293 ? 18.625 33.594 15.766 1 91.88 293 MET B N 1
ATOM 11772 C CA . MET B 1 293 ? 19.75 33.719 16.688 1 91.88 293 MET B CA 1
ATOM 11773 C C . MET B 1 293 ? 20.016 35.188 17.031 1 91.88 293 MET B C 1
ATOM 11775 O O . MET B 1 293 ? 20.594 35.906 16.219 1 91.88 293 MET B O 1
ATOM 11779 N N . ILE B 1 294 ? 19.547 35.562 18.172 1 89.56 294 ILE B N 1
ATOM 11780 C CA . ILE B 1 294 ? 19.688 36.938 18.625 1 89.56 294 ILE B CA 1
ATOM 11781 C C . ILE B 1 294 ? 20.203 36.969 20.062 1 89.56 294 ILE B C 1
ATOM 11783 O O . ILE B 1 294 ? 20.125 35.969 20.766 1 89.56 294 ILE B O 1
ATOM 11787 N N . ASN B 1 295 ? 20.719 38.062 20.328 1 88.19 295 ASN B N 1
ATOM 11788 C CA . ASN B 1 295 ? 21.188 38.25 21.703 1 88.19 295 ASN B CA 1
ATOM 11789 C C . ASN B 1 295 ? 20.031 38.281 22.688 1 88.19 295 ASN B C 1
ATOM 11791 O O . ASN B 1 295 ? 19.156 39.156 22.578 1 88.19 295 ASN B O 1
ATOM 11795 N N . LEU B 1 296 ? 20.016 37.5 23.641 1 89.38 296 LEU B N 1
ATOM 11796 C CA . LEU B 1 296 ? 18.875 37.344 24.531 1 89.38 296 LEU B CA 1
ATOM 11797 C C . LEU B 1 296 ? 19.109 38.062 25.859 1 89.38 296 LEU B C 1
ATOM 11799 O O . LEU B 1 296 ? 18.281 38 26.766 1 89.38 296 LEU B O 1
ATOM 11803 N N . ASN B 1 297 ? 20.203 38.781 25.891 1 88.12 297 ASN B N 1
ATOM 11804 C CA . ASN B 1 297 ? 20.469 39.531 27.125 1 88.12 297 ASN B CA 1
ATOM 11805 C C . ASN B 1 297 ? 19.547 40.75 27.266 1 88.12 297 ASN B C 1
ATOM 11807 O O . ASN B 1 297 ? 19.25 41.406 26.281 1 88.12 297 ASN B O 1
ATOM 11811 N N . GLU B 1 298 ? 19.062 41.031 28.359 1 92 298 GLU B N 1
ATOM 11812 C CA . GLU B 1 298 ? 18.156 42.125 28.656 1 92 298 GLU B CA 1
ATOM 11813 C C . GLU B 1 298 ? 17 42.188 27.688 1 92 298 GLU B C 1
ATOM 11815 O O . GLU B 1 298 ? 16.828 43.156 26.938 1 92 298 GLU B O 1
ATOM 11820 N N . PRO B 1 299 ? 16.219 41.25 27.75 1 94.88 299 PRO B N 1
ATOM 11821 C CA . PRO B 1 299 ? 15.156 41.094 26.75 1 94.88 299 PRO B CA 1
ATOM 11822 C C . PRO B 1 299 ? 14.078 42.156 26.859 1 94.88 299 PRO B C 1
ATOM 11824 O O . PRO B 1 299 ? 13.406 42.5 25.875 1 94.88 299 PRO B O 1
ATOM 11827 N N . MET B 1 300 ? 13.844 42.875 27.984 1 95.25 300 MET B N 1
ATOM 11828 C CA . MET B 1 300 ? 12.695 43.719 28.25 1 95.25 300 MET B CA 1
ATOM 11829 C C . MET B 1 300 ? 12.695 44.938 27.297 1 95.25 300 MET B C 1
ATOM 11831 O O . MET B 1 300 ? 11.727 45.156 26.578 1 95.25 300 MET B O 1
ATOM 11835 N N . PRO B 1 301 ? 13.758 45.688 27.25 1 95.31 301 PRO B N 1
ATOM 11836 C CA . PRO B 1 301 ? 13.742 46.844 26.328 1 95.31 301 PRO B CA 1
ATOM 11837 C C . PRO B 1 301 ? 13.633 46.406 24.875 1 95.31 301 PRO B C 1
ATOM 11839 O O . PRO B 1 301 ? 13 47.094 24.078 1 95.31 301 PRO B O 1
ATOM 11842 N N . LYS B 1 302 ? 14.266 45.375 24.547 1 95.94 302 LYS B N 1
ATOM 11843 C CA . LYS B 1 302 ? 14.219 44.875 23.172 1 95.94 302 LYS B CA 1
ATOM 11844 C C . LYS B 1 302 ? 12.797 44.469 22.781 1 95.94 302 LYS B C 1
ATOM 11846 O O . LYS B 1 302 ? 12.367 44.719 21.656 1 95.94 302 LYS B O 1
ATOM 11851 N N . ILE B 1 303 ? 12.109 43.812 23.688 1 97.75 303 ILE B N 1
ATOM 11852 C CA . ILE B 1 303 ? 10.734 43.406 23.453 1 97.75 303 ILE B CA 1
ATOM 11853 C C . ILE B 1 303 ? 9.859 44.625 23.203 1 97.75 303 ILE B C 1
ATOM 11855 O O . ILE B 1 303 ? 9.07 44.656 22.266 1 97.75 303 ILE B O 1
ATOM 11859 N N . LEU B 1 304 ? 10 45.656 24.062 1 96.88 304 LEU B N 1
ATOM 11860 C CA . LEU B 1 304 ? 9.203 46.875 23.953 1 96.88 304 LEU B CA 1
ATOM 11861 C C . LEU B 1 304 ? 9.461 47.562 22.625 1 96.88 304 LEU B C 1
ATOM 11863 O O . LEU B 1 304 ? 8.523 48 21.938 1 96.88 304 LEU B O 1
ATOM 11867 N N . ASP B 1 305 ? 10.719 47.656 22.266 1 95.69 305 ASP B N 1
ATOM 11868 C CA . ASP B 1 305 ? 11.086 48.281 21 1 95.69 305 ASP B CA 1
ATOM 11869 C C . ASP B 1 305 ? 10.492 47.5 19.812 1 95.69 305 ASP B C 1
ATOM 11871 O O . ASP B 1 305 ? 10.008 48.125 18.859 1 95.69 305 ASP B O 1
ATOM 11875 N N . LEU B 1 306 ? 10.602 46.281 19.844 1 96.38 306 LEU B N 1
ATOM 11876 C CA . LEU B 1 306 ? 10.109 45.438 18.75 1 96.38 306 LEU B CA 1
ATOM 11877 C C . LEU B 1 306 ? 8.594 45.531 18.641 1 96.38 306 LEU B C 1
ATOM 11879 O O . LEU B 1 306 ? 8.047 45.531 17.531 1 96.38 306 LEU B O 1
ATOM 11883 N N . ILE B 1 307 ? 7.871 45.469 19.75 1 97.25 307 ILE B N 1
ATOM 11884 C CA . ILE B 1 307 ? 6.418 45.594 19.75 1 97.25 307 ILE B CA 1
ATOM 11885 C C . ILE B 1 307 ? 6.016 46.938 19.109 1 97.25 307 ILE B C 1
ATOM 11887 O O . ILE B 1 307 ? 5.121 46.969 18.266 1 97.25 307 ILE B O 1
ATOM 11891 N N . LYS B 1 308 ? 6.68 48.031 19.5 1 95.62 308 LYS B N 1
ATOM 11892 C CA . LYS B 1 308 ? 6.383 49.344 18.953 1 95.62 308 LYS B CA 1
ATOM 11893 C C . LYS B 1 308 ? 6.676 49.375 17.453 1 95.62 308 LYS B C 1
ATOM 11895 O O . LYS B 1 308 ? 5.891 49.938 16.688 1 95.62 308 LYS B O 1
ATOM 11900 N N . HIS B 1 309 ? 7.754 48.781 17.125 1 95.06 309 HIS B N 1
ATOM 11901 C CA . HIS B 1 309 ? 8.141 48.781 15.719 1 95.06 309 HIS B CA 1
ATOM 11902 C C . HIS B 1 309 ? 7.148 47.969 14.883 1 95.06 309 HIS B C 1
ATOM 11904 O O . HIS B 1 309 ? 6.707 48.438 13.828 1 95.06 309 HIS B O 1
ATOM 11910 N N . LEU B 1 310 ? 6.863 46.75 15.281 1 95.81 310 LEU B N 1
ATOM 11911 C CA . LEU B 1 310 ? 5.957 45.875 14.539 1 95.81 310 LEU B CA 1
ATOM 11912 C C . LEU B 1 310 ? 4.559 46.5 14.469 1 95.81 310 LEU B C 1
ATOM 11914 O O . LEU B 1 310 ? 3.885 46.406 13.438 1 95.81 310 LEU B O 1
ATOM 11918 N N . ALA B 1 311 ? 4.109 47.094 15.555 1 94.88 311 ALA B N 1
ATOM 11919 C CA . ALA B 1 311 ? 2.803 47.719 15.562 1 94.88 311 ALA B CA 1
ATOM 11920 C C . ALA B 1 311 ? 2.754 48.875 14.562 1 94.88 311 ALA B C 1
ATOM 11922 O O . ALA B 1 311 ? 1.772 49.031 13.828 1 94.88 311 ALA B O 1
ATOM 11923 N N . GLN B 1 312 ? 3.801 49.625 14.523 1 92.81 312 GLN B N 1
ATOM 11924 C CA . GLN B 1 312 ? 3.848 50.781 13.617 1 92.81 312 GLN B CA 1
ATOM 11925 C C . GLN B 1 312 ? 3.947 50.312 12.164 1 92.81 312 GLN B C 1
ATOM 11927 O O . GLN B 1 312 ? 3.328 50.906 11.273 1 92.81 312 GLN B O 1
ATOM 11932 N N . ALA B 1 313 ? 4.676 49.344 11.961 1 93 313 ALA B N 1
ATOM 11933 C CA . ALA B 1 313 ? 4.895 48.875 10.602 1 93 313 ALA B CA 1
ATOM 11934 C C . ALA B 1 313 ? 3.617 48.25 10.023 1 93 313 ALA B C 1
ATOM 11936 O O . ALA B 1 313 ? 3.408 48.281 8.812 1 93 313 ALA B O 1
ATOM 11937 N N . ASN B 1 314 ? 2.717 47.75 10.797 1 91.62 314 ASN B N 1
ATOM 11938 C CA . ASN B 1 314 ? 1.553 47.031 10.312 1 91.62 314 ASN B CA 1
ATOM 11939 C C . ASN B 1 314 ? 0.252 47.75 10.648 1 91.62 314 ASN B C 1
ATOM 11941 O O . ASN B 1 314 ? -0.804 47.125 10.75 1 91.62 314 ASN B O 1
ATOM 11945 N N . ILE B 1 315 ? 0.214 48.938 10.898 1 84 315 ILE B N 1
ATOM 11946 C CA . ILE B 1 315 ? -0.966 49.688 11.344 1 84 315 ILE B CA 1
ATOM 11947 C C . ILE B 1 315 ? -1.952 49.812 10.188 1 84 315 ILE B C 1
ATOM 11949 O O . ILE B 1 315 ? -3.152 49.594 10.352 1 84 315 ILE B O 1
ATOM 11953 N N . TYR B 1 316 ? -1.511 50.188 9.008 1 81.31 316 TYR B N 1
ATOM 11954 C CA . TYR B 1 316 ? -2.463 50.438 7.93 1 81.31 316 TYR B CA 1
ATOM 11955 C C . TYR B 1 316 ? -2.424 49.312 6.906 1 81.31 316 TYR B C 1
ATOM 11957 O O . TYR B 1 316 ? -3.426 49.031 6.246 1 81.31 316 TYR B O 1
ATOM 11965 N N . HIS B 1 317 ? -1.366 48.75 6.691 1 86.44 317 HIS B N 1
ATOM 11966 C CA . HIS B 1 317 ? -1.178 47.625 5.816 1 86.44 317 HIS B CA 1
ATOM 11967 C C . HIS B 1 317 ? -0.246 46.594 6.449 1 86.44 317 HIS B C 1
ATOM 11969 O O . HIS B 1 317 ? 0.415 46.875 7.449 1 86.44 317 HIS B O 1
ATOM 11975 N N . VAL B 1 318 ? -0.389 45.375 5.977 1 90.25 318 VAL B N 1
ATOM 11976 C CA . VAL B 1 318 ? 0.531 44.344 6.473 1 90.25 318 VAL B CA 1
ATOM 11977 C C . VAL B 1 318 ? 1.885 44.5 5.781 1 90.25 318 VAL B C 1
ATOM 11979 O O . VAL B 1 318 ? 1.963 44.5 4.551 1 90.25 318 VAL B O 1
ATOM 11982 N N . ASP B 1 319 ? 2.859 44.688 6.57 1 90.62 319 ASP B N 1
ATOM 11983 C CA . ASP B 1 319 ? 4.223 44.75 6.047 1 90.62 319 ASP B CA 1
ATOM 11984 C C . ASP B 1 319 ? 4.844 43.344 6.016 1 90.62 319 ASP B C 1
ATOM 11986 O O . ASP B 1 319 ? 5.27 42.812 7.051 1 90.62 319 ASP B O 1
ATOM 11990 N N . SER B 1 320 ? 4.973 42.875 4.82 1 89.69 320 SER B N 1
ATOM 11991 C CA . SER B 1 320 ? 5.473 41.5 4.668 1 89.69 320 SER B CA 1
ATOM 11992 C C . SER B 1 320 ? 6.945 41.406 5.059 1 89.69 320 SER B C 1
ATOM 11994 O O . SER B 1 320 ? 7.418 40.344 5.457 1 89.69 320 SER B O 1
ATOM 11996 N N . ALA B 1 321 ? 7.664 42.406 4.992 1 88.38 321 ALA B N 1
ATOM 11997 C CA . ALA B 1 321 ? 9.094 42.375 5.297 1 88.38 321 ALA B CA 1
ATOM 11998 C C . ALA B 1 321 ? 9.336 42.25 6.793 1 88.38 321 ALA B C 1
ATOM 12000 O O . ALA B 1 321 ? 10.312 41.625 7.211 1 88.38 321 ALA B O 1
ATOM 12001 N N . SER B 1 322 ? 8.453 42.719 7.574 1 92.25 322 SER B N 1
ATOM 12002 C CA . SER B 1 322 ? 8.648 42.688 9.016 1 92.25 322 SER B CA 1
ATOM 12003 C C . SER B 1 322 ? 7.98 41.469 9.633 1 92.25 322 SER B C 1
ATOM 12005 O O . SER B 1 322 ? 8.086 41.25 10.844 1 92.25 322 SER B O 1
ATOM 12007 N N . SER B 1 323 ? 7.32 40.75 8.891 1 92.75 323 SER B N 1
ATOM 12008 C CA . SER B 1 323 ? 6.555 39.625 9.422 1 92.75 323 SER B CA 1
ATOM 12009 C C . SER B 1 323 ? 7.469 38.594 10.062 1 92.75 323 SER B C 1
ATOM 12011 O O . SER B 1 323 ? 7.086 37.938 11.039 1 92.75 323 SER B O 1
ATOM 12013 N N . THR B 1 324 ? 8.68 38.469 9.641 1 92.19 324 THR B N 1
ATOM 12014 C CA . THR B 1 324 ? 9.602 37.469 10.164 1 92.19 324 THR B CA 1
ATOM 12015 C C . THR B 1 324 ? 10.086 37.844 11.555 1 92.19 324 THR B C 1
ATOM 12017 O O . THR B 1 324 ? 10.547 37 12.32 1 92.19 324 THR B O 1
ATOM 12020 N N . ASP B 1 325 ? 9.938 39.094 11.914 1 93.75 325 ASP B N 1
ATOM 12021 C CA . ASP B 1 325 ? 10.406 39.594 13.203 1 93.75 325 ASP B CA 1
ATOM 12022 C C . ASP B 1 325 ? 9.508 39.094 14.336 1 93.75 325 ASP B C 1
ATOM 12024 O O . ASP B 1 325 ? 9.867 39.219 15.516 1 93.75 325 ASP B O 1
ATOM 12028 N N . ILE B 1 326 ? 8.445 38.562 14 1 94.94 326 ILE B N 1
ATOM 12029 C CA . ILE B 1 326 ? 7.559 37.969 15 1 94.94 326 ILE B CA 1
ATOM 12030 C C . ILE B 1 326 ? 8.289 36.844 15.75 1 94.94 326 ILE B C 1
ATOM 12032 O O . ILE B 1 326 ? 8.133 36.719 16.969 1 94.94 326 ILE B O 1
ATOM 12036 N N . LEU B 1 327 ? 9.062 36.094 15.039 1 95 327 LEU B N 1
ATOM 12037 C CA . LEU B 1 327 ? 9.789 35 15.68 1 95 327 LEU B CA 1
ATOM 12038 C C . LEU B 1 327 ? 10.875 35.562 16.609 1 95 327 LEU B C 1
ATOM 12040 O O . LEU B 1 327 ? 11.172 34.938 17.641 1 95 327 LEU B O 1
ATOM 12044 N N . ASN B 1 328 ? 11.438 36.688 16.219 1 94.19 328 ASN B N 1
ATOM 12045 C CA . ASN B 1 328 ? 12.391 37.344 17.109 1 94.19 328 ASN B CA 1
ATOM 12046 C C . ASN B 1 328 ? 11.734 37.781 18.422 1 94.19 328 ASN B C 1
ATOM 12048 O O . ASN B 1 328 ? 12.305 37.594 19.5 1 94.19 328 ASN B O 1
ATOM 12052 N N . LEU B 1 329 ? 10.586 38.312 18.219 1 96.19 329 LEU B N 1
ATOM 12053 C CA . LEU B 1 329 ? 9.844 38.719 19.391 1 96.19 329 LEU B CA 1
ATOM 12054 C C . LEU B 1 329 ? 9.477 37.531 20.281 1 96.19 329 LEU B C 1
ATOM 12056 O O . LEU B 1 329 ? 9.609 37.594 21.5 1 96.19 329 LEU B O 1
ATOM 12060 N N . ILE B 1 330 ? 9.055 36.469 19.734 1 95.5 330 ILE B N 1
ATOM 12061 C CA . ILE B 1 330 ? 8.68 35.281 20.469 1 95.5 330 ILE B CA 1
ATOM 12062 C C . ILE B 1 330 ? 9.898 34.719 21.219 1 95.5 330 ILE B C 1
ATOM 12064 O O . ILE B 1 330 ? 9.797 34.344 22.375 1 95.5 330 ILE B O 1
ATOM 12068 N N . GLN B 1 331 ? 11 34.688 20.562 1 94.12 331 GLN B N 1
ATOM 12069 C CA . GLN B 1 331 ? 12.227 34.188 21.188 1 94.12 331 GLN B CA 1
ATOM 12070 C C . GLN B 1 331 ? 12.586 35.031 22.422 1 94.12 331 GLN B C 1
ATOM 12072 O O . GLN B 1 331 ? 12.992 34.5 23.453 1 94.12 331 GLN B O 1
ATOM 12077 N N . LEU B 1 332 ? 12.453 36.312 22.312 1 95.56 332 LEU B N 1
ATOM 12078 C CA . LEU B 1 332 ? 12.742 37.188 23.422 1 95.56 332 LEU B CA 1
ATOM 12079 C C . LEU B 1 332 ? 11.742 37 24.547 1 95.56 332 LEU B C 1
ATOM 12081 O O . LEU B 1 332 ? 12.117 37.031 25.719 1 95.56 332 LEU B O 1
ATOM 12085 N N . LEU B 1 333 ? 10.531 36.812 24.234 1 95.62 333 LEU B N 1
ATOM 12086 C CA . LEU B 1 333 ? 9.5 36.594 25.25 1 95.62 333 LEU B CA 1
ATOM 12087 C C . LEU B 1 333 ? 9.734 35.281 25.984 1 95.62 333 LEU B C 1
ATOM 12089 O O . LEU B 1 333 ? 9.484 35.188 27.188 1 95.62 333 LEU B O 1
ATOM 12093 N N . ARG B 1 334 ? 10.18 34.281 25.328 1 92.88 334 ARG B N 1
ATOM 12094 C CA . ARG B 1 334 ? 10.398 32.969 25.906 1 92.88 334 ARG B CA 1
ATOM 12095 C C . ARG B 1 334 ? 11.5 33.031 26.969 1 92.88 334 ARG B C 1
ATOM 12097 O O . ARG B 1 334 ? 11.547 32.156 27.859 1 92.88 334 ARG B O 1
ATOM 12104 N N . VAL B 1 335 ? 12.383 34.031 26.906 1 92.31 335 VAL B N 1
ATOM 12105 C CA . VAL B 1 335 ? 13.469 34.125 27.875 1 92.31 335 VAL B CA 1
ATOM 12106 C C . VAL B 1 335 ? 13.133 35.156 28.938 1 92.31 335 VAL B C 1
ATOM 12108 O O . VAL B 1 335 ? 13.82 35.25 29.953 1 92.31 335 VAL B O 1
ATOM 12111 N N . ALA B 1 336 ? 12.07 35.875 28.781 1 95.25 336 ALA B N 1
ATOM 12112 C CA . ALA B 1 336 ? 11.664 36.906 29.75 1 95.25 336 ALA B CA 1
ATOM 12113 C C . ALA B 1 336 ? 11.172 36.281 31.047 1 95.25 336 ALA B C 1
ATOM 12115 O O . ALA B 1 336 ? 10.539 35.219 31.031 1 95.25 336 ALA B O 1
ATOM 12116 N N . THR B 1 337 ? 11.477 36.906 32.188 1 95 337 THR B N 1
ATOM 12117 C CA . THR B 1 337 ? 11.016 36.438 33.469 1 95 337 THR B CA 1
ATOM 12118 C C . THR B 1 337 ? 9.602 36.938 33.781 1 95 337 THR B C 1
ATOM 12120 O O . THR B 1 337 ? 9.086 37.812 33.031 1 95 337 THR B O 1
ATOM 12123 N N . LEU B 1 338 ? 8.977 36.438 34.812 1 96.31 338 LEU B N 1
ATOM 12124 C CA . LEU B 1 338 ? 7.633 36.844 35.188 1 96.31 338 LEU B CA 1
ATOM 12125 C C . LEU B 1 338 ? 7.605 38.344 35.531 1 96.31 338 LEU B C 1
ATOM 12127 O O . LEU B 1 338 ? 6.648 39.031 35.219 1 96.31 338 LEU B O 1
ATOM 12131 N N . GLU B 1 339 ? 8.641 38.812 36.188 1 95.75 339 GLU B N 1
ATOM 12132 C CA . GLU B 1 339 ? 8.75 40.219 36.531 1 95.75 339 GLU B CA 1
ATOM 12133 C C . GLU B 1 339 ? 8.844 41.125 35.281 1 95.75 339 GLU B C 1
ATOM 12135 O O . GLU B 1 339 ? 8.25 42.188 35.25 1 95.75 339 GLU B O 1
ATOM 12140 N N . ASN B 1 340 ? 9.586 40.625 34.312 1 96.62 340 ASN B N 1
ATOM 12141 C CA . ASN B 1 340 ? 9.688 41.344 33.062 1 96.62 340 ASN B CA 1
ATOM 12142 C C . ASN B 1 340 ? 8.328 41.469 32.375 1 96.62 340 ASN B C 1
ATOM 12144 O O . ASN B 1 340 ? 7.984 42.531 31.844 1 96.62 340 ASN B O 1
ATOM 12148 N N . LEU B 1 341 ? 7.555 40.406 32.406 1 97.38 341 LEU B N 1
ATOM 12149 C CA . LEU B 1 341 ? 6.258 40.375 31.75 1 97.38 341 LEU B CA 1
ATOM 12150 C C . LEU B 1 341 ? 5.305 41.375 32.406 1 97.38 341 LEU B C 1
ATOM 12152 O O . LEU B 1 341 ? 4.57 42.094 31.703 1 97.38 341 LEU B O 1
ATOM 12156 N N . GLU B 1 342 ? 5.328 41.5 33.75 1 96.12 342 GLU B N 1
ATOM 12157 C CA . GLU B 1 342 ? 4.473 42.438 34.469 1 96.12 342 GLU B CA 1
ATOM 12158 C C . GLU B 1 342 ? 4.871 43.875 34.156 1 96.12 342 GLU B C 1
ATOM 12160 O O . GLU B 1 342 ? 4.012 44.75 34.031 1 96.12 342 GLU B O 1
ATOM 12165 N N . GLN B 1 343 ? 6.156 44.062 34.094 1 95.94 343 GLN B N 1
ATOM 12166 C CA . GLN B 1 343 ? 6.648 45.406 33.781 1 95.94 343 GLN B CA 1
ATOM 12167 C C . GLN B 1 343 ? 6.293 45.812 32.344 1 95.94 343 GLN B C 1
ATOM 12169 O O . GLN B 1 343 ? 5.949 46.969 32.094 1 95.94 343 GLN B O 1
ATOM 12174 N N . LEU B 1 344 ? 6.453 44.906 31.484 1 97.19 344 LEU B N 1
ATOM 12175 C CA . LEU B 1 344 ? 6.094 45.156 30.094 1 97.19 344 LEU B CA 1
ATOM 12176 C C . LEU B 1 344 ? 4.609 45.5 29.969 1 97.19 344 LEU B C 1
ATOM 12178 O O . LEU B 1 344 ? 4.23 46.406 29.219 1 97.19 344 LEU B O 1
ATOM 12182 N N . TRP B 1 345 ? 3.738 44.719 30.688 1 96.56 345 TRP B N 1
ATOM 12183 C CA . TRP B 1 345 ? 2.299 44.969 30.641 1 96.56 345 TRP B CA 1
ATOM 12184 C C . TRP B 1 345 ? 1.975 46.375 31.125 1 96.56 345 TRP B C 1
ATOM 12186 O O . TRP B 1 345 ? 1.137 47.062 30.531 1 96.56 345 TRP B O 1
ATOM 12196 N N . LYS B 1 346 ? 2.674 46.875 32.125 1 94.81 346 LYS B N 1
ATOM 12197 C CA . LYS B 1 346 ? 2.441 48.219 32.656 1 94.81 346 LYS B CA 1
ATOM 12198 C C . LYS B 1 346 ? 2.777 49.281 31.609 1 94.81 346 LYS B C 1
ATOM 12200 O O . LYS B 1 346 ? 2.107 50.312 31.531 1 94.81 346 LYS B O 1
ATOM 12205 N N . GLN B 1 347 ? 3.67 49 30.766 1 95.25 347 GLN B N 1
ATOM 12206 C CA . GLN B 1 347 ? 4.125 49.969 29.781 1 95.25 347 GLN B CA 1
ATOM 12207 C C . GLN B 1 347 ? 3.23 49.938 28.547 1 95.25 347 GLN B C 1
ATOM 12209 O O . GLN B 1 347 ? 3.088 50.969 27.859 1 95.25 347 GLN B O 1
ATOM 12214 N N . VAL B 1 348 ? 2.762 48.812 28.219 1 95.88 348 VAL B N 1
ATOM 12215 C CA . VAL B 1 348 ? 2.09 48.688 26.922 1 95.88 348 VAL B CA 1
ATOM 12216 C C . VAL B 1 348 ? 0.577 48.719 27.125 1 95.88 348 VAL B C 1
ATOM 12218 O O . VAL B 1 348 ? -0.176 48.969 26.188 1 95.88 348 VAL B O 1
ATOM 12221 N N . SER B 1 349 ? 0.04 48.562 28.312 1 93.81 349 SER B N 1
ATOM 12222 C CA . SER B 1 349 ? -1.385 48.375 28.578 1 93.81 349 SER B CA 1
ATOM 12223 C C . SER B 1 349 ? -2.164 49.656 28.188 1 93.81 349 SER B C 1
ATOM 12225 O O . SER B 1 349 ? -3.355 49.562 27.891 1 93.81 349 SER B O 1
ATOM 12227 N N . GLY B 1 350 ? -1.551 50.781 28.125 1 90.75 350 GLY B N 1
ATOM 12228 C CA . GLY B 1 350 ? -2.244 52.031 27.859 1 90.75 350 GLY B CA 1
ATOM 12229 C C . GLY B 1 350 ? -2.484 52.281 26.375 1 90.75 350 GLY B C 1
ATOM 12230 O O . GLY B 1 350 ? -3.365 53.062 26.016 1 90.75 350 GLY B O 1
ATOM 12231 N N . ASN B 1 351 ? -1.747 51.656 25.562 1 92.62 351 ASN B N 1
ATOM 12232 C CA . ASN B 1 351 ? -1.891 51.812 24.109 1 92.62 351 ASN B CA 1
ATOM 12233 C C . ASN B 1 351 ? -2.578 50.594 23.5 1 92.62 351 ASN B C 1
ATOM 12235 O O . ASN B 1 351 ? -2.068 49.469 23.578 1 92.62 351 ASN B O 1
ATOM 12239 N N . ASP B 1 352 ? -3.621 50.812 22.734 1 90.19 352 ASP B N 1
ATOM 12240 C CA . ASP B 1 352 ? -4.453 49.719 22.219 1 90.19 352 ASP B CA 1
ATOM 12241 C C . ASP B 1 352 ? -3.67 48.844 21.266 1 90.19 352 ASP B C 1
ATOM 12243 O O . ASP B 1 352 ? -3.82 47.594 21.266 1 90.19 352 ASP B O 1
ATOM 12247 N N . GLU B 1 353 ? -2.898 49.438 20.406 1 92 353 GLU B N 1
ATOM 12248 C CA . GLU B 1 353 ? -2.133 48.656 19.438 1 92 353 GLU B CA 1
ATOM 12249 C C . GLU B 1 353 ? -1.042 47.844 20.125 1 92 353 GLU B C 1
ATOM 12251 O O . GLU B 1 353 ? -0.865 46.656 19.844 1 92 353 GLU B O 1
ATOM 12256 N N . HIS B 1 354 ? -0.325 48.531 21.016 1 94.88 354 HIS B N 1
ATOM 12257 C CA . HIS B 1 354 ? 0.775 47.844 21.703 1 94.88 354 HIS B CA 1
ATOM 12258 C C . HIS B 1 354 ? 0.263 46.75 22.625 1 94.88 354 HIS B C 1
ATOM 12260 O O . HIS B 1 354 ? 0.876 45.688 22.719 1 94.88 354 HIS B O 1
ATOM 12266 N N . ARG B 1 355 ? -0.771 47.031 23.234 1 94.31 355 ARG B N 1
ATOM 12267 C CA . ARG B 1 355 ? -1.328 46.031 24.172 1 94.31 355 ARG B CA 1
ATOM 12268 C C . ARG B 1 355 ? -1.799 44.781 23.422 1 94.31 355 ARG B C 1
ATOM 12270 O O . ARG B 1 355 ? -1.579 43.656 23.891 1 94.31 355 ARG B O 1
ATOM 12277 N N . ARG B 1 356 ? -2.432 44.938 22.281 1 94.12 356 ARG B N 1
ATOM 12278 C CA . ARG B 1 356 ? -2.881 43.812 21.484 1 94.12 356 ARG B CA 1
ATOM 12279 C C . ARG B 1 356 ? -1.701 42.969 21.031 1 94.12 356 ARG B C 1
ATOM 12281 O O . ARG B 1 356 ? -1.738 41.719 21.125 1 94.12 356 ARG B O 1
ATOM 12288 N N . TRP B 1 357 ? -0.666 43.562 20.5 1 95.31 357 TRP B N 1
ATOM 12289 C CA . TRP B 1 357 ? 0.521 42.844 20.047 1 95.31 357 TRP B CA 1
ATOM 12290 C C . TRP B 1 357 ? 1.16 42.062 21.188 1 95.31 357 TRP B C 1
ATOM 12292 O O . TRP B 1 357 ? 1.609 40.906 21.016 1 95.31 357 TRP B O 1
ATOM 12302 N N . PHE B 1 358 ? 1.147 42.688 22.375 1 96.56 358 PHE B N 1
ATOM 12303 C CA . PHE B 1 358 ? 1.737 42.031 23.547 1 96.56 358 PHE B CA 1
ATOM 12304 C C . PHE B 1 358 ? 0.906 40.812 23.969 1 96.56 358 PHE B C 1
ATOM 12306 O O . PHE B 1 358 ? 1.44 39.719 24.156 1 96.56 358 PHE B O 1
ATOM 12313 N N . LEU B 1 359 ? -0.382 40.969 24.047 1 96.25 359 LEU B N 1
ATOM 12314 C CA . LEU B 1 359 ? -1.254 39.875 24.516 1 96.25 359 LEU B CA 1
ATOM 12315 C C . LEU B 1 359 ? -1.287 38.719 23.531 1 96.25 359 LEU B C 1
ATOM 12317 O O . LEU B 1 359 ? -1.407 37.562 23.922 1 96.25 359 LEU B O 1
ATOM 12321 N N . ASP B 1 360 ? -1.178 39.031 22.266 1 95.44 360 ASP B N 1
ATOM 12322 C CA . ASP B 1 360 ? -1.261 38 21.234 1 95.44 360 ASP B CA 1
ATOM 12323 C C . ASP B 1 360 ? 0.018 37.156 21.188 1 95.44 360 ASP B C 1
ATOM 12325 O O . ASP B 1 360 ? -0.012 36 20.812 1 95.44 360 ASP B O 1
ATOM 12329 N N . LEU B 1 361 ? 1.144 37.688 21.609 1 96.62 361 LEU B N 1
ATOM 12330 C CA . LEU B 1 361 ? 2.398 36.969 21.422 1 96.62 361 LEU B CA 1
ATOM 12331 C C . LEU B 1 361 ? 2.963 36.531 22.766 1 96.62 361 LEU B C 1
ATOM 12333 O O . LEU B 1 361 ? 3.807 35.625 22.797 1 96.62 361 LEU B O 1
ATOM 12337 N N . VAL B 1 362 ? 2.543 37.094 23.891 1 96.44 362 VAL B N 1
ATOM 12338 C CA . VAL B 1 362 ? 3.041 36.719 25.203 1 96.44 362 VAL B CA 1
ATOM 12339 C C . VAL B 1 362 ? 2.631 35.281 25.5 1 96.44 362 VAL B C 1
ATOM 12341 O O . VAL B 1 362 ? 3.275 34.594 26.297 1 96.44 362 VAL B O 1
ATOM 12344 N N . VAL B 1 363 ? 1.626 34.781 24.859 1 95.56 363 VAL B N 1
ATOM 12345 C CA . VAL B 1 363 ? 1.105 33.406 25.047 1 95.56 363 VAL B CA 1
ATOM 12346 C C . VAL B 1 363 ? 2.15 32.406 24.609 1 95.56 363 VAL B C 1
ATOM 12348 O O . VAL B 1 363 ? 2.07 31.219 24.984 1 95.56 363 VAL B O 1
ATOM 12351 N N . GLU B 1 364 ? 3.184 32.781 23.922 1 94.75 364 GLU B N 1
ATOM 12352 C CA . GLU B 1 364 ? 4.211 31.875 23.422 1 94.75 364 GLU B CA 1
ATOM 12353 C C . GLU B 1 364 ? 5.281 31.625 24.484 1 94.75 364 GLU B C 1
ATOM 12355 O O . GLU B 1 364 ? 6.246 30.906 24.234 1 94.75 364 GLU B O 1
ATOM 12360 N N . VAL B 1 365 ? 5.031 32.281 25.641 1 93.88 365 VAL B N 1
ATOM 12361 C CA . VAL B 1 365 ? 5.766 31.844 26.828 1 93.88 365 VAL B CA 1
ATOM 12362 C C . VAL B 1 365 ? 5.145 30.562 27.359 1 93.88 365 VAL B C 1
ATOM 12364 O O . VAL B 1 365 ? 4.07 30.594 27.969 1 93.88 365 VAL B O 1
ATOM 12367 N N . THR B 1 366 ? 5.496 29.406 26.953 1 89.62 366 THR B N 1
ATOM 12368 C CA . THR B 1 366 ? 4.77 28.141 27.016 1 89.62 366 THR B CA 1
ATOM 12369 C C . THR B 1 366 ? 5.09 27.406 28.312 1 89.62 366 THR B C 1
ATOM 12371 O O . THR B 1 366 ? 5.277 26.188 28.297 1 89.62 366 THR B O 1
ATOM 12374 N N . ASP B 1 367 ? 5.195 28.141 29.438 1 91.19 367 ASP B N 1
ATOM 12375 C CA . ASP B 1 367 ? 5.441 27.469 30.703 1 91.19 367 ASP B CA 1
ATOM 12376 C C . ASP B 1 367 ? 4.637 28.109 31.828 1 91.19 367 ASP B C 1
ATOM 12378 O O . ASP B 1 367 ? 3.629 28.781 31.578 1 91.19 367 ASP B O 1
ATOM 12382 N N . GLU B 1 368 ? 5.035 27.938 33.062 1 92.88 368 GLU B N 1
ATOM 12383 C CA . GLU B 1 368 ? 4.266 28.375 34.219 1 92.88 368 GLU B CA 1
ATOM 12384 C C . GLU B 1 368 ? 4.168 29.891 34.281 1 92.88 368 GLU B C 1
ATOM 12386 O O . GLU B 1 368 ? 3.203 30.438 34.844 1 92.88 368 GLU B O 1
ATOM 12391 N N . ARG B 1 369 ? 5.051 30.594 33.656 1 92.88 369 ARG B N 1
ATOM 12392 C CA . ARG B 1 369 ? 5.094 32.062 33.719 1 92.88 369 ARG B CA 1
ATOM 12393 C C . ARG B 1 369 ? 3.861 32.656 33.031 1 92.88 369 ARG B C 1
ATOM 12395 O O . ARG B 1 369 ? 3.281 33.625 33.562 1 92.88 369 ARG B O 1
ATOM 12402 N N . ILE B 1 370 ? 3.496 32.125 31.922 1 96 370 ILE B N 1
ATOM 12403 C CA . ILE B 1 370 ? 2.342 32.656 31.219 1 96 370 ILE B CA 1
ATOM 12404 C C . ILE B 1 370 ? 1.071 32.406 32.031 1 96 370 ILE B C 1
ATOM 12406 O O . ILE B 1 370 ? 0.149 33.219 32.031 1 96 370 ILE B O 1
ATOM 12410 N N . LEU B 1 371 ? 0.974 31.266 32.688 1 96.31 371 LEU B N 1
ATOM 12411 C CA . LEU B 1 371 ? -0.193 30.938 33.5 1 96.31 371 LEU B CA 1
ATOM 12412 C C . LEU B 1 371 ? -0.313 31.891 34.688 1 96.31 371 LEU B C 1
ATOM 12414 O O . LEU B 1 371 ? -1.407 32.375 35 1 96.31 371 LEU B O 1
ATOM 12418 N N . LYS B 1 372 ? 0.818 32.188 35.281 1 96.25 372 LYS B N 1
ATOM 12419 C CA . LYS B 1 372 ? 0.82 33.125 36.375 1 96.25 372 LYS B CA 1
ATOM 12420 C C . LYS B 1 372 ? 0.476 34.562 35.938 1 96.25 372 LYS B C 1
ATOM 12422 O O . LYS B 1 372 ? -0.251 35.281 36.625 1 96.25 372 LYS B O 1
ATOM 12427 N N . PHE B 1 373 ? 1.052 34.969 34.875 1 97.06 373 PHE B N 1
ATOM 12428 C CA . PHE B 1 373 ? 0.757 36.281 34.312 1 97.06 373 PHE B CA 1
ATOM 12429 C C . PHE B 1 373 ? -0.732 36.438 34.031 1 97.06 373 PHE B C 1
ATOM 12431 O O . PHE B 1 373 ? -1.351 37.438 34.406 1 97.06 373 PHE B O 1
ATOM 12438 N N . LEU B 1 374 ? -1.336 35.438 33.281 1 96.88 374 LEU B N 1
ATOM 12439 C CA . LEU B 1 374 ? -2.754 35.469 32.938 1 96.88 374 LEU B CA 1
ATOM 12440 C C . LEU B 1 374 ? -3.617 35.375 34.188 1 96.88 374 LEU B C 1
ATOM 12442 O O . LEU B 1 374 ? -4.695 35.969 34.281 1 96.88 374 LEU B O 1
ATOM 12446 N N . GLU B 1 375 ? -3.158 34.531 35.188 1 96 375 GLU B N 1
ATOM 12447 C CA . GLU B 1 375 ? -3.891 34.406 36.438 1 96 375 GLU B CA 1
ATOM 12448 C C . GLU B 1 375 ? -4.031 35.781 37.125 1 96 375 GLU B C 1
ATOM 12450 O O . GLU B 1 375 ? -5.109 36.125 37.594 1 96 375 GLU B O 1
ATOM 12455 N N . THR B 1 376 ? -2.982 36.562 37.094 1 95.88 376 THR B N 1
ATOM 12456 C CA . THR B 1 376 ? -2.99 37.875 37.688 1 95.88 376 THR B CA 1
ATOM 12457 C C . THR B 1 376 ? -3.949 38.812 36.906 1 95.88 376 THR B C 1
ATOM 12459 O O . THR B 1 376 ? -4.684 39.594 37.531 1 95.88 376 THR B O 1
ATOM 12462 N N . ARG B 1 377 ? -3.934 38.719 35.625 1 96.06 377 ARG B N 1
ATOM 12463 C CA . ARG B 1 377 ? -4.82 39.531 34.781 1 96.06 377 ARG B CA 1
ATOM 12464 C C . ARG B 1 377 ? -6.281 39.156 35 1 96.06 377 ARG B C 1
ATOM 12466 O O . ARG B 1 377 ? -7.148 40.031 35.062 1 96.06 377 ARG B O 1
ATOM 12473 N N . PHE B 1 378 ? -6.578 37.906 35.156 1 96.06 378 PHE B N 1
ATOM 12474 C CA . PHE B 1 378 ? -7.938 37.438 35.344 1 96.06 378 PHE B CA 1
ATOM 12475 C C . PHE B 1 378 ? -8.469 37.844 36.719 1 96.06 378 PHE B C 1
ATOM 12477 O O . PHE B 1 378 ? -9.648 38.188 36.844 1 96.06 378 PHE B O 1
ATOM 12484 N N . LYS B 1 379 ? -7.59 37.812 37.719 1 95 379 LYS B N 1
ATOM 12485 C CA . LYS B 1 379 ? -7.988 38.219 39.062 1 95 379 LYS B CA 1
ATOM 12486 C C . LYS B 1 379 ? -8.188 39.719 39.156 1 95 379 LYS B C 1
ATOM 12488 O O . LYS B 1 379 ? -9.117 40.188 39.812 1 95 379 LYS B O 1
ATOM 12493 N N . ALA B 1 380 ? -7.34 40.438 38.406 1 93.88 380 ALA B N 1
ATOM 12494 C CA . ALA B 1 380 ? -7.43 41.875 38.406 1 93.88 380 ALA B CA 1
ATOM 12495 C C . ALA B 1 380 ? -8.57 42.375 37.531 1 93.88 380 ALA B C 1
ATOM 12497 O O . ALA B 1 380 ? -9.117 43.438 37.719 1 93.88 380 ALA B O 1
ATOM 12498 N N . GLY B 1 381 ? -8.852 41.594 36.5 1 91.44 381 GLY B N 1
ATOM 12499 C CA . GLY B 1 381 ? -9.898 41.969 35.562 1 91.44 381 GLY B CA 1
ATOM 12500 C C . GLY B 1 381 ? -9.516 43.125 34.688 1 91.44 381 GLY B C 1
ATOM 12501 O O . GLY B 1 381 ? -10.359 43.969 34.344 1 91.44 381 GLY B O 1
ATOM 12502 N N . ASP B 1 382 ? -8.289 43.375 34.438 1 91.44 382 ASP B N 1
ATOM 12503 C CA . ASP B 1 382 ? -7.844 44.531 33.688 1 91.44 382 ASP B CA 1
ATOM 12504 C C . ASP B 1 382 ? -7.762 44.188 32.188 1 91.44 382 ASP B C 1
ATOM 12506 O O . ASP B 1 382 ? -7.18 44.969 31.406 1 91.44 382 ASP B O 1
ATOM 12510 N N . ILE B 1 383 ? -8.203 43.094 31.703 1 94.44 383 ILE B N 1
ATOM 12511 C CA . ILE B 1 383 ? -8.336 42.719 30.297 1 94.44 383 ILE B CA 1
ATOM 12512 C C . ILE B 1 383 ? -9.789 42.406 29.969 1 94.44 383 ILE B C 1
ATOM 12514 O O . ILE B 1 383 ? -10.555 42 30.859 1 94.44 383 ILE B O 1
ATOM 12518 N N . THR B 1 384 ? -10.148 42.688 28.75 1 93.06 384 THR B N 1
ATOM 12519 C CA . THR B 1 384 ? -11.516 42.406 28.344 1 93.06 384 THR B CA 1
ATOM 12520 C C . THR B 1 384 ? -11.742 40.906 28.188 1 93.06 384 THR B C 1
ATOM 12522 O O . THR B 1 384 ? -10.789 40.125 28.047 1 93.06 384 THR B O 1
ATOM 12525 N N . ALA B 1 385 ? -12.938 40.469 28.266 1 92.88 385 ALA B N 1
ATOM 12526 C CA . ALA B 1 385 ? -13.273 39.062 28.125 1 92.88 385 ALA B CA 1
ATOM 12527 C C . ALA B 1 385 ? -12.82 38.531 26.766 1 92.88 385 ALA B C 1
ATOM 12529 O O . ALA B 1 385 ? -12.383 37.375 26.656 1 92.88 385 ALA B O 1
ATOM 12530 N N . ASN B 1 386 ? -12.984 39.281 25.766 1 91.44 386 ASN B N 1
ATOM 12531 C CA . ASN B 1 386 ? -12.562 38.875 24.422 1 91.44 386 ASN B CA 1
ATOM 12532 C C . ASN B 1 386 ? -11.047 38.719 24.344 1 91.44 386 ASN B C 1
ATOM 12534 O O . ASN B 1 386 ? -10.562 37.75 23.766 1 91.44 386 ASN B O 1
ATOM 12538 N N . GLU B 1 387 ? -10.312 39.625 24.906 1 94.56 387 GLU B N 1
ATOM 12539 C CA . GLU B 1 387 ? -8.859 39.531 24.953 1 94.56 387 GLU B CA 1
ATOM 12540 C C . GLU B 1 387 ? -8.414 38.312 25.766 1 94.56 387 GLU B C 1
ATOM 12542 O O . GLU B 1 387 ? -7.504 37.594 25.359 1 94.56 387 GLU B O 1
ATOM 12547 N N . ALA B 1 388 ? -9.125 38.156 26.859 1 95.38 388 ALA B N 1
ATOM 12548 C CA . ALA B 1 388 ? -8.789 37.062 27.734 1 95.38 388 ALA B CA 1
ATOM 12549 C C . ALA B 1 388 ? -9.031 35.719 27.047 1 95.38 388 ALA B C 1
ATOM 12551 O O . ALA B 1 388 ? -8.195 34.812 27.141 1 95.38 388 ALA B O 1
ATOM 12552 N N . GLY B 1 389 ? -10.148 35.625 26.375 1 93.5 389 GLY B N 1
ATOM 12553 C CA . GLY B 1 389 ? -10.461 34.375 25.688 1 93.5 389 GLY B CA 1
ATOM 12554 C C . GLY B 1 389 ? -9.477 34.062 24.578 1 93.5 389 GLY B C 1
ATOM 12555 O O . GLY B 1 389 ? -9.055 32.906 24.422 1 93.5 389 GLY B O 1
ATOM 12556 N N . GLN B 1 390 ? -9.078 34.969 23.797 1 92.62 390 GLN B N 1
ATOM 12557 C CA . GLN B 1 390 ? -8.141 34.781 22.703 1 92.62 390 GLN B CA 1
ATOM 12558 C C . GLN B 1 390 ? -6.762 34.375 23.219 1 92.62 390 GLN B C 1
ATOM 12560 O O . GLN B 1 390 ? -6.109 33.5 22.641 1 92.62 390 GLN B O 1
ATOM 12565 N N . ALA B 1 391 ? -6.359 35 24.266 1 94.94 391 ALA B N 1
ATOM 12566 C CA . ALA B 1 391 ? -5.043 34.688 24.828 1 94.94 391 ALA B CA 1
ATOM 12567 C C . ALA B 1 391 ? -5.02 33.312 25.484 1 94.94 391 ALA B C 1
ATOM 12569 O O . ALA B 1 391 ? -4.059 32.562 25.312 1 94.94 391 ALA B O 1
ATOM 12570 N N . LEU B 1 392 ? -6.043 33.031 26.156 1 95.44 392 LEU B N 1
ATOM 12571 C CA . LEU B 1 392 ? -6.066 31.797 26.938 1 95.44 392 LEU B CA 1
ATOM 12572 C C . LEU B 1 392 ? -6.109 30.578 26.031 1 95.44 392 LEU B C 1
ATOM 12574 O O . LEU B 1 392 ? -5.441 29.578 26.297 1 95.44 392 LEU B O 1
ATOM 12578 N N . VAL B 1 393 ? -6.898 30.625 24.984 1 92.81 393 VAL B N 1
ATOM 12579 C CA . VAL B 1 393 ? -7.031 29.484 24.094 1 92.81 393 VAL B CA 1
ATOM 12580 C C . VAL B 1 393 ? -5.668 29.125 23.5 1 92.81 393 VAL B C 1
ATOM 12582 O O . VAL B 1 393 ? -5.293 27.953 23.438 1 92.81 393 VAL B O 1
ATOM 12585 N N . VAL B 1 394 ? -4.902 30.047 23.141 1 93 394 VAL B N 1
ATOM 12586 C CA . VAL B 1 394 ? -3.592 29.797 22.547 1 93 394 VAL B CA 1
ATOM 12587 C C . VAL B 1 394 ? -2.605 29.391 23.641 1 93 394 VAL B C 1
ATOM 12589 O O . VAL B 1 394 ? -1.81 28.469 23.438 1 93 394 VAL B O 1
ATOM 12592 N N . ALA B 1 395 ? -2.686 30.031 24.781 1 94.75 395 ALA B N 1
ATOM 12593 C CA . ALA B 1 395 ? -1.765 29.75 25.875 1 94.75 395 ALA B CA 1
ATOM 12594 C C . ALA B 1 395 ? -1.881 28.281 26.312 1 94.75 395 ALA B C 1
ATOM 12596 O O . ALA B 1 395 ? -0.872 27.594 26.469 1 94.75 395 ALA B O 1
ATOM 12597 N N . PHE B 1 396 ? -3.053 27.812 26.484 1 94 396 PHE B N 1
ATOM 12598 C CA . PHE B 1 396 ? -3.266 26.453 26.953 1 94 396 PHE B CA 1
ATOM 12599 C C . PHE B 1 396 ? -2.855 25.438 25.891 1 94 396 PHE B C 1
ATOM 12601 O O . PHE B 1 396 ? -2.355 24.359 26.219 1 94 396 PHE B O 1
ATOM 12608 N N . ASN B 1 397 ? -3.039 25.781 24.672 1 89.31 397 ASN B N 1
ATOM 12609 C CA . ASN B 1 397 ? -2.762 24.828 23.594 1 89.31 397 ASN B CA 1
ATOM 12610 C C . ASN B 1 397 ? -1.277 24.797 23.25 1 89.31 397 ASN B C 1
ATOM 12612 O O . ASN B 1 397 ? -0.801 23.828 22.641 1 89.31 397 ASN B O 1
ATOM 12616 N N . HIS B 1 398 ? -0.553 25.766 23.609 1 90.06 398 HIS B N 1
ATOM 12617 C CA . HIS B 1 398 ? 0.871 25.812 23.297 1 90.06 398 HIS B CA 1
ATOM 12618 C C . HIS B 1 398 ? 1.717 25.516 24.531 1 90.06 398 HIS B C 1
ATOM 12620 O O . HIS B 1 398 ? 2.941 25.391 24.438 1 90.06 398 HIS B O 1
ATOM 12626 N N . LEU B 1 399 ? 1.061 25.344 25.641 1 89.38 399 LEU B N 1
ATOM 12627 C CA . LEU B 1 399 ? 1.747 25.078 26.891 1 89.38 399 LEU B CA 1
ATOM 12628 C C . LEU B 1 399 ? 2.486 23.734 26.844 1 89.38 399 LEU B C 1
ATOM 12630 O O . LEU B 1 399 ? 2.018 22.797 26.219 1 89.38 399 LEU B O 1
ATOM 12634 N N . SER B 1 400 ? 3.613 23.719 27.547 1 85.62 400 SER B N 1
ATOM 12635 C CA . SER B 1 400 ? 4.281 22.438 27.734 1 85.62 400 SER B CA 1
ATOM 12636 C C . SER B 1 400 ? 3.488 21.547 28.688 1 85.62 400 SER B C 1
ATOM 12638 O O . SER B 1 400 ? 3.045 21.984 29.75 1 85.62 400 SER B O 1
ATOM 12640 N N . ALA B 1 401 ? 3.199 20.375 28.281 1 84.69 401 ALA B N 1
ATOM 12641 C CA . ALA B 1 401 ? 2.342 19.469 29.047 1 84.69 401 ALA B CA 1
ATOM 12642 C C . ALA B 1 401 ? 3.104 18.828 30.203 1 84.69 401 ALA B C 1
ATOM 12644 O O . ALA B 1 401 ? 3.428 17.641 30.156 1 84.69 401 ALA B O 1
ATOM 12645 N N . GLU B 1 402 ? 3.357 19.656 31.25 1 88.06 402 GLU B N 1
ATOM 12646 C CA . GLU B 1 402 ? 4.012 19.219 32.469 1 88.06 402 GLU B CA 1
ATOM 12647 C C . GLU B 1 402 ? 3.039 19.203 33.656 1 88.06 402 GLU B C 1
ATOM 12649 O O . GLU B 1 402 ? 1.994 19.859 33.594 1 88.06 402 GLU B O 1
ATOM 12654 N N . PRO B 1 403 ? 3.311 18.438 34.656 1 90.06 403 PRO B N 1
ATOM 12655 C CA . PRO B 1 403 ? 2.391 18.359 35.781 1 90.06 403 PRO B CA 1
ATOM 12656 C C . PRO B 1 403 ? 2.146 19.719 36.438 1 90.06 403 PRO B C 1
ATOM 12658 O O . PRO B 1 403 ? 1.015 20.031 36.812 1 90.06 403 PRO B O 1
ATOM 12661 N N . VAL B 1 404 ? 3.148 20.578 36.5 1 91.12 404 VAL B N 1
ATOM 12662 C CA . VAL B 1 404 ? 3.023 21.891 37.156 1 91.12 404 VAL B CA 1
ATOM 12663 C C . VAL B 1 404 ? 2.082 22.766 36.312 1 91.12 404 VAL B C 1
ATOM 12665 O O . VAL B 1 404 ? 1.257 23.5 36.875 1 91.12 404 VAL B O 1
ATOM 12668 N N . SER B 1 405 ? 2.23 22.719 35.062 1 92.12 405 SER B N 1
ATOM 12669 C CA . SER B 1 405 ? 1.389 23.516 34.188 1 92.12 405 SER B CA 1
ATOM 12670 C C . SER B 1 405 ? -0.075 23.109 34.312 1 92.12 405 SER B C 1
ATOM 12672 O O . SER B 1 405 ? -0.969 23.953 34.281 1 92.12 405 SER B O 1
ATOM 12674 N N . VAL B 1 406 ? -0.321 21.828 34.469 1 94.38 406 VAL B N 1
ATOM 12675 C CA . VAL B 1 406 ? -1.689 21.328 34.562 1 94.38 406 VAL B CA 1
ATOM 12676 C C . VAL B 1 406 ? -2.312 21.781 35.875 1 94.38 406 VAL B C 1
ATOM 12678 O O . VAL B 1 406 ? -3.473 22.203 35.906 1 94.38 406 VAL B O 1
ATOM 12681 N N . ALA B 1 407 ? -1.566 21.781 36.969 1 94.25 407 ALA B N 1
ATOM 12682 C CA . ALA B 1 407 ? -2.053 22.188 38.281 1 94.25 407 ALA B CA 1
ATOM 12683 C C . ALA B 1 407 ? -2.404 23.672 38.281 1 94.25 407 ALA B C 1
ATOM 12685 O O . ALA B 1 407 ? -3.439 24.078 38.812 1 94.25 407 ALA B O 1
ATOM 12686 N N . LEU B 1 408 ? -1.557 24.469 37.688 1 95.38 408 LEU B N 1
ATOM 12687 C CA . LEU B 1 408 ? -1.798 25.906 37.625 1 95.38 408 LEU B CA 1
ATOM 12688 C C . LEU B 1 408 ? -2.984 26.234 36.719 1 95.38 408 LEU B C 1
ATOM 12690 O O . LEU B 1 408 ? -3.748 27.156 37 1 95.38 408 LEU B O 1
ATOM 12694 N N . ALA B 1 409 ? -3.07 25.516 35.625 1 96.44 409 ALA B N 1
ATOM 12695 C CA . ALA B 1 409 ? -4.18 25.734 34.719 1 96.44 409 ALA B CA 1
ATOM 12696 C C . ALA B 1 409 ? -5.516 25.422 35.375 1 96.44 409 ALA B C 1
ATOM 12698 O O . ALA B 1 409 ? -6.535 26.031 35.062 1 96.44 409 ALA B O 1
ATOM 12699 N N . GLN B 1 410 ? -5.555 24.484 36.312 1 95.44 410 GLN B N 1
ATOM 12700 C CA . GLN B 1 410 ? -6.766 24.078 37.031 1 95.44 410 GLN B CA 1
ATOM 12701 C C . GLN B 1 410 ? -7.34 25.25 37.812 1 95.44 410 GLN B C 1
ATOM 12703 O O . GLN B 1 410 ? -8.555 25.344 38 1 95.44 410 GLN B O 1
ATOM 12708 N N . GLU B 1 411 ? -6.562 26.188 38.156 1 95.19 411 GLU B N 1
ATOM 12709 C CA . GLU B 1 411 ? -6.988 27.344 38.969 1 95.19 411 GLU B CA 1
ATOM 12710 C C . GLU B 1 411 ? -7.914 28.25 38.156 1 95.19 411 GLU B C 1
ATOM 12712 O O . GLU B 1 411 ? -8.766 28.938 38.719 1 95.19 411 GLU B O 1
ATOM 12717 N N . PHE B 1 412 ? -7.734 28.312 36.938 1 96.88 412 PHE B N 1
ATOM 12718 C CA . PHE B 1 412 ? -8.531 29.172 36.094 1 96.88 412 PHE B CA 1
ATOM 12719 C C . PHE B 1 412 ? -9.992 28.734 36.094 1 96.88 412 PHE B C 1
ATOM 12721 O O . PHE B 1 412 ? -10.883 29.531 35.75 1 96.88 412 PHE B O 1
ATOM 12728 N N . LEU B 1 413 ? -10.289 27.469 36.469 1 96.5 413 LEU B N 1
ATOM 12729 C CA . LEU B 1 413 ? -11.648 26.953 36.531 1 96.5 413 LEU B CA 1
ATOM 12730 C C . LEU B 1 413 ? -12.414 27.531 37.719 1 96.5 413 LEU B C 1
ATOM 12732 O O . LEU B 1 413 ? -13.648 27.5 37.719 1 96.5 413 LEU B O 1
ATOM 12736 N N . THR B 1 414 ? -11.68 28.156 38.594 1 94.25 414 THR B N 1
ATOM 12737 C CA . THR B 1 414 ? -12.32 28.625 39.812 1 94.25 414 THR B CA 1
ATOM 12738 C C . THR B 1 414 ? -12.32 30.141 39.875 1 94.25 414 THR B C 1
ATOM 12740 O O . THR B 1 414 ? -13.023 30.734 40.719 1 94.25 414 THR B O 1
ATOM 12743 N N . ILE B 1 415 ? -11.602 30.828 39 1 95.81 415 ILE B N 1
ATOM 12744 C CA . ILE B 1 415 ? -11.539 32.281 39 1 95.81 415 ILE B CA 1
ATOM 12745 C C . ILE B 1 415 ? -12.875 32.875 38.562 1 95.81 415 ILE B C 1
ATOM 12747 O O . ILE B 1 415 ? -13.391 32.5 37.5 1 95.81 415 ILE B O 1
ATOM 12751 N N . PRO B 1 416 ? -13.5 33.781 39.188 1 94.62 416 PRO B N 1
ATOM 12752 C CA . PRO B 1 416 ? -14.82 34.312 38.844 1 94.62 416 PRO B CA 1
ATOM 12753 C C . PRO B 1 416 ? -14.828 35.031 37.5 1 94.62 416 PRO B C 1
ATOM 12755 O O . PRO B 1 416 ? -15.828 34.938 36.75 1 94.62 416 PRO B O 1
ATOM 12758 N N . PHE B 1 417 ? -13.742 35.625 37.188 1 95.69 417 PHE B N 1
ATOM 12759 C CA . PHE B 1 417 ? -13.664 36.281 35.906 1 95.69 417 PHE B CA 1
ATOM 12760 C C . PHE B 1 417 ? -13.867 35.312 34.75 1 95.69 417 PHE B C 1
ATOM 12762 O O . PHE B 1 417 ? -14.445 35.656 33.719 1 95.69 417 PHE B O 1
ATOM 12769 N N . SER B 1 418 ? -13.477 34.125 34.906 1 95.56 418 SER B N 1
ATOM 12770 C CA . SER B 1 418 ? -13.641 33.094 33.875 1 95.56 418 SER B CA 1
ATOM 12771 C C . SER B 1 418 ? -15.117 32.844 33.594 1 95.56 418 SER B C 1
ATOM 12773 O O . SER B 1 418 ? -15.484 32.469 32.469 1 95.56 418 SER B O 1
ATOM 12775 N N . LYS B 1 419 ? -15.938 33.062 34.562 1 93.31 419 LYS B N 1
ATOM 12776 C CA . LYS B 1 419 ? -17.359 32.719 34.438 1 93.31 419 LYS B CA 1
ATOM 12777 C C . LYS B 1 419 ? -18.188 33.969 34.125 1 93.31 419 LYS B C 1
ATOM 12779 O O . LYS B 1 419 ? -19.406 33.906 34 1 93.31 419 LYS B O 1
ATOM 12784 N N . SER B 1 420 ? -17.531 35.062 33.938 1 91.88 420 SER B N 1
ATOM 12785 C CA . SER B 1 420 ? -18.234 36.312 33.719 1 91.88 420 SER B CA 1
ATOM 12786 C C . SER B 1 420 ? -18.938 36.344 32.375 1 91.88 420 SER B C 1
ATOM 12788 O O . SER B 1 420 ? -20.016 36.938 32.25 1 91.88 420 SER B O 1
ATOM 12790 N N . HIS B 1 421 ? -18.328 35.781 31.406 1 90.44 421 HIS B N 1
ATOM 12791 C CA . HIS B 1 421 ? -18.906 35.688 30.078 1 90.44 421 HIS B CA 1
ATOM 12792 C C . HIS B 1 421 ? -19.031 34.25 29.625 1 90.44 421 HIS B C 1
ATOM 12794 O O . HIS B 1 421 ? -18.109 33.438 29.812 1 90.44 421 HIS B O 1
ATOM 12800 N N . PRO B 1 422 ? -20.109 33.938 29.047 1 89.06 422 PRO B N 1
ATOM 12801 C CA . PRO B 1 422 ? -20.328 32.562 28.688 1 89.06 422 PRO B CA 1
ATOM 12802 C C . PRO B 1 422 ? -19.281 32.031 27.703 1 89.06 422 PRO B C 1
ATOM 12804 O O . PRO B 1 422 ? -18.828 30.875 27.828 1 89.06 422 PRO B O 1
ATOM 12807 N N . LEU B 1 423 ? -18.969 32.781 26.703 1 91.44 423 LEU B N 1
ATOM 12808 C CA . LEU B 1 423 ? -18 32.344 25.719 1 91.44 423 LEU B CA 1
ATOM 12809 C C . LEU B 1 423 ? -16.625 32.125 26.344 1 91.44 423 LEU B C 1
ATOM 12811 O O . LEU B 1 423 ? -15.891 31.219 25.969 1 91.44 423 LEU B O 1
ATOM 12815 N N . MET B 1 424 ? -16.266 32.938 27.281 1 93.75 424 MET B N 1
ATOM 12816 C CA . MET B 1 424 ? -14.992 32.812 27.984 1 93.75 424 MET B CA 1
ATOM 12817 C C . MET B 1 424 ? -14.969 31.562 28.859 1 93.75 424 MET B C 1
ATOM 12819 O O . MET B 1 424 ? -13.984 30.828 28.875 1 93.75 424 MET B O 1
ATOM 12823 N N . TRP B 1 425 ? -16.047 31.359 29.5 1 95.06 425 TRP B N 1
ATOM 12824 C CA . TRP B 1 425 ? -16.156 30.188 30.344 1 95.06 425 TRP B CA 1
ATOM 12825 C C . TRP B 1 425 ? -16 28.906 29.516 1 95.06 425 TRP B C 1
ATOM 12827 O O . TRP B 1 425 ? -15.25 28 29.891 1 95.06 425 TRP B O 1
ATOM 12837 N N . ASN B 1 426 ? -16.719 28.859 28.406 1 96.06 426 ASN B N 1
ATOM 12838 C CA . ASN B 1 426 ? -16.594 27.719 27.5 1 96.06 426 ASN B CA 1
ATOM 12839 C C . ASN B 1 426 ? -15.148 27.5 27.062 1 96.06 426 ASN B C 1
ATOM 12841 O O . ASN B 1 426 ? -14.672 26.359 27 1 96.06 426 ASN B O 1
ATOM 12845 N N . THR B 1 427 ? -14.484 28.562 26.781 1 95.81 427 THR B N 1
ATOM 12846 C CA . THR B 1 427 ? -13.117 28.5 26.281 1 95.81 427 THR B CA 1
ATOM 12847 C C . THR B 1 427 ? -12.172 27.969 27.344 1 95.81 427 THR B C 1
ATOM 12849 O O . THR B 1 427 ? -11.32 27.125 27.078 1 95.81 427 THR B O 1
ATOM 12852 N N . VAL B 1 428 ? -12.375 28.422 28.578 1 96.62 428 VAL B N 1
ATOM 12853 C CA . VAL B 1 428 ? -11.508 28.016 29.688 1 96.62 428 VAL B CA 1
ATOM 12854 C C . VAL B 1 428 ? -11.648 26.516 29.922 1 96.62 428 VAL B C 1
ATOM 12856 O O . VAL B 1 428 ? -10.656 25.797 30.047 1 96.62 428 VAL B O 1
ATOM 12859 N N . VAL B 1 429 ? -12.852 26.047 29.969 1 97.38 429 VAL B N 1
ATOM 12860 C CA . VAL B 1 429 ? -13.125 24.656 30.281 1 97.38 429 VAL B CA 1
ATOM 12861 C C . VAL B 1 429 ? -12.641 23.766 29.141 1 97.38 429 VAL B C 1
ATOM 12863 O O . VAL B 1 429 ? -11.984 22.75 29.375 1 97.38 429 VAL B O 1
ATOM 12866 N N . LEU B 1 430 ? -12.938 24.078 27.906 1 97.62 430 LEU B N 1
ATOM 12867 C CA . LEU B 1 430 ? -12.523 23.297 26.75 1 97.62 430 LEU B CA 1
ATOM 12868 C C . LEU B 1 430 ? -11 23.266 26.625 1 97.62 430 LEU B C 1
ATOM 12870 O O . LEU B 1 430 ? -10.414 22.219 26.328 1 97.62 430 LEU B O 1
ATOM 12874 N N . ALA B 1 431 ? -10.344 24.422 26.844 1 96.81 431 ALA B N 1
ATOM 12875 C CA . ALA B 1 431 ? -8.883 24.5 26.734 1 96.81 431 ALA B CA 1
ATOM 12876 C C . ALA B 1 431 ? -8.211 23.641 27.797 1 96.81 431 ALA B C 1
ATOM 12878 O O . ALA B 1 431 ? -7.152 23.047 27.562 1 96.81 431 ALA B O 1
ATOM 12879 N N . TYR B 1 432 ? -8.836 23.656 28.984 1 97 432 TYR B N 1
ATOM 12880 C CA . TYR B 1 432 ? -8.297 22.781 30.031 1 97 432 TYR B CA 1
ATOM 12881 C C . TYR B 1 432 ? -8.367 21.328 29.609 1 97 432 TYR B C 1
ATOM 12883 O O . TYR B 1 432 ? -7.418 20.562 29.828 1 97 432 TYR B O 1
ATOM 12891 N N . GLY B 1 433 ? -9.453 20.906 29.062 1 97 433 GLY B N 1
ATOM 12892 C CA . GLY B 1 433 ? -9.555 19.547 28.547 1 97 433 GLY B CA 1
ATOM 12893 C C . GLY B 1 433 ? -8.484 19.219 27.531 1 97 433 GLY B C 1
ATOM 12894 O O . GLY B 1 433 ? -7.91 18.125 27.547 1 97 433 GLY B O 1
ATOM 12895 N N . SER B 1 434 ? -8.219 20.125 26.625 1 95.81 434 SER B N 1
ATOM 12896 C CA . SER B 1 434 ? -7.195 19.938 25.594 1 95.81 434 SER B CA 1
ATOM 12897 C C . SER B 1 434 ? -5.812 19.766 26.219 1 95.81 434 SER B C 1
ATOM 12899 O O . SER B 1 434 ? -4.992 18.984 25.734 1 95.81 434 SER B O 1
ATOM 12901 N N . LEU B 1 435 ? -5.543 20.594 27.234 1 96 435 LEU B N 1
ATOM 12902 C CA . LEU B 1 435 ? -4.266 20.5 27.953 1 96 435 LEU B CA 1
ATOM 12903 C C . LEU B 1 435 ? -4.102 19.125 28.594 1 96 435 LEU B C 1
ATOM 12905 O O . LEU B 1 435 ? -3.02 18.531 28.531 1 96 435 LEU B O 1
ATOM 12909 N N . VAL B 1 436 ? -5.172 18.656 29.156 1 96.06 436 VAL B N 1
ATOM 12910 C CA . VAL B 1 436 ? -5.141 17.328 29.797 1 96.06 436 VAL B CA 1
ATOM 12911 C C . VAL B 1 436 ? -4.836 16.266 28.75 1 96.06 436 VAL B C 1
ATOM 12913 O O . VAL B 1 436 ? -4.074 15.328 29.016 1 96.06 436 VAL B O 1
ATOM 12916 N N . TYR B 1 437 ? -5.426 16.375 27.609 1 95.44 437 TYR B N 1
ATOM 12917 C CA . TYR B 1 437 ? -5.168 15.438 26.531 1 95.44 437 TYR B CA 1
ATOM 12918 C C . TYR B 1 437 ? -3.684 15.383 26.188 1 95.44 437 TYR B C 1
ATOM 12920 O O . TYR B 1 437 ? -3.096 14.305 26.109 1 95.44 437 TYR B O 1
ATOM 12928 N N . ARG B 1 438 ? -3.057 16.453 25.953 1 93.56 438 ARG B N 1
ATOM 12929 C CA . ARG B 1 438 ? -1.649 16.531 25.578 1 93.56 438 ARG B CA 1
ATOM 12930 C C . ARG B 1 438 ? -0.756 15.969 26.672 1 93.56 438 ARG B C 1
ATOM 12932 O O . ARG B 1 438 ? 0.248 15.312 26.406 1 93.56 438 ARG B O 1
ATOM 12939 N N . TYR B 1 439 ? -1.2 16.344 27.891 1 93.69 439 TYR B N 1
ATOM 12940 C CA . TYR B 1 439 ? -0.458 15.797 29.016 1 93.69 439 TYR B CA 1
ATOM 12941 C C . TYR B 1 439 ? -0.497 14.273 29.016 1 93.69 439 TYR B C 1
ATOM 12943 O O . TYR B 1 439 ? 0.525 13.625 29.234 1 93.69 439 TYR B O 1
ATOM 12951 N N . CYS B 1 440 ? -1.588 13.695 28.75 1 93.62 440 CYS B N 1
ATOM 12952 C CA . CYS B 1 440 ? -1.786 12.25 28.812 1 93.62 440 CYS B CA 1
ATOM 12953 C C . CYS B 1 440 ? -1.143 11.555 27.625 1 93.62 440 CYS B C 1
ATOM 12955 O O . CYS B 1 440 ? -0.865 10.352 27.672 1 93.62 440 CYS B O 1
ATOM 12957 N N . VAL B 1 441 ? -0.859 12.203 26.547 1 90.38 441 VAL B N 1
ATOM 12958 C CA . VAL B 1 441 ? -0.164 11.641 25.391 1 90.38 441 VAL B CA 1
ATOM 12959 C C . VAL B 1 441 ? 1.295 11.367 25.75 1 90.38 441 VAL B C 1
ATOM 12961 O O . VAL B 1 441 ? 1.866 10.359 25.328 1 90.38 441 VAL B O 1
ATOM 12964 N N . TYR B 1 442 ? 1.852 12.211 26.609 1 87.25 442 TYR B N 1
ATOM 12965 C CA . TYR B 1 442 ? 3.27 12.078 26.938 1 87.25 442 TYR B CA 1
ATOM 12966 C C . TYR B 1 442 ? 3.473 11.273 28.203 1 87.25 442 TYR B C 1
ATOM 12968 O O . TYR B 1 442 ? 4.59 10.836 28.5 1 87.25 442 TYR B O 1
ATOM 12976 N N . THR B 1 443 ? 2.291 11.125 28.906 1 88.12 443 THR B N 1
ATOM 12977 C CA . THR B 1 443 ? 2.389 10.391 30.156 1 88.12 443 THR B CA 1
ATOM 12978 C C . THR B 1 443 ? 1.495 9.156 30.141 1 88.12 443 THR B C 1
ATOM 12980 O O . THR B 1 443 ? 0.268 9.273 30.125 1 88.12 443 THR B O 1
ATOM 12983 N N . ASP B 1 444 ? 1.972 7.965 30.062 1 82.25 444 ASP B N 1
ATOM 12984 C CA . ASP B 1 444 ? 1.194 6.727 30.078 1 82.25 444 ASP B CA 1
ATOM 12985 C C . ASP B 1 444 ? 1.656 5.801 31.203 1 82.25 444 ASP B C 1
ATOM 12987 O O . ASP B 1 444 ? 2.803 5.348 31.203 1 82.25 444 ASP B O 1
ATOM 12991 N N . PRO B 1 445 ? 0.873 5.535 32.375 1 89.5 445 PRO B N 1
ATOM 12992 C CA . PRO B 1 445 ? -0.556 5.832 32.5 1 89.5 445 PRO B CA 1
ATOM 12993 C C . PRO B 1 445 ? -0.823 7.242 33 1 89.5 445 PRO B C 1
ATOM 12995 O O . PRO B 1 445 ? -0.071 7.746 33.844 1 89.5 445 PRO B O 1
ATOM 12998 N N . CYS B 1 446 ? -1.848 7.898 32.5 1 93.12 446 CYS B N 1
ATOM 12999 C CA . CYS B 1 446 ? -2.213 9.258 32.906 1 93.12 446 CYS B CA 1
ATOM 13000 C C . CYS B 1 446 ? -3.014 9.266 34.188 1 93.12 446 CYS B C 1
ATOM 13002 O O . CYS B 1 446 ? -4.023 8.57 34.312 1 93.12 446 CYS B O 1
ATOM 13004 N N . PRO B 1 447 ? -2.586 9.984 35.156 1 94.06 447 PRO B N 1
ATOM 13005 C CA . PRO B 1 447 ? -3.275 9.992 36.438 1 94.06 447 PRO B CA 1
ATOM 13006 C C . PRO B 1 447 ? -4.695 10.547 36.344 1 94.06 447 PRO B C 1
ATOM 13008 O O . PRO B 1 447 ? -4.945 11.492 35.594 1 94.06 447 PRO B O 1
ATOM 13011 N N . ILE B 1 448 ? -5.582 10.062 37.156 1 94.88 448 ILE B N 1
ATOM 13012 C CA . ILE B 1 448 ? -6.992 10.43 37.125 1 94.88 448 ILE B CA 1
ATOM 13013 C C . ILE B 1 448 ? -7.172 11.805 37.781 1 94.88 448 ILE B C 1
ATOM 13015 O O . ILE B 1 448 ? -8.141 12.508 37.5 1 94.88 448 ILE B O 1
ATOM 13019 N N . THR B 1 449 ? -6.227 12.305 38.531 1 94 449 THR B N 1
ATOM 13020 C CA . THR B 1 449 ? -6.312 13.57 39.281 1 94 449 THR B CA 1
ATOM 13021 C C . THR B 1 449 ? -6.395 14.75 38.312 1 94 449 THR B C 1
ATOM 13023 O O . THR B 1 449 ? -6.98 15.781 38.625 1 94 449 THR B O 1
ATOM 13026 N N . VAL B 1 450 ? -5.867 14.57 37.156 1 95.44 450 VAL B N 1
ATOM 13027 C CA . VAL B 1 450 ? -5.797 15.688 36.219 1 95.44 450 VAL B CA 1
ATOM 13028 C C . VAL B 1 450 ? -7.152 15.883 35.531 1 95.44 450 VAL B C 1
ATOM 13030 O O . VAL B 1 450 ? -7.469 16.984 35.094 1 95.44 450 VAL B O 1
ATOM 13033 N N . VAL B 1 451 ? -7.93 14.812 35.406 1 96.75 451 VAL B N 1
ATOM 13034 C CA . VAL B 1 451 ? -9.211 14.914 34.719 1 96.75 451 VAL B CA 1
ATOM 13035 C C . VAL B 1 451 ? -10.336 15.039 35.75 1 96.75 451 VAL B C 1
ATOM 13037 O O . VAL B 1 451 ? -11.469 15.383 35.406 1 96.75 451 VAL B O 1
ATOM 13040 N N . GLN B 1 452 ? -10.125 15.031 37.031 1 96.5 452 GLN B N 1
ATOM 13041 C CA . GLN B 1 452 ? -11.109 15.008 38.125 1 96.5 452 GLN B CA 1
ATOM 13042 C C . GLN B 1 452 ? -11.977 16.266 38.094 1 96.5 452 GLN B C 1
ATOM 13044 O O . GLN B 1 452 ? -13.195 16.188 38.312 1 96.5 452 GLN B O 1
ATOM 13049 N N . PRO B 1 453 ? -11.375 17.453 37.906 1 96.69 453 PRO B N 1
ATOM 13050 C CA . PRO B 1 453 ? -12.211 18.641 37.875 1 96.69 453 PRO B CA 1
ATOM 13051 C C . PRO B 1 453 ? -13.312 18.562 36.812 1 96.69 453 PRO B C 1
ATOM 13053 O O . PRO B 1 453 ? -14.422 19.047 37.031 1 96.69 453 PRO B O 1
ATOM 13056 N N . LEU B 1 454 ? -13.008 18.016 35.719 1 98 454 LEU B N 1
ATOM 13057 C CA . LEU B 1 454 ? -14 17.906 34.625 1 98 454 LEU B CA 1
ATOM 13058 C C . LEU B 1 454 ? -15.047 16.859 34.969 1 98 454 LEU B C 1
ATOM 13060 O O . LEU B 1 454 ? -16.219 17.016 34.656 1 98 454 LEU B O 1
ATOM 13064 N N . LEU B 1 455 ? -14.609 15.75 35.656 1 97.75 455 LEU B N 1
ATOM 13065 C CA . LEU B 1 455 ? -15.555 14.734 36.125 1 97.75 455 LEU B CA 1
ATOM 13066 C C . LEU B 1 455 ? -16.531 15.32 37.125 1 97.75 455 LEU B C 1
ATOM 13068 O O . LEU B 1 455 ? -17.734 15.047 37.094 1 97.75 455 LEU B O 1
ATOM 13072 N N . ASP B 1 456 ? -16.016 16.156 37.938 1 96.5 456 ASP B N 1
ATOM 13073 C CA . ASP B 1 456 ? -16.844 16.797 38.969 1 96.5 456 ASP B CA 1
ATOM 13074 C C . ASP B 1 456 ? -17.828 17.766 38.312 1 96.5 456 ASP B C 1
ATOM 13076 O O . ASP B 1 456 ? -18.984 17.875 38.75 1 96.5 456 ASP B O 1
ATOM 13080 N N . MET B 1 457 ? -17.375 18.453 37.312 1 97.25 457 MET B N 1
ATOM 13081 C CA . MET B 1 457 ? -18.25 19.375 36.625 1 97.25 457 MET B CA 1
ATOM 13082 C C . MET B 1 457 ? -19.391 18.625 35.938 1 97.25 457 MET B C 1
ATOM 13084 O O . MET B 1 457 ? -20.531 19.094 35.906 1 97.25 457 MET B O 1
ATOM 13088 N N . ALA B 1 458 ? -19.109 17.516 35.344 1 97.31 458 ALA B N 1
ATOM 13089 C CA . ALA B 1 458 ? -20.141 16.703 34.719 1 97.31 458 ALA B CA 1
ATOM 13090 C C . ALA B 1 458 ? -21.156 16.188 35.719 1 97.31 458 ALA B C 1
ATOM 13092 O O . ALA B 1 458 ? -22.359 16.25 35.5 1 97.31 458 ALA B O 1
ATOM 13093 N N . THR B 1 459 ? -20.641 15.688 36.844 1 95.44 459 THR B N 1
ATOM 13094 C CA . THR B 1 459 ? -21.516 15.164 37.906 1 95.44 459 THR B CA 1
ATOM 13095 C C . THR B 1 459 ? -22.359 16.281 38.5 1 95.44 459 THR B C 1
ATOM 13097 O O . THR B 1 459 ? -23.531 16.078 38.812 1 95.44 459 THR B O 1
ATOM 13100 N N . SER B 1 460 ? -21.766 17.422 38.656 1 95.06 460 SER B N 1
ATOM 13101 C CA . SER B 1 460 ? -22.484 18.578 39.188 1 95.06 460 SER B CA 1
ATOM 13102 C C . SER B 1 460 ? -23.562 19.031 38.188 1 95.06 460 SER B C 1
ATOM 13104 O O . SER B 1 460 ? -24.672 19.406 38.625 1 95.06 460 SER B O 1
ATOM 13106 N N . GLY B 1 461 ? -23.203 19.078 36.938 1 94.75 461 GLY B N 1
ATOM 13107 C CA . GLY B 1 461 ? -24.188 19.406 35.938 1 94.75 461 GLY B CA 1
ATOM 13108 C C . GLY B 1 461 ? -25.391 18.469 35.938 1 94.75 461 GLY B C 1
ATOM 13109 O O . GLY B 1 461 ? -26.531 18.906 35.75 1 94.75 461 GLY B O 1
ATOM 13110 N N . LEU B 1 462 ? -25.125 17.219 36.094 1 94 462 LEU B N 1
ATOM 13111 C CA . LEU B 1 462 ? -26.172 16.219 36.156 1 94 462 LEU B CA 1
ATOM 13112 C C . LEU B 1 462 ? -27.047 16.391 37.375 1 94 462 LEU B C 1
ATOM 13114 O O . LEU B 1 462 ? -28.281 16.297 37.312 1 94 462 LEU B O 1
ATOM 13118 N N . SER B 1 463 ? -26.406 16.703 38.531 1 92.38 463 SER B N 1
ATOM 13119 C CA . SER B 1 463 ? -27.156 16.891 39.75 1 92.38 463 SER B CA 1
ATOM 13120 C C . SER B 1 463 ? -28.016 18.141 39.719 1 92.38 463 SER B C 1
ATOM 13122 O O . SER B 1 463 ? -29.156 18.125 40.188 1 92.38 463 SER B O 1
ATOM 13124 N N . LYS B 1 464 ? -27.516 19.203 39.062 1 92.69 464 LYS B N 1
ATOM 13125 C CA . LYS B 1 464 ? -28.25 20.469 38.938 1 92.69 464 LYS B CA 1
ATOM 13126 C C . LYS B 1 464 ? -29.219 20.438 37.781 1 92.69 464 LYS B C 1
ATOM 13128 O O . LYS B 1 464 ? -30.078 21.297 37.656 1 92.69 464 LYS B O 1
ATOM 13133 N N . ASN B 1 465 ? -29.141 19.484 36.969 1 90.69 465 ASN B N 1
ATOM 13134 C CA . ASN B 1 465 ? -29.938 19.312 35.75 1 90.69 465 ASN B CA 1
ATOM 13135 C C . ASN B 1 465 ? -29.828 20.516 34.844 1 90.69 465 ASN B C 1
ATOM 13137 O O . ASN B 1 465 ? -30.844 21.031 34.344 1 90.69 465 ASN B O 1
ATOM 13141 N N . SER B 1 466 ? -28.594 21.062 34.75 1 92 466 SER B N 1
ATOM 13142 C CA . SER B 1 466 ? -28.312 22.156 33.812 1 92 466 SER B CA 1
ATOM 13143 C C . SER B 1 466 ? -27.828 21.609 32.469 1 92 466 SER B C 1
ATOM 13145 O O . SER B 1 466 ? -26.734 21.047 32.375 1 92 466 SER B O 1
ATOM 13147 N N . GLU B 1 467 ? -28.578 21.828 31.469 1 91.06 467 GLU B N 1
ATOM 13148 C CA . GLU B 1 467 ? -28.234 21.312 30.156 1 91.06 467 GLU B CA 1
ATOM 13149 C C . GLU B 1 467 ? -26.938 21.922 29.641 1 91.06 467 GLU B C 1
ATOM 13151 O O . GLU B 1 467 ? -26.109 21.219 29.062 1 91.06 467 GLU B O 1
ATOM 13156 N N . GLU B 1 468 ? -26.719 23.172 29.781 1 90.38 468 GLU B N 1
ATOM 13157 C CA . GLU B 1 468 ? -25.531 23.875 29.281 1 90.38 468 GLU B CA 1
ATOM 13158 C C . GLU B 1 468 ? -24.266 23.391 29.984 1 90.38 468 GLU B C 1
ATOM 13160 O O . GLU B 1 468 ? -23.234 23.172 29.344 1 90.38 468 GLU B O 1
ATOM 13165 N N . ASP B 1 469 ? -24.375 23.203 31.328 1 93.81 469 ASP B N 1
ATOM 13166 C CA . ASP B 1 469 ? -23.219 22.734 32.094 1 93.81 469 ASP B CA 1
ATOM 13167 C C . ASP B 1 469 ? -22.859 21.297 31.719 1 93.81 469 ASP B C 1
ATOM 13169 O O . ASP B 1 469 ? -21.688 20.938 31.656 1 93.81 469 ASP B O 1
ATOM 13173 N N . MET B 1 470 ? -23.875 20.531 31.531 1 96.31 470 MET B N 1
ATOM 13174 C CA . MET B 1 470 ? -23.641 19.141 31.156 1 96.31 470 MET B CA 1
ATOM 13175 C C . MET B 1 470 ? -22.953 19.062 29.797 1 96.31 470 MET B C 1
ATOM 13177 O O . MET B 1 470 ? -21.938 18.359 29.656 1 96.31 470 MET B O 1
ATOM 13181 N N . VAL B 1 471 ? -23.469 19.797 28.797 1 95.38 471 VAL B N 1
ATOM 13182 C CA . VAL B 1 471 ? -22.922 19.766 27.438 1 95.38 471 VAL B CA 1
ATOM 13183 C C . VAL B 1 471 ? -21.484 20.266 27.453 1 95.38 471 VAL B C 1
ATOM 13185 O O . VAL B 1 471 ? -20.609 19.656 26.812 1 95.38 471 VAL B O 1
ATOM 13188 N N . LEU B 1 472 ? -21.188 21.328 28.141 1 96.75 472 LEU B N 1
ATOM 13189 C CA . LEU B 1 472 ? -19.844 21.891 28.219 1 96.75 472 LEU B CA 1
ATOM 13190 C C . LEU B 1 472 ? -18.875 20.891 28.859 1 96.75 472 LEU B C 1
ATOM 13192 O O . LEU B 1 472 ? -17.766 20.688 28.344 1 96.75 472 LEU B O 1
ATOM 13196 N N . ALA B 1 473 ? -19.312 20.312 29.984 1 97.75 473 ALA B N 1
ATOM 13197 C CA . ALA B 1 473 ? -18.469 19.344 30.656 1 97.75 473 ALA B CA 1
ATOM 13198 C C . ALA B 1 473 ? -18.188 18.141 29.766 1 97.75 473 ALA B C 1
ATOM 13200 O O . ALA B 1 473 ? -17.062 17.625 29.719 1 97.75 473 ALA B O 1
ATOM 13201 N N . LEU B 1 474 ? -19.188 17.656 29.094 1 98 474 LEU B N 1
ATOM 13202 C CA . LEU B 1 474 ? -19.031 16.5 28.219 1 98 474 LEU B CA 1
ATOM 13203 C C . LEU B 1 474 ? -18.094 16.812 27.062 1 98 474 LEU B C 1
ATOM 13205 O O . LEU B 1 474 ? -17.25 15.992 26.688 1 98 474 LEU B O 1
ATOM 13209 N N . LYS B 1 475 ? -18.234 17.953 26.469 1 97.25 475 LYS B N 1
ATOM 13210 C CA . LYS B 1 475 ? -17.344 18.359 25.375 1 97.25 475 LYS B CA 1
ATOM 13211 C C . LYS B 1 475 ? -15.906 18.5 25.859 1 97.25 475 LYS B C 1
ATOM 13213 O O . LYS B 1 475 ? -14.969 18.172 25.125 1 97.25 475 LYS B O 1
ATOM 13218 N N . ALA B 1 476 ? -15.719 19 27.047 1 98.19 476 ALA B N 1
ATOM 13219 C CA . ALA B 1 476 ? -14.375 19.094 27.625 1 98.19 476 ALA B CA 1
ATOM 13220 C C . ALA B 1 476 ? -13.797 17.719 27.906 1 98.19 476 ALA B C 1
ATOM 13222 O O . ALA B 1 476 ? -12.594 17.484 27.734 1 98.19 476 ALA B O 1
ATOM 13223 N N . LEU B 1 477 ? -14.664 16.875 28.375 1 98.12 477 LEU B N 1
ATOM 13224 C CA . LEU B 1 477 ? -14.227 15.5 28.578 1 98.12 477 LEU B CA 1
ATOM 13225 C C . LEU B 1 477 ? -13.867 14.836 27.25 1 98.12 477 LEU B C 1
ATOM 13227 O O . LEU B 1 477 ? -12.969 13.992 27.203 1 98.12 477 LEU B O 1
ATOM 13231 N N . GLY B 1 478 ? -14.586 15.172 26.234 1 97.25 478 GLY B N 1
ATOM 13232 C CA . GLY B 1 478 ? -14.227 14.703 24.906 1 97.25 478 GLY B CA 1
ATOM 13233 C C . GLY B 1 478 ? -12.852 15.156 24.469 1 97.25 478 GLY B C 1
ATOM 13234 O O . GLY B 1 478 ? -12.133 14.414 23.797 1 97.25 478 GLY B O 1
ATOM 13235 N N . ASN B 1 479 ? -12.5 16.359 24.828 1 97.38 479 ASN B N 1
ATOM 13236 C CA . ASN B 1 479 ? -11.164 16.859 24.547 1 97.38 479 ASN B CA 1
ATOM 13237 C C . ASN B 1 479 ? -10.102 16.094 25.328 1 97.38 479 ASN B C 1
ATOM 13239 O O . ASN B 1 479 ? -9.055 15.742 24.781 1 97.38 479 ASN B O 1
ATOM 13243 N N . ALA B 1 480 ? -10.43 15.852 26.562 1 97.25 480 ALA B N 1
ATOM 13244 C CA . ALA B 1 480 ? -9.461 15.203 27.438 1 97.25 480 ALA B CA 1
ATOM 13245 C C . ALA B 1 480 ? -9.234 13.75 27.031 1 97.25 480 ALA B C 1
ATOM 13247 O O . ALA B 1 480 ? -8.125 13.234 27.141 1 97.25 480 ALA B O 1
ATOM 13248 N N . ALA B 1 481 ? -10.297 13.07 26.609 1 96.5 481 ALA B N 1
ATOM 13249 C CA . ALA B 1 481 ? -10.281 11.688 26.156 1 96.5 481 ALA B CA 1
ATOM 13250 C C . ALA B 1 481 ? -9.555 10.789 27.156 1 96.5 481 ALA B C 1
ATOM 13252 O O . ALA B 1 481 ? -8.703 9.984 26.766 1 96.5 481 ALA B O 1
ATOM 13253 N N . HIS B 1 482 ? -9.781 11 28.453 1 96.31 482 HIS B N 1
ATOM 13254 C CA . HIS B 1 482 ? -9.195 10.164 29.5 1 96.31 482 HIS B CA 1
ATOM 13255 C C . HIS B 1 482 ? -9.977 8.867 29.672 1 96.31 482 HIS B C 1
ATOM 13257 O O . HIS B 1 482 ? -11.203 8.883 29.797 1 96.31 482 HIS B O 1
ATOM 13263 N N . PRO B 1 483 ? -9.336 7.734 29.703 1 93.94 483 PRO B N 1
ATOM 13264 C CA . PRO B 1 483 ? -10.031 6.449 29.797 1 93.94 483 PRO B CA 1
ATOM 13265 C C . PRO B 1 483 ? -10.867 6.312 31.062 1 93.94 483 PRO B C 1
ATOM 13267 O O . PRO B 1 483 ? -11.898 5.633 31.062 1 93.94 483 PRO B O 1
ATOM 13270 N N . SER B 1 484 ? -10.531 7.023 32.094 1 94.12 484 SER B N 1
ATOM 13271 C CA . SER B 1 484 ? -11.266 6.938 33.344 1 94.12 484 SER B CA 1
ATOM 13272 C C . SER B 1 484 ? -12.578 7.711 33.281 1 94.12 484 SER B C 1
ATOM 13274 O O . SER B 1 484 ? -13.406 7.621 34.188 1 94.12 484 SER B O 1
ATOM 13276 N N . SER B 1 485 ? -12.727 8.477 32.25 1 96.12 485 SER B N 1
ATOM 13277 C CA . SER B 1 485 ? -13.945 9.266 32.062 1 96.12 485 SER B CA 1
ATOM 13278 C C . SER B 1 485 ? -15.094 8.398 31.578 1 96.12 485 SER B C 1
ATOM 13280 O O . SER B 1 485 ? -16.25 8.828 31.594 1 96.12 485 SER B O 1
ATOM 13282 N N . ILE B 1 486 ? -14.883 7.18 31.141 1 95.88 486 ILE B N 1
ATOM 13283 C CA . ILE B 1 486 ? -15.883 6.32 30.531 1 95.88 486 ILE B CA 1
ATOM 13284 C C . ILE B 1 486 ? -17.016 6.039 31.516 1 95.88 486 ILE B C 1
ATOM 13286 O O . ILE B 1 486 ? -18.188 6.137 31.156 1 95.88 486 ILE B O 1
ATOM 13290 N N . LYS B 1 487 ? -16.688 5.789 32.75 1 93.5 487 LYS B N 1
ATOM 13291 C CA . LYS B 1 487 ? -17.703 5.484 33.781 1 93.5 487 LYS B CA 1
ATOM 13292 C C . LYS B 1 487 ? -18.656 6.656 33.969 1 93.5 487 LYS B C 1
ATOM 13294 O O . LYS B 1 487 ? -19.859 6.457 34.094 1 93.5 487 LYS B O 1
ATOM 13299 N N . THR B 1 488 ? -18.094 7.84 33.969 1 95.69 488 THR B N 1
ATOM 13300 C CA . THR B 1 488 ? -18.906 9.039 34.125 1 95.69 488 THR B CA 1
ATOM 13301 C C . THR B 1 488 ? -19.734 9.289 32.875 1 95.69 488 THR B C 1
ATOM 13303 O O . THR B 1 488 ? -20.906 9.688 32.969 1 95.69 488 THR B O 1
ATOM 13306 N N . LEU B 1 489 ? -19.188 9.094 31.734 1 96.81 489 LEU B N 1
ATOM 13307 C CA . LEU B 1 489 ? -19.875 9.328 30.469 1 96.81 489 LEU B CA 1
ATOM 13308 C C . LEU B 1 489 ? -21.078 8.406 30.328 1 96.81 489 LEU B C 1
ATOM 13310 O O . LEU B 1 489 ? -22.094 8.789 29.734 1 96.81 489 LEU B O 1
ATOM 13314 N N . LEU B 1 490 ? -21 7.176 30.875 1 95.12 490 LEU B N 1
ATOM 13315 C CA . LEU B 1 490 ? -22.062 6.191 30.766 1 95.12 490 LEU B CA 1
ATOM 13316 C C . LEU B 1 490 ? -23.312 6.668 31.5 1 95.12 490 LEU B C 1
ATOM 13318 O O . LEU B 1 490 ? -24.438 6.285 31.141 1 95.12 490 LEU B O 1
ATOM 13322 N N . LYS B 1 491 ? -23.203 7.605 32.406 1 94.25 491 LYS B N 1
ATOM 13323 C CA . LYS B 1 491 ? -24.344 8.133 33.188 1 94.25 491 LYS B CA 1
ATOM 13324 C C . LYS B 1 491 ? -25.219 9.016 32.281 1 94.25 491 LYS B C 1
ATOM 13326 O O . LYS B 1 491 ? -26.375 9.289 32.625 1 94.25 491 LYS B O 1
ATOM 13331 N N . PHE B 1 492 ? -24.672 9.477 31.219 1 96.5 492 PHE B N 1
ATOM 13332 C CA . PHE B 1 492 ? -25.391 10.391 30.344 1 96.5 492 PHE B CA 1
ATOM 13333 C C . PHE B 1 492 ? -25.969 9.656 29.141 1 96.5 492 PHE B C 1
ATOM 13335 O O . PHE B 1 492 ? -26.625 10.258 28.297 1 96.5 492 PHE B O 1
ATOM 13342 N N . LEU B 1 493 ? -25.766 8.367 29.031 1 95.12 493 LEU B N 1
ATOM 13343 C CA . LEU B 1 493 ? -26.219 7.586 27.875 1 95.12 493 LEU B CA 1
ATOM 13344 C C . LEU B 1 493 ? -27.422 6.723 28.234 1 95.12 493 LEU B C 1
ATOM 13346 O O . LEU B 1 493 ? -27.469 6.129 29.328 1 95.12 493 LEU B O 1
ATOM 13350 N N . PRO B 1 494 ? -28.344 6.68 27.344 1 90.56 494 PRO B N 1
ATOM 13351 C CA . PRO B 1 494 ? -29.516 5.848 27.625 1 90.56 494 PRO B CA 1
ATOM 13352 C C . PRO B 1 494 ? -29.188 4.355 27.672 1 90.56 494 PRO B C 1
ATOM 13354 O O . PRO B 1 494 ? -28.344 3.881 26.906 1 90.56 494 PRO B O 1
ATOM 13357 N N . GLY B 1 495 ? -29.844 3.602 28.516 1 79.69 495 GLY B N 1
ATOM 13358 C CA . GLY B 1 495 ? -29.656 2.16 28.594 1 79.69 495 GLY B CA 1
ATOM 13359 C C . GLY B 1 495 ? -28.703 1.744 29.688 1 79.69 495 GLY B C 1
ATOM 13360 O O . GLY B 1 495 ? -28.688 0.585 30.109 1 79.69 495 GLY B O 1
ATOM 13361 N N . TYR B 1 496 ? -27.828 2.646 30.141 1 84.06 496 TYR B N 1
ATOM 13362 C CA . TYR B 1 496 ? -26.828 2.293 31.141 1 84.06 496 TYR B CA 1
ATOM 13363 C C . TYR B 1 496 ? -27.266 2.709 32.531 1 84.06 496 TYR B C 1
ATOM 13365 O O . TYR B 1 496 ? -27 2.008 33.5 1 84.06 496 TYR B O 1
ATOM 13373 N N . THR B 1 497 ? -27.875 3.895 32.5 1 82 497 THR B N 1
ATOM 13374 C CA . THR B 1 497 ? -28.453 4.363 33.75 1 82 497 THR B CA 1
ATOM 13375 C C . THR B 1 497 ? -29.906 4.797 33.562 1 82 497 THR B C 1
ATOM 13377 O O . THR B 1 497 ? -30.266 5.285 32.5 1 82 497 THR B O 1
ATOM 13380 N N . ALA B 1 498 ? -30.828 4.57 34.469 1 78.94 498 ALA B N 1
ATOM 13381 C CA . ALA B 1 498 ? -32.25 4.887 34.406 1 78.94 498 ALA B CA 1
ATOM 13382 C C . ALA B 1 498 ? -32.469 6.383 34.188 1 78.94 498 ALA B C 1
ATOM 13384 O O . ALA B 1 498 ? -33.375 6.793 33.469 1 78.94 498 ALA B O 1
ATOM 13385 N N . GLY B 1 499 ? -31.656 7.168 34.75 1 81.44 499 GLY B N 1
ATOM 13386 C CA . GLY B 1 499 ? -31.812 8.609 34.625 1 81.44 499 GLY B CA 1
ATOM 13387 C C . GLY B 1 499 ? -31.406 9.164 33.281 1 81.44 499 GLY B C 1
ATOM 13388 O O . GLY B 1 499 ? -31.844 10.25 32.906 1 81.44 499 GLY B O 1
ATOM 13389 N N . ALA B 1 500 ? -30.688 8.516 32.531 1 88 500 ALA B N 1
ATOM 13390 C CA . ALA B 1 500 ? -30.125 9.016 31.266 1 88 500 ALA B CA 1
ATOM 13391 C C . ALA B 1 500 ? -31.188 9.078 30.188 1 88 500 ALA B C 1
ATOM 13393 O O . ALA B 1 500 ? -31.078 9.859 29.234 1 88 500 ALA B O 1
ATOM 13394 N N . GLU B 1 501 ? -32.25 8.344 30.281 1 87.06 501 GLU B N 1
ATOM 13395 C CA . GLU B 1 501 ? -33.312 8.312 29.266 1 87.06 501 GLU B CA 1
ATOM 13396 C C . GLU B 1 501 ? -34.125 9.609 29.266 1 87.06 501 GLU B C 1
ATOM 13398 O O . GLU B 1 501 ? -34.656 10 28.25 1 87.06 501 GLU B O 1
ATOM 13403 N N . LYS B 1 502 ? -34.062 10.211 30.391 1 88 502 LYS B N 1
ATOM 13404 C CA . LYS B 1 502 ? -34.844 11.422 30.531 1 88 502 LYS B CA 1
ATOM 13405 C C . LYS B 1 502 ? -34.062 12.656 30.125 1 88 502 LYS B C 1
ATOM 13407 O O . LYS B 1 502 ? -34.625 13.75 30 1 88 502 LYS B O 1
ATOM 13412 N N . LEU B 1 503 ? -32.875 12.539 29.828 1 93.31 503 LEU B N 1
ATOM 13413 C CA . LEU B 1 503 ? -32.031 13.672 29.453 1 93.31 503 LEU B CA 1
ATOM 13414 C C . LEU B 1 503 ? -32.344 14.141 28.047 1 93.31 503 LEU B C 1
ATOM 13416 O O . LEU B 1 503 ? -32.75 13.336 27.203 1 93.31 503 LEU B O 1
ATOM 13420 N N . PRO B 1 504 ? -32.188 15.398 27.828 1 90.75 504 PRO B N 1
ATOM 13421 C CA . PRO B 1 504 ? -32.438 15.906 26.469 1 90.75 504 PRO B CA 1
ATOM 13422 C C . PRO B 1 504 ? -31.516 15.289 25.438 1 90.75 504 PRO B C 1
ATOM 13424 O O . PRO B 1 504 ? -30.391 14.906 25.75 1 90.75 504 PRO B O 1
ATOM 13427 N N . ILE B 1 505 ? -31.891 15.219 24.172 1 90.62 505 ILE B N 1
ATOM 13428 C CA . ILE B 1 505 ? -31.156 14.609 23.078 1 90.62 505 ILE B CA 1
ATOM 13429 C C . ILE B 1 505 ? -29.828 15.352 22.875 1 90.62 505 ILE B C 1
ATOM 13431 O O . ILE B 1 505 ? -28.812 14.75 22.531 1 90.62 505 ILE B O 1
ATOM 13435 N N . ARG B 1 506 ? -29.875 16.625 23.125 1 90.31 506 ARG B N 1
ATOM 13436 C CA . ARG B 1 506 ? -28.672 17.453 22.969 1 90.31 506 ARG B CA 1
ATOM 13437 C C . ARG B 1 506 ? -27.562 16.969 23.891 1 90.31 506 ARG B C 1
ATOM 13439 O O . ARG B 1 506 ? -26.391 16.938 23.5 1 90.31 506 ARG B O 1
ATOM 13446 N N . VAL B 1 507 ? -27.906 16.656 25.141 1 94.81 507 VAL B N 1
ATOM 13447 C CA . VAL B 1 507 ? -26.938 16.188 26.125 1 94.81 507 VAL B CA 1
ATOM 13448 C C . VAL B 1 507 ? -26.453 14.789 25.75 1 94.81 507 VAL B C 1
ATOM 13450 O O . VAL B 1 507 ? -25.25 14.508 25.812 1 94.81 507 VAL B O 1
ATOM 13453 N N . GLN B 1 508 ? -27.391 13.977 25.328 1 95.19 508 GLN B N 1
ATOM 13454 C CA . GLN B 1 508 ? -27.016 12.625 24.906 1 95.19 508 GLN B CA 1
ATOM 13455 C C . GLN B 1 508 ? -26.109 12.656 23.688 1 95.19 508 GLN B C 1
ATOM 13457 O O . GLN B 1 508 ? -25.156 11.867 23.578 1 95.19 508 GLN B O 1
ATOM 13462 N N . SER B 1 509 ? -26.406 13.523 22.75 1 94.25 509 SER B N 1
ATOM 13463 C CA . SER B 1 509 ? -25.578 13.695 21.562 1 94.25 509 SER B CA 1
ATOM 13464 C C . SER B 1 509 ? -24.156 14.094 21.938 1 94.25 509 SER B C 1
ATOM 13466 O O . SER B 1 509 ? -23.188 13.562 21.375 1 94.25 509 SER B O 1
ATOM 13468 N N . ALA B 1 510 ? -24.031 15.008 22.875 1 95.75 510 ALA B N 1
ATOM 13469 C CA . ALA B 1 510 ? -22.719 15.445 23.328 1 95.75 510 ALA B CA 1
ATOM 13470 C C . ALA B 1 510 ? -21.984 14.305 24.031 1 95.75 510 ALA B C 1
ATOM 13472 O O . ALA B 1 510 ? -20.75 14.188 23.906 1 95.75 510 ALA B O 1
ATOM 13473 N N . ALA B 1 511 ? -22.703 13.531 24.734 1 97.44 511 ALA B N 1
ATOM 13474 C CA . ALA B 1 511 ? -22.109 12.398 25.422 1 97.44 511 ALA B CA 1
ATOM 13475 C C . ALA B 1 511 ? -21.531 11.391 24.438 1 97.44 511 ALA B C 1
ATOM 13477 O O . ALA B 1 511 ? -20.422 10.891 24.641 1 97.44 511 ALA B O 1
ATOM 13478 N N . VAL B 1 512 ? -22.234 11.07 23.406 1 96.75 512 VAL B N 1
ATOM 13479 C CA . VAL B 1 512 ? -21.75 10.133 22.406 1 96.75 512 VAL B CA 1
ATOM 13480 C C . VAL B 1 512 ? -20.516 10.703 21.719 1 96.75 512 VAL B C 1
ATOM 13482 O O . VAL B 1 512 ? -19.531 10 21.5 1 96.75 512 VAL B O 1
ATOM 13485 N N . GLN B 1 513 ? -20.5 11.945 21.422 1 95.94 513 GLN B N 1
ATOM 13486 C CA . GLN B 1 513 ? -19.406 12.594 20.719 1 95.94 513 GLN B CA 1
ATOM 13487 C C . GLN B 1 513 ? -18.172 12.703 21.625 1 95.94 513 GLN B C 1
ATOM 13489 O O . GLN B 1 513 ? -17.062 12.93 21.125 1 95.94 513 GLN B O 1
ATOM 13494 N N . SER B 1 514 ? -18.375 12.602 22.906 1 97.12 514 SER B N 1
ATOM 13495 C CA . SER B 1 514 ? -17.25 12.68 23.828 1 97.12 514 SER B CA 1
ATOM 13496 C C . SER B 1 514 ? -16.328 11.477 23.672 1 97.12 514 SER B C 1
ATOM 13498 O O . SER B 1 514 ? -15.172 11.516 24.125 1 97.12 514 SER B O 1
ATOM 13500 N N . PHE B 1 515 ? -16.797 10.477 22.922 1 97.38 515 PHE B N 1
ATOM 13501 C CA . PHE B 1 515 ? -15.977 9.281 22.719 1 97.38 515 PHE B CA 1
ATOM 13502 C C . PHE B 1 515 ? -15.102 9.422 21.469 1 97.38 515 PHE B C 1
ATOM 13504 O O . PHE B 1 515 ? -14.336 8.523 21.141 1 97.38 515 PHE B O 1
ATOM 13511 N N . ARG B 1 516 ? -15.109 10.469 20.766 1 94.38 516 ARG B N 1
ATOM 13512 C CA . ARG B 1 516 ? -14.477 10.617 19.453 1 94.38 516 ARG B CA 1
ATOM 13513 C C . ARG B 1 516 ? -12.984 10.344 19.531 1 94.38 516 ARG B C 1
ATOM 13515 O O . ARG B 1 516 ? -12.43 9.641 18.688 1 94.38 516 ARG B O 1
ATOM 13522 N N . LEU B 1 517 ? -12.336 10.914 20.609 1 94.56 517 LEU B N 1
ATOM 13523 C CA . LEU B 1 517 ? -10.898 10.703 20.719 1 94.56 517 LEU B CA 1
ATOM 13524 C C . LEU B 1 517 ? -10.594 9.438 21.5 1 94.56 517 LEU B C 1
ATOM 13526 O O . LEU B 1 517 ? -9.547 8.812 21.312 1 94.56 517 LEU B O 1
ATOM 13530 N N . LEU B 1 518 ? -11.508 9.031 22.344 1 95.12 518 LEU B N 1
ATOM 13531 C CA . LEU B 1 518 ? -11.367 7.777 23.078 1 95.12 518 LEU B CA 1
ATOM 13532 C C . LEU B 1 518 ? -11.453 6.582 22.141 1 95.12 518 LEU B C 1
ATOM 13534 O O . LEU B 1 518 ? -10.953 5.5 22.453 1 95.12 518 LEU B O 1
ATOM 13538 N N . ALA B 1 519 ? -12.117 6.805 21.016 1 94.44 519 ALA B N 1
ATOM 13539 C CA . ALA B 1 519 ? -12.273 5.746 20.031 1 94.44 519 ALA B CA 1
ATOM 13540 C C . ALA B 1 519 ? -10.914 5.262 19.531 1 94.44 519 ALA B C 1
ATOM 13542 O O . ALA B 1 519 ? -10.742 4.082 19.203 1 94.44 519 ALA B O 1
ATOM 13543 N N . SER B 1 520 ? -9.945 6.094 19.438 1 89.88 520 SER B N 1
ATOM 13544 C CA . SER B 1 520 ? -8.617 5.723 18.984 1 89.88 520 SER B CA 1
ATOM 13545 C C . SER B 1 520 ? -7.746 5.234 20.141 1 89.88 520 SER B C 1
ATOM 13547 O O . SER B 1 520 ? -6.867 4.391 19.953 1 89.88 520 SER B O 1
ATOM 13549 N N . ARG B 1 521 ? -7.984 5.762 21.344 1 90.12 521 ARG B N 1
ATOM 13550 C CA . ARG B 1 521 ? -7.152 5.441 22.484 1 90.12 521 ARG B CA 1
ATOM 13551 C C . ARG B 1 521 ? -7.574 4.117 23.125 1 90.12 521 ARG B C 1
ATOM 13553 O O . ARG B 1 521 ? -6.727 3.338 23.562 1 90.12 521 ARG B O 1
ATOM 13560 N N . ASP B 1 522 ? -8.883 3.949 23.203 1 93.25 522 ASP B N 1
ATOM 13561 C CA . ASP B 1 522 ? -9.461 2.725 23.75 1 93.25 522 ASP B CA 1
ATOM 13562 C C . ASP B 1 522 ? -10.586 2.205 22.859 1 93.25 522 ASP B C 1
ATOM 13564 O O . ASP B 1 522 ? -11.758 2.211 23.25 1 93.25 522 ASP B O 1
ATOM 13568 N N . PRO B 1 523 ? -10.25 1.633 21.75 1 93.81 523 PRO B N 1
ATOM 13569 C CA . PRO B 1 523 ? -11.266 1.276 20.75 1 93.81 523 PRO B CA 1
ATOM 13570 C C . PRO B 1 523 ? -12.195 0.162 21.234 1 93.81 523 PRO B C 1
ATOM 13572 O O . PRO B 1 523 ? -13.398 0.191 20.953 1 93.81 523 PRO B O 1
ATOM 13575 N N . HIS B 1 524 ? -11.852 -0.789 22.031 1 90.44 524 HIS B N 1
ATOM 13576 C CA . HIS B 1 524 ? -12.656 -1.952 22.406 1 90.44 524 HIS B CA 1
ATOM 13577 C C . HIS B 1 524 ? -13.797 -1.565 23.328 1 90.44 524 HIS B C 1
ATOM 13579 O O . HIS B 1 524 ? -14.945 -1.949 23.109 1 90.44 524 HIS B O 1
ATOM 13585 N N . SER B 1 525 ? -13.461 -0.683 24.359 1 92.62 525 SER B N 1
ATOM 13586 C CA . SER B 1 525 ? -14.5 -0.238 25.266 1 92.62 525 SER B CA 1
ATOM 13587 C C . SER B 1 525 ? -15.531 0.631 24.562 1 92.62 525 SER B C 1
ATOM 13589 O O . SER B 1 525 ? -16.734 0.519 24.812 1 92.62 525 SER B O 1
ATOM 13591 N N . VAL B 1 526 ? -15.016 1.409 23.719 1 95.94 526 VAL B N 1
ATOM 13592 C CA . VAL B 1 526 ? -15.898 2.324 23 1 95.94 526 VAL B CA 1
ATOM 13593 C C . VAL B 1 526 ? -16.781 1.541 22.031 1 95.94 526 VAL B C 1
ATOM 13595 O O . VAL B 1 526 ? -17.969 1.856 21.875 1 95.94 526 VAL B O 1
ATOM 13598 N N . GLN B 1 527 ? -16.25 0.489 21.391 1 93.69 527 GLN B N 1
ATOM 13599 C CA . GLN B 1 527 ? -17.016 -0.337 20.469 1 93.69 527 GLN B CA 1
ATOM 13600 C C . GLN B 1 527 ? -18.219 -0.968 21.172 1 93.69 527 GLN B C 1
ATOM 13602 O O . GLN B 1 527 ? -19.344 -0.917 20.656 1 93.69 527 GLN B O 1
ATOM 13607 N N . ASP B 1 528 ? -18.016 -1.42 22.344 1 90.06 528 ASP B N 1
ATOM 13608 C CA . ASP B 1 528 ? -19.078 -2.072 23.094 1 90.06 528 ASP B CA 1
ATOM 13609 C C . ASP B 1 528 ? -20.188 -1.088 23.438 1 90.06 528 ASP B C 1
ATOM 13611 O O . ASP B 1 528 ? -21.375 -1.412 23.281 1 90.06 528 ASP B O 1
ATOM 13615 N N . ILE B 1 529 ? -19.828 0.064 23.844 1 93.81 529 ILE B N 1
ATOM 13616 C CA . ILE B 1 529 ? -20.781 1.072 24.297 1 93.81 529 ILE B CA 1
ATOM 13617 C C . ILE B 1 529 ? -21.594 1.576 23.109 1 93.81 529 ILE B C 1
ATOM 13619 O O . ILE B 1 529 ? -22.828 1.587 23.156 1 93.81 529 ILE B O 1
ATOM 13623 N N . VAL B 1 530 ? -20.922 1.931 22.062 1 95.25 530 VAL B N 1
ATOM 13624 C CA . VAL B 1 530 ? -21.609 2.6 20.969 1 95.25 530 VAL B CA 1
ATOM 13625 C C . VAL B 1 530 ? -22.391 1.578 20.141 1 95.25 530 VAL B C 1
ATOM 13627 O O . VAL B 1 530 ? -23.422 1.901 19.562 1 95.25 530 VAL B O 1
ATOM 13630 N N . LEU B 1 531 ? -21.891 0.375 20 1 92.69 531 LEU B N 1
ATOM 13631 C CA . LEU B 1 531 ? -22.672 -0.652 19.312 1 92.69 531 LEU B CA 1
ATOM 13632 C C . LEU B 1 531 ? -23.969 -0.945 20.047 1 92.69 531 LEU B C 1
ATOM 13634 O O . LEU B 1 531 ? -25 -1.174 19.406 1 92.69 531 LEU B O 1
ATOM 13638 N N . ASN B 1 532 ? -23.891 -0.935 21.359 1 90.62 532 ASN B N 1
ATOM 13639 C CA . ASN B 1 532 ? -25.094 -1.111 22.156 1 90.62 532 ASN B CA 1
ATOM 13640 C C . ASN B 1 532 ? -26.109 -0.009 21.891 1 90.62 532 ASN B C 1
ATOM 13642 O O . ASN B 1 532 ? -27.312 -0.269 21.844 1 90.62 532 ASN B O 1
ATOM 13646 N N . LEU B 1 533 ? -25.672 1.172 21.75 1 93.56 533 LEU B N 1
ATOM 13647 C CA . LEU B 1 533 ? -26.562 2.291 21.438 1 93.56 533 LEU B CA 1
ATOM 13648 C C . LEU B 1 533 ? -27.156 2.154 20.047 1 93.56 533 LEU B C 1
ATOM 13650 O O . LEU B 1 533 ? -28.344 2.42 19.828 1 93.56 533 LEU B O 1
ATOM 13654 N N . PHE B 1 534 ? -26.453 1.688 19.109 1 94.25 534 PHE B N 1
ATOM 13655 C CA . PHE B 1 534 ? -26.859 1.612 17.719 1 94.25 534 PHE B CA 1
ATOM 13656 C C . PHE B 1 534 ? -27.938 0.552 17.531 1 94.25 534 PHE B C 1
ATOM 13658 O O . PHE B 1 534 ? -28.859 0.733 16.719 1 94.25 534 PHE B O 1
ATOM 13665 N N . VAL B 1 535 ? -27.766 -0.52 18.203 1 90.19 535 VAL B N 1
ATOM 13666 C CA . VAL B 1 535 ? -28.641 -1.663 17.969 1 90.19 535 VAL B CA 1
ATOM 13667 C C . VAL B 1 535 ? -30 -1.407 18.625 1 90.19 535 VAL B C 1
ATOM 13669 O O . VAL B 1 535 ? -31.016 -2.006 18.234 1 90.19 535 VAL B O 1
ATOM 13672 N N . GLN B 1 536 ? -30.047 -0.425 19.578 1 88.19 536 GLN B N 1
ATOM 13673 C CA . GLN B 1 536 ? -31.297 -0.116 20.25 1 88.19 536 GLN B CA 1
ATOM 13674 C C . GLN B 1 536 ? -32.188 0.747 19.375 1 88.19 536 GLN B C 1
ATOM 13676 O O . GLN B 1 536 ? -32.062 1.974 19.359 1 88.19 536 GLN B O 1
ATOM 13681 N N . ARG B 1 537 ? -33.25 0.245 18.875 1 88.12 537 ARG B N 1
ATOM 13682 C CA . ARG B 1 537 ? -34.094 0.893 17.875 1 88.12 537 ARG B CA 1
ATOM 13683 C C . ARG B 1 537 ? -35.062 1.899 18.531 1 88.12 537 ARG B C 1
ATOM 13685 O O . ARG B 1 537 ? -35.625 2.762 17.859 1 88.12 537 ARG B O 1
ATOM 13692 N N . THR B 1 538 ? -35.094 1.787 19.828 1 86.25 538 THR B N 1
ATOM 13693 C CA . THR B 1 538 ? -36 2.68 20.531 1 86.25 538 THR B CA 1
ATOM 13694 C C . THR B 1 538 ? -35.375 4.043 20.766 1 86.25 538 THR B C 1
ATOM 13696 O O . THR B 1 538 ? -36.062 5.016 21.078 1 86.25 538 THR B O 1
ATOM 13699 N N . LEU B 1 539 ? -34.125 4.113 20.547 1 91.75 539 LEU B N 1
ATOM 13700 C CA . LEU B 1 539 ? -33.406 5.367 20.766 1 91.75 539 LEU B CA 1
ATOM 13701 C C . LEU B 1 539 ? -33.625 6.328 19.609 1 91.75 539 LEU B C 1
ATOM 13703 O O . LEU B 1 539 ? -33.906 5.895 18.484 1 91.75 539 LEU B O 1
ATOM 13707 N N . PRO B 1 540 ? -33.531 7.59 19.922 1 91.38 540 PRO B N 1
ATOM 13708 C CA . PRO B 1 540 ? -33.656 8.562 18.828 1 91.38 540 PRO B CA 1
ATOM 13709 C C . PRO B 1 540 ? -32.656 8.336 17.719 1 91.38 540 PRO B C 1
ATOM 13711 O O . PRO B 1 540 ? -31.531 7.922 17.969 1 91.38 540 PRO B O 1
ATOM 13714 N N . ALA B 1 541 ? -33.031 8.641 16.484 1 93.38 541 ALA B N 1
ATOM 13715 C CA . ALA B 1 541 ? -32.219 8.422 15.297 1 93.38 541 ALA B CA 1
ATOM 13716 C C . ALA B 1 541 ? -30.875 9.141 15.406 1 93.38 541 ALA B C 1
ATOM 13718 O O . ALA B 1 541 ? -29.844 8.617 14.984 1 93.38 541 ALA B O 1
ATOM 13719 N N . GLU B 1 542 ? -30.859 10.344 15.961 1 93.62 542 GLU B N 1
ATOM 13720 C CA . GLU B 1 542 ? -29.641 11.125 16.062 1 93.62 542 GLU B CA 1
ATOM 13721 C C . GLU B 1 542 ? -28.578 10.391 16.906 1 93.62 542 GLU B C 1
ATOM 13723 O O . GLU B 1 542 ? -27.406 10.383 16.547 1 93.62 542 GLU B O 1
ATOM 13728 N N . ILE B 1 543 ? -29.016 9.828 17.969 1 95.38 543 ILE B N 1
ATOM 13729 C CA . ILE B 1 543 ? -28.094 9.133 18.875 1 95.38 543 ILE B CA 1
ATOM 13730 C C . ILE B 1 543 ? -27.531 7.902 18.172 1 95.38 543 ILE B C 1
ATOM 13732 O O . ILE B 1 543 ? -26.328 7.629 18.266 1 95.38 543 ILE B O 1
ATOM 13736 N N . ARG B 1 544 ? -28.297 7.211 17.469 1 95.81 544 ARG B N 1
ATOM 13737 C CA . ARG B 1 544 ? -27.875 6.008 16.766 1 95.81 544 ARG B CA 1
ATOM 13738 C C . ARG B 1 544 ? -26.922 6.348 15.625 1 95.81 544 ARG B C 1
ATOM 13740 O O . ARG B 1 544 ? -25.938 5.645 15.391 1 95.81 544 ARG B O 1
ATOM 13747 N N . MET B 1 545 ? -27.266 7.379 14.883 1 96.81 545 MET B N 1
ATOM 13748 C CA . MET B 1 545 ? -26.391 7.809 13.797 1 96.81 545 MET B CA 1
ATOM 13749 C C . MET B 1 545 ? -25.016 8.234 14.32 1 96.81 545 MET B C 1
ATOM 13751 O O . MET B 1 545 ? -23.984 7.852 13.758 1 96.81 545 MET B O 1
ATOM 13755 N N . LEU B 1 546 ? -25.031 8.969 15.438 1 96.88 546 LEU B N 1
ATOM 13756 C CA . LEU B 1 546 ? -23.766 9.406 16.031 1 96.88 546 LEU B CA 1
ATOM 13757 C C . LEU B 1 546 ? -22.984 8.211 16.578 1 96.88 546 LEU B C 1
ATOM 13759 O O . LEU B 1 546 ? -21.75 8.18 16.5 1 96.88 546 LEU B O 1
ATOM 13763 N N . ALA B 1 547 ? -23.688 7.324 17.141 1 96.81 547 ALA B N 1
ATOM 13764 C CA . ALA B 1 547 ? -23.047 6.109 17.641 1 96.81 547 ALA B CA 1
ATOM 13765 C C . ALA B 1 547 ? -22.359 5.352 16.5 1 96.81 547 ALA B C 1
ATOM 13767 O O . ALA B 1 547 ? -21.25 4.84 16.672 1 96.81 547 ALA B O 1
ATOM 13768 N N . CYS B 1 548 ? -23 5.27 15.383 1 96.94 548 CYS B N 1
ATOM 13769 C CA . CYS B 1 548 ? -22.406 4.609 14.227 1 96.94 548 CYS B CA 1
ATOM 13770 C C . CYS B 1 548 ? -21.156 5.34 13.758 1 96.94 548 CYS B C 1
ATOM 13772 O O . CYS B 1 548 ? -20.156 4.711 13.391 1 96.94 548 CYS B O 1
ATOM 13774 N N . MET B 1 549 ? -21.234 6.609 13.766 1 96.38 549 MET B N 1
ATOM 13775 C CA . MET B 1 549 ? -20.094 7.426 13.375 1 96.38 549 MET B CA 1
ATOM 13776 C C . MET B 1 549 ? -18.891 7.145 14.266 1 96.38 549 MET B C 1
ATOM 13778 O O . MET B 1 549 ? -17.797 6.91 13.773 1 96.38 549 MET B O 1
ATOM 13782 N N . VAL B 1 550 ? -19.078 7.152 15.586 1 97 550 VAL B N 1
ATOM 13783 C CA . VAL B 1 550 ? -18 6.934 16.547 1 97 550 VAL B CA 1
ATOM 13784 C C . VAL B 1 550 ? -17.5 5.488 16.453 1 97 550 VAL B C 1
ATOM 13786 O O . VAL B 1 550 ? -16.312 5.219 16.625 1 97 550 VAL B O 1
ATOM 13789 N N . LEU B 1 551 ? -18.375 4.598 16.172 1 96.56 551 LEU B N 1
ATOM 13790 C CA . LEU B 1 551 ? -18 3.191 16.031 1 96.56 551 LEU B CA 1
ATOM 13791 C C . LEU B 1 551 ? -17 3.002 14.891 1 96.56 551 LEU B C 1
ATOM 13793 O O . LEU B 1 551 ? -16 2.295 15.047 1 96.56 551 LEU B O 1
ATOM 13797 N N . LEU B 1 552 ? -17.266 3.59 13.773 1 95.88 552 LEU B N 1
ATOM 13798 C CA . LEU B 1 552 ? -16.391 3.42 12.609 1 95.88 552 LEU B CA 1
ATOM 13799 C C . LEU B 1 552 ? -15.039 4.07 12.852 1 95.88 552 LEU B C 1
ATOM 13801 O O . LEU B 1 552 ? -14.039 3.68 12.242 1 95.88 552 LEU B O 1
ATOM 13805 N N . GLU B 1 553 ? -14.984 5.055 13.781 1 93.5 553 GLU B N 1
ATOM 13806 C CA . GLU B 1 553 ? -13.711 5.668 14.141 1 93.5 553 GLU B CA 1
ATOM 13807 C C . GLU B 1 553 ? -12.836 4.699 14.93 1 93.5 553 GLU B C 1
ATOM 13809 O O . GLU B 1 553 ? -11.617 4.871 14.992 1 93.5 553 GLU B O 1
ATOM 13814 N N . THR B 1 554 ? -13.422 3.682 15.508 1 95.25 554 THR B N 1
ATOM 13815 C CA . THR B 1 554 ? -12.664 2.68 16.25 1 95.25 554 THR B CA 1
ATOM 13816 C C . THR B 1 554 ? -12.055 1.651 15.305 1 95.25 554 THR B C 1
ATOM 13818 O O . THR B 1 554 ? -11.289 0.787 15.734 1 95.25 554 THR B O 1
ATOM 13821 N N . LYS B 1 555 ? -12.422 1.717 13.992 1 92.75 555 LYS B N 1
ATOM 13822 C CA . LYS B 1 555 ? -11.953 0.775 12.977 1 92.75 555 LYS B CA 1
ATOM 13823 C C . LYS B 1 555 ? -12.297 -0.661 13.359 1 92.75 555 LYS B C 1
ATOM 13825 O O . LYS B 1 555 ? -11.406 -1.497 13.523 1 92.75 555 LYS B O 1
ATOM 13830 N N . PRO B 1 556 ? -13.539 -0.932 13.391 1 93.31 556 PRO B N 1
ATOM 13831 C CA . PRO B 1 556 ? -14.023 -2.246 13.82 1 93.31 556 PRO B CA 1
ATOM 13832 C C . PRO B 1 556 ? -13.633 -3.363 12.859 1 93.31 556 PRO B C 1
ATOM 13834 O O . PRO B 1 556 ? -13.266 -3.094 11.711 1 93.31 556 PRO B O 1
ATOM 13837 N N . SER B 1 557 ? -13.805 -4.602 13.312 1 88.88 557 SER B N 1
ATOM 13838 C CA . SER B 1 557 ? -13.5 -5.789 12.523 1 88.88 557 SER B CA 1
ATOM 13839 C C . SER B 1 557 ? -14.609 -6.09 11.523 1 88.88 557 SER B C 1
ATOM 13841 O O . SER B 1 557 ? -15.68 -5.473 11.578 1 88.88 557 SER B O 1
ATOM 13843 N N . ILE B 1 558 ? -14.414 -7.02 10.641 1 86.75 558 ILE B N 1
ATOM 13844 C CA . ILE B 1 558 ? -15.391 -7.418 9.633 1 86.75 558 ILE B CA 1
ATOM 13845 C C . ILE B 1 558 ? -16.641 -7.973 10.32 1 86.75 558 ILE B C 1
ATOM 13847 O O . ILE B 1 558 ? -17.766 -7.762 9.844 1 86.75 558 ILE B O 1
ATOM 13851 N N . ALA B 1 559 ? -16.453 -8.602 11.414 1 84.69 559 ALA B N 1
ATOM 13852 C CA . ALA B 1 559 ? -17.578 -9.18 12.148 1 84.69 559 ALA B CA 1
ATOM 13853 C C . ALA B 1 559 ? -18.5 -8.094 12.688 1 84.69 559 ALA B C 1
ATOM 13855 O O . ALA B 1 559 ? -19.719 -8.211 12.609 1 84.69 559 ALA B O 1
ATOM 13856 N N . LEU B 1 560 ? -17.922 -7.086 13.219 1 90.56 560 LEU B N 1
ATOM 13857 C CA . LEU B 1 560 ? -18.719 -6.004 13.781 1 90.56 560 LEU B CA 1
ATOM 13858 C C . LEU B 1 560 ? -19.422 -5.215 12.68 1 90.56 560 LEU B C 1
ATOM 13860 O O . LEU B 1 560 ? -20.547 -4.766 12.859 1 90.56 560 LEU B O 1
ATOM 13864 N N . ILE B 1 561 ? -18.719 -5.051 11.594 1 93.25 561 ILE B N 1
ATOM 13865 C CA . ILE B 1 561 ? -19.344 -4.375 10.461 1 93.25 561 ILE B CA 1
ATOM 13866 C C . ILE B 1 561 ? -20.5 -5.211 9.938 1 93.25 561 ILE B C 1
ATOM 13868 O O . ILE B 1 561 ? -21.516 -4.668 9.5 1 93.25 561 ILE B O 1
ATOM 13872 N N . SER B 1 562 ? -20.422 -6.484 10.016 1 89.19 562 SER B N 1
ATOM 13873 C CA . SER B 1 562 ? -21.5 -7.367 9.602 1 89.19 562 SER B CA 1
ATOM 13874 C C . SER B 1 562 ? -22.719 -7.219 10.508 1 89.19 562 SER B C 1
ATOM 13876 O O . SER B 1 562 ? -23.859 -7.348 10.062 1 89.19 562 SER B O 1
ATOM 13878 N N . VAL B 1 563 ? -22.453 -6.965 11.773 1 89.31 563 VAL B N 1
ATOM 13879 C CA . VAL B 1 563 ? -23.547 -6.699 12.695 1 89.31 563 VAL B CA 1
ATOM 13880 C C . VAL B 1 563 ? -24.312 -5.457 12.25 1 89.31 563 VAL B C 1
ATOM 13882 O O . VAL B 1 563 ? -25.547 -5.465 12.203 1 89.31 563 VAL B O 1
ATOM 13885 N N . ILE B 1 564 ? -23.578 -4.469 11.961 1 93.69 564 ILE B N 1
ATOM 13886 C CA . ILE B 1 564 ? -24.188 -3.223 11.508 1 93.69 564 ILE B CA 1
ATOM 13887 C C . ILE B 1 564 ? -25 -3.479 10.242 1 93.69 564 ILE B C 1
ATOM 13889 O O . ILE B 1 564 ? -26.109 -2.975 10.102 1 93.69 564 ILE B O 1
ATOM 13893 N N . SER B 1 565 ? -24.438 -4.215 9.375 1 92.25 565 SER B N 1
ATOM 13894 C CA . SER B 1 565 ? -25.125 -4.527 8.117 1 92.25 565 SER B CA 1
ATOM 13895 C C . SER B 1 565 ? -26.438 -5.254 8.367 1 92.25 565 SER B C 1
ATOM 13897 O O . SER B 1 565 ? -27.453 -4.953 7.738 1 92.25 565 SER B O 1
ATOM 13899 N N . GLU B 1 566 ? -26.438 -6.129 9.242 1 86.38 566 GLU B N 1
ATOM 13900 C CA . GLU B 1 566 ? -27.641 -6.906 9.539 1 86.38 566 GLU B CA 1
ATOM 13901 C C . GLU B 1 566 ? -28.703 -6.043 10.203 1 86.38 566 GLU B C 1
ATOM 13903 O O . GLU B 1 566 ? -29.906 -6.203 9.93 1 86.38 566 GLU B O 1
ATOM 13908 N N . VAL B 1 567 ? -28.25 -5.227 11.07 1 90.56 567 VAL B N 1
ATOM 13909 C CA . VAL B 1 567 ? -29.172 -4.316 11.734 1 90.56 567 VAL B CA 1
ATOM 13910 C C . VAL B 1 567 ? -29.812 -3.383 10.703 1 90.56 567 VAL B C 1
ATOM 13912 O O . VAL B 1 567 ? -31 -3.092 10.766 1 90.56 567 VAL B O 1
ATOM 13915 N N . LEU B 1 568 ? -29.078 -3 9.75 1 94.25 568 LEU B N 1
ATOM 13916 C CA . LEU B 1 568 ? -29.562 -2.057 8.742 1 94.25 568 LEU B CA 1
ATOM 13917 C C . LEU B 1 568 ? -30.531 -2.727 7.781 1 94.25 568 LEU B C 1
ATOM 13919 O O . LEU B 1 568 ? -31.438 -2.072 7.25 1 94.25 568 LEU B O 1
ATOM 13923 N N . LEU B 1 569 ? -30.391 -3.994 7.566 1 90.56 569 LEU B N 1
ATOM 13924 C CA . LEU B 1 569 ? -31.297 -4.719 6.688 1 90.56 569 LEU B CA 1
ATOM 13925 C C . LEU B 1 569 ? -32.719 -4.75 7.273 1 90.56 569 LEU B C 1
ATOM 13927 O O . LEU B 1 569 ? -33.688 -4.777 6.531 1 90.56 569 LEU B O 1
ATOM 13931 N N . GLU B 1 570 ? -32.719 -4.672 8.594 1 87.38 570 GLU B N 1
ATOM 13932 C CA . GLU B 1 570 ? -34.031 -4.73 9.258 1 87.38 570 GLU B CA 1
ATOM 13933 C C . GLU B 1 570 ? -34.438 -3.361 9.789 1 87.38 570 GLU B C 1
ATOM 13935 O O . GLU B 1 570 ? -35.469 -3.232 10.469 1 87.38 570 GLU B O 1
ATOM 13940 N N . GLU B 1 571 ? -33.719 -2.352 9.469 1 92.56 571 GLU B N 1
ATOM 13941 C CA . GLU B 1 571 ? -33.938 -1.011 9.992 1 92.56 571 GLU B CA 1
ATOM 13942 C C . GLU B 1 571 ? -35.156 -0.373 9.336 1 92.56 571 GLU B C 1
ATOM 13944 O O . GLU B 1 571 ? -35.312 -0.425 8.109 1 92.56 571 GLU B O 1
ATOM 13949 N N . THR B 1 572 ? -36.031 0.123 10.156 1 90.44 572 THR B N 1
ATOM 13950 C CA . THR B 1 572 ? -37.25 0.752 9.648 1 90.44 572 THR B CA 1
ATOM 13951 C C . THR B 1 572 ? -37.094 2.268 9.586 1 90.44 572 THR B C 1
ATOM 13953 O O . THR B 1 572 ? -37.781 2.939 8.812 1 90.44 572 THR B O 1
ATOM 13956 N N . ASP B 1 573 ? -36.219 2.779 10.484 1 92.94 573 ASP B N 1
ATOM 13957 C CA . ASP B 1 573 ? -35.938 4.211 10.438 1 92.94 573 ASP B CA 1
ATOM 13958 C C . ASP B 1 573 ? -35.031 4.555 9.242 1 92.94 573 ASP B C 1
ATOM 13960 O O . ASP B 1 573 ? -33.844 4.254 9.242 1 92.94 573 ASP B O 1
ATOM 13964 N N . LEU B 1 574 ? -35.531 5.25 8.328 1 91.94 574 LEU B N 1
ATOM 13965 C CA . LEU B 1 574 ? -34.844 5.508 7.078 1 91.94 574 LEU B CA 1
ATOM 13966 C C . LEU B 1 574 ? -33.719 6.535 7.281 1 91.94 574 LEU B C 1
ATOM 13968 O O . LEU B 1 574 ? -32.781 6.609 6.484 1 91.94 574 LEU B O 1
ATOM 13972 N N . GLN B 1 575 ? -33.875 7.395 8.328 1 92.12 575 GLN B N 1
ATOM 13973 C CA . GLN B 1 575 ? -32.812 8.336 8.617 1 92.12 575 GLN B CA 1
ATOM 13974 C C . GLN B 1 575 ? -31.531 7.609 9.047 1 92.12 575 GLN B C 1
ATOM 13976 O O . GLN B 1 575 ? -30.438 7.898 8.547 1 92.12 575 GLN B O 1
ATOM 13981 N N . VAL B 1 576 ? -31.719 6.68 9.891 1 95.5 576 VAL B N 1
ATOM 13982 C CA . VAL B 1 576 ? -30.594 5.906 10.406 1 95.5 576 VAL B CA 1
ATOM 13983 C C . VAL B 1 576 ? -30.016 5.035 9.297 1 95.5 576 VAL B C 1
ATOM 13985 O O . VAL B 1 576 ? -28.797 4.934 9.148 1 95.5 576 VAL B O 1
ATOM 13988 N N . ALA B 1 577 ? -30.891 4.457 8.523 1 95 577 ALA B N 1
ATOM 13989 C CA . ALA B 1 577 ? -30.453 3.557 7.457 1 95 577 ALA B CA 1
ATOM 13990 C C . ALA B 1 577 ? -29.672 4.309 6.387 1 95 577 ALA B C 1
ATOM 13992 O O . ALA B 1 577 ? -28.594 3.871 5.98 1 95 577 ALA B O 1
ATOM 13993 N N . SER B 1 578 ? -30.203 5.398 5.988 1 94.06 578 SER B N 1
ATOM 13994 C CA . SER B 1 578 ? -29.547 6.18 4.945 1 94.06 578 SER B CA 1
ATOM 13995 C C . SER B 1 578 ? -28.203 6.711 5.414 1 94.06 578 SER B C 1
ATOM 13997 O O . SER B 1 578 ? -27.219 6.695 4.664 1 94.06 578 SER B O 1
ATOM 13999 N N . PHE B 1 579 ? -28.172 7.227 6.645 1 95.38 579 PHE B N 1
ATOM 14000 C CA . PHE B 1 579 ? -26.953 7.789 7.195 1 95.38 579 PHE B CA 1
ATOM 14001 C C . PHE B 1 579 ? -25.859 6.723 7.312 1 95.38 579 PHE B C 1
ATOM 14003 O O . PHE B 1 579 ? -24.734 6.926 6.855 1 95.38 579 PHE B O 1
ATOM 14010 N N . SER B 1 580 ? -26.188 5.617 7.875 1 96.88 580 SER B N 1
ATOM 14011 C CA . SER B 1 580 ? -25.234 4.543 8.094 1 96.88 580 SER B CA 1
ATOM 14012 C C . SER B 1 580 ? -24.766 3.936 6.777 1 96.88 580 SER B C 1
ATOM 14014 O O . SER B 1 580 ? -23.594 3.611 6.617 1 96.88 580 SER B O 1
ATOM 14016 N N . TYR B 1 581 ? -25.734 3.785 5.883 1 95 581 TYR B N 1
ATOM 14017 C CA . TYR B 1 581 ? -25.391 3.26 4.566 1 95 581 TYR B CA 1
ATOM 14018 C C . TYR B 1 581 ? -24.391 4.172 3.857 1 95 581 TYR B C 1
ATOM 14020 O O . TYR B 1 581 ? -23.391 3.697 3.303 1 95 581 TYR B O 1
ATOM 14028 N N . SER B 1 582 ? -24.656 5.438 3.846 1 94.25 582 SER B N 1
ATOM 14029 C CA . SER B 1 582 ? -23.766 6.395 3.189 1 94.25 582 SER B CA 1
ATOM 14030 C C . SER B 1 582 ? -22.391 6.434 3.863 1 94.25 582 SER B C 1
ATOM 14032 O O . SER B 1 582 ? -21.375 6.625 3.199 1 94.25 582 SER B O 1
ATOM 14034 N N . LEU B 1 583 ? -22.391 6.297 5.133 1 96.06 583 LEU B N 1
ATOM 14035 C CA . LEU B 1 583 ? -21.141 6.25 5.879 1 96.06 583 LEU B CA 1
ATOM 14036 C C . LEU B 1 583 ? -20.297 5.051 5.457 1 96.06 583 LEU B C 1
ATOM 14038 O O . LEU B 1 583 ? -19.094 5.191 5.184 1 96.06 583 LEU B O 1
ATOM 14042 N N . LEU B 1 584 ? -20.891 3.924 5.395 1 96.38 584 LEU B N 1
ATOM 14043 C CA . LEU B 1 584 ? -20.219 2.697 4.988 1 96.38 584 LEU B CA 1
ATOM 14044 C C . LEU B 1 584 ? -19.75 2.785 3.537 1 96.38 584 LEU B C 1
ATOM 14046 O O . LEU B 1 584 ? -18.656 2.352 3.203 1 96.38 584 LEU B O 1
ATOM 14050 N N . LYS B 1 585 ? -20.562 3.344 2.713 1 92.44 585 LYS B N 1
ATOM 14051 C CA . LYS B 1 585 ? -20.219 3.488 1.3 1 92.44 585 LYS B CA 1
ATOM 14052 C C . LYS B 1 585 ? -19.016 4.41 1.111 1 92.44 585 LYS B C 1
ATOM 14054 O O . LYS B 1 585 ? -18.141 4.125 0.301 1 92.44 585 LYS B O 1
ATOM 14059 N N . GLY B 1 586 ? -19.016 5.496 1.829 1 92.31 586 GLY B N 1
ATOM 14060 C CA . GLY B 1 586 ? -17.891 6.402 1.762 1 92.31 586 GLY B CA 1
ATOM 14061 C C . GLY B 1 586 ? -16.578 5.746 2.145 1 92.31 586 GLY B C 1
ATOM 14062 O O . GLY B 1 586 ? -15.578 5.883 1.434 1 92.31 586 GLY B O 1
ATOM 14063 N N . ILE B 1 587 ? -16.531 4.973 3.189 1 95.25 587 ILE B N 1
ATOM 14064 C CA . ILE B 1 587 ? -15.32 4.336 3.703 1 95.25 587 ILE B CA 1
ATOM 14065 C C . ILE B 1 587 ? -14.922 3.178 2.791 1 95.25 587 ILE B C 1
ATOM 14067 O O . ILE B 1 587 ? -13.734 2.875 2.65 1 95.25 587 ILE B O 1
ATOM 14071 N N . SER B 1 588 ? -15.875 2.527 2.127 1 92.38 588 SER B N 1
ATOM 14072 C CA . SER B 1 588 ? -15.586 1.408 1.235 1 92.38 588 SER B CA 1
ATOM 14073 C C . SER B 1 588 ? -14.719 1.849 0.059 1 92.38 588 SER B C 1
ATOM 14075 O O . SER B 1 588 ? -13.977 1.043 -0.51 1 92.38 588 SER B O 1
ATOM 14077 N N . LYS B 1 589 ? -14.734 3.143 -0.268 1 87.56 589 LYS B N 1
ATOM 14078 C CA . LYS B 1 589 ? -13.984 3.682 -1.397 1 87.56 589 LYS B CA 1
ATOM 14079 C C . LYS B 1 589 ? -12.734 4.418 -0.924 1 87.56 589 LYS B C 1
ATOM 14081 O O . LYS B 1 589 ? -12.016 5.02 -1.729 1 87.56 589 LYS B O 1
ATOM 14086 N N . SER B 1 590 ? -12.484 4.332 0.288 1 90.38 590 SER B N 1
ATOM 14087 C CA . SER B 1 590 ? -11.359 5.082 0.846 1 90.38 590 SER B CA 1
ATOM 14088 C C . SER B 1 590 ? -10.031 4.547 0.332 1 90.38 590 SER B C 1
ATOM 14090 O O . SER B 1 590 ? -9.867 3.34 0.15 1 90.38 590 SER B O 1
ATOM 14092 N N . ARG B 1 591 ? -9 5.484 0.112 1 87.75 591 ARG B N 1
ATOM 14093 C CA . ARG B 1 591 ? -7.676 5.125 -0.386 1 87.75 591 ARG B CA 1
ATOM 14094 C C . ARG B 1 591 ? -6.602 5.422 0.655 1 87.75 591 ARG B C 1
ATOM 14096 O O . ARG B 1 591 ? -5.41 5.238 0.392 1 87.75 591 ARG B O 1
ATOM 14103 N N . THR B 1 592 ? -6.996 5.785 1.785 1 91.38 592 THR B N 1
ATOM 14104 C CA . THR B 1 592 ? -6.02 6.078 2.828 1 91.38 592 THR B CA 1
ATOM 14105 C C . THR B 1 592 ? -5.527 4.793 3.488 1 91.38 592 THR B C 1
ATOM 14107 O O . THR B 1 592 ? -6.309 3.863 3.701 1 91.38 592 THR B O 1
ATOM 14110 N N . PRO B 1 593 ? -4.277 4.629 3.797 1 88 593 PRO B N 1
ATOM 14111 C CA . PRO B 1 593 ? -3.727 3.402 4.379 1 88 593 PRO B CA 1
ATOM 14112 C C . PRO B 1 593 ? -4.352 3.055 5.727 1 88 593 PRO B C 1
ATOM 14114 O O . PRO B 1 593 ? -4.523 1.875 6.047 1 88 593 PRO B O 1
ATOM 14117 N N . ASP B 1 594 ? -4.758 4.059 6.5 1 89.44 594 ASP B N 1
ATOM 14118 C CA . ASP B 1 594 ? -5.293 3.801 7.832 1 89.44 594 ASP B CA 1
ATOM 14119 C C . ASP B 1 594 ? -6.648 3.109 7.758 1 89.44 594 ASP B C 1
ATOM 14121 O O . ASP B 1 594 ? -7.062 2.436 8.703 1 89.44 594 ASP B O 1
ATOM 14125 N N . ASN B 1 595 ? -7.359 3.236 6.641 1 91.19 595 ASN B N 1
ATOM 14126 C CA . ASN B 1 595 ? -8.688 2.656 6.48 1 91.19 595 ASN B CA 1
ATOM 14127 C C . ASN B 1 595 ? -8.656 1.435 5.566 1 91.19 595 ASN B C 1
ATOM 14129 O O . ASN B 1 595 ? -9.711 0.962 5.121 1 91.19 595 ASN B O 1
ATOM 14133 N N . GLN B 1 596 ? -7.609 0.896 5.281 1 86.5 596 GLN B N 1
ATOM 14134 C CA . GLN B 1 596 ? -7.504 -0.178 4.301 1 86.5 596 GLN B CA 1
ATOM 14135 C C . GLN B 1 596 ? -8.336 -1.388 4.719 1 86.5 596 GLN B C 1
ATOM 14137 O O . GLN B 1 596 ? -9.141 -1.896 3.934 1 86.5 596 GLN B O 1
ATOM 14142 N N . HIS B 1 597 ? -8.234 -1.904 5.91 1 87 597 HIS B N 1
ATOM 14143 C CA . HIS B 1 597 ? -8.992 -3.057 6.391 1 87 597 HIS B CA 1
ATOM 14144 C C . HIS B 1 597 ? -10.477 -2.727 6.527 1 87 597 HIS B C 1
ATOM 14146 O O . HIS B 1 597 ? -11.328 -3.539 6.172 1 87 597 HIS B O 1
ATOM 14152 N N . LEU B 1 598 ? -10.688 -1.557 7.105 1 93.06 598 LEU B N 1
ATOM 14153 C CA . LEU B 1 598 ? -12.062 -1.118 7.27 1 93.06 598 LEU B CA 1
ATOM 14154 C C . LEU B 1 598 ? -12.742 -0.938 5.914 1 93.06 598 LEU B C 1
ATOM 14156 O O . LEU B 1 598 ? -13.93 -1.227 5.766 1 93.06 598 LEU B O 1
ATOM 14160 N N . SER B 1 599 ? -12.023 -0.428 4.914 1 92.5 599 SER B N 1
ATOM 14161 C CA . SER B 1 599 ? -12.562 -0.252 3.57 1 92.5 599 SER B CA 1
ATOM 14162 C C . SER B 1 599 ? -13 -1.585 2.975 1 92.5 599 SER B C 1
ATOM 14164 O O . SER B 1 599 ? -14.055 -1.666 2.334 1 92.5 599 SER B O 1
ATOM 14166 N N . THR B 1 600 ? -12.281 -2.621 3.176 1 88.88 600 THR B N 1
ATOM 14167 C CA . THR B 1 600 ? -12.625 -3.951 2.688 1 88.88 600 THR B CA 1
ATOM 14168 C C . THR B 1 600 ? -13.883 -4.469 3.381 1 88.88 600 THR B C 1
ATOM 14170 O O . THR B 1 600 ? -14.789 -4.992 2.729 1 88.88 600 THR B O 1
ATOM 14173 N N . ALA B 1 601 ? -13.953 -4.32 4.699 1 92.25 601 ALA B N 1
ATOM 14174 C CA . ALA B 1 601 ? -15.125 -4.75 5.461 1 92.25 601 ALA B CA 1
ATOM 14175 C C . ALA B 1 601 ? -16.375 -4 5.012 1 92.25 601 ALA B C 1
ATOM 14177 O O . ALA B 1 601 ? -17.438 -4.602 4.82 1 92.25 601 ALA B O 1
ATOM 14178 N N . CYS B 1 602 ? -16.203 -2.715 4.859 1 95.44 602 CYS B N 1
ATOM 14179 C CA . CYS B 1 602 ? -17.328 -1.893 4.445 1 95.44 602 CYS B CA 1
ATOM 14180 C C . CYS B 1 602 ? -17.75 -2.223 3.02 1 95.44 602 CYS B C 1
ATOM 14182 O O . CYS B 1 602 ? -18.938 -2.148 2.686 1 95.44 602 CYS B O 1
ATOM 14184 N N . ASN B 1 603 ? -16.828 -2.564 2.148 1 91.81 603 ASN B N 1
ATOM 14185 C CA . ASN B 1 603 ? -17.172 -2.953 0.784 1 91.81 603 ASN B CA 1
ATOM 14186 C C . ASN B 1 603 ? -18.078 -4.18 0.759 1 91.81 603 ASN B C 1
ATOM 14188 O O . ASN B 1 603 ? -19.016 -4.246 -0.033 1 91.81 603 ASN B O 1
ATOM 14192 N N . ILE B 1 604 ? -17.812 -5.098 1.588 1 89.88 604 ILE B N 1
ATOM 14193 C CA . ILE B 1 604 ? -18.656 -6.289 1.69 1 89.88 604 ILE B CA 1
ATOM 14194 C C . ILE B 1 604 ? -20.031 -5.902 2.207 1 89.88 604 ILE B C 1
ATOM 14196 O O . ILE B 1 604 ? -21.047 -6.402 1.715 1 89.88 604 ILE B O 1
ATOM 14200 N N . ALA B 1 605 ? -20.016 -5.039 3.199 1 94.31 605 ALA B N 1
ATOM 14201 C CA . ALA B 1 605 ? -21.297 -4.57 3.74 1 94.31 605 ALA B CA 1
ATOM 14202 C C . ALA B 1 605 ? -22.125 -3.891 2.664 1 94.31 605 ALA B C 1
ATOM 14204 O O . ALA B 1 605 ? -23.344 -4.098 2.588 1 94.31 605 ALA B O 1
ATOM 14205 N N . ILE B 1 606 ? -21.516 -3.139 1.839 1 92.25 606 ILE B N 1
ATOM 14206 C CA . ILE B 1 606 ? -22.234 -2.396 0.808 1 92.25 606 ILE B CA 1
ATOM 14207 C C . ILE B 1 606 ? -22.781 -3.363 -0.236 1 92.25 606 ILE B C 1
ATOM 14209 O O . ILE B 1 606 ? -23.875 -3.146 -0.778 1 92.25 606 ILE B O 1
ATOM 14213 N N . LYS B 1 607 ? -22.094 -4.398 -0.52 1 87.38 607 LYS B N 1
ATOM 14214 C CA . LYS B 1 607 ? -22.594 -5.414 -1.445 1 87.38 607 LYS B CA 1
ATOM 14215 C C . LYS B 1 607 ? -23.891 -6.027 -0.939 1 87.38 607 LYS B C 1
ATOM 14217 O O . LYS B 1 607 ? -24.781 -6.352 -1.729 1 87.38 607 LYS B O 1
ATOM 14222 N N . ILE B 1 608 ? -23.984 -6.098 0.345 1 89.62 608 ILE B N 1
ATOM 14223 C CA . ILE B 1 608 ? -25.156 -6.711 0.971 1 89.62 608 ILE B CA 1
ATOM 14224 C C . ILE B 1 608 ? -26.281 -5.691 1.066 1 89.62 608 ILE B C 1
ATOM 14226 O O . ILE B 1 608 ? -27.453 -6.023 0.843 1 89.62 608 ILE B O 1
ATOM 14230 N N . LEU B 1 609 ? -25.953 -4.453 1.324 1 94.12 609 LEU B N 1
ATOM 14231 C CA . LEU B 1 609 ? -26.938 -3.443 1.682 1 94.12 609 LEU B CA 1
ATOM 14232 C C . LEU B 1 609 ? -27.453 -2.717 0.441 1 94.12 609 LEU B C 1
ATOM 14234 O O . LEU B 1 609 ? -28.562 -2.174 0.443 1 94.12 609 LEU B O 1
ATOM 14238 N N . THR B 1 610 ? -26.734 -2.654 -0.623 1 88.56 610 THR B N 1
ATOM 14239 C CA . THR B 1 610 ? -27.016 -1.795 -1.769 1 88.56 610 THR B CA 1
ATOM 14240 C C . THR B 1 610 ? -28.344 -2.164 -2.41 1 88.56 610 THR B C 1
ATOM 14242 O O . THR B 1 610 ? -29.125 -1.283 -2.777 1 88.56 610 THR B O 1
ATOM 14245 N N . PRO B 1 611 ? -28.688 -3.438 -2.562 1 84.19 611 PRO B N 1
ATOM 14246 C CA . PRO B 1 611 ? -29.984 -3.762 -3.178 1 84.19 611 PRO B CA 1
ATOM 14247 C C . PRO B 1 611 ? -31.172 -3.213 -2.389 1 84.19 611 PRO B C 1
ATOM 14249 O O . PRO B 1 611 ? -32.188 -2.84 -2.975 1 84.19 611 PRO B O 1
ATOM 14252 N N . LYS B 1 612 ? -31.031 -2.998 -1.088 1 87.94 612 LYS B N 1
ATOM 14253 C CA . LYS B 1 612 ? -32.125 -2.545 -0.245 1 87.94 612 LYS B CA 1
ATOM 14254 C C . LYS B 1 612 ? -32.062 -1.037 -0.019 1 87.94 612 LYS B C 1
ATOM 14256 O O . LYS B 1 612 ? -33.094 -0.356 -0.029 1 87.94 612 LYS B O 1
ATOM 14261 N N . LEU B 1 613 ? -30.891 -0.565 0.218 1 91.38 613 LEU B N 1
ATOM 14262 C CA . LEU B 1 613 ? -30.766 0.806 0.703 1 91.38 613 LEU B CA 1
ATOM 14263 C C . LEU B 1 613 ? -30.141 1.706 -0.361 1 91.38 613 LEU B C 1
ATOM 14265 O O . LEU B 1 613 ? -30.109 2.93 -0.204 1 91.38 613 LEU B O 1
ATOM 14269 N N . GLY B 1 614 ? -29.688 1.235 -1.448 1 83.62 614 GLY B N 1
ATOM 14270 C CA . GLY B 1 614 ? -28.969 1.997 -2.453 1 83.62 614 GLY B CA 1
ATOM 14271 C C . GLY B 1 614 ? -29.812 3.053 -3.131 1 83.62 614 GLY B C 1
ATOM 14272 O O . GLY B 1 614 ? -29.297 4.016 -3.695 1 83.62 614 GLY B O 1
ATOM 14273 N N . HIS B 1 615 ? -31.094 3 -2.934 1 78.38 615 HIS B N 1
ATOM 14274 C CA . HIS B 1 615 ? -32 3.908 -3.639 1 78.38 615 HIS B CA 1
ATOM 14275 C C . HIS B 1 615 ? -32.281 5.164 -2.814 1 78.38 615 HIS B C 1
ATOM 14277 O O . HIS B 1 615 ? -32.844 6.125 -3.316 1 78.38 615 HIS B O 1
ATOM 14283 N N . LEU B 1 616 ? -31.844 5.203 -1.58 1 81.69 616 LEU B N 1
ATOM 14284 C CA . LEU B 1 616 ? -32.156 6.309 -0.683 1 81.69 616 LEU B CA 1
ATOM 14285 C C . LEU B 1 616 ? -31.453 7.59 -1.132 1 81.69 616 LEU B C 1
ATOM 14287 O O . LEU B 1 616 ? -30.266 7.578 -1.439 1 81.69 616 LEU B O 1
ATOM 14291 N N . SER B 1 617 ? -32.188 8.688 -1.29 1 75.12 617 SER B N 1
ATOM 14292 C CA . SER B 1 617 ? -31.75 9.961 -1.85 1 75.12 617 SER B CA 1
ATOM 14293 C C . SER B 1 617 ? -31.25 10.898 -0.757 1 75.12 617 SER B C 1
ATOM 14295 O O . SER B 1 617 ? -31.172 10.516 0.41 1 75.12 617 SER B O 1
ATOM 14297 N N . TYR B 1 618 ? -31.031 12.195 -1.004 1 74.44 618 TYR B N 1
ATOM 14298 C CA . TYR B 1 618 ? -30.516 13.227 -0.114 1 74.44 618 TYR B CA 1
ATOM 14299 C C . TYR B 1 618 ? -31.625 13.82 0.744 1 74.44 618 TYR B C 1
ATOM 14301 O O . TYR B 1 618 ? -31.391 14.703 1.565 1 74.44 618 TYR B O 1
ATOM 14309 N N . ARG B 1 619 ? -32.812 13.203 0.626 1 76.19 619 ARG B N 1
ATOM 14310 C CA . ARG B 1 619 ? -33.906 13.602 1.512 1 76.19 619 ARG B CA 1
ATOM 14311 C C . ARG B 1 619 ? -33.688 13.086 2.93 1 76.19 619 ARG B C 1
ATOM 14313 O O . ARG B 1 619 ? -34.188 13.672 3.895 1 76.19 619 ARG B O 1
ATOM 14320 N N . TYR B 1 620 ? -32.875 12.094 3.01 1 88.81 620 TYR B N 1
ATOM 14321 C CA . TYR B 1 620 ? -32.562 11.492 4.301 1 88.81 620 TYR B CA 1
ATOM 14322 C C . TYR B 1 620 ? -31.156 11.875 4.766 1 88.81 620 TYR B C 1
ATOM 14324 O O . TYR B 1 620 ? -30.406 12.508 4.023 1 88.81 620 TYR B O 1
ATOM 14332 N N . SER B 1 621 ? -30.891 11.586 6.078 1 92.69 621 SER B N 1
ATOM 14333 C CA . SER B 1 621 ? -29.562 11.852 6.617 1 92.69 621 SER B CA 1
ATOM 14334 C C . SER B 1 621 ? -28.484 11.172 5.785 1 92.69 621 SER B C 1
ATOM 14336 O O . SER B 1 621 ? -28.672 10.055 5.297 1 92.69 621 SER B O 1
ATOM 14338 N N . LYS B 1 622 ? -27.359 11.898 5.555 1 91.81 622 LYS B N 1
ATOM 14339 C CA . LYS B 1 622 ? -26.328 11.344 4.664 1 91.81 622 LYS B CA 1
ATOM 14340 C C . LYS B 1 622 ? -24.938 11.781 5.102 1 91.81 622 LYS B C 1
ATOM 14342 O O . LYS B 1 622 ? -24.781 12.797 5.777 1 91.81 622 LYS B O 1
ATOM 14347 N N . ASN B 1 623 ? -23.984 10.992 4.699 1 93.94 623 ASN B N 1
ATOM 14348 C CA . ASN B 1 623 ? -22.562 11.305 4.828 1 93.94 623 ASN B CA 1
ATOM 14349 C C . ASN B 1 623 ? -21.859 11.312 3.475 1 93.94 623 ASN B C 1
ATOM 14351 O O . ASN B 1 623 ? -22.156 10.477 2.617 1 93.94 623 ASN B O 1
ATOM 14355 N N . VAL B 1 624 ? -21.031 12.25 3.162 1 91.06 624 VAL B N 1
ATOM 14356 C CA . VAL B 1 624 ? -20.188 12.297 1.977 1 91.06 624 VAL B CA 1
ATOM 14357 C C . VAL B 1 624 ? -18.719 12.234 2.391 1 91.06 624 VAL B C 1
ATOM 14359 O O . VAL B 1 624 ? -18.234 13.102 3.131 1 91.06 624 VAL B O 1
ATOM 14362 N N . HIS B 1 625 ? -18.094 11.18 1.918 1 92.56 625 HIS B N 1
ATOM 14363 C CA . HIS B 1 625 ? -16.688 10.984 2.234 1 92.56 625 HIS B CA 1
ATOM 14364 C C . HIS B 1 625 ? -15.805 11.188 1.003 1 92.56 625 HIS B C 1
ATOM 14366 O O . HIS B 1 625 ? -16.047 10.586 -0.044 1 92.56 625 HIS B O 1
ATOM 14372 N N . LEU B 1 626 ? -14.75 12.008 1.08 1 90.19 626 LEU B N 1
ATOM 14373 C CA . LEU B 1 626 ? -13.781 12.266 0.017 1 90.19 626 LEU B CA 1
ATOM 14374 C C . LEU B 1 626 ? -12.359 12.078 0.523 1 90.19 626 LEU B C 1
ATOM 14376 O O . LEU B 1 626 ? -11.977 12.648 1.549 1 90.19 626 LEU B O 1
ATOM 14380 N N . ASP B 1 627 ? -11.562 11.188 -0.099 1 90.62 627 ASP B N 1
ATOM 14381 C CA . ASP B 1 627 ? -10.18 11.086 0.36 1 90.62 627 ASP B CA 1
ATOM 14382 C C . ASP B 1 627 ? -9.242 10.75 -0.797 1 90.62 627 ASP B C 1
ATOM 14384 O O . ASP B 1 627 ? -9.695 10.43 -1.898 1 90.62 627 ASP B O 1
ATOM 14388 N N . TRP B 1 628 ? -8.023 10.969 -0.723 1 87.56 628 TRP B N 1
ATOM 14389 C CA . TRP B 1 628 ? -6.941 10.641 -1.651 1 87.56 628 TRP B CA 1
ATOM 14390 C C . TRP B 1 628 ? -5.621 10.453 -0.911 1 87.56 628 TRP B C 1
ATOM 14392 O O . TRP B 1 628 ? -5.426 11.016 0.171 1 87.56 628 TRP B O 1
ATOM 14402 N N . PHE B 1 629 ? -4.727 9.57 -1.384 1 90.5 629 PHE B N 1
ATOM 14403 C CA . PHE B 1 629 ? -3.408 9.344 -0.8 1 90.5 629 PHE B CA 1
ATOM 14404 C C . PHE B 1 629 ? -2.395 8.984 -1.878 1 90.5 629 PHE B C 1
ATOM 14406 O O . PHE B 1 629 ? -2.709 8.242 -2.811 1 90.5 629 PHE B O 1
ATOM 14413 N N . HIS B 1 630 ? -1.119 9.547 -1.795 1 87.38 630 HIS B N 1
ATOM 14414 C CA . HIS B 1 630 ? -0.049 9.266 -2.748 1 87.38 630 HIS B CA 1
ATOM 14415 C C . HIS B 1 630 ? 1.194 8.742 -2.041 1 87.38 630 HIS B C 1
ATOM 14417 O O . HIS B 1 630 ? 1.745 9.406 -1.162 1 87.38 630 HIS B O 1
ATOM 14423 N N . ASP B 1 631 ? 1.819 7.637 -2.477 1 79.81 631 ASP B N 1
ATOM 14424 C CA . ASP B 1 631 ? 2.896 6.938 -1.782 1 79.81 631 ASP B CA 1
ATOM 14425 C C . ASP B 1 631 ? 4.215 7.699 -1.903 1 79.81 631 ASP B C 1
ATOM 14427 O O . ASP B 1 631 ? 5.027 7.699 -0.976 1 79.81 631 ASP B O 1
ATOM 14431 N N . ASP B 1 632 ? 4.488 8.391 -2.988 1 81.31 632 ASP B N 1
ATOM 14432 C CA . ASP B 1 632 ? 5.746 9.109 -3.152 1 81.31 632 ASP B CA 1
ATOM 14433 C C . ASP B 1 632 ? 5.797 10.344 -2.252 1 81.31 632 ASP B C 1
ATOM 14435 O O . ASP B 1 632 ? 6.863 10.703 -1.746 1 81.31 632 ASP B O 1
ATOM 14439 N N . PHE B 1 633 ? 4.711 10.883 -2.055 1 86.31 633 PHE B N 1
ATOM 14440 C CA . PHE B 1 633 ? 4.621 12.062 -1.204 1 86.31 633 PHE B CA 1
ATOM 14441 C C . PHE B 1 633 ? 4.359 11.672 0.244 1 86.31 633 PHE B C 1
ATOM 14443 O O . PHE B 1 633 ? 4.586 12.461 1.16 1 86.31 633 PHE B O 1
ATOM 14450 N N . LEU B 1 634 ? 3.91 10.438 0.44 1 88.31 634 LEU B N 1
ATOM 14451 C CA . LEU B 1 634 ? 3.424 10 1.744 1 88.31 634 LEU B CA 1
ATOM 14452 C C . LEU B 1 634 ? 2.449 11.016 2.328 1 88.31 634 LEU B C 1
ATOM 14454 O O . LEU B 1 634 ? 2.584 11.422 3.486 1 88.31 634 LEU B O 1
ATOM 14458 N N . PHE B 1 635 ? 1.574 11.594 1.465 1 90 635 PHE B N 1
ATOM 14459 C CA . PHE B 1 635 ? 0.62 12.641 1.818 1 90 635 PHE B CA 1
ATOM 14460 C C . PHE B 1 635 ? -0.775 12.297 1.313 1 90 635 PHE B C 1
ATOM 14462 O O . PHE B 1 635 ? -0.923 11.711 0.239 1 90 635 PHE B O 1
ATOM 14469 N N . GLY B 1 636 ? -1.778 12.594 2.137 1 91.88 636 GLY B N 1
ATOM 14470 C CA . GLY B 1 636 ? -3.174 12.422 1.764 1 91.88 636 GLY B CA 1
ATOM 14471 C C . GLY B 1 636 ? -4.117 13.305 2.557 1 91.88 636 GLY B C 1
ATOM 14472 O O . GLY B 1 636 ? -3.701 13.969 3.51 1 91.88 636 GLY B O 1
ATOM 14473 N N . THR B 1 637 ? -5.332 13.531 2.078 1 93.38 637 THR B N 1
ATOM 14474 C CA . THR B 1 637 ? -6.379 14.289 2.754 1 93.38 637 THR B CA 1
ATOM 14475 C C . THR B 1 637 ? -7.695 13.516 2.744 1 93.38 637 THR B C 1
ATOM 14477 O O . THR B 1 637 ? -7.922 12.672 1.874 1 93.38 637 THR B O 1
ATOM 14480 N N . SER B 1 638 ? -8.422 13.648 3.719 1 93.75 638 SER B N 1
ATOM 14481 C CA . SER B 1 638 ? -9.773 13.102 3.801 1 93.75 638 SER B CA 1
ATOM 14482 C C . SER B 1 638 ? -10.75 14.125 4.363 1 93.75 638 SER B C 1
ATOM 14484 O O . SER B 1 638 ? -10.383 14.945 5.207 1 93.75 638 SER B O 1
ATOM 14486 N N . ALA B 1 639 ? -11.93 14.25 3.848 1 94.5 639 ALA B N 1
ATOM 14487 C CA . ALA B 1 639 ? -12.984 15.164 4.281 1 94.5 639 ALA B CA 1
ATOM 14488 C C . ALA B 1 639 ? -14.32 14.438 4.391 1 94.5 639 ALA B C 1
ATOM 14490 O O . ALA B 1 639 ? -14.633 13.57 3.566 1 94.5 639 ALA B O 1
ATOM 14491 N N . ASP B 1 640 ? -15.094 14.75 5.43 1 95 640 ASP B N 1
ATOM 14492 C CA . ASP B 1 640 ? -16.422 14.188 5.656 1 95 640 ASP B CA 1
ATOM 14493 C C . ASP B 1 640 ? -17.453 15.297 5.863 1 95 640 ASP B C 1
ATOM 14495 O O . ASP B 1 640 ? -17.188 16.281 6.551 1 95 640 ASP B O 1
ATOM 14499 N N . ILE B 1 641 ? -18.562 15.219 5.242 1 94.06 641 ILE B N 1
ATOM 14500 C CA . ILE B 1 641 ? -19.734 16.062 5.473 1 94.06 641 ILE B CA 1
ATOM 14501 C C . ILE B 1 641 ? -20.875 15.219 6.039 1 94.06 641 ILE B C 1
ATOM 14503 O O . ILE B 1 641 ? -21.344 14.289 5.387 1 94.06 641 ILE B O 1
ATOM 14507 N N . TYR B 1 642 ? -21.25 15.461 7.273 1 95 642 TYR B N 1
ATOM 14508 C CA . TYR B 1 642 ? -22.344 14.758 7.922 1 95 642 TYR B CA 1
ATOM 14509 C C . TYR B 1 642 ? -23.594 15.625 7.961 1 95 642 TYR B C 1
ATOM 14511 O O . TYR B 1 642 ? -23.578 16.75 8.477 1 95 642 TYR B O 1
ATOM 14519 N N . MET B 1 643 ? -24.625 15.156 7.461 1 93.31 643 MET B N 1
ATOM 14520 C CA . MET B 1 643 ? -25.922 15.828 7.488 1 93.31 643 MET B CA 1
ATOM 14521 C C . MET B 1 643 ? -26.969 14.969 8.18 1 93.31 643 MET B C 1
ATOM 14523 O O . MET B 1 643 ? -27.344 13.914 7.668 1 93.31 643 MET B O 1
ATOM 14527 N N . LEU B 1 644 ? -27.344 15.312 9.344 1 92.62 644 LEU B N 1
ATOM 14528 C CA . LEU B 1 644 ? -28.391 14.617 10.078 1 92.62 644 LEU B CA 1
ATOM 14529 C C . LEU B 1 644 ? -29.719 15.352 9.953 1 92.62 644 LEU B C 1
ATOM 14531 O O . LEU B 1 644 ? -29.797 16.547 10.242 1 92.62 644 LEU B O 1
ATOM 14535 N N . GLN B 1 645 ? -30.641 14.625 9.367 1 84.38 645 GLN B N 1
ATOM 14536 C CA . GLN B 1 645 ? -31.938 15.234 9.117 1 84.38 645 GLN B CA 1
ATOM 14537 C C . GLN B 1 645 ? -33.062 14.484 9.844 1 84.38 645 GLN B C 1
ATOM 14539 O O . GLN B 1 645 ? -32.812 13.391 10.375 1 84.38 645 GLN B O 1
ATOM 14544 N N . ASN B 1 646 ? -34 15.102 10.102 1 73.38 646 ASN B N 1
ATOM 14545 C CA . ASN B 1 646 ? -35.25 14.492 10.516 1 73.38 646 ASN B CA 1
ATOM 14546 C C . ASN B 1 646 ? -36.375 14.789 9.531 1 73.38 646 ASN B C 1
ATOM 14548 O O . ASN B 1 646 ? -36.156 14.891 8.328 1 73.38 646 ASN B O 1
ATOM 14552 N N . GLU B 1 647 ? -37.531 15.016 9.852 1 61.47 647 GLU B N 1
ATOM 14553 C CA . GLU B 1 647 ? -38.688 15.211 8.969 1 61.47 647 GLU B CA 1
ATOM 14554 C C . GLU B 1 647 ? -38.719 16.625 8.406 1 61.47 647 GLU B C 1
ATOM 14556 O O . GLU B 1 647 ? -39.469 16.922 7.477 1 61.47 647 GLU B O 1
ATOM 14561 N N . SER B 1 648 ? -37.719 17.406 8.891 1 62.34 648 SER B N 1
ATOM 14562 C CA . SER B 1 648 ? -37.781 18.797 8.461 1 62.34 648 SER B CA 1
ATOM 14563 C C . SER B 1 648 ? -36.781 19.062 7.34 1 62.34 648 SER B C 1
ATOM 14565 O O . SER B 1 648 ? -35.875 18.25 7.074 1 62.34 648 SER B O 1
ATOM 14567 N N . LEU B 1 649 ? -37.031 20.125 6.547 1 62.56 649 LEU B N 1
ATOM 14568 C CA . LEU B 1 649 ? -36.188 20.531 5.434 1 62.56 649 LEU B CA 1
ATOM 14569 C C . LEU B 1 649 ? -34.812 21 5.93 1 62.56 649 LEU B C 1
ATOM 14571 O O . LEU B 1 649 ? -33.812 20.906 5.207 1 62.56 649 LEU B O 1
ATOM 14575 N N . ILE B 1 650 ? -34.719 21.484 7.199 1 72.12 650 ILE B N 1
ATOM 14576 C CA . ILE B 1 650 ? -33.438 21.922 7.746 1 72.12 650 ILE B CA 1
ATOM 14577 C C . ILE B 1 650 ? -32.812 20.781 8.531 1 72.12 650 ILE B C 1
ATOM 14579 O O . ILE B 1 650 ? -33.406 20.219 9.438 1 72.12 650 ILE B O 1
ATOM 14583 N N . PRO B 1 651 ? -31.641 20.516 8.188 1 83.88 651 PRO B N 1
ATOM 14584 C CA . PRO B 1 651 ? -30.984 19.422 8.93 1 83.88 651 PRO B CA 1
ATOM 14585 C C . PRO B 1 651 ? -30.797 19.75 10.406 1 83.88 651 PRO B C 1
ATOM 14587 O O . PRO B 1 651 ? -30.578 20.922 10.766 1 83.88 651 PRO B O 1
ATOM 14590 N N . THR B 1 652 ? -30.938 18.859 11.227 1 85.38 652 THR B N 1
ATOM 14591 C CA . THR B 1 652 ? -30.781 19.016 12.664 1 85.38 652 THR B CA 1
ATOM 14592 C C . THR B 1 652 ? -29.312 19.281 13.016 1 85.38 652 THR B C 1
ATOM 14594 O O . THR B 1 652 ? -29.016 20.078 13.906 1 85.38 652 THR B O 1
ATOM 14597 N N . LYS B 1 653 ? -28.453 18.609 12.32 1 91.31 653 LYS B N 1
ATOM 14598 C CA . LYS B 1 653 ? -27.031 18.75 12.578 1 91.31 653 LYS B CA 1
ATOM 14599 C C . LYS B 1 653 ? -26.219 18.688 11.289 1 91.31 653 LYS B C 1
ATOM 14601 O O . LYS B 1 653 ? -26.531 17.891 10.398 1 91.31 653 LYS B O 1
ATOM 14606 N N . LEU B 1 654 ? -25.312 19.562 11.039 1 92.44 654 LEU B N 1
ATOM 14607 C CA . LEU B 1 654 ? -24.359 19.578 9.938 1 92.44 654 LEU B CA 1
ATOM 14608 C C . LEU B 1 654 ? -22.922 19.641 10.453 1 92.44 654 LEU B C 1
ATOM 14610 O O . LEU B 1 654 ? -22.594 20.516 11.258 1 92.44 654 LEU B O 1
ATOM 14614 N N . MET B 1 655 ? -22.156 18.719 10.07 1 95.31 655 MET B N 1
ATOM 14615 C CA . MET B 1 655 ? -20.781 18.672 10.523 1 95.31 655 MET B CA 1
ATOM 14616 C C . MET B 1 655 ? -19.828 18.531 9.336 1 95.31 655 MET B C 1
ATOM 14618 O O . MET B 1 655 ? -20.062 17.734 8.438 1 95.31 655 MET B O 1
ATOM 14622 N N . LEU B 1 656 ? -18.781 19.281 9.281 1 95.31 656 LEU B N 1
ATOM 14623 C CA . LEU B 1 656 ? -17.703 19.203 8.297 1 95.31 656 LEU B CA 1
ATOM 14624 C C . LEU B 1 656 ? -16.375 18.859 8.977 1 95.31 656 LEU B C 1
ATOM 14626 O O . LEU B 1 656 ? -15.922 19.594 9.852 1 95.31 656 LEU B O 1
ATOM 14630 N N . LYS B 1 657 ? -15.844 17.75 8.586 1 94.5 657 LYS B N 1
ATOM 14631 C CA . LYS B 1 657 ? -14.609 17.266 9.195 1 94.5 657 LYS B CA 1
ATOM 14632 C C . LYS B 1 657 ? -13.516 17.094 8.156 1 94.5 657 LYS B C 1
ATOM 14634 O O . LYS B 1 657 ? -13.75 16.516 7.09 1 94.5 657 LYS B O 1
ATOM 14639 N N . GLY B 1 658 ? -12.25 17.578 8.43 1 93.94 658 GLY B N 1
ATOM 14640 C CA . GLY B 1 658 ? -11.102 17.438 7.547 1 93.94 658 GLY B CA 1
ATOM 14641 C C . GLY B 1 658 ? -9.891 16.844 8.242 1 93.94 658 GLY B C 1
ATOM 14642 O O . GLY B 1 658 ? -9.594 17.203 9.383 1 93.94 658 GLY B O 1
ATOM 14643 N N . LYS B 1 659 ? -9.219 15.852 7.57 1 93.62 659 LYS B N 1
ATOM 14644 C CA . LYS B 1 659 ? -8 15.25 8.094 1 93.62 659 LYS B CA 1
ATOM 14645 C C . LYS B 1 659 ? -6.855 15.367 7.09 1 93.62 659 LYS B C 1
ATOM 14647 O O . LYS B 1 659 ? -7.086 15.367 5.879 1 93.62 659 LYS B O 1
ATOM 14652 N N . MET B 1 660 ? -5.691 15.516 7.613 1 92.62 660 MET B N 1
ATOM 14653 C CA . MET B 1 660 ? -4.469 15.484 6.812 1 92.62 660 MET B CA 1
ATOM 14654 C C . MET B 1 660 ? -3.57 14.32 7.234 1 92.62 660 MET B C 1
ATOM 14656 O O . MET B 1 660 ? -3.363 14.102 8.43 1 92.62 660 MET B O 1
ATOM 14660 N N . HIS B 1 661 ? -3.141 13.586 6.223 1 91.69 661 HIS B N 1
ATOM 14661 C CA . HIS B 1 661 ? -2.197 12.492 6.434 1 91.69 661 HIS B CA 1
ATOM 14662 C C . HIS B 1 661 ? -0.8 12.867 5.953 1 91.69 661 HIS B C 1
ATOM 14664 O O . HIS B 1 661 ? -0.6 13.141 4.766 1 91.69 661 HIS B O 1
ATOM 14670 N N . PHE B 1 662 ? 0.163 12.883 6.816 1 87 662 PHE B N 1
ATOM 14671 C CA . PHE B 1 662 ? 1.492 13.281 6.371 1 87 662 PHE B CA 1
ATOM 14672 C C . PHE B 1 662 ? 2.564 12.727 7.305 1 87 662 PHE B C 1
ATOM 14674 O O . PHE B 1 662 ? 2.363 12.656 8.516 1 87 662 PHE B O 1
ATOM 14681 N N . ILE B 1 663 ? 3.715 12.297 6.809 1 78.25 663 ILE B N 1
ATOM 14682 C CA . ILE B 1 663 ? 4.922 11.836 7.484 1 78.25 663 ILE B CA 1
ATOM 14683 C C . ILE B 1 663 ? 4.566 10.742 8.492 1 78.25 663 ILE B C 1
ATOM 14685 O O . ILE B 1 663 ? 5.047 10.758 9.625 1 78.25 663 ILE B O 1
ATOM 14689 N N . GLY B 1 664 ? 3.584 9.906 8.211 1 84.44 664 GLY B N 1
ATOM 14690 C CA . GLY B 1 664 ? 3.219 8.797 9.062 1 84.44 664 GLY B CA 1
ATOM 14691 C C . GLY B 1 664 ? 2.291 9.188 10.195 1 84.44 664 GLY B C 1
ATOM 14692 O O . GLY B 1 664 ? 2.152 8.461 11.18 1 84.44 664 GLY B O 1
ATOM 14693 N N . ARG B 1 665 ? 1.731 10.406 10.148 1 90.88 665 ARG B N 1
ATOM 14694 C CA . ARG B 1 665 ? 0.827 10.906 11.18 1 90.88 665 ARG B CA 1
ATOM 14695 C C . ARG B 1 665 ? -0.477 11.406 10.57 1 90.88 665 ARG B C 1
ATOM 14697 O O . ARG B 1 665 ? -0.538 11.695 9.367 1 90.88 665 ARG B O 1
ATOM 14704 N N . ILE B 1 666 ? -1.454 11.438 11.398 1 92.69 666 ILE B N 1
ATOM 14705 C CA . ILE B 1 666 ? -2.76 11.93 10.977 1 92.69 666 ILE B CA 1
ATOM 14706 C C . ILE B 1 666 ? -3.133 13.172 11.797 1 92.69 666 ILE B C 1
ATOM 14708 O O . ILE B 1 666 ? -3.127 13.133 13.023 1 92.69 666 ILE B O 1
ATOM 14712 N N . LEU B 1 667 ? -3.396 14.281 11.133 1 91.5 667 LEU B N 1
ATOM 14713 C CA . LEU B 1 667 ? -3.82 15.531 11.758 1 91.5 667 LEU B CA 1
ATOM 14714 C C . LEU B 1 667 ? -5.281 15.828 11.438 1 91.5 667 LEU B C 1
ATOM 14716 O O . LEU B 1 667 ? -5.645 15.992 10.266 1 91.5 667 LEU B O 1
ATOM 14720 N N . GLN B 1 668 ? -6.094 15.812 12.445 1 91.62 668 GLN B N 1
ATOM 14721 C CA . GLN B 1 668 ? -7.461 16.297 12.258 1 91.62 668 GLN B CA 1
ATOM 14722 C C . GLN B 1 668 ? -7.5 17.812 12.133 1 91.62 668 GLN B C 1
ATOM 14724 O O . GLN B 1 668 ? -7.809 18.516 13.109 1 91.62 668 GLN B O 1
ATOM 14729 N N . PHE B 1 669 ? -7.434 18.375 11.078 1 88.06 669 PHE B N 1
ATOM 14730 C CA . PHE B 1 669 ? -7.133 19.766 10.812 1 88.06 669 PHE B CA 1
ATOM 14731 C C . PHE B 1 669 ? -8.266 20.672 11.289 1 88.06 669 PHE B C 1
ATOM 14733 O O . PHE B 1 669 ? -8.086 21.469 12.219 1 88.06 669 PHE B O 1
ATOM 14740 N N . LEU B 1 670 ? -9.453 20.625 10.648 1 92.25 670 LEU B N 1
ATOM 14741 C CA . LEU B 1 670 ? -10.57 21.484 11 1 92.25 670 LEU B CA 1
ATOM 14742 C C . LEU B 1 670 ? -11.891 20.719 10.938 1 92.25 670 LEU B C 1
ATOM 14744 O O . LEU B 1 670 ? -12.102 19.922 10.031 1 92.25 670 LEU B O 1
ATOM 14748 N N . GLU B 1 671 ? -12.703 20.969 12.008 1 94.5 671 GLU B N 1
ATOM 14749 C CA . GLU B 1 671 ? -14.078 20.469 12.039 1 94.5 671 GLU B CA 1
ATOM 14750 C C . GLU B 1 671 ? -15.062 21.547 12.445 1 94.5 671 GLU B C 1
ATOM 14752 O O . GLU B 1 671 ? -14.789 22.328 13.367 1 94.5 671 GLU B O 1
ATOM 14757 N N . PHE B 1 672 ? -16.141 21.812 11.688 1 95.12 672 PHE B N 1
ATOM 14758 C CA . PHE B 1 672 ? -17.219 22.75 11.992 1 95.12 672 PHE B CA 1
ATOM 14759 C C . PHE B 1 672 ? -18.547 22.016 12.133 1 95.12 672 PHE B C 1
ATOM 14761 O O . PHE B 1 672 ? -18.828 21.078 11.383 1 95.12 672 PHE B O 1
ATOM 14768 N N . GLY B 1 673 ? -19.297 22.453 13.117 1 93.81 673 GLY B N 1
ATOM 14769 C CA . GLY B 1 673 ? -20.594 21.844 13.297 1 93.81 673 GLY B CA 1
ATOM 14770 C C . GLY B 1 673 ? -21.672 22.828 13.703 1 93.81 673 GLY B C 1
ATOM 14771 O O . GLY B 1 673 ? -21.391 23.828 14.375 1 93.81 673 GLY B O 1
ATOM 14772 N N . PHE B 1 674 ? -22.906 22.625 13.234 1 91.62 674 PHE B N 1
ATOM 14773 C CA . PHE B 1 674 ? -24.078 23.422 13.547 1 91.62 674 PHE B CA 1
ATOM 14774 C C . PHE B 1 674 ? -25.234 22.531 13.984 1 91.62 674 PHE B C 1
ATOM 14776 O O . PHE B 1 674 ? -25.438 21.453 13.438 1 91.62 674 PHE B O 1
ATOM 14783 N N . ARG B 1 675 ? -25.828 22.891 15 1 89.81 675 ARG B N 1
ATOM 14784 C CA . ARG B 1 675 ? -27.062 22.25 15.445 1 89.81 675 ARG B CA 1
ATOM 14785 C C . ARG B 1 675 ? -28.234 23.25 15.422 1 89.81 675 ARG B C 1
ATOM 14787 O O . ARG B 1 675 ? -28.156 24.312 16.016 1 89.81 675 ARG B O 1
ATOM 14794 N N . ALA B 1 676 ? -29.266 23.031 14.672 1 81.25 676 ALA B N 1
ATOM 14795 C CA . ALA B 1 676 ? -30.359 23.969 14.484 1 81.25 676 ALA B CA 1
ATOM 14796 C C . ALA B 1 676 ? -31.656 23.438 15.094 1 81.25 676 ALA B C 1
ATOM 14798 O O . ALA B 1 676 ? -32.719 23.531 14.484 1 81.25 676 ALA B O 1
ATOM 14799 N N . ASP B 1 677 ? -31.719 22.891 16.297 1 73.31 677 ASP B N 1
ATOM 14800 C CA . ASP B 1 677 ? -32.938 22.359 16.922 1 73.31 677 ASP B CA 1
ATOM 14801 C C . ASP B 1 677 ? -33.969 23.453 17.156 1 73.31 677 ASP B C 1
ATOM 14803 O O . ASP B 1 677 ? -35.156 23.281 16.875 1 73.31 677 ASP B O 1
ATOM 14807 N N . GLY B 1 678 ? -33.469 24.562 17.656 1 70.88 678 GLY B N 1
ATOM 14808 C CA . GLY B 1 678 ? -34.375 25.656 17.969 1 70.88 678 GLY B CA 1
ATOM 14809 C C . GLY B 1 678 ? -34.969 26.312 16.734 1 70.88 678 GLY B C 1
ATOM 14810 O O . GLY B 1 678 ? -36.156 26.656 16.719 1 70.88 678 GLY B O 1
ATOM 14811 N N . LEU B 1 679 ? -34.156 26.391 15.734 1 69.19 679 LEU B N 1
ATOM 14812 C CA . LEU B 1 679 ? -34.625 27 14.492 1 69.19 679 LEU B CA 1
ATOM 14813 C C . LEU B 1 679 ? -35.656 26.109 13.812 1 69.19 679 LEU B C 1
ATOM 14815 O O . LEU B 1 679 ? -36.625 26.625 13.242 1 69.19 679 LEU B O 1
ATOM 14819 N N . LYS B 1 680 ? -35.469 24.906 13.945 1 67.88 680 LYS B N 1
ATOM 14820 C CA . LYS B 1 680 ? -36.406 23.938 13.367 1 67.88 680 LYS B CA 1
ATOM 14821 C C . LYS B 1 680 ? -37.781 24.047 14.008 1 67.88 680 LYS B C 1
ATOM 14823 O O . LYS B 1 680 ? -38.812 24.047 13.305 1 67.88 680 LYS B O 1
ATOM 14828 N N . GLU B 1 681 ? -37.719 24 15.273 1 65.75 681 GLU B N 1
ATOM 14829 C CA . GLU B 1 681 ? -39 24.078 16 1 65.75 681 GLU B CA 1
ATOM 14830 C C . GLU B 1 681 ? -39.719 25.375 15.688 1 65.75 681 GLU B C 1
ATOM 14832 O O . GLU B 1 681 ? -40.969 25.391 15.633 1 65.75 681 GLU B O 1
ATOM 14837 N N . LEU B 1 682 ? -38.875 26.281 15.383 1 62.94 682 LEU B N 1
ATOM 14838 C CA . LEU B 1 682 ? -39.469 27.578 15.039 1 62.94 682 LEU B CA 1
ATOM 14839 C C . LEU B 1 682 ? -40.125 27.531 13.672 1 62.94 682 LEU B C 1
ATOM 14841 O O . LEU B 1 682 ? -41.219 28.094 13.484 1 62.94 682 LEU B O 1
ATOM 14845 N N . LEU B 1 683 ? -39.5 26.781 12.758 1 60.69 683 LEU B N 1
ATOM 14846 C CA . LEU B 1 683 ? -39.938 26.812 11.367 1 60.69 683 LEU B CA 1
ATOM 14847 C C . LEU B 1 683 ? -41.031 25.766 11.109 1 60.69 683 LEU B C 1
ATOM 14849 O O . LEU B 1 683 ? -41.844 25.922 10.18 1 60.69 683 LEU B O 1
ATOM 14853 N N . VAL B 1 684 ? -41.094 24.578 11.664 1 57.22 684 VAL B N 1
ATOM 14854 C CA . VAL B 1 684 ? -42 23.484 11.398 1 57.22 684 VAL B CA 1
ATOM 14855 C C . VAL B 1 684 ? -43.438 24.016 11.375 1 57.22 684 VAL B C 1
ATOM 14857 O O . VAL B 1 684 ? -44.25 23.641 10.508 1 57.22 684 VAL B O 1
ATOM 14860 N N . GLY B 1 685 ? -43.938 24.719 12.297 1 51.47 685 GLY B N 1
ATOM 14861 C CA . GLY B 1 685 ? -45.344 25.141 12.273 1 51.47 685 GLY B CA 1
ATOM 14862 C C . GLY B 1 685 ? -45.594 26.25 11.273 1 51.47 685 GLY B C 1
ATOM 14863 O O . GLY B 1 685 ? -46.75 26.547 10.961 1 51.47 685 GLY B O 1
ATOM 14864 N N . LYS B 1 686 ? -44.656 26.781 10.852 1 50.59 686 LYS B N 1
ATOM 14865 C CA . LYS B 1 686 ? -44.875 27.984 10.047 1 50.59 686 LYS B CA 1
ATOM 14866 C C . LYS B 1 686 ? -44.438 27.766 8.602 1 50.59 686 LYS B C 1
ATOM 14868 O O . LYS B 1 686 ? -44.531 28.672 7.777 1 50.59 686 LYS B O 1
ATOM 14873 N N . ILE B 1 687 ? -43.906 26.703 8.227 1 49.62 687 ILE B N 1
ATOM 14874 C CA . ILE B 1 687 ? -43.312 26.328 6.953 1 49.62 687 ILE B CA 1
ATOM 14875 C C . ILE B 1 687 ? -44.375 26.188 5.879 1 49.62 687 ILE B C 1
ATOM 14877 O O . ILE B 1 687 ? -44.062 26.109 4.688 1 49.62 687 ILE B O 1
ATOM 14881 N N . PRO B 1 688 ? -45.594 25.75 6.156 1 47.12 688 PRO B N 1
ATOM 14882 C CA . PRO B 1 688 ? -46.406 25.672 4.957 1 47.12 688 PRO B CA 1
ATOM 14883 C C . PRO B 1 688 ? -46.344 26.938 4.109 1 47.12 688 PRO B C 1
ATOM 14885 O O . PRO B 1 688 ? -46.562 26.891 2.896 1 47.12 688 PRO B O 1
ATOM 14888 N N . GLN B 1 689 ? -46.125 28.016 4.641 1 44.88 689 GLN B N 1
ATOM 14889 C CA . GLN B 1 689 ? -46.094 29.25 3.869 1 44.88 689 GLN B CA 1
ATOM 14890 C C . GLN B 1 689 ? -44.781 29.391 3.115 1 44.88 689 GLN B C 1
ATOM 14892 O O . GLN B 1 689 ? -44.656 30.25 2.232 1 44.88 689 GLN B O 1
ATOM 14897 N N . LEU B 1 690 ? -43.812 28.734 3.473 1 44 690 LEU B N 1
ATOM 14898 C CA . LEU B 1 690 ? -42.5 28.75 2.84 1 44 690 LEU B CA 1
ATOM 14899 C C . LEU B 1 690 ? -42.469 27.828 1.631 1 44 690 LEU B C 1
ATOM 14901 O O . LEU B 1 690 ? -41.438 27.688 0.972 1 44 690 LEU B O 1
ATOM 14905 N N . LYS B 1 691 ? -43.406 27.016 1.377 1 41.22 691 LYS B N 1
ATOM 14906 C CA . LYS B 1 691 ? -43.375 26.109 0.236 1 41.22 691 LYS B CA 1
ATOM 14907 C C . LYS B 1 691 ? -43.219 26.859 -1.076 1 41.22 691 LYS B C 1
ATOM 14909 O O . LYS B 1 691 ? -42.938 26.266 -2.117 1 41.22 691 LYS B O 1
ATOM 14914 N N . LYS B 1 692 ? -43.875 28.109 -1.107 1 39.25 692 LYS B N 1
ATOM 14915 C CA . LYS B 1 692 ? -43.969 28.734 -2.42 1 39.25 692 LYS B CA 1
ATOM 14916 C C . LYS B 1 692 ? -42.688 29.453 -2.781 1 39.25 692 LYS B C 1
ATOM 14918 O O . LYS B 1 692 ? -42.625 30.688 -2.754 1 39.25 692 LYS B O 1
ATOM 14923 N N . GLY B 1 693 ? -41.344 28.828 -2.619 1 40.16 693 GLY B N 1
ATOM 14924 C CA . GLY B 1 693 ? -40 29.062 -3.084 1 40.16 693 GLY B CA 1
ATOM 14925 C C . GLY B 1 693 ? -39.062 29.547 -1.99 1 40.16 693 GLY B C 1
ATOM 14926 O O . GLY B 1 693 ? -39.438 30.359 -1.152 1 40.16 693 GLY B O 1
ATOM 14927 N N . ILE B 1 694 ? -38.062 28.859 -1.401 1 40.97 694 ILE B N 1
ATOM 14928 C CA . ILE B 1 694 ? -36.969 29.078 -0.462 1 40.97 694 ILE B CA 1
ATOM 14929 C C . ILE B 1 694 ? -36.344 30.469 -0.68 1 40.97 694 ILE B C 1
ATOM 14931 O O . ILE B 1 694 ? -35.594 30.953 0.159 1 40.97 694 ILE B O 1
ATOM 14935 N N . THR B 1 695 ? -36.594 31.047 -1.806 1 38.75 695 THR B N 1
ATOM 14936 C CA . THR B 1 695 ? -35.938 32.312 -2.158 1 38.75 695 THR B CA 1
ATOM 14937 C C . THR B 1 695 ? -36.562 33.469 -1.44 1 38.75 695 THR B C 1
ATOM 14939 O O . THR B 1 695 ? -36.156 34.625 -1.618 1 38.75 695 THR B O 1
ATOM 14942 N N . ASP B 1 696 ? -37.719 33.312 -0.908 1 40.97 696 ASP B N 1
ATOM 14943 C CA . ASP B 1 696 ? -38.344 34.562 -0.444 1 40.97 696 ASP B CA 1
ATOM 14944 C C . ASP B 1 696 ? -37.781 34.969 0.926 1 40.97 696 ASP B C 1
ATOM 14946 O O . ASP B 1 696 ? -38.25 34.469 1.954 1 40.97 696 ASP B O 1
ATOM 14950 N N . PHE B 1 697 ? -36.688 35.562 1.065 1 44.38 697 PHE B N 1
ATOM 14951 C CA . PHE B 1 697 ? -36.062 36.125 2.238 1 44.38 697 PHE B CA 1
ATOM 14952 C C . PHE B 1 697 ? -37.062 36.844 3.113 1 44.38 697 PHE B C 1
ATOM 14954 O O . PHE B 1 697 ? -36.969 36.812 4.344 1 44.38 697 PHE B O 1
ATOM 14961 N N . ALA B 1 698 ? -38.094 37.406 2.486 1 49.22 698 ALA B N 1
ATOM 14962 C CA . ALA B 1 698 ? -39.094 38.125 3.236 1 49.22 698 ALA B CA 1
ATOM 14963 C C . ALA B 1 698 ? -39.906 37.219 4.141 1 49.22 698 ALA B C 1
ATOM 14965 O O . ALA B 1 698 ? -40.188 37.531 5.293 1 49.22 698 ALA B O 1
ATOM 14966 N N . THR B 1 699 ? -40.219 36.125 3.652 1 53 699 THR B N 1
ATOM 14967 C CA . THR B 1 699 ? -40.969 35.188 4.457 1 53 699 THR B CA 1
ATOM 14968 C C . THR B 1 699 ? -40.125 34.625 5.59 1 53 699 THR B C 1
ATOM 14970 O O . THR B 1 699 ? -40.594 34.438 6.707 1 53 699 THR B O 1
ATOM 14973 N N . ILE B 1 700 ? -38.906 34.406 5.336 1 52.47 700 ILE B N 1
ATOM 14974 C CA . ILE B 1 700 ? -37.969 33.969 6.387 1 52.47 700 ILE B CA 1
ATOM 14975 C C . ILE B 1 700 ? -37.906 35.031 7.477 1 52.47 700 ILE B C 1
ATOM 14977 O O . ILE B 1 700 ? -37.938 34.719 8.672 1 52.47 700 ILE B O 1
ATOM 14981 N N . MET B 1 701 ? -37.844 36.312 6.984 1 51.88 701 MET B N 1
ATOM 14982 C CA . MET B 1 701 ? -37.781 37.406 7.926 1 51.88 701 MET B CA 1
ATOM 14983 C C . MET B 1 701 ? -39.094 37.531 8.711 1 51.88 701 MET B C 1
ATOM 14985 O O . MET B 1 701 ? -39.094 37.844 9.906 1 51.88 701 MET B O 1
ATOM 14989 N N . ASN B 1 702 ? -40.219 37.344 8.055 1 54.84 702 ASN B N 1
ATOM 14990 C CA . ASN B 1 702 ? -41.5 37.406 8.734 1 54.84 702 ASN B CA 1
ATOM 14991 C C . ASN B 1 702 ? -41.656 36.25 9.742 1 54.84 702 ASN B C 1
ATOM 14993 O O . ASN B 1 702 ? -42.219 36.469 10.82 1 54.84 702 ASN B O 1
ATOM 14997 N N . ILE B 1 703 ? -41.219 35.156 9.367 1 56.5 703 ILE B N 1
ATOM 14998 C CA . ILE B 1 703 ? -41.281 34.031 10.289 1 56.5 703 ILE B CA 1
ATOM 14999 C C . ILE B 1 703 ? -40.406 34.312 11.508 1 56.5 703 ILE B C 1
ATOM 15001 O O . ILE B 1 703 ? -40.781 34.031 12.641 1 56.5 703 ILE B O 1
ATOM 15005 N N . LEU B 1 704 ? -39.344 34.875 11.211 1 53.25 704 LEU B N 1
ATOM 15006 C CA . LEU B 1 704 ? -38.438 35.219 12.305 1 53.25 704 LEU B CA 1
ATOM 15007 C C . LEU B 1 704 ? -39.031 36.344 13.172 1 53.25 704 LEU B C 1
ATOM 15009 O O . LEU B 1 704 ? -38.719 36.438 14.359 1 53.25 704 LEU B O 1
ATOM 15013 N N . SER B 1 705 ? -39.906 37.156 12.562 1 50.66 705 SER B N 1
ATOM 15014 C CA . SER B 1 705 ? -40.531 38.219 13.312 1 50.66 705 SER B CA 1
ATOM 15015 C C . SER B 1 705 ? -41.594 37.688 14.273 1 50.66 705 SER B C 1
ATOM 15017 O O . SER B 1 705 ? -42 38.375 15.203 1 50.66 705 SER B O 1
ATOM 15019 N N . ASP B 1 706 ? -42.312 36.656 13.875 1 50.66 706 ASP B N 1
ATOM 15020 C CA . ASP B 1 706 ? -43.25 36.125 14.859 1 50.66 706 ASP B CA 1
ATOM 15021 C C . ASP B 1 706 ? -42.5 35.469 16.016 1 50.66 706 ASP B C 1
ATOM 15023 O O . ASP B 1 706 ? -42.906 34.375 16.453 1 50.66 706 ASP B O 1
ATOM 15027 N N . TRP B 1 707 ? -41.531 35.969 16.422 1 48.91 707 TRP B N 1
ATOM 15028 C CA . TRP B 1 707 ? -40.531 35.625 17.406 1 48.91 707 TRP B CA 1
ATOM 15029 C C . TRP B 1 707 ? -41.125 35.438 18.781 1 48.91 707 TRP B C 1
ATOM 15031 O O . TRP B 1 707 ? -40.469 34.969 19.703 1 48.91 707 TRP B O 1
ATOM 15041 N N . GLN B 1 708 ? -42.25 35.938 19.062 1 48.38 708 GLN B N 1
ATOM 15042 C CA . GLN B 1 708 ? -42.719 35.969 20.422 1 48.38 708 GLN B CA 1
ATOM 15043 C C . GLN B 1 708 ? -42.906 34.531 20.953 1 48.38 708 GLN B C 1
ATOM 15045 O O . GLN B 1 708 ? -43 34.312 22.172 1 48.38 708 GLN B O 1
ATOM 15050 N N . ASN B 1 709 ? -43.188 33.625 20.125 1 51.25 709 ASN B N 1
ATOM 15051 C CA . ASN B 1 709 ? -43.531 32.312 20.703 1 51.25 709 ASN B CA 1
ATOM 15052 C C . ASN B 1 709 ? -42.281 31.406 20.75 1 51.25 709 ASN B C 1
ATOM 15054 O O . ASN B 1 709 ? -42.438 30.188 20.797 1 51.25 709 ASN B O 1
ATOM 15058 N N . LEU B 1 710 ? -41.188 31.906 20.719 1 53.28 710 LEU B N 1
ATOM 15059 C CA . LEU B 1 710 ? -40 31.078 20.766 1 53.28 710 LEU B CA 1
ATOM 15060 C C . LEU B 1 710 ? -39.688 30.609 22.188 1 53.28 710 LEU B C 1
ATOM 15062 O O . LEU B 1 710 ? -39.875 31.359 23.141 1 53.28 710 LEU B O 1
ATOM 15066 N N . PRO B 1 711 ? -39.562 29.297 22.359 1 56.09 711 PRO B N 1
ATOM 15067 C CA . PRO B 1 711 ? -39.25 28.891 23.734 1 56.09 711 PRO B CA 1
ATOM 15068 C C . PRO B 1 711 ? -38 29.578 24.281 1 56.09 711 PRO B C 1
ATOM 15070 O O . PRO B 1 711 ? -36.969 29.625 23.594 1 56.09 711 PRO B O 1
ATOM 15073 N N . LYS B 1 712 ? -38 30.375 25.281 1 57.03 712 LYS B N 1
ATOM 15074 C CA . LYS B 1 712 ? -36.969 31.188 25.922 1 57.03 712 LYS B CA 1
ATOM 15075 C C . LYS B 1 712 ? -35.844 30.328 26.453 1 57.03 712 LYS B C 1
ATOM 15077 O O . LYS B 1 712 ? -34.688 30.781 26.547 1 57.03 712 LYS B O 1
ATOM 15082 N N . ASP B 1 713 ? -36.062 29.016 26.75 1 61.94 713 ASP B N 1
ATOM 15083 C CA . ASP B 1 713 ? -35.094 28.344 27.578 1 61.94 713 ASP B CA 1
ATOM 15084 C C . ASP B 1 713 ? -34.125 27.516 26.734 1 61.94 713 ASP B C 1
ATOM 15086 O O . ASP B 1 713 ? -33.156 26.922 27.266 1 61.94 713 ASP B O 1
ATOM 15090 N N . ARG B 1 714 ? -34.344 27.422 25.344 1 71.44 714 ARG B N 1
ATOM 15091 C CA . ARG B 1 714 ? -33.406 26.609 24.562 1 71.44 714 ARG B CA 1
ATOM 15092 C C . ARG B 1 714 ? -32.719 27.422 23.484 1 71.44 714 ARG B C 1
ATOM 15094 O O . ARG B 1 714 ? -33.312 28.344 22.906 1 71.44 714 ARG B O 1
ATOM 15101 N N . PRO B 1 715 ? -31.359 27.078 23.25 1 81.31 715 PRO B N 1
ATOM 15102 C CA . PRO B 1 715 ? -30.656 27.797 22.172 1 81.31 715 PRO B CA 1
ATOM 15103 C C . PRO B 1 715 ? -31.219 27.5 20.797 1 81.31 715 PRO B C 1
ATOM 15105 O O . PRO B 1 715 ? -31.641 26.375 20.531 1 81.31 715 PRO B O 1
ATOM 15108 N N . LEU B 1 716 ? -31.312 28.438 19.969 1 78.56 716 LEU B N 1
ATOM 15109 C CA . LEU B 1 716 ? -31.812 28.297 18.609 1 78.56 716 LEU B CA 1
ATOM 15110 C C . LEU B 1 716 ? -30.797 27.609 17.719 1 78.56 716 LEU B C 1
ATOM 15112 O O . LEU B 1 716 ? -31.156 26.828 16.844 1 78.56 716 LEU B O 1
ATOM 15116 N N . LEU B 1 717 ? -29.562 28.047 17.891 1 85.75 717 LEU B N 1
ATOM 15117 C CA . LEU B 1 717 ? -28.469 27.516 17.094 1 85.75 717 LEU B CA 1
ATOM 15118 C C . LEU B 1 717 ? -27.219 27.312 17.953 1 85.75 717 LEU B C 1
ATOM 15120 O O . LEU B 1 717 ? -26.906 28.156 18.797 1 85.75 717 LEU B O 1
ATOM 15124 N N . THR B 1 718 ? -26.703 26.125 17.844 1 90.19 718 THR B N 1
ATOM 15125 C CA . THR B 1 718 ? -25.438 25.859 18.5 1 90.19 718 THR B CA 1
ATOM 15126 C C . THR B 1 718 ? -24.328 25.625 17.469 1 90.19 718 THR B C 1
ATOM 15128 O O . THR B 1 718 ? -24.531 24.891 16.5 1 90.19 718 THR B O 1
ATOM 15131 N N . ALA B 1 719 ? -23.25 26.312 17.531 1 92.62 719 ALA B N 1
ATOM 15132 C CA . ALA B 1 719 ? -22.109 26.172 16.625 1 92.62 719 ALA B CA 1
ATOM 15133 C C . ALA B 1 719 ? -20.844 25.812 17.391 1 92.62 719 ALA B C 1
ATOM 15135 O O . ALA B 1 719 ? -20.625 26.297 18.516 1 92.62 719 ALA B O 1
ATOM 15136 N N . TYR B 1 720 ? -20.109 24.906 16.906 1 94.31 720 TYR B N 1
ATOM 15137 C CA . TYR B 1 720 ? -18.828 24.594 17.516 1 94.31 720 TYR B CA 1
ATOM 15138 C C . TYR B 1 720 ? -17.734 24.453 16.453 1 94.31 720 TYR B C 1
ATOM 15140 O O . TYR B 1 720 ? -18.031 24.297 15.266 1 94.31 720 TYR B O 1
ATOM 15148 N N . ALA B 1 721 ? -16.469 24.594 16.828 1 95.44 721 ALA B N 1
ATOM 15149 C CA . ALA B 1 721 ? -15.312 24.406 15.969 1 95.44 721 ALA B CA 1
ATOM 15150 C C . ALA B 1 721 ? -14.227 23.594 16.672 1 95.44 721 ALA B C 1
ATOM 15152 O O . ALA B 1 721 ? -13.984 23.781 17.875 1 95.44 721 ALA B O 1
ATOM 15153 N N . ARG B 1 722 ? -13.742 22.656 15.977 1 95.06 722 ARG B N 1
ATOM 15154 C CA . ARG B 1 722 ? -12.625 21.859 16.484 1 95.06 722 ARG B CA 1
ATOM 15155 C C . ARG B 1 722 ? -11.383 22.078 15.625 1 95.06 722 ARG B C 1
ATOM 15157 O O . ARG B 1 722 ? -11.469 22.141 14.398 1 95.06 722 ARG B O 1
ATOM 15164 N N . VAL B 1 723 ? -10.242 22.219 16.375 1 92.12 723 VAL B N 1
ATOM 15165 C CA . VAL B 1 723 ? -8.945 22.359 15.711 1 92.12 723 VAL B CA 1
ATOM 15166 C C . VAL B 1 723 ? -8.031 21.203 16.156 1 92.12 723 VAL B C 1
ATOM 15168 O O . VAL B 1 723 ? -7.812 21 17.344 1 92.12 723 VAL B O 1
ATOM 15171 N N . PHE B 1 724 ? -7.512 20.453 15.312 1 91.5 724 PHE B N 1
ATOM 15172 C CA . PHE B 1 724 ? -6.648 19.297 15.555 1 91.5 724 PHE B CA 1
ATOM 15173 C C . PHE B 1 724 ? -7.332 18.297 16.484 1 91.5 724 PHE B C 1
ATOM 15175 O O . PHE B 1 724 ? -6.727 17.812 17.438 1 91.5 724 PHE B O 1
ATOM 15182 N N . GLY B 1 725 ? -8.617 18.219 16.281 1 91.12 725 GLY B N 1
ATOM 15183 C CA . GLY B 1 725 ? -9.391 17.234 17.016 1 91.12 725 GLY B CA 1
ATOM 15184 C C . GLY B 1 725 ? -9.891 17.75 18.359 1 91.12 725 GLY B C 1
ATOM 15185 O O . GLY B 1 725 ? -10.656 17.062 19.047 1 91.12 725 GLY B O 1
ATOM 15186 N N . GLN B 1 726 ? -9.531 19.031 18.703 1 94.38 726 GLN B N 1
ATOM 15187 C CA . GLN B 1 726 ? -9.914 19.625 19.984 1 94.38 726 GLN B CA 1
ATOM 15188 C C . GLN B 1 726 ? -10.977 20.703 19.781 1 94.38 726 GLN B C 1
ATOM 15190 O O . GLN B 1 726 ? -10.805 21.609 18.953 1 94.38 726 GLN B O 1
ATOM 15195 N N . GLU B 1 727 ? -11.977 20.547 20.5 1 96.12 727 GLU B N 1
ATOM 15196 C CA . GLU B 1 727 ? -13 21.594 20.438 1 96.12 727 GLU B CA 1
ATOM 15197 C C . GLU B 1 727 ? -12.516 22.891 21.078 1 96.12 727 GLU B C 1
ATOM 15199 O O . GLU B 1 727 ? -12.148 22.891 22.266 1 96.12 727 GLU B O 1
ATOM 15204 N N . ALA B 1 728 ? -12.477 23.984 20.344 1 93.88 728 ALA B N 1
ATOM 15205 C CA . ALA B 1 728 ? -11.914 25.234 20.828 1 93.88 728 ALA B CA 1
ATOM 15206 C C . ALA B 1 728 ? -12.992 26.312 20.938 1 93.88 728 ALA B C 1
ATOM 15208 O O . ALA B 1 728 ? -12.82 27.312 21.641 1 93.88 728 ALA B O 1
ATOM 15209 N N . PHE B 1 729 ? -14.062 26.094 20.219 1 93.88 729 PHE B N 1
ATOM 15210 C CA . PHE B 1 729 ? -15.117 27.109 20.172 1 93.88 729 PHE B CA 1
ATOM 15211 C C . PHE B 1 729 ? -16.484 26.453 20.312 1 93.88 729 PHE B C 1
ATOM 15213 O O . PHE B 1 729 ? -16.75 25.406 19.734 1 93.88 729 PHE B O 1
ATOM 15220 N N . LEU B 1 730 ? -17.281 26.922 21.172 1 94.12 730 LEU B N 1
ATOM 15221 C CA . LEU B 1 730 ? -18.672 26.531 21.391 1 94.12 730 LEU B CA 1
ATOM 15222 C C . LEU B 1 730 ? -19.547 27.75 21.672 1 94.12 730 LEU B C 1
ATOM 15224 O O . LEU B 1 730 ? -19.234 28.547 22.547 1 94.12 730 LEU B O 1
ATOM 15228 N N . MET B 1 731 ? -20.547 27.969 20.859 1 90.69 731 MET B N 1
ATOM 15229 C CA . MET B 1 731 ? -21.422 29.141 21.016 1 90.69 731 MET B CA 1
ATOM 15230 C C . MET B 1 731 ? -22.875 28.734 20.859 1 90.69 731 MET B C 1
ATOM 15232 O O . MET B 1 731 ? -23.234 27.984 19.938 1 90.69 731 MET B O 1
ATOM 15236 N N . ASP B 1 732 ? -23.656 29.141 21.766 1 88.06 732 ASP B N 1
ATOM 15237 C CA . ASP B 1 732 ? -25.094 28.984 21.672 1 88.06 732 ASP B CA 1
ATOM 15238 C C . ASP B 1 732 ? -25.781 30.312 21.344 1 88.06 732 ASP B C 1
ATOM 15240 O O . ASP B 1 732 ? -25.5 31.344 21.969 1 88.06 732 ASP B O 1
ATOM 15244 N N . VAL B 1 733 ? -26.5 30.391 20.281 1 82.38 733 VAL B N 1
ATOM 15245 C CA . VAL B 1 733 ? -27.25 31.578 19.906 1 82.38 733 VAL B CA 1
ATOM 15246 C C . VAL B 1 733 ? -28.688 31.484 20.422 1 82.38 733 VAL B C 1
ATOM 15248 O O . VAL B 1 733 ? -29.406 30.547 20.094 1 82.38 733 VAL B O 1
ATOM 15251 N N . ARG B 1 734 ? -29.031 32.375 21.266 1 78.5 734 ARG B N 1
ATOM 15252 C CA . ARG B 1 734 ? -30.359 32.375 21.891 1 78.5 734 ARG B CA 1
ATOM 15253 C C . ARG B 1 734 ? -31.281 33.375 21.203 1 78.5 734 ARG B C 1
ATOM 15255 O O . ARG B 1 734 ? -30.844 34.156 20.359 1 78.5 734 ARG B O 1
ATOM 15262 N N . GLU B 1 735 ? -32.438 33.281 21.516 1 73.94 735 GLU B N 1
ATOM 15263 C CA . GLU B 1 735 ? -33.5 34.094 20.953 1 73.94 735 GLU B CA 1
ATOM 15264 C C . GLU B 1 735 ? -33.25 35.594 21.266 1 73.94 735 GLU B C 1
ATOM 15266 O O . GLU B 1 735 ? -33.438 36.438 20.391 1 73.94 735 GLU B O 1
ATOM 15271 N N . ASP B 1 736 ? -32.75 35.75 22.5 1 71.88 736 ASP B N 1
ATOM 15272 C CA . ASP B 1 736 ? -32.562 37.125 22.922 1 71.88 736 ASP B CA 1
ATOM 15273 C C . ASP B 1 736 ? -31.531 37.812 22.047 1 71.88 736 ASP B C 1
ATOM 15275 O O . ASP B 1 736 ? -31.688 39 21.703 1 71.88 736 ASP B O 1
ATOM 15279 N N . SER B 1 737 ? -30.578 37.062 21.75 1 74.94 737 SER B N 1
ATOM 15280 C CA . SER B 1 737 ? -29.531 37.656 20.906 1 74.94 737 SER B CA 1
ATOM 15281 C C . SER B 1 737 ? -30.047 37.938 19.5 1 74.94 737 SER B C 1
ATOM 15283 O O . SER B 1 737 ? -29.734 39 18.938 1 74.94 737 SER B O 1
ATOM 15285 N N . ILE B 1 738 ? -30.766 37.125 18.953 1 71.62 738 ILE B N 1
ATOM 15286 C CA . ILE B 1 738 ? -31.297 37.312 17.609 1 71.62 738 ILE B CA 1
ATOM 15287 C C . ILE B 1 738 ? -32.312 38.438 17.609 1 71.62 738 ILE B C 1
ATOM 15289 O O . ILE B 1 738 ? -32.344 39.281 16.688 1 71.62 738 ILE B O 1
ATOM 15293 N N . GLN B 1 739 ? -33.188 38.5 18.703 1 70.69 739 GLN B N 1
ATOM 15294 C CA . GLN B 1 739 ? -34.188 39.594 18.812 1 70.69 739 GLN B CA 1
ATOM 15295 C C . GLN B 1 739 ? -33.5 40.938 18.922 1 70.69 739 GLN B C 1
ATOM 15297 O O . GLN B 1 739 ? -33.969 41.906 18.328 1 70.69 739 GLN B O 1
ATOM 15302 N N . SER B 1 740 ? -32.469 40.781 19.688 1 75.06 740 SER B N 1
ATOM 15303 C CA . SER B 1 740 ? -31.75 42.031 19.828 1 75.06 740 SER B CA 1
ATOM 15304 C C . SER B 1 740 ? -31.141 42.469 18.484 1 75.06 740 SER B C 1
ATOM 15306 O O . SER B 1 740 ? -31.141 43.656 18.172 1 75.06 740 SER B O 1
ATOM 15308 N N . ILE B 1 741 ? -30.688 41.562 17.781 1 74.25 741 ILE B N 1
ATOM 15309 C CA . ILE B 1 741 ? -30.109 41.875 16.484 1 74.25 741 ILE B CA 1
ATOM 15310 C C . ILE B 1 741 ? -31.203 42.344 15.523 1 74.25 741 ILE B C 1
ATOM 15312 O O . ILE B 1 741 ? -31.016 43.344 14.82 1 74.25 741 ILE B O 1
ATOM 15316 N N . ILE B 1 742 ? -32.312 41.781 15.531 1 70.38 742 ILE B N 1
ATOM 15317 C CA . ILE B 1 742 ? -33.406 42.125 14.648 1 70.38 742 ILE B CA 1
ATOM 15318 C C . ILE B 1 742 ? -33.969 43.5 15.031 1 70.38 742 ILE B C 1
ATOM 15320 O O . ILE B 1 742 ? -34.219 44.344 14.172 1 70.38 742 ILE B O 1
ATOM 15324 N N . LYS B 1 743 ? -34.156 43.656 16.344 1 73.12 743 LYS B N 1
ATOM 15325 C CA . LYS B 1 743 ? -34.625 44.938 16.812 1 73.12 743 LYS B CA 1
ATOM 15326 C C . LYS B 1 743 ? -33.688 46.062 16.453 1 73.12 743 LYS B C 1
ATOM 15328 O O . LYS B 1 743 ? -34.125 47.188 16.125 1 73.12 743 LYS B O 1
ATOM 15333 N N . SER B 1 744 ? -32.469 45.656 16.516 1 76.06 744 SER B N 1
ATOM 15334 C CA . SER B 1 744 ? -31.484 46.656 16.219 1 76.06 744 SER B CA 1
ATOM 15335 C C . SER B 1 744 ? -31.531 47.062 14.742 1 76.06 744 SER B C 1
ATOM 15337 O O . SER B 1 744 ? -31.188 48.188 14.375 1 76.06 744 SER B O 1
ATOM 15339 N N . PHE B 1 745 ? -32 46.188 13.914 1 74.75 745 PHE B N 1
ATOM 15340 C CA . PHE B 1 745 ? -32 46.438 12.477 1 74.75 745 PHE B CA 1
ATOM 15341 C C . PHE B 1 745 ? -33.406 46.75 11.984 1 74.75 745 PHE B C 1
ATOM 15343 O O . PHE B 1 745 ? -33.625 46.906 10.781 1 74.75 745 PHE B O 1
ATOM 15350 N N . SER B 1 746 ? -34.312 46.812 12.883 1 76.38 746 SER B N 1
ATOM 15351 C CA . SER B 1 746 ? -35.688 47.062 12.508 1 76.38 746 SER B CA 1
ATOM 15352 C C . SER B 1 746 ? -35.844 48.5 11.992 1 76.38 746 SER B C 1
ATOM 15354 O O . SER B 1 746 ? -35.188 49.406 12.477 1 76.38 746 SER B O 1
ATOM 15356 N N . PRO B 1 747 ? -36.656 48.719 10.969 1 78.69 747 PRO B N 1
ATOM 15357 C CA . PRO B 1 747 ? -36.906 50.062 10.438 1 78.69 747 PRO B CA 1
ATOM 15358 C C . PRO B 1 747 ? -37.5 51.031 11.477 1 78.69 747 PRO B C 1
ATOM 15360 O O . PRO B 1 747 ? -37.375 52.25 11.352 1 78.69 747 PRO B O 1
ATOM 15363 N N . SER B 1 748 ? -38.094 50.5 12.414 1 77.62 748 SER B N 1
ATOM 15364 C CA . SER B 1 748 ? -38.719 51.344 13.438 1 77.62 748 SER B CA 1
ATOM 15365 C C . SER B 1 748 ? -37.75 51.656 14.562 1 77.62 748 SER B C 1
ATOM 15367 O O . SER B 1 748 ? -38.094 52.406 15.477 1 77.62 748 SER B O 1
ATOM 15369 N N . ALA B 1 749 ? -36.5 51.062 14.422 1 81.56 749 ALA B N 1
ATOM 15370 C CA . ALA B 1 749 ? -35.531 51.312 15.492 1 81.56 749 ALA B CA 1
ATOM 15371 C C . ALA B 1 749 ? -35.125 52.781 15.523 1 81.56 749 ALA B C 1
ATOM 15373 O O . ALA B 1 749 ? -34.938 53.406 14.469 1 81.56 749 ALA B O 1
ATOM 15374 N N . GLY B 1 750 ? -35.094 53.438 16.672 1 77.38 750 GLY B N 1
ATOM 15375 C CA . GLY B 1 750 ? -34.812 54.844 16.812 1 77.38 750 GLY B CA 1
ATOM 15376 C C . GLY B 1 750 ? -33.375 55.125 17.266 1 77.38 750 GLY B C 1
ATOM 15377 O O . GLY B 1 750 ? -32.469 54.344 17.016 1 77.38 750 GLY B O 1
ATOM 15378 N N . LYS B 1 751 ? -33.125 56.188 17.953 1 79.12 751 LYS B N 1
ATOM 15379 C CA . LYS B 1 751 ? -31.828 56.75 18.344 1 79.12 751 LYS B CA 1
ATOM 15380 C C . LYS B 1 751 ? -31.156 55.875 19.406 1 79.12 751 LYS B C 1
ATOM 15382 O O . LYS B 1 751 ? -29.953 55.969 19.625 1 79.12 751 LYS B O 1
ATOM 15387 N N . GLU B 1 752 ? -31.953 55.125 20.016 1 77.56 752 GLU B N 1
ATOM 15388 C CA . GLU B 1 752 ? -31.391 54.312 21.109 1 77.56 752 GLU B CA 1
ATOM 15389 C C . GLU B 1 752 ? -30.734 53.031 20.578 1 77.56 752 GLU B C 1
ATOM 15391 O O . GLU B 1 752 ? -30 52.375 21.297 1 77.56 752 GLU B O 1
ATOM 15396 N N . SER B 1 753 ? -30.891 52.844 19.344 1 80.94 753 SER B N 1
ATOM 15397 C CA . SER B 1 753 ? -30.344 51.594 18.797 1 80.94 753 SER B CA 1
ATOM 15398 C C . SER B 1 753 ? -28.859 51.719 18.516 1 80.94 753 SER B C 1
ATOM 15400 O O . SER B 1 753 ? -28.375 52.812 18.156 1 80.94 753 SER B O 1
ATOM 15402 N N . LYS B 1 754 ? -28.156 50.688 18.812 1 81.12 754 LYS B N 1
ATOM 15403 C CA . LYS B 1 754 ? -26.734 50.656 18.531 1 81.12 754 LYS B CA 1
ATOM 15404 C C . LYS B 1 754 ? -26.438 50.875 17.047 1 81.12 754 LYS B C 1
ATOM 15406 O O . LYS B 1 754 ? -25.406 51.438 16.688 1 81.12 754 LYS B O 1
ATOM 15411 N N . VAL B 1 755 ? -27.312 50.438 16.266 1 84.38 755 VAL B N 1
ATOM 15412 C CA . VAL B 1 755 ? -27.156 50.594 14.82 1 84.38 755 VAL B CA 1
ATOM 15413 C C . VAL B 1 755 ? -27.203 52.094 14.477 1 84.38 755 VAL B C 1
ATOM 15415 O O . VAL B 1 755 ? -26.469 52.562 13.609 1 84.38 755 VAL B O 1
ATOM 15418 N N . TRP B 1 756 ? -28.141 52.844 15.172 1 84.62 756 TRP B N 1
ATOM 15419 C CA . TRP B 1 756 ? -28.25 54.281 14.961 1 84.62 756 TRP B CA 1
ATOM 15420 C C . TRP B 1 756 ? -26.922 54.969 15.281 1 84.62 756 TRP B C 1
ATOM 15422 O O . TRP B 1 756 ? -26.469 55.844 14.531 1 84.62 756 TRP B O 1
ATOM 15432 N N . GLU B 1 757 ? -26.422 54.469 16.328 1 84.12 757 GLU B N 1
ATOM 15433 C CA . GLU B 1 757 ? -25.141 55.031 16.734 1 84.12 757 GLU B CA 1
ATOM 15434 C C . GLU B 1 757 ? -24.047 54.75 15.703 1 84.12 757 GLU B C 1
ATOM 15436 O O . GLU B 1 757 ? -23.219 55.625 15.414 1 84.12 757 GLU B O 1
ATOM 15441 N N . LYS B 1 758 ? -24.062 53.625 15.242 1 87.06 758 LYS B N 1
ATOM 15442 C CA . LYS B 1 758 ? -23.062 53.281 14.242 1 87.06 758 LYS B CA 1
ATOM 15443 C C . LYS B 1 758 ? -23.281 54.062 12.945 1 87.06 758 LYS B C 1
ATOM 15445 O O . LYS B 1 758 ? -22.312 54.406 12.258 1 87.06 758 LYS B O 1
ATOM 15450 N N . ILE B 1 759 ? -24.406 54.219 12.602 1 86.62 759 ILE B N 1
ATOM 15451 C CA . ILE B 1 759 ? -24.719 55 11.406 1 86.62 759 ILE B CA 1
ATOM 15452 C C . ILE B 1 759 ? -24.234 56.438 11.586 1 86.62 759 ILE B C 1
ATOM 15454 O O . ILE B 1 759 ? -23.703 57.031 10.656 1 86.62 759 ILE B O 1
ATOM 15458 N N . GLN B 1 760 ? -24.453 56.969 12.797 1 86.06 760 GLN B N 1
ATOM 15459 C CA . GLN B 1 760 ? -23.984 58.312 13.07 1 86.06 760 GLN B CA 1
ATOM 15460 C C . GLN B 1 760 ? -22.453 58.375 13 1 86.06 760 GLN B C 1
ATOM 15462 O O . GLN B 1 760 ? -21.891 59.344 12.508 1 86.06 760 GLN B O 1
ATOM 15467 N N . ASP B 1 761 ? -21.938 57.344 13.445 1 87.88 761 ASP B N 1
ATOM 15468 C CA . ASP B 1 761 ? -20.484 57.281 13.391 1 87.88 761 ASP B CA 1
ATOM 15469 C C . ASP B 1 761 ? -19.984 57.281 11.945 1 87.88 761 ASP B C 1
ATOM 15471 O O . ASP B 1 761 ? -18.984 57.938 11.633 1 87.88 761 ASP B O 1
ATOM 15475 N N . VAL B 1 762 ? -20.609 56.531 11.188 1 88.88 762 VAL B N 1
ATOM 15476 C CA . VAL B 1 762 ? -20.203 56.469 9.789 1 88.88 762 VAL B CA 1
ATOM 15477 C C . VAL B 1 762 ? -20.438 57.812 9.102 1 88.88 762 VAL B C 1
ATOM 15479 O O . VAL B 1 762 ? -19.672 58.219 8.219 1 88.88 762 VAL B O 1
ATOM 15482 N N . GLN B 1 763 ? -21.469 58.5 9.461 1 89.12 763 GLN B N 1
ATOM 15483 C CA . GLN B 1 763 ? -21.734 59.812 8.898 1 89.12 763 GLN B CA 1
ATOM 15484 C C . GLN B 1 763 ? -20.641 60.812 9.25 1 89.12 763 GLN B C 1
ATOM 15486 O O . GLN B 1 763 ? -20.281 61.656 8.43 1 89.12 763 GLN B O 1
ATOM 15491 N N . LYS B 1 764 ? -20.156 60.656 10.477 1 88.31 764 LYS B N 1
ATOM 15492 C CA . LYS B 1 764 ? -19.062 61.531 10.898 1 88.31 764 LYS B CA 1
ATOM 15493 C C . LYS B 1 764 ? -17.734 61.031 10.336 1 88.31 764 LYS B C 1
ATOM 15495 O O . LYS B 1 764 ? -16.766 61.781 10.266 1 88.31 764 LYS B O 1
ATOM 15500 N N . GLY B 1 765 ? -17.688 59.875 9.891 1 87.62 765 GLY B N 1
ATOM 15501 C CA . GLY B 1 765 ? -16.453 59.25 9.414 1 87.62 765 GLY B CA 1
ATOM 15502 C C . GLY B 1 765 ? -15.828 58.344 10.445 1 87.62 765 GLY B C 1
ATOM 15503 O O . GLY B 1 765 ? -15.508 58.75 11.555 1 87.62 765 GLY B O 1
ATOM 15504 N N . THR B 1 766 ? -15.711 57.125 10.258 1 88.06 766 THR B N 1
ATOM 15505 C CA . THR B 1 766 ? -15.156 56.156 11.195 1 88.06 766 THR B CA 1
ATOM 15506 C C . THR B 1 766 ? -13.953 55.438 10.578 1 88.06 766 THR B C 1
ATOM 15508 O O . THR B 1 766 ? -13.875 55.281 9.359 1 88.06 766 THR B O 1
ATOM 15511 N N . SER B 1 767 ? -12.914 55.312 11.406 1 87.06 767 SER B N 1
ATOM 15512 C CA . SER B 1 767 ? -11.742 54.531 11.031 1 87.06 767 SER B CA 1
ATOM 15513 C C . SER B 1 767 ? -11.5 53.406 12.016 1 87.06 767 SER B C 1
ATOM 15515 O O . SER B 1 767 ? -11.539 53.594 13.227 1 87.06 767 SER B O 1
ATOM 15517 N N . TRP B 1 768 ? -11.5 52.188 11.523 1 87.88 768 TRP B N 1
ATOM 15518 C CA . TRP B 1 768 ? -11.266 51.031 12.352 1 87.88 768 TRP B CA 1
ATOM 15519 C C . TRP B 1 768 ? -10.078 50.219 11.836 1 87.88 768 TRP B C 1
ATOM 15521 O O . TRP B 1 768 ? -9.914 50.062 10.625 1 87.88 768 TRP B O 1
ATOM 15531 N N . HIS B 1 769 ? -9.172 49.875 12.758 1 89.31 769 HIS B N 1
ATOM 15532 C CA . HIS B 1 769 ? -8 49.062 12.406 1 89.31 769 HIS B CA 1
ATOM 15533 C C . HIS B 1 769 ? -7.824 47.906 13.367 1 89.31 769 HIS B C 1
ATOM 15535 O O . HIS B 1 769 ? -8.031 48.062 14.578 1 89.31 769 HIS B O 1
ATOM 15541 N N . TRP B 1 770 ? -7.531 46.688 12.828 1 91.88 770 TRP B N 1
ATOM 15542 C CA . TRP B 1 770 ? -7.32 45.5 13.641 1 91.88 770 TRP B CA 1
ATOM 15543 C C . TRP B 1 770 ? -6.188 44.625 13.07 1 91.88 770 TRP B C 1
ATOM 15545 O O . TRP B 1 770 ? -6.117 44.406 11.859 1 91.88 770 TRP B O 1
ATOM 15555 N N . THR B 1 771 ? -5.215 44.312 13.938 1 93 771 THR B N 1
ATOM 15556 C CA . THR B 1 771 ? -4.117 43.438 13.57 1 93 771 THR B CA 1
ATOM 15557 C C . THR B 1 771 ? -4.023 42.25 14.531 1 93 771 THR B C 1
ATOM 15559 O O . THR B 1 771 ? -4.281 42.406 15.727 1 93 771 THR B O 1
ATOM 15562 N N . LYS B 1 772 ? -3.668 41.062 14.055 1 94.44 772 LYS B N 1
ATOM 15563 C CA . LYS B 1 772 ? -3.521 39.906 14.906 1 94.44 772 LYS B CA 1
ATOM 15564 C C . LYS B 1 772 ? -2.34 39.031 14.461 1 94.44 772 LYS B C 1
ATOM 15566 O O . LYS B 1 772 ? -2.463 38.25 13.539 1 94.44 772 LYS B O 1
ATOM 15571 N N . PRO B 1 773 ? -1.228 39.156 15.172 1 94.62 773 PRO B N 1
ATOM 15572 C CA . PRO B 1 773 ? -0.125 38.219 14.945 1 94.62 773 PRO B CA 1
ATOM 15573 C C . PRO B 1 773 ? -0.277 36.906 15.75 1 94.62 773 PRO B C 1
ATOM 15575 O O . PRO B 1 773 ? -0.752 36.938 16.891 1 94.62 773 PRO B O 1
ATOM 15578 N N . HIS B 1 774 ? -0 35.844 15.266 1 93.25 774 HIS B N 1
ATOM 15579 C CA . HIS B 1 774 ? -0.066 34.625 16.047 1 93.25 774 HIS B CA 1
ATOM 15580 C C . HIS B 1 774 ? 0.774 33.5 15.43 1 93.25 774 HIS B C 1
ATOM 15582 O O . HIS B 1 774 ? 1.01 33.531 14.219 1 93.25 774 HIS B O 1
ATOM 15588 N N . LEU B 1 775 ? 1.331 32.625 16.203 1 94.38 775 LEU B N 1
ATOM 15589 C CA . LEU B 1 775 ? 2.016 31.406 15.805 1 94.38 775 LEU B CA 1
ATOM 15590 C C . LEU B 1 775 ? 1.038 30.234 15.727 1 94.38 775 LEU B C 1
ATOM 15592 O O . LEU B 1 775 ? 0.453 29.844 16.734 1 94.38 775 LEU B O 1
ATOM 15596 N N . VAL B 1 776 ? 0.89 29.688 14.57 1 90.5 776 VAL B N 1
ATOM 15597 C CA . VAL B 1 776 ? -0.106 28.641 14.359 1 90.5 776 VAL B CA 1
ATOM 15598 C C . VAL B 1 776 ? 0.404 27.312 14.938 1 90.5 776 VAL B C 1
ATOM 15600 O O . VAL B 1 776 ? -0.318 26.625 15.664 1 90.5 776 VAL B O 1
ATOM 15603 N N . TYR B 1 777 ? 1.608 26.906 14.648 1 88.94 777 TYR B N 1
ATOM 15604 C CA . TYR B 1 777 ? 2.15 25.688 15.242 1 88.94 777 TYR B CA 1
ATOM 15605 C C . TYR B 1 777 ? 3.674 25.703 15.219 1 88.94 777 TYR B C 1
ATOM 15607 O O . TYR B 1 777 ? 4.285 26.469 14.469 1 88.94 777 TYR B O 1
ATOM 15615 N N . GLU B 1 778 ? 4.191 24.938 16.047 1 92 778 GLU B N 1
ATOM 15616 C CA . GLU B 1 778 ? 5.613 24.625 16.172 1 92 778 GLU B CA 1
ATOM 15617 C C . GLU B 1 778 ? 5.844 23.141 16.391 1 92 778 GLU B C 1
ATOM 15619 O O . GLU B 1 778 ? 5.242 22.531 17.266 1 92 778 GLU B O 1
ATOM 15624 N N . ALA B 1 779 ? 6.582 22.5 15.516 1 91.69 779 ALA B N 1
ATOM 15625 C CA . ALA B 1 779 ? 6.934 21.078 15.641 1 91.69 779 ALA B CA 1
ATOM 15626 C C . ALA B 1 779 ? 8.445 20.891 15.57 1 91.69 779 ALA B C 1
ATOM 15628 O O . ALA B 1 779 ? 9.109 21.438 14.688 1 91.69 779 ALA B O 1
ATOM 15629 N N . ARG B 1 780 ? 8.953 20.109 16.469 1 93 780 ARG B N 1
ATOM 15630 C CA . ARG B 1 780 ? 10.398 19.938 16.562 1 93 780 ARG B CA 1
ATOM 15631 C C . ARG B 1 780 ? 10.758 18.469 16.75 1 93 780 ARG B C 1
ATOM 15633 O O . ARG B 1 780 ? 10.109 17.766 17.547 1 93 780 ARG B O 1
ATOM 15640 N N . PHE B 1 781 ? 11.68 18 16.047 1 92.5 781 PHE B N 1
ATOM 15641 C CA . PHE B 1 781 ? 12.32 16.703 16.219 1 92.5 781 PHE B CA 1
ATOM 15642 C C . PHE B 1 781 ? 13.828 16.859 16.422 1 92.5 781 PHE B C 1
ATOM 15644 O O . PHE B 1 781 ? 14.516 17.438 15.586 1 92.5 781 PHE B O 1
ATOM 15651 N N . ILE B 1 782 ? 14.336 16.375 17.516 1 94.69 782 ILE B N 1
ATOM 15652 C CA . ILE B 1 782 ? 15.75 16.531 17.859 1 94.69 782 ILE B CA 1
ATOM 15653 C C . ILE B 1 782 ? 16.391 15.156 18.062 1 94.69 782 ILE B C 1
ATOM 15655 O O . ILE B 1 782 ? 15.844 14.32 18.797 1 94.69 782 ILE B O 1
ATOM 15659 N N . GLN B 1 783 ? 17.469 14.977 17.469 1 94 783 GLN B N 1
ATOM 15660 C CA . GLN B 1 783 ? 18.25 13.75 17.594 1 94 783 GLN B CA 1
ATOM 15661 C C . GLN B 1 783 ? 19.734 14.062 17.719 1 94 783 GLN B C 1
ATOM 15663 O O . GLN B 1 783 ? 20.25 14.953 17.047 1 94 783 GLN B O 1
ATOM 15668 N N . PRO B 1 784 ? 20.359 13.391 18.656 1 95.88 784 PRO B N 1
ATOM 15669 C CA . PRO B 1 784 ? 21.797 13.648 18.781 1 95.88 784 PRO B CA 1
ATOM 15670 C C . PRO B 1 784 ? 22.609 13.039 17.641 1 95.88 784 PRO B C 1
ATOM 15672 O O . PRO B 1 784 ? 22.172 12.047 17.031 1 95.88 784 PRO B O 1
ATOM 15675 N N . THR B 1 785 ? 23.703 13.648 17.312 1 96.44 785 THR B N 1
ATOM 15676 C CA . THR B 1 785 ? 24.688 13.094 16.391 1 96.44 785 THR B CA 1
ATOM 15677 C C . THR B 1 785 ? 25.844 12.469 17.141 1 96.44 785 THR B C 1
ATOM 15679 O O . THR B 1 785 ? 25.969 12.633 18.359 1 96.44 785 THR B O 1
ATOM 15682 N N . CYS B 1 786 ? 26.688 11.812 16.484 1 96.06 786 CYS B N 1
ATOM 15683 C CA . CYS B 1 786 ? 27.844 11.18 17.109 1 96.06 786 CYS B CA 1
ATOM 15684 C C . CYS B 1 786 ? 28.812 12.219 17.641 1 96.06 786 CYS B C 1
ATOM 15686 O O . CYS B 1 786 ? 29.656 11.914 18.484 1 96.06 786 CYS B O 1
ATOM 15688 N N . LEU B 1 787 ? 28.641 13.523 17.234 1 97.12 787 LEU B N 1
ATOM 15689 C CA . LEU B 1 787 ? 29.516 14.609 17.672 1 97.12 787 LEU B CA 1
ATOM 15690 C C . LEU B 1 787 ? 29.031 15.195 19 1 97.12 787 LEU B C 1
ATOM 15692 O O . LEU B 1 787 ? 29.719 16.016 19.609 1 97.12 787 LEU B O 1
ATOM 15696 N N . GLY B 1 788 ? 27.875 14.75 19.422 1 96.62 788 GLY B N 1
ATOM 15697 C CA . GLY B 1 788 ? 27.25 15.359 20.578 1 96.62 788 GLY B CA 1
ATOM 15698 C C . GLY B 1 788 ? 26.5 16.641 20.266 1 96.62 788 GLY B C 1
ATOM 15699 O O . GLY B 1 788 ? 26.312 17.484 21.141 1 96.62 788 GLY B O 1
ATOM 15700 N N . LEU B 1 789 ? 26.281 16.828 19.062 1 96.44 789 LEU B N 1
ATOM 15701 C CA . LEU B 1 789 ? 25.484 17.984 18.609 1 96.44 789 LEU B CA 1
ATOM 15702 C C . LEU B 1 789 ? 24.078 17.547 18.25 1 96.44 789 LEU B C 1
ATOM 15704 O O . LEU B 1 789 ? 23.859 16.469 17.703 1 96.44 789 LEU B O 1
ATOM 15708 N N . PRO B 1 790 ? 23.125 18.344 18.562 1 95.44 790 PRO B N 1
ATOM 15709 C CA . PRO B 1 790 ? 21.734 17.984 18.234 1 95.44 790 PRO B CA 1
ATOM 15710 C C . PRO B 1 790 ? 21.359 18.344 16.797 1 95.44 790 PRO B C 1
ATOM 15712 O O . PRO B 1 790 ? 21.5 19.5 16.391 1 95.44 790 PRO B O 1
ATOM 15715 N N . VAL B 1 791 ? 20.938 17.406 16 1 95.94 791 VAL B N 1
ATOM 15716 C CA . VAL B 1 791 ? 20.312 17.688 14.711 1 95.94 791 VAL B CA 1
ATOM 15717 C C . VAL B 1 791 ? 18.812 17.875 14.891 1 95.94 791 VAL B C 1
ATOM 15719 O O . VAL B 1 791 ? 18.156 17.094 15.602 1 95.94 791 VAL B O 1
ATOM 15722 N N . GLU B 1 792 ? 18.312 18.891 14.32 1 95.75 792 GLU B N 1
ATOM 15723 C CA . GLU B 1 792 ? 16.906 19.25 14.547 1 95.75 792 GLU B CA 1
ATOM 15724 C C . GLU B 1 792 ? 16.156 19.391 13.227 1 95.75 792 GLU B C 1
ATOM 15726 O O . GLU B 1 792 ? 16.719 19.891 12.242 1 95.75 792 GLU B O 1
ATOM 15731 N N . ILE B 1 793 ? 15.016 18.828 13.133 1 95.25 793 ILE B N 1
ATOM 15732 C CA . ILE B 1 793 ? 14.023 19.094 12.094 1 95.25 793 ILE B CA 1
ATOM 15733 C C . ILE B 1 793 ? 12.828 19.828 12.703 1 95.25 793 ILE B C 1
ATOM 15735 O O . ILE B 1 793 ? 12.141 19.297 13.57 1 95.25 793 ILE B O 1
ATOM 15739 N N . SER B 1 794 ? 12.633 21.016 12.305 1 94.81 794 SER B N 1
ATOM 15740 C CA . SER B 1 794 ? 11.578 21.812 12.914 1 94.81 794 SER B CA 1
ATOM 15741 C C . SER B 1 794 ? 10.758 22.562 11.859 1 94.81 794 SER B C 1
ATOM 15743 O O . SER B 1 794 ? 11.227 22.766 10.742 1 94.81 794 SER B O 1
ATOM 15745 N N . LYS B 1 795 ? 9.617 22.844 12.195 1 93.38 795 LYS B N 1
ATOM 15746 C CA . LYS B 1 795 ? 8.68 23.594 11.367 1 93.38 795 LYS B CA 1
ATOM 15747 C C . LYS B 1 795 ? 8 24.703 12.164 1 93.38 795 LYS B C 1
ATOM 15749 O O . LYS B 1 795 ? 7.582 24.484 13.305 1 93.38 795 LYS B O 1
ATOM 15754 N N . TYR B 1 796 ? 7.949 25.891 11.648 1 95.25 796 TYR B N 1
ATOM 15755 C CA . TYR B 1 796 ? 7.281 27.031 12.25 1 95.25 796 TYR B CA 1
ATOM 15756 C C . TYR B 1 796 ? 6.336 27.703 11.25 1 95.25 796 TYR B C 1
ATOM 15758 O O . TYR B 1 796 ? 6.684 27.875 10.078 1 95.25 796 TYR B O 1
ATOM 15766 N N . TYR B 1 797 ? 5.199 27.984 11.656 1 94.25 797 TYR B N 1
ATOM 15767 C CA . TYR B 1 797 ? 4.188 28.625 10.836 1 94.25 797 TYR B CA 1
ATOM 15768 C C . TYR B 1 797 ? 3.553 29.797 11.57 1 94.25 797 TYR B C 1
ATOM 15770 O O . TYR B 1 797 ? 2.83 29.609 12.555 1 94.25 797 TYR B O 1
ATOM 15778 N N . SER B 1 798 ? 3.809 31.062 11.18 1 95.38 798 SER B N 1
ATOM 15779 C CA . SER B 1 798 ? 3.258 32.281 11.789 1 95.38 798 SER B CA 1
ATOM 15780 C C . SER B 1 798 ? 2.436 33.062 10.789 1 95.38 798 SER B C 1
ATOM 15782 O O . SER B 1 798 ? 2.723 33.062 9.586 1 95.38 798 SER B O 1
ATOM 15784 N N . ILE B 1 799 ? 1.461 33.75 11.266 1 95.31 799 ILE B N 1
ATOM 15785 C CA . ILE B 1 799 ? 0.562 34.531 10.422 1 95.31 799 ILE B CA 1
ATOM 15786 C C . ILE B 1 799 ? 0.346 35.906 11.031 1 95.31 799 ILE B C 1
ATOM 15788 O O . ILE B 1 799 ? 0.355 36.062 12.25 1 95.31 799 ILE B O 1
ATOM 15792 N N . ILE B 1 800 ? 0.202 36.938 10.195 1 96.25 800 ILE B N 1
ATOM 15793 C CA . ILE B 1 800 ? -0.224 38.281 10.578 1 96.25 800 ILE B CA 1
ATOM 15794 C C . ILE B 1 800 ? -1.454 38.688 9.766 1 96.25 800 ILE B C 1
ATOM 15796 O O . ILE B 1 800 ? -1.4 38.75 8.531 1 96.25 800 ILE B O 1
ATOM 15800 N N . ASN B 1 801 ? -2.48 38.812 10.445 1 94 801 ASN B N 1
ATOM 15801 C CA . ASN B 1 801 ? -3.705 39.312 9.836 1 94 801 ASN B CA 1
ATOM 15802 C C . ASN B 1 801 ? -3.914 40.812 10.117 1 94 801 ASN B C 1
ATOM 15804 O O . ASN B 1 801 ? -3.623 41.281 11.219 1 94 801 ASN B O 1
ATOM 15808 N N . ALA B 1 802 ? -4.438 41.562 9.117 1 94.19 802 ALA B N 1
ATOM 15809 C CA . ALA B 1 802 ? -4.734 42.969 9.305 1 94.19 802 ALA B CA 1
ATOM 15810 C C . ALA B 1 802 ? -5.957 43.406 8.492 1 94.19 802 ALA B C 1
ATOM 15812 O O . ALA B 1 802 ? -6.156 42.938 7.367 1 94.19 802 ALA B O 1
ATOM 15813 N N . ILE B 1 803 ? -6.766 44.125 9.102 1 93.81 803 ILE B N 1
ATOM 15814 C CA . ILE B 1 803 ? -7.918 44.719 8.43 1 93.81 803 ILE B CA 1
ATOM 15815 C C . ILE B 1 803 ? -8.031 46.188 8.797 1 93.81 803 ILE B C 1
ATOM 15817 O O . ILE B 1 803 ? -7.848 46.562 9.961 1 93.81 803 ILE B O 1
ATOM 15821 N N . THR B 1 804 ? -8.156 47.094 7.867 1 93.38 804 THR B N 1
ATOM 15822 C CA . THR B 1 804 ? -8.383 48.5 8.055 1 93.38 804 THR B CA 1
ATOM 15823 C C . THR B 1 804 ? -9.578 48.969 7.227 1 93.38 804 THR B C 1
ATOM 15825 O O . THR B 1 804 ? -9.68 48.656 6.039 1 93.38 804 THR B O 1
ATOM 15828 N N . VAL B 1 805 ? -10.477 49.625 7.875 1 91.88 805 VAL B N 1
ATOM 15829 C CA . VAL B 1 805 ? -11.672 50.125 7.191 1 91.88 805 VAL B CA 1
ATOM 15830 C C . VAL B 1 805 ? -11.906 51.594 7.539 1 91.88 805 VAL B C 1
ATOM 15832 O O . VAL B 1 805 ? -11.883 51.969 8.711 1 91.88 805 VAL B O 1
ATOM 15835 N N . LYS B 1 806 ? -11.984 52.438 6.523 1 90.81 806 LYS B N 1
ATOM 15836 C CA . LYS B 1 806 ? -12.445 53.812 6.648 1 90.81 806 LYS B CA 1
ATOM 15837 C C . LYS B 1 806 ? -13.742 54.031 5.883 1 90.81 806 LYS B C 1
ATOM 15839 O O . LYS B 1 806 ? -13.875 53.625 4.734 1 90.81 806 LYS B O 1
ATOM 15844 N N . ALA B 1 807 ? -14.656 54.531 6.566 1 92.56 807 ALA B N 1
ATOM 15845 C CA . ALA B 1 807 ? -15.945 54.719 5.914 1 92.56 807 ALA B CA 1
ATOM 15846 C C . ALA B 1 807 ? -16.578 56.031 6.332 1 92.56 807 ALA B C 1
ATOM 15848 O O . ALA B 1 807 ? -16.484 56.438 7.492 1 92.56 807 ALA B O 1
ATOM 15849 N N . LYS B 1 808 ? -17.141 56.781 5.367 1 92.62 808 LYS B N 1
ATOM 15850 C CA . LYS B 1 808 ? -17.922 58 5.59 1 92.62 808 LYS B CA 1
ATOM 15851 C C . LYS B 1 808 ? -19.188 58.031 4.734 1 92.62 808 LYS B C 1
ATOM 15853 O O . LYS B 1 808 ? -19.125 57.781 3.527 1 92.62 808 LYS B O 1
ATOM 15858 N N . ALA B 1 809 ? -20.234 58.156 5.379 1 92.5 809 ALA B N 1
ATOM 15859 C CA . ALA B 1 809 ? -21.5 58.156 4.656 1 92.5 809 ALA B CA 1
ATOM 15860 C C . ALA B 1 809 ? -22.188 59.5 4.727 1 92.5 809 ALA B C 1
ATOM 15862 O O . ALA B 1 809 ? -22.125 60.188 5.75 1 92.5 809 ALA B O 1
ATOM 15863 N N . GLU B 1 810 ? -22.75 59.969 3.6 1 91.62 810 GLU B N 1
ATOM 15864 C CA . GLU B 1 810 ? -23.625 61.125 3.537 1 91.62 810 GLU B CA 1
ATOM 15865 C C . GLU B 1 810 ? -25.062 60.719 3.248 1 91.62 810 GLU B C 1
ATOM 15867 O O . GLU B 1 810 ? -25.344 60.125 2.219 1 91.62 810 GLU B O 1
ATOM 15872 N N . ILE B 1 811 ? -25.891 60.938 4.16 1 91.62 811 ILE B N 1
ATOM 15873 C CA . ILE B 1 811 ? -27.297 60.594 4.012 1 91.62 811 ILE B CA 1
ATOM 15874 C C . ILE B 1 811 ? -28.125 61.844 3.863 1 91.62 811 ILE B C 1
ATOM 15876 O O . ILE B 1 811 ? -28.109 62.719 4.738 1 91.62 811 ILE B O 1
ATOM 15880 N N . ASN B 1 812 ? -28.797 62 2.77 1 87.25 812 ASN B N 1
ATOM 15881 C CA . ASN B 1 812 ? -29.641 63.156 2.518 1 87.25 812 ASN B CA 1
ATOM 15882 C C . ASN B 1 812 ? -31.078 62.75 2.174 1 87.25 812 ASN B C 1
ATOM 15884 O O . ASN B 1 812 ? -31.312 62.156 1.123 1 87.25 812 ASN B O 1
ATOM 15888 N N . PRO B 1 813 ? -32.094 63.188 2.982 1 85 813 PRO B N 1
ATOM 15889 C CA . PRO B 1 813 ? -32.031 63.875 4.277 1 85 813 PRO B CA 1
ATOM 15890 C C . PRO B 1 813 ? -31.609 62.969 5.418 1 85 813 PRO B C 1
ATOM 15892 O O . PRO B 1 813 ? -31.844 61.75 5.363 1 85 813 PRO B O 1
ATOM 15895 N N . PRO B 1 814 ? -30.859 63.406 6.242 1 85.56 814 PRO B N 1
ATOM 15896 C CA . PRO B 1 814 ? -30.469 62.562 7.375 1 85.56 814 PRO B CA 1
ATOM 15897 C C . PRO B 1 814 ? -31.672 62.031 8.172 1 85.56 814 PRO B C 1
ATOM 15899 O O . PRO B 1 814 ? -32.688 62.75 8.297 1 85.56 814 PRO B O 1
ATOM 15902 N N . PRO B 1 815 ? -31.578 60.844 8.617 1 83.38 815 PRO B N 1
ATOM 15903 C CA . PRO B 1 815 ? -32.688 60.312 9.398 1 83.38 815 PRO B CA 1
ATOM 15904 C C . PRO B 1 815 ? -32.969 61.125 10.68 1 83.38 815 PRO B C 1
ATOM 15906 O O . PRO B 1 815 ? -32 61.469 11.391 1 83.38 815 PRO B O 1
ATOM 15909 N N . LYS B 1 816 ? -34.156 61.312 10.945 1 81.56 816 LYS B N 1
ATOM 15910 C CA . LYS B 1 816 ? -34.5 62.125 12.102 1 81.56 816 LYS B CA 1
ATOM 15911 C C . LYS B 1 816 ? -34.969 61.281 13.273 1 81.56 816 LYS B C 1
ATOM 15913 O O . LYS B 1 816 ? -34.562 61.5 14.414 1 81.56 816 LYS B O 1
ATOM 15918 N N . GLU B 1 817 ? -35.844 60.281 12.938 1 81 817 GLU B N 1
ATOM 15919 C CA . GLU B 1 817 ? -36.438 59.562 14.07 1 81 817 GLU B CA 1
ATOM 15920 C C . GLU B 1 817 ? -36.25 58.062 13.93 1 81 817 GLU B C 1
ATOM 15922 O O . GLU B 1 817 ? -36 57.344 14.914 1 81 817 GLU B O 1
ATOM 15927 N N . HIS B 1 818 ? -36.469 57.562 12.766 1 83.44 818 HIS B N 1
ATOM 15928 C CA . HIS B 1 818 ? -36.469 56.125 12.602 1 83.44 818 HIS B CA 1
ATOM 15929 C C . HIS B 1 818 ? -35.5 55.688 11.5 1 83.44 818 HIS B C 1
ATOM 15931 O O . HIS B 1 818 ? -35.25 56.438 10.562 1 83.44 818 HIS B O 1
ATOM 15937 N N . LEU B 1 819 ? -34.969 54.438 11.656 1 84.88 819 LEU B N 1
ATOM 15938 C CA . LEU B 1 819 ? -34.031 53.844 10.68 1 84.88 819 LEU B CA 1
ATOM 15939 C C . LEU B 1 819 ? -34.719 53.625 9.336 1 84.88 819 LEU B C 1
ATOM 15941 O O . LEU B 1 819 ? -34.062 53.594 8.297 1 84.88 819 LEU B O 1
ATOM 15945 N N . GLY B 1 820 ? -35.969 53.438 9.305 1 79.88 820 GLY B N 1
ATOM 15946 C CA . GLY B 1 820 ? -36.719 53.219 8.078 1 79.88 820 GLY B CA 1
ATOM 15947 C C . GLY B 1 820 ? -36.562 54.406 7.109 1 79.88 820 GLY B C 1
ATOM 15948 O O . GLY B 1 820 ? -36.75 54.219 5.902 1 79.88 820 GLY B O 1
ATOM 15949 N N . GLU B 1 821 ? -36.312 55.531 7.629 1 82.62 821 GLU B N 1
ATOM 15950 C CA . GLU B 1 821 ? -36.188 56.719 6.797 1 82.62 821 GLU B CA 1
ATOM 15951 C C . GLU B 1 821 ? -34.969 56.562 5.859 1 82.62 821 GLU B C 1
ATOM 15953 O O . GLU B 1 821 ? -34.875 57.281 4.848 1 82.62 821 GLU B O 1
ATOM 15958 N N . LEU B 1 822 ? -34.156 55.688 6.207 1 83.62 822 LEU B N 1
ATOM 15959 C CA . LEU B 1 822 ? -32.969 55.438 5.359 1 83.62 822 LEU B CA 1
ATOM 15960 C C . LEU B 1 822 ? -33.406 54.844 4.016 1 83.62 822 LEU B C 1
ATOM 15962 O O . LEU B 1 822 ? -32.688 55 3.021 1 83.62 822 LEU B O 1
ATOM 15966 N N . LEU B 1 823 ? -34.469 54.188 4.027 1 79.62 823 LEU B N 1
ATOM 15967 C CA . LEU B 1 823 ? -34.938 53.562 2.803 1 79.62 823 LEU B CA 1
ATOM 15968 C C . LEU B 1 823 ? -35.438 54.625 1.801 1 79.62 823 LEU B C 1
ATOM 15970 O O . LEU B 1 823 ? -35.5 54.344 0.601 1 79.62 823 LEU B O 1
ATOM 15974 N N . SER B 1 824 ? -35.75 55.75 2.316 1 79.06 824 SER B N 1
ATOM 15975 C CA . SER B 1 824 ? -36.219 56.812 1.428 1 79.06 824 SER B CA 1
ATOM 15976 C C . SER B 1 824 ? -35.125 57.875 1.222 1 79.06 824 SER B C 1
ATOM 15978 O O . SER B 1 824 ? -35.375 58.875 0.504 1 79.06 824 SER B O 1
ATOM 15980 N N . SER B 1 825 ? -34 57.656 1.757 1 85.75 825 SER B N 1
ATOM 15981 C CA . SER B 1 825 ? -32.938 58.625 1.644 1 85.75 825 SER B CA 1
ATOM 15982 C C . SER B 1 825 ? -31.906 58.219 0.602 1 85.75 825 SER B C 1
ATOM 15984 O O . SER B 1 825 ? -31.844 57.031 0.232 1 85.75 825 SER B O 1
ATOM 15986 N N . ASP B 1 826 ? -31.234 59.281 -0.004 1 89.44 826 ASP B N 1
ATOM 15987 C CA . ASP B 1 826 ? -30.078 59.031 -0.854 1 89.44 826 ASP B CA 1
ATOM 15988 C C . ASP B 1 826 ? -28.812 58.875 -0.02 1 89.44 826 ASP B C 1
ATOM 15990 O O . ASP B 1 826 ? -28.469 59.75 0.778 1 89.44 826 ASP B O 1
ATOM 15994 N N . ILE B 1 827 ? -28.25 57.75 -0.131 1 91.44 827 ILE B N 1
ATOM 15995 C CA . ILE B 1 827 ? -27.078 57.438 0.672 1 91.44 827 ILE B CA 1
ATOM 15996 C C . ILE B 1 827 ? -25.844 57.438 -0.217 1 91.44 827 ILE B C 1
ATOM 15998 O O . ILE B 1 827 ? -25.828 56.781 -1.27 1 91.44 827 ILE B O 1
ATOM 16002 N N . SER B 1 828 ? -24.859 58.25 0.057 1 91.69 828 SER B N 1
ATOM 16003 C CA . SER B 1 828 ? -23.547 58.188 -0.575 1 91.69 828 SER B CA 1
ATOM 16004 C C . SER B 1 828 ? -22.469 57.719 0.403 1 91.69 828 SER B C 1
ATOM 16006 O O . SER B 1 828 ? -22.219 58.375 1.421 1 91.69 828 SER B O 1
ATOM 16008 N N . LEU B 1 829 ? -21.969 56.562 0.217 1 92.5 829 LEU B N 1
ATOM 16009 C CA . LEU B 1 829 ? -20.969 55.969 1.088 1 92.5 829 LEU B CA 1
ATOM 16010 C C . LEU B 1 829 ? -19.594 55.969 0.432 1 92.5 829 LEU B C 1
ATOM 16012 O O . LEU B 1 829 ? -19.438 55.562 -0.722 1 92.5 829 LEU B O 1
ATOM 16016 N N . HIS B 1 830 ? -18.641 56.594 1.086 1 92.44 830 HIS B N 1
ATOM 16017 C CA . HIS B 1 830 ? -17.234 56.531 0.674 1 92.44 830 HIS B CA 1
ATOM 16018 C C . HIS B 1 830 ? -16.438 55.625 1.598 1 92.44 830 HIS B C 1
ATOM 16020 O O . HIS B 1 830 ? -16.422 55.812 2.814 1 92.44 830 HIS B O 1
ATOM 16026 N N . THR B 1 831 ? -15.852 54.562 1.086 1 91.69 831 THR B N 1
ATOM 16027 C CA . THR B 1 831 ? -15.078 53.656 1.919 1 91.69 831 THR B CA 1
ATOM 16028 C C . THR B 1 831 ? -13.734 53.344 1.276 1 91.69 831 THR B C 1
ATOM 16030 O O . THR B 1 831 ? -13.625 53.281 0.05 1 91.69 831 THR B O 1
ATOM 16033 N N . ASP B 1 832 ? -12.719 53.438 2.008 1 90.19 832 ASP B N 1
ATOM 16034 C CA . ASP B 1 832 ? -11.398 52.938 1.636 1 90.19 832 ASP B CA 1
ATOM 16035 C C . ASP B 1 832 ? -10.844 52 2.711 1 90.19 832 ASP B C 1
ATOM 16037 O O . ASP B 1 832 ? -11.094 52.188 3.902 1 90.19 832 ASP B O 1
ATOM 16041 N N . GLY B 1 833 ? -10.312 51 2.406 1 90.06 833 GLY B N 1
ATOM 16042 C CA . GLY B 1 833 ? -9.812 50.062 3.395 1 90.06 833 GLY B CA 1
ATOM 16043 C C . GLY B 1 833 ? -8.836 49.062 2.814 1 90.06 833 GLY B C 1
ATOM 16044 O O . GLY B 1 833 ? -8.383 49.188 1.679 1 90.06 833 GLY B O 1
ATOM 16045 N N . PHE B 1 834 ? -8.391 48.188 3.756 1 92 834 PHE B N 1
ATOM 16046 C CA . PHE B 1 834 ? -7.395 47.156 3.432 1 92 834 PHE B CA 1
ATOM 16047 C C . PHE B 1 834 ? -7.617 45.906 4.262 1 92 834 PHE B C 1
ATOM 16049 O O . PHE B 1 834 ? -7.953 46 5.445 1 92 834 PHE B O 1
ATOM 16056 N N . VAL B 1 835 ? -7.637 44.719 3.602 1 94.31 835 VAL B N 1
ATOM 16057 C CA . VAL B 1 835 ? -7.586 43.438 4.305 1 94.31 835 VAL B CA 1
ATOM 16058 C C . VAL B 1 835 ? -6.422 42.625 3.777 1 94.31 835 VAL B C 1
ATOM 16060 O O . VAL B 1 835 ? -6.195 42.531 2.566 1 94.31 835 VAL B O 1
ATOM 16063 N N . GLY B 1 836 ? -5.621 42.156 4.637 1 94 836 GLY B N 1
ATOM 16064 C CA . GLY B 1 836 ? -4.461 41.406 4.184 1 94 836 GLY B CA 1
ATOM 16065 C C . GLY B 1 836 ? -3.986 40.375 5.188 1 94 836 GLY B C 1
ATOM 16066 O O . GLY B 1 836 ? -4.297 40.469 6.375 1 94 836 GLY B O 1
ATOM 16067 N N . VAL B 1 837 ? -3.275 39.344 4.719 1 95.44 837 VAL B N 1
ATOM 16068 C CA . VAL B 1 837 ? -2.684 38.281 5.531 1 95.44 837 VAL B CA 1
ATOM 16069 C C . VAL B 1 837 ? -1.294 37.938 5 1 95.44 837 VAL B C 1
ATOM 16071 O O . VAL B 1 837 ? -1.084 37.875 3.787 1 95.44 837 VAL B O 1
ATOM 16074 N N . THR B 1 838 ? -0.34 37.938 5.852 1 96.44 838 THR B N 1
ATOM 16075 C CA . THR B 1 838 ? 0.984 37.438 5.516 1 96.44 838 THR B CA 1
ATOM 16076 C C . THR B 1 838 ? 1.301 36.156 6.316 1 96.44 838 THR B C 1
ATOM 16078 O O . THR B 1 838 ? 1.179 36.156 7.543 1 96.44 838 THR B O 1
ATOM 16081 N N . LYS B 1 839 ? 1.689 35.125 5.641 1 96.25 839 LYS B N 1
ATOM 16082 C CA . LYS B 1 839 ? 2.021 33.844 6.258 1 96.25 839 LYS B CA 1
ATOM 16083 C C . LYS B 1 839 ? 3.494 33.5 6.047 1 96.25 839 LYS B C 1
ATOM 16085 O O . LYS B 1 839 ? 4.008 33.594 4.93 1 96.25 839 LYS B O 1
ATOM 16090 N N . ASP B 1 840 ? 4.145 33.156 7.125 1 96.06 840 ASP B N 1
ATOM 16091 C CA . ASP B 1 840 ? 5.531 32.719 7.059 1 96.06 840 ASP B CA 1
ATOM 16092 C C . ASP B 1 840 ? 5.652 31.25 7.473 1 96.06 840 ASP B C 1
ATOM 16094 O O . ASP B 1 840 ? 5.254 30.875 8.578 1 96.06 840 ASP B O 1
ATOM 16098 N N . HIS B 1 841 ? 6.203 30.5 6.637 1 94.69 841 HIS B N 1
ATOM 16099 C CA . HIS B 1 841 ? 6.457 29.078 6.914 1 94.69 841 HIS B CA 1
ATOM 16100 C C . HIS B 1 841 ? 7.949 28.781 6.875 1 94.69 841 HIS B C 1
ATOM 16102 O O . HIS B 1 841 ? 8.617 29.031 5.875 1 94.69 841 HIS B O 1
ATOM 16108 N N . PHE B 1 842 ? 8.453 28.219 7.977 1 95.44 842 PHE B N 1
ATOM 16109 C CA . PHE B 1 842 ? 9.875 27.875 8.07 1 95.44 842 PHE B CA 1
ATOM 16110 C C . PHE B 1 842 ? 10.055 26.391 8.32 1 95.44 842 PHE B C 1
ATOM 16112 O O . PHE B 1 842 ? 9.305 25.797 9.094 1 95.44 842 PHE B O 1
ATOM 16119 N N . VAL B 1 843 ? 10.953 25.766 7.656 1 94.62 843 VAL B N 1
ATOM 16120 C CA . VAL B 1 843 ? 11.414 24.406 7.934 1 94.62 843 VAL B CA 1
ATOM 16121 C C . VAL B 1 843 ? 12.93 24.406 8.078 1 94.62 843 VAL B C 1
ATOM 16123 O O . VAL B 1 843 ? 13.641 25 7.266 1 94.62 843 VAL B O 1
ATOM 16126 N N . PHE B 1 844 ? 13.383 23.891 9.117 1 96.31 844 PHE B N 1
ATOM 16127 C CA . PHE B 1 844 ? 14.82 23.859 9.391 1 96.31 844 PHE B CA 1
ATOM 16128 C C . PHE B 1 844 ? 15.312 22.422 9.539 1 96.31 844 PHE B C 1
ATOM 16130 O O . PHE B 1 844 ? 14.625 21.578 10.125 1 96.31 844 PHE B O 1
ATOM 16137 N N . HIS B 1 845 ? 16.422 22.094 8.93 1 96.31 845 HIS B N 1
ATOM 16138 C CA . HIS B 1 845 ? 17.125 20.844 9.109 1 96.31 845 HIS B CA 1
ATOM 16139 C C . HIS B 1 845 ? 18.625 21.062 9.344 1 96.31 845 HIS B C 1
ATOM 16141 O O . HIS B 1 845 ? 19.312 21.594 8.477 1 96.31 845 HIS B O 1
ATOM 16147 N N . GLY B 1 846 ? 19.094 20.797 10.492 1 97.31 846 GLY B N 1
ATOM 16148 C CA . GLY B 1 846 ? 20.516 20.969 10.805 1 97.31 846 GLY B CA 1
ATOM 16149 C C . GLY B 1 846 ? 20.797 21.031 12.289 1 97.31 846 GLY B C 1
ATOM 16150 O O . GLY B 1 846 ? 20.016 20.516 13.102 1 97.31 846 GLY B O 1
ATOM 16151 N N . ILE B 1 847 ? 21.922 21.594 12.641 1 96.94 847 ILE B N 1
ATOM 16152 C CA . ILE B 1 847 ? 22.375 21.688 14.023 1 96.94 847 ILE B CA 1
ATOM 16153 C C . ILE B 1 847 ? 21.875 22.984 14.648 1 96.94 847 ILE B C 1
ATOM 16155 O O . ILE B 1 847 ? 22.047 24.062 14.07 1 96.94 847 ILE B O 1
ATOM 16159 N N . ASN B 1 848 ? 21.219 22.891 15.742 1 95.12 848 ASN B N 1
ATOM 16160 C CA . ASN B 1 848 ? 20.703 24.047 16.484 1 95.12 848 ASN B CA 1
ATOM 16161 C C . ASN B 1 848 ? 21.156 24.016 17.938 1 95.12 848 ASN B C 1
ATOM 16163 O O . ASN B 1 848 ? 20.719 23.156 18.703 1 95.12 848 ASN B O 1
ATOM 16167 N N . THR B 1 849 ? 22.062 24.844 18.328 1 93.25 849 THR B N 1
ATOM 16168 C CA . THR B 1 849 ? 22.516 25 19.703 1 93.25 849 THR B CA 1
ATOM 16169 C C . THR B 1 849 ? 22.375 26.453 20.156 1 93.25 849 THR B C 1
ATOM 16171 O O . THR B 1 849 ? 22 27.312 19.359 1 93.25 849 THR B O 1
ATOM 16174 N N . GLU B 1 850 ? 22.641 26.766 21.391 1 89.75 850 GLU B N 1
ATOM 16175 C CA . GLU B 1 850 ? 22.578 28.109 21.922 1 89.75 850 GLU B CA 1
ATOM 16176 C C . GLU B 1 850 ? 23.75 28.953 21.438 1 89.75 850 GLU B C 1
ATOM 16178 O O . GLU B 1 850 ? 23.672 30.188 21.422 1 89.75 850 GLU B O 1
ATOM 16183 N N . LEU B 1 851 ? 24.766 28.266 20.906 1 91.69 851 LEU B N 1
ATOM 16184 C CA . LEU B 1 851 ? 26 28.969 20.547 1 91.69 851 LEU B CA 1
ATOM 16185 C C . LEU B 1 851 ? 26.094 29.172 19.047 1 91.69 851 LEU B C 1
ATOM 16187 O O . LEU B 1 851 ? 26.562 30.203 18.578 1 91.69 851 LEU B O 1
ATOM 16191 N N . PHE B 1 852 ? 25.719 28.25 18.328 1 93.44 852 PHE B N 1
ATOM 16192 C CA . PHE B 1 852 ? 25.812 28.359 16.875 1 93.44 852 PHE B CA 1
ATOM 16193 C C . PHE B 1 852 ? 24.734 27.5 16.203 1 93.44 852 PHE B C 1
ATOM 16195 O O . PHE B 1 852 ? 24.156 26.609 16.828 1 93.44 852 PHE B O 1
ATOM 16202 N N . GLN B 1 853 ? 24.422 27.812 14.977 1 95.12 853 GLN B N 1
ATOM 16203 C CA . GLN B 1 853 ? 23.484 27.094 14.117 1 95.12 853 GLN B CA 1
ATOM 16204 C C . GLN B 1 853 ? 24.094 26.828 12.742 1 95.12 853 GLN B C 1
ATOM 16206 O O . GLN B 1 853 ? 24.812 27.672 12.211 1 95.12 853 GLN B O 1
ATOM 16211 N N . CYS B 1 854 ? 23.891 25.625 12.266 1 95.62 854 CYS B N 1
ATOM 16212 C CA . CYS B 1 854 ? 24.359 25.219 10.945 1 95.62 854 CYS B CA 1
ATOM 16213 C C . CYS B 1 854 ? 23.344 24.297 10.266 1 95.62 854 CYS B C 1
ATOM 16215 O O . CYS B 1 854 ? 22.969 23.266 10.82 1 95.62 854 CYS B O 1
ATOM 16217 N N . GLY B 1 855 ? 22.859 24.75 9.109 1 96.62 855 GLY B N 1
ATOM 16218 C CA . GLY B 1 855 ? 21.891 23.875 8.461 1 96.62 855 GLY B CA 1
ATOM 16219 C C . GLY B 1 855 ? 21.25 24.484 7.234 1 96.62 855 GLY B C 1
ATOM 16220 O O . GLY B 1 855 ? 21.844 25.359 6.598 1 96.62 855 GLY B O 1
ATOM 16221 N N . THR B 1 856 ? 20.188 23.828 6.812 1 95.44 856 THR B N 1
ATOM 16222 C CA . THR B 1 856 ? 19.375 24.297 5.691 1 95.44 856 THR B CA 1
ATOM 16223 C C . THR B 1 856 ? 18 24.766 6.172 1 95.44 856 THR B C 1
ATOM 16225 O O . THR B 1 856 ? 17.406 24.156 7.074 1 95.44 856 THR B O 1
ATOM 16228 N N . GLU B 1 857 ? 17.531 25.891 5.594 1 95.75 857 GLU B N 1
ATOM 16229 C CA . GLU B 1 857 ? 16.266 26.5 5.996 1 95.75 857 GLU B CA 1
ATOM 16230 C C . GLU B 1 857 ? 15.391 26.797 4.785 1 95.75 857 GLU B C 1
ATOM 16232 O O . GLU B 1 857 ? 15.852 27.375 3.803 1 95.75 857 GLU B O 1
ATOM 16237 N N . LEU B 1 858 ? 14.219 26.328 4.832 1 95 858 LEU B N 1
ATOM 16238 C CA . LEU B 1 858 ? 13.219 26.719 3.848 1 95 858 LEU B CA 1
ATOM 16239 C C . LEU B 1 858 ? 12.398 27.906 4.355 1 95 858 LEU B C 1
ATOM 16241 O O . LEU B 1 858 ? 11.906 27.875 5.488 1 95 858 LEU B O 1
ATOM 16245 N N . LYS B 1 859 ? 12.273 28.906 3.594 1 94.5 859 LYS B N 1
ATOM 16246 C CA . LYS B 1 859 ? 11.445 30.078 3.893 1 94.5 859 LYS B CA 1
ATOM 16247 C C . LYS B 1 859 ? 10.375 30.281 2.822 1 94.5 859 LYS B C 1
ATOM 16249 O O . LYS B 1 859 ? 10.695 30.453 1.644 1 94.5 859 LYS B O 1
ATOM 16254 N N . SER B 1 860 ? 9.234 30.172 3.252 1 94.19 860 SER B N 1
ATOM 16255 C CA . SER B 1 860 ? 8.109 30.406 2.352 1 94.19 860 SER B CA 1
ATOM 16256 C C . SER B 1 860 ? 7.203 31.516 2.889 1 94.19 860 SER B C 1
ATOM 16258 O O . SER B 1 860 ? 6.801 31.484 4.055 1 94.19 860 SER B O 1
ATOM 16260 N N . LYS B 1 861 ? 6.902 32.5 2.08 1 94.75 861 LYS B N 1
ATOM 16261 C CA . LYS B 1 861 ? 6.047 33.625 2.436 1 94.75 861 LYS B CA 1
ATOM 16262 C C . LYS B 1 861 ? 4.855 33.75 1.489 1 94.75 861 LYS B C 1
ATOM 16264 O O . LYS B 1 861 ? 5.027 33.75 0.268 1 94.75 861 LYS B O 1
ATOM 16269 N N . ILE B 1 862 ? 3.773 33.75 2.023 1 96.12 862 ILE B N 1
ATOM 16270 C CA . ILE B 1 862 ? 2.543 33.938 1.262 1 96.12 862 ILE B CA 1
ATOM 16271 C C . ILE B 1 862 ? 1.88 35.25 1.658 1 96.12 862 ILE B C 1
ATOM 16273 O O . ILE B 1 862 ? 1.671 35.5 2.844 1 96.12 862 ILE B O 1
ATOM 16277 N N . VAL B 1 863 ? 1.558 36.031 0.718 1 95.38 863 VAL B N 1
ATOM 16278 C CA . VAL B 1 863 ? 0.959 37.344 0.968 1 95.38 863 VAL B CA 1
ATOM 16279 C C . VAL B 1 863 ? -0.361 37.469 0.21 1 95.38 863 VAL B C 1
ATOM 16281 O O . VAL B 1 863 ? -0.434 37.125 -0.978 1 95.38 863 VAL B O 1
ATOM 16284 N N . SER B 1 864 ? -1.319 37.719 0.864 1 94.94 864 SER B N 1
ATOM 16285 C CA . SER B 1 864 ? -2.611 38.094 0.288 1 94.94 864 SER B CA 1
ATOM 16286 C C . SER B 1 864 ? -3.051 39.469 0.726 1 94.94 864 SER B C 1
ATOM 16288 O O . SER B 1 864 ? -3.064 39.781 1.921 1 94.94 864 SER B O 1
ATOM 16290 N N . ALA B 1 865 ? -3.34 40.344 -0.156 1 92.56 865 ALA B N 1
ATOM 16291 C CA . ALA B 1 865 ? -3.713 41.75 0.127 1 92.56 865 ALA B CA 1
ATOM 16292 C C . ALA B 1 865 ? -4.828 42.219 -0.804 1 92.56 865 ALA B C 1
ATOM 16294 O O . ALA B 1 865 ? -4.797 41.938 -2.006 1 92.56 865 ALA B O 1
ATOM 16295 N N . LEU B 1 866 ? -5.824 42.719 -0.253 1 91.69 866 LEU B N 1
ATOM 16296 C CA . LEU B 1 866 ? -6.945 43.25 -1.018 1 91.69 866 LEU B CA 1
ATOM 16297 C C . LEU B 1 866 ? -7.262 44.688 -0.582 1 91.69 866 LEU B C 1
ATOM 16299 O O . LEU B 1 866 ? -8.078 44.875 0.316 1 91.69 866 LEU B O 1
ATOM 16303 N N . PRO B 1 867 ? -6.68 45.656 -1.203 1 89.88 867 PRO B N 1
ATOM 16304 C CA . PRO B 1 867 ? -7.082 47.062 -0.975 1 89.88 867 PRO B CA 1
ATOM 16305 C C . PRO B 1 867 ? -8.336 47.438 -1.763 1 89.88 867 PRO B C 1
ATOM 16307 O O . PRO B 1 867 ? -8.531 46.969 -2.887 1 89.88 867 PRO B O 1
ATOM 16310 N N . TRP B 1 868 ? -9.211 48.219 -1.155 1 89 868 TRP B N 1
ATOM 16311 C CA . TRP B 1 868 ? -10.375 48.688 -1.899 1 89 868 TRP B CA 1
ATOM 16312 C C . TRP B 1 868 ? -10.648 50.156 -1.625 1 89 868 TRP B C 1
ATOM 16314 O O . TRP B 1 868 ? -10.188 50.719 -0.615 1 89 868 TRP B O 1
ATOM 16324 N N . ALA B 1 869 ? -11.102 50.875 -2.574 1 88.69 869 ALA B N 1
ATOM 16325 C CA . ALA B 1 869 ? -11.617 52.219 -2.479 1 88.69 869 ALA B CA 1
ATOM 16326 C C . ALA B 1 869 ? -12.797 52.438 -3.428 1 88.69 869 ALA B C 1
ATOM 16328 O O . ALA B 1 869 ? -12.641 52.344 -4.648 1 88.69 869 ALA B O 1
ATOM 16329 N N . PHE B 1 870 ? -13.938 52.625 -2.902 1 90.38 870 PHE B N 1
ATOM 16330 C CA . PHE B 1 870 ? -15.07 52.875 -3.789 1 90.38 870 PHE B CA 1
ATOM 16331 C C . PHE B 1 870 ? -16.109 53.75 -3.115 1 90.38 870 PHE B C 1
ATOM 16333 O O . PHE B 1 870 ? -16.094 53.906 -1.892 1 90.38 870 PHE B O 1
ATOM 16340 N N . ASP B 1 871 ? -16.875 54.344 -3.947 1 92.31 871 ASP B N 1
ATOM 16341 C CA . ASP B 1 871 ? -18.031 55.125 -3.539 1 92.31 871 ASP B CA 1
ATOM 16342 C C . ASP B 1 871 ? -19.328 54.438 -3.939 1 92.31 871 ASP B C 1
ATOM 16344 O O . ASP B 1 871 ? -19.438 53.875 -5.035 1 92.31 871 ASP B O 1
ATOM 16348 N N . LEU B 1 872 ? -20.125 54.344 -2.998 1 92.69 872 LEU B N 1
ATOM 16349 C CA . LEU B 1 872 ? -21.406 53.719 -3.264 1 92.69 872 LEU B CA 1
ATOM 16350 C C . LEU B 1 872 ? -22.547 54.719 -3.104 1 92.69 872 LEU B C 1
ATOM 16352 O O . LEU B 1 872 ? -22.641 55.406 -2.078 1 92.69 872 LEU B O 1
ATOM 16356 N N . LYS B 1 873 ? -23.328 54.906 -4.176 1 91.62 873 LYS B N 1
ATOM 16357 C CA . LYS B 1 873 ? -24.531 55.75 -4.133 1 91.62 873 LYS B CA 1
ATOM 16358 C C . LYS B 1 873 ? -25.781 54.906 -4.254 1 91.62 873 LYS B C 1
ATOM 16360 O O . LYS B 1 873 ? -25.969 54.188 -5.238 1 91.62 873 LYS B O 1
ATOM 16365 N N . ILE B 1 874 ? -26.453 55 -3.287 1 90.38 874 ILE B N 1
ATOM 16366 C CA . ILE B 1 874 ? -27.672 54.188 -3.252 1 90.38 874 ILE B CA 1
ATOM 16367 C C . ILE B 1 874 ? -28.891 55.094 -3.291 1 90.38 874 ILE B C 1
ATOM 16369 O O . ILE B 1 874 ? -29.062 55.969 -2.428 1 90.38 874 ILE B O 1
ATOM 16373 N N . ASN B 1 875 ? -29.688 55 -4.32 1 86.25 875 ASN B N 1
ATOM 16374 C CA . ASN B 1 875 ? -30.984 55.656 -4.426 1 86.25 875 ASN B CA 1
ATOM 16375 C C . ASN B 1 875 ? -32.125 54.625 -4.461 1 86.25 875 ASN B C 1
ATOM 16377 O O . ASN B 1 875 ? -32.438 54.094 -5.523 1 86.25 875 ASN B O 1
ATOM 16381 N N . ARG B 1 876 ? -32.656 54.344 -3.414 1 78.94 876 ARG B N 1
ATOM 16382 C CA . ARG B 1 876 ? -33.656 53.281 -3.318 1 78.94 876 ARG B CA 1
ATOM 16383 C C . ARG B 1 876 ? -34.969 53.688 -4.012 1 78.94 876 ARG B C 1
ATOM 16385 O O . ARG B 1 876 ? -35.656 52.844 -4.586 1 78.94 876 ARG B O 1
ATOM 16392 N N . LYS B 1 877 ? -35.312 54.938 -3.939 1 76.31 877 LYS B N 1
ATOM 16393 C CA . LYS B 1 877 ? -36.562 55.375 -4.559 1 76.31 877 LYS B CA 1
ATOM 16394 C C . LYS B 1 877 ? -36.562 55.094 -6.059 1 76.31 877 LYS B C 1
ATOM 16396 O O . LYS B 1 877 ? -37.531 54.562 -6.602 1 76.31 877 LYS B O 1
ATOM 16401 N N . GLU B 1 878 ? -35.438 55.375 -6.719 1 78.38 878 GLU B N 1
ATOM 16402 C CA . GLU B 1 878 ? -35.312 55.156 -8.156 1 78.38 878 GLU B CA 1
ATOM 16403 C C . GLU B 1 878 ? -34.719 53.781 -8.453 1 78.38 878 GLU B C 1
ATOM 16405 O O . GLU B 1 878 ? -34.594 53.375 -9.617 1 78.38 878 GLU B O 1
ATOM 16410 N N . GLN B 1 879 ? -34.375 53.062 -7.344 1 81.81 879 GLN B N 1
ATOM 16411 C CA . GLN B 1 879 ? -33.75 51.75 -7.457 1 81.81 879 GLN B CA 1
ATOM 16412 C C . GLN B 1 879 ? -32.469 51.844 -8.32 1 81.81 879 GLN B C 1
ATOM 16414 O O . GLN B 1 879 ? -32.312 51.062 -9.25 1 81.81 879 GLN B O 1
ATOM 16419 N N . LYS B 1 880 ? -31.812 52.875 -8.156 1 85.62 880 LYS B N 1
ATOM 16420 C CA . LYS B 1 880 ? -30.547 53.094 -8.852 1 85.62 880 LYS B CA 1
ATOM 16421 C C . LYS B 1 880 ? -29.359 52.938 -7.895 1 85.62 880 LYS B C 1
ATOM 16423 O O . LYS B 1 880 ? -29.297 53.594 -6.863 1 85.62 880 LYS B O 1
ATOM 16428 N N . TYR B 1 881 ? -28.562 52 -8.148 1 90.5 881 TYR B N 1
ATOM 16429 C CA . TYR B 1 881 ? -27.344 51.75 -7.375 1 90.5 881 TYR B CA 1
ATOM 16430 C C . TYR B 1 881 ? -26.109 52.062 -8.203 1 90.5 881 TYR B C 1
ATOM 16432 O O . TYR B 1 881 ? -25.984 51.594 -9.344 1 90.5 881 TYR B O 1
ATOM 16440 N N . GLU B 1 882 ? -25.312 52.906 -7.73 1 91.38 882 GLU B N 1
ATOM 16441 C CA . GLU B 1 882 ? -24.094 53.281 -8.453 1 91.38 882 GLU B CA 1
ATOM 16442 C C . GLU B 1 882 ? -22.844 53.062 -7.602 1 91.38 882 GLU B C 1
ATOM 16444 O O . GLU B 1 882 ? -22.781 53.5 -6.457 1 91.38 882 GLU B O 1
ATOM 16449 N N . MET B 1 883 ? -22.016 52.25 -8.016 1 92.31 883 MET B N 1
ATOM 16450 C CA . MET B 1 883 ? -20.719 52.031 -7.375 1 92.31 883 MET B CA 1
ATOM 16451 C C . MET B 1 883 ? -19.594 52.594 -8.219 1 92.31 883 MET B C 1
ATOM 16453 O O . MET B 1 883 ? -19.484 52.312 -9.414 1 92.31 883 MET B O 1
ATOM 16457 N N . ASN B 1 884 ? -18.844 53.469 -7.738 1 91.81 884 ASN B N 1
ATOM 16458 C CA . ASN B 1 884 ? -17.688 54.031 -8.414 1 91.81 884 ASN B CA 1
ATOM 16459 C C . ASN B 1 884 ? -16.375 53.531 -7.824 1 91.81 884 ASN B C 1
ATOM 16461 O O . ASN B 1 884 ? -16.047 53.812 -6.672 1 91.81 884 ASN B O 1
ATOM 16465 N N . LEU B 1 885 ? -15.703 52.75 -8.523 1 91 885 LEU B N 1
ATOM 16466 C CA . LEU B 1 885 ? -14.422 52.219 -8.094 1 91 885 LEU B CA 1
ATOM 16467 C C . LEU B 1 885 ? -13.266 53.062 -8.609 1 91 885 LEU B C 1
ATOM 16469 O O . LEU B 1 885 ? -13.297 53.531 -9.742 1 91 885 LEU B O 1
ATOM 16473 N N . THR B 1 886 ? -12.375 53.281 -7.762 1 85.94 886 THR B N 1
ATOM 16474 C CA . THR B 1 886 ? -11.148 53.969 -8.188 1 85.94 886 THR B CA 1
ATOM 16475 C C . THR B 1 886 ? -10.172 52.969 -8.805 1 85.94 886 THR B C 1
ATOM 16477 O O . THR B 1 886 ? -9.812 51.969 -8.18 1 85.94 886 THR B O 1
ATOM 16480 N N . PRO B 1 887 ? -9.859 53.25 -10.086 1 84.38 887 PRO B N 1
ATOM 16481 C CA . PRO B 1 887 ? -8.914 52.312 -10.703 1 84.38 887 PRO B CA 1
ATOM 16482 C C . PRO B 1 887 ? -7.562 52.281 -9.984 1 84.38 887 PRO B C 1
ATOM 16484 O O . PRO B 1 887 ? -7.176 53.281 -9.359 1 84.38 887 PRO B O 1
ATOM 16487 N N . ILE B 1 888 ? -6.914 51.219 -10.086 1 81.25 888 ILE B N 1
ATOM 16488 C CA . ILE B 1 888 ? -5.629 51.031 -9.422 1 81.25 888 ILE B CA 1
ATOM 16489 C C . ILE B 1 888 ? -4.543 51.812 -10.172 1 81.25 888 ILE B C 1
ATOM 16491 O O . ILE B 1 888 ? -4.465 51.75 -11.406 1 81.25 888 ILE B O 1
ATOM 16495 N N . LYS B 1 889 ? -3.742 52.594 -9.539 1 79.62 889 LYS B N 1
ATOM 16496 C CA . LYS B 1 889 ? -2.711 53.406 -10.18 1 79.62 889 LYS B CA 1
ATOM 16497 C C . LYS B 1 889 ? -1.335 52.75 -10.031 1 79.62 889 LYS B C 1
ATOM 16499 O O . LYS B 1 889 ? -0.407 53.094 -10.773 1 79.62 889 LYS B O 1
ATOM 16504 N N . THR B 1 890 ? -1.235 51.969 -9.039 1 84.56 890 THR B N 1
ATOM 16505 C CA . THR B 1 890 ? 0.056 51.344 -8.812 1 84.56 890 THR B CA 1
ATOM 16506 C C . THR B 1 890 ? -0.077 49.812 -8.859 1 84.56 890 THR B C 1
ATOM 16508 O O . THR B 1 890 ? -1.183 49.281 -8.75 1 84.56 890 THR B O 1
ATOM 16511 N N . VAL B 1 891 ? 1.068 49.219 -9.133 1 88.88 891 VAL B N 1
ATOM 16512 C CA . VAL B 1 891 ? 1.084 47.75 -9.133 1 88.88 891 VAL B CA 1
ATOM 16513 C C . VAL B 1 891 ? 0.678 47.219 -7.758 1 88.88 891 VAL B C 1
ATOM 16515 O O . VAL B 1 891 ? 1.245 47.625 -6.742 1 88.88 891 VAL B O 1
ATOM 16518 N N . THR B 1 892 ? -0.439 46.469 -7.684 1 88.88 892 THR B N 1
ATOM 16519 C CA . THR B 1 892 ? -0.942 45.875 -6.438 1 88.88 892 THR B CA 1
ATOM 16520 C C . THR B 1 892 ? -0.899 44.375 -6.488 1 88.88 892 THR B C 1
ATOM 16522 O O . THR B 1 892 ? -1.583 43.75 -7.309 1 88.88 892 THR B O 1
ATOM 16525 N N . GLU B 1 893 ? -0.141 43.906 -5.574 1 90.06 893 GLU B N 1
ATOM 16526 C CA . GLU B 1 893 ? -0.073 42.438 -5.48 1 90.06 893 GLU B CA 1
ATOM 16527 C C . GLU B 1 893 ? -1.228 41.906 -4.648 1 90.06 893 GLU B C 1
ATOM 16529 O O . GLU B 1 893 ? -1.357 42.219 -3.467 1 90.06 893 GLU B O 1
ATOM 16534 N N . LEU B 1 894 ? -2.102 41.094 -5.258 1 93.06 894 LEU B N 1
ATOM 16535 C CA . LEU B 1 894 ? -3.238 40.531 -4.555 1 93.06 894 LEU B CA 1
ATOM 16536 C C . LEU B 1 894 ? -2.836 39.219 -3.844 1 93.06 894 LEU B C 1
ATOM 16538 O O . LEU B 1 894 ? -3.332 38.938 -2.754 1 93.06 894 LEU B O 1
ATOM 16542 N N . PHE B 1 895 ? -2.072 38.438 -4.422 1 94.81 895 PHE B N 1
ATOM 16543 C CA . PHE B 1 895 ? -1.61 37.156 -3.885 1 94.81 895 PHE B CA 1
ATOM 16544 C C . PHE B 1 895 ? -0.194 36.875 -4.359 1 94.81 895 PHE B C 1
ATOM 16546 O O . PHE B 1 895 ? 0.137 37.094 -5.527 1 94.81 895 PHE B O 1
ATOM 16553 N N . SER B 1 896 ? 0.581 36.531 -3.559 1 94.06 896 SER B N 1
ATOM 16554 C CA . SER B 1 896 ? 1.934 36.188 -3.965 1 94.06 896 SER B CA 1
ATOM 16555 C C . SER B 1 896 ? 2.498 35.062 -3.078 1 94.06 896 SER B C 1
ATOM 16557 O O . SER B 1 896 ? 2.152 34.969 -1.898 1 94.06 896 SER B O 1
ATOM 16559 N N . VAL B 1 897 ? 3.262 34.219 -3.582 1 93.94 897 VAL B N 1
ATOM 16560 C CA . VAL B 1 897 ? 3.996 33.156 -2.875 1 93.94 897 VAL B CA 1
ATOM 16561 C C . VAL B 1 897 ? 5.484 33.25 -3.213 1 93.94 897 VAL B C 1
ATOM 16563 O O . VAL B 1 897 ? 5.855 33.312 -4.387 1 93.94 897 VAL B O 1
ATOM 16566 N N . ASN B 1 898 ? 6.246 33.406 -2.277 1 92.69 898 ASN B N 1
ATOM 16567 C CA . ASN B 1 898 ? 7.699 33.406 -2.418 1 92.69 898 ASN B CA 1
ATOM 16568 C C . ASN B 1 898 ? 8.352 32.344 -1.543 1 92.69 898 ASN B C 1
ATOM 16570 O O . ASN B 1 898 ? 8.156 32.344 -0.326 1 92.69 898 ASN B O 1
ATOM 16574 N N . SER B 1 899 ? 9.023 31.484 -2.137 1 92.5 899 SER B N 1
ATOM 16575 C CA . SER B 1 899 ? 9.664 30.406 -1.383 1 92.5 899 SER B CA 1
ATOM 16576 C C . SER B 1 899 ? 11.086 30.156 -1.87 1 92.5 899 SER B C 1
ATOM 16578 O O . SER B 1 899 ? 11.367 30.266 -3.066 1 92.5 899 SER B O 1
ATOM 16580 N N . ASN B 1 900 ? 12 29.922 -0.945 1 91.56 900 ASN B N 1
ATOM 16581 C CA . ASN B 1 900 ? 13.375 29.562 -1.268 1 91.56 900 ASN B CA 1
ATOM 16582 C C . ASN B 1 900 ? 14.023 28.75 -0.155 1 91.56 900 ASN B C 1
ATOM 16584 O O . ASN B 1 900 ? 13.516 28.719 0.969 1 91.56 900 ASN B O 1
ATOM 16588 N N . VAL B 1 901 ? 15.07 28.047 -0.527 1 92.75 901 VAL B N 1
ATOM 16589 C CA . VAL B 1 901 ? 15.836 27.266 0.435 1 92.75 901 VAL B CA 1
ATOM 16590 C C . VAL B 1 901 ? 17.219 27.891 0.616 1 92.75 901 VAL B C 1
ATOM 16592 O O . VAL B 1 901 ? 17.891 28.219 -0.364 1 92.75 901 VAL B O 1
ATOM 16595 N N . PHE B 1 902 ? 17.656 28.031 1.894 1 93.88 902 PHE B N 1
ATOM 16596 C CA . PHE B 1 902 ? 18.922 28.688 2.199 1 93.88 902 PHE B CA 1
ATOM 16597 C C . PHE B 1 902 ? 19.828 27.781 3.016 1 93.88 902 PHE B C 1
ATOM 16599 O O . PHE B 1 902 ? 19.359 26.984 3.818 1 93.88 902 PHE B O 1
ATOM 16606 N N . SER B 1 903 ? 21.094 27.844 2.729 1 95.06 903 SER B N 1
ATOM 16607 C CA . SER B 1 903 ? 22.094 27.344 3.656 1 95.06 903 SER B CA 1
ATOM 16608 C C . SER B 1 903 ? 22.469 28.391 4.703 1 95.06 903 SER B C 1
ATOM 16610 O O . SER B 1 903 ? 22.734 29.547 4.371 1 95.06 903 SER B O 1
ATOM 16612 N N . VAL B 1 904 ? 22.438 28.031 5.953 1 96 904 VAL B N 1
ATOM 16613 C CA . VAL B 1 904 ? 22.547 29.047 7.004 1 96 904 VAL B CA 1
ATOM 16614 C C . VAL B 1 904 ? 23.672 28.656 7.973 1 96 904 VAL B C 1
ATOM 16616 O O . VAL B 1 904 ? 23.859 27.484 8.266 1 96 904 VAL B O 1
ATOM 16619 N N . LEU B 1 905 ? 24.422 29.625 8.383 1 95.69 905 LEU B N 1
ATOM 16620 C CA . LEU B 1 905 ? 25.406 29.562 9.453 1 95.69 905 LEU B CA 1
ATOM 16621 C C . LEU B 1 905 ? 25.312 30.781 10.352 1 95.69 905 LEU B C 1
ATOM 16623 O O . LEU B 1 905 ? 25.453 31.906 9.891 1 95.69 905 LEU B O 1
ATOM 16627 N N . ARG B 1 906 ? 25 30.516 11.594 1 94.75 906 ARG B N 1
ATOM 16628 C CA . ARG B 1 906 ? 24.875 31.609 12.57 1 94.75 906 ARG B CA 1
ATOM 16629 C C . ARG B 1 906 ? 25.734 31.328 13.805 1 94.75 906 ARG B C 1
ATOM 16631 O O . ARG B 1 906 ? 25.859 30.172 14.227 1 94.75 906 ARG B O 1
ATOM 16638 N N . ASN B 1 907 ? 26.312 32.312 14.32 1 91.06 907 ASN B N 1
ATOM 16639 C CA . ASN B 1 907 ? 27.125 32.281 15.531 1 91.06 907 ASN B CA 1
ATOM 16640 C C . ASN B 1 907 ? 26.75 33.406 16.484 1 91.06 907 ASN B C 1
ATOM 16642 O O . ASN B 1 907 ? 26.75 34.594 16.078 1 91.06 907 ASN B O 1
ATOM 16646 N N . ILE B 1 908 ? 26.406 33.156 17.719 1 88.88 908 ILE B N 1
ATOM 16647 C CA . ILE B 1 908 ? 25.859 34.125 18.672 1 88.88 908 ILE B CA 1
ATOM 16648 C C . ILE B 1 908 ? 26.922 35.188 19 1 88.88 908 ILE B C 1
ATOM 16650 O O . ILE B 1 908 ? 26.578 36.312 19.344 1 88.88 908 ILE B O 1
ATOM 16654 N N . GLU B 1 909 ? 28.234 34.812 18.922 1 88.81 909 GLU B N 1
ATOM 16655 C CA . GLU B 1 909 ? 29.328 35.719 19.281 1 88.81 909 GLU B CA 1
ATOM 16656 C C . GLU B 1 909 ? 29.578 36.719 18.172 1 88.81 909 GLU B C 1
ATOM 16658 O O . GLU B 1 909 ? 30.094 37.812 18.438 1 88.81 909 GLU B O 1
ATOM 16663 N N . ASP B 1 910 ? 29.219 36.344 16.953 1 87.5 910 ASP B N 1
ATOM 16664 C CA . ASP B 1 910 ? 29.359 37.219 15.82 1 87.5 910 ASP B CA 1
ATOM 16665 C C . ASP B 1 910 ? 28.047 37.344 15.031 1 87.5 910 ASP B C 1
ATOM 16667 O O . ASP B 1 910 ? 27.969 36.875 13.891 1 87.5 910 ASP B O 1
ATOM 16671 N N . PRO B 1 911 ? 27.125 38 15.57 1 84.38 911 PRO B N 1
ATOM 16672 C CA . PRO B 1 911 ? 25.812 38.062 14.906 1 84.38 911 PRO B CA 1
ATOM 16673 C C . PRO B 1 911 ? 25.859 38.812 13.578 1 84.38 911 PRO B C 1
ATOM 16675 O O . PRO B 1 911 ? 25.016 38.562 12.703 1 84.38 911 PRO B O 1
ATOM 16678 N N . SER B 1 912 ? 26.781 39.719 13.422 1 79.5 912 SER B N 1
ATOM 16679 C CA . SER B 1 912 ? 26.859 40.5 12.203 1 79.5 912 SER B CA 1
ATOM 16680 C C . SER B 1 912 ? 27.406 39.688 11.039 1 79.5 912 SER B C 1
ATOM 16682 O O . SER B 1 912 ? 27.234 40.031 9.875 1 79.5 912 SER B O 1
ATOM 16684 N N . LEU B 1 913 ? 27.953 38.5 11.328 1 80.44 913 LEU B N 1
ATOM 16685 C CA . LEU B 1 913 ? 28.594 37.719 10.281 1 80.44 913 LEU B CA 1
ATOM 16686 C C . LEU B 1 913 ? 27.75 36.469 9.961 1 80.44 913 LEU B C 1
ATOM 16688 O O . LEU B 1 913 ? 28.297 35.438 9.531 1 80.44 913 LEU B O 1
ATOM 16692 N N . PHE B 1 914 ? 26.453 36.594 10.211 1 89.56 914 PHE B N 1
ATOM 16693 C CA . PHE B 1 914 ? 25.594 35.5 9.805 1 89.56 914 PHE B CA 1
ATOM 16694 C C . PHE B 1 914 ? 25.688 35.25 8.305 1 89.56 914 PHE B C 1
ATOM 16696 O O . PHE B 1 914 ? 25.766 36.219 7.52 1 89.56 914 PHE B O 1
ATOM 16703 N N . LYS B 1 915 ? 25.844 34.031 7.887 1 91.62 915 LYS B N 1
ATOM 16704 C CA . LYS B 1 915 ? 25.891 33.688 6.469 1 91.62 915 LYS B CA 1
ATOM 16705 C C . LYS B 1 915 ? 24.625 32.969 6.039 1 91.62 915 LYS B C 1
ATOM 16707 O O . LYS B 1 915 ? 24.359 31.859 6.477 1 91.62 915 LYS B O 1
ATOM 16712 N N . ILE B 1 916 ? 23.828 33.531 5.273 1 93.81 916 ILE B N 1
ATOM 16713 C CA . ILE B 1 916 ? 22.625 32.969 4.699 1 93.81 916 ILE B CA 1
ATOM 16714 C C . ILE B 1 916 ? 22.703 33 3.174 1 93.81 916 ILE B C 1
ATOM 16716 O O . ILE B 1 916 ? 22.578 34.062 2.568 1 93.81 916 ILE B O 1
ATOM 16720 N N . THR B 1 917 ? 22.953 31.891 2.596 1 92.88 917 THR B N 1
ATOM 16721 C CA . THR B 1 917 ? 23.141 31.812 1.152 1 92.88 917 THR B CA 1
ATOM 16722 C C . THR B 1 917 ? 22.094 30.906 0.518 1 92.88 917 THR B C 1
ATOM 16724 O O . THR B 1 917 ? 21.812 29.812 1.022 1 92.88 917 THR B O 1
ATOM 16727 N N . PRO B 1 918 ? 21.438 31.453 -0.583 1 91.56 918 PRO B N 1
ATOM 16728 C CA . PRO B 1 918 ? 20.516 30.547 -1.274 1 91.56 918 PRO B CA 1
ATOM 16729 C C . PRO B 1 918 ? 21.203 29.266 -1.737 1 91.56 918 PRO B C 1
ATOM 16731 O O . PRO B 1 918 ? 22.359 29.297 -2.195 1 91.56 918 PRO B O 1
ATOM 16734 N N . MET B 1 919 ? 20.625 28.188 -1.52 1 89.88 919 MET B N 1
ATOM 16735 C CA . MET B 1 919 ? 21.203 26.875 -1.839 1 89.88 919 MET B CA 1
ATOM 16736 C C . MET B 1 919 ? 21.594 26.812 -3.312 1 89.88 919 MET B C 1
ATOM 16738 O O . MET B 1 919 ? 22.625 26.234 -3.658 1 89.88 919 MET B O 1
ATOM 16742 N N . MET B 1 920 ? 20.688 27.328 -4.211 1 85.38 920 MET B N 1
ATOM 16743 C CA . MET B 1 920 ? 21 27.406 -5.637 1 85.38 920 MET B CA 1
ATOM 16744 C C . MET B 1 920 ? 21.547 28.797 -5.992 1 85.38 920 MET B C 1
ATOM 16746 O O . MET B 1 920 ? 20.781 29.75 -6.082 1 85.38 920 MET B O 1
ATOM 16750 N N . PRO B 1 921 ? 22.906 28.781 -6.117 1 74.62 921 PRO B N 1
ATOM 16751 C CA . PRO B 1 921 ? 23.469 30.094 -6.395 1 74.62 921 PRO B CA 1
ATOM 16752 C C . PRO B 1 921 ? 23.016 30.672 -7.734 1 74.62 921 PRO B C 1
ATOM 16754 O O . PRO B 1 921 ? 22.656 29.906 -8.641 1 74.62 921 PRO B O 1
ATOM 16757 N N . GLU B 1 922 ? 22.734 31.953 -7.883 1 62.69 922 GLU B N 1
ATOM 16758 C CA . GLU B 1 922 ? 22.344 32.656 -9.094 1 62.69 922 GLU B CA 1
ATOM 16759 C C . GLU B 1 922 ? 23.438 32.594 -10.156 1 62.69 922 GLU B C 1
ATOM 16761 O O . GLU B 1 922 ? 24.453 33.281 -10.047 1 62.69 922 GLU B O 1
ATOM 16766 N N . THR B 1 923 ? 24.016 31.547 -10.492 1 53.59 923 THR B N 1
ATOM 16767 C CA . THR B 1 923 ? 25.031 31.641 -11.531 1 53.59 923 THR B CA 1
ATOM 16768 C C . THR B 1 923 ? 24.453 32.188 -12.828 1 53.59 923 THR B C 1
ATOM 16770 O O . THR B 1 923 ? 23.25 32.031 -13.078 1 53.59 923 THR B O 1
ATOM 16773 N N . GLU B 1 924 ? 25.266 32.969 -13.594 1 46.97 924 GLU B N 1
ATOM 16774 C CA . GLU B 1 924 ? 24.969 33.531 -14.898 1 46.97 924 GLU B CA 1
ATOM 16775 C C . GLU B 1 924 ? 24.172 32.562 -15.758 1 46.97 924 GLU B C 1
ATOM 16777 O O . GLU B 1 924 ? 23.266 32.969 -16.484 1 46.97 924 GLU B O 1
ATOM 16782 N N . ASP B 1 925 ? 24.609 31.438 -15.883 1 41.16 925 ASP B N 1
ATOM 16783 C CA . ASP B 1 925 ? 23.984 30.453 -16.766 1 41.16 925 ASP B CA 1
ATOM 16784 C C . ASP B 1 925 ? 22.719 29.875 -16.156 1 41.16 925 ASP B C 1
ATOM 16786 O O . ASP B 1 925 ? 22.062 29.016 -16.75 1 41.16 925 ASP B O 1
ATOM 16790 N N . SER B 1 926 ? 22.516 30 -14.977 1 43.09 926 SER B N 1
ATOM 16791 C CA . SER B 1 926 ? 21.375 29.453 -14.242 1 43.09 926 SER B CA 1
ATOM 16792 C C . SER B 1 926 ? 20.078 30.156 -14.641 1 43.09 926 SER B C 1
ATOM 16794 O O . SER B 1 926 ? 19.031 29.938 -14.031 1 43.09 926 SER B O 1
ATOM 16796 N N . GLN B 1 927 ? 20.203 31.219 -15.25 1 39.38 927 GLN B N 1
ATOM 16797 C CA . GLN B 1 927 ? 18.984 31.922 -15.68 1 39.38 927 GLN B CA 1
ATOM 16798 C C . GLN B 1 927 ? 18.031 30.984 -16.406 1 39.38 927 GLN B C 1
ATOM 16800 O O . GLN B 1 927 ? 17.016 31.438 -16.953 1 39.38 927 GLN B O 1
ATOM 16805 N N . LYS B 1 928 ? 18.359 29.812 -16.641 1 42.16 928 LYS B N 1
ATOM 16806 C CA . LYS B 1 928 ? 17.328 29.062 -17.359 1 42.16 928 LYS B CA 1
ATOM 16807 C C . LYS B 1 928 ? 16.281 28.516 -16.391 1 42.16 928 LYS B C 1
ATOM 16809 O O . LYS B 1 928 ? 16.453 27.422 -15.852 1 42.16 928 LYS B O 1
ATOM 16814 N N . GLY B 1 929 ? 15.656 29.484 -15.508 1 39.12 929 GLY B N 1
ATOM 16815 C CA . GLY B 1 929 ? 14.508 29.109 -14.711 1 39.12 929 GLY B CA 1
ATOM 16816 C C . GLY B 1 929 ? 13.453 28.344 -15.492 1 39.12 929 GLY B C 1
ATOM 16817 O O . GLY B 1 929 ? 13.195 28.656 -16.656 1 39.12 929 GLY B O 1
ATOM 16818 N N . LEU B 1 930 ? 13.219 27.172 -15.18 1 41.12 930 LEU B N 1
ATOM 16819 C CA . LEU B 1 930 ? 12.117 26.469 -15.828 1 41.12 930 LEU B CA 1
ATOM 16820 C C . LEU B 1 930 ? 10.773 27.094 -15.469 1 41.12 930 LEU B C 1
ATOM 16822 O O . LEU B 1 930 ? 10.492 27.328 -14.289 1 41.12 930 LEU B O 1
ATOM 16826 N N . PRO B 1 931 ? 10.078 27.844 -16.359 1 38.75 931 PRO B N 1
ATOM 16827 C CA . PRO B 1 931 ? 8.742 28.375 -16.094 1 38.75 931 PRO B CA 1
ATOM 16828 C C . PRO B 1 931 ? 7.828 27.375 -15.398 1 38.75 931 PRO B C 1
ATOM 16830 O O . PRO B 1 931 ? 7.945 26.172 -15.633 1 38.75 931 PRO B O 1
ATOM 16833 N N . LEU B 1 932 ? 7.453 27.688 -14.188 1 40.84 932 LEU B N 1
ATOM 16834 C CA . LEU B 1 932 ? 6.367 26.953 -13.547 1 40.84 932 LEU B CA 1
ATOM 16835 C C . LEU B 1 932 ? 5.285 26.594 -14.555 1 40.84 932 LEU B C 1
ATOM 16837 O O . LEU B 1 932 ? 4.219 26.109 -14.18 1 40.84 932 LEU B O 1
ATOM 16841 N N . ALA B 1 933 ? 5.281 27.078 -15.773 1 36.12 933 ALA B N 1
ATOM 16842 C CA . ALA B 1 933 ? 4.238 26.938 -16.781 1 36.12 933 ALA B CA 1
ATOM 16843 C C . ALA B 1 933 ? 3.729 25.5 -16.859 1 36.12 933 ALA B C 1
ATOM 16845 O O . ALA B 1 933 ? 2.98 25.141 -17.766 1 36.12 933 ALA B O 1
ATOM 16846 N N . ARG B 1 934 ? 4.395 24.641 -16.25 1 38.19 934 ARG B N 1
ATOM 16847 C CA . ARG B 1 934 ? 3.779 23.344 -16.562 1 38.19 934 ARG B CA 1
ATOM 16848 C C . ARG B 1 934 ? 2.312 23.328 -16.141 1 38.19 934 ARG B C 1
ATOM 16850 O O . ARG B 1 934 ? 1.617 22.328 -16.344 1 38.19 934 ARG B O 1
ATOM 16857 N N . ILE B 1 935 ? 1.829 24.016 -15.141 1 35.16 935 ILE B N 1
ATOM 16858 C CA . ILE B 1 935 ? 0.388 23.922 -14.93 1 35.16 935 ILE B CA 1
ATOM 16859 C C . ILE B 1 935 ? -0.348 24.516 -16.125 1 35.16 935 ILE B C 1
ATOM 16861 O O . ILE B 1 935 ? -1.357 23.969 -16.578 1 35.16 935 ILE B O 1
ATOM 16865 N N . LEU B 1 936 ? -0.309 25.938 -16.531 1 33.81 936 LEU B N 1
ATOM 16866 C CA . LEU B 1 936 ? -1.066 26.438 -17.672 1 33.81 936 LEU B CA 1
ATOM 16867 C C . LEU B 1 936 ? -0.298 26.219 -18.969 1 33.81 936 LEU B C 1
ATOM 16869 O O . LEU B 1 936 ? 0.909 26.469 -19.031 1 33.81 936 LEU B O 1
ATOM 16873 N N . PRO B 1 937 ? -0.824 25.359 -19.859 1 33.78 937 PRO B N 1
ATOM 16874 C CA . PRO B 1 937 ? -0.329 25.016 -21.188 1 33.78 937 PRO B CA 1
ATOM 16875 C C . PRO B 1 937 ? 0.353 26.188 -21.891 1 33.78 937 PRO B C 1
ATOM 16877 O O . PRO B 1 937 ? 0.476 26.188 -23.109 1 33.78 937 PRO B O 1
ATOM 16880 N N . THR B 1 938 ? 0.468 27.453 -21.406 1 32.09 938 THR B N 1
ATOM 16881 C CA . THR B 1 938 ? 0.768 28.391 -22.484 1 32.09 938 THR B CA 1
ATOM 16882 C C . THR B 1 938 ? 2.143 28.109 -23.094 1 32.09 938 THR B C 1
ATOM 16884 O O . THR B 1 938 ? 3.02 27.562 -22.406 1 32.09 938 THR B O 1
ATOM 16887 N N . SER B 1 939 ? 2.334 28.219 -24.453 1 32.22 939 SER B N 1
ATOM 16888 C CA . SER B 1 939 ? 3.316 28.109 -25.531 1 32.22 939 SER B CA 1
ATOM 16889 C C . SER B 1 939 ? 4.684 28.609 -25.078 1 32.22 939 SER B C 1
ATOM 16891 O O . SER B 1 939 ? 5.691 28.375 -25.75 1 32.22 939 SER B O 1
ATOM 16893 N N . ARG B 1 940 ? 4.816 30.172 -24.703 1 29.53 940 ARG B N 1
ATOM 16894 C CA . ARG B 1 940 ? 5.887 31.016 -25.234 1 29.53 940 ARG B CA 1
ATOM 16895 C C . ARG B 1 940 ? 7.191 30.766 -24.484 1 29.53 940 ARG B C 1
ATOM 16897 O O . ARG B 1 940 ? 7.184 30.281 -23.359 1 29.53 940 ARG B O 1
ATOM 16904 N N . HIS B 1 941 ? 8.305 31.594 -24.672 1 30.67 941 HIS B N 1
ATOM 16905 C CA . HIS B 1 941 ? 9.727 31.828 -24.453 1 30.67 941 HIS B CA 1
ATOM 16906 C C . HIS B 1 941 ? 10.078 31.734 -22.984 1 30.67 941 HIS B C 1
ATOM 16908 O O . HIS B 1 941 ? 9.203 31.859 -22.125 1 30.67 941 HIS B O 1
ATOM 16914 N N . ASP B 1 942 ? 11.367 31.719 -22.484 1 38.44 942 ASP B N 1
ATOM 16915 C CA . ASP B 1 942 ? 12.281 31.578 -21.359 1 38.44 942 ASP B CA 1
ATOM 16916 C C . ASP B 1 942 ? 11.898 32.5 -20.203 1 38.44 942 ASP B C 1
ATOM 16918 O O . ASP B 1 942 ? 12.57 32.531 -19.172 1 38.44 942 ASP B O 1
ATOM 16922 N N . GLN B 1 943 ? 11.602 33.875 -20.453 1 38.94 943 GLN B N 1
ATOM 16923 C CA . GLN B 1 943 ? 11.672 35 -19.531 1 38.94 943 GLN B CA 1
ATOM 16924 C C . GLN B 1 943 ? 10.641 34.875 -18.422 1 38.94 943 GLN B C 1
ATOM 16926 O O . GLN B 1 943 ? 9.656 34.156 -18.562 1 38.94 943 GLN B O 1
ATOM 16931 N N . VAL B 1 944 ? 10.836 35.562 -17.281 1 47.88 944 VAL B N 1
ATOM 16932 C CA . VAL B 1 944 ? 9.844 35.969 -16.281 1 47.88 944 VAL B CA 1
ATOM 16933 C C . VAL B 1 944 ? 8.477 36.125 -16.953 1 47.88 944 VAL B C 1
ATOM 16935 O O . VAL B 1 944 ? 8.266 37 -17.766 1 47.88 944 VAL B O 1
ATOM 16938 N N . GLN B 1 945 ? 7.895 35.094 -17.281 1 55.16 945 GLN B N 1
ATOM 16939 C CA . GLN B 1 945 ? 6.715 35.188 -18.141 1 55.16 945 GLN B CA 1
ATOM 16940 C C . GLN B 1 945 ? 5.551 35.844 -17.406 1 55.16 945 GLN B C 1
ATOM 16942 O O . GLN B 1 945 ? 4.996 35.25 -16.469 1 55.16 945 GLN B O 1
ATOM 16947 N N . GLN B 1 946 ? 5.637 37.094 -17.141 1 68.25 946 GLN B N 1
ATOM 16948 C CA . GLN B 1 946 ? 4.445 37.844 -16.75 1 68.25 946 GLN B CA 1
ATOM 16949 C C . GLN B 1 946 ? 3.363 37.75 -17.828 1 68.25 946 GLN B C 1
ATOM 16951 O O . GLN B 1 946 ? 3.611 38.062 -19 1 68.25 946 GLN B O 1
ATOM 16956 N N . GLN B 1 947 ? 2.43 36.906 -17.656 1 76.12 947 GLN B N 1
ATOM 16957 C CA . GLN B 1 947 ? 1.253 36.906 -18.516 1 76.12 947 GLN B CA 1
ATOM 16958 C C . GLN B 1 947 ? 0.191 37.875 -18 1 76.12 947 GLN B C 1
ATOM 16960 O O . GLN B 1 947 ? -0.216 37.812 -16.844 1 76.12 947 GLN B O 1
ATOM 16965 N N . CYS B 1 948 ? -0.125 38.844 -18.766 1 84.25 948 CYS B N 1
ATOM 16966 C CA . CYS B 1 948 ? -1.099 39.812 -18.344 1 84.25 948 CYS B CA 1
ATOM 16967 C C . CYS B 1 948 ? -2.348 39.781 -19.203 1 84.25 948 CYS B C 1
ATOM 16969 O O . CYS B 1 948 ? -2.26 39.531 -20.422 1 84.25 948 CYS B O 1
ATOM 16971 N N . ALA B 1 949 ? -3.477 39.719 -18.672 1 82.69 949 ALA B N 1
ATOM 16972 C CA . ALA B 1 949 ? -4.758 39.906 -19.344 1 82.69 949 ALA B CA 1
ATOM 16973 C C . ALA B 1 949 ? -5.25 41.344 -19.188 1 82.69 949 ALA B C 1
ATOM 16975 O O . ALA B 1 949 ? -5.543 41.781 -18.062 1 82.69 949 ALA B O 1
ATOM 16976 N N . ASP B 1 950 ? -5.332 42.094 -20.297 1 83.38 950 ASP B N 1
ATOM 16977 C CA . ASP B 1 950 ? -5.637 43.531 -20.25 1 83.38 950 ASP B CA 1
ATOM 16978 C C . ASP B 1 950 ? -7.137 43.781 -20.359 1 83.38 950 ASP B C 1
ATOM 16980 O O . ASP B 1 950 ? -7.812 43.188 -21.203 1 83.38 950 ASP B O 1
ATOM 16984 N N . ALA B 1 951 ? -7.586 44.406 -19.406 1 82.12 951 ALA B N 1
ATOM 16985 C CA . ALA B 1 951 ? -8.898 45.031 -19.516 1 82.12 951 ALA B CA 1
ATOM 16986 C C . ALA B 1 951 ? -8.758 46.531 -19.766 1 82.12 951 ALA B C 1
ATOM 16988 O O . ALA B 1 951 ? -8.945 47.344 -18.859 1 82.12 951 ALA B O 1
ATOM 16989 N N . LYS B 1 952 ? -8.562 46.875 -21.062 1 80.25 952 LYS B N 1
ATOM 16990 C CA . LYS B 1 952 ? -8.203 48.219 -21.453 1 80.25 952 LYS B CA 1
ATOM 16991 C C . LYS B 1 952 ? -9.344 49.188 -21.172 1 80.25 952 LYS B C 1
ATOM 16993 O O . LYS B 1 952 ? -9.102 50.375 -20.859 1 80.25 952 LYS B O 1
ATOM 16998 N N . ILE B 1 953 ? -10.531 48.625 -21.297 1 82.94 953 ILE B N 1
ATOM 16999 C CA . ILE B 1 953 ? -11.688 49.5 -21.062 1 82.94 953 ILE B CA 1
ATOM 17000 C C . ILE B 1 953 ? -11.672 50 -19.625 1 82.94 953 ILE B C 1
ATOM 17002 O O . ILE B 1 953 ? -12.07 51.125 -19.359 1 82.94 953 ILE B O 1
ATOM 17006 N N . TYR B 1 954 ? -11.172 49.312 -18.812 1 87.5 954 TYR B N 1
ATOM 17007 C CA . TYR B 1 954 ? -11.188 49.656 -17.406 1 87.5 954 TYR B CA 1
ATOM 17008 C C . TYR B 1 954 ? -9.797 50.094 -16.938 1 87.5 954 TYR B C 1
ATOM 17010 O O . TYR B 1 954 ? -9.602 50.406 -15.758 1 87.5 954 TYR B O 1
ATOM 17018 N N . GLY B 1 955 ? -8.914 50.062 -17.75 1 83.44 955 GLY B N 1
ATOM 17019 C CA . GLY B 1 955 ? -7.566 50.531 -17.484 1 83.44 955 GLY B CA 1
ATOM 17020 C C . GLY B 1 955 ? -6.789 49.656 -16.547 1 83.44 955 GLY B C 1
ATOM 17021 O O . GLY B 1 955 ? -5.875 50.094 -15.852 1 83.44 955 GLY B O 1
ATOM 17022 N N . THR B 1 956 ? -7.223 48.469 -16.344 1 86.75 956 THR B N 1
ATOM 17023 C CA . THR B 1 956 ? -6.574 47.562 -15.414 1 86.75 956 THR B CA 1
ATOM 17024 C C . THR B 1 956 ? -6.145 46.281 -16.125 1 86.75 956 THR B C 1
ATOM 17026 O O . THR B 1 956 ? -6.797 45.844 -17.078 1 86.75 956 THR B O 1
ATOM 17029 N N . SER B 1 957 ? -5.035 45.844 -15.75 1 88.81 957 SER B N 1
ATOM 17030 C CA . SER B 1 957 ? -4.52 44.594 -16.266 1 88.81 957 SER B CA 1
ATOM 17031 C C . SER B 1 957 ? -4.285 43.594 -15.133 1 88.81 957 SER B C 1
ATOM 17033 O O . SER B 1 957 ? -3.846 43.969 -14.039 1 88.81 957 SER B O 1
ATOM 17035 N N . VAL B 1 958 ? -4.801 42.375 -15.281 1 88.81 958 VAL B N 1
ATOM 17036 C CA . VAL B 1 958 ? -4.492 41.281 -14.352 1 88.81 958 VAL B CA 1
ATOM 17037 C C . VAL B 1 958 ? -3.258 40.531 -14.828 1 88.81 958 VAL B C 1
ATOM 17039 O O . VAL B 1 958 ? -3.25 39.969 -15.938 1 88.81 958 VAL B O 1
ATOM 17042 N N . CYS B 1 959 ? -2.26 40.625 -14.102 1 89.19 959 CYS B N 1
ATOM 17043 C CA . CYS B 1 959 ? -0.995 40.031 -14.516 1 89.19 959 CYS B CA 1
ATOM 17044 C C . CYS B 1 959 ? -0.599 38.875 -13.586 1 89.19 959 CYS B C 1
ATOM 17046 O O . CYS B 1 959 ? -0.817 38.969 -12.375 1 89.19 959 CYS B O 1
ATOM 17048 N N . ILE B 1 960 ? -0.155 37.812 -14.062 1 88.38 960 ILE B N 1
ATOM 17049 C CA . ILE B 1 960 ? 0.374 36.656 -13.305 1 88.38 960 ILE B CA 1
ATOM 17050 C C . ILE B 1 960 ? 1.873 36.531 -13.555 1 88.38 960 ILE B C 1
ATOM 17052 O O . ILE B 1 960 ? 2.32 36.562 -14.703 1 88.38 960 ILE B O 1
ATOM 17056 N N . GLU B 1 961 ? 2.58 36.562 -12.547 1 86.38 961 GLU B N 1
ATOM 17057 C CA . GLU B 1 961 ? 4.02 36.312 -12.602 1 86.38 961 GLU B CA 1
ATOM 17058 C C . GLU B 1 961 ? 4.387 35 -11.953 1 86.38 961 GLU B C 1
ATOM 17060 O O . GLU B 1 961 ? 4.004 34.719 -10.812 1 86.38 961 GLU B O 1
ATOM 17065 N N . ALA B 1 962 ? 4.957 34.062 -12.625 1 82.88 962 ALA B N 1
ATOM 17066 C CA . ALA B 1 962 ? 5.402 32.781 -12.07 1 82.88 962 ALA B CA 1
ATOM 17067 C C . ALA B 1 962 ? 6.848 32.5 -12.461 1 82.88 962 ALA B C 1
ATOM 17069 O O . ALA B 1 962 ? 7.211 32.562 -13.641 1 82.88 962 ALA B O 1
ATOM 17070 N N . GLU B 1 963 ? 7.703 32.344 -11.547 1 76.81 963 GLU B N 1
ATOM 17071 C CA . GLU B 1 963 ? 9.117 32.062 -11.734 1 76.81 963 GLU B CA 1
ATOM 17072 C C . GLU B 1 963 ? 9.555 30.891 -10.844 1 76.81 963 GLU B C 1
ATOM 17074 O O . GLU B 1 963 ? 9.211 30.844 -9.664 1 76.81 963 GLU B O 1
ATOM 17079 N N . ALA B 1 964 ? 10.062 29.766 -11.383 1 74 964 ALA B N 1
ATOM 17080 C CA . ALA B 1 964 ? 10.648 28.688 -10.594 1 74 964 ALA B CA 1
ATOM 17081 C C . ALA B 1 964 ? 12.031 28.312 -11.117 1 74 964 ALA B C 1
ATOM 17083 O O . ALA B 1 964 ? 12.203 28.047 -12.312 1 74 964 ALA B O 1
ATOM 17084 N N . LYS B 1 965 ? 13.023 28.422 -10.422 1 63.34 965 LYS B N 1
ATOM 17085 C CA . LYS B 1 965 ? 14.375 27.984 -10.766 1 63.34 965 LYS B CA 1
ATOM 17086 C C . LYS B 1 965 ? 14.625 26.562 -10.273 1 63.34 965 LYS B C 1
ATOM 17088 O O . LYS B 1 965 ? 14.625 26.297 -9.07 1 63.34 965 LYS B O 1
ATOM 17093 N N . ARG B 1 966 ? 14.305 25.391 -11.008 1 59.06 966 ARG B N 1
ATOM 17094 C CA . ARG B 1 966 ? 14.523 24.047 -10.516 1 59.06 966 ARG B CA 1
ATOM 17095 C C . ARG B 1 966 ? 15.422 23.25 -11.469 1 59.06 966 ARG B C 1
ATOM 17097 O O . ARG B 1 966 ? 14.953 22.719 -12.469 1 59.06 966 ARG B O 1
ATOM 17104 N N . ALA B 1 967 ? 16.344 23.766 -12.18 1 49.56 967 ALA B N 1
ATOM 17105 C CA . ALA B 1 967 ? 16.891 23.156 -13.398 1 49.56 967 ALA B CA 1
ATOM 17106 C C . ALA B 1 967 ? 17.141 21.672 -13.211 1 49.56 967 ALA B C 1
ATOM 17108 O O . ALA B 1 967 ? 16.656 20.844 -14.008 1 49.56 967 ALA B O 1
ATOM 17109 N N . HIS B 1 968 ? 18.344 21.047 -12.727 1 52.59 968 HIS B N 1
ATOM 17110 C CA . HIS B 1 968 ? 19.109 19.859 -13.07 1 52.59 968 HIS B CA 1
ATOM 17111 C C . HIS B 1 968 ? 18.812 18.719 -12.102 1 52.59 968 HIS B C 1
ATOM 17113 O O . HIS B 1 968 ? 19.391 17.625 -12.227 1 52.59 968 HIS B O 1
ATOM 17119 N N . TYR B 1 969 ? 17.688 18.797 -11.234 1 60.91 969 TYR B N 1
ATOM 17120 C CA . TYR B 1 969 ? 17.75 17.719 -10.242 1 60.91 969 TYR B CA 1
ATOM 17121 C C . TYR B 1 969 ? 16.469 16.906 -10.227 1 60.91 969 TYR B C 1
ATOM 17123 O O . TYR B 1 969 ? 15.961 16.562 -9.156 1 60.91 969 TYR B O 1
ATOM 17131 N N . LEU B 1 970 ? 15.977 16.422 -11.375 1 59.72 970 LEU B N 1
ATOM 17132 C CA . LEU B 1 970 ? 14.719 15.68 -11.469 1 59.72 970 LEU B CA 1
ATOM 17133 C C . LEU B 1 970 ? 14.797 14.375 -10.688 1 59.72 970 LEU B C 1
ATOM 17135 O O . LEU B 1 970 ? 13.773 13.867 -10.211 1 59.72 970 LEU B O 1
ATOM 17139 N N . HIS B 1 971 ? 15.992 13.836 -10.484 1 63.34 971 HIS B N 1
ATOM 17140 C CA . HIS B 1 971 ? 16.125 12.57 -9.766 1 63.34 971 HIS B CA 1
ATOM 17141 C C . HIS B 1 971 ? 15.789 12.742 -8.289 1 63.34 971 HIS B C 1
ATOM 17143 O O . HIS B 1 971 ? 15.562 11.758 -7.578 1 63.34 971 HIS B O 1
ATOM 17149 N N . GLU B 1 972 ? 15.664 13.969 -7.906 1 75.81 972 GLU B N 1
ATOM 17150 C CA . GLU B 1 972 ? 15.367 14.234 -6.504 1 75.81 972 GLU B CA 1
ATOM 17151 C C . GLU B 1 972 ? 13.867 14.391 -6.277 1 75.81 972 GLU B C 1
ATOM 17153 O O . GLU B 1 972 ? 13.438 14.977 -5.277 1 75.81 972 GLU B O 1
ATOM 17158 N N . TYR B 1 973 ? 13.211 13.875 -7.301 1 77.12 973 TYR B N 1
ATOM 17159 C CA . TYR B 1 973 ? 11.766 13.891 -7.117 1 77.12 973 TYR B CA 1
ATOM 17160 C C . TYR B 1 973 ? 11.375 13.195 -5.816 1 77.12 973 TYR B C 1
ATOM 17162 O O . TYR B 1 973 ? 11.945 12.164 -5.457 1 77.12 973 TYR B O 1
ATOM 17170 N N . PRO B 1 974 ? 10.438 13.875 -5.055 1 79.75 974 PRO B N 1
ATOM 17171 C CA . PRO B 1 974 ? 9.656 15.094 -5.312 1 79.75 974 PRO B CA 1
ATOM 17172 C C . PRO B 1 974 ? 10.266 16.328 -4.66 1 79.75 974 PRO B C 1
ATOM 17174 O O . PRO B 1 974 ? 9.758 17.438 -4.84 1 79.75 974 PRO B O 1
ATOM 17177 N N . LEU B 1 975 ? 11.344 16.234 -3.955 1 83.94 975 LEU B N 1
ATOM 17178 C CA . LEU B 1 975 ? 11.938 17.312 -3.184 1 83.94 975 LEU B CA 1
ATOM 17179 C C . LEU B 1 975 ? 12.344 18.469 -4.094 1 83.94 975 LEU B C 1
ATOM 17181 O O . LEU B 1 975 ? 12.406 19.625 -3.658 1 83.94 975 LEU B O 1
ATOM 17185 N N . TYR B 1 976 ? 12.586 18.188 -5.371 1 75.88 976 TYR B N 1
ATOM 17186 C CA . TYR B 1 976 ? 13.102 19.203 -6.293 1 75.88 976 TYR B CA 1
ATOM 17187 C C . TYR B 1 976 ? 12.125 20.344 -6.453 1 75.88 976 TYR B C 1
ATOM 17189 O O . TYR B 1 976 ? 12.523 21.469 -6.781 1 75.88 976 TYR B O 1
ATOM 17197 N N . TYR B 1 977 ? 10.844 20.094 -6.113 1 72.44 977 TYR B N 1
ATOM 17198 C CA . TYR B 1 977 ? 9.844 21.156 -6.234 1 72.44 977 TYR B CA 1
ATOM 17199 C C . TYR B 1 977 ? 10.125 22.281 -5.246 1 72.44 977 TYR B C 1
ATOM 17201 O O . TYR B 1 977 ? 9.68 23.422 -5.445 1 72.44 977 TYR B O 1
ATOM 17209 N N . PHE B 1 978 ? 11.031 22.047 -4.234 1 77.69 978 PHE B N 1
ATOM 17210 C CA . PHE B 1 978 ? 11.203 23 -3.154 1 77.69 978 PHE B CA 1
ATOM 17211 C C . PHE B 1 978 ? 12.641 23.5 -3.092 1 77.69 978 PHE B C 1
ATOM 17213 O O . PHE B 1 978 ? 12.969 24.391 -2.311 1 77.69 978 PHE B O 1
ATOM 17220 N N . LEU B 1 979 ? 13.555 23.062 -3.857 1 77.75 979 LEU B N 1
ATOM 17221 C CA . LEU B 1 979 ? 14.977 23.328 -3.699 1 77.75 979 LEU B CA 1
ATOM 17222 C C . LEU B 1 979 ? 15.352 24.688 -4.266 1 77.75 979 LEU B C 1
ATOM 17224 O O . LEU B 1 979 ? 16.359 25.281 -3.867 1 77.75 979 LEU B O 1
ATOM 17228 N N . GLY B 1 980 ? 14.539 25.297 -4.961 1 77.69 980 GLY B N 1
ATOM 17229 C CA . GLY B 1 980 ? 14.906 26.562 -5.566 1 77.69 980 GLY B CA 1
ATOM 17230 C C . GLY B 1 980 ? 13.883 27.656 -5.324 1 77.69 980 GLY B C 1
ATOM 17231 O O . GLY B 1 980 ? 12.938 27.469 -4.555 1 77.69 980 GLY B O 1
ATOM 17232 N N . HIS B 1 981 ? 14.336 28.766 -5.82 1 84.69 981 HIS B N 1
ATOM 17233 C CA . HIS B 1 981 ? 13.484 29.938 -5.695 1 84.69 981 HIS B CA 1
ATOM 17234 C C . HIS B 1 981 ? 12.188 29.781 -6.48 1 84.69 981 HIS B C 1
ATOM 17236 O O . HIS B 1 981 ? 12.211 29.344 -7.633 1 84.69 981 HIS B O 1
ATOM 17242 N N . THR B 1 982 ? 11.148 29.906 -5.801 1 86.81 982 THR B N 1
ATOM 17243 C CA . THR B 1 982 ? 9.836 29.906 -6.434 1 86.81 982 THR B CA 1
ATOM 17244 C C . THR B 1 982 ? 9.078 31.188 -6.133 1 86.81 982 THR B C 1
ATOM 17246 O O . THR B 1 982 ? 8.992 31.609 -4.977 1 86.81 982 THR B O 1
ATOM 17249 N N . ARG B 1 983 ? 8.578 31.844 -7.121 1 89.31 983 ARG B N 1
ATOM 17250 C CA . ARG B 1 983 ? 7.762 33.031 -6.957 1 89.31 983 ARG B CA 1
ATOM 17251 C C . ARG B 1 983 ? 6.5 32.969 -7.812 1 89.31 983 ARG B C 1
ATOM 17253 O O . ARG B 1 983 ? 6.566 32.688 -9.008 1 89.31 983 ARG B O 1
ATOM 17260 N N . PHE B 1 984 ? 5.465 33.094 -7.23 1 88.88 984 PHE B N 1
ATOM 17261 C CA . PHE B 1 984 ? 4.168 33.219 -7.887 1 88.88 984 PHE B CA 1
ATOM 17262 C C . PHE B 1 984 ? 3.439 34.469 -7.414 1 88.88 984 PHE B C 1
ATOM 17264 O O . PHE B 1 984 ? 3.369 34.719 -6.211 1 88.88 984 PHE B O 1
ATOM 17271 N N . SER B 1 985 ? 3.004 35.281 -8.359 1 91.75 985 SER B N 1
ATOM 17272 C CA . SER B 1 985 ? 2.311 36.531 -7.977 1 91.75 985 SER B CA 1
ATOM 17273 C C . SER B 1 985 ? 1.146 36.812 -8.914 1 91.75 985 SER B C 1
ATOM 17275 O O . SER B 1 985 ? 1.252 36.594 -10.125 1 91.75 985 SER B O 1
ATOM 17277 N N . TYR B 1 986 ? 0.106 37.062 -8.359 1 91.94 986 TYR B N 1
ATOM 17278 C CA . TYR B 1 986 ? -1.09 37.562 -9.016 1 91.94 986 TYR B CA 1
ATOM 17279 C C . TYR B 1 986 ? -1.296 39.031 -8.68 1 91.94 986 TYR B C 1
ATOM 17281 O O . TYR B 1 986 ? -1.497 39.406 -7.52 1 91.94 986 TYR B O 1
ATOM 17289 N N . GLN B 1 987 ? -1.119 39.906 -9.742 1 91.81 987 GLN B N 1
ATOM 17290 C CA . GLN B 1 987 ? -1.105 41.344 -9.484 1 91.81 987 GLN B CA 1
ATOM 17291 C C . GLN B 1 987 ? -2.041 42.062 -10.438 1 91.81 987 GLN B C 1
ATOM 17293 O O . GLN B 1 987 ? -2.334 41.594 -11.531 1 91.81 987 GLN B O 1
ATOM 17298 N N . LEU B 1 988 ? -2.516 43.188 -9.969 1 89.88 988 LEU B N 1
ATOM 17299 C CA . LEU B 1 988 ? -3.244 44.156 -10.789 1 89.88 988 LEU B CA 1
ATOM 17300 C C . LEU B 1 988 ? -2.344 45.312 -11.195 1 89.88 988 LEU B C 1
ATOM 17302 O O . LEU B 1 988 ? -1.629 45.875 -10.359 1 89.88 988 LEU B O 1
ATOM 17306 N N . GLU B 1 989 ? -2.27 45.5 -12.453 1 89.31 989 GLU B N 1
ATOM 17307 C CA . GLU B 1 989 ? -1.477 46.594 -12.984 1 89.31 989 GLU B CA 1
ATOM 17308 C C . GLU B 1 989 ? -2.311 47.469 -13.914 1 89.31 989 GLU B C 1
ATOM 17310 O O . GLU B 1 989 ? -3.285 47.031 -14.508 1 89.31 989 GLU B O 1
ATOM 17315 N N . PRO B 1 990 ? -1.878 48.812 -13.906 1 88.62 990 PRO B N 1
ATOM 17316 C CA . PRO B 1 990 ? -2.549 49.656 -14.914 1 88.62 990 PRO B CA 1
ATOM 17317 C C . PRO B 1 990 ? -2.242 49.219 -16.344 1 88.62 990 PRO B C 1
ATOM 17319 O O . PRO B 1 990 ? -1.104 48.844 -16.656 1 88.62 990 PRO B O 1
ATOM 17322 N N . ALA B 1 991 ? -3.295 49.125 -17.078 1 86.62 991 ALA B N 1
ATOM 17323 C CA . ALA B 1 991 ? -3.133 48.656 -18.469 1 86.62 991 ALA B CA 1
ATOM 17324 C C . ALA B 1 991 ? -2.273 49.625 -19.266 1 86.62 991 ALA B C 1
ATOM 17326 O O . ALA B 1 991 ? -2.496 50.844 -19.234 1 86.62 991 ALA B O 1
ATOM 17327 N N . GLU B 1 992 ? -1.259 49.031 -19.875 1 78.69 992 GLU B N 1
ATOM 17328 C CA . GLU B 1 992 ? -0.355 49.844 -20.672 1 78.69 992 GLU B CA 1
ATOM 17329 C C . GLU B 1 992 ? -1.056 50.406 -21.922 1 78.69 992 GLU B C 1
ATOM 17331 O O . GLU B 1 992 ? -1.698 49.656 -22.656 1 78.69 992 GLU B O 1
ATOM 17336 N N . GLY B 1 993 ? -0.92 51.531 -22.203 1 73.06 993 GLY B N 1
ATOM 17337 C CA . GLY B 1 993 ? -1.431 52.156 -23.422 1 73.06 993 GLY B CA 1
ATOM 17338 C C . GLY B 1 993 ? -2.889 52.562 -23.328 1 73.06 993 GLY B C 1
ATOM 17339 O O . GLY B 1 993 ? -3.441 53.125 -24.266 1 73.06 993 GLY B O 1
ATOM 17340 N N . ALA B 1 994 ? -3.5 52.094 -22.266 1 72.19 994 ALA B N 1
ATOM 17341 C CA . ALA B 1 994 ? -4.91 52.469 -22.156 1 72.19 994 ALA B CA 1
ATOM 17342 C C . ALA B 1 994 ? -5.074 53.906 -21.688 1 72.19 994 ALA B C 1
ATOM 17344 O O . ALA B 1 994 ? -4.176 54.469 -21.062 1 72.19 994 ALA B O 1
ATOM 17345 N N . LYS B 1 995 ? -6.051 54.531 -22.188 1 75.75 995 LYS B N 1
ATOM 17346 C CA . LYS B 1 995 ? -6.387 55.875 -21.719 1 75.75 995 LYS B CA 1
ATOM 17347 C C . LYS B 1 995 ? -6.645 55.875 -20.219 1 75.75 995 LYS B C 1
ATOM 17349 O O . LYS B 1 995 ? -7.223 54.938 -19.672 1 75.75 995 LYS B O 1
ATOM 17354 N N . PRO B 1 996 ? -6.031 56.781 -19.656 1 78.44 996 PRO B N 1
ATOM 17355 C CA . PRO B 1 996 ? -6.219 56.844 -18.203 1 78.44 996 PRO B CA 1
ATOM 17356 C C . PRO B 1 996 ? -7.691 56.938 -17.812 1 78.44 996 PRO B C 1
ATOM 17358 O O . PRO B 1 996 ? -8.438 57.75 -18.375 1 78.44 996 PRO B O 1
ATOM 17361 N N . ILE B 1 997 ? -8.086 56.062 -17.016 1 85.19 997 ILE B N 1
ATOM 17362 C CA . ILE B 1 997 ? -9.461 56 -16.516 1 85.19 997 ILE B CA 1
ATOM 17363 C C . ILE B 1 997 ? -9.531 56.594 -15.117 1 85.19 997 ILE B C 1
ATOM 17365 O O . ILE B 1 997 ? -8.688 56.312 -14.266 1 85.19 997 ILE B O 1
ATOM 17369 N N . GLU B 1 998 ? -10.375 57.594 -14.977 1 84.06 998 GLU B N 1
ATOM 17370 C CA . GLU B 1 998 ? -10.531 58.25 -13.672 1 84.06 998 GLU B CA 1
ATOM 17371 C C . GLU B 1 998 ? -11.352 57.375 -12.727 1 84.06 998 GLU B C 1
ATOM 17373 O O . GLU B 1 998 ? -11.039 57.281 -11.539 1 84.06 998 GLU B O 1
ATOM 17378 N N . LYS B 1 999 ? -12.414 56.906 -13.281 1 89.06 999 LYS B N 1
ATOM 17379 C CA . LYS B 1 999 ? -13.305 56.094 -12.445 1 89.06 999 LYS B CA 1
ATOM 17380 C C . LYS B 1 999 ? -13.984 55 -13.258 1 89.06 999 LYS B C 1
ATOM 17382 O O . LYS B 1 999 ? -14.258 55.188 -14.445 1 89.06 999 LYS B O 1
ATOM 17387 N N . ILE B 1 1000 ? -14.148 53.875 -12.57 1 90.06 1000 ILE B N 1
ATOM 17388 C CA . ILE B 1 1000 ? -14.977 52.812 -13.125 1 90.06 1000 ILE B CA 1
ATOM 17389 C C . ILE B 1 1000 ? -16.359 52.844 -12.477 1 90.06 1000 ILE B C 1
ATOM 17391 O O . ILE B 1 1000 ? -16.484 52.688 -11.258 1 90.06 1000 ILE B O 1
ATOM 17395 N N . GLN B 1 1001 ? -17.297 53.031 -13.156 1 91.62 1001 GLN B N 1
ATOM 17396 C CA . GLN B 1 1001 ? -18.656 53.156 -12.633 1 91.62 1001 GLN B CA 1
ATOM 17397 C C . GLN B 1 1001 ? -19.516 51.969 -12.984 1 91.62 1001 GLN B C 1
ATOM 17399 O O . GLN B 1 1001 ? -19.609 51.594 -14.156 1 91.62 1001 GLN B O 1
ATOM 17404 N N . ILE B 1 1002 ? -20 51.344 -12.023 1 92.12 1002 ILE B N 1
ATOM 17405 C CA . ILE B 1 1002 ? -20.984 50.281 -12.203 1 92.12 1002 ILE B CA 1
ATOM 17406 C C . ILE B 1 1002 ? -22.359 50.781 -11.758 1 92.12 1002 ILE B C 1
ATOM 17408 O O . ILE B 1 1002 ? -22.547 51.188 -10.609 1 92.12 1002 ILE B O 1
ATOM 17412 N N . GLN B 1 1003 ? -23.219 50.812 -12.648 1 91.56 1003 GLN B N 1
ATOM 17413 C CA . GLN B 1 1003 ? -24.578 51.281 -12.359 1 91.56 1003 GLN B CA 1
ATOM 17414 C C . GLN B 1 1003 ? -25.594 50.156 -12.57 1 91.56 1003 GLN B C 1
ATOM 17416 O O . GLN B 1 1003 ? -25.562 49.469 -13.602 1 91.56 1003 GLN B O 1
ATOM 17421 N N . VAL B 1 1004 ? -26.25 49.938 -11.602 1 90.19 1004 VAL B N 1
ATOM 17422 C CA . VAL B 1 1004 ? -27.312 48.938 -11.695 1 90.19 1004 VAL B CA 1
ATOM 17423 C C . VAL B 1 1004 ? -28.672 49.625 -11.523 1 90.19 1004 VAL B C 1
ATOM 17425 O O . VAL B 1 1004 ? -28.891 50.344 -10.555 1 90.19 1004 VAL B O 1
ATOM 17428 N N . THR B 1 1005 ? -29.484 49.531 -12.406 1 84.88 1005 THR B N 1
ATOM 17429 C CA . THR B 1 1005 ? -30.844 50.094 -12.32 1 84.88 1005 THR B CA 1
ATOM 17430 C C . THR B 1 1005 ? -31.875 48.969 -12.398 1 84.88 1005 THR B C 1
ATOM 17432 O O . THR B 1 1005 ? -31.875 48.156 -13.344 1 84.88 1005 THR B O 1
ATOM 17435 N N . ALA B 1 1006 ? -32.469 48.844 -11.195 1 75.19 1006 ALA B N 1
ATOM 17436 C CA . ALA B 1 1006 ? -33.5 47.844 -11.133 1 75.19 1006 ALA B CA 1
ATOM 17437 C C . ALA B 1 1006 ? -34.875 48.469 -11.328 1 75.19 1006 ALA B C 1
ATOM 17439 O O . ALA B 1 1006 ? -35.094 49.625 -10.961 1 75.19 1006 ALA B O 1
ATOM 17440 N N . GLY B 1 1007 ? -35.875 48.062 -12.172 1 65.31 1007 GLY B N 1
ATOM 17441 C CA . GLY B 1 1007 ? -37.219 48.562 -12.289 1 65.31 1007 GLY B CA 1
ATOM 17442 C C . GLY B 1 1007 ? -37.719 48.656 -13.727 1 65.31 1007 GLY B C 1
ATOM 17443 O O . GLY B 1 1007 ? -36.906 48.562 -14.656 1 65.31 1007 GLY B O 1
ATOM 17444 N N . ARG B 1 1008 ? -39.094 48.656 -14.07 1 54.03 1008 ARG B N 1
ATOM 17445 C CA . ARG B 1 1008 ? -39.844 48.562 -15.312 1 54.03 1008 ARG B CA 1
ATOM 17446 C C . ARG B 1 1008 ? -39.594 49.781 -16.188 1 54.03 1008 ARG B C 1
ATOM 17448 O O . ARG B 1 1008 ? -40.438 50.156 -17 1 54.03 1008 ARG B O 1
ATOM 17455 N N . LYS B 1 1009 ? -38.594 50.656 -15.852 1 51.53 1009 LYS B N 1
ATOM 17456 C CA . LYS B 1 1009 ? -38.625 51.781 -16.75 1 51.53 1009 LYS B CA 1
ATOM 17457 C C . LYS B 1 1009 ? -37.75 51.562 -17.984 1 51.53 1009 LYS B C 1
ATOM 17459 O O . LYS B 1 1009 ? -36.656 51 -17.875 1 51.53 1009 LYS B O 1
ATOM 17464 N N . ASN B 1 1010 ? -38.281 51.531 -19.188 1 45.31 1010 ASN B N 1
ATOM 17465 C CA . ASN B 1 1010 ? -37.75 51.344 -20.516 1 45.31 1010 ASN B CA 1
ATOM 17466 C C . ASN B 1 1010 ? -36.594 52.281 -20.797 1 45.31 1010 ASN B C 1
ATOM 17468 O O . ASN B 1 1010 ? -36.781 53.5 -20.781 1 45.31 1010 ASN B O 1
ATOM 17472 N N . PRO B 1 1011 ? -35.5 52.031 -20.688 1 46.12 1011 PRO B N 1
ATOM 17473 C CA . PRO B 1 1011 ? -34.531 53.031 -21.188 1 46.12 1011 PRO B CA 1
ATOM 17474 C C . PRO B 1 1011 ? -34.781 53.375 -22.656 1 46.12 1011 PRO B C 1
ATOM 17476 O O . PRO B 1 1011 ? -35.156 52.531 -23.438 1 46.12 1011 PRO B O 1
ATOM 17479 N N . PRO B 1 1012 ? -34.906 54.594 -23.094 1 42.28 1012 PRO B N 1
ATOM 17480 C CA . PRO B 1 1012 ? -35.281 54.969 -24.469 1 42.28 1012 PRO B CA 1
ATOM 17481 C C . PRO B 1 1012 ? -34.406 54.281 -25.516 1 42.28 1012 PRO B C 1
ATOM 17483 O O . PRO B 1 1012 ? -34.875 54.094 -26.656 1 42.28 1012 PRO B O 1
ATOM 17486 N N . ARG B 1 1013 ? -33.125 54.219 -25.391 1 43.16 1013 ARG B N 1
ATOM 17487 C CA . ARG B 1 1013 ? -32.281 53.844 -26.516 1 43.16 1013 ARG B CA 1
ATOM 17488 C C . ARG B 1 1013 ? -32.438 52.375 -26.891 1 43.16 1013 ARG B C 1
ATOM 17490 O O . ARG B 1 1013 ? -32.156 52 -28.031 1 43.16 1013 ARG B O 1
ATOM 17497 N N . VAL B 1 1014 ? -32.594 51.531 -26.062 1 40.81 1014 VAL B N 1
ATOM 17498 C CA . VAL B 1 1014 ? -32.688 50.125 -26.422 1 40.81 1014 VAL B CA 1
ATOM 17499 C C . VAL B 1 1014 ? -33.938 49.906 -27.297 1 40.81 1014 VAL B C 1
ATOM 17501 O O . VAL B 1 1014 ? -34.031 48.938 -28.031 1 40.81 1014 VAL B O 1
ATOM 17504 N N . SER B 1 1015 ? -34.969 50.75 -27.234 1 38.84 1015 SER B N 1
ATOM 17505 C CA . SER B 1 1015 ? -36.125 50.625 -28.109 1 38.84 1015 SER B CA 1
ATOM 17506 C C . SER B 1 1015 ? -35.75 50.812 -29.578 1 38.84 1015 SER B C 1
ATOM 17508 O O . SER B 1 1015 ? -36.375 50.25 -30.469 1 38.84 1015 SER B O 1
ATOM 17510 N N . GLU B 1 1016 ? -34.938 51.781 -29.859 1 42.22 1016 GLU B N 1
ATOM 17511 C CA . GLU B 1 1016 ? -34.625 52.031 -31.266 1 42.22 1016 GLU B CA 1
ATOM 17512 C C . GLU B 1 1016 ? -33.875 50.844 -31.875 1 42.22 1016 GLU B C 1
ATOM 17514 O O . GLU B 1 1016 ? -33.969 50.625 -33.094 1 42.22 1016 GLU B O 1
ATOM 17519 N N . MET B 1 1017 ? -33.031 50.25 -31.188 1 37.56 1017 MET B N 1
ATOM 17520 C CA . MET B 1 1017 ? -32.219 49.219 -31.812 1 37.56 1017 MET B CA 1
ATOM 17521 C C . MET B 1 1017 ? -33.031 47.969 -32.062 1 37.56 1017 MET B C 1
ATOM 17523 O O . MET B 1 1017 ? -32.719 47.219 -33 1 37.56 1017 MET B O 1
ATOM 17527 N N . MET B 1 1018 ? -33.906 47.531 -31.078 1 38 1018 MET B N 1
ATOM 17528 C CA . MET B 1 1018 ? -34.688 46.344 -31.422 1 38 1018 MET B CA 1
ATOM 17529 C C . MET B 1 1018 ? -35.969 46.75 -32.188 1 38 1018 MET B C 1
ATOM 17531 O O . MET B 1 1018 ? -36.656 47.688 -31.797 1 38 1018 MET B O 1
ATOM 17535 N N . ASN B 1 1019 ? -36.031 46.938 -33.5 1 35.84 1019 ASN B N 1
ATOM 17536 C CA . ASN B 1 1019 ? -37.25 47.094 -34.312 1 35.84 1019 ASN B CA 1
ATOM 17537 C C . ASN B 1 1019 ? -38.438 46.375 -33.625 1 35.84 1019 ASN B C 1
ATOM 17539 O O . ASN B 1 1019 ? -39.375 45.969 -34.312 1 35.84 1019 ASN B O 1
ATOM 17543 N N . LEU B 1 1020 ? -38.25 45.594 -32.5 1 35.62 1020 LEU B N 1
ATOM 17544 C CA . LEU B 1 1020 ? -39.469 44.906 -32.062 1 35.62 1020 LEU B CA 1
ATOM 17545 C C . LEU B 1 1020 ? -40.438 45.875 -31.438 1 35.62 1020 LEU B C 1
ATOM 17547 O O . LEU B 1 1020 ? -40.062 46.812 -30.766 1 35.62 1020 LEU B O 1
ATOM 17551 N N . ASN B 1 1021 ? -41.781 46.125 -31.969 1 37.19 1021 ASN B N 1
ATOM 17552 C CA . ASN B 1 1021 ? -42.906 46.906 -31.469 1 37.19 1021 ASN B CA 1
ATOM 17553 C C . ASN B 1 1021 ? -42.938 46.906 -29.953 1 37.19 1021 ASN B C 1
ATOM 17555 O O . ASN B 1 1021 ? -43.219 47.938 -29.328 1 37.19 1021 ASN B O 1
ATOM 17559 N N . ALA B 1 1022 ? -43.625 45.781 -29.25 1 40.06 1022 ALA B N 1
ATOM 17560 C CA . ALA B 1 1022 ? -43.906 45.75 -27.812 1 40.06 1022 ALA B CA 1
ATOM 17561 C C . ALA B 1 1022 ? -42.656 45.656 -26.984 1 40.06 1022 ALA B C 1
ATOM 17563 O O . ALA B 1 1022 ? -41.938 44.656 -27.047 1 40.06 1022 ALA B O 1
ATOM 17564 N N . THR B 1 1023 ? -42 46.625 -26.734 1 43.91 1023 THR B N 1
ATOM 17565 C CA . THR B 1 1023 ? -40.719 46.75 -26.047 1 43.91 1023 THR B CA 1
ATOM 17566 C C . THR B 1 1023 ? -40.75 46.062 -24.688 1 43.91 1023 THR B C 1
ATOM 17568 O O . THR B 1 1023 ? -41.5 46.469 -23.797 1 43.91 1023 THR B O 1
ATOM 17571 N N . PRO B 1 1024 ? -40.5 44.75 -24.594 1 51.78 1024 PRO B N 1
ATOM 17572 C CA . PRO B 1 1024 ? -40.469 44.125 -23.281 1 51.78 1024 PRO B CA 1
ATOM 17573 C C . PRO B 1 1024 ? -39.688 44.938 -22.25 1 51.78 1024 PRO B C 1
ATOM 17575 O O . PRO B 1 1024 ? -38.75 45.625 -22.609 1 51.78 1024 PRO B O 1
ATOM 17578 N N . GLU B 1 1025 ? -40.312 45.406 -21.188 1 55.75 1025 GLU B N 1
ATOM 17579 C CA . GLU B 1 1025 ? -39.75 46.125 -20.062 1 55.75 1025 GLU B CA 1
ATOM 17580 C C . GLU B 1 1025 ? -38.5 45.438 -19.516 1 55.75 1025 GLU B C 1
ATOM 17582 O O . GLU B 1 1025 ? -38.531 44.219 -19.297 1 55.75 1025 GLU B O 1
ATOM 17587 N N . SER B 1 1026 ? -37.375 46.094 -19.703 1 61.31 1026 SER B N 1
ATOM 17588 C CA . SER B 1 1026 ? -36.125 45.594 -19.172 1 61.31 1026 SER B CA 1
ATOM 17589 C C . SER B 1 1026 ? -36.188 45.375 -17.656 1 61.31 1026 SER B C 1
ATOM 17591 O O . SER B 1 1026 ? -36.781 46.219 -16.938 1 61.31 1026 SER B O 1
ATOM 17593 N N . VAL B 1 1027 ? -35.812 44.281 -17.094 1 70.94 1027 VAL B N 1
ATOM 17594 C CA . VAL B 1 1027 ? -35.875 44 -15.672 1 70.94 1027 VAL B CA 1
ATOM 17595 C C . VAL B 1 1027 ? -34.625 44.562 -14.977 1 70.94 1027 VAL B C 1
ATOM 17597 O O . VAL B 1 1027 ? -34.719 45.156 -13.898 1 70.94 1027 VAL B O 1
ATOM 17600 N N . ILE B 1 1028 ? -33.438 44.438 -15.523 1 82.5 1028 ILE B N 1
ATOM 17601 C CA . ILE B 1 1028 ? -32.219 44.906 -14.875 1 82.5 1028 ILE B CA 1
ATOM 17602 C C . ILE B 1 1028 ? -31.25 45.406 -15.93 1 82.5 1028 ILE B C 1
ATOM 17604 O O . ILE B 1 1028 ? -31.109 44.812 -17 1 82.5 1028 ILE B O 1
ATOM 17608 N N . THR B 1 1029 ? -30.812 46.656 -15.875 1 86.31 1029 THR B N 1
ATOM 17609 C CA . THR B 1 1029 ? -29.75 47.219 -16.703 1 86.31 1029 THR B CA 1
ATOM 17610 C C . THR B 1 1029 ? -28.469 47.438 -15.891 1 86.31 1029 THR B C 1
ATOM 17612 O O . THR B 1 1029 ? -28.5 48.031 -14.82 1 86.31 1029 THR B O 1
ATOM 17615 N N . VAL B 1 1030 ? -27.484 46.844 -16.219 1 90.56 1030 VAL B N 1
ATOM 17616 C CA . VAL B 1 1030 ? -26.188 47 -15.578 1 90.56 1030 VAL B CA 1
ATOM 17617 C C . VAL B 1 1030 ? -25.219 47.688 -16.547 1 90.56 1030 VAL B C 1
ATOM 17619 O O . VAL B 1 1030 ? -25.062 47.281 -17.688 1 90.56 1030 VAL B O 1
ATOM 17622 N N . LYS B 1 1031 ? -24.688 48.781 -16.188 1 89.56 1031 LYS B N 1
ATOM 17623 C CA . LYS B 1 1031 ? -23.672 49.469 -16.969 1 89.56 1031 LYS B CA 1
ATOM 17624 C C . LYS B 1 1031 ? -22.328 49.469 -16.266 1 89.56 1031 LYS B C 1
ATOM 17626 O O . LYS B 1 1031 ? -22.25 49.75 -15.062 1 89.56 1031 LYS B O 1
ATOM 17631 N N . ALA B 1 1032 ? -21.406 48.938 -16.734 1 91.06 1032 ALA B N 1
ATOM 17632 C CA . ALA B 1 1032 ? -20.031 49.031 -16.266 1 91.06 1032 ALA B CA 1
ATOM 17633 C C . ALA B 1 1032 ? -19.203 49.938 -17.172 1 91.06 1032 ALA B C 1
ATOM 17635 O O . ALA B 1 1032 ? -18.766 49.531 -18.25 1 91.06 1032 ALA B O 1
ATOM 17636 N N . LEU B 1 1033 ? -18.906 51.156 -16.766 1 89.75 1033 LEU B N 1
ATOM 17637 C CA . LEU B 1 1033 ? -18.328 52.188 -17.641 1 89.75 1033 LEU B CA 1
ATOM 17638 C C . LEU B 1 1033 ? -16.969 52.625 -17.125 1 89.75 1033 LEU B C 1
ATOM 17640 O O . LEU B 1 1033 ? -16.766 52.719 -15.906 1 89.75 1033 LEU B O 1
ATOM 17644 N N . GLY B 1 1034 ? -16.078 52.688 -17.953 1 88.75 1034 GLY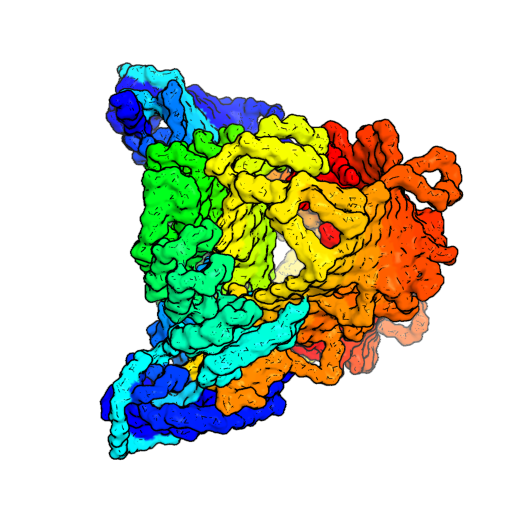 B N 1
ATOM 17645 C CA . GLY B 1 1034 ? -14.844 53.438 -17.672 1 88.75 1034 GLY B CA 1
ATOM 17646 C C . GLY B 1 1034 ? -14.93 54.906 -18.031 1 88.75 1034 GLY B C 1
ATOM 17647 O O . GLY B 1 1034 ? -15.086 55.25 -19.203 1 88.75 1034 GLY B O 1
ATOM 17648 N N . LEU B 1 1035 ? -14.852 55.75 -17 1 88 1035 LEU B N 1
ATOM 17649 C CA . LEU B 1 1035 ? -15.047 57.156 -17.234 1 88 1035 LEU B CA 1
ATOM 17650 C C . LEU B 1 1035 ? -13.719 57.906 -17.266 1 88 1035 LEU B C 1
ATOM 17652 O O . LEU B 1 1035 ? -12.867 57.688 -16.406 1 88 1035 LEU B O 1
ATOM 17656 N N . SER B 1 1036 ? -13.406 58.594 -18.281 1 80.81 1036 SER B N 1
ATOM 17657 C CA . SER B 1 1036 ? -12.266 59.5 -18.406 1 80.81 1036 SER B CA 1
ATOM 17658 C C . SER B 1 1036 ? -12.703 60.875 -18.938 1 80.81 1036 SER B C 1
ATOM 17660 O O . SER B 1 1036 ? -12.711 61.094 -20.156 1 80.81 1036 SER B O 1
ATOM 17662 N N . PRO B 1 1037 ? -13.203 61.875 -18.219 1 69.94 1037 PRO B N 1
ATOM 17663 C CA . PRO B 1 1037 ? -13.648 63.156 -18.781 1 69.94 1037 PRO B CA 1
ATOM 17664 C C . PRO B 1 1037 ? -12.508 63.938 -19.422 1 69.94 1037 PRO B C 1
ATOM 17666 O O . PRO B 1 1037 ? -11.391 63.969 -18.906 1 69.94 1037 PRO B O 1
ATOM 17669 N N . PRO B 1 1038 ? -12.812 64.375 -20.672 1 68.12 1038 PRO B N 1
ATOM 17670 C CA . PRO B 1 1038 ? -14.125 64.625 -21.281 1 68.12 1038 PRO B CA 1
ATOM 17671 C C . PRO B 1 1038 ? -14.5 63.531 -22.281 1 68.12 1038 PRO B C 1
ATOM 17673 O O . PRO B 1 1038 ? -15.492 63.688 -23 1 68.12 1038 PRO B O 1
ATOM 17676 N N . ALA B 1 1039 ? -13.758 62.531 -22.266 1 69.5 1039 ALA B N 1
ATOM 17677 C CA . ALA B 1 1039 ? -14.031 61.531 -23.281 1 69.5 1039 ALA B CA 1
ATOM 17678 C C . ALA B 1 1039 ? -15.32 60.781 -22.984 1 69.5 1039 ALA B C 1
ATOM 17680 O O . ALA B 1 1039 ? -15.82 60.812 -21.859 1 69.5 1039 ALA B O 1
ATOM 17681 N N . LYS B 1 1040 ? -15.891 60.25 -24.031 1 78.56 1040 LYS B N 1
ATOM 17682 C CA . LYS B 1 1040 ? -17.125 59.469 -23.922 1 78.56 1040 LYS B CA 1
ATOM 17683 C C . LYS B 1 1040 ? -16.875 58.188 -23.125 1 78.56 1040 LYS B C 1
ATOM 17685 O O . LYS B 1 1040 ? -15.812 57.594 -23.219 1 78.56 1040 LYS B O 1
ATOM 17690 N N . PRO B 1 1041 ? -17.75 57.906 -22.266 1 83.88 1041 PRO B N 1
ATOM 17691 C CA . PRO B 1 1041 ? -17.609 56.688 -21.453 1 83.88 1041 PRO B CA 1
ATOM 17692 C C . PRO B 1 1041 ? -17.469 55.438 -22.281 1 83.88 1041 PRO B C 1
ATOM 17694 O O . PRO B 1 1041 ? -18.109 55.312 -23.344 1 83.88 1041 PRO B O 1
ATOM 17697 N N . LEU B 1 1042 ? -16.484 54.656 -21.969 1 85.88 1042 LEU B N 1
ATOM 17698 C CA . LEU B 1 1042 ? -16.312 53.344 -22.578 1 85.88 1042 LEU B CA 1
ATOM 17699 C C . LEU B 1 1042 ? -16.734 52.219 -21.625 1 85.88 1042 LEU B C 1
ATOM 17701 O O . LEU B 1 1042 ? -16.672 52.406 -20.406 1 85.88 1042 LEU B O 1
ATOM 17705 N N . GLY B 1 1043 ? -17.281 51.219 -22.078 1 88.88 1043 GLY B N 1
ATOM 17706 C CA . GLY B 1 1043 ? -17.672 50.094 -21.266 1 88.88 1043 GLY B CA 1
ATOM 17707 C C . GLY B 1 1043 ? -18.781 49.281 -21.875 1 88.88 1043 GLY B C 1
ATOM 17708 O O . GLY B 1 1043 ? -18.922 49.219 -23.109 1 88.88 1043 GLY B O 1
ATOM 17709 N N . TYR B 1 1044 ? -19.344 48.531 -21 1 89.25 1044 TYR B N 1
ATOM 17710 C CA . TYR B 1 1044 ? -20.391 47.625 -21.484 1 89.25 1044 TYR B CA 1
ATOM 17711 C C . TYR B 1 1044 ? -21.703 47.906 -20.781 1 89.25 1044 TYR B C 1
ATOM 17713 O O . TYR B 1 1044 ? -21.734 48.344 -19.625 1 89.25 1044 TYR B O 1
ATOM 17721 N N . GLU B 1 1045 ? -22.672 47.719 -21.5 1 88.12 1045 GLU B N 1
ATOM 17722 C CA . GLU B 1 1045 ? -24.031 47.812 -20.953 1 88.12 1045 GLU B CA 1
ATOM 17723 C C . GLU B 1 1045 ? -24.781 46.5 -21.156 1 88.12 1045 GLU B C 1
ATOM 17725 O O . GLU B 1 1045 ? -24.766 45.938 -22.266 1 88.12 1045 GLU B O 1
ATOM 17730 N N . GLY B 1 1046 ? -25.172 45.938 -20.109 1 88.12 1046 GLY B N 1
ATOM 17731 C CA . GLY B 1 1046 ? -25.984 44.75 -20.172 1 88.12 1046 GLY B CA 1
ATOM 17732 C C . GLY B 1 1046 ? -27.438 44.969 -19.812 1 88.12 1046 GLY B C 1
ATOM 17733 O O . GLY B 1 1046 ? -27.734 45.688 -18.844 1 88.12 1046 GLY B O 1
ATOM 17734 N N . VAL B 1 1047 ? -28.297 44.469 -20.656 1 86.88 1047 VAL B N 1
ATOM 17735 C CA . VAL B 1 1047 ? -29.719 44.594 -20.391 1 86.88 1047 VAL B CA 1
ATOM 17736 C C . VAL B 1 1047 ? -30.359 43.188 -20.422 1 86.88 1047 VAL B C 1
ATOM 17738 O O . VAL B 1 1047 ? -30.062 42.375 -21.297 1 86.88 1047 VAL B O 1
ATOM 17741 N N . ALA B 1 1048 ? -31 42.938 -19.438 1 85.75 1048 ALA B N 1
ATOM 17742 C CA . ALA B 1 1048 ? -31.688 41.625 -19.359 1 85.75 1048 ALA B CA 1
ATOM 17743 C C . ALA B 1 1048 ? -33.188 41.812 -19.453 1 85.75 1048 ALA B C 1
ATOM 17745 O O . ALA B 1 1048 ? -33.75 42.75 -18.875 1 85.75 1048 ALA B O 1
ATOM 17746 N N . PHE B 1 1049 ? -33.781 41 -20.375 1 81.12 1049 PHE B N 1
ATOM 17747 C CA . PHE B 1 1049 ? -35.219 41 -20.547 1 81.12 1049 PHE B CA 1
ATOM 17748 C C . PHE B 1 1049 ? -35.812 39.688 -20.062 1 81.12 1049 PHE B C 1
ATOM 17750 O O . PHE B 1 1049 ? -35.25 38.625 -20.281 1 81.12 1049 PHE B O 1
ATOM 17757 N N . TYR B 1 1050 ? -36.719 39.719 -19.203 1 74.94 1050 TYR B N 1
ATOM 17758 C CA . TYR B 1 1050 ? -37.469 38.531 -18.812 1 74.94 1050 TYR B CA 1
ATOM 17759 C C . TYR B 1 1050 ? -38.844 38.5 -19.438 1 74.94 1050 TYR B C 1
ATOM 17761 O O . TYR B 1 1050 ? -39.656 39.375 -19.172 1 74.94 1050 TYR B O 1
ATOM 17769 N N . LEU B 1 1051 ? -38.969 37.656 -20.453 1 73.69 1051 LEU B N 1
ATOM 17770 C CA . LEU B 1 1051 ? -40.25 37.562 -21.172 1 73.69 1051 LEU B CA 1
ATOM 17771 C C . LEU B 1 1051 ? -40.938 36.25 -20.828 1 73.69 1051 LEU B C 1
ATOM 17773 O O . LEU B 1 1051 ? -40.781 35.25 -21.547 1 73.69 1051 LEU B O 1
ATOM 17777 N N . PRO B 1 1052 ? -41.531 36.188 -19.703 1 68.25 1052 PRO B N 1
ATOM 17778 C CA . PRO B 1 1052 ? -42.219 34.938 -19.344 1 68.25 1052 PRO B CA 1
ATOM 17779 C C . PRO B 1 1052 ? -43.438 34.656 -20.203 1 68.25 1052 PRO B C 1
ATOM 17781 O O . PRO B 1 1052 ? -44.219 35.562 -20.5 1 68.25 1052 PRO B O 1
ATOM 17784 N N . THR B 1 1053 ? -43.281 33.656 -21.016 1 66.5 1053 THR B N 1
ATOM 17785 C CA . THR B 1 1053 ? -44.5 33.188 -21.656 1 66.5 1053 THR B CA 1
ATOM 17786 C C . THR B 1 1053 ? -45.094 31.984 -20.891 1 66.5 1053 THR B C 1
ATOM 17788 O O . THR B 1 1053 ? -44.469 31.469 -19.969 1 66.5 1053 THR B O 1
ATOM 17791 N N . ALA B 1 1054 ? -46.375 31.672 -21.094 1 62.81 1054 ALA B N 1
ATOM 17792 C CA . ALA B 1 1054 ? -47.062 30.609 -20.375 1 62.81 1054 ALA B CA 1
ATOM 17793 C C . ALA B 1 1054 ? -46.281 29.297 -20.438 1 62.81 1054 ALA B C 1
ATOM 17795 O O . ALA B 1 1054 ? -46.25 28.547 -19.453 1 62.81 1054 ALA B O 1
ATOM 17796 N N . GLN B 1 1055 ? -45.562 29.062 -21.516 1 65 1055 GLN B N 1
ATOM 17797 C CA . GLN B 1 1055 ? -44.938 27.766 -21.656 1 65 1055 GLN B CA 1
ATOM 17798 C C . GLN B 1 1055 ? -43.406 27.891 -21.688 1 65 1055 GLN B C 1
ATOM 17800 O O . GLN B 1 1055 ? -42.688 26.906 -21.469 1 65 1055 GLN B O 1
ATOM 17805 N N . ARG B 1 1056 ? -43 29 -21.906 1 70.81 1056 ARG B N 1
ATOM 17806 C CA . ARG B 1 1056 ? -41.562 29.172 -22.078 1 70.81 1056 ARG B CA 1
ATOM 17807 C C . ARG B 1 1056 ? -41.062 30.406 -21.344 1 70.81 1056 ARG B C 1
ATOM 17809 O O . ARG B 1 1056 ? -41.75 31.438 -21.297 1 70.81 1056 ARG B O 1
ATOM 17816 N N . ASP B 1 1057 ? -40.062 30.219 -20.531 1 75.81 1057 ASP B N 1
ATOM 17817 C CA . ASP B 1 1057 ? -39.375 31.375 -19.969 1 75.81 1057 ASP B CA 1
ATOM 17818 C C . ASP B 1 1057 ? -38.219 31.797 -20.859 1 75.81 1057 ASP B C 1
ATOM 17820 O O . ASP B 1 1057 ? -37.344 30.969 -21.203 1 75.81 1057 ASP B O 1
ATOM 17824 N N . ASN B 1 1058 ? -38.406 32.875 -21.375 1 78.19 1058 ASN B N 1
ATOM 17825 C CA . ASN B 1 1058 ? -37.344 33.375 -22.25 1 78.19 1058 ASN B CA 1
ATOM 17826 C C . ASN B 1 1058 ? -36.531 34.5 -21.594 1 78.19 1058 ASN B C 1
ATOM 17828 O O . ASN B 1 1058 ? -37.125 35.438 -21.047 1 78.19 1058 ASN B O 1
ATOM 17832 N N . ILE B 1 1059 ? -35.375 34.25 -21.406 1 80.81 1059 ILE B N 1
ATOM 17833 C CA . ILE B 1 1059 ? -34.5 35.281 -20.906 1 80.81 1059 ILE B CA 1
ATOM 17834 C C . ILE B 1 1059 ? -33.531 35.75 -22.031 1 80.81 1059 ILE B C 1
ATOM 17836 O O . ILE B 1 1059 ? -32.938 34.906 -22.719 1 80.81 1059 ILE B O 1
ATOM 17840 N N . GLU B 1 1060 ? -33.594 37 -22.281 1 85 1060 GLU B N 1
ATOM 17841 C CA . GLU B 1 1060 ? -32.688 37.531 -23.266 1 85 1060 GLU B CA 1
ATOM 17842 C C . GLU B 1 1060 ? -31.719 38.562 -22.641 1 85 1060 GLU B C 1
ATOM 17844 O O . GLU B 1 1060 ? -32.125 39.375 -21.812 1 85 1060 GLU B O 1
ATOM 17849 N N . MET B 1 1061 ? -30.578 38.344 -22.828 1 87.88 1061 MET B N 1
ATOM 17850 C CA . MET B 1 1061 ? -29.562 39.281 -22.328 1 87.88 1061 MET B CA 1
ATOM 17851 C C . MET B 1 1061 ? -28.734 39.812 -23.484 1 87.88 1061 MET B C 1
ATOM 17853 O O . MET B 1 1061 ? -28.328 39.094 -24.391 1 87.88 1061 MET B O 1
ATOM 17857 N N . ILE B 1 1062 ? -28.609 41.062 -23.516 1 87.69 1062 ILE B N 1
ATOM 17858 C CA . ILE B 1 1062 ? -27.797 41.719 -24.531 1 87.69 1062 ILE B CA 1
ATOM 17859 C C . ILE B 1 1062 ? -26.688 42.531 -23.875 1 87.69 1062 ILE B C 1
ATOM 17861 O O . ILE B 1 1062 ? -26.969 43.375 -23 1 87.69 1062 ILE B O 1
ATOM 17865 N N . VAL B 1 1063 ? -25.578 42.25 -24.109 1 89.88 1063 VAL B N 1
ATOM 17866 C CA . VAL B 1 1063 ? -24.453 43.062 -23.656 1 89.88 1063 VAL B CA 1
ATOM 17867 C C . VAL B 1 1063 ? -23.859 43.812 -24.844 1 89.88 1063 VAL B C 1
ATOM 17869 O O . VAL B 1 1063 ? -23.562 43.219 -25.875 1 89.88 1063 VAL B O 1
ATOM 17872 N N . SER B 1 1064 ? -23.844 45.062 -24.734 1 87.25 1064 SER B N 1
ATOM 17873 C CA . SER B 1 1064 ? -23.344 45.875 -25.844 1 87.25 1064 SER B CA 1
ATOM 17874 C C . SER B 1 1064 ? -22.156 46.75 -25.406 1 87.25 1064 SER B C 1
ATOM 17876 O O . SER B 1 1064 ? -22.062 47.125 -24.25 1 87.25 1064 SER B O 1
ATOM 17878 N N . ASP B 1 1065 ? -21.266 46.875 -26.281 1 85.81 1065 ASP B N 1
ATOM 17879 C CA . ASP B 1 1065 ? -20.156 47.812 -26.094 1 85.81 1065 ASP B CA 1
ATOM 17880 C C . ASP B 1 1065 ? -20.625 49.25 -26.312 1 85.81 1065 ASP B C 1
ATOM 17882 O O . ASP B 1 1065 ? -21.25 49.562 -27.328 1 85.81 1065 ASP B O 1
ATOM 17886 N N . ILE B 1 1066 ? -20.531 50.125 -25.359 1 79 1066 ILE B N 1
ATOM 17887 C CA . ILE B 1 1066 ? -21.031 51.5 -25.438 1 79 1066 ILE B CA 1
ATOM 17888 C C . ILE B 1 1066 ? -20.031 52.375 -26.188 1 79 1066 ILE B C 1
ATOM 17890 O O . ILE B 1 1066 ? -20.359 53.469 -26.625 1 79 1066 ILE B O 1
ATOM 17894 N N . GLY B 1 1067 ? -18.984 52 -26.641 1 68.31 1067 GLY B N 1
ATOM 17895 C CA . GLY B 1 1067 ? -18.062 52.875 -27.344 1 68.31 1067 GLY B CA 1
ATOM 17896 C C . GLY B 1 1067 ? -18.531 53.219 -28.75 1 68.31 1067 GLY B C 1
ATOM 17897 O O . GLY B 1 1067 ? -19.312 52.469 -29.344 1 68.31 1067 GLY B O 1
ATOM 17898 N N . GLU B 1 1068 ? -18.422 54.5 -29.312 1 57.66 1068 GLU B N 1
ATOM 17899 C CA . GLU B 1 1068 ? -18.875 55.031 -30.578 1 57.66 1068 GLU B CA 1
ATOM 17900 C C . GLU B 1 1068 ? -18.641 54.062 -31.719 1 57.66 1068 GLU B C 1
ATOM 17902 O O . GLU B 1 1068 ? -19.484 53.906 -32.594 1 57.66 1068 GLU B O 1
ATOM 17907 N N . GLU B 1 1069 ? -17.422 53.5 -31.828 1 59 1069 GLU B N 1
ATOM 17908 C CA . GLU B 1 1069 ? -17.078 52.75 -33.031 1 59 1069 GLU B CA 1
ATOM 17909 C C . GLU B 1 1069 ? -17.203 51.25 -32.781 1 59 1069 GLU B C 1
ATOM 17911 O O . GLU B 1 1069 ? -16.938 50.438 -33.688 1 59 1069 GLU B O 1
ATOM 17916 N N . ALA B 1 1070 ? -17.781 50.875 -31.672 1 63.97 1070 ALA B N 1
ATOM 17917 C CA . ALA B 1 1070 ? -17.688 49.438 -31.406 1 63.97 1070 ALA B CA 1
ATOM 17918 C C . ALA B 1 1070 ? -18.984 48.75 -31.766 1 63.97 1070 ALA B C 1
ATOM 17920 O O . ALA B 1 1070 ? -20.062 49.188 -31.391 1 63.97 1070 ALA B O 1
ATOM 17921 N N . ASN B 1 1071 ? -18.953 48 -32.75 1 76.81 1071 ASN B N 1
ATOM 17922 C CA . ASN B 1 1071 ? -20.094 47.219 -33.188 1 76.81 1071 ASN B CA 1
ATOM 17923 C C . ASN B 1 1071 ? -20.141 45.844 -32.5 1 76.81 1071 ASN B C 1
ATOM 17925 O O . ASN B 1 1071 ? -20.766 44.906 -33 1 76.81 1071 ASN B O 1
ATOM 17929 N N . TRP B 1 1072 ? -19.547 45.781 -31.312 1 85.31 1072 TRP B N 1
ATOM 17930 C CA . TRP B 1 1072 ? -19.547 44.469 -30.672 1 85.31 1072 TRP B CA 1
ATOM 17931 C C . TRP B 1 1072 ? -20.781 44.312 -29.797 1 85.31 1072 TRP B C 1
ATOM 17933 O O . TRP B 1 1072 ? -21.125 45.219 -29.031 1 85.31 1072 TRP B O 1
ATOM 17943 N N . LYS B 1 1073 ? -21.406 43.25 -29.891 1 88.31 1073 LYS B N 1
ATOM 17944 C CA . LYS B 1 1073 ? -22.547 42.875 -29.062 1 88.31 1073 LYS B CA 1
ATOM 17945 C C . LYS B 1 1073 ? -22.547 41.375 -28.781 1 88.31 1073 LYS B C 1
ATOM 17947 O O . LYS B 1 1073 ? -21.969 40.594 -29.531 1 88.31 1073 LYS B O 1
ATOM 17952 N N . MET B 1 1074 ? -22.906 41.125 -27.641 1 89.5 1074 MET B N 1
ATOM 17953 C CA . MET B 1 1074 ? -23.156 39.75 -27.281 1 89.5 1074 MET B CA 1
ATOM 17954 C C . MET B 1 1074 ? -24.625 39.5 -26.938 1 89.5 1074 MET B C 1
ATOM 17956 O O . MET B 1 1074 ? -25.203 40.25 -26.125 1 89.5 1074 MET B O 1
ATOM 17960 N N . CYS B 1 1075 ? -25.219 38.656 -27.625 1 89.12 1075 CYS B N 1
ATOM 17961 C CA . CYS B 1 1075 ? -26.625 38.344 -27.406 1 89.12 1075 CYS B CA 1
ATOM 17962 C C . CYS B 1 1075 ? -26.797 36.906 -26.922 1 89.12 1075 CYS B C 1
ATOM 17964 O O . CYS B 1 1075 ? -26.328 35.969 -27.562 1 89.12 1075 CYS B O 1
ATOM 17966 N N . ALA B 1 1076 ? -27.234 36.844 -25.797 1 88.94 1076 ALA B N 1
ATOM 17967 C CA . ALA B 1 1076 ? -27.516 35.531 -25.234 1 88.94 1076 ALA B CA 1
ATOM 17968 C C . ALA B 1 1076 ? -29.016 35.312 -25.047 1 88.94 1076 ALA B C 1
ATOM 17970 O O . ALA B 1 1076 ? -29.719 36.219 -24.609 1 88.94 1076 ALA B O 1
ATOM 17971 N N . ASN B 1 1077 ? -29.438 34.281 -25.578 1 85.81 1077 ASN B N 1
ATOM 17972 C CA . ASN B 1 1077 ? -30.828 33.875 -25.391 1 85.81 1077 ASN B CA 1
ATOM 17973 C C . ASN B 1 1077 ? -30.938 32.5 -24.734 1 85.81 1077 ASN B C 1
ATOM 17975 O O . ASN B 1 1077 ? -30.219 31.578 -25.109 1 85.81 1077 ASN B O 1
ATOM 17979 N N . ALA B 1 1078 ? -31.578 32.438 -23.688 1 84.94 1078 ALA B N 1
ATOM 17980 C CA . ALA B 1 1078 ? -31.859 31.172 -23.031 1 84.94 1078 ALA B CA 1
ATOM 17981 C C . ALA B 1 1078 ? -33.344 30.922 -22.938 1 84.94 1078 ALA B C 1
ATOM 17983 O O . ALA B 1 1078 ? -34.125 31.797 -22.516 1 84.94 1078 ALA B O 1
ATOM 17984 N N . ASN B 1 1079 ? -33.719 29.828 -23.531 1 81.56 1079 ASN B N 1
ATOM 17985 C CA . ASN B 1 1079 ? -35.125 29.422 -23.516 1 81.56 1079 ASN B CA 1
ATOM 17986 C C . ASN B 1 1079 ? -35.312 28.125 -22.75 1 81.56 1079 ASN B C 1
ATOM 17988 O O . ASN B 1 1079 ? -34.594 27.141 -22.969 1 81.56 1079 ASN B O 1
ATOM 17992 N N . THR B 1 1080 ? -36.062 28.219 -21.797 1 77.38 1080 THR B N 1
ATOM 17993 C CA . THR B 1 1080 ? -36.406 27 -21.062 1 77.38 1080 THR B CA 1
ATOM 17994 C C . THR B 1 1080 ? -37.844 26.578 -21.375 1 77.38 1080 THR B C 1
ATOM 17996 O O . THR B 1 1080 ? -38.781 27.391 -21.281 1 77.38 1080 THR B O 1
ATOM 17999 N N . ASP B 1 1081 ? -37.906 25.438 -22 1 70.81 1081 ASP B N 1
ATOM 18000 C CA . ASP B 1 1081 ? -39.25 24.906 -22.25 1 70.81 1081 ASP B CA 1
ATOM 18001 C C . ASP B 1 1081 ? -39.75 24.141 -21.016 1 70.81 1081 ASP B C 1
ATOM 18003 O O . ASP B 1 1081 ? -39.219 23.094 -20.672 1 70.81 1081 ASP B O 1
ATOM 18007 N N . LYS B 1 1082 ? -40.719 24.75 -20.422 1 61.78 1082 LYS B N 1
ATOM 18008 C CA . LYS B 1 1082 ? -41.281 24.125 -19.219 1 61.78 1082 LYS B CA 1
ATOM 18009 C C . LYS B 1 1082 ? -42 22.828 -19.547 1 61.78 1082 LYS B C 1
ATOM 18011 O O . LYS B 1 1082 ? -42.125 21.938 -18.703 1 61.78 1082 LYS B O 1
ATOM 18016 N N . SER B 1 1083 ? -42.469 22.688 -20.828 1 59.91 1083 SER B N 1
ATOM 18017 C CA . SER B 1 1083 ? -43.25 21.484 -21.172 1 59.91 1083 SER B CA 1
ATOM 18018 C C . SER B 1 1083 ? -42.312 20.328 -21.531 1 59.91 1083 SER B C 1
ATOM 18020 O O . SER B 1 1083 ? -42.594 19.188 -21.188 1 59.91 1083 SER B O 1
ATOM 18022 N N . GLN B 1 1084 ? -41.219 20.625 -22.281 1 63 1084 GLN B N 1
ATOM 18023 C CA . GLN B 1 1084 ? -40.281 19.594 -22.688 1 63 1084 GLN B CA 1
ATOM 18024 C C . GLN B 1 1084 ? -38.938 19.781 -21.984 1 63 1084 GLN B C 1
ATOM 18026 O O . GLN B 1 1084 ? -38.344 20.859 -22.016 1 63 1084 GLN B O 1
ATOM 18031 N N . THR B 1 1085 ? -38.938 19.344 -20.719 1 65.12 1085 THR B N 1
ATOM 18032 C CA . THR B 1 1085 ? -37.719 19.453 -19.906 1 65.12 1085 THR B CA 1
ATOM 18033 C C . THR B 1 1085 ? -36.5 19.688 -20.781 1 65.12 1085 THR B C 1
ATOM 18035 O O . THR B 1 1085 ? -35.594 18.859 -20.812 1 65.12 1085 THR B O 1
ATOM 18038 N N . SER B 1 1086 ? -36.531 20.672 -21.703 1 76.62 1086 SER B N 1
ATOM 18039 C CA . SER B 1 1086 ? -35.375 21.016 -22.547 1 76.62 1086 SER B CA 1
ATOM 18040 C C . SER B 1 1086 ? -35.031 22.484 -22.391 1 76.62 1086 SER B C 1
ATOM 18042 O O . SER B 1 1086 ? -35.875 23.312 -22.062 1 76.62 1086 SER B O 1
ATOM 18044 N N . ALA B 1 1087 ? -33.781 22.75 -22.344 1 83.94 1087 ALA B N 1
ATOM 18045 C CA . ALA B 1 1087 ? -33.25 24.109 -22.297 1 83.94 1087 ALA B CA 1
ATOM 18046 C C . ALA B 1 1087 ? -32.344 24.391 -23.5 1 83.94 1087 ALA B C 1
ATOM 18048 O O . ALA B 1 1087 ? -31.609 23.516 -23.938 1 83.94 1087 ALA B O 1
ATOM 18049 N N . LYS B 1 1088 ? -32.719 25.453 -24.141 1 84.81 1088 LYS B N 1
ATOM 18050 C CA . LYS B 1 1088 ? -31.906 25.859 -25.266 1 84.81 1088 LYS B CA 1
ATOM 18051 C C . LYS B 1 1088 ? -31.219 27.203 -24.984 1 84.81 1088 LYS B C 1
ATOM 18053 O O . LYS B 1 1088 ? -31.812 28.094 -24.391 1 84.81 1088 LYS B O 1
ATOM 18058 N N . ALA B 1 1089 ? -29.969 27.25 -25.172 1 88.44 1089 ALA B N 1
ATOM 18059 C CA . ALA B 1 1089 ? -29.203 28.484 -25.031 1 88.44 1089 ALA B CA 1
ATOM 18060 C C . ALA B 1 1089 ? -28.5 28.828 -26.344 1 88.44 1089 ALA B C 1
ATOM 18062 O O . ALA B 1 1089 ? -28 27.938 -27.047 1 88.44 1089 ALA B O 1
ATOM 18063 N N . HIS B 1 1090 ? -28.719 30 -26.781 1 88.56 1090 HIS B N 1
ATOM 18064 C CA . HIS B 1 1090 ? -28.078 30.5 -27.984 1 88.56 1090 HIS B CA 1
ATOM 18065 C C . HIS B 1 1090 ? -27.188 31.703 -27.688 1 88.56 1090 HIS B C 1
ATOM 18067 O O . HIS B 1 1090 ? -27.641 32.688 -27.078 1 88.56 1090 HIS B O 1
ATOM 18073 N N . LEU B 1 1091 ? -25.953 31.594 -27.938 1 89.88 1091 LEU B N 1
ATOM 18074 C CA . LEU B 1 1091 ? -25 32.656 -27.688 1 89.88 1091 LEU B CA 1
ATOM 18075 C C . LEU B 1 1091 ? -24.375 33.156 -28.984 1 89.88 1091 LEU B C 1
ATOM 18077 O O . LEU B 1 1091 ? -23.797 32.375 -29.734 1 89.88 1091 LEU B O 1
ATOM 18081 N N . ARG B 1 1092 ? -24.641 34.312 -29.297 1 88.5 1092 ARG B N 1
ATOM 18082 C CA . ARG B 1 1092 ? -24.031 35 -30.438 1 88.5 1092 ARG B CA 1
ATOM 18083 C C . ARG B 1 1092 ? -23.188 36.188 -29.984 1 88.5 1092 ARG B C 1
ATOM 18085 O O . ARG B 1 1092 ? -23.578 36.906 -29.078 1 88.5 1092 ARG B O 1
ATOM 18092 N N . TRP B 1 1093 ? -22.016 36.281 -30.5 1 88.06 1093 TRP B N 1
ATOM 18093 C CA . TRP B 1 1093 ? -21.234 37.438 -30.109 1 88.06 1093 TRP B CA 1
ATOM 18094 C C . TRP B 1 1093 ? -20.359 37.938 -31.266 1 88.06 1093 TRP B C 1
ATOM 18096 O O . TRP B 1 1093 ? -20.156 37.188 -32.25 1 88.06 1093 TRP B O 1
ATOM 18106 N N . GLY B 1 1094 ? -19.875 39 -31.25 1 86 1094 GLY B N 1
ATOM 18107 C CA . GLY B 1 1094 ? -19.094 39.656 -32.281 1 86 1094 GLY B CA 1
ATOM 18108 C C . GLY B 1 1094 ? -19.766 40.938 -32.781 1 86 1094 GLY B C 1
ATOM 18109 O O . GLY B 1 1094 ? -20.438 41.625 -32.031 1 86 1094 GLY B O 1
ATOM 18110 N N . ALA B 1 1095 ? -19.531 41.188 -34.156 1 86.56 1095 ALA B N 1
ATOM 18111 C CA . ALA B 1 1095 ? -20.125 42.406 -34.75 1 86.56 1095 ALA B CA 1
ATOM 18112 C C . ALA B 1 1095 ? -21.641 42.281 -34.844 1 86.56 1095 ALA B C 1
ATOM 18114 O O . ALA B 1 1095 ? -22.156 41.469 -35.594 1 86.56 1095 ALA B O 1
ATOM 18115 N N . GLU B 1 1096 ? -22.391 43.062 -34.094 1 84.25 1096 GLU B N 1
ATOM 18116 C CA . GLU B 1 1096 ? -23.844 43.062 -34.062 1 84.25 1096 GLU B CA 1
ATOM 18117 C C . GLU B 1 1096 ? -24.406 41.656 -33.781 1 84.25 1096 GLU B C 1
ATOM 18119 O O . GLU B 1 1096 ? -25.391 41.25 -34.406 1 84.25 1096 GLU B O 1
ATOM 18124 N N . CYS B 1 1097 ? -23.594 40.875 -33.031 1 87.69 1097 CYS B N 1
ATOM 18125 C CA . CYS B 1 1097 ? -24 39.531 -32.625 1 87.69 1097 CYS B CA 1
ATOM 18126 C C . CYS B 1 1097 ? -24.062 38.625 -33.844 1 87.69 1097 CYS B C 1
ATOM 18128 O O . CYS B 1 1097 ? -24.906 37.719 -33.875 1 87.69 1097 CYS B O 1
ATOM 18130 N N . GLN B 1 1098 ? -23.203 38.781 -34.906 1 84.88 1098 GLN B N 1
ATOM 18131 C CA . GLN B 1 1098 ? -23.344 37.969 -36.094 1 84.88 1098 GLN B CA 1
ATOM 18132 C C . GLN B 1 1098 ? -22.047 37.25 -36.438 1 84.88 1098 GLN B C 1
ATOM 18134 O O . GLN B 1 1098 ? -22.031 36.312 -37.25 1 84.88 1098 GLN B O 1
ATOM 18139 N N . THR B 1 1099 ? -21 37.594 -35.844 1 85.25 1099 THR B N 1
ATOM 18140 C CA . THR B 1 1099 ? -19.703 37.031 -36.25 1 85.25 1099 THR B CA 1
ATOM 18141 C C . THR B 1 1099 ? -19.594 35.562 -35.781 1 85.25 1099 THR B C 1
ATOM 18143 O O . THR B 1 1099 ? -19.188 34.719 -36.562 1 85.25 1099 THR B O 1
ATOM 18146 N N . TYR B 1 1100 ? -19.812 35.344 -34.5 1 88.38 1100 TYR B N 1
ATOM 18147 C CA . TYR B 1 1100 ? -19.688 34 -33.969 1 88.38 1100 TYR B CA 1
ATOM 18148 C C . TYR B 1 1100 ? -21.031 33.531 -33.438 1 88.38 1100 TYR B C 1
ATOM 18150 O O . TYR B 1 1100 ? -21.875 34.312 -33 1 88.38 1100 TYR B O 1
ATOM 18158 N N . ASP B 1 1101 ? -21.172 32.25 -33.594 1 88.44 1101 ASP B N 1
ATOM 18159 C CA . ASP B 1 1101 ? -22.469 31.688 -33.25 1 88.44 1101 ASP B CA 1
ATOM 18160 C C . ASP B 1 1101 ? -22.312 30.312 -32.594 1 88.44 1101 ASP B C 1
ATOM 18162 O O . ASP B 1 1101 ? -21.562 29.469 -33.125 1 88.44 1101 ASP B O 1
ATOM 18166 N N . LEU B 1 1102 ? -22.844 30.219 -31.453 1 88.12 1102 LEU B N 1
ATOM 18167 C CA . LEU B 1 1102 ? -22.859 28.953 -30.734 1 88.12 1102 LEU B CA 1
ATOM 18168 C C . LEU B 1 1102 ? -24.234 28.656 -30.156 1 88.12 1102 LEU B C 1
ATOM 18170 O O . LEU B 1 1102 ? -24.859 29.531 -29.547 1 88.12 1102 LEU B O 1
ATOM 18174 N N . SER B 1 1103 ? -24.766 27.562 -30.453 1 88.19 1103 SER B N 1
ATOM 18175 C CA . SER B 1 1103 ? -26.047 27.156 -29.906 1 88.19 1103 SER B CA 1
ATOM 18176 C C . SER B 1 1103 ? -25.938 25.828 -29.156 1 88.19 1103 SER B C 1
ATOM 18178 O O . SER B 1 1103 ? -25.234 24.922 -29.609 1 88.19 1103 SER B O 1
ATOM 18180 N N . MET B 1 1104 ? -26.438 25.828 -28.078 1 89.25 1104 MET B N 1
ATOM 18181 C CA . MET B 1 1104 ? -26.438 24.625 -27.25 1 89.25 1104 MET B CA 1
ATOM 18182 C C . MET B 1 1104 ? -27.844 24.219 -26.859 1 89.25 1104 MET B C 1
ATOM 18184 O O . MET B 1 1104 ? -28.656 25.078 -26.5 1 89.25 1104 MET B O 1
ATOM 18188 N N . ARG B 1 1105 ? -28.172 23 -27.078 1 86.94 1105 ARG B N 1
ATOM 18189 C CA . ARG B 1 1105 ? -29.453 22.453 -26.672 1 86.94 1105 ARG B CA 1
ATOM 18190 C C . ARG B 1 1105 ? -29.266 21.297 -25.688 1 86.94 1105 ARG B C 1
ATOM 18192 O O . ARG B 1 1105 ? -28.469 20.391 -25.938 1 86.94 1105 ARG B O 1
ATOM 18199 N N . VAL B 1 1106 ? -29.75 21.438 -24.609 1 86.75 1106 VAL B N 1
ATOM 18200 C CA . VAL B 1 1106 ? -29.703 20.359 -23.609 1 86.75 1106 VAL B CA 1
ATOM 18201 C C . VAL B 1 1106 ? -31.109 19.797 -23.406 1 86.75 1106 VAL B C 1
ATOM 18203 O O . VAL B 1 1106 ? -32.062 20.531 -23.281 1 86.75 1106 VAL B O 1
ATOM 18206 N N . SER B 1 1107 ? -31.219 18.531 -23.609 1 80.19 1107 SER B N 1
ATOM 18207 C CA . SER B 1 1107 ? -32.5 17.859 -23.391 1 80.19 1107 SER B CA 1
ATOM 18208 C C . SER B 1 1107 ? -32.344 16.688 -22.422 1 80.19 1107 SER B C 1
ATOM 18210 O O . SER B 1 1107 ? -31.328 16 -22.438 1 80.19 1107 SER B O 1
ATOM 18212 N N . ALA B 1 1108 ? -33.094 16.703 -21.469 1 74.06 1108 ALA B N 1
ATOM 18213 C CA . ALA B 1 1108 ? -33.125 15.562 -20.562 1 74.06 1108 ALA B CA 1
ATOM 18214 C C . ALA B 1 1108 ? -34.25 14.609 -20.938 1 74.06 1108 ALA B C 1
ATOM 18216 O O . ALA B 1 1108 ? -35.344 15.047 -21.281 1 74.06 1108 ALA B O 1
ATOM 18217 N N . ALA B 1 1109 ? -34 13.422 -21.469 1 63.41 1109 ALA B N 1
ATOM 18218 C CA . ALA B 1 1109 ? -35.062 12.445 -21.703 1 63.41 1109 ALA B CA 1
ATOM 18219 C C . ALA B 1 1109 ? -35.188 11.492 -20.516 1 63.41 1109 ALA B C 1
ATOM 18221 O O . ALA B 1 1109 ? -34.219 10.883 -20.094 1 63.41 1109 ALA B O 1
ATOM 18222 N N . CYS B 1 1110 ? -36.188 11.758 -19.734 1 53.12 1110 CYS B N 1
ATOM 18223 C CA . CYS B 1 1110 ? -36.5 10.812 -18.688 1 53.12 1110 CYS B CA 1
ATOM 18224 C C . CYS B 1 1110 ? -37.625 9.875 -19.125 1 53.12 1110 CYS B C 1
ATOM 18226 O O . CYS B 1 1110 ? -38.812 10.094 -18.781 1 53.12 1110 CYS B O 1
ATOM 18228 N N . GLN B 1 1111 ? -37.812 9.406 -20.281 1 47.44 1111 GLN B N 1
ATOM 18229 C CA . GLN B 1 1111 ? -38.938 8.508 -20.484 1 47.44 1111 GLN B CA 1
ATOM 18230 C C . GLN B 1 1111 ? -38.875 7.332 -19.5 1 47.44 1111 GLN B C 1
ATOM 18232 O O . GLN B 1 1111 ? -37.781 6.863 -19.141 1 47.44 1111 GLN B O 1
ATOM 18237 N N . PRO B 1 1112 ? -40.094 7.004 -18.922 1 45.91 1112 PRO B N 1
ATOM 18238 C CA . PRO B 1 1112 ? -40.188 5.914 -17.938 1 45.91 1112 PRO B CA 1
ATOM 18239 C C . PRO B 1 1112 ? -39.344 4.695 -18.312 1 45.91 1112 PRO B C 1
ATOM 18241 O O . PRO B 1 1112 ? -38.844 4.012 -17.438 1 45.91 1112 PRO B O 1
ATOM 18244 N N . GLU B 1 1113 ? -39.438 4.27 -19.547 1 47.97 1113 GLU B N 1
ATOM 18245 C CA . GLU B 1 1113 ? -38.812 3 -19.891 1 47.97 1113 GLU B CA 1
ATOM 18246 C C . GLU B 1 1113 ? -37.312 3.176 -20.172 1 47.97 1113 GLU B C 1
ATOM 18248 O O . GLU B 1 1113 ? -36.594 2.193 -20.281 1 47.97 1113 GLU B O 1
ATOM 18253 N N . SER B 1 1114 ? -36.906 4.406 -20.406 1 54.44 1114 SER B N 1
ATOM 18254 C CA . SER B 1 1114 ? -35.531 4.559 -20.844 1 54.44 1114 SER B CA 1
ATOM 18255 C C . SER B 1 1114 ? -34.656 5.176 -19.75 1 54.44 1114 SER B C 1
ATOM 18257 O O . SER B 1 1114 ? -35.188 5.887 -18.891 1 54.44 1114 SER B O 1
ATOM 18259 N N . LYS B 1 1115 ? -33.469 4.703 -19.531 1 68.5 1115 LYS B N 1
ATOM 18260 C CA . LYS B 1 1115 ? -32.469 5.238 -18.594 1 68.5 1115 LYS B CA 1
ATOM 18261 C C . LYS B 1 1115 ? -32.344 6.75 -18.75 1 68.5 1115 LYS B C 1
ATOM 18263 O O . LYS B 1 1115 ? -32.375 7.266 -19.875 1 68.5 1115 LYS B O 1
ATOM 18268 N N . PRO B 1 1116 ? -32.531 7.496 -17.625 1 76.94 1116 PRO B N 1
ATOM 18269 C CA . PRO B 1 1116 ? -32.344 8.945 -17.719 1 76.94 1116 PRO B CA 1
ATOM 18270 C C . PRO B 1 1116 ? -31.094 9.328 -18.5 1 76.94 1116 PRO B C 1
ATOM 18272 O O . PRO B 1 1116 ? -30.047 8.688 -18.359 1 76.94 1116 PRO B O 1
ATOM 18275 N N . SER B 1 1117 ? -31.391 10.039 -19.469 1 81.94 1117 SER B N 1
ATOM 18276 C CA . SER B 1 1117 ? -30.266 10.477 -20.312 1 81.94 1117 SER B CA 1
ATOM 18277 C C . SER B 1 1117 ? -30.281 11.984 -20.5 1 81.94 1117 SER B C 1
ATOM 18279 O O . SER B 1 1117 ? -31.344 12.617 -20.406 1 81.94 1117 SER B O 1
ATOM 18281 N N . ILE B 1 1118 ? -29.141 12.594 -20.484 1 83.19 1118 ILE B N 1
ATOM 18282 C CA . ILE B 1 1118 ? -28.953 13.992 -20.844 1 83.19 1118 ILE B CA 1
ATOM 18283 C C . ILE B 1 1118 ? -28.266 14.078 -22.219 1 83.19 1118 ILE B C 1
ATOM 18285 O O . ILE B 1 1118 ? -27.266 13.391 -22.453 1 83.19 1118 ILE B O 1
ATOM 18289 N N . TYR B 1 1119 ? -29.031 14.68 -23.047 1 86.5 1119 TYR B N 1
ATOM 18290 C CA . TYR B 1 1119 ? -28.5 14.883 -24.375 1 86.5 1119 TYR B CA 1
ATOM 18291 C C . TYR B 1 1119 ? -28.156 16.344 -24.609 1 86.5 1119 TYR B C 1
ATOM 18293 O O . TYR B 1 1119 ? -29.016 17.219 -24.422 1 86.5 1119 TYR B O 1
ATOM 18301 N N . THR B 1 1120 ? -26.922 16.594 -24.891 1 89.06 1120 THR B N 1
ATOM 18302 C CA . THR B 1 1120 ? -26.469 17.953 -25.188 1 89.06 1120 THR B CA 1
ATOM 18303 C C . THR B 1 1120 ? -25.953 18.047 -26.625 1 89.06 1120 THR B C 1
ATOM 18305 O O . THR B 1 1120 ? -25.094 17.25 -27.031 1 89.06 1120 THR B O 1
ATOM 18308 N N . LYS B 1 1121 ? -26.562 18.906 -27.297 1 88.56 1121 LYS B N 1
ATOM 18309 C CA . LYS B 1 1121 ? -26.141 19.172 -28.656 1 88.56 1121 LYS B CA 1
ATOM 18310 C C . LYS B 1 1121 ? -25.547 20.578 -28.781 1 88.56 1121 LYS B C 1
ATOM 18312 O O . LYS B 1 1121 ? -26.156 21.547 -28.344 1 88.56 1121 LYS B O 1
ATOM 18317 N N . ILE B 1 1122 ? -24.359 20.656 -29.25 1 88.94 1122 ILE B N 1
ATOM 18318 C CA . ILE B 1 1122 ? -23.703 21.938 -29.453 1 88.94 1122 ILE B CA 1
ATOM 18319 C C . ILE B 1 1122 ? -23.469 22.172 -30.938 1 88.94 1122 ILE B C 1
ATOM 18321 O O . ILE B 1 1122 ? -22.859 21.344 -31.625 1 88.94 1122 ILE B O 1
ATOM 18325 N N . ASN B 1 1123 ? -24.062 23.172 -31.422 1 88.88 1123 ASN B N 1
ATOM 18326 C CA . ASN B 1 1123 ? -23.828 23.625 -32.781 1 88.88 1123 ASN B CA 1
ATOM 18327 C C . ASN B 1 1123 ? -23.062 24.938 -32.844 1 88.88 1123 ASN B C 1
ATOM 18329 O O . ASN B 1 1123 ? -23.266 25.812 -31.984 1 88.88 1123 ASN B O 1
ATOM 18333 N N . TRP B 1 1124 ? -22.125 24.984 -33.719 1 87.88 1124 TRP B N 1
ATOM 18334 C CA . TRP B 1 1124 ? -21.406 26.25 -33.781 1 87.88 1124 TRP B CA 1
ATOM 18335 C C . TRP B 1 1124 ? -21.203 26.672 -35.25 1 87.88 1124 TRP B C 1
ATOM 18337 O O . TRP B 1 1124 ? -21.141 25.828 -36.156 1 87.88 1124 TRP B O 1
ATOM 18347 N N . GLY B 1 1125 ? -21.297 28.016 -35.406 1 84.75 1125 GLY B N 1
ATOM 18348 C CA . GLY B 1 1125 ? -20.875 28.594 -36.688 1 84.75 1125 GLY B CA 1
ATOM 18349 C C . GLY B 1 1125 ? -19.391 28.891 -36.719 1 84.75 1125 GLY B C 1
ATOM 18350 O O . GLY B 1 1125 ? -18.562 28.031 -36.469 1 84.75 1125 GLY B O 1
ATOM 18351 N N . ALA B 1 1126 ? -19.109 30.031 -37 1 82.94 1126 ALA B N 1
ATOM 18352 C CA . ALA B 1 1126 ? -17.703 30.469 -36.969 1 82.94 1126 ALA B CA 1
ATOM 18353 C C . ALA B 1 1126 ? -17.219 30.641 -35.531 1 82.94 1126 ALA B C 1
ATOM 18355 O O . ALA B 1 1126 ? -17.922 31.203 -34.688 1 82.94 1126 ALA B O 1
ATOM 18356 N N . LEU B 1 1127 ? -16.172 29.875 -35.156 1 82.12 1127 LEU B N 1
ATOM 18357 C CA . LEU B 1 1127 ? -15.586 30.016 -33.844 1 82.12 1127 LEU B CA 1
ATOM 18358 C C . LEU B 1 1127 ? -14.203 30.641 -33.906 1 82.12 1127 LEU B C 1
ATOM 18360 O O . LEU B 1 1127 ? -13.508 30.516 -34.938 1 82.12 1127 LEU B O 1
ATOM 18364 N N . PRO B 1 1128 ? -13.883 31.344 -32.875 1 76.81 1128 PRO B N 1
ATOM 18365 C CA . PRO B 1 1128 ? -12.516 31.859 -32.844 1 76.81 1128 PRO B CA 1
ATOM 18366 C C . PRO B 1 1128 ? -11.461 30.766 -32.844 1 76.81 1128 PRO B C 1
ATOM 18368 O O . PRO B 1 1128 ? -11.742 29.641 -32.438 1 76.81 1128 PRO B O 1
ATOM 18371 N N . SER B 1 1129 ? -10.227 30.969 -33.312 1 63.97 1129 SER B N 1
ATOM 18372 C CA . SER B 1 1129 ? -9.141 30.016 -33.5 1 63.97 1129 SER B CA 1
ATOM 18373 C C . SER B 1 1129 ? -8.742 29.391 -32.156 1 63.97 1129 SER B C 1
ATOM 18375 O O . SER B 1 1129 ? -8.133 28.312 -32.156 1 63.97 1129 SER B O 1
ATOM 18377 N N . VAL B 1 1130 ? -9.039 30.047 -31.172 1 58.66 1130 VAL B N 1
ATOM 18378 C CA . VAL B 1 1130 ? -8.586 29.562 -29.859 1 58.66 1130 VAL B CA 1
ATOM 18379 C C . VAL B 1 1130 ? -9.289 28.25 -29.531 1 58.66 1130 VAL B C 1
ATOM 18381 O O . VAL B 1 1130 ? -8.789 27.453 -28.734 1 58.66 1130 VAL B O 1
ATOM 18384 N N . PHE B 1 1131 ? -10.297 27.984 -30.141 1 58.69 1131 PHE B N 1
ATOM 18385 C CA . PHE B 1 1131 ? -11.062 26.781 -29.781 1 58.69 1131 PHE B CA 1
ATOM 18386 C C . PHE B 1 1131 ? -10.539 25.562 -30.516 1 58.69 1131 PHE B C 1
ATOM 18388 O O . PHE B 1 1131 ? -11.234 24.562 -30.641 1 58.69 1131 PHE B O 1
ATOM 18395 N N . THR B 1 1132 ? -9.242 25.516 -30.938 1 60.28 1132 THR B N 1
ATOM 18396 C CA . THR B 1 1132 ? -8.656 24.359 -31.625 1 60.28 1132 THR B CA 1
ATOM 18397 C C . THR B 1 1132 ? -8.383 23.234 -30.641 1 60.28 1132 THR B C 1
ATOM 18399 O O . THR B 1 1132 ? -7.637 22.297 -30.969 1 60.28 1132 THR B O 1
ATOM 18402 N N . MET B 1 1133 ? -8.867 23.203 -29.594 1 64.44 1133 MET B N 1
ATOM 18403 C CA . MET B 1 1133 ? -8.578 22.172 -28.609 1 64.44 1133 MET B CA 1
ATOM 18404 C C . MET B 1 1133 ? -9.141 20.828 -29.062 1 64.44 1133 MET B C 1
ATOM 18406 O O . MET B 1 1133 ? -8.852 19.797 -28.438 1 64.44 1133 MET B O 1
ATOM 18410 N N . ILE B 1 1134 ? -9.688 20.781 -30.219 1 70.81 1134 ILE B N 1
ATOM 18411 C CA . ILE B 1 1134 ? -10.344 19.562 -30.688 1 70.81 1134 ILE B CA 1
ATOM 18412 C C . ILE B 1 1134 ? -9.289 18.562 -31.156 1 70.81 1134 ILE B C 1
ATOM 18414 O O . ILE B 1 1134 ? -9.508 17.344 -31.094 1 70.81 1134 ILE B O 1
ATOM 18418 N N . GLU B 1 1135 ? -8.086 19.141 -31.391 1 73.88 1135 GLU B N 1
ATOM 18419 C CA . GLU B 1 1135 ? -7.059 18.25 -31.922 1 73.88 1135 GLU B CA 1
ATOM 18420 C C . GLU B 1 1135 ? -6.516 17.328 -30.844 1 73.88 1135 GLU B C 1
ATOM 18422 O O . GLU B 1 1135 ? -5.941 16.281 -31.141 1 73.88 1135 GLU B O 1
ATOM 18427 N N . TYR B 1 1136 ? -6.652 17.656 -29.641 1 79.62 1136 TYR B N 1
ATOM 18428 C CA . TYR B 1 1136 ? -6.105 16.859 -28.547 1 79.62 1136 TYR B CA 1
ATOM 18429 C C . TYR B 1 1136 ? -7.066 15.75 -28.141 1 79.62 1136 TYR B C 1
ATOM 18431 O O . TYR B 1 1136 ? -6.68 14.805 -27.453 1 79.62 1136 TYR B O 1
ATOM 18439 N N . VAL B 1 1137 ? -8.281 15.906 -28.641 1 81.56 1137 VAL B N 1
ATOM 18440 C CA . VAL B 1 1137 ? -9.352 15.055 -28.125 1 81.56 1137 VAL B CA 1
ATOM 18441 C C . VAL B 1 1137 ? -9.086 13.602 -28.5 1 81.56 1137 VAL B C 1
ATOM 18443 O O . VAL B 1 1137 ? -9.227 12.703 -27.672 1 81.56 1137 VAL B O 1
ATOM 18446 N N . PRO B 1 1138 ? -8.57 13.406 -29.719 1 78.12 1138 PRO B N 1
ATOM 18447 C CA . PRO B 1 1138 ? -8.398 11.992 -30.062 1 78.12 1138 PRO B CA 1
ATOM 18448 C C . PRO B 1 1138 ? -7.316 11.312 -29.219 1 78.12 1138 PRO B C 1
ATOM 18450 O O . PRO B 1 1138 ? -7.52 10.188 -28.734 1 78.12 1138 PRO B O 1
ATOM 18453 N N . GLY B 1 1139 ? -6.207 11.961 -29.094 1 80.12 1139 GLY B N 1
ATOM 18454 C CA . GLY B 1 1139 ? -5.137 11.375 -28.297 1 80.12 1139 GLY B CA 1
ATOM 18455 C C . GLY B 1 1139 ? -5.512 11.203 -26.828 1 80.12 1139 GLY B C 1
ATOM 18456 O O . GLY B 1 1139 ? -5.246 10.148 -26.25 1 80.12 1139 GLY B O 1
ATOM 18457 N N . ILE B 1 1140 ? -6.191 12.094 -26.297 1 81.38 1140 ILE B N 1
ATOM 18458 C CA . ILE B 1 1140 ? -6.57 12.062 -24.891 1 81.38 1140 ILE B CA 1
ATOM 18459 C C . ILE B 1 1140 ? -7.613 10.969 -24.672 1 81.38 1140 ILE B C 1
ATOM 18461 O O . ILE B 1 1140 ? -7.523 10.203 -23.703 1 81.38 1140 ILE B O 1
ATOM 18465 N N . SER B 1 1141 ? -8.547 11.016 -25.547 1 83.12 1141 SER B N 1
ATOM 18466 C CA . SER B 1 1141 ? -9.586 10.008 -25.406 1 83.12 1141 SER B CA 1
ATOM 18467 C C . SER B 1 1141 ? -9.008 8.602 -25.484 1 83.12 1141 SER B C 1
ATOM 18469 O O . SER B 1 1141 ? -9.453 7.695 -24.781 1 83.12 1141 SER B O 1
ATOM 18471 N N . TYR B 1 1142 ? -7.977 8.547 -26.25 1 78.12 1142 TYR B N 1
ATOM 18472 C CA . TYR B 1 1142 ? -7.363 7.238 -26.406 1 78.12 1142 TYR B CA 1
ATOM 18473 C C . TYR B 1 1142 ? -6.676 6.793 -25.125 1 78.12 1142 TYR B C 1
ATOM 18475 O O . TYR B 1 1142 ? -6.855 5.656 -24.672 1 78.12 1142 TYR B O 1
ATOM 18483 N N . ILE B 1 1143 ? -5.941 7.617 -24.562 1 75.88 1143 ILE B N 1
ATOM 18484 C CA . ILE B 1 1143 ? -5.191 7.281 -23.359 1 75.88 1143 ILE B CA 1
ATOM 18485 C C . ILE B 1 1143 ? -6.152 7.074 -22.188 1 75.88 1143 ILE B C 1
ATOM 18487 O O . ILE B 1 1143 ? -5.887 6.27 -21.297 1 75.88 1143 ILE B O 1
ATOM 18491 N N . MET B 1 1144 ? -7.25 7.73 -22.281 1 76.75 1144 MET B N 1
ATOM 18492 C CA . MET B 1 1144 ? -8.219 7.617 -21.203 1 76.75 1144 MET B CA 1
ATOM 18493 C C . MET B 1 1144 ? -9.07 6.363 -21.359 1 76.75 1144 MET B C 1
ATOM 18495 O O . MET B 1 1144 ? -9.969 6.109 -20.547 1 76.75 1144 MET B O 1
ATOM 18499 N N . GLY B 1 1145 ? -8.828 5.77 -22.344 1 71.75 1145 GLY B N 1
ATOM 18500 C CA . GLY B 1 1145 ? -9.453 4.469 -22.5 1 71.75 1145 GLY B CA 1
ATOM 18501 C C . GLY B 1 1145 ? -10.758 4.531 -23.281 1 71.75 1145 GLY B C 1
ATOM 18502 O O . GLY B 1 1145 ? -11.586 3.625 -23.172 1 71.75 1145 GLY B O 1
ATOM 18503 N N . PHE B 1 1146 ? -11.062 5.73 -23.969 1 80.56 1146 PHE B N 1
ATOM 18504 C CA . PHE B 1 1146 ? -12.266 5.828 -24.781 1 80.56 1146 PHE B CA 1
ATOM 18505 C C . PHE B 1 1146 ? -12.086 5.098 -26.109 1 80.56 1146 PHE B C 1
ATOM 18507 O O . PHE B 1 1146 ? -10.977 5.031 -26.641 1 80.56 1146 PHE B O 1
ATOM 18514 N N . TYR B 1 1147 ? -13.219 4.582 -26.469 1 77.12 1147 TYR B N 1
ATOM 18515 C CA . TYR B 1 1147 ? -13.234 4.008 -27.812 1 77.12 1147 TYR B CA 1
ATOM 18516 C C . TYR B 1 1147 ? -13.508 5.078 -28.859 1 77.12 1147 TYR B C 1
ATOM 18518 O O . TYR B 1 1147 ? -14.195 6.066 -28.594 1 77.12 1147 TYR B O 1
ATOM 18526 N N . GLN B 1 1148 ? -12.758 4.918 -29.969 1 82.56 1148 GLN B N 1
ATOM 18527 C CA . GLN B 1 1148 ? -12.945 5.891 -31.031 1 82.56 1148 GLN B CA 1
ATOM 18528 C C . GLN B 1 1148 ? -13.367 5.211 -32.344 1 82.56 1148 GLN B C 1
ATOM 18530 O O . GLN B 1 1148 ? -12.828 4.16 -32.688 1 82.56 1148 GLN B O 1
ATOM 18535 N N . LYS B 1 1149 ? -14.516 5.629 -32.844 1 77.81 1149 LYS B N 1
ATOM 18536 C CA . LYS B 1 1149 ? -14.984 5.195 -34.156 1 77.81 1149 LYS B CA 1
ATOM 18537 C C . LYS B 1 1149 ? -14.867 6.316 -35.188 1 77.81 1149 LYS B C 1
ATOM 18539 O O . LYS B 1 1149 ? -15.391 7.414 -34.969 1 77.81 1149 LYS B O 1
ATOM 18544 N N . TYR B 1 1150 ? -14.055 5.973 -36.219 1 77.12 1150 TYR B N 1
ATOM 18545 C CA . TYR B 1 1150 ? -13.945 6.992 -37.281 1 77.12 1150 TYR B CA 1
ATOM 18546 C C . TYR B 1 1150 ? -15.219 7.059 -38.094 1 77.12 1150 TYR B C 1
ATOM 18548 O O . TYR B 1 1150 ? -15.57 6.098 -38.781 1 77.12 1150 TYR B O 1
ATOM 18556 N N . GLU B 1 1151 ? -16.062 7.98 -37.75 1 81.31 1151 GLU B N 1
ATOM 18557 C CA . GLU B 1 1151 ? -17.297 8.25 -38.5 1 81.31 1151 GLU B CA 1
ATOM 18558 C C . GLU B 1 1151 ? -17.422 9.734 -38.844 1 81.31 1151 GLU B C 1
ATOM 18560 O O . GLU B 1 1151 ? -17 10.586 -38.062 1 81.31 1151 GLU B O 1
ATOM 18565 N N . LYS B 1 1152 ? -17.781 9.883 -40 1 81.69 1152 LYS B N 1
ATOM 18566 C CA . LYS B 1 1152 ? -18.016 11.273 -40.375 1 81.69 1152 LYS B CA 1
ATOM 18567 C C . LYS B 1 1152 ? -19.328 11.797 -39.812 1 81.69 1152 LYS B C 1
ATOM 18569 O O . LYS B 1 1152 ? -20.406 11.336 -40.219 1 81.69 1152 LYS B O 1
ATOM 18574 N N . ASN B 1 1153 ? -19.266 12.5 -38.906 1 86.38 1153 ASN B N 1
ATOM 18575 C CA . ASN B 1 1153 ? -20.406 13.195 -38.312 1 86.38 1153 ASN B CA 1
ATOM 18576 C C . ASN B 1 1153 ? -20.547 14.609 -38.875 1 86.38 1153 ASN B C 1
ATOM 18578 O O . ASN B 1 1153 ? -19.672 15.086 -39.594 1 86.38 1153 ASN B O 1
ATOM 18582 N N . PRO B 1 1154 ? -21.812 15.156 -38.594 1 84.31 1154 PRO B N 1
ATOM 18583 C CA . PRO B 1 1154 ? -21.969 16.5 -39.125 1 84.31 1154 PRO B CA 1
ATOM 18584 C C . PRO B 1 1154 ? -20.844 17.438 -38.75 1 84.31 1154 PRO B C 1
ATOM 18586 O O . PRO B 1 1154 ? -20.359 17.406 -37.594 1 84.31 1154 PRO B O 1
ATOM 18589 N N . GLU B 1 1155 ? -20.625 18.062 -39.812 1 82.38 1155 GLU B N 1
ATOM 18590 C CA . GLU B 1 1155 ? -19.547 19.031 -39.562 1 82.38 1155 GLU B CA 1
ATOM 18591 C C . GLU B 1 1155 ? -20 20.125 -38.625 1 82.38 1155 GLU B C 1
ATOM 18593 O O . GLU B 1 1155 ? -21.188 20.438 -38.531 1 82.38 1155 GLU B O 1
ATOM 18598 N N . ARG B 1 1156 ? -19.344 20.672 -37.812 1 85.56 1156 ARG B N 1
ATOM 18599 C CA . ARG B 1 1156 ? -19.531 21.797 -36.875 1 85.56 1156 ARG B CA 1
ATOM 18600 C C . ARG B 1 1156 ? -20.547 21.453 -35.812 1 85.56 1156 ARG B C 1
ATOM 18602 O O . ARG B 1 1156 ? -21.391 22.281 -35.438 1 85.56 1156 ARG B O 1
ATOM 18609 N N . GLN B 1 1157 ? -20.781 20.344 -35.625 1 88.31 1157 GLN B N 1
ATOM 18610 C CA . GLN B 1 1157 ? -21.688 19.875 -34.562 1 88.31 1157 GLN B CA 1
ATOM 18611 C C . GLN B 1 1157 ? -21 18.875 -33.656 1 88.31 1157 GLN B C 1
ATOM 18613 O O . GLN B 1 1157 ? -20.156 18.094 -34.094 1 88.31 1157 GLN B O 1
ATOM 18618 N N . ALA B 1 1158 ? -21.219 19.078 -32.438 1 87.06 1158 ALA B N 1
ATOM 18619 C CA . ALA B 1 1158 ? -20.812 18.062 -31.453 1 87.06 1158 ALA B CA 1
ATOM 18620 C C . ALA B 1 1158 ? -21.984 17.672 -30.562 1 87.06 1158 ALA B C 1
ATOM 18622 O O . ALA B 1 1158 ? -22.859 18.484 -30.281 1 87.06 1158 ALA B O 1
ATOM 18623 N N . ALA B 1 1159 ? -22.031 16.469 -30.281 1 89.19 1159 ALA B N 1
ATOM 18624 C CA . ALA B 1 1159 ? -23.094 15.992 -29.406 1 89.19 1159 ALA B CA 1
ATOM 18625 C C . ALA B 1 1159 ? -22.547 15.117 -28.297 1 89.19 1159 ALA B C 1
ATOM 18627 O O . ALA B 1 1159 ? -21.609 14.344 -28.5 1 89.19 1159 ALA B O 1
ATOM 18628 N N . VAL B 1 1160 ? -23.031 15.398 -27.156 1 89.31 1160 VAL B N 1
ATOM 18629 C CA . VAL B 1 1160 ? -22.656 14.602 -26 1 89.31 1160 VAL B CA 1
ATOM 18630 C C . VAL B 1 1160 ? -23.906 13.945 -25.406 1 89.31 1160 VAL B C 1
ATOM 18632 O O . VAL B 1 1160 ? -24.906 14.625 -25.141 1 89.31 1160 VAL B O 1
ATOM 18635 N N . THR B 1 1161 ? -23.797 12.68 -25.297 1 87.44 1161 THR B N 1
ATOM 18636 C CA . THR B 1 1161 ? -24.891 11.945 -24.656 1 87.44 1161 THR B CA 1
ATOM 18637 C C . THR B 1 1161 ? -24.406 11.25 -23.391 1 87.44 1161 THR B C 1
ATOM 18639 O O . THR B 1 1161 ? -23.422 10.5 -23.422 1 87.44 1161 THR B O 1
ATOM 18642 N N . VAL B 1 1162 ? -25 11.57 -22.344 1 86.25 1162 VAL B N 1
ATOM 18643 C CA . VAL B 1 1162 ? -24.719 10.906 -21.078 1 86.25 1162 VAL B CA 1
ATOM 18644 C C . VAL B 1 1162 ? -25.938 10.094 -20.641 1 86.25 1162 VAL B C 1
ATOM 18646 O O . VAL B 1 1162 ? -27.031 10.641 -20.484 1 86.25 1162 VAL B O 1
ATOM 18649 N N . VAL B 1 1163 ? -25.781 8.789 -20.516 1 82.44 1163 VAL B N 1
ATOM 18650 C CA . VAL B 1 1163 ? -26.859 7.895 -20.109 1 82.44 1163 VAL B CA 1
ATOM 18651 C C . VAL B 1 1163 ? -26.531 7.227 -18.781 1 82.44 1163 VAL B C 1
ATOM 18653 O O . VAL B 1 1163 ? -25.438 6.664 -18.625 1 82.44 1163 VAL B O 1
ATOM 18656 N N . VAL B 1 1164 ? -27.453 7.398 -17.828 1 78.62 1164 VAL B N 1
ATOM 18657 C CA . VAL B 1 1164 ? -27.266 6.727 -16.547 1 78.62 1164 VAL B CA 1
ATOM 18658 C C . VAL B 1 1164 ? -27.5 5.23 -16.703 1 78.62 1164 VAL B C 1
ATOM 18660 O O . VAL B 1 1164 ? -28.641 4.793 -16.891 1 78.62 1164 VAL B O 1
ATOM 18663 N N . SER B 1 1165 ? -26.469 4.547 -16.781 1 71.81 1165 SER B N 1
ATOM 18664 C CA . SER B 1 1165 ? -26.578 3.1 -16.953 1 71.81 1165 SER B CA 1
ATOM 18665 C C . SER B 1 1165 ? -26.906 2.412 -15.633 1 71.81 1165 SER B C 1
ATOM 18667 O O . SER B 1 1165 ? -27.656 1.434 -15.609 1 71.81 1165 SER B O 1
ATOM 18669 N N . SER B 1 1166 ? -26.281 2.92 -14.555 1 64.5 1166 SER B N 1
ATOM 18670 C CA . SER B 1 1166 ? -26.547 2.459 -13.195 1 64.5 1166 SER B CA 1
ATOM 18671 C C . SER B 1 1166 ? -26.484 3.609 -12.203 1 64.5 1166 SER B C 1
ATOM 18673 O O . SER B 1 1166 ? -26.062 4.715 -12.547 1 64.5 1166 SER B O 1
ATOM 18675 N N . PRO B 1 1167 ? -27.047 3.328 -11.156 1 61.62 1167 PRO B N 1
ATOM 18676 C CA . PRO B 1 1167 ? -26.969 4.402 -10.164 1 61.62 1167 PRO B CA 1
ATOM 18677 C C . PRO B 1 1167 ? -25.531 4.824 -9.867 1 61.62 1167 PRO B C 1
ATOM 18679 O O . PRO B 1 1167 ? -25.297 5.898 -9.312 1 61.62 1167 PRO B O 1
ATOM 18682 N N . GLN B 1 1168 ? -24.625 3.896 -10.398 1 65.5 1168 GLN B N 1
ATOM 18683 C CA . GLN B 1 1168 ? -23.25 4.234 -10.062 1 65.5 1168 GLN B CA 1
ATOM 18684 C C . GLN B 1 1168 ? -22.422 4.531 -11.32 1 65.5 1168 GLN B C 1
ATOM 18686 O O . GLN B 1 1168 ? -21.281 4.98 -11.234 1 65.5 1168 GLN B O 1
ATOM 18691 N N . THR B 1 1169 ? -23 4.234 -12.391 1 72.81 1169 THR B N 1
ATOM 18692 C CA . THR B 1 1169 ? -22.234 4.418 -13.609 1 72.81 1169 THR B CA 1
ATOM 18693 C C . THR B 1 1169 ? -23.078 5.113 -14.68 1 72.81 1169 THR B C 1
ATOM 18695 O O . THR B 1 1169 ? -24.312 5.062 -14.641 1 72.81 1169 THR B O 1
ATOM 18698 N N . PHE B 1 1170 ? -22.453 5.902 -15.539 1 79 1170 PHE B N 1
ATOM 18699 C CA . PHE B 1 1170 ? -23.094 6.508 -16.703 1 79 1170 PHE B CA 1
ATOM 18700 C C . PHE B 1 1170 ? -22.281 6.227 -17.969 1 79 1170 PHE B C 1
ATOM 18702 O O . PHE B 1 1170 ? -21.094 5.926 -17.891 1 79 1170 PHE B O 1
ATOM 18709 N N . ASP B 1 1171 ? -23 6.188 -19 1 83.62 1171 ASP B N 1
ATOM 18710 C CA . ASP B 1 1171 ? -22.375 6.078 -20.312 1 83.62 1171 ASP B CA 1
ATOM 18711 C C . ASP B 1 1171 ? -22.234 7.449 -20.969 1 83.62 1171 ASP B C 1
ATOM 18713 O O . ASP B 1 1171 ? -23.094 8.312 -20.812 1 83.62 1171 ASP B O 1
ATOM 18717 N N . MET B 1 1172 ? -21.031 7.535 -21.547 1 87.5 1172 MET B N 1
ATOM 18718 C CA . MET B 1 1172 ? -20.812 8.789 -22.25 1 87.5 1172 MET B CA 1
ATOM 18719 C C . MET B 1 1172 ? -20.5 8.531 -23.719 1 87.5 1172 MET B C 1
ATOM 18721 O O . MET B 1 1172 ? -19.719 7.637 -24.047 1 87.5 1172 MET B O 1
ATOM 18725 N N . ARG B 1 1173 ? -21.25 9.234 -24.578 1 88.88 1173 ARG B N 1
ATOM 18726 C CA . ARG B 1 1173 ? -21 9.211 -26.016 1 88.88 1173 ARG B CA 1
ATOM 18727 C C . ARG B 1 1173 ? -20.812 10.625 -26.562 1 88.88 1173 ARG B C 1
ATOM 18729 O O . ARG B 1 1173 ? -21.672 11.492 -26.359 1 88.88 1173 ARG B O 1
ATOM 18736 N N . VAL B 1 1174 ? -19.656 10.828 -27.141 1 88.81 1174 VAL B N 1
ATOM 18737 C CA . VAL B 1 1174 ? -19.328 12.141 -27.703 1 88.81 1174 VAL B CA 1
ATOM 18738 C C . VAL B 1 1174 ? -19.141 12.016 -29.219 1 88.81 1174 VAL B C 1
ATOM 18740 O O . VAL B 1 1174 ? -18.281 11.273 -29.688 1 88.81 1174 VAL B O 1
ATOM 18743 N N . LYS B 1 1175 ? -19.969 12.656 -29.891 1 88.25 1175 LYS B N 1
ATOM 18744 C CA . LYS B 1 1175 ? -19.859 12.703 -31.344 1 88.25 1175 LYS B CA 1
ATOM 18745 C C . LYS B 1 1175 ? -19.156 13.984 -31.797 1 88.25 1175 LYS B C 1
ATOM 18747 O O . LYS B 1 1175 ? -19.641 15.086 -31.531 1 88.25 1175 LYS B O 1
ATOM 18752 N N . ILE B 1 1176 ? -18.016 13.773 -32.438 1 86.38 1176 ILE B N 1
ATOM 18753 C CA . ILE B 1 1176 ? -17.312 14.898 -33.031 1 86.38 1176 ILE B CA 1
ATOM 18754 C C . ILE B 1 1176 ? -17.234 14.711 -34.531 1 86.38 1176 ILE B C 1
ATOM 18756 O O . ILE B 1 1176 ? -17.5 13.617 -35.062 1 86.38 1176 ILE B O 1
ATOM 18760 N N . PRO B 1 1177 ? -16.984 15.734 -35.344 1 82.75 1177 PRO B N 1
ATOM 18761 C CA . PRO B 1 1177 ? -17.078 15.672 -36.781 1 82.75 1177 PRO B CA 1
ATOM 18762 C C . PRO B 1 1177 ? -16.266 14.516 -37.375 1 82.75 1177 PRO B C 1
ATOM 18764 O O . PRO B 1 1177 ? -16.734 13.828 -38.281 1 82.75 1177 PRO B O 1
ATOM 18767 N N . GLU B 1 1178 ? -15.125 14.219 -36.719 1 80.19 1178 GLU B N 1
ATOM 18768 C CA . GLU B 1 1178 ? -14.281 13.234 -37.375 1 80.19 1178 GLU B CA 1
ATOM 18769 C C . GLU B 1 1178 ? -14.406 11.867 -36.719 1 80.19 1178 GLU B C 1
ATOM 18771 O O . GLU B 1 1178 ? -13.953 10.859 -37.25 1 80.19 1178 GLU B O 1
ATOM 18776 N N . ARG B 1 1179 ? -14.977 11.883 -35.594 1 85.5 1179 ARG B N 1
ATOM 18777 C CA . ARG B 1 1179 ? -15.023 10.609 -34.875 1 85.5 1179 ARG B CA 1
ATOM 18778 C C . ARG B 1 1179 ? -16.094 10.633 -33.781 1 85.5 1179 ARG B C 1
ATOM 18780 O O . ARG B 1 1179 ? -16.562 11.703 -33.406 1 85.5 1179 ARG B O 1
ATOM 18787 N N . THR B 1 1180 ? -16.5 9.5 -33.469 1 88.44 1180 THR B N 1
ATOM 18788 C CA . THR B 1 1180 ? -17.344 9.297 -32.312 1 88.44 1180 THR B CA 1
ATOM 18789 C C . THR B 1 1180 ? -16.562 8.609 -31.188 1 88.44 1180 THR B C 1
ATOM 18791 O O . THR B 1 1180 ? -15.945 7.562 -31.406 1 88.44 1180 THR B O 1
ATOM 18794 N N . ILE B 1 1181 ? -16.547 9.305 -30.125 1 88.88 1181 ILE B N 1
ATOM 18795 C CA . ILE B 1 1181 ? -15.836 8.812 -28.953 1 88.88 1181 ILE B CA 1
ATOM 18796 C C . ILE B 1 1181 ? -16.844 8.32 -27.906 1 88.88 1181 ILE B C 1
ATOM 18798 O O . ILE B 1 1181 ? -17.828 8.992 -27.625 1 88.88 1181 ILE B O 1
ATOM 18802 N N . TYR B 1 1182 ? -16.672 7.172 -27.484 1 86.19 1182 TYR B N 1
ATOM 18803 C CA . TYR B 1 1182 ? -17.625 6.723 -26.469 1 86.19 1182 TYR B CA 1
ATOM 18804 C C . TYR B 1 1182 ? -16.953 5.832 -25.438 1 86.19 1182 TYR B C 1
ATOM 18806 O O . TYR B 1 1182 ? -15.898 5.262 -25.703 1 86.19 1182 TYR B O 1
ATOM 18814 N N . LYS B 1 1183 ? -17.391 5.879 -24.219 1 82.5 1183 LYS B N 1
ATOM 18815 C CA . LYS B 1 1183 ? -16.984 5.039 -23.094 1 82.5 1183 LYS B CA 1
ATOM 18816 C C . LYS B 1 1183 ? -18.203 4.621 -22.25 1 82.5 1183 LYS B C 1
ATOM 18818 O O . LYS B 1 1183 ? -19.078 5.434 -21.984 1 82.5 1183 LYS B O 1
ATOM 18823 N N . LYS B 1 1184 ? -18.266 3.422 -22.031 1 73.69 1184 LYS B N 1
ATOM 18824 C CA . LYS B 1 1184 ? -19.391 2.912 -21.25 1 73.69 1184 LYS B CA 1
ATOM 18825 C C . LYS B 1 1184 ? -19 2.693 -19.797 1 73.69 1184 LYS B C 1
ATOM 18827 O O . LYS B 1 1184 ? -17.812 2.49 -19.484 1 73.69 1184 LYS B O 1
ATOM 18832 N N . ALA B 1 1185 ? -19.953 2.846 -18.906 1 67.94 1185 ALA B N 1
ATOM 18833 C CA . ALA B 1 1185 ? -19.875 2.508 -17.484 1 67.94 1185 ALA B CA 1
ATOM 18834 C C . ALA B 1 1185 ? -18.781 3.328 -16.781 1 67.94 1185 ALA B C 1
ATOM 18836 O O . ALA B 1 1185 ? -17.938 2.777 -16.078 1 67.94 1185 ALA B O 1
ATOM 18837 N N . ILE B 1 1186 ? -18.75 4.543 -17 1 76.62 1186 ILE B N 1
ATOM 18838 C CA . ILE B 1 1186 ? -17.859 5.461 -16.312 1 76.62 1186 ILE B CA 1
ATOM 18839 C C . ILE B 1 1186 ? -18.344 5.645 -14.867 1 76.62 1186 ILE B C 1
ATOM 18841 O O . ILE B 1 1186 ? -19.5 5.988 -14.625 1 76.62 1186 ILE B O 1
ATOM 18845 N N . PRO B 1 1187 ? -17.547 5.254 -13.891 1 67.88 1187 PRO B N 1
ATOM 18846 C CA . PRO B 1 1187 ? -17.984 5.422 -12.5 1 67.88 1187 PRO B CA 1
ATOM 18847 C C . PRO B 1 1187 ? -18.25 6.883 -12.141 1 67.88 1187 PRO B C 1
ATOM 18849 O O . PRO B 1 1187 ? -17.469 7.766 -12.492 1 67.88 1187 PRO B O 1
ATOM 18852 N N . SER B 1 1188 ? -19.391 7.176 -11.508 1 67.94 1188 SER B N 1
ATOM 18853 C CA . SER B 1 1188 ? -19.734 8.523 -11.07 1 67.94 1188 SER B CA 1
ATOM 18854 C C . SER B 1 1188 ? -19.234 8.789 -9.656 1 67.94 1188 SER B C 1
ATOM 18856 O O . SER B 1 1188 ? -19.375 7.934 -8.773 1 67.94 1188 SER B O 1
ATOM 18858 N N . PRO B 1 1189 ? -18.594 9.812 -9.422 1 61.38 1189 PRO B N 1
ATOM 18859 C CA . PRO B 1 1189 ? -18.188 10.156 -8.055 1 61.38 1189 PRO B CA 1
ATOM 18860 C C . PRO B 1 1189 ? -19.375 10.414 -7.133 1 61.38 1189 PRO B C 1
ATOM 18862 O O . PRO B 1 1189 ? -19.234 10.336 -5.91 1 61.38 1189 PRO B O 1
ATOM 18865 N N . ILE B 1 1190 ? -20.656 10.844 -7.727 1 61.91 1190 ILE B N 1
ATOM 18866 C CA . ILE B 1 1190 ? -21.859 11.117 -6.949 1 61.91 1190 ILE B CA 1
ATOM 18867 C C . ILE B 1 1190 ? -22.938 10.102 -7.305 1 61.91 1190 ILE B C 1
ATOM 18869 O O . ILE B 1 1190 ? -22.953 9.562 -8.414 1 61.91 1190 ILE B O 1
ATOM 18873 N N . ASP B 1 1191 ? -23.656 9.609 -6.25 1 58.75 1191 ASP B N 1
ATOM 18874 C CA . ASP B 1 1191 ? -24.734 8.664 -6.492 1 58.75 1191 ASP B CA 1
ATOM 18875 C C . ASP B 1 1191 ? -25.812 9.266 -7.391 1 58.75 1191 ASP B C 1
ATOM 18877 O O . ASP B 1 1191 ? -26.328 10.352 -7.109 1 58.75 1191 ASP B O 1
ATOM 18881 N N . LEU B 1 1192 ? -25.984 8.703 -8.555 1 59.44 1192 LEU B N 1
ATOM 18882 C CA . LEU B 1 1192 ? -26.922 9.211 -9.57 1 59.44 1192 LEU B CA 1
ATOM 18883 C C . LEU B 1 1192 ? -28.328 8.703 -9.305 1 59.44 1192 LEU B C 1
ATOM 18885 O O . LEU B 1 1192 ? -29.234 8.922 -10.117 1 59.44 1192 LEU B O 1
ATOM 18889 N N . ALA B 1 1193 ? -28.562 8.148 -7.98 1 51.06 1193 ALA B N 1
ATOM 18890 C CA . ALA B 1 1193 ? -29.891 7.672 -7.602 1 51.06 1193 ALA B CA 1
ATOM 18891 C C . ALA B 1 1193 ? -30.797 8.836 -7.211 1 51.06 1193 ALA B C 1
ATOM 18893 O O . ALA B 1 1193 ? -30.375 9.758 -6.504 1 51.06 1193 ALA B O 1
ATOM 18894 N N . GLY B 1 1194 ? -32 9.227 -8.078 1 49.94 1194 GLY B N 1
ATOM 18895 C CA . GLY B 1 1194 ? -33.031 10.234 -7.906 1 49.94 1194 GLY B CA 1
ATOM 18896 C C . GLY B 1 1194 ? -32.812 11.453 -8.781 1 49.94 1194 GLY B C 1
ATOM 18897 O O . GLY B 1 1194 ? -33.406 12.516 -8.531 1 49.94 1194 GLY B O 1
ATOM 18898 N N . PHE B 1 1195 ? -31.75 11.516 -9.297 1 44.06 1195 PHE B N 1
ATOM 18899 C CA . PHE B 1 1195 ? -31.828 12.633 -10.234 1 44.06 1195 PHE B CA 1
ATOM 18900 C C . PHE B 1 1195 ? -33.156 12.633 -10.969 1 44.06 1195 PHE B C 1
ATOM 18902 O O . PHE B 1 1195 ? -33.312 12.008 -12.023 1 44.06 1195 PHE B O 1
ATOM 18909 N N . GLU B 1 1196 ? -34.188 12.195 -10.234 1 40.66 1196 GLU B N 1
ATOM 18910 C CA . GLU B 1 1196 ? -35.469 12.602 -10.812 1 40.66 1196 GLU B CA 1
ATOM 18911 C C . GLU B 1 1196 ? -35.375 13.992 -11.438 1 40.66 1196 GLU B C 1
ATOM 18913 O O . GLU B 1 1196 ? -34.438 14.75 -11.133 1 40.66 1196 GLU B O 1
ATOM 18918 N N . ALA B 1 1197 ? -36.531 14.383 -12.102 1 36.5 1197 ALA B N 1
ATOM 18919 C CA . ALA B 1 1197 ? -36.844 15.672 -12.719 1 36.5 1197 ALA B CA 1
ATOM 18920 C C . ALA B 1 1197 ? -36.531 16.828 -11.766 1 36.5 1197 ALA B C 1
ATOM 18922 O O . ALA B 1 1197 ? -37.406 17.25 -10.992 1 36.5 1197 ALA B O 1
ATOM 18923 N N . VAL B 1 1198 ? -35.719 16.766 -10.914 1 32.53 1198 VAL B N 1
ATOM 18924 C CA . VAL B 1 1198 ? -35.625 18.062 -10.234 1 32.53 1198 VAL B CA 1
ATOM 18925 C C . VAL B 1 1198 ? -35.469 19.172 -11.266 1 32.53 1198 VAL B C 1
ATOM 18927 O O . VAL B 1 1198 ? -34.594 19.109 -12.141 1 32.53 1198 VAL B O 1
ATOM 18930 N N . ASN B 1 1199 ? -36.562 19.844 -11.469 1 27.77 1199 ASN B N 1
ATOM 18931 C CA . ASN B 1 1199 ? -36.594 21.156 -12.109 1 27.77 1199 ASN B CA 1
ATOM 18932 C C . ASN B 1 1199 ? -35.469 22.047 -11.594 1 27.77 1199 ASN B C 1
ATOM 18934 O O . ASN B 1 1199 ? -35.469 22.438 -10.422 1 27.77 1199 ASN B O 1
ATOM 18938 N N . PHE B 1 1200 ? -34.344 21.781 -11.852 1 27.69 1200 PHE B N 1
ATOM 18939 C CA . PHE B 1 1200 ? -33.375 22.859 -11.641 1 27.69 1200 PHE B CA 1
ATOM 18940 C C . PHE B 1 1200 ? -33.969 24.188 -12.062 1 27.69 1200 PHE B C 1
ATOM 18942 O O . PHE B 1 1200 ? -34.031 24.5 -13.258 1 27.69 1200 PHE B O 1
ATOM 18949 N N . THR B 1 1201 ? -35 24.578 -11.453 1 23.39 1201 THR B N 1
ATOM 18950 C CA . THR B 1 1201 ? -35.344 25.984 -11.648 1 23.39 1201 THR B CA 1
ATOM 18951 C C . THR B 1 1201 ? -34.219 26.891 -11.125 1 23.39 1201 THR B C 1
ATOM 18953 O O . THR B 1 1201 ? -33.938 26.891 -9.922 1 23.39 1201 THR B O 1
ATOM 18956 N N . ILE B 1 1202 ? -33.188 26.984 -11.812 1 21.22 1202 ILE B N 1
ATOM 18957 C CA . ILE B 1 1202 ? -32.344 28.141 -11.578 1 21.22 1202 ILE B CA 1
ATOM 18958 C C . ILE B 1 1202 ? -33.219 29.406 -11.484 1 21.22 1202 ILE B C 1
ATOM 18960 O O . ILE B 1 1202 ? -33.844 29.812 -12.469 1 21.22 1202 ILE B O 1
ATOM 18964 N N . SER B 1 1203 ? -34 29.547 -10.438 1 19.3 1203 SER B N 1
ATOM 18965 C CA . SER B 1 1203 ? -34.562 30.891 -10.266 1 19.3 1203 SER B CA 1
ATOM 18966 C C . SER B 1 1203 ? -33.469 31.953 -10.43 1 19.3 1203 SER B C 1
ATOM 18968 O O . SER B 1 1203 ? -32.375 31.844 -9.883 1 19.3 1203 SER B O 1
ATOM 18970 N N . THR B 1 1204 ? -33.562 32.656 -11.453 1 19.06 1204 THR B N 1
ATOM 18971 C CA . THR B 1 1204 ? -33.062 34.031 -11.336 1 19.06 1204 THR B CA 1
ATOM 18972 C C . THR B 1 1204 ? -33.656 34.719 -10.117 1 19.06 1204 THR B C 1
ATOM 18974 O O . THR B 1 1204 ? -34.844 34.625 -9.867 1 19.06 1204 THR B O 1
#

Radius of gyration: 44.21 Å; Cα contacts (8 Å, |Δi|>4): 5477; chains: 2; bounding box: 101×121×110 Å

Solvent-accessible surface area (backbone atoms only — not comparable to full-atom values): 121788 Å² total; per-residue (Å²): 103,64,68,52,48,52,48,55,53,40,67,34,40,37,42,49,78,62,40,62,31,26,42,32,34,41,39,41,38,36,39,36,22,33,63,92,43,70,80,34,31,26,12,34,43,37,41,36,34,34,36,35,44,37,38,76,38,84,45,33,34,36,41,42,49,44,74,58,43,34,29,36,34,78,37,37,62,90,75,56,69,73,40,78,37,64,64,56,24,52,57,51,40,62,56,40,60,49,61,32,37,35,32,49,57,86,19,38,59,67,37,33,27,33,46,85,80,62,53,66,67,60,51,27,32,47,32,23,61,53,47,75,55,50,44,86,58,63,70,86,44,51,51,55,76,48,77,45,78,35,45,57,15,37,23,41,32,40,38,39,47,45,79,39,76,88,74,55,31,36,41,36,38,38,36,40,29,70,87,72,32,83,47,56,45,55,47,81,46,67,50,72,59,34,49,77,33,69,56,45,39,62,72,43,47,30,67,51,65,48,38,38,36,38,36,34,31,33,62,50,97,87,15,7,39,74,43,33,37,40,37,44,34,43,36,40,35,24,88,29,23,46,76,34,27,46,46,32,36,41,37,39,36,38,40,38,59,74,48,79,44,72,57,83,72,87,80,86,74,77,74,66,44,81,73,45,49,41,47,50,76,76,67,88,73,66,73,67,51,80,90,56,83,72,83,68,70,72,33,61,66,56,47,56,50,48,45,52,48,54,44,62,58,35,57,71,46,73,43,69,82,57,56,67,51,53,58,56,48,37,54,36,49,56,71,48,50,62,67,47,53,54,52,50,46,68,69,28,62,82,39,72,63,43,29,50,56,46,51,48,45,50,30,62,25,35,51,61,52,37,54,51,54,50,50,50,39,47,74,66,55,80,58,53,64,68,58,49,38,59,31,46,47,50,25,40,71,54,35,55,64,42,76,67,42,54,60,59,56,56,51,56,79,70,42,66,59,37,64,71,38,70,61,33,30,49,31,53,50,24,31,49,16,40,35,46,24,46,27,40,71,78,32,86,84,57,67,66,75,76,53,42,68,49,53,50,41,32,54,48,15,60,74,68,67,36,64,67,47,30,34,52,26,30,48,14,47,19,29,24,38,52,80,79,48,52,71,64,48,40,51,43,32,61,90,73,29,86,70,16,64,76,51,58,66,69,46,34,46,32,40,57,55,20,38,57,52,26,13,71,76,42,29,69,67,43,41,56,56,26,50,45,48,43,72,41,77,84,50,59,56,67,53,28,45,49,20,51,55,43,34,59,61,36,58,55,54,55,50,56,48,47,49,52,42,53,52,47,75,69,49,78,55,57,41,39,38,35,25,53,49,29,44,34,49,29,43,33,69,48,56,41,60,87,42,42,66,42,10,50,36,25,34,53,36,41,68,68,42,37,87,78,54,56,68,65,49,85,83,35,11,36,36,50,55,47,61,45,57,42,73,71,49,41,36,33,45,37,37,38,40,40,37,39,38,59,96,51,95,63,50,40,32,41,35,39,41,34,37,38,34,43,76,32,22,40,33,34,52,44,33,44,37,41,34,31,62,35,49,44,66,62,39,66,83,57,38,78,72,50,68,85,54,88,77,49,62,63,56,57,50,50,58,58,62,65,47,81,76,54,72,85,89,52,54,27,32,38,40,38,34,26,51,42,72,26,53,65,44,61,48,70,43,37,61,66,59,52,48,49,52,47,48,40,66,32,44,77,27,35,77,84,25,67,50,46,50,48,50,52,38,27,50,74,46,38,79,48,69,49,71,49,56,42,73,76,51,54,34,40,38,39,34,59,42,76,62,30,43,43,35,32,45,34,40,41,36,36,40,37,38,29,40,24,44,34,34,33,34,47,53,51,67,61,67,86,64,33,51,43,45,54,59,73,18,39,34,39,35,41,36,39,36,28,41,30,39,36,37,42,39,38,38,39,44,31,38,54,54,89,58,40,37,38,13,38,36,36,43,33,38,38,38,36,37,51,74,48,46,38,34,38,36,40,31,54,83,70,32,36,38,36,37,37,34,57,54,62,84,53,81,40,64,38,34,35,38,41,31,34,26,28,20,31,38,42,36,66,78,45,61,90,67,51,44,77,40,57,20,58,64,87,46,88,81,55,66,63,34,42,61,58,47,75,78,57,82,74,80,80,78,79,59,83,47,62,50,64,52,71,38,49,64,57,20,36,15,48,30,36,38,42,43,23,41,51,69,90,43,70,82,22,41,70,47,39,82,55,50,23,51,33,37,39,34,40,29,40,30,51,24,82,90,35,64,76,46,66,31,34,36,38,36,39,38,48,50,74,65,66,63,73,67,67,52,70,72,45,82,61,82,81,65,76,50,35,51,39,40,39,33,43,31,18,34,31,89,89,52,76,53,27,34,39,36,34,40,32,35,69,50,74,47,101,56,32,44,35,38,38,35,39,38,34,42,57,35,95,85,47,52,41,21,35,38,37,36,38,37,36,33,70,81,54,64,28,40,37,38,38,44,21,30,38,56,74,34,62,57,24,36,39,35,38,38,40,34,52,47,69,49,92,91,45,61,47,24,42,38,35,38,38,39,44,61,50,69,68,77,80,68,58,63,63,63,39,46,62,15,41,36,46,75,70,64,33,44,69,38,87,37,84,40,59,73,61,33,36,37,40,37,40,32,44,74,40,53,50,20,30,26,41,37,38,38,35,34,69,28,34,37,35,41,73,65,43,75,48,97,58,77,56,44,70,77,52,86,66,75,75,66,74,74,126,104,64,68,52,47,52,48,55,52,42,66,35,39,39,41,51,78,61,40,60,30,27,42,33,33,41,39,41,37,36,40,36,23,34,64,90,44,68,82,32,32,26,12,34,43,36,40,34,34,33,37,34,42,36,38,76,39,84,45,35,34,36,42,43,48,44,74,58,43,35,31,36,35,76,36,36,61,90,75,55,71,75,39,79,37,64,62,56,24,54,58,50,40,62,54,40,60,50,61,32,37,36,33,47,57,87,20,38,58,67,38,35,27,34,45,86,81,61,52,66,67,57,51,26,32,46,32,22,62,54,46,74,56,47,45,87,56,62,72,87,45,53,52,54,75,47,77,44,78,36,44,57,16,36,22,42,33,40,39,38,49,43,77,40,77,88,73,54,31,36,40,38,37,39,36,41,29,71,87,70,33,84,47,56,45,55,46,81,44,66,51,71,60,35,50,78,33,71,56,44,39,64,72,43,47,31,68,52,65,47,37,38,36,39,36,36,31,34,61,51,97,86,15,8,37,74,42,33,38,40,36,44,33,42,36,41,35,23,88,31,23,47,78,32,28,45,45,32,35,42,37,39,36,39,39,38,59,74,48,78,43,73,57,84,72,88,78,86,74,75,72,68,43,80,72,44,50,43,47,47,75,76,65,88,73,66,75,67,52,81,91,56,84,72,84,67,69,72,31,60,66,56,46,54,52,47,46,53,48,54,45,63,57,36,56,71,47,73,43,71,84,58,55,68,51,52,58,54,48,39,55,36,48,54,69,47,51,62,67,46,52,55,53,50,47,68,69,28,62,82,38,72,63,44,30,49,57,45,50,48,46,50,30,62,26,36,52,61,53,39,54,51,54,49,50,52,39,46,74,66,53,82,58,53,65,68,58,48,38,61,32,46,48,50,25,40,72,55,36,54,65,42,74,68,42,52,59,58,55,56,51,55,78,70,42,65,58,37,64,70,38,69,60,33,31,50,33,54,49,22,31,50,15,38,35,46,25,46,27,41,70,78,31,85,85,57,67,66,75,75,52,41,67,50,54,49,42,32,52,49,14,59,74,68,67,36,66,68,49,30,35,52,25,29,48,13,45,19,29,25,38,50,80,79,48,52,71,63,48,41,52,43,31,61,88,73,30,84,70,16,63,73,50,54,66,69,44,34,46,32,39,58,55,22,40,56,54,26,12,71,76,43,30,68,66,44,41,56,53,27,50,45,47,44,72,40,78,86,50,60,56,68,51,27,45,50,21,50,56,44,35,60,60,35,56,57,54,57,50,56,47,47,48,53,43,55,52,46,74,69,50,78,55,57,40,39,39,35,26,52,48,30,44,35,51,28,43,32,68,49,57,40,59,85,42,42,65,43,9,48,37,26,35,55,37,41,69,68,41,38,87,77,56,55,67,65,50,85,83,34,12,36,36,49,54,49,61,45,57,42,73,69,48,40,38,32,43,36,39,40,40,39,37,40,38,61,97,51,94,63,48,42,31,43,36,40,40,34,36,36,34,43,76,33,23,39,32,36,52,46,32,43,37,40,34,32,62,37,48,44,66,61,40,66,83,55,38,79,73,49,68,85,51,87,77,48,60,64,56,55,51,50,58,58,61,65,49,82,75,55,71,85,89,53,52,27,34,38,38,38,34,24,50,44,72,27,52,65,43,61,47,70,42,39,62,66,58,52,49,49,50,46,49,40,67,32,44,77,26,35,79,85,25,66,49,44,49,49,50,51,38,26,48,73,47,38,78,48,69,50,70,51,57,43,74,76,51,54,34,40,36,38,34,59,42,77,62,30,45,43,36,32,44,35,39,40,36,37,38,39,39,30,40,24,45,32,35,33,34,48,52,51,68,61,69,84,63,34,51,44,46,54,58,75,17,40,36,39,35,42,37,41,36,29,42,31,38,38,35,41,39,39,38,39,43,30,38,53,55,88,57,39,36,39,13,36,36,36,44,34,39,38,40,36,36,50,74,50,46,38,34,38,36,40,32,54,84,71,31,36,38,36,37,37,33,56,56,62,83,53,80,41,65,38,35,36,38,41,33,34,24,28,20,31,39,41,36,65,79,44,60,89,67,50,44,76,40,55,20,58,63,86,45,87,82,54,64,59,33,44,62,56,45,77,75,57,81,73,76,80,82,77,58,82,47,63,50,64,52,71,38,48,62,58,19,35,15,48,29,37,37,41,43,23,40,56,70,90,48,73,82,21,41,74,48,41,81,55,51,22,49,33,37,38,35,39,28,40,30,51,24,81,88,33,64,75,46,64,32,35,36,36,34,40,38,49,51,74,66,62,64,73,68,64,53,70,72,44,83,60,83,84,65,75,47,34,50,39,39,39,33,44,31,18,34,31,89,89,51,76,55,27,34,39,35,35,40,32,34,68,51,75,48,100,57,32,45,35,39,38,35,40,36,34,44,56,36,93,87,47,53,40,23,36,38,37,36,39,38,38,34,71,82,54,63,29,39,36,38,37,43,21,31,39,56,75,34,63,56,25,36,37,37,37,37,40,35,53,47,68,48,91,91,46,60,48,25,40,38,35,40,38,39,45,62,51,69,69,78,83,71,59,64,63,64,38,45,60,14,42,36,47,75,71,63,35,44,71,39,86,38,83,39,60,73,61,33,37,35,39,35,39,32,44,75,39,53,51,20,29,26,40,37,37,39,36,34,67,28,34,38,35,41,73,66,42,76,48,97,57,77,55,43,68,76,52,87,66,74,76,66,76,72,127

Foldseek 3Di:
DVVVVLVVLLQQAQDADDLFKKWKKKKKKKKKWFQPDQQWKIKMKMKIWMWMWHHDDRFKIKIAIGDIWMWIDIGGPPPDDTHTDVLLSVVLRVLRRWIKMWTDDRLFTWWIKTDPPRDLLSVLLVLLVCQQSNDHDDSVDQWDKDFDQAQQGGWIKIKGWDADPVVQKIKIKIKTASVDGPGGLWDWPFCLLWDFFPLLVVLAFFKDKIKMKIFIWHRDPNGTHTAKMKMWMKMWGDLWHSVFRTIIMIMIMMMGTDDMGGRDDNDDRPDIDIPGGSYFDDDPLVQDDQVDFADLPPLLVVLLVLLVVCLVCPFAHHDQVCLVCLVVNLSNLLPDALVSLVVSCVVQVVPPSSNQSSLQRNLSNQEVSSLVNLVVCLLVVSDDLVSSLNSQLSNLQNHDLDPVNLVSLVVCLVRVSCVPDPFSVLQSLLSSLLSLQSNCSVDPPRDPVSLVVLLVQCVVCVVVVPQVSNLSSLQSLLNNLHPVCVVSLLCCEPPSDPVNVPRDVSSNLSSLSSCQVVCCVPVPVLLVVLLVQLLDLVDDLSSNLSSLVSNVSNVDALVSLVVVLVSLVVHPPLQNNAANLQVLVQLLPEDDSSSPRVNVSSVVSNVSCCVPNVQDDPQHWHKHKDKDADSRRSKMKIKMWTFHDDNDPHTQKIKIWIWIGTSSIIFRAKMKMKGQPQVRVLCVVPCVVVPVDVPPVVSVVVSLVVLVPRDQPAFRMWMWMDGSSGTNGIDGHGSVNVVLVCLLVDQQNWCPRPVVVVLVDLQVKDKDKDKRKHKPTKIKMWGADSSSFIWMKMKTKIKMWMKIKIKHKDWVPDDDTGNNVSLQIKIKMWMWMKTKMKMWMKIWTFTDDSFKHWYKMKIKIKIAMDIFTWMWIAHNVQQKIKIKGFDDADKFWGIKMKMFMWTWIAGNSCRVPTDTGTRNHPDPVLLQFDFPCPVPPDDDDRDQPFDWDDPLQQQKIWTKGWTGRQPPRCSSPPCSRHHGIIMITTIMDGDPPRDDFGIWMKMKGADQDDDVPVCVVPVPDPRQRFGIKIWTWGDDPPDDTWGKIKTWGFDDDPFKTKIWIKIDTPDPPAQWIKIWIWIQGNVFNKIKIKIFIDRVSPQKTKIKIWGWDPDPVFFTKIKIKIAIDDDDPVPPCVVCVVVVLVVVPWDKAQDADDARMKMWMWGPPDQFFIWIWIDHRGIITIDGGHGDSDRNNPPDPPPPPPPD/DVVVVLVVLLQQAQAADDLFKKWKKKKKKKKKWFQPDQQWKIKMKMKIWMWMWHHDDRFKIKIAIGDIWMWIDIGGPPPDDTHTDVLLSVVLRVLRRWIKMWTDDRLFTWWIKTDPPRDLLSVLLVLLVCQQSNDHDDSVDQWDKDQDQAQQGGWIKIKGWDADPVVQKIKIKIKTASVDGPGGLWDWPFCLLWDFFPLLVVLAFFKGKIKMKIFIWHRDPNGTHTAKMKMWMKMWGDLWHSLFRTIIMIMIMMMGTDDMGTRDDNDDRPDIDIPGGSYFDDDPLVQDDQVDFADLPPLLVVLLVLLVVCLVCPFAHHDQVCLVCLVVNLSNLLPDALVSLVVSCVVQVVPPSSNQSSLQRNLSNQEVSSLVNLVVCLLVVSDDLVSSLNSLLSNLQNHDLDPVRLVSLVVCLVRVSCVPDPFSVLQSLLSSLLSLQSNCSVDPPRDPVSLVVLLVQCVVCVVVVPQVSNLSSLQSLLNNLHPVCVVSLLCCEPPSHPVNVPRDVSSNLSSLSSCQVVCCVPVPVLLVVLLVQQLDLVDDLSSNLSSLVSNVSNVDALVSLVVVLVSLVVRPPLQNNAANLQVLVQLLPEDDSSSPRVNVSSVVSNVSCCVPNVQDDPQHWHKHKDKDADSRRSKMKIKMWTFHDDNDPHTQKIKIWIWIGTSSIIFRAKMKMKGQPQVRVLCVVPCVVVVVDVPPVVSVVVSLVVLPPRDQPAFRMWMWMDGSSGTNGIDGHGSVNVVLVCLLVPQQNWCPRPVVVVLVPLQVKDKDKDKRKHKPTKIKMWGADSSSFIKMKMKTKIKMWMKIKIKHKDWVPDDDTGNNVSLQIKIKMWMWMKTKMKMWMKIWTFTDDSFKHWYKMKIKIKIAMDIFTWMWIAHNVQQKIKIKGFDDAAKFWGIKMKMFMWTWIAGNSCRVPTDTGTRNHPDPVLLQFDFPCPVPPDDDDRDQPFDWDDPLQQQKIWTKGWTGRQPDPCSSPPCSRHRGIIMITTIMDGDPPRDDFGIWMKMKGADQDDDPPVCVVPVPDPRQRFGMKIWTWGDDPPDDTWGKIKTWGFDDDPFKTKIWIKIDTPDPPAQWIKIKIWIQGNVFNKIKIKIFIDRVSPQWTKIKIWGWDPDPVFFTKIKIKMAIDDDDPVPPCVVCVVVVLVVVPKDKAQDADDARMKMWMWGPPDQFFIWIWIDHRGIITIDGGHGDSDRNNPPDPPPPPPPD

Nearest PDB structures (foldseek):
  1lsh-assembly1_A  TM=9.286E-01  e=1.649E-71  Ichthyomyzon unicuspis
  9e9r-assembly1_A  TM=4.171E-01  e=7.476E-35  Homo sapiens
  9eag-assembly1_A  TM=4.324E-01  e=1.988E-33  Homo sapiens
  9bd8-assembly1_A  TM=6.187E-01  e=2.459E-11  Homo sapiens
  1lsh-assembly1_A  TM=9.279E-01  e=1.375E-70  Ichthyomyzon unicuspis

Sequence (2408 aa):
MWRLHLCLLVALAEPFLNSKKTYEYKYEGLVRVGRELPDLVESALKMRCTFKIIGESPQTFVLQISNVDVEDFNGLPGKGVFSPSQKLTKRLSAEFSQPIVFEFSKGQITDIRTAPGVSNTVVNIVRGILGFLQVTVKTTQSFYELVELGIHGVCQSSYTVEEDSNAKELIVSQMVDITNCQQPAALYRGMALAPEDKLSKQRGESVVSTVKHTYTVKSTADGGLITKAFAQERQYFTPFNVKGGSSRLLALRDIELLKVSDTTDKIVTGQMQSRGNLIYKTEKDLRPIPVVMINLNEPMPKILDLIKHLAQANIYHVDSASSTDILNLIQLLRVATLENLEQLWKQVSGNDEHRRWFLDLVVEVTDERILKFLETRFKAGDITANEAGQALVVAFNHLSAEPVSVALAQEFLTIPFSKSHPLMWNTVVLAYGSLVYRYCVYTDPCPITVVQPLLDMATSGLSKNSEEDMVLALKALGNAAHPSSIKTLLKFLPGYTAGAEKLPIRVQSAAVQSFRLLASRDPHSVQDIVLNLFVQRTLPAEIRMLACMVLLETKPSIALISVISEVLLEETDLQVASFSYSLLKGISKSRTPDNQHLSTACNIAIKILTPKLGHLSYRYSKNVHLDWFHDDFLFGTSADIYMLQNESLIPTKLMLKGKMHFIGRILQFLEFGFRADGLKELLVGKIPQLKKGITDFATIMNILSDWQNLPKDRPLLTAYARVFGQEAFLMDVREDSIQSIIKSFSPSAGKESKVWEKIQDVQKGTSWHWTKPHLVYEARFIQPTCLGLPVEISKYYSIINAITVKAKAEINPPPKEHLGELLSSDISLHTDGFVGVTKDHFVFHGINTELFQCGTELKSKIVSALPWAFDLKINRKEQKYEMNLTPIKTVTELFSVNSNVFSVLRNIEDPSLFKITPMMPETEDSQKGLPLARILPTSRHDQVQQQCADAKIYGTSVCIEAEAKRAHYLHEYPLYYFLGHTRFSYQLEPAEGAKPIEKIQIQVTAGRKNPPRVSEMMNLNATPESVITVKALGLSPPAKPLGYEGVAFYLPTAQRDNIEMIVSDIGEEANWKMCANANTDKSQTSAKAHLRWGAECQTYDLSMRVSAACQPESKPSIYTKINWGALPSVFTMIEYVPGISYIMGFYQKYEKNPERQAAVTVVVSSPQTFDMRVKIPERTIYKKAIPSPIDLAGFEAVNFTISTMWRLHLCLLVALAEPFLNSKKTYEYKYEGLVRVGRELPDLVESALKMRCTFKIIGESPQTFVLQISNVDVEDFNGLPGKGVFSPSQKLTKRLSAEFSQPIVFEFSKGQITDIRTAPGVSNTVVNIVRGILGFLQVTVKTTQSFYELVELGIHGVCQSSYTVEEDSNAKELIVSQMVDITNCQQPAALYRGMALAPEDKLSKQRGESVVSTVKHTYTVKSTADGGLITKAFAQERQYFTPFNVKGGSSRLLALRDIELLKVSDTTDKIVTGQMQSRGNLIYKTEKDLRPIPVVMINLNEPMPKILDLIKHLAQANIYHVDSASSTDILNLIQLLRVATLENLEQLWKQVSGNDEHRRWFLDLVVEVTDERILKFLETRFKAGDITANEAGQALVVAFNHLSAEPVSVALAQEFLTIPFSKSHPLMWNTVVLAYGSLVYRYCVYTDPCPITVVQPLLDMATSGLSKNSEEDMVLALKALGNAAHPSSIKTLLKFLPGYTAGAEKLPIRVQSAAVQSFRLLASRDPHSVQDIVLNLFVQRTLPAEIRMLACMVLLETKPSIALISVISEVLLEETDLQVASFSYSLLKGISKSRTPDNQHLSTACNIAIKILTPKLGHLSYRYSKNVHLDWFHDDFLFGTSADIYMLQNESLIPTKLMLKGKMHFIGRILQFLEFGFRADGLKELLVGKIPQLKKGITDFATIMNILSDWQNLPKDRPLLTAYARVFGQEAFLMDVREDSIQSIIKSFSPSAGKESKVWEKIQDVQKGTSWHWTKPHLVYEARFIQPTCLGLPVEISKYYSIINAITVKAKAEINPPPKEHLGELLSSDISLHTDGFVGVTKDHFVFHGINTELFQCGTELKSKIVSALPWAFDLKINRKEQKYEMNLTPIKTVTELFSVNSNVFSVLRNIEDPSLFKITPMMPETEDSQKGLPLARILPTSRHDQVQQQCADAKIYGTSVCIEAEAKRAHYLHEYPLYYFLGHTRFSYQLEPAEGAKPIEKIQIQVTAGRKNPPRVSEMMNLNATPESVITVKALGLSPPAKPLGYEGVAFYLPTAQRDNIEMIVSDIGEEANWKMCANANTDKSQTSAKAHLRWGAECQTYDLSMRVSAACQPESKPSIYTKINWGALPSVFTMIEYVPGISYIMGFYQKYEKNPERQAAVTVVVSSPQTFDMRVKIPERTIYKKAIPSPIDLAGFEAVNFTIST

Organism: Cyprinus carpio (NCBI:txid7962)

InterPro domains:
  IPR001747 Vitellogenin, N-terminal [PF01347] (18-585)
  IPR001747 Vitellogenin, N-terminal [PS51211] (17-655)
  IPR001747 Vitellogenin, N-terminal [SM00638] (17-585)
  IPR011030 Lipovitellin-phosvitin complex, superhelical domain [G3DSA:1.25.10.20] (286-617)
  IPR011030 Lipovitellin-phosvitin complex, superhelical domain [SSF48431] (288-615)
  IPR015255 Vitellinogen, open beta-sheet [PF09172] (619-896)
  IPR015255 Vitellinogen, open beta-sheet [SM01169] (619-904)
  IPR015258 Vitellinogen, beta-sheet shell [PF09175] (1027-1189)
  IPR015258 Vitellinogen, beta-sheet shell [SM01170] (1026-1189)
  IPR015816 Vitellinogen, beta-sheet N-terminal [G3DSA:2.30.230.10] (18-279)
  IPR015817 Vitellinogen, open beta-sheet, subdomain 1 [G3DSA:2.20.50.20] (618-735)
  IPR015819 Lipid transport protein, beta-sheet shell [SSF56968] (17-281)
  IPR015819 Lipid transport protein, beta-sheet shell [SSF56968] (618-1007)
  IPR015819 Lipid transport protein, beta-sheet shell [SSF56968] (1026-1192)
  IPR037088 Vitellinogen, beta-sheet shell domain superfamily [G3DSA:2.20.90.10] (1024-1191)
  IPR050733 Vitellogenin/Apolipophorin [PTHR23345] (7-1018)

pLDDT: mean 84.56, std 15.02, range [19.06, 98.19]